Protein AF-0000000086660452 (afdb_homodimer)

Secondary structure (DSSP, 8-state):
-HHHHHHHHHHHHHHHHHHHHHHHHHHHHHHHHHHHS--------HHHHHHHHHHHHHHHHHHHHHHHHHHHHHHHHHHHHH-----SS------HHHHHHHHHHHHHHHHHTTS--SSS-----HHHHHHHHHHHHHHHHHHHHHHHSGGGS-S-HHHHHHHHHHHHHHHHHHHHHHHHHHHHHHHH--------GGG---TTS-TTS-S-S------S--------STT--HHHHHHHHHHHHHHHS-TT-HHHHHHHHHHHHHHHHHHHHHHHHHHHHHHHHHHHHTTS--HHHHHHHHHHHHH-STTSHHHHHHHHHHHHHHHHHHHHHHHHHHHHHHHS-HHHHHHS-HHHHHHHHTTHHHHHHHHHHIIIIIHHHHHHHHHHHHHHHHHS-HHHHHHHHHHHHHHHHHHHHHHHHHHHHHHHHHHHHHHHHHHHHHHHHTHHHHHHTT-HHHHHHHHHHHHHHHHHHHHHHHHHHHHHHHHHHHHHHHHHHHHHHHHHHHHHTTSS-HHHHHHHHHHHHHHHHHHHTHHHHHHHHHHHHHHHHHHHHHHH---S----TTPBP--S----EEEEEEEE--SS--SS-SEEEEEEEE-TT-EEEEEESTTSSHHHHHHHHTTSS--SEEEEEETTEEGGGB-HHHHHHTEEEE-SSPPPPSSBHHHHHHTT-TT--HHHHHHHHHHTT-HHHHHTSTTGGG-B--GGGTTS-SSTHHHHS--HHHHHHHHHHHHT-SEEEEESTTTT--HHHHHHHHHHHHHHHTTSEEEEE-S-GGGGTT-SEEEEEETTEEEEEE-HHHHHHTTSHHHHHHHHHHHHHHHHHHHHHHHHHHHHHHHH-/-HHHHHHHHHHHHHHHHHHHHHHHHHHHHHHHHHHHS--------HHHHHHHHHHHHHHHHHHHHHHHHHHHHHHHHHHHHHH----S-------HHHHHHHHHHHHHHHHHTTS--SSS-----HHHHHHHHHHHHHHHHHHHHHHHSGGGS-S-HHHHHHHHHHHHHHHHHHHHHHHHHHHHHHHH--------GGG---TTS-TTS---S------S--------STT--HHHHHHHHHHHHHHHS-TT-HHHHHHHHHHHHHHHHHHHHHHHHHHHHHHHHHHHHTTS--HHHHHHHHHHHHH-STTSHHHHHHHHHHHHHHHHHHHHHHHHHHHHHHHS-HHHHHHS-HHHHHHHHTTHHHHHHHHHHIIIIIHHHHHHHHHHHHHHHHHS-HHHHHHHHHHHHHHHHHHHHHHHHHHHHHHHHHHHHHHHHHHHHHHHHTHHHHHHTT-HHHHHHHHHHHHHHHHHHHHHHHHHHHHHHHHHHHHHHHHHHHHHHHHHHHHHTTSS-HHHHHHHHHHHHHHHHHHHTHHHHHHHHHHHHHHHHHHHHHHH---S----TTPBP--S----EEEEEEEE--SS--SS-SEEEEEEEE-TT-EEEEEESTTSSHHHHHHHHTTSS--SEEEEEETTEEGGGB-HHHHHHTEEEE-SSPPPPSSBHHHHHHTT-TT--HHHHHHHHHHTT-HHHHHTSTTGGG-B--GGGTTS-SSTHHHHS--HHHHHHHHHHHHT-SEEEEESTTTT--HHHHHHHHHHHHHHHTTSEEEEE-S-GGGGTT-SEEEEEETTEEEEEE-HHHHHHTTSHHHHHHHHHHHHHHHHHHHHHHHHHHHHHHHH-

Solvent-accessible surface area (backbone atoms only — not comparable to full-atom values): 89404 Å² total; per-residue (Å²): 109,73,61,56,39,49,50,50,40,48,52,30,57,43,45,44,51,49,34,50,50,36,32,55,50,39,48,51,52,48,48,56,47,44,74,72,35,77,82,79,64,70,68,86,45,70,69,55,50,50,53,50,49,49,48,40,51,51,40,43,51,42,40,51,51,44,33,52,51,37,48,50,52,45,49,56,52,52,52,59,66,67,61,58,77,64,80,68,92,74,76,65,57,60,60,58,66,36,50,45,49,25,44,50,38,44,30,51,56,43,51,58,63,63,46,77,29,46,97,49,64,52,61,84,47,74,35,52,42,52,19,40,51,49,49,41,52,45,48,51,51,52,46,51,47,53,68,70,45,49,86,71,35,63,61,64,66,70,55,55,51,52,53,43,53,52,44,53,50,46,41,51,44,43,49,50,40,42,48,47,52,51,50,46,51,64,69,55,58,78,69,81,70,64,81,72,78,72,77,71,60,54,76,83,54,65,75,83,65,78,73,80,63,81,79,73,75,72,76,59,79,70,73,69,81,75,72,60,72,82,81,55,55,76,63,51,53,52,54,56,44,58,72,48,45,69,74,67,49,60,81,87,36,70,67,52,46,50,46,51,52,50,40,51,52,49,49,52,51,45,53,52,35,57,58,46,34,30,49,36,49,10,52,39,50,45,45,49,67,72,44,52,76,57,61,69,46,50,53,51,35,40,54,32,52,37,39,27,59,72,43,7,56,56,29,34,51,41,55,60,61,41,45,62,51,49,49,50,48,40,51,53,49,38,48,49,51,51,47,48,59,71,58,37,36,56,64,55,64,72,70,40,57,67,67,57,54,53,52,42,56,62,28,40,59,30,49,49,52,34,52,50,44,42,65,68,46,52,45,49,49,57,48,48,53,51,50,48,34,52,48,32,38,70,75,59,42,63,56,58,21,52,50,51,52,40,42,50,48,51,44,54,51,53,43,52,45,49,49,45,37,44,48,56,41,45,51,52,25,50,52,37,44,49,52,40,50,47,53,54,52,43,49,61,73,28,41,66,56,34,56,55,40,70,34,60,65,61,50,44,50,53,50,47,53,36,48,52,56,25,48,56,35,44,50,53,40,53,49,51,50,38,49,45,34,40,52,50,36,49,49,51,31,50,45,49,42,52,52,51,54,52,45,44,52,36,31,47,75,65,79,40,56,70,17,57,47,51,16,51,54,48,44,53,54,55,62,44,54,65,54,73,46,40,57,58,51,49,53,51,44,51,52,22,49,55,40,40,48,51,38,51,51,55,67,64,55,70,41,84,76,72,76,47,92,82,38,41,70,61,64,95,70,74,30,28,39,33,37,42,45,27,26,37,60,63,86,86,58,93,63,77,45,39,28,55,53,32,64,53,73,43,57,54,43,35,38,35,33,41,33,53,57,92,74,13,29,68,70,56,52,54,38,43,74,69,54,63,44,78,72,74,36,60,46,49,25,48,67,83,38,48,57,73,48,28,32,65,69,46,50,42,58,39,37,24,62,31,54,63,77,63,69,77,58,71,35,29,49,49,56,58,43,33,55,41,32,78,83,59,50,70,65,55,51,50,50,25,23,50,52,24,67,40,40,70,62,37,58,68,38,94,52,26,55,63,32,62,52,47,73,88,65,54,77,54,58,83,75,74,16,66,80,75,47,78,61,48,56,42,51,38,47,19,21,33,51,59,44,63,34,47,25,37,38,38,34,41,66,61,70,94,55,54,71,68,60,35,51,49,47,49,54,21,49,55,62,65,42,60,76,22,15,28,42,34,38,45,83,56,68,84,79,52,56,83,31,68,30,36,39,32,30,52,80,12,27,73,78,47,74,37,32,54,71,56,37,49,70,62,64,44,71,61,28,49,52,50,44,50,60,22,39,60,11,17,54,39,20,48,59,52,48,53,60,50,50,58,55,54,58,60,70,72,105,109,73,59,57,45,50,49,50,42,48,53,31,57,42,44,43,52,50,34,50,50,36,34,56,49,39,47,51,52,48,50,57,46,44,75,72,36,77,82,79,65,69,68,86,46,69,68,56,48,52,53,49,50,51,48,42,50,50,42,44,51,42,39,50,52,45,34,52,51,37,48,50,51,44,51,57,52,50,50,52,65,69,68,59,76,73,77,74,90,84,80,53,64,70,58,56,65,36,50,44,50,24,42,50,40,44,28,50,56,44,51,59,62,63,47,80,29,46,96,51,64,54,61,82,47,75,36,51,43,50,18,40,51,49,47,41,50,45,48,50,51,52,47,50,46,54,68,71,43,46,88,62,39,70,59,62,67,69,53,55,52,51,52,42,54,50,43,52,50,46,42,51,43,43,49,50,42,43,48,48,51,51,50,45,53,65,70,56,58,80,69,82,72,64,82,72,78,72,77,72,61,54,78,84,54,63,77,82,64,78,71,80,64,82,80,71,75,72,75,60,80,71,73,70,80,75,71,61,74,81,83,57,56,75,63,51,53,52,54,56,44,57,70,48,45,70,72,68,50,60,81,88,36,69,67,52,46,50,46,53,53,50,41,51,52,50,49,53,51,44,52,54,34,58,58,47,35,32,49,36,49,10,52,38,50,46,45,49,69,71,42,52,76,58,61,67,46,50,52,51,36,38,52,32,52,36,40,28,57,73,43,5,56,55,28,33,52,41,56,60,60,43,46,62,52,50,50,49,47,39,51,53,49,37,48,49,50,49,47,49,59,72,58,39,35,57,66,55,62,71,70,39,56,67,65,58,53,53,53,43,55,61,28,40,58,30,49,48,53,35,51,48,46,44,63,67,45,52,44,48,50,56,48,48,54,51,51,49,35,53,49,32,37,71,77,59,42,63,57,60,20,52,49,51,52,40,44,50,49,52,44,54,50,50,40,54,45,48,49,44,38,44,47,56,40,46,51,51,26,50,53,36,44,50,53,41,50,48,53,54,53,42,49,62,75,27,42,65,57,34,57,55,39,69,34,59,65,61,51,46,51,51,50,47,52,38,48,52,55,27,48,55,35,44,50,53,42,54,49,49,50,39,49,46,33,38,52,49,36,48,48,52,32,49,45,50,42,53,53,50,53,53,47,44,52,35,32,47,76,65,78,40,56,70,19,56,48,52,16,51,52,47,43,53,54,56,60,45,54,64,54,73,44,40,60,58,50,48,52,49,45,53,53,21,48,54,39,40,49,53,38,50,52,57,67,64,56,68,42,83,75,72,74,49,94,81,37,40,70,61,65,94,71,74,30,27,40,33,36,43,44,27,25,36,58,63,87,88,57,94,62,78,46,38,28,55,54,30,64,54,73,44,58,55,41,35,39,37,30,41,35,52,59,92,73,14,30,68,69,55,54,54,37,42,74,71,56,62,45,79,71,75,37,60,46,50,26,48,69,82,38,48,58,75,48,30,31,67,68,46,50,42,60,38,37,24,62,30,56,61,76,62,69,78,57,72,34,28,49,47,55,59,44,33,55,40,32,77,82,59,50,70,66,54,52,48,51,25,23,50,53,24,68,40,39,70,62,38,59,69,37,95,51,25,56,63,32,62,54,48,74,87,68,53,78,53,58,82,74,76,17,66,79,75,46,78,61,49,58,43,52,38,47,19,21,32,51,58,44,64,32,45,25,36,38,37,34,41,66,61,70,94,54,55,70,67,60,35,51,49,47,50,53,21,48,55,63,66,42,60,76,21,14,27,44,34,37,43,82,56,68,83,79,50,56,83,32,68,30,36,38,33,30,50,79,11,27,73,78,47,74,38,32,55,70,57,38,48,71,63,64,43,71,63,28,51,52,50,42,50,61,23,39,61,12,17,54,40,20,50,60,52,49,51,60,49,50,59,56,54,59,61,72,74,104

pLDDT: mean 76.49, std 17.03, range [22.55, 96.19]

InterPro domains:
  IPR003439 ABC transporter-like, ATP-binding domain [PF00005] (595-751)
  IPR003439 ABC transporter-like, ATP-binding domain [PS50893] (577-820)
  IPR003593 AAA+ ATPase domain [SM00382] (604-797)
  IPR011527 ABC transporter type 1, transmembrane domain [PF00664] (261-531)
  IPR011527 ABC transporter type 1, transmembrane domain [PS50929] (261-543)
  IPR027417 P-loop containing nucleoside triphosphate hydrolase [G3DSA:3.40.50.300] (568-836)
  IPR027417 P-loop containing nucleoside triphosphate hydrolase [SSF52540] (566-821)
  IPR036640 ABC transporter type 1, transmembrane domain superfamily [G3DSA:1.20.1560.10] (237-565)
  IPR036640 ABC transporter type 1, transmembrane domain superfamily [SSF90123] (244-555)
  IPR039421 Type 1 protein exporter [PTHR24221] (241-817)

Radius of gyration: 42.3 Å; Cα contacts (8 Å, |Δi|>4): 2119; chains: 2; bounding box: 83×145×100 Å

Structure (mmCIF, N/CA/C/O backbone):
data_AF-0000000086660452-model_v1
#
loop_
_entity.id
_entity.type
_entity.pdbx_description
1 polymer 'ABC transporter aclQ'
#
loop_
_atom_site.group_PDB
_atom_site.id
_atom_site.type_symbol
_atom_site.label_atom_id
_atom_site.label_alt_id
_atom_site.label_comp_id
_atom_site.label_asym_id
_atom_site.label_entity_id
_atom_site.label_seq_id
_atom_site.pdbx_PDB_ins_code
_atom_site.Cartn_x
_atom_site.Cartn_y
_atom_site.Cartn_z
_atom_site.occupancy
_atom_site.B_iso_or_equiv
_atom_site.auth_seq_id
_atom_site.auth_comp_id
_atom_site.auth_asym_id
_atom_site.auth_atom_id
_atom_site.pdbx_PDB_model_num
ATOM 1 N N . MET A 1 1 ? -11.852 -65.188 2.752 1 45.66 1 MET A N 1
ATOM 2 C CA . MET A 1 1 ? -10.484 -64.625 2.736 1 45.66 1 MET A CA 1
ATOM 3 C C . MET A 1 1 ? -10.469 -63.188 2.279 1 45.66 1 MET A C 1
ATOM 5 O O . MET A 1 1 ? -9.773 -62.375 2.867 1 45.66 1 MET A O 1
ATOM 9 N N . ALA A 1 2 ? -11.312 -63.094 1.31 1 59.59 2 ALA A N 1
ATOM 10 C CA . ALA A 1 2 ? -11.477 -61.75 0.765 1 59.59 2 ALA A CA 1
ATOM 11 C C . ALA A 1 2 ? -12.125 -60.812 1.787 1 59.59 2 ALA A C 1
ATOM 13 O O . ALA A 1 2 ? -11.781 -59.625 1.863 1 59.59 2 ALA A O 1
ATOM 14 N N . GLY A 1 3 ? -12.82 -61.438 2.709 1 62.31 3 GLY A N 1
ATOM 15 C CA . GLY A 1 3 ? -13.531 -60.656 3.715 1 62.31 3 GLY A CA 1
ATOM 16 C C . GLY A 1 3 ? -12.625 -60.125 4.809 1 62.31 3 GLY A C 1
ATOM 17 O O . GLY A 1 3 ? -12.789 -59 5.258 1 62.31 3 GLY A O 1
ATOM 18 N N . MET A 1 4 ? -11.695 -60.938 5.258 1 64.12 4 MET A N 1
ATOM 19 C CA . MET A 1 4 ? -10.789 -60.531 6.332 1 64.12 4 MET A CA 1
ATOM 20 C C . MET A 1 4 ? -9.836 -59.438 5.867 1 64.12 4 MET A C 1
ATOM 22 O O . MET A 1 4 ? -9.539 -58.5 6.613 1 64.12 4 MET A O 1
ATOM 26 N N . GLN A 1 5 ? -9.414 -59.625 4.633 1 73.38 5 GLN A N 1
ATOM 27 C CA . GLN A 1 5 ? -8.531 -58.594 4.09 1 73.38 5 GLN A CA 1
ATOM 28 C C . GLN A 1 5 ? -9.242 -57.25 4 1 73.38 5 GLN A C 1
ATOM 30 O O . GLN A 1 5 ? -8.648 -56.219 4.309 1 73.38 5 GLN A O 1
ATOM 35 N N . LEU A 1 6 ? -10.469 -57.438 3.68 1 75.19 6 LEU A N 1
ATOM 36 C CA . LEU A 1 6 ? -11.258 -56.219 3.588 1 75.19 6 LEU A CA 1
ATOM 37 C C . LEU A 1 6 ? -11.484 -55.625 4.969 1 75.19 6 LEU A C 1
ATOM 39 O O . LEU A 1 6 ? -11.461 -54.406 5.133 1 75.19 6 LEU A O 1
ATOM 43 N N . GLY A 1 7 ? -11.719 -56.531 5.949 1 72.69 7 GLY A N 1
ATOM 44 C CA . GLY A 1 7 ? -11.914 -56.031 7.305 1 72.69 7 GLY A CA 1
ATOM 45 C C . GLY A 1 7 ? -10.688 -55.375 7.879 1 72.69 7 GLY A C 1
ATOM 46 O O . GLY A 1 7 ? -10.805 -54.312 8.523 1 72.69 7 GLY A O 1
ATOM 47 N N . LEU A 1 8 ? -9.539 -55.875 7.59 1 78.56 8 LEU A N 1
ATOM 48 C CA . LEU A 1 8 ? -8.297 -55.281 8.078 1 78.56 8 LEU A CA 1
ATOM 49 C C . LEU A 1 8 ? -8.016 -53.969 7.367 1 78.56 8 LEU A C 1
ATOM 51 O O . LEU A 1 8 ? -7.559 -53 7.996 1 78.56 8 LEU A O 1
ATOM 55 N N . GLN A 1 9 ? -8.375 -54 6.105 1 79.75 9 GLN A N 1
ATOM 56 C CA . GLN A 1 9 ? -8.164 -52.781 5.336 1 79.75 9 GLN A CA 1
ATOM 57 C C . GLN A 1 9 ? -9.047 -51.625 5.859 1 79.75 9 GLN A C 1
ATOM 59 O O . GLN A 1 9 ? -8.586 -50.5 5.984 1 79.75 9 GLN A O 1
ATOM 64 N N . VAL A 1 10 ? -10.188 -52.031 6.262 1 77.31 10 VAL A N 1
ATOM 65 C CA . VAL A 1 10 ? -11.117 -51 6.77 1 77.31 10 VAL A CA 1
ATOM 66 C C . VAL A 1 10 ? -10.648 -50.531 8.133 1 77.31 10 VAL A C 1
ATOM 68 O O . VAL A 1 10 ? -10.719 -49.312 8.43 1 77.31 10 VAL A O 1
ATOM 71 N N . ALA A 1 11 ? -10.18 -51.438 8.898 1 77.75 11 ALA A N 1
ATOM 72 C CA . ALA A 1 11 ? -9.711 -51.062 10.227 1 77.75 11 ALA A CA 1
ATOM 73 C C . ALA A 1 11 ? -8.508 -50.125 10.141 1 77.75 11 ALA A C 1
ATOM 75 O O . ALA A 1 11 ? -8.398 -49.156 10.906 1 77.75 11 ALA A O 1
ATOM 76 N N . PHE A 1 12 ? -7.668 -50.438 9.195 1 82.69 12 PHE A N 1
ATOM 77 C CA . PHE A 1 12 ? -6.477 -49.625 9.055 1 82.69 12 PHE A CA 1
ATOM 78 C C . PHE A 1 12 ? -6.844 -48.219 8.578 1 82.69 12 PHE A C 1
ATOM 80 O O . PHE A 1 12 ? -6.34 -47.219 9.102 1 82.69 12 PHE A O 1
ATOM 87 N N . TYR A 1 13 ? -7.84 -48.188 7.715 1 77.88 13 TYR A N 1
ATOM 88 C CA . TYR A 1 13 ? -8.188 -46.875 7.148 1 77.88 13 TYR A CA 1
ATOM 89 C C . TYR A 1 13 ? -9.016 -46.062 8.133 1 77.88 13 TYR A C 1
ATOM 91 O O . TYR A 1 13 ? -8.992 -44.844 8.094 1 77.88 13 TYR A O 1
ATOM 99 N N . LEU A 1 14 ? -9.594 -46.656 9.023 1 79.69 14 LEU A N 1
ATOM 100 C CA . LEU A 1 14 ? -10.43 -45.969 9.992 1 79.69 14 LEU A CA 1
ATOM 101 C C . LEU A 1 14 ? -9.586 -45.344 11.094 1 79.69 14 LEU A C 1
ATOM 103 O O . LEU A 1 14 ? -10.008 -44.406 11.758 1 79.69 14 LEU A O 1
ATOM 107 N N . TYR A 1 15 ? -8.414 -45.844 11.297 1 85.5 15 TYR A N 1
ATOM 108 C CA . TYR A 1 15 ? -7.562 -45.406 12.383 1 85.5 15 TYR A CA 1
ATOM 109 C C . TYR A 1 15 ? -7.23 -43.906 12.227 1 85.5 15 TYR A C 1
ATOM 111 O O . TYR A 1 15 ? -7.531 -43.094 13.109 1 85.5 15 TYR A O 1
ATOM 119 N N . PRO A 1 16 ? -6.695 -43.438 11.133 1 81.56 16 PRO A N 1
ATOM 120 C CA . PRO A 1 16 ? -6.383 -42 11.016 1 81.56 16 PRO A CA 1
ATOM 121 C C . PRO A 1 16 ? -7.633 -41.125 10.945 1 81.56 16 PRO A C 1
ATOM 123 O O . PRO A 1 16 ? -7.641 -40 11.477 1 81.56 16 PRO A O 1
ATOM 126 N N . CYS A 1 17 ? -8.641 -41.594 10.344 1 77.75 17 CYS A N 1
ATOM 127 C CA . CYS A 1 17 ? -9.891 -40.844 10.266 1 77.75 17 CYS A CA 1
ATOM 128 C C . CYS A 1 17 ? -10.5 -40.688 11.656 1 77.75 17 CYS A C 1
ATOM 130 O O . CYS A 1 17 ? -11.023 -39.594 11.977 1 77.75 17 CYS A O 1
ATOM 132 N N . GLY A 1 18 ? -10.422 -41.781 12.406 1 80.19 18 GLY A N 1
ATOM 133 C CA . GLY A 1 18 ? -10.953 -41.688 13.758 1 80.19 18 GLY A CA 1
ATOM 134 C C . GLY A 1 18 ? -10.234 -40.688 14.625 1 80.19 18 GLY A C 1
ATOM 135 O O . GLY A 1 18 ? -10.859 -39.969 15.422 1 80.19 18 GLY A O 1
ATOM 136 N N . LEU A 1 19 ? -8.945 -40.562 14.375 1 83.56 19 LEU A N 1
ATOM 137 C CA . LEU A 1 19 ? -8.164 -39.594 15.125 1 83.56 19 LEU A CA 1
ATOM 138 C C . LEU A 1 19 ? -8.586 -38.156 14.789 1 83.56 19 LEU A C 1
ATOM 140 O O . LEU A 1 19 ? -8.758 -37.312 15.68 1 83.56 19 LEU A O 1
ATOM 144 N N . PHE A 1 20 ? -8.906 -37.938 13.586 1 76.81 20 PHE A N 1
ATOM 145 C CA . PHE A 1 20 ? -9.258 -36.594 13.141 1 76.81 20 PHE A CA 1
ATOM 146 C C . PHE A 1 20 ? -10.672 -36.219 13.578 1 76.81 20 PHE A C 1
ATOM 148 O O . PHE A 1 20 ? -10.93 -35.094 14 1 76.81 20 PHE A O 1
ATOM 155 N N . VAL A 1 21 ? -11.469 -37.188 13.477 1 77.69 21 VAL A N 1
ATOM 156 C CA . VAL A 1 21 ? -12.859 -36.938 13.859 1 77.69 21 VAL A CA 1
ATOM 157 C C . VAL A 1 21 ? -12.938 -36.688 15.359 1 77.69 21 VAL A C 1
ATOM 159 O O . VAL A 1 21 ? -13.695 -35.812 15.812 1 77.69 21 VAL A O 1
ATOM 162 N N . ALA A 1 22 ? -12.117 -37.406 16.031 1 80.69 22 ALA A N 1
ATOM 163 C CA . ALA A 1 22 ? -12.109 -37.219 17.469 1 80.69 22 ALA A CA 1
ATOM 164 C C . ALA A 1 22 ? -11.555 -35.844 17.859 1 80.69 22 ALA A C 1
ATOM 166 O O . ALA A 1 22 ? -12.086 -35.188 18.75 1 80.69 22 ALA A O 1
ATOM 167 N N . LEU A 1 23 ? -10.602 -35.406 17.188 1 78.38 23 LEU A N 1
ATOM 168 C CA . LEU A 1 23 ? -10 -34.094 17.5 1 78.38 23 LEU A CA 1
ATOM 169 C C . LEU A 1 23 ? -10.93 -32.969 17.109 1 78.38 23 LEU A C 1
ATOM 171 O O . LEU A 1 23 ? -11.172 -32.062 17.906 1 78.38 23 LEU A O 1
ATOM 175 N N . LEU A 1 24 ? -11.477 -33 15.922 1 74.31 24 LEU A N 1
ATOM 176 C CA . LEU A 1 24 ? -12.352 -31.938 15.453 1 74.31 24 LEU A CA 1
ATOM 177 C C . LEU A 1 24 ? -13.664 -31.922 16.234 1 74.31 24 LEU A C 1
ATOM 179 O O . LEU A 1 24 ? -14.219 -30.859 16.516 1 74.31 24 LEU A O 1
ATOM 183 N N . GLY A 1 25 ? -14.078 -33.125 16.516 1 74.06 25 GLY A N 1
ATOM 184 C CA . GLY A 1 25 ? -15.289 -33.219 17.312 1 74.06 25 GLY A CA 1
ATOM 185 C C . GLY A 1 25 ? -15.125 -32.656 18.719 1 74.06 25 GLY A C 1
ATOM 186 O O . GLY A 1 25 ? -15.992 -31.906 19.188 1 74.06 25 GLY A O 1
ATOM 187 N N . ALA A 1 26 ? -14.023 -32.938 19.281 1 76.69 26 ALA A N 1
ATOM 188 C CA . ALA A 1 26 ? -13.766 -32.438 20.625 1 76.69 26 ALA A CA 1
ATOM 189 C C . ALA A 1 26 ? -13.586 -30.922 20.609 1 76.69 26 ALA A C 1
ATOM 191 O O . ALA A 1 26 ? -14.047 -30.234 21.531 1 76.69 26 ALA A O 1
ATOM 192 N N . GLN A 1 27 ? -13.016 -30.406 19.625 1 72.94 27 GLN A N 1
ATOM 193 C CA . GLN A 1 27 ? -12.812 -28.953 19.531 1 72.94 27 GLN A CA 1
ATOM 194 C C . GLN A 1 27 ? -14.133 -28.234 19.281 1 72.94 27 GLN A C 1
ATOM 196 O O . GLN A 1 27 ? -14.344 -27.141 19.812 1 72.94 27 GLN A O 1
ATOM 201 N N . SER A 1 28 ? -14.945 -28.844 18.578 1 72.38 28 SER A N 1
ATOM 202 C CA . SER A 1 28 ? -16.25 -28.234 18.312 1 72.38 28 SER A CA 1
ATOM 203 C C . SER A 1 28 ? -17.094 -28.203 19.578 1 72.38 28 SER A C 1
ATOM 205 O O . SER A 1 28 ? -17.797 -27.219 19.828 1 72.38 28 SER A O 1
ATOM 207 N N . VAL A 1 29 ? -16.984 -29.266 20.297 1 71.94 29 VAL A N 1
ATOM 208 C CA . VAL A 1 29 ? -17.75 -29.344 21.547 1 71.94 29 VAL A CA 1
ATOM 209 C C . VAL A 1 29 ? -17.203 -28.312 22.531 1 71.94 29 VAL A C 1
ATOM 211 O O . VAL A 1 29 ? -17.984 -27.656 23.234 1 71.94 29 VAL A O 1
ATOM 214 N N . GLN A 1 30 ? -15.992 -28.125 22.547 1 69.38 30 GLN A N 1
ATOM 215 C CA . GLN A 1 30 ? -15.391 -27.141 23.438 1 69.38 30 GLN A CA 1
ATOM 216 C C . GLN A 1 30 ? -15.789 -25.719 23.031 1 69.38 30 GLN A C 1
ATOM 218 O O . GLN A 1 30 ? -16.047 -24.875 23.875 1 69.38 30 GLN A O 1
ATOM 223 N N . PHE A 1 31 ? -15.82 -25.531 21.812 1 67.06 31 PHE A N 1
ATOM 224 C CA . PHE A 1 31 ? -16.203 -24.219 21.297 1 67.06 31 PHE A CA 1
ATOM 225 C C . PHE A 1 31 ? -17.656 -23.906 21.672 1 67.06 31 PHE A C 1
ATOM 227 O O . PHE A 1 31 ? -17.953 -22.781 22.094 1 67.06 31 PHE A O 1
ATOM 234 N N . TRP A 1 32 ? -18.438 -24.844 21.516 1 63.72 32 TRP A N 1
ATOM 235 C CA . TRP A 1 32 ? -19.844 -24.641 21.828 1 63.72 32 TRP A CA 1
ATOM 236 C C . TRP A 1 32 ? -20.031 -24.422 23.328 1 63.72 32 TRP A C 1
ATOM 238 O O . TRP A 1 32 ? -20.844 -23.594 23.75 1 63.72 32 TRP A O 1
ATOM 248 N N . ARG A 1 33 ? -19.203 -25.047 24.078 1 62.47 33 ARG A N 1
ATOM 249 C CA . ARG A 1 33 ? -19.297 -24.938 25.516 1 62.47 33 ARG A CA 1
ATOM 250 C C . ARG A 1 33 ? -18.781 -23.578 25.984 1 62.47 33 ARG A C 1
ATOM 252 O O . ARG A 1 33 ? -19.344 -22.969 26.906 1 62.47 33 ARG A O 1
ATOM 259 N N . GLU A 1 34 ? -17.75 -23.156 25.406 1 61.12 34 GLU A N 1
ATOM 260 C CA . GLU A 1 34 ? -17.156 -21.875 25.797 1 61.12 34 GLU A CA 1
ATOM 261 C C . GLU A 1 34 ? -18.031 -20.703 25.375 1 61.12 34 GLU A C 1
ATOM 263 O O . GLU A 1 34 ? -18.062 -19.672 26.047 1 61.12 34 GLU A O 1
ATOM 268 N N . ARG A 1 35 ? -18.5 -20.75 24.25 1 57.09 35 ARG A N 1
ATOM 269 C CA . ARG A 1 35 ? -19.406 -19.688 23.828 1 57.09 35 ARG A CA 1
ATOM 270 C C . ARG A 1 35 ? -20.578 -19.547 24.781 1 57.09 35 ARG A C 1
ATOM 272 O O . ARG A 1 35 ? -21.094 -18.438 24.984 1 57.09 35 ARG A O 1
ATOM 279 N N . ARG A 1 36 ? -21.016 -20.734 25.188 1 52.25 36 ARG A N 1
ATOM 280 C CA . ARG A 1 36 ? -22.109 -20.641 26.156 1 52.25 36 ARG A CA 1
ATOM 281 C C . ARG A 1 36 ? -21.578 -20.25 27.531 1 52.25 36 ARG A C 1
ATOM 283 O O . ARG A 1 36 ? -22.281 -19.609 28.312 1 52.25 36 ARG A O 1
ATOM 290 N N . GLY A 1 37 ? -20.438 -20.812 27.75 1 49.91 37 GLY A N 1
ATOM 291 C CA . GLY A 1 37 ? -19.922 -20.547 29.078 1 49.91 37 GLY A CA 1
ATOM 292 C C . GLY A 1 37 ? -18.875 -19.453 29.109 1 49.91 37 GLY A C 1
ATOM 293 O O . GLY A 1 37 ? -18.312 -19.109 28.062 1 49.91 37 GLY A O 1
ATOM 294 N N . GLY A 1 38 ? -18.922 -18.375 29.984 1 44.41 38 GLY A N 1
ATOM 295 C CA . GLY A 1 38 ? -18.078 -17.219 30.234 1 44.41 38 GLY A CA 1
ATOM 296 C C . GLY A 1 38 ? -16.594 -17.516 30.141 1 44.41 38 GLY A C 1
ATOM 297 O O . GLY A 1 38 ? -16.172 -18.656 30.328 1 44.41 38 GLY A O 1
ATOM 298 N N . PRO A 1 39 ? -15.836 -16.891 29.25 1 43.22 39 PRO A N 1
ATOM 299 C CA . PRO A 1 39 ? -14.398 -17.125 29.078 1 43.22 39 PRO A CA 1
ATOM 300 C C . PRO A 1 39 ? -13.648 -17.219 30.391 1 43.22 39 PRO A C 1
ATOM 302 O O . PRO A 1 39 ? -13.844 -16.391 31.281 1 43.22 39 PRO A O 1
ATOM 305 N N . ARG A 1 40 ? -13.344 -18.312 30.938 1 41.16 40 ARG A N 1
ATOM 306 C CA . ARG A 1 40 ? -12.609 -18.453 32.188 1 41.16 40 ARG A CA 1
ATOM 307 C C . ARG A 1 40 ? -11.172 -17.969 32.031 1 41.16 40 ARG A C 1
ATOM 309 O O . ARG A 1 40 ? -10.375 -18.562 31.328 1 41.16 40 ARG A O 1
ATOM 316 N N . ARG A 1 41 ? -10.945 -16.781 31.828 1 41.75 41 ARG A N 1
ATOM 317 C CA . ARG A 1 41 ? -9.555 -16.359 31.656 1 41.75 41 ARG A CA 1
ATOM 318 C C . ARG A 1 41 ? -8.781 -16.516 32.969 1 41.75 41 ARG A C 1
ATOM 320 O O . ARG A 1 41 ? -9.117 -15.891 33.969 1 41.75 41 ARG A O 1
ATOM 327 N N . ASP A 1 42 ? -8.117 -17.594 33.25 1 41.78 42 ASP A N 1
ATOM 328 C CA . ASP A 1 42 ? -7.316 -17.922 34.406 1 41.78 42 ASP A CA 1
ATOM 329 C C . ASP A 1 42 ? -6.102 -17 34.531 1 41.78 42 ASP A C 1
ATOM 331 O O . ASP A 1 42 ? -5.484 -16.656 33.5 1 41.78 42 ASP A O 1
ATOM 335 N N . ALA A 1 43 ? -6.02 -16.25 35.5 1 43.19 43 ALA A N 1
ATOM 336 C CA . ALA A 1 43 ? -4.887 -15.406 35.906 1 43.19 43 ALA A CA 1
ATOM 337 C C . ALA A 1 43 ? -3.584 -16.203 35.875 1 43.19 43 ALA A C 1
ATOM 339 O O . ALA A 1 43 ? -3.523 -17.328 36.375 1 43.19 43 ALA A O 1
ATOM 340 N N . PRO A 1 44 ? -2.549 -15.906 35.031 1 48 44 PRO A N 1
ATOM 341 C CA . PRO A 1 44 ? -1.271 -16.609 34.875 1 48 44 PRO A CA 1
ATOM 342 C C . PRO A 1 44 ? -0.504 -16.719 36.219 1 48 44 PRO A C 1
ATOM 344 O O . PRO A 1 44 ? -0.132 -15.703 36.781 1 48 44 PRO A O 1
ATOM 347 N N . ASP A 1 45 ? -0.926 -17.547 37.188 1 56.44 45 ASP A N 1
ATOM 348 C CA . ASP A 1 45 ? -0.029 -17.812 38.281 1 56.44 45 ASP A CA 1
ATOM 349 C C . ASP A 1 45 ? 1.295 -18.406 37.812 1 56.44 45 ASP A C 1
ATOM 351 O O . ASP A 1 45 ? 1.317 -19.203 36.875 1 56.44 45 ASP A O 1
ATOM 355 N N . GLU A 1 46 ? 2.404 -17.797 38.188 1 60.81 46 GLU A N 1
ATOM 356 C CA . GLU A 1 46 ? 3.756 -18.156 37.75 1 60.81 46 GLU A CA 1
ATOM 357 C C . GLU A 1 46 ? 3.988 -19.656 37.906 1 60.81 46 GLU A C 1
ATOM 359 O O . GLU A 1 46 ? 4.625 -20.281 37.062 1 60.81 46 GLU A O 1
ATOM 364 N N . LYS A 1 47 ? 3.582 -20.266 39.156 1 62.72 47 LYS A N 1
ATOM 365 C CA . LYS A 1 47 ? 3.768 -21.688 39.375 1 62.72 47 LYS A CA 1
ATOM 366 C C . LYS A 1 47 ? 2.967 -22.516 38.375 1 62.72 47 LYS A C 1
ATOM 368 O O . LYS A 1 47 ? 3.42 -23.562 37.906 1 62.72 47 LYS A O 1
ATOM 373 N N . ALA A 1 48 ? 1.876 -21.969 38.031 1 69.5 48 ALA A N 1
ATOM 374 C CA . ALA A 1 48 ? 1.026 -22.656 37.062 1 69.5 48 ALA A CA 1
ATOM 375 C C . ALA A 1 48 ? 1.674 -22.656 35.688 1 69.5 48 ALA A C 1
ATOM 377 O O . ALA A 1 48 ? 1.59 -23.641 34.938 1 69.5 48 ALA A O 1
ATOM 378 N N . VAL A 1 49 ? 2.434 -21.672 35.5 1 71.31 49 VAL A N 1
ATOM 379 C CA . VAL A 1 49 ? 3.084 -21.594 34.219 1 71.31 49 VAL A CA 1
ATOM 380 C C . VAL A 1 49 ? 4.254 -22.578 34.156 1 71.31 49 VAL A C 1
ATOM 382 O O . VAL A 1 49 ? 4.469 -23.219 33.125 1 71.31 49 VAL A O 1
ATOM 385 N N . ALA A 1 50 ? 4.918 -22.734 35.281 1 72.5 50 ALA A N 1
ATOM 386 C CA . ALA A 1 50 ? 6.047 -23.656 35.312 1 72.5 50 ALA A CA 1
ATOM 387 C C . ALA A 1 50 ? 5.574 -25.094 35.188 1 72.5 50 ALA A C 1
ATOM 389 O O . ALA A 1 50 ? 6.191 -25.906 34.5 1 72.5 50 ALA A O 1
ATOM 390 N N . LEU A 1 51 ? 4.543 -25.422 35.875 1 75.38 51 LEU A N 1
ATOM 391 C CA . LEU A 1 51 ? 3.986 -26.766 35.781 1 75.38 51 LEU A CA 1
ATOM 392 C C . LEU A 1 51 ? 3.457 -27.062 34.406 1 75.38 51 LEU A C 1
ATOM 394 O O . LEU A 1 51 ? 3.621 -28.172 33.875 1 75.38 51 LEU A O 1
ATOM 398 N N . ARG A 1 52 ? 2.947 -26.094 33.844 1 75 52 ARG A N 1
ATOM 399 C CA . ARG A 1 52 ? 2.451 -26.266 32.469 1 75 52 ARG A CA 1
ATOM 400 C C . ARG A 1 52 ? 3.602 -26.484 31.5 1 75 52 ARG A C 1
ATOM 402 O O . ARG A 1 52 ? 3.506 -27.328 30.609 1 75 52 ARG A O 1
ATOM 409 N N . LYS A 1 53 ? 4.605 -25.828 31.844 1 75.94 53 LYS A N 1
ATOM 410 C CA . LYS A 1 53 ? 5.754 -25.969 30.953 1 75.94 53 LYS A CA 1
ATOM 411 C C . LYS A 1 53 ? 6.398 -27.344 31.094 1 75.94 53 LYS A C 1
ATOM 413 O O . LYS A 1 53 ? 6.812 -27.938 30.109 1 75.94 53 LYS A O 1
ATOM 418 N N . PHE A 1 54 ? 6.395 -27.828 32.312 1 78.81 54 PHE A N 1
ATOM 419 C CA . PHE A 1 54 ? 7 -29.125 32.531 1 78.81 54 PHE A CA 1
ATOM 420 C C . PHE A 1 54 ? 6.184 -30.234 31.875 1 78.81 54 PHE A C 1
ATOM 422 O O . PHE A 1 54 ? 6.73 -31.078 31.156 1 78.81 54 PHE A O 1
ATOM 429 N N . TYR A 1 55 ? 4.965 -30.234 32.125 1 80.62 55 TYR A N 1
ATOM 430 C CA . TYR A 1 55 ? 4.133 -31.297 31.547 1 80.62 55 TYR A CA 1
ATOM 431 C C . TYR A 1 55 ? 4.043 -31.188 30.031 1 80.62 55 TYR A C 1
ATOM 433 O O . TYR A 1 55 ? 3.957 -32.188 29.328 1 80.62 55 TYR A O 1
ATOM 441 N N . ASN A 1 56 ? 4.16 -30.031 29.547 1 78.44 56 ASN A N 1
ATOM 442 C CA . ASN A 1 56 ? 4.156 -29.875 28.094 1 78.44 56 ASN A CA 1
ATOM 443 C C . ASN A 1 56 ? 5.441 -30.422 27.469 1 78.44 56 ASN A C 1
ATOM 445 O O . ASN A 1 56 ? 5.41 -31.031 26.406 1 78.44 56 ASN A O 1
ATOM 449 N N . ARG A 1 57 ? 6.496 -30.234 28.188 1 80.06 57 ARG A N 1
ATOM 450 C CA . ARG A 1 57 ? 7.762 -30.766 27.703 1 80.06 57 ARG A CA 1
ATOM 451 C C . ARG A 1 57 ? 7.77 -32.281 27.766 1 80.06 57 ARG A C 1
ATOM 453 O O . ARG A 1 57 ? 8.336 -32.969 26.891 1 80.06 57 ARG A O 1
ATOM 460 N N . LEU A 1 58 ? 7.164 -32.781 28.781 1 81.56 58 LEU A N 1
ATOM 461 C CA . LEU A 1 58 ? 7.066 -34.219 28.938 1 81.56 58 LEU A CA 1
ATOM 462 C C . LEU A 1 58 ? 6.207 -34.812 27.828 1 81.56 58 LEU A C 1
ATOM 464 O O . LEU A 1 58 ? 6.57 -35.844 27.234 1 81.56 58 LEU A O 1
ATOM 468 N N . ILE A 1 59 ? 5.133 -34.188 27.562 1 83.5 59 ILE A N 1
ATOM 469 C CA . ILE A 1 59 ? 4.254 -34.688 26.5 1 83.5 59 ILE A CA 1
ATOM 470 C C . ILE A 1 59 ? 4.949 -34.562 25.156 1 83.5 59 ILE A C 1
ATOM 472 O O . ILE A 1 59 ? 4.824 -35.438 24.297 1 83.5 59 ILE A O 1
ATOM 476 N N . TRP A 1 60 ? 5.715 -33.562 25.062 1 81.06 60 TRP A N 1
ATOM 477 C CA . TRP A 1 60 ? 6.477 -33.375 23.828 1 81.06 60 TRP A CA 1
ATOM 478 C C . TRP A 1 60 ? 7.492 -34.5 23.641 1 81.06 60 TRP A C 1
ATOM 480 O O . TRP A 1 60 ? 7.652 -35 22.531 1 81.06 60 TRP A O 1
ATOM 490 N N . PHE A 1 61 ? 8.086 -34.906 24.703 1 84.56 61 PHE A N 1
ATOM 491 C CA . PHE A 1 61 ? 9.062 -35.969 24.656 1 84.56 61 PHE A CA 1
ATOM 492 C C . PHE A 1 61 ? 8.398 -37.312 24.328 1 84.56 61 PHE A C 1
ATOM 494 O O . PHE A 1 61 ? 8.906 -38.094 23.516 1 84.56 61 PHE A O 1
ATOM 501 N N . PHE A 1 62 ? 7.285 -37.562 24.938 1 86.5 62 PHE A N 1
ATOM 502 C CA . PHE A 1 62 ? 6.562 -38.781 24.656 1 86.5 62 PHE A CA 1
ATOM 503 C C . PHE A 1 62 ? 6.066 -38.812 23.219 1 86.5 62 PHE A C 1
ATOM 505 O O . PHE A 1 62 ? 6.062 -39.844 22.578 1 86.5 62 PHE A O 1
ATOM 512 N N . GLN A 1 63 ? 5.676 -37.719 22.766 1 85.75 63 GLN A N 1
ATOM 513 C CA . GLN A 1 63 ? 5.215 -37.625 21.391 1 85.75 63 GLN A CA 1
ATOM 514 C C . GLN A 1 63 ? 6.363 -37.844 20.406 1 85.75 63 GLN A C 1
ATOM 516 O O . GLN A 1 63 ? 6.164 -38.406 19.328 1 85.75 63 GLN A O 1
ATOM 521 N N . LEU A 1 64 ? 7.531 -37.469 20.797 1 85.31 64 LEU A N 1
ATOM 522 C CA . LEU A 1 64 ? 8.711 -37.75 19.984 1 85.31 64 LEU A CA 1
ATOM 523 C C . LEU A 1 64 ? 9.008 -39.219 19.922 1 85.31 64 LEU A C 1
ATOM 525 O O . LEU A 1 64 ? 9.305 -39.781 18.844 1 85.31 64 LEU A O 1
ATOM 529 N N . ILE A 1 65 ? 8.859 -39.875 21.062 1 86.94 65 ILE A N 1
ATOM 530 C CA . ILE A 1 65 ? 9.086 -41.312 21.125 1 86.94 65 ILE A CA 1
ATOM 531 C C . ILE A 1 65 ? 8.008 -42.062 20.312 1 86.94 65 ILE A C 1
ATOM 533 O O . ILE A 1 65 ? 8.305 -43 19.609 1 86.94 65 ILE A O 1
ATOM 537 N N . LEU A 1 66 ? 6.84 -41.5 20.469 1 89 66 LEU A N 1
ATOM 538 C CA . LEU A 1 66 ? 5.734 -42.094 19.734 1 89 66 LEU A CA 1
ATOM 539 C C . LEU A 1 66 ? 5.961 -41.969 18.234 1 89 66 LEU A C 1
ATOM 541 O O . LEU A 1 66 ? 5.723 -42.938 17.484 1 89 66 LEU A O 1
ATOM 545 N N . SER A 1 67 ? 6.453 -40.875 17.797 1 86.31 67 SER A N 1
ATOM 546 C CA . SER A 1 67 ? 6.723 -40.656 16.391 1 86.31 67 SER A CA 1
ATOM 547 C C . SER A 1 67 ? 7.852 -41.562 15.898 1 86.31 67 SER A C 1
ATOM 549 O O . SER A 1 67 ? 7.809 -42.094 14.781 1 86.31 67 SER A O 1
ATOM 551 N N . ALA A 1 68 ? 8.805 -41.812 16.766 1 86.5 68 ALA A N 1
ATOM 552 C CA . ALA A 1 68 ? 9.906 -42.719 16.406 1 86.5 68 ALA A CA 1
ATOM 553 C C . ALA A 1 68 ? 9.422 -44.156 16.281 1 86.5 68 ALA A C 1
ATOM 555 O O . ALA A 1 68 ? 9.844 -44.875 15.383 1 86.5 68 ALA A O 1
ATOM 556 N N . VAL A 1 69 ? 8.5 -44.562 17.172 1 88.19 69 VAL A N 1
ATOM 557 C CA . VAL A 1 69 ? 7.977 -45.906 17.141 1 88.19 69 VAL A CA 1
ATOM 558 C C . VAL A 1 69 ? 7.074 -46.094 15.93 1 88.19 69 VAL A C 1
ATOM 560 O O . VAL A 1 69 ? 7.082 -47.156 15.297 1 88.19 69 VAL A O 1
ATOM 563 N N . LEU A 1 70 ? 6.352 -45.094 15.625 1 88.94 70 LEU A N 1
ATOM 564 C CA . LEU A 1 70 ? 5.512 -45.156 14.438 1 88.94 70 LEU A CA 1
ATOM 565 C C . LEU A 1 70 ? 6.363 -45.219 13.172 1 88.94 70 LEU A C 1
ATOM 567 O O . LEU A 1 70 ? 6.023 -45.938 12.234 1 88.94 70 LEU A O 1
ATOM 571 N N . PHE A 1 71 ? 7.434 -44.531 13.18 1 86.62 71 PHE A N 1
ATOM 572 C CA . PHE A 1 71 ? 8.359 -44.562 12.055 1 86.62 71 PHE A CA 1
ATOM 573 C C . PHE A 1 71 ? 9 -45.938 11.914 1 86.62 71 PHE A C 1
ATOM 575 O O . PHE A 1 71 ? 9.133 -46.438 10.797 1 86.62 71 PHE A O 1
ATOM 582 N N . ALA A 1 72 ? 9.328 -46.562 13.023 1 84.81 72 ALA A N 1
ATOM 583 C CA . ALA A 1 72 ? 9.898 -47.906 13.023 1 84.81 72 ALA A CA 1
ATOM 584 C C . ALA A 1 72 ? 8.906 -48.938 12.469 1 84.81 72 ALA A C 1
ATOM 586 O O . ALA A 1 72 ? 9.281 -49.844 11.719 1 84.81 72 ALA A O 1
ATOM 587 N N . SER A 1 73 ? 7.668 -48.688 12.852 1 86.88 73 SER A N 1
ATOM 588 C CA . SER A 1 73 ? 6.641 -49.594 12.352 1 86.88 73 SER A CA 1
ATOM 589 C C . SER A 1 73 ? 6.492 -49.5 10.836 1 86.88 73 SER A C 1
ATOM 591 O O . SER A 1 73 ? 6.312 -50.5 10.148 1 86.88 73 SER A O 1
ATOM 593 N N . THR A 1 74 ? 6.609 -48.312 10.312 1 82.69 74 THR A N 1
ATOM 594 C CA . THR A 1 74 ? 6.477 -48.094 8.875 1 82.69 74 THR A CA 1
ATOM 595 C C . THR A 1 74 ? 7.676 -48.688 8.133 1 82.69 74 THR A C 1
ATOM 597 O O . THR A 1 74 ? 7.523 -49.25 7.047 1 82.69 74 THR A O 1
ATOM 600 N N . ILE A 1 75 ? 8.836 -48.656 8.727 1 80.5 75 ILE A N 1
ATOM 601 C CA . ILE A 1 75 ? 10.055 -49.156 8.086 1 80.5 75 ILE A CA 1
ATOM 602 C C . ILE A 1 75 ? 10.008 -50.688 8.023 1 80.5 75 ILE A C 1
ATOM 604 O O . ILE A 1 75 ? 10.359 -51.281 7 1 80.5 75 ILE A O 1
ATOM 608 N N . VAL A 1 76 ? 9.531 -51.344 9.078 1 81.12 76 VAL A N 1
ATOM 609 C CA . VAL A 1 76 ? 9.469 -52.781 9.141 1 81.12 76 VAL A CA 1
ATOM 610 C C . VAL A 1 76 ? 8.453 -53.312 8.109 1 81.12 76 VAL A C 1
ATOM 612 O O . VAL A 1 76 ? 8.711 -54.281 7.422 1 81.12 76 VAL A O 1
ATOM 615 N N . ALA A 1 77 ? 7.395 -52.562 7.969 1 80.38 77 ALA A N 1
ATOM 616 C CA . ALA A 1 77 ? 6.363 -52.969 7.023 1 80.38 77 ALA A CA 1
ATOM 617 C C . ALA A 1 77 ? 6.828 -52.781 5.582 1 80.38 77 ALA A C 1
ATOM 619 O O . ALA A 1 77 ? 6.566 -53.625 4.719 1 80.38 77 ALA A O 1
ATOM 620 N N . VAL A 1 78 ? 7.598 -51.75 5.305 1 75.5 78 VAL A N 1
ATOM 621 C CA . VAL A 1 78 ? 8.078 -51.438 3.957 1 75.5 78 VAL A CA 1
ATOM 622 C C . VAL A 1 78 ? 9.164 -52.438 3.566 1 75.5 78 VAL A C 1
ATOM 624 O O . VAL A 1 78 ? 9.195 -52.938 2.428 1 75.5 78 VAL A O 1
ATOM 627 N N . ARG A 1 79 ? 10.016 -52.875 4.453 1 74.38 79 ARG A N 1
ATOM 628 C CA . ARG A 1 79 ? 11.086 -53.812 4.191 1 74.38 79 ARG A CA 1
ATOM 629 C C . ARG A 1 79 ? 10.508 -55.188 3.816 1 74.38 79 ARG A C 1
ATOM 631 O O . ARG A 1 79 ? 11.008 -55.844 2.9 1 74.38 79 ARG A O 1
ATOM 638 N N . GLU A 1 80 ? 9.445 -55.531 4.488 1 73.12 80 GLU A N 1
ATOM 639 C CA . GLU A 1 80 ? 8.852 -56.812 4.207 1 73.12 80 GLU A CA 1
ATOM 640 C C . GLU A 1 80 ? 8.062 -56.781 2.898 1 73.12 80 GLU A C 1
ATOM 642 O O . GLU A 1 80 ? 8.031 -57.781 2.166 1 73.12 80 GLU A O 1
ATOM 647 N N . ALA A 1 81 ? 7.477 -55.688 2.68 1 68.88 81 ALA A N 1
ATOM 648 C CA . ALA A 1 81 ? 6.699 -55.562 1.449 1 68.88 81 ALA A CA 1
ATOM 649 C C . ALA A 1 81 ? 7.598 -55.625 0.22 1 68.88 81 ALA A C 1
ATOM 651 O O . ALA A 1 81 ? 7.223 -56.219 -0.799 1 68.88 81 ALA A O 1
ATOM 652 N N . PHE A 1 82 ? 8.828 -55.094 0.198 1 63.31 82 PHE A N 1
ATOM 653 C CA . PHE A 1 82 ? 9.734 -55.062 -0.942 1 63.31 82 PHE A CA 1
ATOM 654 C C . PHE A 1 82 ? 10.586 -56.312 -0.991 1 63.31 82 PHE A C 1
ATOM 656 O O . PHE A 1 82 ? 11.047 -56.719 -2.061 1 63.31 82 PHE A O 1
ATOM 663 N N . GLY A 1 83 ? 11.055 -56.844 0.018 1 55.38 83 GLY A N 1
ATOM 664 C CA . GLY A 1 83 ? 11.867 -58.062 0.02 1 55.38 83 GLY A CA 1
ATOM 665 C C . GLY A 1 83 ? 11.117 -59.281 -0.456 1 55.38 83 GLY A C 1
ATOM 666 O O . GLY A 1 83 ? 11.719 -60.344 -0.645 1 55.38 83 GLY A O 1
ATOM 667 N N . GLY A 1 84 ? 10.039 -59.438 -1.31 1 50.47 84 GLY A N 1
ATOM 668 C CA . GLY A 1 84 ? 9.336 -60.438 -2.094 1 50.47 84 GLY A CA 1
ATOM 669 C C . GLY A 1 84 ? 9.711 -61.844 -1.718 1 50.47 84 GLY A C 1
ATOM 670 O O . GLY A 1 84 ? 9.469 -62.781 -2.48 1 50.47 84 GLY A O 1
ATOM 671 N N . HIS A 1 85 ? 10.953 -62.25 -1.348 1 45.44 85 HIS A N 1
ATOM 672 C CA . HIS A 1 85 ? 11.312 -63.562 -1.844 1 45.44 85 HIS A CA 1
ATOM 673 C C . HIS A 1 85 ? 10.266 -64.625 -1.458 1 45.44 85 HIS A C 1
ATOM 675 O O . HIS A 1 85 ? 10.398 -65.25 -0.429 1 45.44 85 HIS A O 1
ATOM 681 N N . TYR A 1 86 ? 9.008 -64.188 -1.682 1 42.47 86 TYR A N 1
ATOM 682 C CA . TYR A 1 86 ? 8.055 -65.188 -1.221 1 42.47 86 TYR A CA 1
ATOM 683 C C . TYR A 1 86 ? 8.188 -66.5 -2.031 1 42.47 86 TYR A C 1
ATOM 685 O O . TYR A 1 86 ? 8.273 -66.438 -3.26 1 42.47 86 TYR A O 1
ATOM 693 N N . GLU A 1 87 ? 8.953 -67.312 -1.54 1 42.69 87 GLU A N 1
ATOM 694 C CA . GLU A 1 87 ? 9.094 -68.625 -2.24 1 42.69 87 GLU A CA 1
ATOM 695 C C . GLU A 1 87 ? 7.828 -68.938 -3.02 1 42.69 87 GLU A C 1
ATOM 697 O O . GLU A 1 87 ? 7.902 -69.438 -4.145 1 42.69 87 GLU A O 1
ATOM 702 N N . GLY A 1 88 ? 6.738 -69.688 -2.279 1 39.03 88 GLY A N 1
ATOM 703 C CA . GLY A 1 88 ? 5.641 -70.438 -2.854 1 39.03 88 GLY A CA 1
ATOM 704 C C . GLY A 1 88 ? 4.578 -69.562 -3.494 1 39.03 88 GLY A C 1
ATOM 705 O O . GLY A 1 88 ? 4.59 -68.312 -3.326 1 39.03 88 GLY A O 1
ATOM 706 N N . PRO A 1 89 ? 3.875 -70.062 -4.465 1 40.25 89 PRO A N 1
ATOM 707 C CA . PRO A 1 89 ? 2.787 -69.5 -5.25 1 40.25 89 PRO A CA 1
ATOM 708 C C . PRO A 1 89 ? 1.86 -68.625 -4.414 1 40.25 89 PRO A C 1
ATOM 710 O O . PRO A 1 89 ? 0.886 -68.062 -4.934 1 40.25 89 PRO A O 1
ATOM 713 N N . ALA A 1 90 ? 1.582 -68.938 -3.068 1 41.78 90 ALA A N 1
ATOM 714 C CA . ALA A 1 90 ? 0.384 -68.562 -2.328 1 41.78 90 ALA A CA 1
ATOM 715 C C . ALA A 1 90 ? 0.403 -67.062 -1.992 1 41.78 90 ALA A C 1
ATOM 717 O O . ALA A 1 90 ? 1.445 -66.5 -1.62 1 41.78 90 ALA A O 1
ATOM 718 N N . LYS A 1 91 ? -0.573 -66.125 -2.498 1 48.78 91 LYS A N 1
ATOM 719 C CA . LYS A 1 91 ? -0.999 -64.75 -2.48 1 48.78 91 LYS A CA 1
ATOM 720 C C . LYS A 1 91 ? -0.88 -64.125 -1.081 1 48.78 91 LYS A C 1
ATOM 722 O O . LYS A 1 91 ? -1.408 -64.688 -0.117 1 48.78 91 LYS A O 1
ATOM 727 N N . VAL A 1 92 ? 0.062 -63.562 -0.599 1 53.41 92 VAL A N 1
ATOM 728 C CA . VAL A 1 92 ? 0.217 -62.781 0.619 1 53.41 92 VAL A CA 1
ATOM 729 C C . VAL A 1 92 ? -1.021 -61.906 0.834 1 53.41 92 VAL A C 1
ATOM 731 O O . VAL A 1 92 ? -1.407 -61.156 -0.046 1 53.41 92 VAL A O 1
ATOM 734 N N . ASP A 1 93 ? -2.021 -62.375 1.748 1 61.75 93 ASP A N 1
ATOM 735 C CA . ASP A 1 93 ? -3.311 -61.719 1.988 1 61.75 93 ASP A CA 1
ATOM 736 C C . ASP A 1 93 ? -3.16 -60.531 2.92 1 61.75 93 ASP A C 1
ATOM 738 O O . ASP A 1 93 ? -4.141 -60.031 3.498 1 61.75 93 ASP A O 1
ATOM 742 N N . PHE A 1 94 ? -1.917 -59.969 3.318 1 71.12 94 PHE A N 1
ATOM 743 C CA . PHE A 1 94 ? -1.806 -58.812 4.203 1 71.12 94 PHE A CA 1
ATOM 744 C C . PHE A 1 94 ? -1.804 -57.5 3.402 1 71.12 94 PHE A C 1
ATOM 746 O O . PHE A 1 94 ? -1.015 -57.344 2.469 1 71.12 94 PHE A O 1
ATOM 753 N N . PRO A 1 95 ? -2.803 -56.75 3.691 1 76.25 95 PRO A N 1
ATOM 754 C CA . PRO A 1 95 ? -2.854 -55.469 2.965 1 76.25 95 PRO A CA 1
ATOM 755 C C . PRO A 1 95 ? -1.746 -54.531 3.381 1 76.25 95 PRO A C 1
ATOM 757 O O . PRO A 1 95 ? -1.989 -53.594 4.16 1 76.25 95 PRO A O 1
ATOM 760 N N . PHE A 1 96 ? -0.489 -54.75 2.889 1 75 96 PHE A N 1
ATOM 761 C CA . PHE A 1 96 ? 0.667 -53.938 3.246 1 75 96 PHE A CA 1
ATOM 762 C C . PHE A 1 96 ? 0.436 -52.5 2.875 1 75 96 PHE A C 1
ATOM 764 O O . PHE A 1 96 ? 0.791 -51.594 3.637 1 75 96 PHE A O 1
ATOM 771 N N . ALA A 1 97 ? -0.21 -52.344 1.794 1 72.12 97 ALA A N 1
ATOM 772 C CA . ALA A 1 97 ? -0.42 -51 1.33 1 72.12 97 ALA A CA 1
ATOM 773 C C . ALA A 1 97 ? -1.316 -50.219 2.293 1 72.12 97 ALA A C 1
ATOM 775 O O . ALA A 1 97 ? -1.046 -49.062 2.604 1 72.12 97 ALA A O 1
ATOM 776 N N . ALA A 1 98 ? -2.293 -50.875 2.844 1 76 98 ALA A N 1
ATOM 777 C CA . ALA A 1 98 ? -3.215 -50.219 3.768 1 76 98 ALA A CA 1
ATOM 778 C C . ALA A 1 98 ? -2.539 -49.906 5.102 1 76 98 ALA A C 1
ATOM 780 O O . ALA A 1 98 ? -2.752 -48.844 5.695 1 76 98 ALA A O 1
ATOM 781 N N . TYR A 1 99 ? -1.746 -50.812 5.57 1 80.5 99 TYR A N 1
ATOM 782 C CA . TYR A 1 99 ? -1.052 -50.625 6.84 1 80.5 99 TYR A CA 1
ATOM 783 C C . TYR A 1 99 ? -0.07 -49.469 6.762 1 80.5 99 TYR A C 1
ATOM 785 O O . TYR A 1 99 ? -0.048 -48.594 7.641 1 80.5 99 TYR A O 1
ATOM 793 N N . ILE A 1 100 ? 0.655 -49.406 5.734 1 77.31 100 ILE A N 1
ATOM 794 C CA . ILE A 1 100 ? 1.684 -48.375 5.605 1 77.31 100 ILE A CA 1
ATOM 795 C C . ILE A 1 100 ? 1.027 -47 5.457 1 77.31 100 ILE A C 1
ATOM 797 O O . ILE A 1 100 ? 1.449 -46.031 6.094 1 77.31 100 ILE A O 1
ATOM 801 N N . ALA A 1 101 ? -0.01 -47 4.711 1 74.5 101 ALA A N 1
ATOM 802 C CA . ALA A 1 101 ? -0.698 -45.719 4.516 1 74.5 101 ALA A CA 1
ATOM 803 C C . ALA A 1 101 ? -1.285 -45.219 5.828 1 74.5 101 ALA A C 1
ATOM 805 O O . ALA A 1 101 ? -1.206 -44 6.129 1 74.5 101 ALA A O 1
ATOM 806 N N . SER A 1 102 ? -1.881 -46.062 6.559 1 80 102 SER A N 1
ATOM 807 C CA . SER A 1 102 ? -2.514 -45.656 7.816 1 80 102 SER A CA 1
ATOM 808 C C . SER A 1 102 ? -1.479 -45.188 8.836 1 80 102 SER A C 1
ATOM 810 O O . SER A 1 102 ? -1.656 -44.156 9.477 1 80 102 SER A O 1
ATOM 812 N N . TYR A 1 103 ? -0.403 -45.875 8.938 1 83.5 103 TYR A N 1
ATOM 813 C CA . TYR A 1 103 ? 0.572 -45.531 9.977 1 83.5 103 TYR A CA 1
ATOM 814 C C . TYR A 1 103 ? 1.403 -44.344 9.57 1 83.5 103 TYR A C 1
ATOM 816 O O . TYR A 1 103 ? 1.899 -43.594 10.438 1 83.5 103 TYR A O 1
ATOM 824 N N . VAL A 1 104 ? 1.519 -44.125 8.32 1 77.06 104 VAL A N 1
ATOM 825 C CA . VAL A 1 104 ? 2.172 -42.906 7.902 1 77.06 104 VAL A CA 1
ATOM 826 C C . VAL A 1 104 ? 1.278 -41.688 8.234 1 77.06 104 VAL A C 1
ATOM 828 O O . VAL A 1 104 ? 1.766 -40.656 8.68 1 77.06 104 VAL A O 1
ATOM 831 N N . ALA A 1 105 ? 0.014 -41.906 7.98 1 76.75 105 ALA A N 1
ATOM 832 C CA . ALA A 1 105 ? -0.931 -40.844 8.32 1 76.75 105 ALA A CA 1
ATOM 833 C C . ALA A 1 105 ? -0.909 -40.562 9.82 1 76.75 105 ALA A C 1
ATOM 835 O O . ALA A 1 105 ? -0.918 -39.406 10.234 1 76.75 105 ALA A O 1
ATOM 836 N N . VAL A 1 106 ? -0.88 -41.594 10.641 1 82.5 106 VAL A N 1
ATOM 837 C CA . VAL A 1 106 ? -0.854 -41.438 12.086 1 82.5 106 VAL A CA 1
ATOM 838 C C . VAL A 1 106 ? 0.463 -40.781 12.516 1 82.5 106 VAL A C 1
ATOM 840 O O . VAL A 1 106 ? 0.486 -39.938 13.406 1 82.5 106 VAL A O 1
ATOM 843 N N . LEU A 1 107 ? 1.519 -41.156 11.82 1 82 107 LEU A N 1
ATOM 844 C CA . LEU A 1 107 ? 2.822 -40.562 12.109 1 82 107 LEU A CA 1
ATOM 845 C C . LEU A 1 107 ? 2.812 -39.062 11.844 1 82 107 LEU A C 1
ATOM 847 O O . LEU A 1 107 ? 3.311 -38.281 12.656 1 82 107 LEU A O 1
ATOM 851 N N . LEU A 1 108 ? 2.197 -38.781 10.781 1 73.81 108 LEU A N 1
ATOM 852 C CA . LEU A 1 108 ? 2.168 -37.344 10.438 1 73.81 108 LEU A CA 1
ATOM 853 C C . LEU A 1 108 ? 1.323 -36.562 11.43 1 73.81 108 LEU A C 1
ATOM 855 O O . LEU A 1 108 ? 1.643 -35.406 11.75 1 73.81 108 LEU A O 1
ATOM 859 N N . TYR A 1 109 ? 0.311 -37.156 11.883 1 74.44 109 TYR A N 1
ATOM 860 C CA . TYR A 1 109 ? -0.524 -36.531 12.898 1 74.44 109 TYR A CA 1
ATOM 861 C C . TYR A 1 109 ? 0.284 -36.219 14.156 1 74.44 109 TYR A C 1
ATOM 863 O O . TYR A 1 109 ? 0.223 -35.125 14.688 1 74.44 109 TYR A O 1
ATOM 871 N N . PHE A 1 110 ? 1.042 -37.094 14.633 1 78.12 110 PHE A N 1
ATOM 872 C CA . PHE A 1 110 ? 1.772 -36.938 15.883 1 78.12 110 PHE A CA 1
ATOM 873 C C . PHE A 1 110 ? 3.025 -36.094 15.664 1 78.12 110 PHE A C 1
ATOM 875 O O . PHE A 1 110 ? 3.49 -35.406 16.578 1 78.12 110 PHE A O 1
ATOM 882 N N . LEU A 1 111 ? 3.504 -36.062 14.414 1 74.06 111 LEU A N 1
ATOM 883 C CA . LEU A 1 111 ? 4.637 -35.188 14.102 1 74.06 111 LEU A CA 1
ATOM 884 C C . LEU A 1 111 ? 4.223 -33.719 14.109 1 74.06 111 LEU A C 1
ATOM 886 O O . LEU A 1 111 ? 5.004 -32.844 14.492 1 74.06 111 LEU A O 1
ATOM 890 N N . ALA A 1 112 ? 3.014 -33.562 13.781 1 68.19 112 ALA A N 1
ATOM 891 C CA . ALA A 1 112 ? 2.49 -32.219 13.766 1 68.19 112 ALA A CA 1
ATOM 892 C C . ALA A 1 112 ? 2.354 -31.672 15.188 1 68.19 112 ALA A C 1
ATOM 894 O O . ALA A 1 112 ? 2.447 -30.453 15.406 1 68.19 112 ALA A O 1
ATOM 895 N N . GLY A 1 113 ? 2.17 -32.531 16.141 1 65.25 113 GLY A N 1
ATOM 896 C CA . GLY A 1 113 ? 2.047 -32.125 17.531 1 65.25 113 GLY A CA 1
ATOM 897 C C . GLY A 1 113 ? 3.371 -31.719 18.156 1 65.25 113 GLY A C 1
ATOM 898 O O . GLY A 1 113 ? 3.398 -31.109 19.234 1 65.25 113 GLY A O 1
ATOM 899 N N . LEU A 1 114 ? 4.469 -32.062 17.5 1 63.62 114 LEU A N 1
ATOM 900 C CA . LEU A 1 114 ? 5.785 -31.719 18.031 1 63.62 114 LEU A CA 1
ATOM 901 C C . LEU A 1 114 ? 6.172 -30.297 17.672 1 63.62 114 LEU A C 1
ATOM 903 O O . LEU A 1 114 ? 7.156 -29.766 18.188 1 63.62 114 LEU A O 1
ATOM 907 N N . LEU A 1 115 ? 5.32 -29.656 16.969 1 59.44 115 LEU A N 1
ATOM 908 C CA . LEU A 1 115 ? 5.684 -28.328 16.5 1 59.44 115 LEU A CA 1
ATOM 909 C C . LEU A 1 115 ? 5.34 -27.266 17.547 1 59.44 115 LEU A C 1
ATOM 911 O O . LEU A 1 115 ? 4.363 -27.406 18.281 1 59.44 115 LEU A O 1
ATOM 915 N N . PRO A 1 116 ? 6.316 -26.234 17.875 1 50.59 116 PRO A N 1
ATOM 916 C CA . PRO A 1 116 ? 6.137 -25.219 18.922 1 50.59 116 PRO A CA 1
ATOM 917 C C . PRO A 1 116 ? 4.953 -24.297 18.641 1 50.59 116 PRO A C 1
ATOM 919 O O . PRO A 1 116 ? 4.555 -24.125 17.484 1 50.59 116 PRO A O 1
ATOM 922 N N . ASP A 1 117 ? 3.984 -23.953 19.5 1 50.06 117 ASP A N 1
ATOM 923 C CA . ASP A 1 117 ? 2.777 -23.141 19.422 1 50.06 117 ASP A CA 1
ATOM 924 C C . ASP A 1 117 ? 3.082 -21.766 18.844 1 50.06 117 ASP A C 1
ATOM 926 O O . ASP A 1 117 ? 3.967 -21.062 19.344 1 50.06 117 ASP A O 1
ATOM 930 N N . PRO A 1 118 ? 2.732 -21.5 17.766 1 46.06 118 PRO A N 1
ATOM 931 C CA . PRO A 1 118 ? 3.018 -20.172 17.219 1 46.06 118 PRO A CA 1
ATOM 932 C C . PRO A 1 118 ? 2.648 -19.047 18.172 1 46.06 118 PRO A C 1
ATOM 934 O O . PRO A 1 118 ? 3.383 -18.062 18.281 1 46.06 118 PRO A O 1
ATOM 937 N N . GLU A 1 119 ? 1.372 -18.766 18.438 1 47.09 119 GLU A N 1
ATOM 938 C CA . GLU A 1 119 ? 1.011 -17.703 19.359 1 47.09 119 GLU A CA 1
ATOM 939 C C . GLU A 1 119 ? 1.205 -18.125 20.812 1 47.09 119 GLU A C 1
ATOM 941 O O . GLU A 1 119 ? 1.098 -17.312 21.734 1 47.09 119 GLU A O 1
ATOM 946 N N . GLY A 1 120 ? 1.642 -19.547 21.266 1 42.66 120 GLY A N 1
ATOM 947 C CA . GLY A 1 120 ? 1.882 -20.25 22.5 1 42.66 120 GLY A CA 1
ATOM 948 C C . GLY A 1 120 ? 2.238 -21.719 22.281 1 42.66 120 GLY A C 1
ATOM 949 O O . GLY A 1 120 ? 2.182 -22.219 21.156 1 42.66 120 GLY A O 1
ATOM 950 N N . PRO A 1 121 ? 3.096 -22.438 23.172 1 43.03 121 PRO A N 1
ATOM 951 C CA . PRO A 1 121 ? 3.502 -23.844 23.141 1 43.03 121 PRO A CA 1
ATOM 952 C C . PRO A 1 121 ? 2.361 -24.766 22.734 1 43.03 121 PRO A C 1
ATOM 954 O O . PRO A 1 121 ? 1.19 -24.453 22.969 1 43.03 121 PRO A O 1
ATOM 957 N N . TRP A 1 122 ? 2.531 -25.359 21.688 1 49.59 122 TRP A N 1
ATOM 958 C CA . TRP A 1 122 ? 1.587 -26.469 21.562 1 49.59 122 TRP A CA 1
ATOM 959 C C . TRP A 1 122 ? 1.164 -26.984 22.922 1 49.59 122 TRP A C 1
ATOM 961 O O . TRP A 1 122 ? 1.992 -27.5 23.688 1 49.59 122 TRP A O 1
ATOM 971 N N . VAL A 1 123 ? 0.178 -26.406 23.438 1 56.53 123 VAL A N 1
ATOM 972 C CA . VAL A 1 123 ? -0.29 -26.891 24.734 1 56.53 123 VAL A CA 1
ATOM 973 C C . VAL A 1 123 ? -1.391 -27.938 24.531 1 56.53 123 VAL A C 1
ATOM 975 O O . VAL A 1 123 ? -2.447 -27.625 23.984 1 56.53 123 VAL A O 1
ATOM 978 N N . PRO A 1 124 ? -0.931 -29.125 24.547 1 64.5 124 PRO A N 1
ATOM 979 C CA . PRO A 1 124 ? -1.969 -30.156 24.453 1 64.5 124 PRO A CA 1
ATOM 980 C C . PRO A 1 124 ? -3.156 -29.891 25.375 1 64.5 124 PRO A C 1
ATOM 982 O O . PRO A 1 124 ? -2.971 -29.484 26.531 1 64.5 124 PRO A O 1
ATOM 985 N N . THR A 1 125 ? -4.273 -29.656 24.703 1 68.12 125 THR A N 1
ATOM 986 C CA . THR A 1 125 ? -5.492 -29.438 25.469 1 68.12 125 THR A CA 1
ATOM 987 C C . THR A 1 125 ? -6.234 -30.75 25.703 1 68.12 125 THR A C 1
ATOM 989 O O . THR A 1 125 ? -5.758 -31.812 25.312 1 68.12 125 THR A O 1
ATOM 992 N N . ALA A 1 126 ? -7.27 -30.688 26.438 1 71.62 126 ALA A N 1
ATOM 993 C CA . ALA A 1 126 ? -8.094 -31.859 26.734 1 71.62 126 ALA A CA 1
ATOM 994 C C . ALA A 1 126 ? -8.633 -32.5 25.453 1 71.62 126 ALA A C 1
ATOM 996 O O . ALA A 1 126 ? -8.883 -33.688 25.391 1 71.62 126 ALA A O 1
ATOM 997 N N . CYS A 1 127 ? -8.602 -31.656 24.375 1 73.75 127 CYS A N 1
ATOM 998 C CA . CYS A 1 127 ? -9.117 -32.188 23.125 1 73.75 127 CYS A CA 1
ATOM 999 C C . CYS A 1 127 ? -8.133 -33.188 22.5 1 73.75 127 CYS A C 1
ATOM 1001 O O . CYS A 1 127 ? -8.531 -34.156 21.891 1 73.75 127 CYS A O 1
ATOM 1003 N N . HIS A 1 128 ? -6.906 -32.969 22.75 1 78.38 128 HIS A N 1
ATOM 1004 C CA . HIS A 1 128 ? -5.891 -33.875 22.234 1 78.38 128 HIS A CA 1
ATOM 1005 C C . HIS A 1 128 ? -5.91 -35.219 23 1 78.38 128 HIS A C 1
ATOM 1007 O O . HIS A 1 128 ? -5.652 -36.281 22.422 1 78.38 128 HIS A O 1
ATOM 1013 N N . ALA A 1 129 ? -6.293 -35.156 24.281 1 80.75 129 ALA A N 1
ATOM 1014 C CA . ALA A 1 129 ? -6.34 -36.344 25.094 1 80.75 129 ALA A CA 1
ATOM 1015 C C . ALA A 1 129 ? -7.434 -37.312 24.594 1 80.75 129 ALA A C 1
ATOM 1017 O O . ALA A 1 129 ? -7.25 -38.531 24.594 1 80.75 129 ALA A O 1
ATOM 1018 N N . TYR A 1 130 ? -8.461 -36.688 24.094 1 80.31 130 TYR A N 1
ATOM 1019 C CA . TYR A 1 130 ? -9.516 -37.531 23.562 1 80.31 130 TYR A CA 1
ATOM 1020 C C . TYR A 1 130 ? -9.062 -38.219 22.281 1 80.31 130 TYR A C 1
ATOM 1022 O O . TYR A 1 130 ? -9.391 -39.406 22.062 1 80.31 130 TYR A O 1
ATOM 1030 N N . ALA A 1 131 ? -8.32 -37.562 21.562 1 83.62 131 ALA A N 1
ATOM 1031 C CA . ALA A 1 131 ? -7.789 -38.156 20.344 1 83.62 131 ALA A CA 1
ATOM 1032 C C . ALA A 1 131 ? -6.781 -39.25 20.672 1 83.62 131 ALA A C 1
ATOM 1034 O O . ALA A 1 131 ? -6.734 -40.281 19.984 1 83.62 131 ALA A O 1
ATOM 1035 N N . TRP A 1 132 ? -6.07 -39.094 21.812 1 88 132 TRP A N 1
ATOM 1036 C CA . TRP A 1 132 ? -5.098 -40.094 22.203 1 88 132 TRP A CA 1
ATOM 1037 C C . TRP A 1 132 ? -5.801 -41.344 22.703 1 88 132 TRP A C 1
ATOM 1039 O O . TRP A 1 132 ? -5.352 -42.469 22.453 1 88 132 TRP A O 1
ATOM 1049 N N . ILE A 1 133 ? -6.918 -41.125 23.266 1 86.75 133 ILE A N 1
ATOM 1050 C CA . ILE A 1 133 ? -7.684 -42.281 23.766 1 86.75 133 ILE A CA 1
ATOM 1051 C C . ILE A 1 133 ? -8.25 -43.062 22.594 1 86.75 133 ILE A C 1
ATOM 1053 O O . ILE A 1 133 ? -8.258 -44.312 22.609 1 86.75 133 ILE A O 1
ATOM 1057 N N . VAL A 1 134 ? -8.609 -42.344 21.625 1 88 134 VAL A N 1
ATOM 1058 C CA . VAL A 1 134 ? -9.117 -43.031 20.422 1 88 134 VAL A CA 1
ATOM 1059 C C . VAL A 1 134 ? -7.98 -43.75 19.734 1 88 134 VAL A C 1
ATOM 1061 O O . VAL A 1 134 ? -8.18 -44.875 19.219 1 88 134 VAL A O 1
ATOM 1064 N N . ALA A 1 135 ? -6.848 -43.188 19.797 1 90.19 135 ALA A N 1
ATOM 1065 C CA . ALA A 1 135 ? -5.688 -43.844 19.203 1 90.19 135 ALA A CA 1
ATOM 1066 C C . ALA A 1 135 ? -5.363 -45.125 19.953 1 90.19 135 ALA A C 1
ATOM 1068 O O . ALA A 1 135 ? -5.031 -46.156 19.344 1 90.19 135 ALA A O 1
ATOM 1069 N N . ILE A 1 136 ? -5.559 -45.156 21.297 1 89.12 136 ILE A N 1
ATOM 1070 C CA . ILE A 1 136 ? -5.297 -46.344 22.125 1 89.12 136 ILE A CA 1
ATOM 1071 C C . ILE A 1 136 ? -6.305 -47.438 21.797 1 89.12 136 ILE A C 1
ATOM 1073 O O . ILE A 1 136 ? -5.941 -48.594 21.672 1 89.12 136 ILE A O 1
ATOM 1077 N N . LEU A 1 137 ? -7.492 -47 21.484 1 87.69 137 LEU A N 1
ATOM 1078 C CA . LEU A 1 137 ? -8.539 -47.938 21.172 1 87.69 137 LEU A CA 1
ATOM 1079 C C . LEU A 1 137 ? -8.281 -48.625 19.812 1 87.69 137 LEU A C 1
ATOM 1081 O O . LEU A 1 137 ? -8.414 -49.812 19.672 1 87.69 137 LEU A O 1
ATOM 1085 N N . PHE A 1 138 ? -7.848 -47.844 18.922 1 89.06 138 PHE A N 1
ATOM 1086 C CA . PHE A 1 138 ? -7.578 -48.406 17.609 1 89.06 138 PHE A CA 1
ATOM 1087 C C . PHE A 1 138 ? -6.359 -49.312 17.641 1 89.06 138 PHE A C 1
ATOM 1089 O O . PHE A 1 138 ? -6.367 -50.375 17.031 1 89.06 138 PHE A O 1
ATOM 1096 N N . GLU A 1 139 ? -5.348 -48.875 18.328 1 89.31 139 GLU A N 1
ATOM 1097 C CA . GLU A 1 139 ? -4.148 -49.719 18.422 1 89.31 139 GLU A CA 1
ATOM 1098 C C . GLU A 1 139 ? -4.43 -51.031 19.156 1 89.31 139 GLU A C 1
ATOM 1100 O O . GLU A 1 139 ? -3.891 -52.062 18.797 1 89.31 139 GLU A O 1
ATOM 1105 N N . ALA A 1 140 ? -5.344 -50.969 20.141 1 86.81 140 ALA A N 1
ATOM 1106 C CA . ALA A 1 140 ? -5.723 -52.156 20.891 1 86.81 140 ALA A CA 1
ATOM 1107 C C . ALA A 1 140 ? -6.52 -53.125 20.016 1 86.81 140 ALA A C 1
ATOM 1109 O O . ALA A 1 140 ? -6.309 -54.344 20.062 1 86.81 140 ALA A O 1
ATOM 1110 N N . VAL A 1 141 ? -7.305 -52.562 19.156 1 85.56 141 VAL A N 1
ATOM 1111 C CA . VAL A 1 141 ? -8.109 -53.375 18.25 1 85.56 141 VAL A CA 1
ATOM 1112 C C . VAL A 1 141 ? -7.219 -54.031 17.203 1 85.56 141 VAL A C 1
ATOM 1114 O O . VAL A 1 141 ? -7.371 -55.219 16.891 1 85.56 141 VAL A O 1
ATOM 1117 N N . ILE A 1 142 ? -6.246 -53.312 16.719 1 85.69 142 ILE A N 1
ATOM 1118 C CA . ILE A 1 142 ? -5.348 -53.844 15.703 1 85.69 142 ILE A CA 1
ATOM 1119 C C . ILE A 1 142 ? -4.457 -54.906 16.312 1 85.69 142 ILE A C 1
ATOM 1121 O O . ILE A 1 142 ? -4.219 -55.938 15.688 1 85.69 142 ILE A O 1
ATOM 1125 N N . ALA A 1 143 ? -4.059 -54.719 17.578 1 82.19 143 ALA A N 1
ATOM 1126 C CA . ALA A 1 143 ? -3.248 -55.719 18.25 1 82.19 143 ALA A CA 1
ATOM 1127 C C . ALA A 1 143 ? -4.055 -57 18.516 1 82.19 143 ALA A C 1
ATOM 1129 O O . ALA A 1 143 ? -3.543 -58.094 18.375 1 82.19 143 ALA A O 1
ATOM 1130 N N . ALA A 1 144 ? -5.348 -56.812 18.781 1 81.5 144 ALA A N 1
ATOM 1131 C CA . ALA A 1 144 ? -6.223 -57.938 19.047 1 81.5 144 ALA A CA 1
ATOM 1132 C C . ALA A 1 144 ? -6.48 -58.75 17.766 1 81.5 144 ALA A C 1
ATOM 1134 O O . ALA A 1 144 ? -6.535 -59.969 17.781 1 81.5 144 ALA A O 1
ATOM 1135 N N . LEU A 1 145 ? -6.473 -58 16.703 1 81 145 LEU A N 1
ATOM 1136 C CA . LEU A 1 145 ? -6.711 -58.656 15.43 1 81 145 LEU A CA 1
ATOM 1137 C C . LEU A 1 145 ? -5.48 -59.438 14.969 1 81 145 LEU A C 1
ATOM 1139 O O . LEU A 1 145 ? -5.605 -60.5 14.375 1 81 145 LEU A O 1
ATOM 1143 N N . PHE A 1 146 ? -4.312 -58.906 15.281 1 81.5 146 PHE A N 1
ATOM 1144 C CA . PHE A 1 146 ? -3.086 -59.625 14.93 1 81.5 146 PHE A CA 1
ATOM 1145 C C . PHE A 1 146 ? -2.939 -60.906 15.75 1 81.5 146 PHE A C 1
ATOM 1147 O O . PHE A 1 146 ? -2.477 -61.906 15.234 1 81.5 146 PHE A O 1
ATOM 1154 N N . PHE A 1 147 ? -3.436 -60.875 17.016 1 76.75 147 PHE A N 1
ATOM 1155 C CA . PHE A 1 147 ? -3.309 -62.031 17.891 1 76.75 147 PHE A CA 1
ATOM 1156 C C . PHE A 1 147 ? -4.348 -63.094 17.531 1 76.75 147 PHE A C 1
ATOM 1158 O O . PHE A 1 147 ? -4.055 -64.25 17.578 1 76.75 147 PHE A O 1
ATOM 1165 N N . SER A 1 148 ? -5.516 -62.656 17.062 1 74.12 148 SER A N 1
ATOM 1166 C CA . SER A 1 148 ? -6.598 -63.594 16.828 1 74.12 148 SER A CA 1
ATOM 1167 C C . SER A 1 148 ? -6.492 -64.188 15.43 1 74.12 148 SER A C 1
ATOM 1169 O O . SER A 1 148 ? -6.805 -65.375 15.234 1 74.12 148 SER A O 1
ATOM 1171 N N . GLU A 1 149 ? -6.113 -63.469 14.445 1 69.12 149 GLU A N 1
ATOM 1172 C CA . GLU A 1 149 ? -6.188 -63.938 13.062 1 69.12 149 GLU A CA 1
ATOM 1173 C C . GLU A 1 149 ? -4.801 -64.188 12.5 1 69.12 149 GLU A C 1
ATOM 1175 O O . GLU A 1 149 ? -4.582 -64.125 11.297 1 69.12 149 GLU A O 1
ATOM 1180 N N . HIS A 1 150 ? -3.836 -64.625 13.266 1 69.19 150 HIS A N 1
ATOM 1181 C CA . HIS A 1 150 ? -2.461 -64.875 12.836 1 69.19 150 HIS A CA 1
ATOM 1182 C C . HIS A 1 150 ? -2.393 -65.938 11.766 1 69.19 150 HIS A C 1
ATOM 1184 O O . HIS A 1 150 ? -1.682 -65.812 10.773 1 69.19 150 HIS A O 1
ATOM 1190 N N . PRO A 1 151 ? -3.178 -67 11.844 1 62.5 151 PRO A N 1
ATOM 1191 C CA . PRO A 1 151 ? -2.986 -68.062 10.852 1 62.5 151 PRO A CA 1
ATOM 1192 C C . PRO A 1 151 ? -3.545 -67.688 9.477 1 62.5 151 PRO A C 1
ATOM 1194 O O . PRO A 1 151 ? -3.113 -68.25 8.461 1 62.5 151 PRO A O 1
ATOM 1197 N N . TYR A 1 152 ? -4.398 -66.625 9.523 1 63.69 152 TYR A N 1
ATOM 1198 C CA . TYR A 1 152 ? -5.043 -66.312 8.258 1 63.69 152 TYR A CA 1
ATOM 1199 C C . TYR A 1 152 ? -4.266 -65.25 7.516 1 63.69 152 TYR A C 1
ATOM 1201 O O . TYR A 1 152 ? -4.48 -65 6.32 1 63.69 152 TYR A O 1
ATOM 1209 N N . LEU A 1 153 ? -3.291 -64.625 8.25 1 72 153 LEU A N 1
ATOM 1210 C CA . LEU A 1 153 ? -2.52 -63.562 7.621 1 72 153 LEU A CA 1
ATOM 1211 C C . LEU A 1 153 ? -1.235 -64.125 7.008 1 72 153 LEU A C 1
ATOM 1213 O O . LEU A 1 153 ? -0.487 -64.812 7.668 1 72 153 LEU A O 1
ATOM 1217 N N . ARG A 1 154 ? -1.238 -65 6.035 1 64.38 154 ARG A N 1
ATOM 1218 C CA . ARG A 1 154 ? -0.119 -65.625 5.352 1 64.38 154 ARG A CA 1
ATOM 1219 C C . ARG A 1 154 ? 1.11 -64.688 5.352 1 64.38 154 ARG A C 1
ATOM 1221 O O . ARG A 1 154 ? 1.659 -64.375 4.289 1 64.38 154 ARG A O 1
ATOM 1228 N N . VAL A 1 155 ? 1.404 -63.969 6.445 1 71.06 155 VAL A N 1
ATOM 1229 C CA . VAL A 1 155 ? 2.602 -63.156 6.59 1 71.06 155 VAL A CA 1
ATOM 1230 C C . VAL A 1 155 ? 3.588 -63.844 7.531 1 71.06 155 VAL A C 1
ATOM 1232 O O . VAL A 1 155 ? 3.209 -64.75 8.297 1 71.06 155 VAL A O 1
ATOM 1235 N N . SER A 1 156 ? 4.938 -63.625 7.426 1 72.81 156 SER A N 1
ATOM 1236 C CA . SER A 1 156 ? 5.988 -64.188 8.258 1 72.81 156 SER A CA 1
ATOM 1237 C C . SER A 1 156 ? 5.742 -63.938 9.734 1 72.81 156 SER A C 1
ATOM 1239 O O . SER A 1 156 ? 5.273 -62.844 10.102 1 72.81 156 SER A O 1
ATOM 1241 N N . LYS A 1 157 ? 5.641 -64.938 10.562 1 76 157 LYS A N 1
ATOM 1242 C CA . LYS A 1 157 ? 5.406 -64.812 11.992 1 76 157 LYS A CA 1
ATOM 1243 C C . LYS A 1 157 ? 6.316 -63.781 12.625 1 76 157 LYS A C 1
ATOM 1245 O O . LYS A 1 157 ? 5.879 -63 13.469 1 76 157 LYS A O 1
ATOM 1250 N N . PRO A 1 158 ? 7.598 -63.656 12.164 1 78.31 158 PRO A N 1
ATOM 1251 C CA . PRO A 1 158 ? 8.445 -62.656 12.781 1 78.31 158 PRO A CA 1
ATOM 1252 C C . PRO A 1 158 ? 7.969 -61.219 12.492 1 78.31 158 PRO A C 1
ATOM 1254 O O . PRO A 1 158 ? 8.141 -60.312 13.32 1 78.31 158 PRO A O 1
ATOM 1257 N N . LEU A 1 159 ? 7.32 -61.031 11.5 1 81.94 159 LEU A N 1
ATOM 1258 C CA . LEU A 1 159 ? 6.812 -59.719 11.164 1 81.94 159 LEU A CA 1
ATOM 1259 C C . LEU A 1 159 ? 5.652 -59.344 12.078 1 81.94 159 LEU A C 1
ATOM 1261 O O . LEU A 1 159 ? 5.613 -58.219 12.602 1 81.94 159 LEU A O 1
ATOM 1265 N N . LEU A 1 160 ? 4.789 -60.281 12.273 1 82.19 160 LEU A N 1
ATOM 1266 C CA . LEU A 1 160 ? 3.623 -60 13.094 1 82.19 160 LEU A CA 1
ATOM 1267 C C . LEU A 1 160 ? 4.027 -59.781 14.547 1 82.19 160 LEU A C 1
ATOM 1269 O O . LEU A 1 160 ? 3.447 -58.938 15.242 1 82.19 160 LEU A O 1
ATOM 1273 N N . ASP A 1 161 ? 5.066 -60.469 14.938 1 81.94 161 ASP A N 1
ATOM 1274 C CA . ASP A 1 161 ? 5.547 -60.281 16.312 1 81.94 161 ASP A CA 1
ATOM 1275 C C . ASP A 1 161 ? 6.211 -58.938 16.469 1 81.94 161 ASP A C 1
ATOM 1277 O O . ASP A 1 161 ? 6.027 -58.25 17.5 1 81.94 161 ASP A O 1
ATOM 1281 N N . SER A 1 162 ? 6.938 -58.562 15.484 1 86.12 162 SER A N 1
ATOM 1282 C CA . SER A 1 162 ? 7.582 -57.25 15.562 1 86.12 162 SER A CA 1
ATOM 1283 C C . SER A 1 162 ? 6.555 -56.125 15.531 1 86.12 162 SER A C 1
ATOM 1285 O O . SER A 1 162 ? 6.66 -55.156 16.281 1 86.12 162 SER A O 1
ATOM 1287 N N . LEU A 1 163 ? 5.555 -56.281 14.742 1 87.38 163 LEU A N 1
ATOM 1288 C CA . LEU A 1 163 ? 4.531 -55.25 14.625 1 87.38 163 LEU A CA 1
ATOM 1289 C C . LEU A 1 163 ? 3.678 -55.188 15.891 1 87.38 163 LEU A C 1
ATOM 1291 O O . LEU A 1 163 ? 3.262 -54.094 16.312 1 87.38 163 LEU A O 1
ATOM 1295 N N . SER A 1 164 ? 3.477 -56.344 16.516 1 85.5 164 SER A N 1
ATOM 1296 C CA . SER A 1 164 ? 2.693 -56.375 17.75 1 85.5 164 SER A CA 1
ATOM 1297 C C . SER A 1 164 ? 3.475 -55.781 18.922 1 85.5 164 SER A C 1
ATOM 1299 O O . SER A 1 164 ? 2.91 -55.062 19.75 1 85.5 164 SER A O 1
ATOM 1301 N N . SER A 1 165 ? 4.789 -56.094 18.906 1 87.06 165 SER A N 1
ATOM 1302 C CA . SER A 1 165 ? 5.605 -55.5 19.969 1 87.06 165 SER A CA 1
ATOM 1303 C C . SER A 1 165 ? 5.652 -54 19.859 1 87.06 165 SER A C 1
ATOM 1305 O O . SER A 1 165 ? 5.562 -53.281 20.859 1 87.06 165 SER A O 1
ATOM 1307 N N . LEU A 1 166 ? 5.742 -53.531 18.672 1 89.25 166 LEU A N 1
ATOM 1308 C CA . LEU A 1 166 ? 5.75 -52.094 18.453 1 89.25 166 LEU A CA 1
ATOM 1309 C C . LEU A 1 166 ? 4.383 -51.469 18.75 1 89.25 166 LEU A C 1
ATOM 1311 O O . LEU A 1 166 ? 4.289 -50.344 19.203 1 89.25 166 LEU A O 1
ATOM 1315 N N . GLY A 1 167 ? 3.373 -52.219 18.516 1 89.81 167 GLY A N 1
ATOM 1316 C CA . GLY A 1 167 ? 2.029 -51.75 18.859 1 89.81 167 GLY A CA 1
ATOM 1317 C C . GLY A 1 167 ? 1.802 -51.594 20.344 1 89.81 167 GLY A C 1
ATOM 1318 O O . GLY A 1 167 ? 1.199 -50.625 20.781 1 89.81 167 GLY A O 1
ATOM 1319 N N . PHE A 1 168 ? 2.334 -52.531 21.078 1 88.56 168 PHE A N 1
ATOM 1320 C CA . PHE A 1 168 ? 2.207 -52.438 22.531 1 88.56 168 PHE A CA 1
ATOM 1321 C C . PHE A 1 168 ? 2.996 -51.25 23.078 1 88.56 168 PHE A C 1
ATOM 1323 O O . PHE A 1 168 ? 2.559 -50.594 24.016 1 88.56 168 PHE A O 1
ATOM 1330 N N . ALA A 1 169 ? 4.109 -51.062 22.438 1 89.5 169 ALA A N 1
ATOM 1331 C CA . ALA A 1 169 ? 4.898 -49.906 22.844 1 89.5 169 ALA A CA 1
ATOM 1332 C C . ALA A 1 169 ? 4.141 -48.594 22.578 1 89.5 169 ALA A C 1
ATOM 1334 O O . ALA A 1 169 ? 4.176 -47.688 23.391 1 89.5 169 ALA A O 1
ATOM 1335 N N . ARG A 1 170 ? 3.484 -48.531 21.469 1 92.81 170 ARG A N 1
ATOM 1336 C CA . ARG A 1 170 ? 2.727 -47.344 21.125 1 92.81 170 ARG A CA 1
ATOM 1337 C C . ARG A 1 170 ? 1.573 -47.125 22.109 1 92.81 170 ARG A C 1
ATOM 1339 O O . ARG A 1 170 ? 1.3 -45.969 22.516 1 92.81 170 ARG A O 1
ATOM 1346 N N . ILE A 1 171 ? 0.907 -48.156 22.531 1 90 171 ILE A N 1
ATOM 1347 C CA . ILE A 1 171 ? -0.198 -48.062 23.484 1 90 171 ILE A CA 1
ATOM 1348 C C . ILE A 1 171 ? 0.319 -47.562 24.828 1 90 171 ILE A C 1
ATOM 1350 O O . ILE A 1 171 ? -0.301 -46.719 25.453 1 90 171 ILE A O 1
ATOM 1354 N N . ALA A 1 172 ? 1.456 -48.062 25.141 1 89.94 172 ALA A N 1
ATOM 1355 C CA . ALA A 1 172 ? 2.045 -47.656 26.422 1 89.94 172 ALA A CA 1
ATOM 1356 C C . ALA A 1 172 ? 2.381 -46.156 26.406 1 89.94 172 ALA A C 1
ATOM 1358 O O . ALA A 1 172 ? 2.086 -45.438 27.359 1 89.94 172 ALA A O 1
ATOM 1359 N N . ILE A 1 173 ? 2.939 -45.719 25.359 1 91.88 173 ILE A N 1
ATOM 1360 C CA . ILE A 1 173 ? 3.361 -44.344 25.266 1 91.88 173 ILE A CA 1
ATOM 1361 C C . ILE A 1 173 ? 2.137 -43.438 25.234 1 91.88 173 ILE A C 1
ATOM 1363 O O . ILE A 1 173 ? 2.123 -42.375 25.859 1 91.88 173 ILE A O 1
ATOM 1367 N N . LEU A 1 174 ? 1.152 -43.781 24.484 1 91.94 174 LEU A N 1
ATOM 1368 C CA . LEU A 1 174 ? -0.066 -43 24.406 1 91.94 174 LEU A CA 1
ATOM 1369 C C . LEU A 1 174 ? -0.75 -42.906 25.766 1 91.94 174 LEU A C 1
ATOM 1371 O O . LEU A 1 174 ? -1.301 -41.875 26.125 1 91.94 174 LEU A O 1
ATOM 1375 N N . LEU A 1 175 ? -0.679 -44 26.516 1 88.12 175 LEU A N 1
ATOM 1376 C CA . LEU A 1 175 ? -1.234 -44 27.859 1 88.12 175 LEU A CA 1
ATOM 1377 C C . LEU A 1 175 ? -0.45 -43.062 28.781 1 88.12 175 LEU A C 1
ATOM 1379 O O . LEU A 1 175 ? -1.038 -42.344 29.578 1 88.12 175 LEU A O 1
ATOM 1383 N N . PHE A 1 176 ? 0.812 -43.125 28.578 1 89.38 176 PHE A N 1
ATOM 1384 C CA . PHE A 1 176 ? 1.645 -42.219 29.375 1 89.38 176 PHE A CA 1
ATOM 1385 C C . PHE A 1 176 ? 1.35 -40.781 29.047 1 89.38 176 PHE A C 1
ATOM 1387 O O . PHE A 1 176 ? 1.319 -39.938 29.938 1 89.38 176 PHE A O 1
ATOM 1394 N N . MET A 1 177 ? 1.18 -40.469 27.812 1 89.38 177 MET A N 1
ATOM 1395 C CA . MET A 1 177 ? 0.866 -39.125 27.391 1 89.38 177 MET A CA 1
ATOM 1396 C C . MET A 1 177 ? -0.466 -38.656 27.969 1 89.38 177 MET A C 1
ATOM 1398 O O . MET A 1 177 ? -0.58 -37.531 28.453 1 89.38 177 MET A O 1
ATOM 1402 N N . SER A 1 178 ? -1.46 -39.531 27.969 1 87.56 178 SER A N 1
ATOM 1403 C CA . SER A 1 178 ? -2.783 -39.188 28.484 1 87.56 178 SER A CA 1
ATOM 1404 C C . SER A 1 178 ? -2.764 -39 29.984 1 87.56 178 SER A C 1
ATOM 1406 O O . SER A 1 178 ? -3.416 -38.094 30.516 1 87.56 178 SER A O 1
ATOM 1408 N N . ILE A 1 179 ? -1.989 -39.781 30.609 1 85.44 179 ILE A N 1
ATOM 1409 C CA . ILE A 1 179 ? -1.869 -39.688 32.062 1 85.44 179 ILE A CA 1
ATOM 1410 C C . ILE A 1 179 ? -1.147 -38.406 32.438 1 85.44 179 ILE A C 1
ATOM 1412 O O . ILE A 1 179 ? -1.539 -37.719 33.375 1 85.44 179 ILE A O 1
ATOM 1416 N N . ALA A 1 180 ? -0.188 -38.094 31.703 1 86.81 180 ALA A N 1
ATOM 1417 C CA . ALA A 1 180 ? 0.561 -36.875 31.953 1 86.81 180 ALA A CA 1
ATOM 1418 C C . ALA A 1 180 ? -0.333 -35.656 31.812 1 86.81 180 ALA A C 1
ATOM 1420 O O . ALA A 1 180 ? -0.247 -34.719 32.594 1 86.81 180 ALA A O 1
ATOM 1421 N N . LEU A 1 181 ? -1.151 -35.656 30.828 1 86.81 181 LEU A N 1
ATOM 1422 C CA . LEU A 1 181 ? -2.051 -34.531 30.609 1 86.81 181 LEU A CA 1
ATOM 1423 C C . LEU A 1 181 ? -3.109 -34.469 31.703 1 86.81 181 LEU A C 1
ATOM 1425 O O . LEU A 1 181 ? -3.463 -33.375 32.156 1 86.81 181 LEU A O 1
ATOM 1429 N N . ALA A 1 182 ? -3.621 -35.656 32.125 1 81.12 182 ALA A N 1
ATOM 1430 C CA . ALA A 1 182 ? -4.613 -35.688 33.188 1 81.12 182 ALA A CA 1
ATOM 1431 C C . ALA A 1 182 ? -4.023 -35.188 34.5 1 81.12 182 ALA A C 1
ATOM 1433 O O . ALA A 1 182 ? -4.688 -34.469 35.25 1 81.12 182 ALA A O 1
ATOM 1434 N N . PHE A 1 183 ? -2.842 -35.531 34.656 1 82.06 183 PHE A N 1
ATOM 1435 C CA . PHE A 1 183 ? -2.162 -35.062 35.875 1 82.06 183 PHE A CA 1
ATOM 1436 C C . PHE A 1 183 ? -1.918 -33.562 35.812 1 82.06 183 PHE A C 1
ATOM 1438 O O . PHE A 1 183 ? -2.014 -32.906 36.844 1 82.06 183 PHE A O 1
ATOM 1445 N N . ARG A 1 184 ? -1.583 -33.094 34.688 1 82.56 184 ARG A N 1
ATOM 1446 C CA . ARG A 1 184 ? -1.386 -31.641 34.531 1 82.56 184 ARG A CA 1
ATOM 1447 C C . ARG A 1 184 ? -2.67 -30.875 34.844 1 82.56 184 ARG A C 1
ATOM 1449 O O . ARG A 1 184 ? -2.648 -29.891 35.562 1 82.56 184 ARG A O 1
ATOM 1456 N N . GLU A 1 185 ? -3.736 -31.344 34.281 1 78 185 GLU A N 1
ATOM 1457 C CA . GLU A 1 185 ? -5.012 -30.672 34.469 1 78 185 GLU A CA 1
ATOM 1458 C C . GLU A 1 185 ? -5.496 -30.797 35.906 1 78 185 GLU A C 1
ATOM 1460 O O . GLU A 1 185 ? -6.137 -29.875 36.438 1 78 185 GLU A O 1
ATOM 1465 N N . TYR A 1 186 ? -5.184 -31.891 36.469 1 70.69 186 TYR A N 1
ATOM 1466 C CA . TYR A 1 186 ? -5.574 -32.094 37.844 1 70.69 186 TYR A CA 1
ATOM 1467 C C . TYR A 1 186 ? -4.797 -31.172 38.781 1 70.69 186 TYR A C 1
ATOM 1469 O O . TYR A 1 186 ? -5.363 -30.609 39.719 1 70.69 186 TYR A O 1
ATOM 1477 N N . ARG A 1 187 ? -3.652 -30.938 38.312 1 72.19 187 ARG A N 1
ATOM 1478 C CA . ARG A 1 187 ? -2.814 -30.094 39.156 1 72.19 187 ARG A CA 1
ATOM 1479 C C . ARG A 1 187 ? -3.096 -28.609 38.938 1 72.19 187 ARG A C 1
ATOM 1481 O O . ARG A 1 187 ? -2.92 -27.797 39.812 1 72.19 187 ARG A O 1
ATOM 1488 N N . LEU A 1 188 ? -3.488 -28.312 37.594 1 67.94 188 LEU A N 1
ATOM 1489 C CA . LEU A 1 188 ? -3.748 -26.906 37.25 1 67.94 188 LEU A CA 1
ATOM 1490 C C . LEU A 1 188 ? -5.188 -26.531 37.594 1 67.94 188 LEU A C 1
ATOM 1492 O O .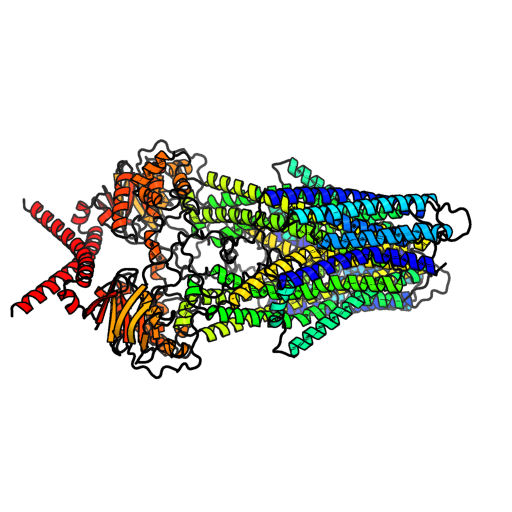 LEU A 1 188 ? -5.602 -25.391 37.375 1 67.94 188 LEU A O 1
ATOM 1496 N N . ARG A 1 189 ? -5.98 -27.203 38.125 1 55.75 189 ARG A N 1
ATOM 1497 C CA . ARG A 1 189 ? -7.359 -26.875 38.438 1 55.75 189 ARG A CA 1
ATOM 1498 C C . ARG A 1 189 ? -7.461 -25.453 39 1 55.75 189 ARG A C 1
ATOM 1500 O O . ARG A 1 189 ? -6.668 -25.047 39.844 1 55.75 189 ARG A O 1
ATOM 1507 N N . PRO A 1 190 ? -8.336 -24.656 38.188 1 48.28 190 PRO A N 1
ATOM 1508 C CA . PRO A 1 190 ? -8.516 -23.203 38.219 1 48.28 190 PRO A CA 1
ATOM 1509 C C . PRO A 1 190 ? -8.695 -22.656 39.625 1 48.28 190 PRO A C 1
ATOM 1511 O O . PRO A 1 190 ? -9.461 -23.203 40.406 1 48.28 190 PRO A O 1
ATOM 1514 N N . SER A 1 191 ? -7.688 -22.078 40.156 1 40.81 191 SER A N 1
ATOM 1515 C CA . SER A 1 191 ? -8.047 -21.125 41.188 1 40.81 191 SER A CA 1
ATOM 1516 C C . SER A 1 191 ? -9.102 -20.141 40.688 1 40.81 191 SER A C 1
ATOM 1518 O O . SER A 1 191 ? -9.289 -19.969 39.5 1 40.81 191 SER A O 1
ATOM 1520 N N . THR A 1 192 ? -9.969 -19.406 41.531 1 37.88 192 THR A N 1
ATOM 1521 C CA . THR A 1 192 ? -11.039 -18.422 41.406 1 37.88 192 THR A CA 1
ATOM 1522 C C . THR A 1 192 ? -10.641 -17.312 40.438 1 37.88 192 THR A C 1
ATOM 1524 O O . THR A 1 192 ? -9.5 -16.844 40.469 1 37.88 192 THR A O 1
ATOM 1527 N N . PRO A 1 193 ? -11.414 -17.047 39.375 1 37.44 193 PRO A N 1
ATOM 1528 C CA . PRO A 1 193 ? -11.281 -15.992 38.375 1 37.44 193 PRO A CA 1
ATOM 1529 C C . PRO A 1 193 ? -10.969 -14.625 38.969 1 37.44 193 PRO A C 1
ATOM 1531 O O . PRO A 1 193 ? -11.75 -14.109 39.781 1 37.44 193 PRO A O 1
ATOM 1534 N N . ARG A 1 194 ? -9.906 -14.234 39.5 1 32.62 194 ARG A N 1
ATOM 1535 C CA . ARG A 1 194 ? -9.719 -12.844 39.875 1 32.62 194 ARG A CA 1
ATOM 1536 C C . ARG A 1 194 ? -9.711 -11.922 38.656 1 32.62 194 ARG A C 1
ATOM 1538 O O . ARG A 1 194 ? -8.969 -12.164 37.688 1 32.62 194 ARG A O 1
ATOM 1545 N N . SER A 1 195 ? -10.805 -11.188 38.312 1 31.08 195 SER A N 1
ATOM 1546 C CA . SER A 1 195 ? -11.086 -10.172 37.281 1 31.08 195 SER A CA 1
ATOM 1547 C C . SER A 1 195 ? -9.969 -9.141 37.219 1 31.08 195 SER A C 1
ATOM 1549 O O . SER A 1 195 ? -9.766 -8.367 38.156 1 31.08 195 SER A O 1
ATOM 1551 N N . THR A 1 196 ? -8.781 -9.406 36.844 1 29.31 196 THR A N 1
ATOM 1552 C CA . THR A 1 196 ? -7.918 -8.234 36.75 1 29.31 196 THR A CA 1
ATOM 1553 C C . THR A 1 196 ? -8.453 -7.234 35.719 1 29.31 196 THR A C 1
ATOM 1555 O O . THR A 1 196 ? -8.828 -7.617 34.625 1 29.31 196 THR A O 1
ATOM 1558 N N . PRO A 1 197 ? -8.938 -5.949 36.031 1 27.52 197 PRO A N 1
ATOM 1559 C CA . PRO A 1 197 ? -9.523 -4.82 35.312 1 27.52 197 PRO A CA 1
ATOM 1560 C C . PRO A 1 197 ? -8.664 -4.359 34.125 1 27.52 197 PRO A C 1
ATOM 1562 O O . PRO A 1 197 ? -9.102 -3.523 33.344 1 27.52 197 PRO A O 1
ATOM 1565 N N . GLU A 1 198 ? -7.371 -4.684 34.094 1 30.2 198 GLU A N 1
ATOM 1566 C CA . GLU A 1 198 ? -6.496 -3.896 33.25 1 30.2 198 GLU A CA 1
ATOM 1567 C C . GLU A 1 198 ? -6.812 -4.141 31.766 1 30.2 198 GLU A C 1
ATOM 1569 O O . GLU A 1 198 ? -6.586 -3.266 30.938 1 30.2 198 GLU A O 1
ATOM 1574 N N . GLU A 1 199 ? -7.141 -5.391 31.422 1 31.77 199 GLU A N 1
ATOM 1575 C CA . GLU A 1 199 ? -6.977 -5.656 30 1 31.77 199 GLU A CA 1
ATOM 1576 C C . GLU A 1 199 ? -8.148 -5.113 29.188 1 31.77 199 GLU A C 1
ATOM 1578 O O . GLU A 1 199 ? -8.367 -5.516 28.047 1 31.77 199 GLU A O 1
ATOM 1583 N N . ARG A 1 200 ? -9.055 -4.414 29.766 1 31.55 200 ARG A N 1
ATOM 1584 C CA . ARG A 1 200 ? -10.117 -3.85 28.938 1 31.55 200 ARG A CA 1
ATOM 1585 C C . ARG A 1 200 ? -9.578 -2.756 28.031 1 31.55 200 ARG A C 1
ATOM 1587 O O . ARG A 1 200 ? -10.086 -1.63 28.031 1 31.55 200 ARG A O 1
ATOM 1594 N N . GLN A 1 201 ? -8.297 -2.643 27.859 1 28.7 201 GLN A N 1
ATOM 1595 C CA . GLN A 1 201 ? -7.949 -1.567 26.938 1 28.7 201 GLN A CA 1
ATOM 1596 C C . GLN A 1 201 ? -8.5 -1.845 25.547 1 28.7 201 GLN A C 1
ATOM 1598 O O . GLN A 1 201 ? -8.234 -2.904 24.969 1 28.7 201 GLN A O 1
ATOM 1603 N N . SER A 1 202 ? -9.688 -1.487 25.25 1 28.67 202 SER A N 1
ATOM 1604 C CA . SER A 1 202 ? -10.25 -1.501 23.906 1 28.67 202 SER A CA 1
ATOM 1605 C C . SER A 1 202 ? -9.172 -1.253 22.859 1 28.67 202 SER A C 1
ATOM 1607 O O . SER A 1 202 ? -8.266 -0.447 23.062 1 28.67 202 SER A O 1
ATOM 1609 N N . LEU A 1 203 ? -8.82 -2.361 22.156 1 29.17 203 LEU A N 1
ATOM 1610 C CA . LEU A 1 203 ? -7.871 -2.33 21.047 1 29.17 203 LEU A CA 1
ATOM 1611 C C . LEU A 1 203 ? -8.016 -1.045 20.234 1 29.17 203 LEU A C 1
ATOM 1613 O O . LEU A 1 203 ? -7.258 -0.812 19.297 1 29.17 203 LEU A O 1
ATOM 1617 N N . LEU A 1 204 ? -9.258 -0.539 20.25 1 29.8 204 LEU A N 1
ATOM 1618 C CA . LEU A 1 204 ? -9.242 0.708 19.5 1 29.8 204 LEU A CA 1
ATOM 1619 C C . LEU A 1 204 ? -8.25 1.696 20.094 1 29.8 204 LEU A C 1
ATOM 1621 O O . LEU A 1 204 ? -8.195 2.859 19.688 1 29.8 204 LEU A O 1
ATOM 1625 N N . GLN A 1 205 ? -7.871 1.411 21.406 1 29.73 205 GLN A N 1
ATOM 1626 C CA . GLN A 1 205 ? -6.926 2.367 21.969 1 29.73 205 GLN A CA 1
ATOM 1627 C C . GLN A 1 205 ? -5.543 2.205 21.344 1 29.73 205 GLN A C 1
ATOM 1629 O O . GLN A 1 205 ? -4.879 1.187 21.547 1 29.73 205 GLN A O 1
ATOM 1634 N N . ASN A 1 206 ? -5.328 2.529 20.125 1 29.89 206 ASN A N 1
ATOM 1635 C CA . ASN A 1 206 ? -3.93 2.641 19.719 1 29.89 206 ASN A CA 1
ATOM 1636 C C . ASN A 1 206 ? -3.029 2.945 20.922 1 29.89 206 ASN A C 1
ATOM 1638 O O . ASN A 1 206 ? -3.457 3.594 21.875 1 29.89 206 ASN A O 1
ATOM 1642 N N . GLY A 1 207 ? -1.889 2.191 21.078 1 28.17 207 GLY A N 1
ATOM 1643 C CA . GLY A 1 207 ? -0.831 2.127 22.078 1 28.17 207 GLY A CA 1
ATOM 1644 C C . GLY A 1 207 ? -0.63 3.436 22.828 1 28.17 207 GLY A C 1
ATOM 1645 O O . GLY A 1 207 ? -0.33 3.436 24.016 1 28.17 207 GLY A O 1
ATOM 1646 N N . ASN A 1 208 ? -0.213 4.5 22.172 1 26.94 208 ASN A N 1
ATOM 1647 C CA . ASN A 1 208 ? 0.607 5.336 23.047 1 26.94 208 ASN A CA 1
ATOM 1648 C C . ASN A 1 208 ? -0.236 6.039 24.109 1 26.94 208 ASN A C 1
ATOM 1650 O O . ASN A 1 208 ? 0.191 7.043 24.688 1 26.94 208 ASN A O 1
ATOM 1654 N N . GLY A 1 209 ? -1.629 6.094 23.984 1 26.19 209 GLY A N 1
ATOM 1655 C CA . GLY A 1 209 ? -2.172 6.961 25.016 1 26.19 209 GLY A CA 1
ATOM 1656 C C . GLY A 1 209 ? -2.184 6.312 26.391 1 26.19 209 GLY A C 1
ATOM 1657 O O . GLY A 1 209 ? -2.398 5.105 26.516 1 26.19 209 GLY A O 1
ATOM 1658 N N . SER A 1 210 ? -1.214 6.633 27.234 1 26.83 210 SER A N 1
ATOM 1659 C CA . SER A 1 210 ? -1.245 6.336 28.672 1 26.83 210 SER A CA 1
ATOM 1660 C C . SER A 1 210 ? -2.67 6.367 29.203 1 26.83 210 SER A C 1
ATOM 1662 O O . SER A 1 210 ? -3.393 7.348 29 1 26.83 210 SER A O 1
ATOM 1664 N N . ALA A 1 211 ? -3.275 5.211 29.531 1 28.88 211 ALA A N 1
ATOM 1665 C CA . ALA A 1 211 ? -4.539 4.809 30.141 1 28.88 211 ALA A CA 1
ATOM 1666 C C . ALA A 1 211 ? -4.848 5.664 31.375 1 28.88 211 ALA A C 1
ATOM 1668 O O . ALA A 1 211 ? -5.879 5.477 32.031 1 28.88 211 ALA A O 1
ATOM 1669 N N . ASN A 1 212 ? -3.822 6.16 32.125 1 25.38 212 ASN A N 1
ATOM 1670 C CA . ASN A 1 212 ? -4.254 6.328 33.5 1 25.38 212 ASN A CA 1
ATOM 1671 C C . ASN A 1 212 ? -5.379 7.352 33.625 1 25.38 212 ASN A C 1
ATOM 1673 O O . ASN A 1 212 ? -5.629 7.887 34.719 1 25.38 212 ASN A O 1
ATOM 1677 N N . TYR A 1 213 ? -5.656 8.148 32.656 1 22.69 213 TYR A N 1
ATOM 1678 C CA . TYR A 1 213 ? -6.523 9.141 33.281 1 22.69 213 TYR A CA 1
ATOM 1679 C C . TYR A 1 213 ? -7.848 8.516 33.688 1 22.69 213 TYR A C 1
ATOM 1681 O O . TYR A 1 213 ? -8.18 7.402 33.281 1 22.69 213 TYR A O 1
ATOM 1689 N N . GLY A 1 214 ? -8.992 9.219 33.875 1 22.75 214 GLY A N 1
ATOM 1690 C CA . GLY A 1 214 ? -10.234 9.156 34.625 1 22.75 214 GLY A CA 1
ATOM 1691 C C . GLY A 1 214 ? -11.195 8.102 34.125 1 22.75 214 GLY A C 1
ATOM 1692 O O . GLY A 1 214 ? -11.352 7.938 32.906 1 22.75 214 GLY A O 1
ATOM 1693 N N . GLY A 1 215 ? -11.195 6.91 34.75 1 24.64 215 GLY A N 1
ATOM 1694 C CA . GLY A 1 215 ? -12.047 5.738 34.625 1 24.64 215 GLY A CA 1
ATOM 1695 C C . GLY A 1 215 ? -13.531 6.074 34.594 1 24.64 215 GLY A C 1
ATOM 1696 O O . GLY A 1 215 ? -14.102 6.461 35.625 1 24.64 215 GLY A O 1
ATOM 1697 N N . ALA A 1 216 ? -14 6.965 33.594 1 25.67 216 ALA A N 1
ATOM 1698 C CA . ALA A 1 216 ? -15.453 7.059 33.656 1 25.67 216 ALA A CA 1
ATOM 1699 C C . ALA A 1 216 ? -16.094 5.672 33.688 1 25.67 216 ALA A C 1
ATOM 1701 O O . ALA A 1 216 ? -15.602 4.738 33.062 1 25.67 216 ALA A O 1
ATOM 1702 N N . HIS A 1 217 ? -16.688 5.371 34.812 1 25.5 217 HIS A N 1
ATOM 1703 C CA . HIS A 1 217 ? -17.531 4.195 35.031 1 25.5 217 HIS A CA 1
ATOM 1704 C C . HIS A 1 217 ? -18.484 3.994 33.844 1 25.5 217 HIS A C 1
ATOM 1706 O O . HIS A 1 217 ? -19.219 4.914 33.469 1 25.5 217 HIS A O 1
ATOM 1712 N N . PRO A 1 218 ? -18.078 3.283 32.844 1 29.55 218 PRO A N 1
ATOM 1713 C CA . PRO A 1 218 ? -19.016 2.973 31.75 1 29.55 218 PRO A CA 1
ATOM 1714 C C . PRO A 1 218 ? -20.359 2.48 32.25 1 29.55 218 PRO A C 1
ATOM 1716 O O . PRO A 1 218 ? -20.438 1.501 33 1 29.55 218 PRO A O 1
ATOM 1719 N N . HIS A 1 219 ? -21.25 3.385 32.719 1 28.39 219 HIS A N 1
ATOM 1720 C CA . HIS A 1 219 ? -22.531 2.846 33.188 1 28.39 219 HIS A CA 1
ATOM 1721 C C . HIS A 1 219 ? -23.062 1.804 32.188 1 28.39 219 HIS A C 1
ATOM 1723 O O . HIS A 1 219 ? -24.078 1.159 32.438 1 28.39 219 HIS A O 1
ATOM 1729 N N . GLY A 1 220 ? -23.188 2.18 30.922 1 29.08 220 GLY A N 1
ATOM 1730 C CA . GLY A 1 220 ? -23.969 1.165 30.219 1 29.08 220 GLY A CA 1
ATOM 1731 C C . GLY A 1 220 ? -23.281 -0.184 30.172 1 29.08 220 GLY A C 1
ATOM 1732 O O . GLY A 1 220 ? -22.094 -0.292 30.484 1 29.08 220 GLY A O 1
ATOM 1733 N N . PRO A 1 221 ? -24.125 -1.38 30.234 1 28.59 221 PRO A N 1
ATOM 1734 C CA . PRO A 1 221 ? -23.469 -2.689 30.281 1 28.59 221 PRO A CA 1
ATOM 1735 C C . PRO A 1 221 ? -22.266 -2.783 29.359 1 28.59 221 PRO A C 1
ATOM 1737 O O . PRO A 1 221 ? -22.25 -2.141 28.297 1 28.59 221 PRO A O 1
ATOM 1740 N N . PRO A 1 222 ? -21.078 -2.857 29.922 1 30.27 222 PRO A N 1
ATOM 1741 C CA . PRO A 1 222 ? -19.812 -2.988 29.172 1 30.27 222 PRO A CA 1
ATOM 1742 C C . PRO A 1 222 ? -19.953 -3.863 27.938 1 30.27 222 PRO A C 1
ATOM 1744 O O . PRO A 1 222 ? -20.562 -4.93 27.984 1 30.27 222 PRO A O 1
ATOM 1747 N N . ALA A 1 223 ? -20.328 -3.203 26.797 1 31.17 223 ALA A N 1
ATOM 1748 C CA . ALA A 1 223 ? -20.359 -4.094 25.641 1 31.17 223 ALA A CA 1
ATOM 1749 C C . ALA A 1 223 ? -19.312 -5.207 25.781 1 31.17 223 ALA A C 1
ATOM 1751 O O . ALA A 1 223 ? -18.25 -4.996 26.359 1 31.17 223 ALA A O 1
ATOM 1752 N N . GLY A 1 224 ? -19.844 -6.488 25.953 1 29.83 224 GLY A N 1
ATOM 1753 C CA . GLY A 1 224 ? -19.016 -7.68 26.078 1 29.83 224 GLY A CA 1
ATOM 1754 C C . GLY A 1 224 ? -17.688 -7.566 25.375 1 29.83 224 GLY A C 1
ATOM 1755 O O . GLY A 1 224 ? -17.531 -6.777 24.438 1 29.83 224 GLY A O 1
ATOM 1756 N N . PRO A 1 225 ? -16.625 -7.68 26.094 1 31.97 225 PRO A N 1
ATOM 1757 C CA . PRO A 1 225 ? -15.266 -7.676 25.531 1 31.97 225 PRO A CA 1
ATOM 1758 C C . PRO A 1 225 ? -15.195 -8.336 24.156 1 31.97 225 PRO A C 1
ATOM 1760 O O . PRO A 1 225 ? -15.477 -9.531 24.031 1 31.97 225 PRO A O 1
ATOM 1763 N N . ARG A 1 226 ? -15.875 -7.801 23.203 1 34.88 226 ARG A N 1
ATOM 1764 C CA . ARG A 1 226 ? -15.797 -8.469 21.906 1 34.88 226 ARG A CA 1
ATOM 1765 C C . ARG A 1 226 ? -14.352 -8.844 21.578 1 34.88 226 ARG A C 1
ATOM 1767 O O . ARG A 1 226 ? -13.461 -7.996 21.594 1 34.88 226 ARG A O 1
ATOM 1774 N N . GLN A 1 227 ? -13.984 -10.117 21.891 1 34.12 227 GLN A N 1
ATOM 1775 C CA . GLN A 1 227 ? -12.781 -10.922 21.719 1 34.12 227 GLN A CA 1
ATOM 1776 C C . GLN A 1 227 ? -12.125 -10.633 20.375 1 34.12 227 GLN A C 1
ATOM 1778 O O . GLN A 1 227 ? -12.781 -10.703 19.328 1 34.12 227 GLN A O 1
ATOM 1783 N N . GLN A 1 228 ? -11.281 -9.75 20.297 1 38.31 228 GLN A N 1
ATOM 1784 C CA . GLN A 1 228 ? -10.414 -9.602 19.125 1 38.31 228 GLN A CA 1
ATOM 1785 C C . GLN A 1 228 ? -10.117 -10.953 18.484 1 38.31 228 GLN A C 1
ATOM 1787 O O . GLN A 1 228 ? -9.844 -11.93 19.188 1 38.31 228 GLN A O 1
ATOM 1792 N N . VAL A 1 229 ? -10.617 -11.148 17.469 1 42 229 VAL A N 1
ATOM 1793 C CA . VAL A 1 229 ? -10.352 -12.359 16.703 1 42 229 VAL A CA 1
ATOM 1794 C C . VAL A 1 229 ? -8.867 -12.695 16.766 1 42 229 VAL A C 1
ATOM 1796 O O . VAL A 1 229 ? -8.414 -13.656 16.125 1 42 229 VAL A O 1
ATOM 1799 N N . GLN A 1 230 ? -8 -11.852 17.312 1 39.72 230 GLN A N 1
ATOM 1800 C CA . GLN A 1 230 ? -6.59 -12.203 17.453 1 39.72 230 GLN A CA 1
ATOM 1801 C C . GLN A 1 230 ? -6.387 -13.242 18.547 1 39.72 230 GLN A C 1
ATOM 1803 O O . GLN A 1 230 ? -6.727 -13 19.703 1 39.72 230 GLN A O 1
ATOM 1808 N N . GLY A 1 231 ? -6.523 -14.508 18.328 1 42.62 231 GLY A N 1
ATOM 1809 C CA . GLY A 1 231 ? -6.199 -15.711 19.078 1 42.62 231 GLY A CA 1
ATOM 1810 C C . GLY A 1 231 ? -7.223 -16.812 18.906 1 42.62 231 GLY A C 1
ATOM 1811 O O . GLY A 1 231 ? -7.109 -17.875 19.531 1 42.62 231 GLY A O 1
ATOM 1812 N N . THR A 1 232 ? -8.414 -16.438 18.391 1 45.22 232 THR A N 1
ATOM 1813 C CA . THR A 1 232 ? -9.453 -17.453 18.516 1 45.22 232 THR A CA 1
ATOM 1814 C C . THR A 1 232 ? -9.328 -18.484 17.391 1 45.22 232 THR A C 1
ATOM 1816 O O . THR A 1 232 ? -8.703 -18.219 16.359 1 45.22 232 THR A O 1
ATOM 1819 N N . GLY A 1 233 ? -9.617 -19.719 17.688 1 49.72 233 GLY A N 1
ATOM 1820 C CA . GLY A 1 233 ? -9.75 -20.922 16.859 1 49.72 233 GLY A CA 1
ATOM 1821 C C . GLY A 1 233 ? -10.453 -20.672 15.539 1 49.72 233 GLY A C 1
ATOM 1822 O O . GLY A 1 233 ? -11.039 -19.609 15.344 1 49.72 233 GLY A O 1
ATOM 1823 N N . TRP A 1 234 ? -10.188 -21.391 14.594 1 55.5 234 TRP A N 1
ATOM 1824 C CA . TRP A 1 234 ? -10.758 -21.344 13.25 1 55.5 234 TRP A CA 1
ATOM 1825 C C . TRP A 1 234 ? -12.273 -21.141 13.305 1 55.5 234 TRP A C 1
ATOM 1827 O O . TRP A 1 234 ? -12.852 -20.516 12.422 1 55.5 234 TRP A O 1
ATOM 1837 N N . LEU A 1 235 ? -12.82 -21.562 14.414 1 53.59 235 LEU A N 1
ATOM 1838 C CA . LEU A 1 235 ? -14.273 -21.469 14.516 1 53.59 235 LEU A CA 1
ATOM 1839 C C . LEU A 1 235 ? -14.703 -20.047 14.805 1 53.59 235 LEU A C 1
ATOM 1841 O O . LEU A 1 235 ? -15.797 -19.625 14.414 1 53.59 235 LEU A O 1
ATOM 1845 N N . ASP A 1 236 ? -13.859 -19.391 15.484 1 55.53 236 ASP A N 1
ATOM 1846 C CA . ASP A 1 236 ? -14.18 -18 15.773 1 55.53 236 ASP A CA 1
ATOM 1847 C C . ASP A 1 236 ? -14.172 -17.156 14.492 1 55.53 236 ASP A C 1
ATOM 1849 O O . ASP A 1 236 ? -14.969 -16.234 14.352 1 55.53 236 ASP A O 1
ATOM 1853 N N . TYR A 1 237 ? -13.367 -17.625 13.672 1 57.81 237 TYR A N 1
ATOM 1854 C CA . TYR A 1 237 ? -13.32 -16.938 12.383 1 57.81 237 TYR A CA 1
ATOM 1855 C C . TYR A 1 237 ? -14.617 -17.141 11.609 1 57.81 237 TYR A C 1
ATOM 1857 O O . TYR A 1 237 ? -15.133 -16.219 10.984 1 57.81 237 TYR A O 1
ATOM 1865 N N . PHE A 1 238 ? -15.086 -18.328 11.773 1 57.22 238 PHE A N 1
ATOM 1866 C CA . PHE A 1 238 ? -16.344 -18.609 11.078 1 57.22 238 PHE A CA 1
ATOM 1867 C C . PHE A 1 238 ? -17.5 -17.844 11.703 1 57.22 238 PHE A C 1
ATOM 1869 O O . PHE A 1 238 ? -18.391 -17.359 10.992 1 57.22 238 PHE A O 1
ATOM 1876 N N . ALA A 1 239 ? -17.422 -17.734 13 1 56.38 239 ALA A N 1
ATOM 1877 C CA . ALA A 1 239 ? -18.469 -16.984 13.68 1 56.38 239 ALA A CA 1
ATOM 1878 C C . ALA A 1 239 ? -18.422 -15.516 13.312 1 56.38 239 ALA A C 1
ATOM 1880 O O . ALA A 1 239 ? -19.453 -14.875 13.141 1 56.38 239 ALA A O 1
ATOM 1881 N N . GLY A 1 240 ? -17.281 -15.062 13.234 1 58.12 240 GLY A N 1
ATOM 1882 C CA . GLY A 1 240 ? -17.125 -13.68 12.812 1 58.12 240 GLY A CA 1
ATOM 1883 C C . GLY A 1 240 ? -17.625 -13.438 11.398 1 58.12 240 GLY A C 1
ATOM 1884 O O . GLY A 1 240 ? -18.234 -12.398 11.117 1 58.12 240 GLY A O 1
ATOM 1885 N N . PHE A 1 241 ? -17.531 -14.438 10.672 1 60.22 241 PHE A N 1
ATOM 1886 C CA . PHE A 1 241 ? -17.969 -14.359 9.281 1 60.22 241 PHE A CA 1
ATOM 1887 C C . PHE A 1 241 ? -19.484 -14.305 9.188 1 60.22 241 PHE A C 1
ATOM 1889 O O . PHE A 1 241 ? -20.031 -13.672 8.281 1 60.22 241 PHE A O 1
ATOM 1896 N N . LYS A 1 242 ? -20.078 -14.953 10.109 1 60.5 242 LYS A N 1
ATOM 1897 C CA . LYS A 1 242 ? -21.547 -15.016 10.062 1 60.5 242 LYS A CA 1
ATOM 1898 C C . LYS A 1 242 ? -22.156 -13.633 10.219 1 60.5 242 LYS A C 1
ATOM 1900 O O . LYS A 1 242 ? -23.203 -13.344 9.641 1 60.5 242 LYS A O 1
ATOM 1905 N N . VAL A 1 243 ? -21.469 -12.781 10.898 1 60.53 243 VAL A N 1
ATOM 1906 C CA . VAL A 1 243 ? -22 -11.438 11.125 1 60.53 243 VAL A CA 1
ATOM 1907 C C . VAL A 1 243 ? -21.891 -10.625 9.836 1 60.53 243 VAL A C 1
ATOM 1909 O O . VAL A 1 243 ? -22.703 -9.727 9.594 1 60.53 243 VAL A O 1
ATOM 1912 N N . LEU A 1 244 ? -20.969 -11.016 8.961 1 62.25 244 LEU A N 1
ATOM 1913 C CA . LEU A 1 244 ? -20.719 -10.242 7.754 1 62.25 244 LEU A CA 1
ATOM 1914 C C . LEU A 1 244 ? -21.625 -10.703 6.617 1 62.25 244 LEU A C 1
ATOM 1916 O O . LEU A 1 244 ? -21.844 -9.961 5.648 1 62.25 244 LEU A O 1
ATOM 1920 N N . PHE A 1 245 ? -22.234 -11.883 6.832 1 64 245 PHE A N 1
ATOM 1921 C CA . PHE A 1 245 ? -22.969 -12.531 5.746 1 64 245 PHE A CA 1
ATOM 1922 C C . PHE A 1 245 ? -24.172 -11.703 5.328 1 64 245 PHE A C 1
ATOM 1924 O O . PHE A 1 245 ? -24.469 -11.578 4.137 1 64 245 PHE A O 1
ATOM 1931 N N . PRO A 1 246 ? -24.781 -11.117 6.277 1 61.22 246 PRO A N 1
ATOM 1932 C CA . PRO A 1 246 ? -25.953 -10.359 5.824 1 61.22 246 PRO A CA 1
ATOM 1933 C C . PRO A 1 246 ? -25.578 -9.141 4.984 1 61.22 246 PRO A C 1
ATOM 1935 O O . PRO A 1 246 ? -26.359 -8.695 4.145 1 61.22 246 PRO A O 1
ATOM 1938 N N . TYR A 1 247 ? -24.422 -8.664 5.129 1 61.94 247 TYR A N 1
ATOM 1939 C CA . TYR A 1 247 ? -24 -7.5 4.367 1 61.94 247 TYR A CA 1
ATOM 1940 C C . TYR A 1 247 ? -23.422 -7.914 3.014 1 61.94 247 TYR A C 1
ATOM 1942 O O . TYR A 1 247 ? -23.391 -7.113 2.076 1 61.94 247 TYR A O 1
ATOM 1950 N N . LEU A 1 248 ? -23.109 -9.117 2.957 1 68.44 248 LEU A N 1
ATOM 1951 C CA . LEU A 1 248 ? -22.5 -9.609 1.732 1 68.44 248 LEU A CA 1
ATOM 1952 C C . LEU A 1 248 ? -23.547 -10.047 0.723 1 68.44 248 LEU A C 1
ATOM 1954 O O . LEU A 1 248 ? -23.344 -9.938 -0.487 1 68.44 248 LEU A O 1
ATOM 1958 N N . TRP A 1 249 ? -24.688 -10.562 1.256 1 67.44 249 TRP A N 1
ATOM 1959 C CA . TRP A 1 249 ? -25.734 -11.078 0.379 1 67.44 249 TRP A CA 1
ATOM 1960 C C . TRP A 1 249 ? -26.625 -9.945 -0.133 1 67.44 249 TRP A C 1
ATOM 1962 O O . TRP A 1 249 ? -27.141 -9.148 0.653 1 67.44 249 TRP A O 1
ATOM 1972 N N . PRO A 1 250 ? -26.531 -9.781 -1.494 1 70.25 250 PRO A N 1
ATOM 1973 C CA . PRO A 1 250 ? -27.359 -8.719 -2.074 1 70.25 250 PRO A CA 1
ATOM 1974 C C . PRO A 1 250 ? -28.844 -8.969 -1.877 1 70.25 250 PRO A C 1
ATOM 1976 O O . PRO A 1 250 ? -29.5 -9.562 -2.742 1 70.25 250 PRO A O 1
ATOM 1979 N N . LYS A 1 251 ? -29.375 -8.633 -0.766 1 65.94 251 LYS A N 1
ATOM 1980 C CA . LYS A 1 251 ? -30.781 -8.891 -0.442 1 65.94 251 LYS A CA 1
ATOM 1981 C C . LYS A 1 251 ? -31.719 -8.094 -1.354 1 65.94 251 LYS A C 1
ATOM 1983 O O . LYS A 1 251 ? -32.812 -8.562 -1.695 1 65.94 251 LYS A O 1
ATOM 1988 N N . ASP A 1 252 ? -31.188 -7.008 -1.86 1 66.62 252 ASP A N 1
ATOM 1989 C CA . ASP A 1 252 ? -32.156 -6.094 -2.465 1 66.62 252 ASP A CA 1
ATOM 1990 C C . ASP A 1 252 ? -32.312 -6.359 -3.961 1 66.62 252 ASP A C 1
ATOM 1992 O O . ASP A 1 252 ? -33.219 -5.848 -4.602 1 66.62 252 ASP A O 1
ATOM 1996 N N . SER A 1 253 ? -31.266 -7.152 -4.59 1 79.19 253 SER A N 1
ATOM 1997 C CA . SER A 1 253 ? -31.375 -7.273 -6.039 1 79.19 253 SER A CA 1
ATOM 1998 C C . SER A 1 253 ? -31.375 -8.734 -6.473 1 79.19 253 SER A C 1
ATOM 2000 O O . SER A 1 253 ? -30.375 -9.438 -6.293 1 79.19 253 SER A O 1
ATOM 2002 N N . PRO A 1 254 ? -32.562 -9.297 -6.941 1 83.19 254 PRO A N 1
ATOM 2003 C CA . PRO A 1 254 ? -32.625 -10.68 -7.414 1 83.19 254 PRO A CA 1
ATOM 2004 C C . PRO A 1 254 ? -31.672 -10.961 -8.562 1 83.19 254 PRO A C 1
ATOM 2006 O O . PRO A 1 254 ? -31.219 -12.094 -8.742 1 83.19 254 PRO A O 1
ATOM 2009 N N . LEU A 1 255 ? -31.375 -9.867 -9.289 1 85.69 255 LEU A N 1
ATOM 2010 C CA . LEU A 1 255 ? -30.422 -10.055 -10.383 1 85.69 255 LEU A CA 1
ATOM 2011 C C . LEU A 1 255 ? -29.047 -10.438 -9.859 1 85.69 255 LEU A C 1
ATOM 2013 O O . LEU A 1 255 ? -28.422 -11.367 -10.383 1 85.69 255 LEU A O 1
ATOM 2017 N N . TYR A 1 256 ? -28.672 -9.789 -8.844 1 86.5 256 TYR A N 1
ATOM 2018 C CA . TYR A 1 256 ? -27.359 -10.102 -8.273 1 86.5 256 TYR A CA 1
ATOM 2019 C C . TYR A 1 256 ? -27.375 -11.461 -7.594 1 86.5 256 TYR A C 1
ATOM 2021 O O . TYR A 1 256 ? -26.375 -12.18 -7.602 1 86.5 256 TYR A O 1
ATOM 2029 N N . GLN A 1 257 ? -28.562 -11.914 -7.137 1 86.5 257 GLN A N 1
ATOM 2030 C CA . GLN A 1 257 ? -28.672 -13.242 -6.539 1 86.5 257 GLN A CA 1
ATOM 2031 C C . GLN A 1 257 ? -28.547 -14.336 -7.598 1 86.5 257 GLN A C 1
ATOM 2033 O O . GLN A 1 257 ? -27.891 -15.352 -7.371 1 86.5 257 GLN A O 1
ATOM 2038 N N . ALA A 1 258 ? -29.141 -14.023 -8.695 1 89.5 258 ALA A N 1
ATOM 2039 C CA . ALA A 1 258 ? -29.062 -14.977 -9.797 1 89.5 258 ALA A CA 1
ATOM 2040 C C . ALA A 1 258 ? -27.625 -15.109 -10.297 1 89.5 258 ALA A C 1
ATOM 2042 O O . ALA A 1 258 ? -27.172 -16.203 -10.617 1 89.5 258 ALA A O 1
ATOM 2043 N N . ILE A 1 259 ? -26.953 -14.008 -10.289 1 90.56 259 ILE A N 1
ATOM 2044 C CA . ILE A 1 259 ? -25.578 -14.023 -10.766 1 90.56 259 ILE A CA 1
ATOM 2045 C C . ILE A 1 259 ? -24.703 -14.812 -9.789 1 90.56 259 ILE A C 1
ATOM 2047 O O . ILE A 1 259 ? -23.812 -15.562 -10.203 1 90.56 259 ILE A O 1
ATOM 2051 N N . VAL A 1 260 ? -25.031 -14.672 -8.578 1 87.62 260 VAL A N 1
ATOM 2052 C CA . VAL A 1 260 ? -24.25 -15.398 -7.574 1 87.62 260 VAL A CA 1
ATOM 2053 C C . VAL A 1 260 ? -24.469 -16.891 -7.727 1 87.62 260 VAL A C 1
ATOM 2055 O O . VAL A 1 260 ? -23.516 -17.688 -7.695 1 87.62 260 VAL A O 1
ATOM 2058 N N . VAL A 1 261 ? -25.688 -17.328 -7.996 1 87.75 261 VAL A N 1
ATOM 2059 C CA . VAL A 1 261 ? -26 -18.75 -8.172 1 87.75 261 VAL A CA 1
ATOM 2060 C C . VAL A 1 261 ? -25.344 -19.266 -9.445 1 87.75 261 VAL A C 1
ATOM 2062 O O . VAL A 1 261 ? -24.797 -20.375 -9.453 1 87.75 261 VAL A O 1
ATOM 2065 N N . PHE A 1 262 ? -25.344 -18.469 -10.422 1 90.94 262 PHE A N 1
ATOM 2066 C CA . PHE A 1 262 ? -24.719 -18.859 -11.68 1 90.94 262 PHE A CA 1
ATOM 2067 C C . PHE A 1 262 ? -23.219 -19.016 -11.523 1 90.94 262 PHE A C 1
ATOM 2069 O O . PHE A 1 262 ? -22.609 -19.906 -12.109 1 90.94 262 PHE A O 1
ATOM 2076 N N . CYS A 1 263 ? -22.641 -18.125 -10.766 1 89.44 263 CYS A N 1
ATOM 2077 C CA . CYS A 1 263 ? -21.203 -18.234 -10.516 1 89.44 263 CYS A CA 1
ATOM 2078 C C . CYS A 1 263 ? -20.875 -19.5 -9.734 1 89.44 263 CYS A C 1
ATOM 2080 O O . CYS A 1 263 ? -19.859 -20.141 -9.984 1 89.44 263 CYS A O 1
ATOM 2082 N N . LEU A 1 264 ? -21.766 -19.938 -8.883 1 87.56 264 LEU A N 1
ATOM 2083 C CA . LEU A 1 264 ? -21.547 -21.172 -8.117 1 87.56 264 LEU A CA 1
ATOM 2084 C C . LEU A 1 264 ? -21.656 -22.391 -9.016 1 87.56 264 LEU A C 1
ATOM 2086 O O . LEU A 1 264 ? -20.906 -23.359 -8.852 1 87.56 264 LEU A O 1
ATOM 2090 N N . VAL A 1 265 ? -22.547 -22.312 -9.953 1 90.69 265 VAL A N 1
ATOM 2091 C CA . VAL A 1 265 ? -22.719 -23.406 -10.898 1 90.69 265 VAL A CA 1
ATOM 2092 C C . VAL A 1 265 ? -21.469 -23.516 -11.773 1 90.69 265 VAL A C 1
ATOM 2094 O O . VAL A 1 265 ? -20.969 -24.625 -12.023 1 90.69 265 VAL A O 1
ATOM 2097 N N . ILE A 1 266 ? -20.953 -22.406 -12.18 1 90.81 266 ILE A N 1
ATOM 2098 C CA . ILE A 1 266 ? -19.766 -22.406 -13 1 90.81 266 ILE A CA 1
ATOM 2099 C C . ILE A 1 266 ? -18.578 -22.938 -12.188 1 90.81 266 ILE A C 1
ATOM 2101 O O . ILE A 1 266 ? -17.719 -23.641 -12.719 1 90.81 266 ILE A O 1
ATOM 2105 N N . LEU A 1 267 ? -18.609 -22.625 -10.945 1 88.88 267 LEU A N 1
ATOM 2106 C CA . LEU A 1 267 ? -17.547 -23.094 -10.07 1 88.88 267 LEU A CA 1
ATOM 2107 C C . LEU A 1 267 ? -17.562 -24.625 -9.961 1 88.88 267 LEU A C 1
ATOM 2109 O O . LEU A 1 267 ? -16.516 -25.266 -10.031 1 88.88 267 LEU A O 1
ATOM 2113 N N . ILE A 1 268 ? -18.75 -25.188 -9.883 1 86.25 268 ILE A N 1
ATOM 2114 C CA . ILE A 1 268 ? -18.891 -26.641 -9.797 1 86.25 268 ILE A CA 1
ATOM 2115 C C . ILE A 1 268 ? -18.453 -27.281 -11.117 1 86.25 268 ILE A C 1
ATOM 2117 O O . ILE A 1 268 ? -17.781 -28.312 -11.125 1 86.25 268 ILE A O 1
ATOM 2121 N N . LEU A 1 269 ? -18.781 -26.641 -12.164 1 87.62 269 LEU A N 1
ATOM 2122 C CA . LEU A 1 269 ? -18.391 -27.125 -13.484 1 87.62 269 LEU A CA 1
ATOM 2123 C C . LEU A 1 269 ? -16.875 -27.078 -13.656 1 87.62 269 LEU A C 1
ATOM 2125 O O . LEU A 1 269 ? -16.281 -27.984 -14.234 1 87.62 269 LEU A O 1
ATOM 2129 N N . GLN A 1 270 ? -16.328 -26.062 -13.148 1 88.25 270 GLN A N 1
ATOM 2130 C CA . GLN A 1 270 ? -14.875 -25.922 -13.219 1 88.25 270 GLN A CA 1
ATOM 2131 C C . GLN A 1 270 ? -14.172 -27.016 -12.414 1 88.25 270 GLN A C 1
ATOM 2133 O O . GLN A 1 270 ? -13.148 -27.547 -12.844 1 88.25 270 GLN A O 1
ATOM 2138 N N . ARG A 1 271 ? -14.75 -27.375 -11.344 1 85.56 271 ARG A N 1
ATOM 2139 C CA . ARG A 1 271 ? -14.148 -28.406 -10.508 1 85.56 271 ARG A CA 1
ATOM 2140 C C . ARG A 1 271 ? -14.273 -29.781 -11.156 1 85.56 271 ARG A C 1
ATOM 2142 O O . ARG A 1 271 ? -13.352 -30.594 -11.062 1 85.56 271 ARG A O 1
ATOM 2149 N N . THR A 1 272 ? -15.375 -29.922 -11.805 1 85.38 272 THR A N 1
ATOM 2150 C CA . THR A 1 272 ? -15.578 -31.172 -12.516 1 85.38 272 THR A CA 1
ATOM 2151 C C . THR A 1 272 ? -14.57 -31.312 -13.656 1 85.38 272 THR A C 1
ATOM 2153 O O . THR A 1 272 ? -14.008 -32.406 -13.867 1 85.38 272 THR A O 1
ATOM 2156 N N . VAL A 1 273 ? -14.297 -30.234 -14.289 1 88.12 273 VAL A N 1
ATOM 2157 C CA . VAL A 1 273 ? -13.344 -30.25 -15.391 1 88.12 273 VAL A CA 1
ATOM 2158 C C . VAL A 1 273 ? -11.938 -30.469 -14.859 1 88.12 273 VAL A C 1
ATOM 2160 O O . VAL A 1 273 ? -11.133 -31.156 -15.484 1 88.12 273 VAL A O 1
ATOM 2163 N N . ASN A 1 274 ? -11.633 -30 -13.688 1 86.88 274 ASN A N 1
ATOM 2164 C CA . ASN A 1 274 ? -10.305 -30.125 -13.094 1 86.88 274 ASN A CA 1
ATOM 2165 C C . ASN A 1 274 ? -10.008 -31.578 -12.711 1 86.88 274 ASN A C 1
ATOM 2167 O O . ASN A 1 274 ? -8.844 -32 -12.719 1 86.88 274 ASN A O 1
ATOM 2171 N N . VAL A 1 275 ? -11.062 -32.312 -12.43 1 85.19 275 VAL A N 1
ATOM 2172 C CA . VAL A 1 275 ? -10.875 -33.688 -12.062 1 85.19 275 VAL A CA 1
ATOM 2173 C C . VAL A 1 275 ? -10.742 -34.562 -13.328 1 85.19 275 VAL A C 1
ATOM 2175 O O . VAL A 1 275 ? -9.914 -35.469 -13.383 1 85.19 275 VAL A O 1
ATOM 2178 N N . PHE A 1 276 ? -11.414 -34.188 -14.383 1 86.94 276 PHE A N 1
ATOM 2179 C CA . PHE A 1 276 ? -11.492 -35.031 -15.562 1 86.94 276 PHE A CA 1
ATOM 2180 C C . PHE A 1 276 ? -10.289 -34.781 -16.469 1 86.94 276 PHE A C 1
ATOM 2182 O O . PHE A 1 276 ? -9.93 -35.656 -17.266 1 86.94 276 PHE A O 1
ATOM 2189 N N . ALA A 1 277 ? -9.625 -33.688 -16.312 1 87.62 277 ALA A N 1
ATOM 2190 C CA . ALA A 1 277 ? -8.516 -33.406 -17.219 1 87.62 277 ALA A CA 1
ATOM 2191 C C . ALA A 1 277 ? -7.379 -34.406 -17.031 1 87.62 277 ALA A C 1
ATOM 2193 O O . ALA A 1 277 ? -6.93 -35.062 -17.984 1 87.62 277 ALA A O 1
ATOM 2194 N N . PRO A 1 278 ? -6.945 -34.625 -15.766 1 86.81 278 PRO A N 1
ATOM 2195 C CA . PRO A 1 278 ? -5.887 -35.625 -15.578 1 86.81 278 PRO A CA 1
ATOM 2196 C C . PRO A 1 278 ? -6.34 -37.031 -15.922 1 86.81 278 PRO A C 1
ATOM 2198 O O . PRO A 1 278 ? -5.539 -37.844 -16.406 1 86.81 278 PRO A O 1
ATOM 2201 N N . VAL A 1 279 ? -7.602 -37.406 -15.766 1 87.75 279 VAL A N 1
ATOM 2202 C CA . VAL A 1 279 ? -8.117 -38.75 -16.078 1 87.75 279 VAL A CA 1
ATOM 2203 C C . VAL A 1 279 ? -8.086 -38.969 -17.594 1 87.75 279 VAL A C 1
ATOM 2205 O O . VAL A 1 279 ? -7.719 -40.031 -18.047 1 87.75 279 VAL A O 1
ATOM 2208 N N . LEU A 1 280 ? -8.414 -37.938 -18.297 1 89.81 280 LEU A N 1
ATOM 2209 C CA . LEU A 1 280 ? -8.406 -38.031 -19.75 1 89.81 280 LEU A CA 1
ATOM 2210 C C . LEU A 1 280 ? -6.984 -38.156 -20.281 1 89.81 280 LEU A C 1
ATOM 2212 O O . LEU A 1 280 ? -6.754 -38.844 -21.297 1 89.81 280 LEU A O 1
ATOM 2216 N N . LEU A 1 281 ? -6.039 -37.562 -19.594 1 90.12 281 LEU A N 1
ATOM 2217 C CA . LEU A 1 281 ? -4.641 -37.719 -19.984 1 90.12 281 LEU A CA 1
ATOM 2218 C C . LEU A 1 281 ? -4.172 -39.156 -19.766 1 90.12 281 LEU A C 1
ATOM 2220 O O . LEU A 1 281 ? -3.461 -39.719 -20.609 1 90.12 281 LEU A O 1
ATOM 2224 N N . GLY A 1 282 ? -4.559 -39.781 -18.641 1 89.44 282 GLY A N 1
ATOM 2225 C CA . GLY A 1 282 ? -4.219 -41.156 -18.406 1 89.44 282 GLY A CA 1
ATOM 2226 C C . GLY A 1 282 ? -4.824 -42.125 -19.422 1 89.44 282 GLY A C 1
ATOM 2227 O O . GLY A 1 282 ? -4.148 -43.031 -19.906 1 89.44 282 GLY A O 1
ATOM 2228 N N . SER A 1 283 ? -6.113 -41.812 -19.797 1 88.38 283 SER A N 1
ATOM 2229 C CA . SER A 1 283 ? -6.773 -42.656 -20.797 1 88.38 283 SER A CA 1
ATOM 2230 C C . SER A 1 283 ? -6.113 -42.469 -22.172 1 88.38 283 SER A C 1
ATOM 2232 O O . SER A 1 283 ? -6.004 -43.438 -22.922 1 88.38 283 SER A O 1
ATOM 2234 N N . LEU A 1 284 ? -5.672 -41.281 -22.391 1 89.62 284 LEU A N 1
ATOM 2235 C CA . LEU A 1 284 ? -4.973 -41.031 -23.641 1 89.62 284 LEU A CA 1
ATOM 2236 C C . LEU A 1 284 ? -3.654 -41.781 -23.703 1 89.62 284 LEU A C 1
ATOM 2238 O O . LEU A 1 284 ? -3.32 -42.375 -24.734 1 89.62 284 LEU A O 1
ATOM 2242 N N . VAL A 1 285 ? -2.945 -41.875 -22.594 1 87.31 285 VAL A N 1
ATOM 2243 C CA . VAL A 1 285 ? -1.663 -42.562 -22.516 1 87.31 285 VAL A CA 1
ATOM 2244 C C . VAL A 1 285 ? -1.877 -44.062 -22.703 1 87.31 285 VAL A C 1
ATOM 2246 O O . VAL A 1 285 ? -1.097 -44.719 -23.391 1 87.31 285 VAL A O 1
ATOM 2249 N N . ASP A 1 286 ? -2.932 -44.594 -22.125 1 86.81 286 ASP A N 1
ATOM 2250 C CA . ASP A 1 286 ? -3.232 -46 -22.266 1 86.81 286 ASP A CA 1
ATOM 2251 C C . ASP A 1 286 ? -3.592 -46.344 -23.719 1 86.81 286 ASP A C 1
ATOM 2253 O O . ASP A 1 286 ? -3.131 -47.375 -24.25 1 86.81 286 ASP A O 1
ATOM 2257 N N . GLU A 1 287 ? -4.363 -45.469 -24.359 1 86.69 287 GLU A N 1
ATOM 2258 C CA . GLU A 1 287 ? -4.797 -45.719 -25.734 1 86.69 287 GLU A CA 1
ATOM 2259 C C . GLU A 1 287 ? -3.643 -45.531 -26.719 1 86.69 287 GLU A C 1
ATOM 2261 O O . GLU A 1 287 ? -3.584 -46.25 -27.734 1 86.69 287 GLU A O 1
ATOM 2266 N N . LEU A 1 288 ? -2.783 -44.688 -26.422 1 84 288 LEU A N 1
ATOM 2267 C CA . LEU A 1 288 ? -1.614 -44.5 -27.266 1 84 288 LEU A CA 1
ATOM 2268 C C . LEU A 1 288 ? -0.693 -45.688 -27.203 1 84 288 LEU A C 1
ATOM 2270 O O . LEU A 1 288 ? 0 -46 -28.172 1 84 288 LEU A O 1
ATOM 2274 N N . GLY A 1 289 ? -0.695 -46.312 -26.031 1 75.5 289 GLY A N 1
ATOM 2275 C CA . GLY A 1 289 ? 0.116 -47.531 -25.875 1 75.5 289 GLY A CA 1
ATOM 2276 C C . GLY A 1 289 ? -0.347 -48.688 -26.734 1 75.5 289 GLY A C 1
ATOM 2277 O O . GLY A 1 289 ? 0.45 -49.531 -27.094 1 75.5 289 GLY A O 1
ATOM 2278 N N . HIS A 1 290 ? -1.653 -48.625 -27.172 1 75.06 290 HIS A N 1
ATOM 2279 C CA . HIS A 1 290 ? -2.195 -49.719 -27.969 1 75.06 290 HIS A CA 1
ATOM 2280 C C . HIS A 1 290 ? -2.01 -49.469 -29.469 1 75.06 290 HIS A C 1
ATOM 2282 O O . HIS A 1 290 ? -2.334 -50.344 -30.281 1 75.06 290 HIS A O 1
ATOM 2288 N N . GLY A 1 291 ? -1.22 -48.406 -29.922 1 68.12 291 GLY A N 1
ATOM 2289 C CA . GLY A 1 291 ? -0.733 -48.188 -31.281 1 68.12 291 GLY A CA 1
ATOM 2290 C C . GLY A 1 291 ? -1.675 -47.344 -32.125 1 68.12 291 GLY A C 1
ATOM 2291 O O . GLY A 1 291 ? -1.3 -46.875 -33.219 1 68.12 291 GLY A O 1
ATOM 2292 N N . GLY A 1 292 ? -3.061 -47.219 -31.828 1 68.94 292 GLY A N 1
ATOM 2293 C CA . GLY A 1 292 ? -3.969 -46.438 -32.656 1 68.94 292 GLY A CA 1
ATOM 2294 C C . GLY A 1 292 ? -4.047 -44.969 -32.281 1 68.94 292 GLY A C 1
ATOM 2295 O O . GLY A 1 292 ? -3.52 -44.594 -31.219 1 68.94 292 GLY A O 1
ATOM 2296 N N . ILE A 1 293 ? -4.344 -44.125 -33.406 1 77.38 293 ILE A N 1
ATOM 2297 C CA . ILE A 1 293 ? -4.516 -42.688 -33.094 1 77.38 293 ILE A CA 1
ATOM 2298 C C . ILE A 1 293 ? -5.887 -42.469 -32.469 1 77.38 293 ILE A C 1
ATOM 2300 O O . ILE A 1 293 ? -6.91 -42.531 -33.156 1 77.38 293 ILE A O 1
ATOM 2304 N N . PRO A 1 294 ? -5.973 -42.344 -31.141 1 84.38 294 PRO A N 1
ATOM 2305 C CA . PRO A 1 294 ? -7.238 -42.062 -30.453 1 84.38 294 PRO A CA 1
ATOM 2306 C C . PRO A 1 294 ? -7.719 -40.625 -30.641 1 84.38 294 PRO A C 1
ATOM 2308 O O . PRO A 1 294 ? -7.457 -39.781 -29.781 1 84.38 294 PRO A O 1
ATOM 2311 N N . TYR A 1 295 ? -8.492 -40.312 -31.719 1 81.44 295 TYR A N 1
ATOM 2312 C CA . TYR A 1 295 ? -8.93 -38.969 -32.031 1 81.44 295 TYR A CA 1
ATOM 2313 C C . TYR A 1 295 ? -9.898 -38.438 -30.984 1 81.44 295 TYR A C 1
ATOM 2315 O O . TYR A 1 295 ? -9.828 -37.281 -30.594 1 81.44 295 TYR A O 1
ATOM 2323 N N . ARG A 1 296 ? -10.75 -39.312 -30.531 1 85.62 296 ARG A N 1
ATOM 2324 C CA . ARG A 1 296 ? -11.758 -38.875 -29.562 1 85.62 296 ARG A CA 1
ATOM 2325 C C . ARG A 1 296 ? -11.117 -38.469 -28.25 1 85.62 296 ARG A C 1
ATOM 2327 O O . ARG A 1 296 ? -11.461 -37.406 -27.688 1 85.62 296 ARG A O 1
ATOM 2334 N N . GLU A 1 297 ? -10.109 -39.188 -27.828 1 87.69 297 GLU A N 1
ATOM 2335 C CA . GLU A 1 297 ? -9.461 -38.875 -26.547 1 87.69 297 GLU A CA 1
ATOM 2336 C C . GLU A 1 297 ? -8.602 -37.625 -26.656 1 87.69 297 GLU A C 1
ATOM 2338 O O . GLU A 1 297 ? -8.477 -36.875 -25.688 1 87.69 297 GLU A O 1
ATOM 2343 N N . ILE A 1 298 ? -8.086 -37.438 -27.859 1 88.38 298 ILE A N 1
ATOM 2344 C CA . ILE A 1 298 ? -7.242 -36.25 -28.062 1 88.38 298 ILE A CA 1
ATOM 2345 C C . ILE A 1 298 ? -8.102 -35 -28.016 1 88.38 298 ILE A C 1
ATOM 2347 O O . ILE A 1 298 ? -7.77 -34.031 -27.312 1 88.38 298 ILE A O 1
ATOM 2351 N N . ILE A 1 299 ? -9.234 -35 -28.703 1 88.5 299 ILE A N 1
ATOM 2352 C CA . ILE A 1 299 ? -10.109 -33.844 -28.766 1 88.5 299 ILE A CA 1
ATOM 2353 C C . ILE A 1 299 ? -10.695 -33.562 -27.375 1 88.5 299 ILE A C 1
ATOM 2355 O O . ILE A 1 299 ? -10.75 -32.406 -26.938 1 88.5 299 ILE A O 1
ATOM 2359 N N . LEU A 1 300 ? -11.055 -34.594 -26.688 1 90.12 300 LEU A N 1
ATOM 2360 C CA . LEU A 1 300 ? -11.633 -34.406 -25.359 1 90.12 300 LEU A CA 1
ATOM 2361 C C . LEU A 1 300 ? -10.609 -33.844 -24.391 1 90.12 300 LEU A C 1
ATOM 2363 O O . LEU A 1 300 ? -10.938 -32.969 -23.578 1 90.12 300 LEU A O 1
ATOM 2367 N N . TYR A 1 301 ? -9.391 -34.312 -24.5 1 89.75 301 TYR A N 1
ATOM 2368 C CA . TYR A 1 301 ? -8.352 -33.812 -23.609 1 89.75 301 TYR A CA 1
ATOM 2369 C C . TYR A 1 301 ? -8.055 -32.344 -23.875 1 89.75 301 TYR A C 1
ATOM 2371 O O . TYR A 1 301 ? -7.941 -31.562 -22.953 1 89.75 301 TYR A O 1
ATOM 2379 N N . VAL A 1 302 ? -8.031 -31.953 -25.156 1 87.56 302 VAL A N 1
ATOM 2380 C CA . VAL A 1 302 ? -7.703 -30.578 -25.516 1 87.56 302 VAL A CA 1
ATOM 2381 C C . VAL A 1 302 ? -8.836 -29.641 -25.109 1 87.56 302 VAL A C 1
ATOM 2383 O O . VAL A 1 302 ? -8.586 -28.547 -24.594 1 87.56 302 VAL A O 1
ATOM 2386 N N . VAL A 1 303 ? -10.023 -30.094 -25.234 1 88 303 VAL A N 1
ATOM 2387 C CA . VAL A 1 303 ? -11.18 -29.266 -24.875 1 88 303 VAL A CA 1
ATOM 2388 C C . VAL A 1 303 ? -11.242 -29.094 -23.359 1 88 303 VAL A C 1
ATOM 2390 O O . VAL A 1 303 ? -11.469 -27.984 -22.875 1 88 303 VAL A O 1
ATOM 2393 N N . PHE A 1 304 ? -10.953 -30.141 -22.656 1 89.31 304 PHE A N 1
ATOM 2394 C CA . PHE A 1 304 ? -11 -30.047 -21.188 1 89.31 304 PHE A CA 1
ATOM 2395 C C . PHE A 1 304 ? -9.836 -29.219 -20.672 1 89.31 304 PHE A C 1
ATOM 2397 O O . PHE A 1 304 ? -9.977 -28.5 -19.672 1 89.31 304 PHE A O 1
ATOM 2404 N N . ARG A 1 305 ? -8.734 -29.328 -21.344 1 87.06 305 ARG A N 1
ATOM 2405 C CA . ARG A 1 305 ? -7.586 -28.531 -20.938 1 87.06 305 ARG A CA 1
ATOM 2406 C C . ARG A 1 305 ? -7.848 -27.047 -21.188 1 87.06 305 ARG A C 1
ATOM 2408 O O . ARG A 1 305 ? -7.422 -26.188 -20.406 1 87.06 305 ARG A O 1
ATOM 2415 N N . ALA A 1 306 ? -8.594 -26.75 -22.234 1 86.25 306 ALA A N 1
ATOM 2416 C CA . ALA A 1 306 ? -8.93 -25.375 -22.562 1 86.25 306 ALA A CA 1
ATOM 2417 C C . ALA A 1 306 ? -9.93 -24.797 -21.547 1 86.25 306 ALA A C 1
ATOM 2419 O O . ALA A 1 306 ? -9.914 -23.594 -21.266 1 86.25 306 ALA A O 1
ATOM 2420 N N . LEU A 1 307 ? -10.688 -25.703 -21.016 1 87.69 307 LEU A N 1
ATOM 2421 C CA . LEU A 1 307 ? -11.711 -25.266 -20.078 1 87.69 307 LEU A CA 1
ATOM 2422 C C . LEU A 1 307 ? -11.156 -25.219 -18.656 1 87.69 307 LEU A C 1
ATOM 2424 O O . LEU A 1 307 ? -11.727 -24.562 -17.781 1 87.69 307 LEU A O 1
ATOM 2428 N N . GLN A 1 308 ? -10 -25.812 -18.547 1 82.94 308 GLN A N 1
ATOM 2429 C CA . GLN A 1 308 ? -9.477 -26.016 -17.203 1 82.94 308 GLN A CA 1
ATOM 2430 C C . GLN A 1 308 ? -8.766 -24.781 -16.688 1 82.94 308 GLN A C 1
ATOM 2432 O O . GLN A 1 308 ? -8.133 -24.047 -17.453 1 82.94 308 GLN A O 1
ATOM 2437 N N . GLY A 1 309 ? -8.875 -24.578 -15.43 1 71.06 309 GLY A N 1
ATOM 2438 C CA . GLY A 1 309 ? -8.055 -23.609 -14.727 1 71.06 309 GLY A CA 1
ATOM 2439 C C . GLY A 1 309 ? -8.766 -22.281 -14.492 1 71.06 309 GLY A C 1
ATOM 2440 O O . GLY A 1 309 ? -9.836 -22.047 -15.047 1 71.06 309 GLY A O 1
ATOM 2441 N N . ASN A 1 310 ? -8.148 -21.516 -13.656 1 70.12 310 ASN A N 1
ATOM 2442 C CA . ASN A 1 310 ? -8.656 -20.188 -13.359 1 70.12 310 ASN A CA 1
ATOM 2443 C C . ASN A 1 310 ? -8.508 -19.25 -14.555 1 70.12 310 ASN A C 1
ATOM 2445 O O . ASN A 1 310 ? -9.25 -18.281 -14.688 1 70.12 310 ASN A O 1
ATOM 2449 N N . GLN A 1 311 ? -7.598 -19.672 -15.422 1 74.94 311 GLN A N 1
ATOM 2450 C CA . GLN A 1 311 ? -7.359 -18.844 -16.594 1 74.94 311 GLN A CA 1
ATOM 2451 C C . GLN A 1 311 ? -8.07 -19.391 -17.812 1 74.94 311 GLN A C 1
ATOM 2453 O O . GLN A 1 311 ? -7.926 -18.859 -18.922 1 74.94 311 GLN A O 1
ATOM 2458 N N . GLY A 1 312 ? -8.922 -20.438 -17.609 1 81.38 312 GLY A N 1
ATOM 2459 C CA . GLY A 1 312 ? -9.664 -21 -18.719 1 81.38 312 GLY A CA 1
ATOM 2460 C C . GLY A 1 312 ? -10.922 -20.219 -19.047 1 81.38 312 GLY A C 1
ATOM 2461 O O . GLY A 1 312 ? -11.172 -19.156 -18.469 1 81.38 312 GLY A O 1
ATOM 2462 N N . ILE A 1 313 ? -11.641 -20.734 -19.938 1 85.94 313 ILE A N 1
ATOM 2463 C CA . ILE A 1 313 ? -12.836 -20.062 -20.438 1 85.94 313 ILE A CA 1
ATOM 2464 C C . ILE A 1 313 ? -13.875 -19.969 -19.312 1 85.94 313 ILE A C 1
ATOM 2466 O O . ILE A 1 313 ? -14.477 -18.906 -19.109 1 85.94 313 ILE A O 1
ATOM 2470 N N . LEU A 1 314 ? -13.984 -21 -18.578 1 89.38 314 LEU A N 1
ATOM 2471 C CA . LEU A 1 314 ? -14.961 -21 -17.5 1 89.38 314 LEU A CA 1
ATOM 2472 C C . LEU A 1 314 ? -14.531 -20.062 -16.375 1 89.38 314 LEU A C 1
ATOM 2474 O O . LEU A 1 314 ? -15.359 -19.391 -15.766 1 89.38 314 LEU A O 1
ATOM 2478 N N . GLY A 1 315 ? -13.25 -20.031 -16.188 1 88.94 315 GLY A N 1
ATOM 2479 C CA . GLY A 1 315 ? -12.734 -19.125 -15.172 1 88.94 315 GLY A CA 1
ATOM 2480 C C . GLY A 1 315 ? -12.898 -17.672 -15.539 1 88.94 315 GLY A C 1
ATOM 2481 O O . GLY A 1 315 ? -13.266 -16.844 -14.695 1 88.94 315 GLY A O 1
ATOM 2482 N N . ALA A 1 316 ? -12.719 -17.359 -16.766 1 89.12 316 ALA A N 1
ATOM 2483 C CA . ALA A 1 316 ? -12.883 -15.984 -17.25 1 89.12 316 ALA A CA 1
ATOM 2484 C C . ALA A 1 316 ? -14.352 -15.555 -17.188 1 89.12 316 ALA A C 1
ATOM 2486 O O . ALA A 1 316 ? -14.656 -14.422 -16.812 1 89.12 316 ALA A O 1
ATOM 2487 N N . LEU A 1 317 ? -15.211 -16.516 -17.531 1 89.56 317 LEU A N 1
ATOM 2488 C CA . LEU A 1 317 ? -16.641 -16.234 -17.516 1 89.56 317 LEU A CA 1
ATOM 2489 C C . LEU A 1 317 ? -17.109 -15.953 -16.094 1 89.56 317 LEU A C 1
ATOM 2491 O O . LEU A 1 317 ? -17.859 -15 -15.852 1 89.56 317 LEU A O 1
ATOM 2495 N N . ARG A 1 318 ? -16.688 -16.719 -15.227 1 90.69 318 ARG A N 1
ATOM 2496 C CA . ARG A 1 318 ? -17.047 -16.531 -13.828 1 90.69 318 ARG A CA 1
ATOM 2497 C C . ARG A 1 318 ? -16.516 -15.203 -13.297 1 90.69 318 ARG A C 1
ATOM 2499 O O . ARG A 1 318 ? -17.219 -14.484 -12.586 1 90.69 318 ARG A O 1
ATOM 2506 N N . SER A 1 319 ? -15.289 -14.898 -13.664 1 91.25 319 SER A N 1
ATOM 2507 C CA . SER A 1 319 ? -14.648 -13.688 -13.164 1 91.25 319 SER A CA 1
ATOM 2508 C C . SER A 1 319 ? -15.344 -12.438 -13.695 1 91.25 319 SER A C 1
ATOM 2510 O O . SER A 1 319 ? -15.508 -11.453 -12.969 1 91.25 319 SER A O 1
ATOM 2512 N N . VAL A 1 320 ? -15.852 -12.484 -14.938 1 90.62 320 VAL A N 1
ATOM 2513 C CA . VAL A 1 320 ? -16.516 -11.344 -15.555 1 90.62 320 VAL A CA 1
ATOM 2514 C C . VAL A 1 320 ? -17.906 -11.172 -14.945 1 90.62 320 VAL A C 1
ATOM 2516 O O . VAL A 1 320 ? -18.359 -10.047 -14.703 1 90.62 320 VAL A O 1
ATOM 2519 N N . LEU A 1 321 ? -18.516 -12.266 -14.664 1 90.75 321 LEU A N 1
ATOM 2520 C CA . LEU A 1 321 ? -19.875 -12.211 -14.117 1 90.75 321 LEU A CA 1
ATOM 2521 C C . LEU A 1 321 ? -19.859 -11.75 -12.664 1 90.75 321 LEU A C 1
ATOM 2523 O O . LEU A 1 321 ? -20.844 -11.203 -12.172 1 90.75 321 LEU A O 1
ATOM 2527 N N . TRP A 1 322 ? -18.75 -11.945 -12.031 1 90.56 322 TRP A N 1
ATOM 2528 C CA . TRP A 1 322 ? -18.641 -11.594 -10.617 1 90.56 322 TRP A CA 1
ATOM 2529 C C . TRP A 1 322 ? -18.375 -10.102 -10.438 1 90.56 322 TRP A C 1
ATOM 2531 O O . TRP A 1 322 ? -18.594 -9.555 -9.359 1 90.56 322 TRP A O 1
ATOM 2541 N N . ILE A 1 323 ? -18.031 -9.383 -11.484 1 91.25 323 ILE A N 1
ATOM 2542 C CA . ILE A 1 323 ? -17.578 -7.996 -11.406 1 91.25 323 ILE A CA 1
ATOM 2543 C C . ILE A 1 323 ? -18.734 -7.117 -10.906 1 91.25 323 ILE A C 1
ATOM 2545 O O . ILE A 1 323 ? -18.578 -6.375 -9.938 1 91.25 323 ILE A O 1
ATOM 2549 N N . PRO A 1 324 ? -19.938 -7.273 -11.445 1 88.75 324 PRO A N 1
ATOM 2550 C CA . PRO A 1 324 ? -21.031 -6.406 -10.977 1 88.75 324 PRO A CA 1
ATOM 2551 C C . PRO A 1 324 ? -21.438 -6.695 -9.531 1 88.75 324 PRO A C 1
ATOM 2553 O O . PRO A 1 324 ? -21.844 -5.785 -8.812 1 88.75 324 PRO A O 1
ATOM 2556 N N . VAL A 1 325 ? -21.344 -7.875 -9.133 1 87 325 VAL A N 1
ATOM 2557 C CA . VAL A 1 325 ? -21.703 -8.234 -7.762 1 87 325 VAL A CA 1
ATOM 2558 C C . VAL A 1 325 ? -20.703 -7.625 -6.789 1 87 325 VAL A C 1
ATOM 2560 O O . VAL A 1 325 ? -21.078 -7.066 -5.758 1 87 325 VAL A O 1
ATOM 2563 N N . SER A 1 326 ? -19.375 -7.805 -7.152 1 88.56 326 SER A N 1
ATOM 2564 C CA . SER A 1 326 ? -18.328 -7.238 -6.32 1 88.56 326 SER A CA 1
ATOM 2565 C C . SER A 1 326 ? -18.422 -5.719 -6.258 1 88.56 326 SER A C 1
ATOM 2567 O O . SER A 1 326 ? -18.219 -5.117 -5.199 1 88.56 326 SER A O 1
ATOM 2569 N N . GLN A 1 327 ? -18.781 -5.109 -7.359 1 88.69 327 GLN A N 1
ATOM 2570 C CA . GLN A 1 327 ? -18.906 -3.658 -7.426 1 88.69 327 GLN A CA 1
ATOM 2571 C C . GLN A 1 327 ? -20.109 -3.174 -6.625 1 88.69 327 GLN A C 1
ATOM 2573 O O . GLN A 1 327 ? -20.047 -2.131 -5.969 1 88.69 327 GLN A O 1
ATOM 2578 N N . SER A 1 328 ? -21.219 -3.865 -6.727 1 87.69 328 SER A N 1
ATOM 2579 C CA . SER A 1 328 ? -22.422 -3.486 -5.98 1 87.69 328 SER A CA 1
ATOM 2580 C C . SER A 1 328 ? -22.172 -3.564 -4.477 1 87.69 328 SER A C 1
ATOM 2582 O O . SER A 1 328 ? -22.625 -2.697 -3.727 1 87.69 328 SER A O 1
ATOM 2584 N N . LEU A 1 329 ? -21.484 -4.535 -4.098 1 83.56 329 LEU A N 1
ATOM 2585 C CA . LEU A 1 329 ? -21.172 -4.676 -2.68 1 83.56 329 LEU A CA 1
ATOM 2586 C C . LEU A 1 329 ? -20.281 -3.533 -2.203 1 83.56 329 LEU A C 1
ATOM 2588 O O . LEU A 1 329 ? -20.531 -2.953 -1.142 1 83.56 329 LEU A O 1
ATOM 2592 N N . PHE A 1 330 ? -19.25 -3.219 -2.961 1 86.88 330 PHE A N 1
ATOM 2593 C CA . PHE A 1 330 ? -18.344 -2.127 -2.625 1 86.88 330 PHE A CA 1
ATOM 2594 C C . PHE A 1 330 ? -19.094 -0.809 -2.521 1 86.88 330 PHE A C 1
ATOM 2596 O O . PHE A 1 330 ? -18.875 -0.033 -1.589 1 86.88 330 PHE A O 1
ATOM 2603 N N . ARG A 1 331 ? -19.938 -0.563 -3.471 1 87.62 331 ARG A N 1
ATOM 2604 C CA . ARG A 1 331 ? -20.703 0.677 -3.514 1 87.62 331 ARG A CA 1
ATOM 2605 C C . ARG A 1 331 ? -21.641 0.783 -2.312 1 87.62 331 ARG A C 1
ATOM 2607 O O . ARG A 1 331 ? -21.688 1.817 -1.645 1 87.62 331 ARG A O 1
ATOM 2614 N N . ARG A 1 332 ? -22.328 -0.205 -1.984 1 84.19 332 ARG A N 1
ATOM 2615 C CA . ARG A 1 332 ? -23.281 -0.203 -0.885 1 84.19 332 ARG A CA 1
ATOM 2616 C C . ARG A 1 332 ? -22.578 -0.021 0.456 1 84.19 332 ARG A C 1
ATOM 2618 O O . ARG A 1 332 ? -23.031 0.769 1.292 1 84.19 332 ARG A O 1
ATOM 2625 N N . LEU A 1 333 ? -21.531 -0.709 0.594 1 82.69 333 LEU A N 1
ATOM 2626 C CA . LEU A 1 333 ? -20.828 -0.665 1.876 1 82.69 333 LEU A CA 1
ATOM 2627 C C . LEU A 1 333 ? -20.109 0.665 2.055 1 82.69 333 LEU A C 1
ATOM 2629 O O . LEU A 1 333 ? -20.141 1.25 3.141 1 82.69 333 LEU A O 1
ATOM 2633 N N . SER A 1 334 ? -19.375 1.1 1.011 1 86.75 334 SER A N 1
ATOM 2634 C CA . SER A 1 334 ? -18.625 2.346 1.104 1 86.75 334 SER A CA 1
ATOM 2635 C C . SER A 1 334 ? -19.562 3.539 1.302 1 86.75 334 SER A C 1
ATOM 2637 O O . SER A 1 334 ? -19.281 4.426 2.111 1 86.75 334 SER A O 1
ATOM 2639 N N . CYS A 1 335 ? -20.688 3.586 0.594 1 88.31 335 CYS A N 1
ATOM 2640 C CA . CYS A 1 335 ? -21.641 4.691 0.73 1 88.31 335 CYS A CA 1
ATOM 2641 C C . CYS A 1 335 ? -22.328 4.648 2.084 1 88.31 335 CYS A C 1
ATOM 2643 O O . CYS A 1 335 ? -22.562 5.688 2.707 1 88.31 335 CYS A O 1
ATOM 2645 N N . ALA A 1 336 ? -22.656 3.467 2.496 1 85.31 336 ALA A N 1
ATOM 2646 C CA . ALA A 1 336 ? -23.297 3.336 3.803 1 85.31 336 ALA A CA 1
ATOM 2647 C C . ALA A 1 336 ? -22.344 3.76 4.922 1 85.31 336 ALA A C 1
ATOM 2649 O O . ALA A 1 336 ? -22.75 4.406 5.883 1 85.31 336 ALA A O 1
ATOM 2650 N N . ALA A 1 337 ? -21.109 3.342 4.805 1 86.44 337 ALA A N 1
ATOM 2651 C CA . ALA A 1 337 ? -20.109 3.717 5.812 1 86.44 337 ALA A CA 1
ATOM 2652 C C . ALA A 1 337 ? -19.875 5.227 5.812 1 86.44 337 ALA A C 1
ATOM 2654 O O . ALA A 1 337 ? -19.781 5.844 6.875 1 86.44 337 ALA A O 1
ATOM 2655 N N . PHE A 1 338 ? -19.875 5.797 4.617 1 89.69 338 PHE A N 1
ATOM 2656 C CA . PHE A 1 338 ? -19.672 7.234 4.477 1 89.69 338 PHE A CA 1
ATOM 2657 C C . PHE A 1 338 ? -20.844 8.008 5.078 1 89.69 338 PHE A C 1
ATOM 2659 O O . PHE A 1 338 ? -20.641 8.977 5.812 1 89.69 338 PHE A O 1
ATOM 2666 N N . GLU A 1 339 ? -21.953 7.598 4.781 1 88.88 339 GLU A N 1
ATOM 2667 C CA . GLU A 1 339 ? -23.156 8.242 5.312 1 88.88 339 GLU A CA 1
ATOM 2668 C C . GLU A 1 339 ? -23.234 8.086 6.828 1 88.88 339 GLU A C 1
ATOM 2670 O O . GLU A 1 339 ? -23.594 9.031 7.535 1 88.88 339 GLU A O 1
ATOM 2675 N N . HIS A 1 340 ? -22.891 6.988 7.25 1 86.5 340 HIS A N 1
ATOM 2676 C CA . HIS A 1 340 ? -22.922 6.727 8.688 1 86.5 340 HIS A CA 1
ATOM 2677 C C . HIS A 1 340 ? -21.906 7.602 9.422 1 86.5 340 HIS A C 1
ATOM 2679 O O . HIS A 1 340 ? -22.219 8.148 10.492 1 86.5 340 HIS A O 1
ATOM 2685 N N . VAL A 1 341 ? -20.766 7.719 8.945 1 88.12 341 VAL A N 1
ATOM 2686 C CA . VAL A 1 341 ? -19.719 8.5 9.586 1 88.12 341 VAL A CA 1
ATOM 2687 C C . VAL A 1 341 ? -20.125 9.969 9.625 1 88.12 341 VAL A C 1
ATOM 2689 O O . VAL A 1 341 ? -19.891 10.656 10.625 1 88.12 341 VAL A O 1
ATOM 2692 N N . LEU A 1 342 ? -20.719 10.438 8.523 1 88.31 342 LEU A N 1
ATOM 2693 C CA . LEU A 1 342 ? -21.156 11.828 8.492 1 88.31 342 LEU A CA 1
ATOM 2694 C C . LEU A 1 342 ? -22.312 12.055 9.453 1 88.31 342 LEU A C 1
ATOM 2696 O O . LEU A 1 342 ? -22.578 13.188 9.875 1 88.31 342 LEU A O 1
ATOM 2700 N N . GLY A 1 343 ? -22.922 10.984 9.789 1 85.38 343 GLY A N 1
ATOM 2701 C CA . GLY A 1 343 ? -24.047 11.094 10.695 1 85.38 343 GLY A CA 1
ATOM 2702 C C . GLY A 1 343 ? -23.672 10.93 12.156 1 85.38 343 GLY A C 1
ATOM 2703 O O . GLY A 1 343 ? -24.5 11.148 13.039 1 85.38 343 GLY A O 1
ATOM 2704 N N . LEU A 1 344 ? -22.438 10.695 12.414 1 85.44 344 LEU A N 1
ATOM 2705 C CA . LEU A 1 344 ? -21.984 10.516 13.789 1 85.44 344 LEU A CA 1
ATOM 2706 C C . LEU A 1 344 ? -21.812 11.859 14.484 1 85.44 344 LEU A C 1
ATOM 2708 O O . LEU A 1 344 ? -21.922 12.914 13.852 1 85.44 344 LEU A O 1
ATOM 2712 N N . SER A 1 345 ? -21.609 11.82 15.781 1 83.12 345 SER A N 1
ATOM 2713 C CA . SER A 1 345 ? -21.562 13.023 16.609 1 83.12 345 SER A CA 1
ATOM 2714 C C . SER A 1 345 ? -20.25 13.781 16.391 1 83.12 345 SER A C 1
ATOM 2716 O O . SER A 1 345 ? -19.266 13.211 15.906 1 83.12 345 SER A O 1
ATOM 2718 N N . LEU A 1 346 ? -20.359 15.008 16.625 1 80 346 LEU A N 1
ATOM 2719 C CA . LEU A 1 346 ? -19.188 15.859 16.547 1 80 346 LEU A CA 1
ATOM 2720 C C . LEU A 1 346 ? -18.078 15.359 17.469 1 80 346 LEU A C 1
ATOM 2722 O O . LEU A 1 346 ? -16.906 15.445 17.141 1 80 346 LEU A O 1
ATOM 2726 N N . GLU A 1 347 ? -18.469 14.852 18.578 1 75.31 347 GLU A N 1
ATOM 2727 C CA . GLU A 1 347 ? -17.516 14.336 19.547 1 75.31 347 GLU A CA 1
ATOM 2728 C C . GLU A 1 347 ? -16.656 13.227 18.922 1 75.31 347 GLU A C 1
ATOM 2730 O O . GLU A 1 347 ? -15.453 13.141 19.203 1 75.31 347 GLU A O 1
ATOM 2735 N N . PHE A 1 348 ? -17.266 12.453 18.141 1 76.69 348 PHE A N 1
ATOM 2736 C CA . PHE A 1 348 ? -16.562 11.375 17.469 1 76.69 348 PHE A CA 1
ATOM 2737 C C . PHE A 1 348 ? -15.484 11.938 16.547 1 76.69 348 PHE A C 1
ATOM 2739 O O . PHE A 1 348 ? -14.359 11.43 16.516 1 76.69 348 PHE A O 1
ATOM 2746 N N . HIS A 1 349 ? -15.812 12.938 15.773 1 76.75 349 HIS A N 1
ATOM 2747 C CA . HIS A 1 349 ? -14.914 13.5 14.773 1 76.75 349 HIS A CA 1
ATOM 2748 C C . HIS A 1 349 ? -13.781 14.281 15.43 1 76.75 349 HIS A C 1
ATOM 2750 O O . HIS A 1 349 ? -12.68 14.375 14.875 1 76.75 349 HIS A O 1
ATOM 2756 N N . LEU A 1 350 ? -14.047 14.766 16.578 1 70.44 350 LEU A N 1
ATOM 2757 C CA . LEU A 1 350 ? -13.023 15.523 17.281 1 70.44 350 LEU A CA 1
ATOM 2758 C C . LEU A 1 350 ? -12.055 14.594 18 1 70.44 350 LEU A C 1
ATOM 2760 O O . LEU A 1 350 ? -10.883 14.922 18.172 1 70.44 350 LEU A O 1
ATOM 2764 N N . ASN A 1 351 ? -12.625 13.5 18.453 1 63.22 351 ASN A N 1
ATOM 2765 C CA . ASN A 1 351 ? -11.836 12.586 19.281 1 63.22 351 ASN A CA 1
ATOM 2766 C C . ASN A 1 351 ? -10.969 11.672 18.422 1 63.22 351 ASN A C 1
ATOM 2768 O O . ASN A 1 351 ? -9.922 11.203 18.859 1 63.22 351 ASN A O 1
ATOM 2772 N N . LYS A 1 352 ? -11.492 11.406 17.312 1 63.75 352 LYS A N 1
ATOM 2773 C CA . LYS A 1 352 ? -10.766 10.445 16.484 1 63.75 352 LYS A CA 1
ATOM 2774 C C . LYS A 1 352 ? -9.922 11.156 15.43 1 63.75 352 LYS A C 1
ATOM 2776 O O . LYS A 1 352 ? -10.305 12.219 14.945 1 63.75 352 LYS A O 1
ATOM 2781 N N . LYS A 1 353 ? -8.719 10.602 15.305 1 62.72 353 LYS A N 1
ATOM 2782 C CA . LYS A 1 353 ? -7.852 11.125 14.25 1 62.72 353 LYS A CA 1
ATOM 2783 C C . LYS A 1 353 ? -8.477 10.922 12.875 1 62.72 353 LYS A C 1
ATOM 2785 O O . LYS A 1 353 ? -9.016 9.859 12.578 1 62.72 353 LYS A O 1
ATOM 2790 N N . ILE A 1 354 ? -8.578 12.008 12.156 1 68.75 354 ILE A N 1
ATOM 2791 C CA . ILE A 1 354 ? -9.133 12.023 10.812 1 68.75 354 ILE A CA 1
ATOM 2792 C C . ILE A 1 354 ? -8.531 10.883 9.992 1 68.75 354 ILE A C 1
ATOM 2794 O O . ILE A 1 354 ? -9.234 10.234 9.211 1 68.75 354 ILE A O 1
ATOM 2798 N N . GLY A 1 355 ? -7.297 10.602 10.203 1 64.88 355 GLY A N 1
ATOM 2799 C CA . GLY A 1 355 ? -6.629 9.547 9.453 1 64.88 355 GLY A CA 1
ATOM 2800 C C . GLY A 1 355 ? -7.168 8.164 9.766 1 64.88 355 GLY A C 1
ATOM 2801 O O . GLY A 1 355 ? -7.309 7.328 8.867 1 64.88 355 GLY A O 1
ATOM 2802 N N . GLU A 1 356 ? -7.539 7.977 10.969 1 69.56 356 GLU A N 1
ATOM 2803 C CA . GLU A 1 356 ? -8.07 6.684 11.383 1 69.56 356 GLU A CA 1
ATOM 2804 C C . GLU A 1 356 ? -9.469 6.453 10.812 1 69.56 356 GLU A C 1
ATOM 2806 O O . GLU A 1 356 ? -9.797 5.344 10.383 1 69.56 356 GLU A O 1
ATOM 2811 N N . VAL A 1 357 ? -10.156 7.527 10.836 1 77.25 357 VAL A N 1
ATOM 2812 C CA . VAL A 1 357 ? -11.516 7.414 10.32 1 77.25 357 VAL A CA 1
ATOM 2813 C C . VAL A 1 357 ? -11.477 7.188 8.805 1 77.25 357 VAL A C 1
ATOM 2815 O O . VAL A 1 357 ? -12.195 6.336 8.281 1 77.25 357 VAL A O 1
ATOM 2818 N N . THR A 1 358 ? -10.609 7.926 8.211 1 79.25 358 THR A N 1
ATOM 2819 C CA . THR A 1 358 ? -10.508 7.793 6.762 1 79.25 358 THR A CA 1
ATOM 2820 C C . THR A 1 358 ? -9.969 6.418 6.379 1 79.25 358 THR A C 1
ATOM 2822 O O . THR A 1 358 ? -10.43 5.812 5.406 1 79.25 358 THR A O 1
ATOM 2825 N N . SER A 1 359 ? -9.062 5.898 7.129 1 75.56 359 SER A N 1
ATOM 2826 C CA . SER A 1 359 ? -8.508 4.574 6.871 1 75.56 359 SER A CA 1
ATOM 2827 C C . SER A 1 359 ? -9.555 3.484 7.082 1 75.56 359 SER A C 1
ATOM 2829 O O . SER A 1 359 ? -9.625 2.523 6.312 1 75.56 359 SER A O 1
ATOM 2831 N N . ALA A 1 360 ? -10.336 3.658 8.055 1 73.88 360 ALA A N 1
ATOM 2832 C CA . ALA A 1 360 ? -11.391 2.689 8.344 1 73.88 360 ALA A CA 1
ATOM 2833 C C . ALA A 1 360 ? -12.43 2.668 7.234 1 73.88 360 ALA A C 1
ATOM 2835 O O . ALA A 1 360 ? -12.945 1.606 6.879 1 73.88 360 ALA A O 1
ATOM 2836 N N . LEU A 1 361 ? -12.641 3.861 6.734 1 77.94 361 LEU A N 1
ATOM 2837 C CA . LEU A 1 361 ? -13.641 3.971 5.68 1 77.94 361 LEU A CA 1
ATOM 2838 C C . LEU A 1 361 ? -13.125 3.359 4.379 1 77.94 361 LEU A C 1
ATOM 2840 O O . LEU A 1 361 ? -13.922 2.924 3.541 1 77.94 361 LEU A O 1
ATOM 2844 N N . SER A 1 362 ? -11.836 3.305 4.219 1 75.06 362 SER A N 1
ATOM 2845 C CA . SER A 1 362 ? -11.258 2.793 2.98 1 75.06 362 SER A CA 1
ATOM 2846 C C . SER A 1 362 ? -11.156 1.271 3.006 1 75.06 362 SER A C 1
ATOM 2848 O O . SER A 1 362 ? -10.805 0.65 2.002 1 75.06 362 SER A O 1
ATOM 2850 N N . ARG A 1 363 ? -11.578 0.691 4.074 1 66.69 363 ARG A N 1
ATOM 2851 C CA . ARG A 1 363 ? -11.43 -0.747 4.27 1 66.69 363 ARG A CA 1
ATOM 2852 C C . ARG A 1 363 ? -12.609 -1.506 3.668 1 66.69 363 ARG A C 1
ATOM 2854 O O . ARG A 1 363 ? -12.672 -2.734 3.754 1 66.69 363 ARG A O 1
ATOM 2861 N N . GLY A 1 364 ? -13.477 -0.783 3.066 1 67.44 364 GLY A N 1
ATOM 2862 C CA . GLY A 1 364 ? -14.57 -1.445 2.373 1 67.44 364 GLY A CA 1
ATOM 2863 C C . GLY A 1 364 ? -14.102 -2.379 1.272 1 67.44 364 GLY A C 1
ATOM 2864 O O . GLY A 1 364 ? -14.734 -3.408 1.016 1 67.44 364 GLY A O 1
ATOM 2865 N N . ALA A 1 365 ? -13.055 -2.053 0.74 1 75.19 365 ALA A N 1
ATOM 2866 C CA . ALA A 1 365 ? -12.477 -2.881 -0.318 1 75.19 365 ALA A CA 1
ATOM 2867 C C . ALA A 1 365 ? -11.984 -4.215 0.235 1 75.19 365 ALA A C 1
ATOM 2869 O O . ALA A 1 365 ? -11.961 -5.219 -0.482 1 75.19 365 ALA A O 1
ATOM 2870 N N . ALA A 1 366 ? -11.773 -4.234 1.523 1 75.5 366 ALA A N 1
ATOM 2871 C CA . ALA A 1 366 ? -11.273 -5.453 2.158 1 75.5 366 ALA A CA 1
ATOM 2872 C C . ALA A 1 366 ? -12.344 -6.543 2.17 1 75.5 366 ALA A C 1
ATOM 2874 O O . ALA A 1 366 ? -12.039 -7.727 2.006 1 75.5 366 ALA A O 1
ATOM 2875 N N . MET A 1 367 ? -13.547 -6.121 2.207 1 76.69 367 MET A N 1
ATOM 2876 C CA . MET A 1 367 ? -14.625 -7.102 2.234 1 76.69 367 MET A CA 1
ATOM 2877 C C . MET A 1 367 ? -14.781 -7.781 0.879 1 76.69 367 MET A C 1
ATOM 2879 O O . MET A 1 367 ? -15.031 -8.984 0.811 1 76.69 367 MET A O 1
ATOM 2883 N N . ASN A 1 368 ? -14.609 -6.98 -0.074 1 77.69 368 ASN A N 1
ATOM 2884 C CA . ASN A 1 368 ? -14.68 -7.539 -1.422 1 77.69 368 ASN A CA 1
ATOM 2885 C C . ASN A 1 368 ? -13.555 -8.539 -1.679 1 77.69 368 ASN A C 1
ATOM 2887 O O . ASN A 1 368 ? -13.789 -9.609 -2.236 1 77.69 368 ASN A O 1
ATOM 2891 N N . THR A 1 369 ? -12.445 -8.18 -1.267 1 79.12 369 THR A N 1
ATOM 2892 C CA . THR A 1 369 ? -11.289 -9.055 -1.465 1 79.12 369 THR A CA 1
ATOM 2893 C C . THR A 1 369 ? -11.422 -10.32 -0.623 1 79.12 369 THR A C 1
ATOM 2895 O O . THR A 1 369 ? -11.016 -11.406 -1.053 1 79.12 369 THR A O 1
ATOM 2898 N N . PHE A 1 370 ? -12.086 -10.133 0.445 1 80.06 370 PHE A N 1
ATOM 2899 C CA . PHE A 1 370 ? -12.32 -11.289 1.306 1 80.06 370 PHE A CA 1
ATOM 2900 C C . PHE A 1 370 ? -13.258 -12.289 0.631 1 80.06 370 PHE A C 1
ATOM 2902 O O . PHE A 1 370 ? -12.953 -13.477 0.562 1 80.06 370 PHE A O 1
ATOM 2909 N N . LEU A 1 371 ? -14.305 -11.797 0.201 1 78.44 371 LEU A N 1
ATOM 2910 C CA . LEU A 1 371 ? -15.297 -12.672 -0.408 1 78.44 371 LEU A CA 1
ATOM 2911 C C . LEU A 1 371 ? -14.727 -13.352 -1.649 1 78.44 371 LEU A C 1
ATOM 2913 O O . LEU A 1 371 ? -14.961 -14.547 -1.866 1 78.44 371 LEU A O 1
ATOM 2917 N N . GLU A 1 372 ? -14.047 -12.633 -2.367 1 82.25 372 GLU A N 1
ATOM 2918 C CA . GLU A 1 372 ? -13.492 -13.18 -3.598 1 82.25 372 GLU A CA 1
ATOM 2919 C C . GLU A 1 372 ? -12.461 -14.266 -3.297 1 82.25 372 GLU A C 1
ATOM 2921 O O . GLU A 1 372 ? -12.492 -15.344 -3.895 1 82.25 372 GLU A O 1
ATOM 2926 N N . ASN A 1 373 ? -11.562 -14.023 -2.363 1 83.81 373 ASN A N 1
ATOM 2927 C CA . ASN A 1 373 ? -10.531 -15 -2.031 1 83.81 373 ASN A CA 1
ATOM 2928 C C . ASN A 1 373 ? -11.117 -16.219 -1.313 1 83.81 373 ASN A C 1
ATOM 2930 O O . ASN A 1 373 ? -10.672 -17.344 -1.537 1 83.81 373 ASN A O 1
ATOM 2934 N N . PHE A 1 374 ? -12.055 -15.969 -0.579 1 81.19 374 PHE A N 1
ATOM 2935 C CA . PHE A 1 374 ? -12.672 -17.078 0.148 1 81.19 374 PHE A CA 1
ATOM 2936 C C . PHE A 1 374 ? -13.484 -17.953 -0.793 1 81.19 374 PHE A C 1
ATOM 2938 O O . PHE A 1 374 ? -13.312 -19.172 -0.814 1 81.19 374 PHE A O 1
ATOM 2945 N N . CYS A 1 375 ? -14.312 -17.359 -1.604 1 80.38 375 CYS A N 1
ATOM 2946 C CA . CYS A 1 375 ? -15.258 -18.094 -2.432 1 80.38 375 CYS A CA 1
ATOM 2947 C C . CYS A 1 375 ? -14.555 -18.703 -3.641 1 80.38 375 CYS A C 1
ATOM 2949 O O . CYS A 1 375 ? -14.93 -19.781 -4.098 1 80.38 375 CYS A O 1
ATOM 2951 N N . PHE A 1 376 ? -13.547 -18 -4.07 1 84.94 376 PHE A N 1
ATOM 2952 C CA . PHE A 1 376 ? -13.07 -18.453 -5.367 1 84.94 376 PHE A CA 1
ATOM 2953 C C . PHE A 1 376 ? -11.648 -19 -5.258 1 84.94 376 PHE A C 1
ATOM 2955 O O . PHE A 1 376 ? -11.109 -19.547 -6.223 1 84.94 376 PHE A O 1
ATOM 2962 N N . GLN A 1 377 ? -11.016 -18.891 -4.133 1 85.81 377 GLN A N 1
ATOM 2963 C CA . GLN A 1 377 ? -9.672 -19.453 -4.008 1 85.81 377 GLN A CA 1
ATOM 2964 C C . GLN A 1 377 ? -9.625 -20.516 -2.916 1 85.81 377 GLN A C 1
ATOM 2966 O O . GLN A 1 377 ? -9.398 -21.688 -3.199 1 85.81 377 GLN A O 1
ATOM 2971 N N . VAL A 1 378 ? -10.016 -20.203 -1.716 1 83.38 378 VAL A N 1
ATOM 2972 C CA . VAL A 1 378 ? -9.867 -21.109 -0.59 1 83.38 378 VAL A CA 1
ATOM 2973 C C . VAL A 1 378 ? -10.922 -22.219 -0.671 1 83.38 378 VAL A C 1
ATOM 2975 O O . VAL A 1 378 ? -10.617 -23.391 -0.522 1 83.38 378 VAL A O 1
ATOM 2978 N N . PHE A 1 379 ? -12.125 -21.875 -0.995 1 82.19 379 PHE A N 1
ATOM 2979 C CA . PHE A 1 379 ? -13.211 -22.844 -1.036 1 82.19 379 PHE A CA 1
ATOM 2980 C C . PHE A 1 379 ? -12.961 -23.891 -2.115 1 82.19 379 PHE A C 1
ATOM 2982 O O . PHE A 1 379 ? -13.031 -25.094 -1.853 1 82.19 379 PHE A O 1
ATOM 2989 N N . PRO A 1 380 ? -12.625 -23.375 -3.266 1 84.69 380 PRO A N 1
ATOM 2990 C CA . PRO A 1 380 ? -12.359 -24.375 -4.297 1 84.69 380 PRO A CA 1
ATOM 2991 C C . PRO A 1 380 ? -11.18 -25.281 -3.949 1 84.69 380 PRO A C 1
ATOM 2993 O O . PRO A 1 380 ? -11.18 -26.469 -4.293 1 84.69 380 PRO A O 1
ATOM 2996 N N . MET A 1 381 ? -10.234 -24.781 -3.293 1 85.75 381 MET A N 1
ATOM 2997 C CA . MET A 1 381 ? -9.07 -25.578 -2.904 1 85.75 381 MET A CA 1
ATOM 2998 C C . MET A 1 381 ? -9.477 -26.734 -1.991 1 85.75 381 MET A C 1
ATOM 3000 O O . MET A 1 381 ? -9.094 -27.875 -2.225 1 85.75 381 MET A O 1
ATOM 3004 N N . VAL A 1 382 ? -10.258 -26.453 -0.996 1 80.12 382 VAL A N 1
ATOM 3005 C CA . VAL A 1 382 ? -10.719 -27.469 -0.055 1 80.12 382 VAL A CA 1
ATOM 3006 C C . VAL A 1 382 ? -11.688 -28.422 -0.751 1 80.12 382 VAL A C 1
ATOM 3008 O O . VAL A 1 382 ? -11.641 -29.641 -0.542 1 80.12 382 VAL A O 1
ATOM 3011 N N . PHE A 1 383 ? -12.469 -27.891 -1.603 1 83.19 383 PHE A N 1
ATOM 3012 C CA . PHE A 1 383 ? -13.438 -28.703 -2.338 1 83.19 383 PHE A CA 1
ATOM 3013 C C . PHE A 1 383 ? -12.734 -29.641 -3.305 1 83.19 383 PHE A C 1
ATOM 3015 O O . PHE A 1 383 ? -13.164 -30.781 -3.488 1 83.19 383 PHE A O 1
ATOM 3022 N N . ASP A 1 384 ? -11.703 -29.125 -3.883 1 85.75 384 ASP A N 1
ATOM 3023 C CA . ASP A 1 384 ? -10.938 -29.969 -4.801 1 85.75 384 ASP A CA 1
ATOM 3024 C C . ASP A 1 384 ? -10.312 -31.156 -4.074 1 85.75 384 ASP A C 1
ATOM 3026 O O . ASP A 1 384 ? -10.242 -32.25 -4.617 1 85.75 384 ASP A O 1
ATOM 3030 N N . ILE A 1 385 ? -9.836 -30.953 -2.906 1 83.5 385 ILE A N 1
ATOM 3031 C CA . ILE A 1 385 ? -9.242 -32.031 -2.117 1 83.5 385 ILE A CA 1
ATOM 3032 C C . ILE A 1 385 ? -10.297 -33.062 -1.781 1 83.5 385 ILE A C 1
ATOM 3034 O O . ILE A 1 385 ? -10.055 -34.281 -1.899 1 83.5 385 ILE A O 1
ATOM 3038 N N . PHE A 1 386 ? -11.492 -32.625 -1.479 1 81.38 386 PHE A N 1
ATOM 3039 C CA . PHE A 1 386 ? -12.594 -33.5 -1.141 1 81.38 386 PHE A CA 1
ATOM 3040 C C . PHE A 1 386 ? -13.031 -34.312 -2.357 1 81.38 386 PHE A C 1
ATOM 3042 O O . PHE A 1 386 ? -13.211 -35.531 -2.27 1 81.38 386 PHE A O 1
ATOM 3049 N N . VAL A 1 387 ? -13.148 -33.656 -3.447 1 82.69 387 VAL A N 1
ATOM 3050 C CA . VAL A 1 387 ? -13.578 -34.344 -4.668 1 82.69 387 VAL A CA 1
ATOM 3051 C C . VAL A 1 387 ? -12.5 -35.312 -5.121 1 82.69 387 VAL A C 1
ATOM 3053 O O . VAL A 1 387 ? -12.812 -36.438 -5.586 1 82.69 387 VAL A O 1
ATOM 3056 N N . ALA A 1 388 ? -11.266 -34.875 -5.016 1 81.31 388 ALA A N 1
ATOM 3057 C CA . ALA A 1 388 ? -10.164 -35.75 -5.367 1 81.31 388 ALA A CA 1
ATOM 3058 C C . ALA A 1 388 ? -10.18 -37 -4.5 1 81.31 388 ALA A C 1
ATOM 3060 O O . ALA A 1 388 ? -9.969 -38.125 -4.996 1 81.31 388 ALA A O 1
ATOM 3061 N N . GLY A 1 389 ? -10.438 -36.844 -3.162 1 77.06 389 GLY A N 1
ATOM 3062 C CA . GLY A 1 389 ? -10.516 -37.969 -2.26 1 77.06 389 GLY A CA 1
ATOM 3063 C C . GLY A 1 389 ? -11.625 -38.938 -2.615 1 77.06 389 GLY A C 1
ATOM 3064 O O . GLY A 1 389 ? -11.414 -40.156 -2.66 1 77.06 389 GLY A O 1
ATOM 3065 N N . VAL A 1 390 ? -12.75 -38.406 -3.006 1 76.75 390 VAL A N 1
ATOM 3066 C CA . VAL A 1 390 ? -13.906 -39.25 -3.34 1 76.75 390 VAL A CA 1
ATOM 3067 C C . VAL A 1 390 ? -13.672 -39.938 -4.68 1 76.75 390 VAL A C 1
ATOM 3069 O O . VAL A 1 390 ? -13.961 -41.125 -4.824 1 76.75 390 VAL A O 1
ATOM 3072 N N . PHE A 1 391 ? -13.094 -39.188 -5.594 1 81.25 391 PHE A N 1
ATOM 3073 C CA . PHE A 1 391 ? -12.844 -39.75 -6.914 1 81.25 391 PHE A CA 1
ATOM 3074 C C . PHE A 1 391 ? -11.812 -40.875 -6.84 1 81.25 391 PHE A C 1
ATOM 3076 O O . PHE A 1 391 ? -11.969 -41.938 -7.473 1 81.25 391 PHE A O 1
ATOM 3083 N N . PHE A 1 392 ? -10.703 -40.688 -6.125 1 80.75 392 PHE A N 1
ATOM 3084 C CA . PHE A 1 392 ? -9.68 -41.719 -5.98 1 80.75 392 PHE A CA 1
ATOM 3085 C C . PHE A 1 392 ? -10.227 -42.938 -5.254 1 80.75 392 PHE A C 1
ATOM 3087 O O . PHE A 1 392 ? -9.828 -44.062 -5.539 1 80.75 392 PHE A O 1
ATOM 3094 N N . PHE A 1 393 ? -11.156 -42.688 -4.375 1 75.62 393 PHE A N 1
ATOM 3095 C CA . PHE A 1 393 ? -11.758 -43.781 -3.629 1 75.62 393 PHE A CA 1
ATOM 3096 C C . PHE A 1 393 ? -12.625 -44.656 -4.543 1 75.62 393 PHE A C 1
ATOM 3098 O O . PHE A 1 393 ? -12.555 -45.875 -4.496 1 75.62 393 PHE A O 1
ATOM 3105 N N . VAL A 1 394 ? -13.359 -44.031 -5.422 1 79.12 394 VAL A N 1
ATOM 3106 C CA . VAL A 1 394 ? -14.312 -44.75 -6.258 1 79.12 394 VAL A CA 1
ATOM 3107 C C . VAL A 1 394 ? -13.586 -45.406 -7.43 1 79.12 394 VAL A C 1
ATOM 3109 O O . VAL A 1 394 ? -13.844 -46.562 -7.758 1 79.12 394 VAL A O 1
ATOM 3112 N N . LYS A 1 395 ? -12.625 -44.75 -8.109 1 79.5 395 LYS A N 1
ATOM 3113 C CA . LYS A 1 395 ? -12 -45.25 -9.328 1 79.5 395 LYS A CA 1
ATOM 3114 C C . LYS A 1 395 ? -10.82 -46.156 -9.008 1 79.5 395 LYS A C 1
ATOM 3116 O O . LYS A 1 395 ? -10.547 -47.125 -9.742 1 79.5 395 LYS A O 1
ATOM 3121 N N . TYR A 1 396 ? -10.172 -45.812 -7.98 1 77.31 396 TYR A N 1
ATOM 3122 C CA . TYR A 1 396 ? -8.961 -46.594 -7.711 1 77.31 396 TYR A CA 1
ATOM 3123 C C . TYR A 1 396 ? -9.094 -47.375 -6.402 1 77.31 396 TYR A C 1
ATOM 3125 O O . TYR A 1 396 ? -10.039 -48.125 -6.223 1 77.31 396 TYR A O 1
ATOM 3133 N N . ASP A 1 397 ? -8.219 -47.094 -5.473 1 72.31 397 ASP A N 1
ATOM 3134 C CA . ASP A 1 397 ? -8.211 -47.781 -4.191 1 72.31 397 ASP A CA 1
ATOM 3135 C C . ASP A 1 397 ? -8.188 -46.812 -3.029 1 72.31 397 ASP A C 1
ATOM 3137 O O . ASP A 1 397 ? -7.871 -45.625 -3.213 1 72.31 397 ASP A O 1
ATOM 3141 N N . ALA A 1 398 ? -8.711 -47.25 -2 1 70.56 398 ALA A N 1
ATOM 3142 C CA . ALA A 1 398 ? -8.781 -46.469 -0.774 1 70.56 398 ALA A CA 1
ATOM 3143 C C . ALA A 1 398 ? -7.398 -46 -0.33 1 70.56 398 ALA A C 1
ATOM 3145 O O . ALA A 1 398 ? -7.266 -44.969 0.358 1 70.56 398 ALA A O 1
ATOM 3146 N N . PHE A 1 399 ? -6.371 -46.688 -0.959 1 69.38 399 PHE A N 1
ATOM 3147 C CA . PHE A 1 399 ? -5.004 -46.375 -0.568 1 69.38 399 PHE A CA 1
ATOM 3148 C C . PHE A 1 399 ? -4.613 -44.969 -1.048 1 69.38 399 PHE A C 1
ATOM 3150 O O . PHE A 1 399 ? -4.039 -44.188 -0.29 1 69.38 399 PHE A O 1
ATOM 3157 N N . TYR A 1 400 ? -4.969 -44.656 -2.213 1 78 400 TYR A N 1
ATOM 3158 C CA . TYR A 1 400 ? -4.602 -43.375 -2.789 1 78 400 TYR A CA 1
ATOM 3159 C C . TYR A 1 400 ? -5.355 -42.219 -2.111 1 78 400 TYR A C 1
ATOM 3161 O O . TYR A 1 400 ? -4.824 -41.125 -1.956 1 78 400 TYR A O 1
ATOM 3169 N N . THR A 1 401 ? -6.547 -42.531 -1.583 1 76.62 401 THR A N 1
ATOM 3170 C CA . THR A 1 401 ? -7.352 -41.5 -0.893 1 76.62 401 THR A CA 1
ATOM 3171 C C . THR A 1 401 ? -6.715 -41.125 0.442 1 76.62 401 THR A C 1
ATOM 3173 O O . THR A 1 401 ? -6.648 -39.969 0.792 1 76.62 401 THR A O 1
ATOM 3176 N N . ILE A 1 402 ? -6.191 -42.031 1.094 1 71.25 402 ILE A N 1
ATOM 3177 C CA . ILE A 1 402 ? -5.598 -41.812 2.402 1 71.25 402 ILE A CA 1
ATOM 3178 C C . ILE A 1 402 ? -4.309 -41 2.238 1 71.25 402 ILE A C 1
ATOM 3180 O O . ILE A 1 402 ? -4.027 -40.094 3.029 1 71.25 402 ILE A O 1
ATOM 3184 N N . ILE A 1 403 ? -3.537 -41.344 1.211 1 74.44 403 ILE A N 1
ATOM 3185 C CA . ILE A 1 403 ? -2.289 -40.625 0.964 1 74.44 403 ILE A CA 1
ATOM 3186 C C . ILE A 1 403 ? -2.588 -39.156 0.659 1 74.44 403 ILE A C 1
ATOM 3188 O O . ILE A 1 403 ? -1.973 -38.25 1.238 1 74.44 403 ILE A O 1
ATOM 3192 N N . VAL A 1 404 ? -3.582 -38.969 -0.201 1 78.5 404 VAL A N 1
ATOM 3193 C CA . VAL A 1 404 ? -3.902 -37.594 -0.625 1 78.5 404 VAL A CA 1
ATOM 3194 C C . VAL A 1 404 ? -4.449 -36.812 0.559 1 78.5 404 VAL A C 1
ATOM 3196 O O . VAL A 1 404 ? -4.039 -35.656 0.795 1 78.5 404 VAL A O 1
ATOM 3199 N N . PHE A 1 405 ? -5.309 -37.344 1.333 1 74 405 PHE A N 1
ATOM 3200 C CA . PHE A 1 405 ? -5.926 -36.656 2.451 1 74 405 PHE A CA 1
ATOM 3201 C C . PHE A 1 405 ? -4.895 -36.344 3.533 1 74 405 PHE A C 1
ATOM 3203 O O . PHE A 1 405 ? -4.879 -35.25 4.094 1 74 405 PHE A O 1
ATOM 3210 N N . PHE A 1 406 ? -4.055 -37.25 3.775 1 71.88 406 PHE A N 1
ATOM 3211 C CA . PHE A 1 406 ? -3.066 -37.094 4.832 1 71.88 406 PHE A CA 1
ATOM 3212 C C . PHE A 1 406 ? -2.025 -36.031 4.426 1 71.88 406 PHE A C 1
ATOM 3214 O O . PHE A 1 406 ? -1.633 -35.188 5.234 1 71.88 406 PHE A O 1
ATOM 3221 N N . ILE A 1 407 ? -1.571 -36.156 3.236 1 79.25 407 ILE A N 1
ATOM 3222 C CA . ILE A 1 407 ? -0.562 -35.219 2.758 1 79.25 407 ILE A CA 1
ATOM 3223 C C . ILE A 1 407 ? -1.155 -33.812 2.689 1 79.25 407 ILE A C 1
ATOM 3225 O O . ILE A 1 407 ? -0.518 -32.844 3.107 1 79.25 407 ILE A O 1
ATOM 3229 N N . MET A 1 408 ? -2.389 -33.781 2.215 1 83.19 408 MET A N 1
ATOM 3230 C CA . MET A 1 408 ? -3.025 -32.469 2.084 1 83.19 408 MET A CA 1
ATOM 3231 C C . MET A 1 408 ? -3.328 -31.859 3.455 1 83.19 408 MET A C 1
ATOM 3233 O O . MET A 1 408 ? -3.146 -30.672 3.67 1 83.19 408 MET A O 1
ATOM 3237 N N . TRP A 1 409 ? -3.73 -32.594 4.359 1 74.38 409 TRP A N 1
ATOM 3238 C CA . TRP A 1 409 ? -4.02 -32.125 5.711 1 74.38 409 TRP A CA 1
ATOM 3239 C C . TRP A 1 409 ? -2.744 -31.688 6.418 1 74.38 409 TRP A C 1
ATOM 3241 O O . TRP A 1 409 ? -2.736 -30.656 7.102 1 74.38 409 TRP A O 1
ATOM 3251 N N . SER A 1 410 ? -1.703 -32.531 6.281 1 77.81 410 SER A N 1
ATOM 3252 C CA . SER A 1 410 ? -0.42 -32.156 6.867 1 77.81 410 SER A CA 1
ATOM 3253 C C . SER A 1 410 ? 0.099 -30.859 6.277 1 77.81 410 SER A C 1
ATOM 3255 O O . SER A 1 410 ? 0.655 -30.031 6.992 1 77.81 410 SER A O 1
ATOM 3257 N N . TYR A 1 411 ? -0.167 -30.734 5.027 1 82.94 411 TYR A N 1
ATOM 3258 C CA . TYR A 1 411 ? 0.254 -29.516 4.344 1 82.94 411 TYR A CA 1
ATOM 3259 C C . TYR A 1 411 ? -0.469 -28.297 4.902 1 82.94 411 TYR A C 1
ATOM 3261 O O . TYR A 1 411 ? 0.163 -27.297 5.246 1 82.94 411 TYR A O 1
ATOM 3269 N N . ILE A 1 412 ? -1.771 -28.391 4.969 1 80.31 412 ILE A N 1
ATOM 3270 C CA . ILE A 1 412 ? -2.586 -27.266 5.426 1 80.31 412 ILE A CA 1
ATOM 3271 C C . ILE A 1 412 ? -2.254 -26.938 6.879 1 80.31 412 ILE A C 1
ATOM 3273 O O . ILE A 1 412 ? -2.066 -25.781 7.234 1 80.31 412 ILE A O 1
ATOM 3277 N N . PHE A 1 413 ? -2.084 -27.938 7.684 1 75.88 413 PHE A N 1
ATOM 3278 C CA . PHE A 1 413 ? -1.829 -27.75 9.109 1 75.88 413 PHE A CA 1
ATOM 3279 C C . PHE A 1 413 ? -0.472 -27.094 9.336 1 75.88 413 PHE A C 1
ATOM 3281 O O . PHE A 1 413 ? -0.362 -26.141 10.102 1 75.88 413 PHE A O 1
ATOM 3288 N N . LEU A 1 414 ? 0.544 -27.625 8.68 1 77.44 414 LEU A N 1
ATOM 3289 C CA . LEU A 1 414 ? 1.887 -27.094 8.875 1 77.44 414 LEU A CA 1
ATOM 3290 C C . LEU A 1 414 ? 1.998 -25.688 8.305 1 77.44 414 LEU A C 1
ATOM 3292 O O . LEU A 1 414 ? 2.73 -24.844 8.844 1 77.44 414 LEU A O 1
ATOM 3296 N N . THR A 1 415 ? 1.253 -25.484 7.273 1 81.75 415 THR A N 1
ATOM 3297 C CA . THR A 1 415 ? 1.256 -24.141 6.688 1 81.75 415 THR A CA 1
ATOM 3298 C C . THR A 1 415 ? 0.642 -23.125 7.648 1 81.75 415 THR A C 1
ATOM 3300 O O . THR A 1 415 ? 1.205 -22.062 7.871 1 81.75 415 THR A O 1
ATOM 3303 N N . ILE A 1 416 ? -0.456 -23.469 8.234 1 75.88 416 ILE A N 1
ATOM 3304 C CA . ILE A 1 416 ? -1.131 -22.562 9.172 1 75.88 416 ILE A CA 1
ATOM 3305 C C . ILE A 1 416 ? -0.259 -22.344 10.406 1 75.88 416 ILE A C 1
ATOM 3307 O O . ILE A 1 416 ? -0.152 -21.234 10.906 1 75.88 416 ILE A O 1
ATOM 3311 N N . TYR A 1 417 ? 0.407 -23.406 10.758 1 74.81 417 TYR A N 1
ATOM 3312 C CA . TYR A 1 417 ? 1.269 -23.344 11.93 1 74.81 417 TYR A CA 1
ATOM 3313 C C . TYR A 1 417 ? 2.428 -22.375 11.703 1 74.81 417 TYR A C 1
ATOM 3315 O O . TYR A 1 417 ? 2.695 -21.516 12.539 1 74.81 417 TYR A O 1
ATOM 3323 N N . VAL A 1 418 ? 3.08 -22.547 10.672 1 78.56 418 VAL A N 1
ATOM 3324 C CA . VAL A 1 418 ? 4.23 -21.688 10.383 1 78.56 418 VAL A CA 1
ATOM 3325 C C . VAL A 1 418 ? 3.76 -20.266 10.094 1 78.56 418 VAL A C 1
ATOM 3327 O O . VAL A 1 418 ? 4.43 -19.297 10.453 1 78.56 418 VAL A O 1
ATOM 3330 N N . ALA A 1 419 ? 2.596 -20.172 9.523 1 75.25 419 ALA A N 1
ATOM 3331 C CA . ALA A 1 419 ? 2.055 -18.844 9.211 1 75.25 419 ALA A CA 1
ATOM 3332 C C . ALA A 1 419 ? 1.767 -18.047 10.484 1 75.25 419 ALA A C 1
ATOM 3334 O O . ALA A 1 419 ? 2.025 -16.844 10.547 1 75.25 419 ALA A O 1
ATOM 3335 N N . LYS A 1 420 ? 1.286 -18.656 11.484 1 72.75 420 LYS A N 1
ATOM 3336 C CA . LYS A 1 420 ? 1.005 -18 12.75 1 72.75 420 LYS A CA 1
ATOM 3337 C C . LYS A 1 420 ? 2.295 -17.562 13.445 1 72.75 420 LYS A C 1
ATOM 3339 O O . LYS A 1 420 ? 2.369 -16.469 14 1 72.75 420 LYS A O 1
ATOM 3344 N N . TYR A 1 421 ? 3.248 -18.438 13.32 1 74.5 421 TYR A N 1
ATOM 3345 C CA . TYR A 1 421 ? 4.555 -18.109 13.883 1 74.5 421 TYR A CA 1
ATOM 3346 C C . TYR A 1 421 ? 5.164 -16.906 13.164 1 74.5 421 TYR A C 1
ATOM 3348 O O 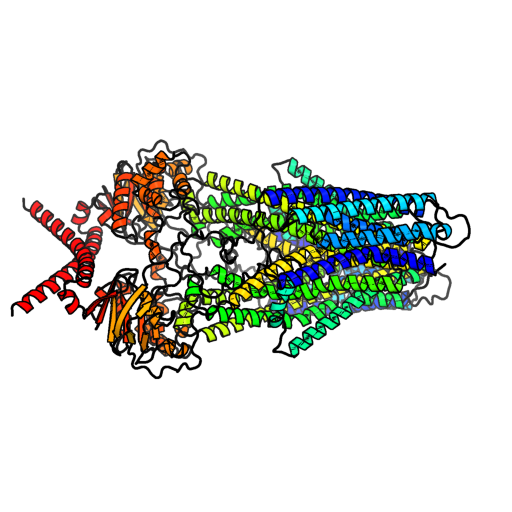. TYR A 1 421 ? 5.742 -16.031 13.805 1 74.5 421 TYR A O 1
ATOM 3356 N N . ARG A 1 422 ? 5.023 -16.859 12.031 1 81.88 422 ARG A N 1
ATOM 3357 C CA . ARG A 1 422 ? 5.578 -15.781 11.203 1 81.88 422 ARG A CA 1
ATOM 3358 C C . ARG A 1 422 ? 4.832 -14.477 11.438 1 81.88 422 ARG A C 1
ATOM 3360 O O . ARG A 1 422 ? 5.391 -13.391 11.242 1 81.88 422 ARG A O 1
ATOM 3367 N N . GLY A 1 423 ? 3.602 -14.609 11.891 1 78.69 423 GLY A N 1
ATOM 3368 C CA . GLY A 1 423 ? 2.814 -13.414 12.156 1 78.69 423 GLY A CA 1
ATOM 3369 C C . GLY A 1 423 ? 3.42 -12.516 13.219 1 78.69 423 GLY A C 1
ATOM 3370 O O . GLY A 1 423 ? 3.447 -11.297 13.07 1 78.69 423 GLY A O 1
ATOM 3371 N N . LYS A 1 424 ? 3.992 -13.07 14.18 1 80 424 LYS A N 1
ATOM 3372 C CA . LYS A 1 424 ? 4.648 -12.312 15.242 1 80 424 LYS A CA 1
ATOM 3373 C C . LYS A 1 424 ? 5.902 -11.609 14.727 1 80 424 LYS A C 1
ATOM 3375 O O . LYS A 1 424 ? 6.145 -10.445 15.047 1 80 424 LYS A O 1
ATOM 3380 N N . GLN A 1 425 ? 6.664 -12.352 14.008 1 85.38 425 GLN A N 1
ATOM 3381 C CA . GLN A 1 425 ? 7.883 -11.781 13.445 1 85.38 425 GLN A CA 1
ATOM 3382 C C . GLN A 1 425 ? 7.559 -10.641 12.477 1 85.38 425 GLN A C 1
ATOM 3384 O O . GLN A 1 425 ? 8.273 -9.641 12.43 1 85.38 425 GLN A O 1
ATOM 3389 N N . ARG A 1 426 ? 6.539 -10.836 11.836 1 85.81 426 ARG A N 1
ATOM 3390 C CA . ARG A 1 426 ? 6.133 -9.812 10.875 1 85.81 426 ARG A CA 1
ATOM 3391 C C . ARG A 1 426 ? 5.688 -8.539 11.586 1 85.81 426 ARG A C 1
ATOM 3393 O O . ARG A 1 426 ? 5.984 -7.434 11.133 1 85.81 426 ARG A O 1
ATOM 3400 N N . ARG A 1 427 ? 5.012 -8.695 12.672 1 83.06 427 ARG A N 1
ATOM 3401 C CA . ARG A 1 427 ? 4.594 -7.531 13.453 1 83.06 427 ARG A CA 1
ATOM 3402 C C . ARG A 1 427 ? 5.797 -6.762 13.984 1 83.06 427 ARG A C 1
ATOM 3404 O O . ARG A 1 427 ? 5.828 -5.531 13.93 1 83.06 427 ARG A O 1
ATOM 3411 N N . ASP A 1 428 ? 6.707 -7.48 14.383 1 88.94 428 ASP A N 1
ATOM 3412 C CA . ASP A 1 428 ? 7.934 -6.859 14.867 1 88.94 428 ASP A CA 1
ATOM 3413 C C . ASP A 1 428 ? 8.656 -6.121 13.742 1 88.94 428 ASP A C 1
ATOM 3415 O O . ASP A 1 428 ? 9.141 -5.004 13.945 1 88.94 428 ASP A O 1
ATOM 3419 N N . MET A 1 429 ? 8.773 -6.711 12.633 1 91.81 429 MET A N 1
ATOM 3420 C CA . MET A 1 429 ? 9.398 -6.082 11.469 1 91.81 429 MET A CA 1
ATOM 3421 C C . MET A 1 429 ? 8.656 -4.812 11.078 1 91.81 429 MET A C 1
ATOM 3423 O O . MET A 1 429 ? 9.281 -3.789 10.789 1 91.81 429 MET A O 1
ATOM 3427 N N . ALA A 1 430 ? 7.379 -4.855 11.195 1 87.06 430 ALA A N 1
ATOM 3428 C CA . ALA A 1 430 ? 6.559 -3.703 10.828 1 87.06 430 ALA A CA 1
ATOM 3429 C C . ALA A 1 430 ? 6.777 -2.543 11.797 1 87.06 430 ALA A C 1
ATOM 3431 O O . ALA A 1 430 ? 6.863 -1.386 11.375 1 87.06 430 ALA A O 1
ATOM 3432 N N . THR A 1 431 ? 6.871 -2.807 13.023 1 87.81 431 THR A N 1
ATOM 3433 C CA . THR A 1 431 ? 7.117 -1.782 14.039 1 87.81 431 THR A CA 1
ATOM 3434 C C . THR A 1 431 ? 8.477 -1.12 13.812 1 87.81 431 THR A C 1
ATOM 3436 O O . THR A 1 431 ? 8.586 0.107 13.859 1 87.81 431 THR A O 1
ATOM 3439 N N . LYS A 1 432 ? 9.422 -1.932 13.57 1 92.81 432 LYS A N 1
ATOM 3440 C CA . LYS A 1 432 ? 10.766 -1.401 13.352 1 92.81 432 LYS A CA 1
ATOM 3441 C C . LYS A 1 432 ? 10.828 -0.606 12.047 1 92.81 432 LYS A C 1
ATOM 3443 O O . LYS A 1 432 ? 11.57 0.377 11.953 1 92.81 432 LYS A O 1
ATOM 3448 N N . MET A 1 433 ? 10.125 -1.036 11.07 1 91.12 433 MET A N 1
ATOM 3449 C CA . MET A 1 433 ? 10.047 -0.292 9.812 1 91.12 433 MET A CA 1
ATOM 3450 C C . MET A 1 433 ? 9.414 1.079 10.031 1 91.12 433 MET A C 1
ATOM 3452 O O . MET A 1 433 ? 9.891 2.08 9.492 1 91.12 433 MET A O 1
ATOM 3456 N N . ARG A 1 434 ? 8.398 1.106 10.875 1 84.5 434 ARG A N 1
ATOM 3457 C CA . ARG A 1 434 ? 7.73 2.369 11.18 1 84.5 434 ARG A CA 1
ATOM 3458 C C . ARG A 1 434 ? 8.672 3.322 11.914 1 84.5 434 ARG A C 1
ATOM 3460 O O . ARG A 1 434 ? 8.68 4.523 11.641 1 84.5 434 ARG A O 1
ATOM 3467 N N . GLU A 1 435 ? 9.344 2.783 12.773 1 88.69 435 GLU A N 1
ATOM 3468 C CA . GLU A 1 435 ? 10.32 3.592 13.5 1 88.69 435 GLU A CA 1
ATOM 3469 C C . GLU A 1 435 ? 11.375 4.164 12.555 1 88.69 435 GLU A C 1
ATOM 3471 O O . GLU A 1 435 ? 11.75 5.332 12.672 1 88.69 435 GLU A O 1
ATOM 3476 N N . MET A 1 436 ? 11.867 3.334 11.672 1 90.81 436 MET A N 1
ATOM 3477 C CA . MET A 1 436 ? 12.859 3.77 10.688 1 90.81 436 MET A CA 1
ATOM 3478 C C . MET A 1 436 ? 12.297 4.883 9.812 1 90.81 436 MET A C 1
ATOM 3480 O O . MET A 1 436 ? 12.977 5.883 9.562 1 90.81 436 MET A O 1
ATOM 3484 N N . GLU A 1 437 ? 11.07 4.719 9.422 1 87.62 437 GLU A N 1
ATOM 3485 C CA . GLU A 1 437 ? 10.422 5.707 8.562 1 87.62 437 GLU A CA 1
ATOM 3486 C C . GLU A 1 437 ? 10.141 6.996 9.328 1 87.62 437 GLU A C 1
ATOM 3488 O O . GLU A 1 437 ? 10.203 8.086 8.766 1 87.62 437 GLU A O 1
ATOM 3493 N N . ALA A 1 438 ? 9.836 6.898 10.547 1 83.25 438 ALA A N 1
ATOM 3494 C CA . ALA A 1 438 ? 9.586 8.062 11.391 1 83.25 438 ALA A CA 1
ATOM 3495 C C . ALA A 1 438 ? 10.836 8.922 11.523 1 83.25 438 ALA A C 1
ATOM 3497 O O . ALA A 1 438 ? 10.766 10.148 11.453 1 83.25 438 ALA A O 1
ATOM 3498 N N . ILE A 1 439 ? 11.898 8.336 11.734 1 87.38 439 ILE A N 1
ATOM 3499 C CA . ILE A 1 439 ? 13.164 9.055 11.883 1 87.38 439 ILE A CA 1
ATOM 3500 C C . ILE A 1 439 ? 13.5 9.773 10.586 1 87.38 439 ILE A C 1
ATOM 3502 O O . ILE A 1 439 ? 13.953 10.922 10.602 1 87.38 439 ILE A O 1
ATOM 3506 N N . LYS A 1 440 ? 13.305 9.062 9.539 1 88.38 440 LYS A N 1
ATOM 3507 C CA . LYS A 1 440 ? 13.547 9.641 8.219 1 88.38 440 LYS A CA 1
ATOM 3508 C C . LYS A 1 440 ? 12.664 10.867 7.984 1 88.38 440 LYS A C 1
ATOM 3510 O O . LYS A 1 440 ? 13.156 11.922 7.578 1 88.38 440 LYS A O 1
ATOM 3515 N N . THR A 1 441 ? 11.453 10.75 8.242 1 85.38 441 THR A N 1
ATOM 3516 C CA . THR A 1 441 ? 10.492 11.82 8.023 1 85.38 441 THR A CA 1
ATOM 3517 C C . THR A 1 441 ? 10.75 12.984 8.969 1 85.38 441 THR A C 1
ATOM 3519 O O . THR A 1 441 ? 10.656 14.148 8.578 1 85.38 441 THR A O 1
ATOM 3522 N N . ASP A 1 442 ? 11.117 12.688 10.172 1 85 442 ASP A N 1
ATOM 3523 C CA . ASP A 1 442 ? 11.43 13.711 11.164 1 85 442 ASP A CA 1
ATOM 3524 C C . ASP A 1 442 ? 12.641 14.539 10.742 1 85 442 ASP A C 1
ATOM 3526 O O . ASP A 1 442 ? 12.648 15.766 10.898 1 85 442 ASP A O 1
ATOM 3530 N N . ALA A 1 443 ? 13.602 13.875 10.312 1 87.56 443 ALA A N 1
ATOM 3531 C CA . ALA A 1 443 ? 14.82 14.57 9.906 1 87.56 443 ALA A CA 1
ATOM 3532 C C . ALA A 1 443 ? 14.562 15.484 8.719 1 87.56 443 ALA A C 1
ATOM 3534 O O . ALA A 1 443 ? 15.125 16.578 8.633 1 87.56 443 ALA A O 1
ATOM 3535 N N . ILE A 1 444 ? 13.727 15.078 7.871 1 86.5 444 ILE A N 1
ATOM 3536 C CA . ILE A 1 444 ? 13.438 15.875 6.684 1 86.5 444 ILE A CA 1
ATOM 3537 C C . ILE A 1 444 ? 12.562 17.062 7.059 1 86.5 444 ILE A C 1
ATOM 3539 O O . ILE A 1 444 ? 12.734 18.156 6.523 1 86.5 444 ILE A O 1
ATOM 3543 N N . MET A 1 445 ? 11.672 16.812 7.984 1 83.12 445 MET A N 1
ATOM 3544 C CA . MET A 1 445 ? 10.828 17.906 8.461 1 83.12 445 MET A CA 1
ATOM 3545 C C . MET A 1 445 ? 11.641 18.938 9.242 1 83.12 445 MET A C 1
ATOM 3547 O O . MET A 1 445 ? 11.359 20.125 9.18 1 83.12 445 MET A O 1
ATOM 3551 N N . ALA A 1 446 ? 12.578 18.359 9.938 1 85.19 446 ALA A N 1
ATOM 3552 C CA . ALA A 1 446 ? 13.445 19.234 10.727 1 85.19 446 ALA A CA 1
ATOM 3553 C C . ALA A 1 446 ? 14.75 19.531 9.992 1 85.19 446 ALA A C 1
ATOM 3555 O O . ALA A 1 446 ? 15.82 19.562 10.602 1 85.19 446 ALA A O 1
ATOM 3556 N N . TYR A 1 447 ? 14.68 19.672 8.711 1 86.75 447 TYR A N 1
ATOM 3557 C CA . TYR A 1 447 ? 15.867 19.875 7.895 1 86.75 447 TYR A CA 1
ATOM 3558 C C . TYR A 1 447 ? 16.672 21.078 8.383 1 86.75 447 TYR A C 1
ATOM 3560 O O . TYR A 1 447 ? 17.891 21.016 8.508 1 86.75 447 TYR A O 1
ATOM 3568 N N . GLU A 1 448 ? 16.016 22.234 8.672 1 86.12 448 GLU A N 1
ATOM 3569 C CA . GLU A 1 448 ? 16.703 23.453 9.102 1 86.12 448 GLU A CA 1
ATOM 3570 C C . GLU A 1 448 ? 17.422 23.25 10.43 1 86.12 448 GLU A C 1
ATOM 3572 O O . GLU A 1 448 ? 18.547 23.703 10.617 1 86.12 448 GLU A O 1
ATOM 3577 N N . THR A 1 449 ? 16.734 22.547 11.281 1 86.88 449 THR A N 1
ATOM 3578 C CA . THR A 1 449 ? 17.328 22.266 12.578 1 86.88 449 THR A CA 1
ATOM 3579 C C . THR A 1 449 ? 18.578 21.391 12.422 1 86.88 449 THR A C 1
ATOM 3581 O O . THR A 1 449 ? 19.562 21.578 13.133 1 86.88 449 THR A O 1
ATOM 3584 N N . VAL A 1 450 ? 18.516 20.5 11.523 1 89.38 450 VAL A N 1
ATOM 3585 C CA . VAL A 1 450 ? 19.641 19.609 11.281 1 89.38 450 VAL A CA 1
ATOM 3586 C C . VAL A 1 450 ? 20.844 20.406 10.742 1 89.38 450 VAL A C 1
ATOM 3588 O O . VAL A 1 450 ? 21.984 20.172 11.156 1 89.38 450 VAL A O 1
ATOM 3591 N N . GLN A 1 451 ? 20.5 21.328 9.914 1 88.44 451 GLN A N 1
ATOM 3592 C CA . GLN A 1 451 ? 21.562 22.141 9.336 1 88.44 451 GLN A CA 1
ATOM 3593 C C . GLN A 1 451 ? 22.109 23.156 10.344 1 88.44 451 GLN A C 1
ATOM 3595 O O . GLN A 1 451 ? 23.312 23.406 10.406 1 88.44 451 GLN A O 1
ATOM 3600 N N . HIS A 1 452 ? 21.141 23.766 11.109 1 88.31 452 HIS A N 1
ATOM 3601 C CA . HIS A 1 452 ? 21.547 24.75 12.102 1 88.31 452 HIS A CA 1
ATOM 3602 C C . HIS A 1 452 ? 22.5 24.156 13.125 1 88.31 452 HIS A C 1
ATOM 3604 O O . HIS A 1 452 ? 23.344 24.859 13.68 1 88.31 452 HIS A O 1
ATOM 3610 N N . ASN A 1 453 ? 22.406 22.875 13.258 1 87.56 453 ASN A N 1
ATOM 3611 C CA . ASN A 1 453 ? 23.234 22.234 14.273 1 87.56 453 ASN A CA 1
ATOM 3612 C C . ASN A 1 453 ? 24.281 21.312 13.656 1 87.56 453 ASN A C 1
ATOM 3614 O O . ASN A 1 453 ? 24.906 20.516 14.352 1 87.56 453 ASN A O 1
ATOM 3618 N N . ASN A 1 454 ? 24.516 21.297 12.406 1 85 454 ASN A N 1
ATOM 3619 C CA . ASN A 1 454 ? 25.516 20.5 11.703 1 85 454 ASN A CA 1
ATOM 3620 C C . ASN A 1 454 ? 25.422 19.031 12.07 1 85 454 ASN A C 1
ATOM 3622 O O . ASN A 1 454 ? 26.422 18.406 12.406 1 85 454 ASN A O 1
ATOM 3626 N N . ALA A 1 455 ? 24.203 18.594 12.164 1 86.94 455 ALA A N 1
ATOM 3627 C CA . ALA A 1 455 ? 23.984 17.234 12.633 1 86.94 455 ALA A CA 1
ATOM 3628 C C . ALA A 1 455 ? 23.656 16.297 11.477 1 86.94 455 ALA A C 1
ATOM 3630 O O . ALA A 1 455 ? 22.906 15.328 11.648 1 86.94 455 ALA A O 1
ATOM 3631 N N . VAL A 1 456 ? 24.219 16.531 10.312 1 86.19 456 VAL A N 1
ATOM 3632 C CA . VAL A 1 456 ? 23.938 15.68 9.164 1 86.19 456 VAL A CA 1
ATOM 3633 C C . VAL A 1 456 ? 24.562 14.305 9.367 1 86.19 456 VAL A C 1
ATOM 3635 O O . VAL A 1 456 ? 23.906 13.281 9.172 1 86.19 456 VAL A O 1
ATOM 3638 N N . VAL A 1 457 ? 25.766 14.258 9.836 1 86.19 457 VAL A N 1
ATOM 3639 C CA . VAL A 1 457 ? 26.5 13 9.992 1 86.19 457 VAL A CA 1
ATOM 3640 C C . VAL A 1 457 ? 25.891 12.188 11.125 1 86.19 457 VAL A C 1
ATOM 3642 O O . VAL A 1 457 ? 25.562 11.008 10.953 1 86.19 457 VAL A O 1
ATOM 3645 N N . PRO A 1 458 ? 25.609 12.844 12.234 1 86.62 458 PRO A N 1
ATOM 3646 C CA . PRO A 1 458 ? 24.984 12.055 13.297 1 86.62 458 PRO A CA 1
ATOM 3647 C C . PRO A 1 458 ? 23.578 11.562 12.914 1 86.62 458 PRO A C 1
ATOM 3649 O O . PRO A 1 458 ? 23.172 10.469 13.32 1 86.62 458 PRO A O 1
ATOM 3652 N N . GLU A 1 459 ? 22.891 12.359 12.227 1 89.19 459 GLU A N 1
ATOM 3653 C CA . GLU A 1 459 ? 21.562 11.938 11.805 1 89.19 459 GLU A CA 1
ATOM 3654 C C . GLU A 1 459 ? 21.625 10.789 10.805 1 89.19 459 GLU A C 1
ATOM 3656 O O . GLU A 1 459 ? 20.781 9.891 10.812 1 89.19 459 GLU A O 1
ATOM 3661 N N . THR A 1 460 ? 22.609 10.812 9.953 1 90.5 460 THR A N 1
ATOM 3662 C CA . THR A 1 460 ? 22.797 9.719 9 1 90.5 460 THR A CA 1
ATOM 3663 C C . THR A 1 460 ? 23.188 8.438 9.719 1 90.5 460 THR A C 1
ATOM 3665 O O . THR A 1 460 ? 22.75 7.348 9.352 1 90.5 460 THR A O 1
ATOM 3668 N N . GLN A 1 461 ? 23.984 8.602 10.711 1 91.12 461 GLN A N 1
ATOM 3669 C CA . GLN A 1 461 ? 24.391 7.43 11.484 1 91.12 461 GLN A CA 1
ATOM 3670 C C . GLN A 1 461 ? 23.219 6.871 12.289 1 91.12 461 GLN A C 1
ATOM 3672 O O . GLN A 1 461 ? 23.078 5.652 12.422 1 91.12 461 GLN A O 1
ATOM 3677 N N . ARG A 1 462 ? 22.453 7.738 12.797 1 89.75 462 ARG A N 1
ATOM 3678 C CA . ARG A 1 462 ? 21.25 7.316 13.523 1 89.75 462 ARG A CA 1
ATOM 3679 C C . ARG A 1 462 ? 20.297 6.562 12.602 1 89.75 462 ARG A C 1
ATOM 3681 O O . ARG A 1 462 ? 19.734 5.535 12.992 1 89.75 462 ARG A O 1
ATOM 3688 N N . PHE A 1 463 ? 20.156 7.047 11.414 1 92.25 463 PHE A N 1
ATOM 3689 C CA . PHE A 1 463 ? 19.312 6.379 10.438 1 92.25 463 PHE A CA 1
ATOM 3690 C C . PHE A 1 463 ? 19.875 5.016 10.07 1 92.25 463 PHE A C 1
ATOM 3692 O O . PHE A 1 463 ? 19.141 4.031 9.977 1 92.25 463 PHE A O 1
ATOM 3699 N N . LYS A 1 464 ? 21.156 4.973 9.922 1 93.25 464 LYS A N 1
ATOM 3700 C CA . LYS A 1 464 ? 21.812 3.717 9.578 1 93.25 464 LYS A CA 1
ATOM 3701 C C . LYS A 1 464 ? 21.609 2.668 10.664 1 93.25 464 LYS A C 1
ATOM 3703 O O . LYS A 1 464 ? 21.375 1.494 10.367 1 93.25 464 LYS A O 1
ATOM 3708 N N . GLU A 1 465 ? 21.641 3.082 11.836 1 93.12 465 GLU A N 1
ATOM 3709 C CA . GLU A 1 465 ? 21.453 2.158 12.953 1 93.12 465 GLU A CA 1
ATOM 3710 C C . GLU A 1 465 ? 20.031 1.584 12.961 1 93.12 465 GLU A C 1
ATOM 3712 O O . GLU A 1 465 ? 19.844 0.396 13.227 1 93.12 465 GLU A O 1
ATOM 3717 N N . HIS A 1 466 ? 19.109 2.4 12.688 1 92.62 466 HIS A N 1
ATOM 3718 C CA . HIS A 1 466 ? 17.719 1.93 12.672 1 92.62 466 HIS A CA 1
ATOM 3719 C C . HIS A 1 466 ? 17.453 1.061 11.453 1 92.62 466 HIS A C 1
ATOM 3721 O O . HIS A 1 466 ? 16.594 0.175 11.492 1 92.62 466 HIS A O 1
ATOM 3727 N N . VAL A 1 467 ? 18.234 1.271 10.375 1 93.31 467 VAL A N 1
ATOM 3728 C CA . VAL A 1 467 ? 18.125 0.413 9.203 1 93.31 467 VAL A CA 1
ATOM 3729 C C . VAL A 1 467 ? 18.625 -0.989 9.531 1 93.31 467 VAL A C 1
ATOM 3731 O O . VAL A 1 467 ? 18.016 -1.985 9.141 1 93.31 467 VAL A O 1
ATOM 3734 N N . VAL A 1 468 ? 19.672 -1.031 10.297 1 93.88 468 VAL A N 1
ATOM 3735 C CA . VAL A 1 468 ? 20.266 -2.318 10.656 1 93.88 468 VAL A CA 1
ATOM 3736 C C . VAL A 1 468 ? 19.312 -3.086 11.57 1 93.88 468 VAL A C 1
ATOM 3738 O O . VAL A 1 468 ? 19.156 -4.301 11.43 1 93.88 468 VAL A O 1
ATOM 3741 N N . VAL A 1 469 ? 18.641 -2.398 12.422 1 93.25 469 VAL A N 1
ATOM 3742 C CA . VAL A 1 469 ? 17.688 -3.029 13.336 1 93.25 469 VAL A CA 1
ATOM 3743 C C . VAL A 1 469 ? 16.484 -3.566 12.547 1 93.25 469 VAL A C 1
ATOM 3745 O O . VAL A 1 469 ? 16.016 -4.672 12.805 1 93.25 469 VAL A O 1
ATOM 3748 N N . TYR A 1 470 ? 16 -2.848 11.578 1 93.25 470 TYR A N 1
ATOM 3749 C CA . TYR A 1 470 ? 14.93 -3.289 10.68 1 93.25 470 TYR A CA 1
ATOM 3750 C C . TYR A 1 470 ? 15.359 -4.523 9.898 1 93.25 470 TYR A C 1
ATOM 3752 O O . TYR A 1 470 ? 14.586 -5.477 9.758 1 93.25 470 TYR A O 1
ATOM 3760 N N . GLN A 1 471 ? 16.594 -4.531 9.461 1 93.56 471 GLN A N 1
ATOM 3761 C CA . GLN A 1 471 ? 17.078 -5.621 8.625 1 93.56 471 GLN A CA 1
ATOM 3762 C C . GLN A 1 471 ? 17.219 -6.91 9.43 1 93.56 471 GLN A C 1
ATOM 3764 O O . GLN A 1 471 ? 17.031 -8.008 8.898 1 93.56 471 GLN A O 1
ATOM 3769 N N . ARG A 1 472 ? 17.531 -6.805 10.672 1 93.44 472 ARG A N 1
ATOM 3770 C CA . ARG A 1 472 ? 17.609 -7.992 11.516 1 93.44 472 ARG A CA 1
ATOM 3771 C C . ARG A 1 472 ? 16.25 -8.641 11.68 1 93.44 472 ARG A C 1
ATOM 3773 O O . ARG A 1 472 ? 16.125 -9.867 11.641 1 93.44 472 ARG A O 1
ATOM 3780 N N . ALA A 1 473 ? 15.242 -7.82 11.867 1 92.56 473 ALA A N 1
ATOM 3781 C CA . ALA A 1 473 ? 13.883 -8.336 11.969 1 92.56 473 ALA A CA 1
ATOM 3782 C C . ALA A 1 473 ? 13.406 -8.891 10.633 1 92.56 473 ALA A C 1
ATOM 3784 O O . ALA A 1 473 ? 12.727 -9.922 10.586 1 92.56 473 ALA A O 1
ATOM 3785 N N . GLU A 1 474 ? 13.797 -8.234 9.602 1 92.31 474 GLU A N 1
ATOM 3786 C CA . GLU A 1 474 ? 13.414 -8.672 8.258 1 92.31 474 GLU A CA 1
ATOM 3787 C C . GLU A 1 474 ? 14.031 -10.023 7.918 1 92.31 474 GLU A C 1
ATOM 3789 O O . GLU A 1 474 ? 13.391 -10.867 7.285 1 92.31 474 GLU A O 1
ATOM 3794 N N . ARG A 1 475 ? 15.289 -10.227 8.312 1 91.69 475 ARG A N 1
ATOM 3795 C CA . ARG A 1 475 ? 15.984 -11.484 8.047 1 91.69 475 ARG A CA 1
ATOM 3796 C C . ARG A 1 475 ? 15.258 -12.656 8.688 1 91.69 475 ARG A C 1
ATOM 3798 O O . ARG A 1 475 ? 15.148 -13.727 8.086 1 91.69 475 ARG A O 1
ATOM 3805 N N . LEU A 1 476 ? 14.727 -12.461 9.82 1 90.12 476 LEU A N 1
ATOM 3806 C CA . LEU A 1 476 ? 14.016 -13.531 10.516 1 90.12 476 LEU A CA 1
ATOM 3807 C C . LEU A 1 476 ? 12.719 -13.875 9.797 1 90.12 476 LEU A C 1
ATOM 3809 O O . LEU A 1 476 ? 12.336 -15.047 9.734 1 90.12 476 LEU A O 1
ATOM 3813 N N . VAL A 1 477 ? 12.102 -12.859 9.305 1 89.62 477 VAL A N 1
ATOM 3814 C CA . VAL A 1 477 ? 10.867 -13.086 8.562 1 89.62 477 VAL A CA 1
ATOM 3815 C C . VAL A 1 477 ? 11.172 -13.844 7.273 1 89.62 477 VAL A C 1
ATOM 3817 O O . VAL A 1 477 ? 10.469 -14.789 6.918 1 89.62 477 VAL A O 1
ATOM 3820 N N . GLN A 1 478 ? 12.242 -13.539 6.578 1 91 478 GLN A N 1
ATOM 3821 C CA . GLN A 1 478 ? 12.609 -14.203 5.332 1 91 478 GLN A CA 1
ATOM 3822 C C . GLN A 1 478 ? 13.07 -15.633 5.586 1 91 478 GLN A C 1
ATOM 3824 O O . GLN A 1 478 ? 12.773 -16.531 4.801 1 91 478 GLN A O 1
ATOM 3829 N N . TRP A 1 479 ? 13.711 -15.844 6.715 1 89 479 TRP A N 1
ATOM 3830 C CA . TRP A 1 479 ? 14.133 -17.188 7.082 1 89 479 TRP A CA 1
ATOM 3831 C C . TRP A 1 479 ? 12.93 -18.078 7.363 1 89 479 TRP A C 1
ATOM 3833 O O . TRP A 1 479 ? 12.891 -19.234 6.949 1 89 479 TRP A O 1
ATOM 3843 N N . SER A 1 480 ? 12.031 -17.5 8.047 1 86.62 480 SER A N 1
ATOM 3844 C CA . SER A 1 480 ? 10.836 -18.281 8.367 1 86.62 480 SER A CA 1
ATOM 3845 C C . SER A 1 480 ? 10.031 -18.609 7.113 1 86.62 480 SER A C 1
ATOM 3847 O O . SER A 1 480 ? 9.422 -19.672 7.02 1 86.62 480 SER A O 1
ATOM 3849 N N . LEU A 1 481 ? 10.039 -17.75 6.156 1 86.88 481 LEU A N 1
ATOM 3850 C CA . LEU A 1 481 ? 9.344 -18 4.902 1 86.88 481 LEU A CA 1
ATOM 3851 C C . LEU A 1 481 ? 10 -19.156 4.137 1 86.88 481 LEU A C 1
ATOM 3853 O O . LEU A 1 481 ? 9.312 -20.031 3.629 1 86.88 481 LEU A O 1
ATOM 3857 N N . ASN A 1 482 ? 11.297 -19.078 4.078 1 88.56 482 ASN A N 1
ATOM 3858 C CA . ASN A 1 482 ? 12.016 -20.156 3.4 1 88.56 482 ASN A CA 1
ATOM 3859 C C . ASN A 1 482 ? 11.883 -21.469 4.152 1 88.56 482 ASN A C 1
ATOM 3861 O O . ASN A 1 482 ? 11.836 -22.531 3.535 1 88.56 482 ASN A O 1
ATOM 3865 N N . GLY A 1 483 ? 11.766 -21.328 5.461 1 83.69 483 GLY A N 1
ATOM 3866 C CA . GLY A 1 483 ? 11.484 -22.531 6.246 1 83.69 483 GLY A CA 1
ATOM 3867 C C . GLY A 1 483 ? 10.117 -23.125 5.961 1 83.69 483 GLY A C 1
ATOM 3868 O O . GLY A 1 483 ? 9.969 -24.344 5.867 1 83.69 483 GLY A O 1
ATOM 3869 N N . LEU A 1 484 ? 9.195 -22.266 5.754 1 84.38 484 LEU A N 1
ATOM 3870 C CA . LEU A 1 484 ? 7.848 -22.703 5.402 1 84.38 484 LEU A CA 1
ATOM 3871 C C . LEU A 1 484 ? 7.84 -23.391 4.039 1 84.38 484 LEU A C 1
ATOM 3873 O O . LEU A 1 484 ? 7.25 -24.469 3.887 1 84.38 484 LEU A O 1
ATOM 3877 N N . ASN A 1 485 ? 8.539 -22.828 3.082 1 86.25 485 ASN A N 1
ATOM 3878 C CA . ASN A 1 485 ? 8.594 -23.391 1.74 1 86.25 485 ASN A CA 1
ATOM 3879 C C . ASN A 1 485 ? 9.281 -24.766 1.734 1 86.25 485 ASN A C 1
ATOM 3881 O O . ASN A 1 485 ? 8.828 -25.688 1.063 1 86.25 485 ASN A O 1
ATOM 3885 N N . LEU A 1 486 ? 10.297 -24.859 2.516 1 83.5 486 LEU A N 1
ATOM 3886 C CA . LEU A 1 486 ? 11.016 -26.125 2.6 1 83.5 486 LEU A CA 1
ATOM 3887 C C . LEU A 1 486 ? 10.148 -27.203 3.246 1 83.5 486 LEU A C 1
ATOM 3889 O O . LEU A 1 486 ? 10.156 -28.359 2.811 1 83.5 486 LEU A O 1
ATOM 3893 N N . THR A 1 487 ? 9.461 -26.766 4.25 1 81.06 487 THR A N 1
ATOM 3894 C CA . THR A 1 487 ? 8.578 -27.719 4.914 1 81.06 487 THR A CA 1
ATOM 3895 C C . THR A 1 487 ? 7.457 -28.156 3.975 1 81.06 487 THR A C 1
ATOM 3897 O O . THR A 1 487 ? 7.148 -29.344 3.885 1 81.06 487 THR A O 1
ATOM 3900 N N . GLN A 1 488 ? 6.918 -27.25 3.252 1 83.81 488 GLN A N 1
ATOM 3901 C CA . GLN A 1 488 ? 5.848 -27.562 2.312 1 83.81 488 GLN A CA 1
ATOM 3902 C C . GLN A 1 488 ? 6.348 -28.453 1.182 1 83.81 488 GLN A C 1
ATOM 3904 O O . GLN A 1 488 ? 5.707 -29.453 0.837 1 83.81 488 GLN A O 1
ATOM 3909 N N . SER A 1 489 ? 7.484 -28.109 0.667 1 86.06 489 SER A N 1
ATOM 3910 C CA . SER A 1 489 ? 8.055 -28.875 -0.427 1 86.06 489 SER A CA 1
ATOM 3911 C C . SER A 1 489 ? 8.422 -30.297 0.027 1 86.06 489 SER A C 1
ATOM 3913 O O . SER A 1 489 ? 8.266 -31.25 -0.729 1 86.06 489 SER A O 1
ATOM 3915 N N . SER A 1 490 ? 8.859 -30.422 1.272 1 83.38 490 SER A N 1
ATOM 3916 C CA . SER A 1 490 ? 9.219 -31.719 1.802 1 83.38 490 SER A CA 1
ATOM 3917 C C . SER A 1 490 ? 7.992 -32.625 1.958 1 83.38 490 SER A C 1
ATOM 3919 O O . SER A 1 490 ? 8.055 -33.812 1.688 1 83.38 490 SER A O 1
ATOM 3921 N N . ILE A 1 491 ? 6.891 -32.062 2.311 1 83 491 ILE A N 1
ATOM 3922 C CA . ILE A 1 491 ? 5.656 -32.812 2.467 1 83 491 ILE A CA 1
ATOM 3923 C C . ILE A 1 491 ? 5.18 -33.312 1.104 1 83 491 ILE A C 1
ATOM 3925 O O . ILE A 1 491 ? 4.805 -34.5 0.956 1 83 491 ILE A O 1
ATOM 3929 N N . PHE A 1 492 ? 5.27 -32.531 0.117 1 85 492 PHE A N 1
ATOM 3930 C CA . PHE A 1 492 ? 4.824 -32.938 -1.217 1 85 492 PHE A CA 1
ATOM 3931 C C . PHE A 1 492 ? 5.77 -33.938 -1.831 1 85 492 PHE A C 1
ATOM 3933 O O . PHE A 1 492 ? 5.336 -34.844 -2.561 1 85 492 PHE A O 1
ATOM 3940 N N . SER A 1 493 ? 7.062 -33.719 -1.505 1 85.44 493 SER A N 1
ATOM 3941 C CA . SER A 1 493 ? 8.016 -34.719 -2.004 1 85.44 493 SER A CA 1
ATOM 3942 C C . SER A 1 493 ? 7.781 -36.094 -1.378 1 85.44 493 SER A C 1
ATOM 3944 O O . SER A 1 493 ? 7.883 -37.094 -2.055 1 85.44 493 SER A O 1
ATOM 3946 N N . LEU A 1 494 ? 7.445 -36.031 -0.167 1 79.81 494 LEU A N 1
ATOM 3947 C CA . LEU A 1 494 ? 7.121 -37.281 0.512 1 79.81 494 LEU A CA 1
ATOM 3948 C C . LEU A 1 494 ? 5.844 -37.906 -0.053 1 79.81 494 LEU A C 1
ATOM 3950 O O . LEU A 1 494 ? 5.762 -39.125 -0.227 1 79.81 494 LEU A O 1
ATOM 3954 N N . GLY A 1 495 ? 4.867 -37.062 -0.272 1 83.44 495 GLY A N 1
ATOM 3955 C CA . GLY A 1 495 ? 3.639 -37.531 -0.882 1 83.44 495 GLY A CA 1
ATOM 3956 C C . GLY A 1 495 ? 3.852 -38.125 -2.268 1 83.44 495 GLY A C 1
ATOM 3957 O O . GLY A 1 495 ? 3.287 -39.156 -2.602 1 83.44 495 GLY A O 1
ATOM 3958 N N . THR A 1 496 ? 4.703 -37.5 -3.037 1 87.75 496 THR A N 1
ATOM 3959 C CA . THR A 1 496 ? 5.012 -38 -4.371 1 87.75 496 THR A CA 1
ATOM 3960 C C . THR A 1 496 ? 5.758 -39.312 -4.293 1 87.75 496 THR A C 1
ATOM 3962 O O . THR A 1 496 ? 5.484 -40.25 -5.07 1 87.75 496 THR A O 1
ATOM 3965 N N . ALA A 1 497 ? 6.68 -39.438 -3.332 1 84 497 ALA A N 1
ATOM 3966 C CA . ALA A 1 497 ? 7.434 -40.688 -3.156 1 84 497 ALA A CA 1
ATOM 3967 C C . ALA A 1 497 ? 6.508 -41.844 -2.807 1 84 497 ALA A C 1
ATOM 3969 O O . ALA A 1 497 ? 6.629 -42.938 -3.369 1 84 497 ALA A O 1
ATOM 3970 N N . LEU A 1 498 ? 5.59 -41.562 -1.964 1 80.38 498 LEU A N 1
ATOM 3971 C CA . LEU A 1 498 ? 4.652 -42.594 -1.547 1 80.38 498 LEU A CA 1
ATOM 3972 C C . LEU A 1 498 ? 3.734 -43 -2.697 1 80.38 498 LEU A C 1
ATOM 3974 O O . LEU A 1 498 ? 3.479 -44.188 -2.912 1 80.38 498 LEU A O 1
ATOM 3978 N N . LEU A 1 499 ? 3.287 -42.031 -3.438 1 84.5 499 LEU A N 1
ATOM 3979 C CA . LEU A 1 499 ? 2.377 -42.281 -4.547 1 84.5 499 LEU A CA 1
ATOM 3980 C C . LEU A 1 499 ? 3.07 -43.094 -5.645 1 84.5 499 LEU A C 1
ATOM 3982 O O . LEU A 1 499 ? 2.502 -44.062 -6.168 1 84.5 499 LEU A O 1
ATOM 3986 N N . VAL A 1 500 ? 4.305 -42.719 -5.949 1 86.75 500 VAL A N 1
ATOM 3987 C CA . VAL A 1 500 ? 5.043 -43.375 -7.016 1 86.75 500 VAL A CA 1
ATOM 3988 C C . VAL A 1 500 ? 5.414 -44.781 -6.578 1 86.75 500 VAL A C 1
ATOM 3990 O O . VAL A 1 500 ? 5.316 -45.719 -7.363 1 86.75 500 VAL A O 1
ATOM 3993 N N . ALA A 1 501 ? 5.848 -44.969 -5.324 1 80.38 501 ALA A N 1
ATOM 3994 C CA . ALA A 1 501 ? 6.246 -46.281 -4.82 1 80.38 501 ALA A CA 1
ATOM 3995 C C . ALA A 1 501 ? 5.066 -47.25 -4.82 1 80.38 501 ALA A C 1
ATOM 3997 O O . ALA A 1 501 ? 5.195 -48.406 -5.273 1 80.38 501 ALA A O 1
ATOM 3998 N N . VAL A 1 502 ? 3.939 -46.812 -4.406 1 79.12 502 VAL A N 1
ATOM 3999 C CA . VAL A 1 502 ? 2.764 -47.656 -4.336 1 79.12 502 VAL A CA 1
ATOM 4000 C C . VAL A 1 502 ? 2.26 -47.969 -5.742 1 79.12 502 VAL A C 1
ATOM 4002 O O . VAL A 1 502 ? 1.874 -49.094 -6.039 1 79.12 502 VAL A O 1
ATOM 4005 N N . SER A 1 503 ? 2.232 -46.969 -6.609 1 85.31 503 SER A N 1
ATOM 4006 C CA . SER A 1 503 ? 1.775 -47.188 -7.98 1 85.31 503 SER A CA 1
ATOM 4007 C C . SER A 1 503 ? 2.697 -48.156 -8.719 1 85.31 503 SER A C 1
ATOM 4009 O O . SER A 1 503 ? 2.234 -49 -9.5 1 85.31 503 SER A O 1
ATOM 4011 N N . ALA A 1 504 ? 4.035 -48 -8.5 1 84.06 504 ALA A N 1
ATOM 4012 C CA . ALA A 1 504 ? 4.992 -48.906 -9.133 1 84.06 504 ALA A CA 1
ATOM 4013 C C . ALA A 1 504 ? 4.77 -50.344 -8.68 1 84.06 504 ALA A C 1
ATOM 4015 O O . ALA A 1 504 ? 4.852 -51.281 -9.484 1 84.06 504 ALA A O 1
ATOM 4016 N N . TYR A 1 505 ? 4.484 -50.5 -7.422 1 77 505 TYR A N 1
ATOM 4017 C CA . TYR A 1 505 ? 4.215 -51.844 -6.879 1 77 505 TYR A CA 1
ATOM 4018 C C . TYR A 1 505 ? 2.938 -52.438 -7.473 1 77 505 TYR A C 1
ATOM 4020 O O . TYR A 1 505 ? 2.918 -53.562 -7.91 1 77 505 TYR A O 1
ATOM 4028 N N . LYS A 1 506 ? 1.877 -51.719 -7.602 1 80.81 506 LYS A N 1
ATOM 4029 C CA . LYS A 1 506 ? 0.591 -52.219 -8.102 1 80.81 506 LYS A CA 1
ATOM 4030 C C . LYS A 1 506 ? 0.654 -52.5 -9.602 1 80.81 506 LYS A C 1
ATOM 4032 O O . LYS A 1 506 ? -0.028 -53.375 -10.102 1 80.81 506 LYS A O 1
ATOM 4037 N N . ILE A 1 507 ? 1.448 -51.719 -10.281 1 84.25 507 ILE A N 1
ATOM 4038 C CA . ILE A 1 507 ? 1.602 -51.969 -11.711 1 84.25 507 ILE A CA 1
ATOM 4039 C C . ILE A 1 507 ? 2.381 -53.25 -11.945 1 84.25 507 ILE A C 1
ATOM 4041 O O . ILE A 1 507 ? 2.086 -54 -12.875 1 84.25 507 ILE A O 1
ATOM 4045 N N . SER A 1 508 ? 3.416 -53.562 -11.094 1 78.69 508 SER A N 1
ATOM 4046 C CA . SER A 1 508 ? 4.23 -54.75 -11.227 1 78.69 508 SER A CA 1
ATOM 4047 C C . SER A 1 508 ? 3.393 -56 -11.023 1 78.69 508 SER A C 1
ATOM 4049 O O . SER A 1 508 ? 3.65 -57.031 -11.648 1 78.69 508 SER A O 1
ATOM 4051 N N . ILE A 1 509 ? 2.309 -55.875 -10.172 1 75 509 ILE A N 1
ATOM 4052 C CA . ILE A 1 509 ? 1.466 -57.062 -9.906 1 75 509 ILE A CA 1
ATOM 4053 C C . ILE A 1 509 ? 0.289 -57.062 -10.883 1 75 509 ILE A C 1
ATOM 4055 O O . ILE A 1 509 ? -0.511 -58 -10.883 1 75 509 ILE A O 1
ATOM 4059 N N . GLY A 1 510 ? 0.13 -56 -11.797 1 77.81 510 GLY A N 1
ATOM 4060 C CA . GLY A 1 510 ? -0.871 -55.969 -12.852 1 77.81 510 GLY A CA 1
ATOM 4061 C C . GLY A 1 510 ? -2.195 -55.375 -12.398 1 77.81 510 GLY A C 1
ATOM 4062 O O . GLY A 1 510 ? -3.217 -55.562 -13.062 1 77.81 510 GLY A O 1
ATOM 4063 N N . GLU A 1 511 ? -2.297 -54.781 -11.258 1 76.56 511 GLU A N 1
ATOM 4064 C CA . GLU A 1 511 ? -3.547 -54.25 -10.734 1 76.56 511 GLU A CA 1
ATOM 4065 C C . GLU A 1 511 ? -3.789 -52.812 -11.234 1 76.56 511 GLU A C 1
ATOM 4067 O O . GLU A 1 511 ? -4.918 -52.312 -11.195 1 76.56 511 GLU A O 1
ATOM 4072 N N . GLN A 1 512 ? -2.758 -52.156 -11.688 1 84.62 512 GLN A N 1
ATOM 4073 C CA . GLN A 1 512 ? -2.855 -50.781 -12.141 1 84.62 512 GLN A CA 1
ATOM 4074 C C . GLN A 1 512 ? -2.137 -50.594 -13.477 1 84.62 512 GLN A C 1
ATOM 4076 O O . GLN A 1 512 ? -1.122 -51.25 -13.742 1 84.62 512 GLN A O 1
ATOM 4081 N N . THR A 1 513 ? -2.814 -49.812 -14.359 1 86.19 513 THR A N 1
ATOM 4082 C CA . THR A 1 513 ? -2.207 -49.531 -15.656 1 86.19 513 THR A CA 1
ATOM 4083 C C . THR A 1 513 ? -1.275 -48.344 -15.578 1 86.19 513 THR A C 1
ATOM 4085 O O . THR A 1 513 ? -1.286 -47.594 -14.586 1 86.19 513 THR A O 1
ATOM 4088 N N . VAL A 1 514 ? -0.428 -48.25 -16.609 1 86.19 514 VAL A N 1
ATOM 4089 C CA . VAL A 1 514 ? 0.513 -47.125 -16.688 1 86.19 514 VAL A CA 1
ATOM 4090 C C . VAL A 1 514 ? -0.25 -45.812 -16.859 1 86.19 514 VAL A C 1
ATOM 4092 O O . VAL A 1 514 ? 0.133 -44.781 -16.297 1 86.19 514 VAL A O 1
ATOM 4095 N N . GLY A 1 515 ? -1.353 -45.844 -17.578 1 86.25 515 GLY A N 1
ATOM 4096 C CA . GLY A 1 515 ? -2.172 -44.656 -17.75 1 86.25 515 GLY A CA 1
ATOM 4097 C C . GLY A 1 515 ? -2.783 -44.156 -16.469 1 86.25 515 GLY A C 1
ATOM 4098 O O . GLY A 1 515 ? -2.854 -42.938 -16.234 1 86.25 515 GLY A O 1
ATOM 4099 N N . GLU A 1 516 ? -3.148 -45.062 -15.609 1 88.12 516 GLU A N 1
ATOM 4100 C CA . GLU A 1 516 ? -3.711 -44.688 -14.32 1 88.12 516 GLU A CA 1
ATOM 4101 C C . GLU A 1 516 ? -2.654 -44.031 -13.43 1 88.12 516 GLU A C 1
ATOM 4103 O O . GLU A 1 516 ? -2.969 -43.125 -12.633 1 88.12 516 GLU A O 1
ATOM 4108 N N . PHE A 1 517 ? -1.435 -44.5 -13.586 1 88.38 517 PHE A N 1
ATOM 4109 C CA . PHE A 1 517 ? -0.337 -43.875 -12.852 1 88.38 517 PHE A CA 1
ATOM 4110 C C . PHE A 1 517 ? -0.139 -42.438 -13.281 1 88.38 517 PHE A C 1
ATOM 4112 O O . PHE A 1 517 ? 0.015 -41.531 -12.438 1 88.38 517 PHE A O 1
ATOM 4119 N N . VAL A 1 518 ? -0.194 -42.219 -14.617 1 88.88 518 VAL A N 1
ATOM 4120 C CA . VAL A 1 518 ? 0.002 -40.875 -15.148 1 88.88 518 VAL A CA 1
ATOM 4121 C C . VAL A 1 518 ? -1.129 -39.969 -14.68 1 88.88 518 VAL A C 1
ATOM 4123 O O . VAL A 1 518 ? -0.895 -38.812 -14.328 1 88.88 518 VAL A O 1
ATOM 4126 N N . SER A 1 519 ? -2.285 -40.469 -14.594 1 88.88 519 SER A N 1
ATOM 4127 C CA . SER A 1 519 ? -3.42 -39.688 -14.109 1 88.88 519 SER A CA 1
ATOM 4128 C C . SER A 1 519 ? -3.258 -39.344 -12.641 1 88.88 519 SER A C 1
ATOM 4130 O O . SER A 1 519 ? -3.508 -38.188 -12.242 1 88.88 519 SER A O 1
ATOM 4132 N N . LEU A 1 520 ? -2.799 -40.25 -11.852 1 88.12 520 LEU A N 1
ATOM 4133 C CA . LEU A 1 520 ? -2.668 -40.031 -10.414 1 88.12 520 LEU A CA 1
ATOM 4134 C C . LEU A 1 520 ? -1.577 -39 -10.109 1 88.12 520 LEU A C 1
ATOM 4136 O O . LEU A 1 520 ? -1.766 -38.125 -9.273 1 88.12 520 LEU A O 1
ATOM 4140 N N . ILE A 1 521 ? -0.516 -39.094 -10.789 1 88.44 521 ILE A N 1
ATOM 4141 C CA . ILE A 1 521 ? 0.601 -38.188 -10.523 1 88.44 521 ILE A CA 1
ATOM 4142 C C . ILE A 1 521 ? 0.243 -36.781 -10.969 1 88.44 521 ILE A C 1
ATOM 4144 O O . ILE A 1 521 ? 0.574 -35.812 -10.297 1 88.44 521 ILE A O 1
ATOM 4148 N N . ASN A 1 522 ? -0.417 -36.688 -12.109 1 88.12 522 ASN A N 1
ATOM 4149 C CA . ASN A 1 522 ? -0.821 -35.375 -12.594 1 88.12 522 ASN A CA 1
ATOM 4150 C C . ASN A 1 522 ? -1.866 -34.719 -11.688 1 88.12 522 ASN A C 1
ATOM 4152 O O . ASN A 1 522 ? -1.844 -33.5 -11.461 1 88.12 522 ASN A O 1
ATOM 4156 N N . TYR A 1 523 ? -2.725 -35.531 -11.258 1 87.19 523 TYR A N 1
ATOM 4157 C CA . TYR A 1 523 ? -3.74 -35.031 -10.344 1 87.19 523 TYR A CA 1
ATOM 4158 C C . TYR A 1 523 ? -3.113 -34.562 -9.039 1 87.19 523 TYR A C 1
ATOM 4160 O O . TYR A 1 523 ? -3.514 -33.531 -8.484 1 87.19 523 TYR A O 1
ATOM 4168 N N . PHE A 1 524 ? -2.162 -35.281 -8.594 1 85.81 524 PHE A N 1
ATOM 4169 C CA . PHE A 1 524 ? -1.477 -34.938 -7.359 1 85.81 524 PHE A CA 1
ATOM 4170 C C . PHE A 1 524 ? -0.736 -33.594 -7.516 1 85.81 524 PHE A C 1
ATOM 4172 O O . PHE A 1 524 ? -0.782 -32.75 -6.625 1 85.81 524 PHE A O 1
ATOM 4179 N N . VAL A 1 525 ? -0.123 -33.406 -8.617 1 83.69 525 VAL A N 1
ATOM 4180 C CA . VAL A 1 525 ? 0.606 -32.156 -8.883 1 83.69 525 VAL A CA 1
ATOM 4181 C C . VAL A 1 525 ? -0.375 -31 -9.008 1 83.69 525 VAL A C 1
ATOM 4183 O O . VAL A 1 525 ? -0.093 -29.891 -8.547 1 83.69 525 VAL A O 1
ATOM 4186 N N . GLN A 1 526 ? -1.454 -31.266 -9.578 1 85.81 526 GLN A N 1
ATOM 4187 C CA . GLN A 1 526 ? -2.475 -30.234 -9.75 1 85.81 526 GLN A CA 1
ATOM 4188 C C . GLN A 1 526 ? -3 -29.75 -8.406 1 85.81 526 GLN A C 1
ATOM 4190 O O . GLN A 1 526 ? -3.281 -28.562 -8.234 1 85.81 526 GLN A O 1
ATOM 4195 N N . LEU A 1 527 ? -3.15 -30.641 -7.449 1 85.25 527 LEU A N 1
ATOM 4196 C CA . LEU A 1 527 ? -3.645 -30.281 -6.125 1 85.25 527 LEU A CA 1
ATOM 4197 C C . LEU A 1 527 ? -2.629 -29.422 -5.383 1 85.25 527 LEU A C 1
ATOM 4199 O O . LEU A 1 527 ? -3 -28.625 -4.512 1 85.25 527 LEU A O 1
ATOM 4203 N N . GLN A 1 528 ? -1.428 -29.531 -5.805 1 83.12 528 GLN A N 1
ATOM 4204 C CA . GLN A 1 528 ? -0.363 -28.766 -5.152 1 83.12 528 GLN A CA 1
ATOM 4205 C C . GLN A 1 528 ? -0.397 -27.297 -5.562 1 83.12 528 GLN A C 1
ATOM 4207 O O . GLN A 1 528 ? -0.037 -26.422 -4.777 1 83.12 528 GLN A O 1
ATOM 4212 N N . GLY A 1 529 ? -0.91 -26.984 -6.668 1 80.88 529 GLY A N 1
ATOM 4213 C CA . GLY A 1 529 ? -0.887 -25.641 -7.215 1 80.88 529 GLY A CA 1
ATOM 4214 C C . GLY A 1 529 ? -1.529 -24.609 -6.301 1 80.88 529 GLY A C 1
ATOM 4215 O O . GLY A 1 529 ? -0.84 -23.766 -5.734 1 80.88 529 GLY A O 1
ATOM 4216 N N . PRO A 1 530 ? -2.789 -24.797 -6.062 1 77.38 530 PRO A N 1
ATOM 4217 C CA . PRO A 1 530 ? -3.475 -23.844 -5.191 1 77.38 530 PRO A CA 1
ATOM 4218 C C . PRO A 1 530 ? -2.947 -23.859 -3.758 1 77.38 530 PRO A C 1
ATOM 4220 O O . PRO A 1 530 ? -2.98 -22.844 -3.066 1 77.38 530 PRO A O 1
ATOM 4223 N N . LEU A 1 531 ? -2.383 -24.938 -3.383 1 80.12 531 LEU A N 1
ATOM 4224 C CA . LEU A 1 531 ? -1.922 -25.062 -2.004 1 80.12 531 LEU A CA 1
ATOM 4225 C C . LEU A 1 531 ? -0.646 -24.266 -1.775 1 80.12 531 LEU A C 1
ATOM 4227 O O . LEU A 1 531 ? -0.358 -23.859 -0.649 1 80.12 531 LEU A O 1
ATOM 4231 N N . ASN A 1 532 ? 0.025 -24.031 -2.855 1 80.31 532 ASN A N 1
ATOM 4232 C CA . ASN A 1 532 ? 1.256 -23.25 -2.746 1 80.31 532 ASN A CA 1
ATOM 4233 C C . ASN A 1 532 ? 0.975 -21.812 -2.326 1 80.31 532 ASN A C 1
ATOM 4235 O O . ASN A 1 532 ? 1.835 -21.156 -1.74 1 80.31 532 ASN A O 1
ATOM 4239 N N . PHE A 1 533 ? -0.259 -21.469 -2.602 1 79.38 533 PHE A N 1
ATOM 4240 C CA . PHE A 1 533 ? -0.614 -20.094 -2.273 1 79.38 533 PHE A CA 1
ATOM 4241 C C . PHE A 1 533 ? -1.511 -20.031 -1.042 1 79.38 533 PHE A C 1
ATOM 4243 O O . PHE A 1 533 ? -2.064 -18.984 -0.713 1 79.38 533 PHE A O 1
ATOM 4250 N N . PHE A 1 534 ? -1.68 -21.125 -0.455 1 81.81 534 PHE A N 1
ATOM 4251 C CA . PHE A 1 534 ? -2.598 -21.188 0.676 1 81.81 534 PHE A CA 1
ATOM 4252 C C . PHE A 1 534 ? -2.129 -20.266 1.804 1 81.81 534 PHE A C 1
ATOM 4254 O O . PHE A 1 534 ? -2.939 -19.594 2.445 1 81.81 534 PHE A O 1
ATOM 4261 N N . GLY A 1 535 ? -0.886 -20.297 2.055 1 75.88 535 GLY A N 1
ATOM 4262 C CA . GLY A 1 535 ? -0.372 -19.422 3.104 1 75.88 535 GLY A CA 1
ATOM 4263 C C . GLY A 1 535 ? -0.681 -17.969 2.871 1 75.88 535 GLY A C 1
ATOM 4264 O O . GLY A 1 535 ? -1.058 -17.25 3.803 1 75.88 535 GLY A O 1
ATOM 4265 N N . THR A 1 536 ? -0.55 -17.562 1.673 1 80.31 536 THR A N 1
ATOM 4266 C CA . THR A 1 536 ? -0.833 -16.188 1.306 1 80.31 536 THR A CA 1
ATOM 4267 C C . THR A 1 536 ? -2.322 -15.883 1.439 1 80.31 536 THR A C 1
ATOM 4269 O O . THR A 1 536 ? -2.705 -14.836 1.975 1 80.31 536 THR A O 1
ATOM 4272 N N . TYR A 1 537 ? -3.078 -16.766 0.971 1 83.12 537 TYR A N 1
ATOM 4273 C CA . TYR A 1 537 ? -4.52 -16.578 1.058 1 83.12 537 TYR A CA 1
ATOM 4274 C C . TYR A 1 537 ? -4.98 -16.547 2.51 1 83.12 537 TYR A C 1
ATOM 4276 O O . TYR A 1 537 ? -5.871 -15.781 2.869 1 83.12 537 TYR A O 1
ATOM 4284 N N . TYR A 1 538 ? -4.332 -17.297 3.254 1 78.81 538 TYR A N 1
ATOM 4285 C CA . TYR A 1 538 ? -4.684 -17.328 4.668 1 78.81 538 TYR A CA 1
ATOM 4286 C C . TYR A 1 538 ? -4.402 -16 5.344 1 78.81 538 TYR A C 1
ATOM 4288 O O . TYR A 1 538 ? -5.254 -15.461 6.059 1 78.81 538 TYR A O 1
ATOM 4296 N N . THR A 1 539 ? -3.299 -15.477 5.145 1 77.75 539 THR A N 1
ATOM 4297 C CA . THR A 1 539 ? -2.936 -14.195 5.746 1 77.75 539 THR A CA 1
ATOM 4298 C C . THR A 1 539 ? -3.832 -13.078 5.219 1 77.75 539 THR A C 1
ATOM 4300 O O . THR A 1 539 ? -4.258 -12.211 5.98 1 77.75 539 THR A O 1
ATOM 4303 N N . MET A 1 540 ? -4.086 -13.195 3.953 1 83.31 540 MET A N 1
ATOM 4304 C CA . MET A 1 540 ? -4.961 -12.203 3.342 1 83.31 540 MET A CA 1
ATOM 4305 C C . MET A 1 540 ? -6.359 -12.258 3.951 1 83.31 540 MET A C 1
ATOM 4307 O O . MET A 1 540 ? -6.953 -11.219 4.242 1 83.31 540 MET A O 1
ATOM 4311 N N . LEU A 1 541 ? -6.859 -13.406 4.152 1 80.75 541 LEU A N 1
ATOM 4312 C CA . LEU A 1 541 ? -8.18 -13.586 4.75 1 80.75 541 LEU A CA 1
ATOM 4313 C C . LEU A 1 541 ? -8.203 -13.047 6.18 1 80.75 541 LEU A C 1
ATOM 4315 O O . LEU A 1 541 ? -9.156 -12.383 6.582 1 80.75 541 LEU A O 1
ATOM 4319 N N . GLN A 1 542 ? -7.172 -13.297 6.887 1 74.56 542 GLN A N 1
ATOM 4320 C CA . GLN A 1 542 ? -7.082 -12.805 8.258 1 74.56 542 GLN A CA 1
ATOM 4321 C C . GLN A 1 542 ? -7.039 -11.281 8.297 1 74.56 542 GLN A C 1
ATOM 4323 O O . GLN A 1 542 ? -7.75 -10.656 9.086 1 74.56 542 GLN A O 1
ATOM 4328 N N . ASN A 1 543 ? -6.273 -10.758 7.422 1 77.12 543 ASN A N 1
ATOM 4329 C CA . ASN A 1 543 ? -6.152 -9.305 7.375 1 77.12 543 ASN A CA 1
ATOM 4330 C C . ASN A 1 543 ? -7.465 -8.648 6.957 1 77.12 543 ASN A C 1
ATOM 4332 O O . ASN A 1 543 ? -7.867 -7.637 7.539 1 77.12 543 ASN A O 1
ATOM 4336 N N . ASN A 1 544 ? -8.109 -9.211 6.016 1 81.12 544 ASN A N 1
ATOM 4337 C CA . ASN A 1 544 ? -9.391 -8.672 5.562 1 81.12 544 ASN A CA 1
ATOM 4338 C C . ASN A 1 544 ? -10.453 -8.773 6.648 1 81.12 544 ASN A C 1
ATOM 4340 O O . ASN A 1 544 ? -11.312 -7.895 6.766 1 81.12 544 ASN A O 1
ATOM 4344 N N . LEU A 1 545 ? -10.375 -9.773 7.426 1 74.81 545 LEU A N 1
ATOM 4345 C CA . LEU A 1 545 ? -11.328 -9.938 8.523 1 74.81 545 LEU A CA 1
ATOM 4346 C C . LEU A 1 545 ? -11.094 -8.883 9.594 1 74.81 545 LEU A C 1
ATOM 4348 O O . LEU A 1 545 ? -12.047 -8.336 10.156 1 74.81 545 LEU A O 1
ATOM 4352 N N . ILE A 1 546 ? -9.922 -8.609 9.898 1 73.25 546 ILE A N 1
ATOM 4353 C CA . ILE A 1 546 ? -9.578 -7.586 10.883 1 73.25 546 ILE A CA 1
ATOM 4354 C C . ILE A 1 546 ? -10.086 -6.227 10.398 1 73.25 546 ILE A C 1
ATOM 4356 O O . ILE A 1 546 ? -10.695 -5.477 11.172 1 73.25 546 ILE A O 1
ATOM 4360 N N . GLU A 1 547 ? -9.906 -5.961 9.133 1 77 547 GLU A N 1
ATOM 4361 C CA . GLU A 1 547 ? -10.359 -4.699 8.57 1 77 547 GLU A CA 1
ATOM 4362 C C . GLU A 1 547 ? -11.883 -4.621 8.547 1 77 547 GLU A C 1
ATOM 4364 O O . GLU A 1 547 ? -12.461 -3.561 8.789 1 77 547 GLU A O 1
ATOM 4369 N N . ALA A 1 548 ? -12.453 -5.684 8.234 1 73.62 548 ALA A N 1
ATOM 4370 C CA . ALA A 1 548 ? -13.914 -5.738 8.234 1 73.62 548 ALA A CA 1
ATOM 4371 C C . ALA A 1 548 ? -14.469 -5.516 9.641 1 73.62 548 ALA A C 1
ATOM 4373 O O . ALA A 1 548 ? -15.492 -4.848 9.812 1 73.62 548 ALA A O 1
ATOM 4374 N N . GLU A 1 549 ? -13.797 -6.066 10.578 1 71.88 549 GLU A N 1
ATOM 4375 C CA . GLU A 1 549 ? -14.219 -5.871 11.961 1 71.88 549 GLU A CA 1
ATOM 4376 C C . GLU A 1 549 ? -14.109 -4.406 12.375 1 71.88 549 GLU A C 1
ATOM 4378 O O . GLU A 1 549 ? -14.961 -3.9 13.109 1 71.88 549 GLU A O 1
ATOM 4383 N N . ARG A 1 550 ? -13.133 -3.803 11.906 1 74.5 550 ARG A N 1
ATOM 4384 C CA . ARG A 1 550 ? -12.969 -2.381 12.203 1 74.5 550 ARG A CA 1
ATOM 4385 C C . ARG A 1 550 ? -14.094 -1.563 11.562 1 74.5 550 ARG A C 1
ATOM 4387 O O . ARG A 1 550 ? -14.586 -0.609 12.164 1 74.5 550 ARG A O 1
ATOM 4394 N N . MET A 1 551 ? -14.43 -1.878 10.445 1 78.25 551 MET A N 1
ATOM 4395 C CA . MET A 1 551 ? -15.531 -1.194 9.766 1 78.25 551 MET A CA 1
ATOM 4396 C C . MET A 1 551 ? -16.844 -1.45 10.492 1 78.25 551 MET A C 1
ATOM 4398 O O . MET A 1 551 ? -17.672 -0.539 10.641 1 78.25 551 MET A O 1
ATOM 4402 N N . LEU A 1 552 ? -17.016 -2.684 10.938 1 73.44 552 LEU A N 1
ATOM 4403 C CA . LEU A 1 552 ? -18.25 -3.014 11.656 1 73.44 552 LEU A CA 1
ATOM 4404 C C . LEU A 1 552 ? -18.312 -2.275 12.984 1 73.44 552 LEU A C 1
ATOM 4406 O O . LEU A 1 552 ? -19.391 -1.888 13.43 1 73.44 552 LEU A O 1
ATOM 4410 N N . ASP A 1 553 ? -17.156 -2.092 13.539 1 74.69 553 ASP A N 1
ATOM 4411 C CA . ASP A 1 553 ? -17.094 -1.307 14.773 1 74.69 553 ASP A CA 1
ATOM 4412 C C . ASP A 1 553 ? -17.516 0.137 14.523 1 74.69 553 ASP A C 1
ATOM 4414 O O . ASP A 1 553 ? -18.141 0.764 15.391 1 74.69 553 ASP A O 1
ATOM 4418 N N . LEU A 1 554 ? -17.188 0.558 13.422 1 77.38 554 LEU A N 1
ATOM 4419 C CA . LEU A 1 554 ? -17.609 1.906 13.055 1 77.38 554 LEU A CA 1
ATOM 4420 C C . LEU A 1 554 ? -19.125 1.982 12.906 1 77.38 554 LEU A C 1
ATOM 4422 O O . LEU A 1 554 ? -19.734 2.98 13.289 1 77.38 554 LEU A O 1
ATOM 4426 N N . PHE A 1 555 ? -19.75 0.963 12.422 1 76.62 555 PHE A N 1
ATOM 4427 C CA . PHE A 1 555 ? -21.203 0.933 12.242 1 76.62 555 PHE A CA 1
ATOM 4428 C C . PHE A 1 555 ? -21.906 0.814 13.586 1 76.62 555 PHE A C 1
ATOM 4430 O O . PHE A 1 555 ? -23.047 1.258 13.727 1 76.62 555 PHE A O 1
ATOM 4437 N N . LYS A 1 556 ? -21.188 0.314 14.469 1 76.19 556 LYS A N 1
ATOM 4438 C CA . LYS A 1 556 ? -21.797 0.134 15.781 1 76.19 556 LYS A CA 1
ATOM 4439 C C . LYS A 1 556 ? -21.766 1.432 16.594 1 76.19 556 LYS A C 1
ATOM 4441 O O . LYS A 1 556 ? -22.562 1.61 17.516 1 76.19 556 LYS A O 1
ATOM 4446 N N . GLU A 1 557 ? -20.906 2.273 16.125 1 76.94 557 GLU A N 1
ATOM 4447 C CA . GLU A 1 557 ? -20.859 3.564 16.812 1 76.94 557 GLU A CA 1
ATOM 4448 C C . GLU A 1 557 ? -22.125 4.379 16.531 1 76.94 557 GLU A C 1
ATOM 4450 O O . GLU A 1 557 ? -22.562 4.457 15.383 1 76.94 557 GLU A O 1
ATOM 4455 N N . THR A 1 558 ? -22.906 4.559 17.562 1 73.12 558 THR A N 1
ATOM 4456 C CA . THR A 1 558 ? -24.141 5.32 17.391 1 73.12 558 THR A CA 1
ATOM 4457 C C . THR A 1 558 ? -23.922 6.793 17.734 1 73.12 558 THR A C 1
ATOM 4459 O O . THR A 1 558 ? -23.016 7.129 18.5 1 73.12 558 THR A O 1
ATOM 4462 N N . SER A 1 559 ? -24.672 7.562 16.891 1 72.06 559 SER A N 1
ATOM 4463 C CA . SER A 1 559 ? -24.625 9 17.125 1 72.06 559 SER A CA 1
ATOM 4464 C C . SER A 1 559 ? -25.203 9.352 18.5 1 72.06 559 SER A C 1
ATOM 4466 O O . SER A 1 559 ? -26.094 8.664 19 1 72.06 559 SER A O 1
ATOM 4468 N N . GLY A 1 560 ? -24.547 9.992 19.281 1 66 560 GLY A N 1
ATOM 4469 C CA . GLY A 1 560 ? -25.047 10.445 20.578 1 66 560 GLY A CA 1
ATOM 4470 C C . GLY A 1 560 ? -26.359 11.195 20.484 1 66 560 GLY A C 1
ATOM 4471 O O . GLY A 1 560 ? -27.125 11.258 21.453 1 66 560 GLY A O 1
ATOM 4472 N N . ILE A 1 561 ? -26.672 11.773 19.234 1 77.44 561 ILE A N 1
ATOM 4473 C CA . ILE A 1 561 ? -27.891 12.594 19.141 1 77.44 561 ILE A CA 1
ATOM 4474 C C . ILE A 1 561 ? -28.953 11.852 18.344 1 77.44 561 ILE A C 1
ATOM 4476 O O . ILE A 1 561 ? -28.734 11.516 17.172 1 77.44 561 ILE A O 1
ATOM 4480 N N . VAL A 1 562 ? -30 11.414 18.969 1 79.38 562 VAL A N 1
ATOM 4481 C CA . VAL A 1 562 ? -31.078 10.695 18.312 1 79.38 562 VAL A CA 1
ATOM 4482 C C . VAL A 1 562 ? -32.375 11.539 18.344 1 79.38 562 VAL A C 1
ATOM 4484 O O . VAL A 1 562 ? -32.719 12.102 19.391 1 79.38 562 VAL A O 1
ATOM 4487 N N . GLU A 1 563 ? -32.875 11.766 17.172 1 83.06 563 GLU A N 1
ATOM 4488 C CA . GLU A 1 563 ? -34.156 12.461 17.094 1 83.06 563 GLU A CA 1
ATOM 4489 C C . GLU A 1 563 ? -35.281 11.648 17.734 1 83.06 563 GLU A C 1
ATOM 4491 O O . GLU A 1 563 ? -35.344 10.43 17.562 1 83.06 563 GLU A O 1
ATOM 4496 N N . LYS A 1 564 ? -36.031 12.375 18.594 1 83.5 564 LYS A N 1
ATOM 4497 C CA . LYS A 1 564 ? -37.25 11.719 19.109 1 83.5 564 LYS A CA 1
ATOM 4498 C C . LYS A 1 564 ? -38.188 11.359 17.984 1 83.5 564 LYS A C 1
ATOM 4500 O O . LYS A 1 564 ? -38.25 12.055 16.969 1 83.5 564 LYS A O 1
ATOM 4505 N N . PRO A 1 565 ? -38.781 10.203 17.969 1 86 565 PRO A N 1
ATOM 4506 C CA . PRO A 1 565 ? -39.688 9.781 16.922 1 86 565 PRO A CA 1
ATOM 4507 C C . PRO A 1 565 ? -40.812 10.789 16.688 1 86 565 PRO A C 1
ATOM 4509 O O . PRO A 1 565 ? -41.312 10.898 15.57 1 86 565 PRO A O 1
ATOM 4512 N N . ASP A 1 566 ? -41.156 11.578 17.766 1 87.06 566 ASP A N 1
ATOM 4513 C CA . ASP A 1 566 ? -42.25 12.547 17.656 1 87.06 566 ASP A CA 1
ATOM 4514 C C . ASP A 1 566 ? -41.719 13.969 17.484 1 87.06 566 ASP A C 1
ATOM 4516 O O . ASP A 1 566 ? -42.375 14.93 17.859 1 87.06 566 ASP A O 1
ATOM 4520 N N . ALA A 1 567 ? -40.594 14.094 16.828 1 87.5 567 ALA A N 1
ATOM 4521 C CA . ALA A 1 567 ? -40 15.414 16.672 1 87.5 567 ALA A CA 1
ATOM 4522 C C . ALA A 1 567 ? -40.75 16.234 15.641 1 87.5 567 ALA A C 1
ATOM 4524 O O . ALA A 1 567 ? -41.219 15.703 14.633 1 87.5 567 ALA A O 1
ATOM 4525 N N . ILE A 1 568 ? -41 17.453 15.969 1 88.81 568 ILE A N 1
ATOM 4526 C CA . ILE A 1 568 ? -41.75 18.344 15.109 1 88.81 568 ILE A CA 1
ATOM 4527 C C . ILE A 1 568 ? -40.812 19.266 14.344 1 88.81 568 ILE A C 1
ATOM 4529 O O . ILE A 1 568 ? -39.688 19.516 14.789 1 88.81 568 ILE A O 1
ATOM 4533 N N . ALA A 1 569 ? -41.188 19.672 13.102 1 90.38 569 ALA A N 1
ATOM 4534 C CA . ALA A 1 569 ? -40.406 20.641 12.32 1 90.38 569 ALA A CA 1
ATOM 4535 C C . ALA A 1 569 ? -40.594 22.047 12.875 1 90.38 569 ALA A C 1
ATOM 4537 O O . ALA A 1 569 ? -41.688 22.422 13.289 1 90.38 569 ALA A O 1
ATOM 4538 N N . LEU A 1 570 ? -39.562 22.766 13.039 1 85.19 570 LEU A N 1
ATOM 4539 C CA . LEU A 1 570 ? -39.625 24.141 13.531 1 85.19 570 LEU A CA 1
ATOM 4540 C C . LEU A 1 570 ? -40.375 25.031 12.555 1 85.19 570 LEU A C 1
ATOM 4542 O O . LEU A 1 570 ? -40 25.156 11.391 1 85.19 570 LEU A O 1
ATOM 4546 N N . PRO A 1 571 ? -41.531 25.484 12.977 1 80.62 571 PRO A N 1
ATOM 4547 C CA . PRO A 1 571 ? -42.219 26.438 12.102 1 80.62 571 PRO A CA 1
ATOM 4548 C C . PRO A 1 571 ? -41.406 27.688 11.812 1 80.62 571 PRO A C 1
ATOM 4550 O O . PRO A 1 571 ? -40.344 27.891 12.43 1 80.62 571 PRO A O 1
ATOM 4553 N N . SER A 1 572 ? -41.75 28.562 10.898 1 80.62 572 SER A N 1
ATOM 4554 C CA . SER A 1 572 ? -41.062 29.812 10.586 1 80.62 572 SER A CA 1
ATOM 4555 C C . SER A 1 572 ? -40.75 30.594 11.859 1 80.62 572 SER A C 1
ATOM 4557 O O . SER A 1 572 ? -41.625 31.219 12.445 1 80.62 572 SER A O 1
ATOM 4559 N N . PRO A 1 573 ? -39.5 30.484 12.258 1 82.06 573 PRO A N 1
ATOM 4560 C CA . PRO A 1 573 ? -39.125 31 13.578 1 82.06 573 PRO A CA 1
ATOM 4561 C C . PRO A 1 573 ? -39.031 32.531 13.617 1 82.06 573 PRO A C 1
ATOM 4563 O O . PRO A 1 573 ? -38.719 33.156 12.609 1 82.06 573 PRO A O 1
ATOM 4566 N N . LYS A 1 574 ? -39.406 33.125 14.719 1 87.56 574 LYS A N 1
ATOM 4567 C CA . LYS A 1 574 ? -39.188 34.531 15.031 1 87.56 574 LYS A CA 1
ATOM 4568 C C . LYS A 1 574 ? -37.75 34.781 15.422 1 87.56 574 LYS A C 1
ATOM 4570 O O . LYS A 1 574 ? -37.219 35.875 15.18 1 87.56 574 LYS A O 1
ATOM 4575 N N . GLY A 1 575 ? -37.094 33.781 15.883 1 91.25 575 GLY A N 1
ATOM 4576 C CA . GLY A 1 575 ? -35.656 33.875 16.156 1 91.25 575 GLY A CA 1
ATOM 4577 C C . GLY A 1 575 ? -35.344 34.094 17.625 1 91.25 575 GLY A C 1
ATOM 4578 O O . GLY A 1 575 ? -34.312 34.688 17.984 1 91.25 575 GLY A O 1
ATOM 4579 N N . GLU A 1 576 ? -36.25 33.812 18.578 1 94.06 576 GLU A N 1
ATOM 4580 C CA . GLU A 1 576 ? -36 33.938 20 1 94.06 576 GLU A CA 1
ATOM 4581 C C . GLU A 1 576 ? -35.219 32.719 20.5 1 94.06 576 GLU A C 1
ATOM 4583 O O . GLU A 1 576 ? -35.562 31.578 20.203 1 94.06 576 GLU A O 1
ATOM 4588 N N . VAL A 1 577 ? -34.125 32.938 21.125 1 95.81 577 VAL A N 1
ATOM 4589 C CA . VAL A 1 577 ? -33.312 31.875 21.703 1 95.81 577 VAL A CA 1
ATOM 4590 C C . VAL A 1 577 ? -33.188 32.062 23.203 1 95.81 577 VAL A C 1
ATOM 4592 O O . VAL A 1 577 ? -32.969 33.156 23.688 1 95.81 577 VAL A O 1
ATOM 4595 N N . ALA A 1 578 ? -33.406 30.984 23.984 1 96 578 ALA A N 1
ATOM 4596 C CA . ALA A 1 578 ? -33.344 31.078 25.438 1 96 578 ALA A CA 1
ATOM 4597 C C . ALA A 1 578 ? -32.594 29.891 26.031 1 96 578 ALA A C 1
ATOM 4599 O O . ALA A 1 578 ? -32.781 28.75 25.609 1 96 578 ALA A O 1
ATOM 4600 N N . PHE A 1 579 ? -31.672 30.219 26.812 1 96.19 579 PHE A N 1
ATOM 4601 C CA . PHE A 1 579 ? -31 29.25 27.672 1 96.19 579 PHE A CA 1
ATOM 4602 C C . PHE A 1 579 ? -31.625 29.219 29.062 1 96.19 579 PHE A C 1
ATOM 4604 O O . PHE A 1 579 ? -31.672 30.25 29.734 1 96.19 579 PHE A O 1
ATOM 4611 N N . ASN A 1 580 ? -32.125 28.078 29.453 1 96 580 ASN A N 1
ATOM 4612 C CA . ASN A 1 580 ? -32.75 27.938 30.766 1 96 580 ASN A CA 1
ATOM 4613 C C . ASN A 1 580 ? -31.969 26.984 31.656 1 96 580 ASN A C 1
ATOM 4615 O O . ASN A 1 580 ? -32.125 25.766 31.578 1 96 580 ASN A O 1
ATOM 4619 N N . ASN A 1 581 ? -31.172 27.547 32.562 1 94.5 581 ASN A N 1
ATOM 4620 C CA . ASN A 1 581 ? -30.375 26.812 33.562 1 94.5 581 ASN A CA 1
ATOM 4621 C C . ASN A 1 581 ? -29.641 25.641 32.938 1 94.5 581 ASN A C 1
ATOM 4623 O O . ASN A 1 581 ? -29.781 24.5 33.375 1 94.5 581 ASN A O 1
ATOM 4627 N N . VAL A 1 582 ? -28.984 25.969 31.953 1 94.94 582 VAL A N 1
ATOM 4628 C CA . VAL A 1 582 ? -28.328 24.938 31.172 1 94.94 582 VAL A CA 1
ATOM 4629 C C . VAL A 1 582 ? -27.047 24.5 31.859 1 94.94 582 VAL A C 1
ATOM 4631 O O . VAL A 1 582 ? -26.203 25.344 32.219 1 94.94 582 VAL A O 1
ATOM 4634 N N . LYS A 1 583 ? -26.875 23.203 32.094 1 93.19 583 LYS A N 1
ATOM 4635 C CA . LYS A 1 583 ? -25.656 22.578 32.594 1 93.19 583 LYS A CA 1
ATOM 4636 C C . LYS A 1 583 ? -25.125 21.547 31.594 1 93.19 583 LYS A C 1
ATOM 4638 O O . LYS A 1 583 ? -25.891 20.734 31.062 1 93.19 583 LYS A O 1
ATOM 4643 N N . PHE A 1 584 ? -23.938 21.703 31.281 1 92.19 584 PHE A N 1
ATOM 4644 C CA . PHE A 1 584 ? -23.344 20.797 30.312 1 92.19 584 PHE A CA 1
ATOM 4645 C C . PHE A 1 584 ? -21.875 20.516 30.656 1 92.19 584 PHE A C 1
ATOM 4647 O O . PHE A 1 584 ? -21.141 21.422 31.031 1 92.19 584 PHE A O 1
ATOM 4654 N N . SER A 1 585 ? -21.531 19.25 30.625 1 87.44 585 SER A N 1
ATOM 4655 C CA . SER A 1 585 ? -20.141 18.812 30.766 1 87.44 585 SER A CA 1
ATOM 4656 C C . SER A 1 585 ? -19.75 17.844 29.641 1 87.44 585 SER A C 1
ATOM 4658 O O . SER A 1 585 ? -20.547 16.984 29.25 1 87.44 585 SER A O 1
ATOM 4660 N N . TYR A 1 586 ? -18.578 18.172 29.078 1 78.56 586 TYR A N 1
ATOM 4661 C CA . TYR A 1 586 ? -18.078 17.25 28.062 1 78.56 586 TYR A CA 1
ATOM 4662 C C . TYR A 1 586 ? -17.75 15.898 28.672 1 78.56 586 TYR A C 1
ATOM 4664 O O . TYR A 1 586 ? -17.297 15.828 29.812 1 78.56 586 TYR A O 1
ATOM 4672 N N . GLN A 1 587 ? -18.078 14.875 28.031 1 64.75 587 GLN A N 1
ATOM 4673 C CA . GLN A 1 587 ? -17.844 13.531 28.547 1 64.75 587 GLN A CA 1
ATOM 4674 C C . GLN A 1 587 ? -16.344 13.242 28.688 1 64.75 587 GLN A C 1
ATOM 4676 O O . GLN A 1 587 ? -15.938 12.453 29.531 1 64.75 587 GLN A O 1
ATOM 4681 N N . THR A 1 588 ? -15.555 13.727 27.859 1 56.47 588 THR A N 1
ATOM 4682 C CA . THR A 1 588 ? -14.141 13.391 27.828 1 56.47 588 THR A CA 1
ATOM 4683 C C . THR A 1 588 ? -13.375 14.133 28.922 1 56.47 588 THR A C 1
ATOM 4685 O O . THR A 1 588 ? -12.273 13.734 29.297 1 56.47 588 THR A O 1
ATOM 4688 N N . LYS A 1 589 ? -13.797 15.289 29.484 1 52.69 589 LYS A N 1
ATOM 4689 C CA . LYS A 1 589 ? -13.023 16.125 30.406 1 52.69 589 LYS A CA 1
ATOM 4690 C C . LYS A 1 589 ? -13.492 15.93 31.844 1 52.69 589 LYS A C 1
ATOM 4692 O O . LYS A 1 589 ? -14.688 16.047 32.125 1 52.69 589 LYS A O 1
ATOM 4697 N N . LYS A 1 590 ? -12.641 15.141 32.625 1 50.91 590 LYS A N 1
ATOM 4698 C CA . LYS A 1 590 ? -12.859 14.992 34.062 1 50.91 590 LYS A CA 1
ATOM 4699 C C . LYS A 1 590 ? -12.703 16.328 34.781 1 50.91 590 LYS A C 1
ATOM 4701 O O . LYS A 1 590 ? -11.586 16.828 34.938 1 50.91 590 LYS A O 1
ATOM 4706 N N . GLY A 1 591 ? -13.484 17.281 34.562 1 56.09 591 GLY A N 1
ATOM 4707 C CA . GLY A 1 591 ? -13.344 18.516 35.312 1 56.09 591 GLY A CA 1
ATOM 4708 C C . GLY A 1 591 ? -14.656 19.234 35.562 1 56.09 591 GLY A C 1
ATOM 4709 O O . GLY A 1 591 ? -15.727 18.609 35.531 1 56.09 591 GLY A O 1
ATOM 4710 N N . ASP A 1 592 ? -14.547 20.484 35.688 1 67.75 592 ASP A N 1
ATOM 4711 C CA . ASP A 1 592 ? -15.594 21.469 35.906 1 67.75 592 ASP A CA 1
ATOM 4712 C C . ASP A 1 592 ? -16.531 21.578 34.719 1 67.75 592 ASP A C 1
ATOM 4714 O O . ASP A 1 592 ? -16.109 21.422 33.562 1 67.75 592 ASP A O 1
ATOM 4718 N N . PRO A 1 593 ? -17.812 21.516 34.906 1 83.12 593 PRO A N 1
ATOM 4719 C CA . PRO A 1 593 ? -18.797 21.672 33.844 1 83.12 593 PRO A CA 1
ATOM 4720 C C . PRO A 1 593 ? -18.484 22.859 32.938 1 83.12 593 PRO A C 1
ATOM 4722 O O . PRO A 1 593 ? -18 23.891 33.406 1 83.12 593 PRO A O 1
ATOM 4725 N N . ALA A 1 594 ? -18.516 22.656 31.688 1 86.62 594 ALA A N 1
ATOM 4726 C CA . ALA A 1 594 ? -18.297 23.75 30.734 1 86.62 594 ALA A CA 1
ATOM 4727 C C . ALA A 1 594 ? -19.297 24.875 30.938 1 86.62 594 ALA A C 1
ATOM 4729 O O . ALA A 1 594 ? -18.953 26.047 30.828 1 86.62 594 ALA A O 1
ATOM 4730 N N . LEU A 1 595 ? -20.547 24.484 31.188 1 92 595 LEU A N 1
ATOM 4731 C CA . LEU A 1 595 ? -21.609 25.422 31.547 1 92 595 LEU A CA 1
ATOM 4732 C C . LEU A 1 595 ? -22.297 24.969 32.844 1 92 595 LEU A C 1
ATOM 4734 O O . LEU A 1 595 ? -22.641 23.797 33 1 92 595 LEU A O 1
ATOM 4738 N N . ASP A 1 596 ? -22.375 25.906 33.75 1 93.19 596 ASP A N 1
ATOM 4739 C CA . ASP A 1 596 ? -22.938 25.594 35.062 1 93.19 596 ASP A CA 1
ATOM 4740 C C . ASP A 1 596 ? -24.125 26.5 35.375 1 93.19 596 ASP A C 1
ATOM 4742 O O . ASP A 1 596 ? -24.016 27.453 36.156 1 93.19 596 ASP A O 1
ATOM 4746 N N . GLY A 1 597 ? -25.234 26.141 34.969 1 92.25 597 GLY A N 1
ATOM 4747 C CA . GLY A 1 597 ? -26.469 26.859 35.25 1 92.25 597 GLY A CA 1
ATOM 4748 C C . GLY A 1 597 ? -26.594 28.188 34.531 1 92.25 597 GLY A C 1
ATOM 4749 O O . GLY A 1 597 ? -26.875 29.219 35.156 1 92.25 597 GLY A O 1
ATOM 4750 N N . VAL A 1 598 ? -26.422 28.234 33.281 1 93.62 598 VAL A N 1
ATOM 4751 C CA . VAL A 1 598 ? -26.438 29.453 32.469 1 93.62 598 VAL A CA 1
ATOM 4752 C C . VAL A 1 598 ? -27.859 29.719 31.984 1 93.62 598 VAL A C 1
ATOM 4754 O O . VAL A 1 598 ? -28.5 28.828 31.422 1 93.62 598 VAL A O 1
ATOM 4757 N N . SER A 1 599 ? -28.359 30.922 32.281 1 95.06 599 SER A N 1
ATOM 4758 C CA . SER A 1 599 ? -29.688 31.328 31.828 1 95.06 599 SER A CA 1
ATOM 4759 C C . SER A 1 599 ? -29.641 32.719 31.188 1 95.06 599 SER A C 1
ATOM 4761 O O . SER A 1 599 ? -29.188 33.688 31.812 1 95.06 599 SER A O 1
ATOM 4763 N N . PHE A 1 600 ? -30.016 32.875 29.953 1 94.44 600 PHE A N 1
ATOM 4764 C CA . PHE A 1 600 ? -30.172 34.188 29.297 1 94.44 600 PHE A CA 1
ATOM 4765 C C . PHE A 1 600 ? -31.094 34.062 28.078 1 94.44 600 PHE A C 1
ATOM 4767 O O . PHE A 1 600 ? -31.328 32.969 27.578 1 94.44 600 PHE A O 1
ATOM 4774 N N . THR A 1 601 ? -31.656 35.094 27.719 1 95.19 601 THR A N 1
ATOM 4775 C CA . THR A 1 601 ? -32.594 35.094 26.594 1 95.19 601 THR A CA 1
ATOM 4776 C C . THR A 1 601 ? -32.156 36.156 25.547 1 95.19 601 THR A C 1
ATOM 4778 O O . THR A 1 601 ? -31.719 37.25 25.906 1 95.19 601 THR A O 1
ATOM 4781 N N . VAL A 1 602 ? -32.25 35.719 24.344 1 95.19 602 VAL A N 1
ATOM 4782 C CA . VAL A 1 602 ? -31.969 36.594 23.203 1 95.19 602 VAL A CA 1
ATOM 4783 C C . VAL A 1 602 ? -33.281 36.906 22.469 1 95.19 602 VAL A C 1
ATOM 4785 O O . VAL A 1 602 ? -33.906 36 21.922 1 95.19 602 VAL A O 1
ATOM 4788 N N . ALA A 1 603 ? -33.625 38.156 22.5 1 93.38 603 ALA A N 1
ATOM 4789 C CA . ALA A 1 603 ? -34.844 38.562 21.844 1 93.38 603 ALA A CA 1
ATOM 4790 C C . ALA A 1 603 ? -34.688 38.531 20.312 1 93.38 603 ALA A C 1
ATOM 4792 O O . ALA A 1 603 ? -33.594 38.688 19.797 1 93.38 603 ALA A O 1
ATOM 4793 N N . PRO A 1 604 ? -35.812 38.312 19.594 1 94.25 604 PRO A N 1
ATOM 4794 C CA . PRO A 1 604 ? -35.75 38.25 18.125 1 94.25 604 PRO A CA 1
ATOM 4795 C C . PRO A 1 604 ? -35.25 39.531 17.5 1 94.25 604 PRO A C 1
ATOM 4797 O O . PRO A 1 604 ? -35.625 40.625 17.906 1 94.25 604 PRO A O 1
ATOM 4800 N N . GLY A 1 605 ? -34.25 39.406 16.609 1 91.19 605 GLY A N 1
ATOM 4801 C CA . GLY A 1 605 ? -33.75 40.531 15.828 1 91.19 605 GLY A CA 1
ATOM 4802 C C . GLY A 1 605 ? -32.719 41.375 16.562 1 91.19 605 GLY A C 1
ATOM 4803 O O . GLY A 1 605 ? -32.406 42.469 16.141 1 91.19 605 GLY A O 1
ATOM 4804 N N . THR A 1 606 ? -32.312 40.906 17.75 1 92.31 606 THR A N 1
ATOM 4805 C CA . THR A 1 606 ? -31.328 41.656 18.531 1 92.31 606 THR A CA 1
ATOM 4806 C C . THR A 1 606 ? -29.953 40.969 18.453 1 92.31 606 THR A C 1
ATOM 4808 O O . THR A 1 606 ? -29.844 39.844 17.984 1 92.31 606 THR A O 1
ATOM 4811 N N . LYS A 1 607 ? -28.984 41.75 18.828 1 92.56 607 LYS A N 1
ATOM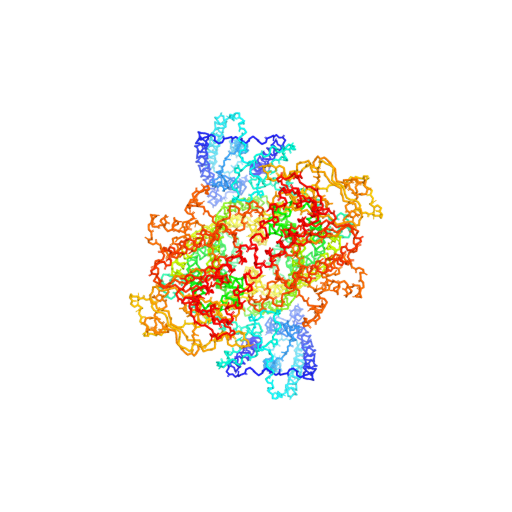 4812 C CA . LYS A 1 607 ? -27.609 41.281 18.844 1 92.56 607 LYS A CA 1
ATOM 4813 C C . LYS A 1 607 ? -27.125 41.031 20.266 1 92.56 607 LYS A C 1
ATOM 4815 O O . LYS A 1 607 ? -27.188 41.969 21.094 1 92.56 607 LYS A O 1
ATOM 4820 N N . THR A 1 608 ? -26.75 39.812 20.547 1 94.12 608 THR A N 1
ATOM 4821 C CA . THR A 1 608 ? -26.203 39.5 21.859 1 94.12 608 THR A CA 1
ATOM 4822 C C . THR A 1 608 ? -24.75 39.031 21.734 1 94.12 608 THR A C 1
ATOM 4824 O O . THR A 1 608 ? -24.438 38.188 20.875 1 94.12 608 THR A O 1
ATOM 4827 N N . ALA A 1 609 ? -23.859 39.562 22.516 1 93.06 609 ALA A N 1
ATOM 4828 C CA . ALA A 1 609 ? -22.453 39.188 22.516 1 93.06 609 ALA A CA 1
ATOM 4829 C C . ALA A 1 609 ? -22.078 38.406 23.766 1 93.06 609 ALA A C 1
ATOM 4831 O O . ALA A 1 609 ? -22.562 38.75 24.859 1 93.06 609 ALA A O 1
ATOM 4832 N N . ILE A 1 610 ? -21.375 37.406 23.562 1 92.38 610 ILE A N 1
ATOM 4833 C CA . ILE A 1 610 ? -20.859 36.625 24.672 1 92.38 610 ILE A CA 1
ATOM 4834 C C . ILE A 1 610 ? -19.344 36.812 24.781 1 92.38 610 ILE A C 1
ATOM 4836 O O . ILE A 1 610 ? -18.609 36.594 23.828 1 92.38 610 ILE A O 1
ATOM 4840 N N . VAL A 1 611 ? -18.938 37.281 25.984 1 89.81 611 VAL A N 1
ATOM 4841 C CA . VAL A 1 611 ? -17.516 37.594 26.203 1 89.81 611 VAL A CA 1
ATOM 4842 C C . VAL A 1 611 ? -17.031 36.844 27.453 1 89.81 611 VAL A C 1
ATOM 4844 O O . VAL A 1 611 ? -17.812 36.5 28.344 1 89.81 611 VAL A O 1
ATOM 4847 N N . GLY A 1 612 ? -15.812 36.531 27.422 1 84.56 612 GLY A N 1
ATOM 4848 C CA . GLY A 1 612 ? -15.18 35.812 28.531 1 84.56 612 GLY A CA 1
ATOM 4849 C C . GLY A 1 612 ? -13.789 35.312 28.203 1 84.56 612 GLY A C 1
ATOM 4850 O O . GLY A 1 612 ? -13.328 35.438 27.062 1 84.56 612 GLY A O 1
ATOM 4851 N N . GLU A 1 613 ? -13.234 34.812 29.219 1 76 613 GLU A N 1
ATOM 4852 C CA . GLU A 1 613 ? -11.898 34.25 29.047 1 76 613 GLU A CA 1
ATOM 4853 C C . GLU A 1 613 ? -11.945 32.938 28.266 1 76 613 GLU A C 1
ATOM 4855 O O . GLU A 1 613 ? -13.031 32.406 28.031 1 76 613 GLU A O 1
ATOM 4860 N N . SER A 1 614 ? -10.82 32.562 27.688 1 72.44 614 SER A N 1
ATOM 4861 C CA . SER A 1 614 ? -10.742 31.281 27 1 72.44 614 SER A CA 1
ATOM 4862 C C . SER A 1 614 ? -11.133 30.125 27.922 1 72.44 614 SER A C 1
ATOM 4864 O O . SER A 1 614 ? -10.68 30.062 29.062 1 72.44 614 SER A O 1
ATOM 4866 N N . GLY A 1 615 ? -12.047 29.328 27.531 1 74.94 615 GLY A N 1
ATOM 4867 C CA . GLY A 1 615 ? -12.492 28.188 28.328 1 74.94 615 GLY A CA 1
ATOM 4868 C C . GLY A 1 615 ? -13.695 28.5 29.188 1 74.94 615 GLY A C 1
ATOM 4869 O O . GLY A 1 615 ? -14.094 27.672 30.031 1 74.94 615 GLY A O 1
ATOM 4870 N N . SER A 1 616 ? -14.164 29.688 29.031 1 79.5 616 SER A N 1
ATOM 4871 C CA . SER A 1 616 ? -15.281 30.094 29.891 1 79.5 616 SER A CA 1
ATOM 4872 C C . SER A 1 616 ? -16.578 29.438 29.422 1 79.5 616 SER A C 1
ATOM 4874 O O . SER A 1 616 ? -17.578 29.453 30.156 1 79.5 616 SER A O 1
ATOM 4876 N N . GLY A 1 617 ? -16.625 28.797 28.234 1 83.81 617 GLY A N 1
ATOM 4877 C CA . GLY A 1 617 ? -17.812 28.125 27.75 1 83.81 617 GLY A CA 1
ATOM 4878 C C . GLY A 1 617 ? -18.5 28.828 26.594 1 83.81 617 GLY A C 1
ATOM 4879 O O . GLY A 1 617 ? -19.609 28.469 26.203 1 83.81 617 GLY A O 1
ATOM 4880 N N . LYS A 1 618 ? -17.906 29.781 26.062 1 87.5 618 LYS A N 1
ATOM 4881 C CA . LYS A 1 618 ? -18.484 30.578 24.984 1 87.5 618 LYS A CA 1
ATOM 4882 C C . LYS A 1 618 ? -18.844 29.703 23.781 1 87.5 618 LYS A C 1
ATOM 4884 O O . LYS A 1 618 ? -19.984 29.672 23.328 1 87.5 618 LYS A O 1
ATOM 4889 N N . SER A 1 619 ? -17.844 28.922 23.297 1 86.44 619 SER A N 1
ATOM 4890 C CA . SER A 1 619 ? -18.047 28.094 22.109 1 86.44 619 SER A CA 1
ATOM 4891 C C . SER A 1 619 ? -19 26.938 22.391 1 86.44 619 SER A C 1
ATOM 4893 O O . SER A 1 619 ? -19.719 26.484 21.5 1 86.44 619 SER A O 1
ATOM 4895 N N . THR A 1 620 ? -19.016 26.453 23.594 1 88.88 620 THR A N 1
ATOM 4896 C CA . THR A 1 620 ? -19.922 25.375 23.984 1 88.88 620 THR A CA 1
ATOM 4897 C C . THR A 1 620 ? -21.375 25.812 23.859 1 88.88 620 THR A C 1
ATOM 4899 O O . THR A 1 620 ? -22.234 25.016 23.484 1 88.88 620 THR A O 1
ATOM 4902 N N . SER A 1 621 ? -21.594 27.094 24.219 1 92.19 621 SER A N 1
ATOM 4903 C CA . SER A 1 621 ? -22.953 27.609 24.125 1 92.19 621 SER A CA 1
ATOM 4904 C C . SER A 1 621 ? -23.469 27.547 22.688 1 92.19 621 SER A C 1
ATOM 4906 O O . SER A 1 621 ? -24.609 27.172 22.438 1 92.19 621 SER A O 1
ATOM 4908 N N . LEU A 1 622 ? -22.625 27.875 21.781 1 91.38 622 LEU A N 1
ATOM 4909 C CA . LEU A 1 622 ? -23 27.844 20.375 1 91.38 622 LEU A CA 1
ATOM 4910 C C . LEU A 1 622 ? -23.188 26.406 19.875 1 91.38 622 LEU A C 1
ATOM 4912 O O . LEU A 1 622 ? -24.094 26.125 19.094 1 91.38 622 LEU A O 1
ATOM 4916 N N . LYS A 1 623 ? -22.406 25.516 20.344 1 91.12 623 LYS A N 1
ATOM 4917 C CA . LYS A 1 623 ? -22.484 24.109 19.938 1 91.12 623 LYS A CA 1
ATOM 4918 C C . LYS A 1 623 ? -23.75 23.453 20.469 1 91.12 623 LYS A C 1
ATOM 4920 O O . LYS A 1 623 ? -24.328 22.578 19.812 1 91.12 623 LYS A O 1
ATOM 4925 N N . LEU A 1 624 ? -24.141 23.891 21.609 1 92.19 624 LEU A N 1
ATOM 4926 C CA . LEU A 1 624 ? -25.375 23.375 22.188 1 92.19 624 LEU A CA 1
ATOM 4927 C C . LEU A 1 624 ? -26.578 23.906 21.422 1 92.19 624 LEU A C 1
ATOM 4929 O O . LEU A 1 624 ? -27.547 23.172 21.203 1 92.19 624 LEU A O 1
ATOM 4933 N N . LEU A 1 625 ? -26.453 25.188 21.078 1 93.06 625 LEU A N 1
ATOM 4934 C CA . LEU A 1 625 ? -27.562 25.797 20.328 1 93.06 625 LEU A CA 1
ATOM 4935 C C . LEU A 1 625 ? -27.734 25.109 18.984 1 93.06 625 LEU A C 1
ATOM 4937 O O . LEU A 1 625 ? -28.859 24.922 18.516 1 93.06 625 LEU A O 1
ATOM 4941 N N . PHE A 1 626 ? -26.641 24.719 18.391 1 92.88 626 PHE A N 1
ATOM 4942 C CA . PHE A 1 626 ? -26.688 24.016 17.109 1 92.88 626 PHE A CA 1
ATOM 4943 C C . PHE A 1 626 ? -26.938 22.516 17.312 1 92.88 626 PHE A C 1
ATOM 4945 O O . PHE A 1 626 ? -27.016 21.75 16.359 1 92.88 626 PHE A O 1
ATOM 4952 N N . ARG A 1 627 ? -27.016 22.047 18.516 1 91.81 627 ARG A N 1
ATOM 4953 C CA . ARG A 1 627 ? -27.328 20.703 18.984 1 91.81 627 ARG A CA 1
ATOM 4954 C C . ARG A 1 627 ? -26.281 19.703 18.5 1 91.81 627 ARG A C 1
ATOM 4956 O O . ARG A 1 627 ? -26.625 18.656 17.953 1 91.81 627 ARG A O 1
ATOM 4963 N N . PHE A 1 628 ? -25.109 20.141 18.578 1 89.69 628 PHE A N 1
ATOM 4964 C CA . PHE A 1 628 ? -24.031 19.172 18.422 1 89.69 628 PHE A CA 1
ATOM 4965 C C . PHE A 1 628 ? -23.969 18.25 19.625 1 89.69 628 PHE A C 1
ATOM 4967 O O . PHE A 1 628 ? -23.469 17.125 19.531 1 89.69 628 PHE A O 1
ATOM 4974 N N . TYR A 1 629 ? -24.406 18.859 20.719 1 88.19 629 TYR A N 1
ATOM 4975 C CA . TYR A 1 629 ? -24.531 18.141 21.984 1 88.19 629 TYR A CA 1
ATOM 4976 C C . TYR A 1 629 ? -25.922 18.344 22.594 1 88.19 629 TYR A C 1
ATOM 4978 O O . TYR A 1 629 ? -26.578 19.359 22.328 1 88.19 629 TYR A O 1
ATOM 4986 N N . ASP A 1 630 ? -26.266 17.375 23.312 1 88.75 630 ASP A N 1
ATOM 4987 C CA . ASP A 1 630 ? -27.516 17.531 24.062 1 88.75 630 ASP A CA 1
ATOM 4988 C C . ASP A 1 630 ? -27.25 17.984 25.484 1 88.75 630 ASP A C 1
ATOM 4990 O O . ASP A 1 630 ? -26.281 17.562 26.109 1 88.75 630 ASP A O 1
ATOM 4994 N N . VAL A 1 631 ? -28.078 18.891 25.844 1 90.38 631 VAL A N 1
ATOM 4995 C CA . VAL A 1 631 ? -27.938 19.453 27.188 1 90.38 631 VAL A CA 1
ATOM 4996 C C . VAL A 1 631 ? -28.25 18.375 28.219 1 90.38 631 VAL A C 1
ATOM 4998 O O . VAL A 1 631 ? -29.141 17.547 28.016 1 90.38 631 VAL A O 1
ATOM 5001 N N . GLN A 1 632 ? -27.516 18.344 29.281 1 88.44 632 GLN A N 1
ATOM 5002 C CA . GLN A 1 632 ? -27.719 17.375 30.344 1 88.44 632 GLN A CA 1
ATOM 5003 C C . GLN A 1 632 ? -28.828 17.812 31.297 1 88.44 632 GLN A C 1
ATOM 5005 O O . GLN A 1 632 ? -29.688 17.016 31.672 1 88.44 632 GLN A O 1
ATOM 5010 N N . GLU A 1 633 ? -28.641 19.016 31.797 1 91.81 633 GLU A N 1
ATOM 5011 C CA . GLU A 1 633 ? -29.656 19.641 32.625 1 91.81 633 GLU A CA 1
ATOM 5012 C C . GLU A 1 633 ? -30.094 20.984 32.094 1 91.81 633 GLU A C 1
ATOM 5014 O O . GLU A 1 633 ? -29.281 21.703 31.484 1 91.81 633 GLU A O 1
ATOM 5019 N N . GLY A 1 634 ? -31.375 21.25 32.219 1 92.94 634 GLY A N 1
ATOM 5020 C CA . GLY A 1 634 ? -31.922 22.469 31.656 1 92.94 634 GLY A CA 1
ATOM 5021 C C . GLY A 1 634 ? -32.438 22.297 30.234 1 92.94 634 GLY A C 1
ATOM 5022 O O . GLY A 1 634 ? -32.75 21.188 29.828 1 92.94 634 GLY A O 1
ATOM 5023 N N . ALA A 1 635 ? -32.656 23.469 29.594 1 94.38 635 ALA A N 1
ATOM 5024 C CA . ALA A 1 635 ? -33.188 23.375 28.219 1 94.38 635 ALA A CA 1
ATOM 5025 C C . ALA A 1 635 ? -32.812 24.609 27.406 1 94.38 635 ALA A C 1
ATOM 5027 O O . ALA A 1 635 ? -32.688 25.703 27.953 1 94.38 635 ALA A O 1
ATOM 5028 N N . VAL A 1 636 ? -32.5 24.375 26.25 1 94.88 636 VAL A N 1
ATOM 5029 C CA . VAL A 1 636 ? -32.344 25.438 25.266 1 94.88 636 VAL A CA 1
ATOM 5030 C C . VAL A 1 636 ? -33.562 25.469 24.344 1 94.88 636 VAL A C 1
ATOM 5032 O O . VAL A 1 636 ? -33.969 24.453 23.781 1 94.88 636 VAL A O 1
ATOM 5035 N N . THR A 1 637 ? -34.156 26.641 24.312 1 94.88 637 THR A N 1
ATOM 5036 C CA . THR A 1 637 ? -35.375 26.75 23.531 1 94.88 637 THR A CA 1
ATOM 5037 C C . THR A 1 637 ? -35.25 27.781 22.422 1 94.88 637 THR A C 1
ATOM 5039 O O . THR A 1 637 ? -34.5 28.75 22.562 1 94.88 637 THR A O 1
ATOM 5042 N N . VAL A 1 638 ? -35.875 27.516 21.312 1 94.44 638 VAL A N 1
ATOM 5043 C CA . VAL A 1 638 ? -36.031 28.453 20.203 1 94.44 638 VAL A CA 1
ATOM 5044 C C . VAL A 1 638 ? -37.5 28.766 19.969 1 94.44 638 VAL A C 1
ATOM 5046 O O . VAL A 1 638 ? -38.281 27.875 19.672 1 94.44 638 VAL A O 1
ATOM 5049 N N . ASP A 1 639 ? -37.844 29.938 20.125 1 93.5 639 ASP A N 1
ATOM 5050 C CA . ASP A 1 639 ? -39.219 30.391 20.031 1 93.5 639 ASP A CA 1
ATOM 5051 C C . ASP A 1 639 ? -40.125 29.578 20.953 1 93.5 639 ASP A C 1
ATOM 5053 O O . ASP A 1 639 ? -41.219 29.141 20.547 1 93.5 639 ASP A O 1
ATOM 5057 N N . GLY A 1 640 ? -39.594 29.156 22.031 1 89.44 640 GLY A N 1
ATOM 5058 C CA . GLY A 1 640 ? -40.406 28.453 23.031 1 89.44 640 GLY A CA 1
ATOM 5059 C C . GLY A 1 640 ? -40.344 26.938 22.891 1 89.44 640 GLY A C 1
ATOM 5060 O O . GLY A 1 640 ? -40.781 26.219 23.781 1 89.44 640 GLY A O 1
ATOM 5061 N N . HIS A 1 641 ? -39.812 26.469 21.828 1 92.25 641 HIS A N 1
ATOM 5062 C CA . HIS A 1 641 ? -39.719 25.031 21.609 1 92.25 641 HIS A CA 1
ATOM 5063 C C . HIS A 1 641 ? -38.344 24.516 22.062 1 92.25 641 HIS A C 1
ATOM 5065 O O . HIS A 1 641 ? -37.312 25.094 21.719 1 92.25 641 HIS A O 1
ATOM 5071 N N . ASP A 1 642 ? -38.438 23.438 22.75 1 93.06 642 ASP A N 1
ATOM 5072 C CA . ASP A 1 642 ? -37.188 22.797 23.125 1 93.06 642 ASP A CA 1
ATOM 5073 C C . ASP A 1 642 ? -36.469 22.188 21.922 1 93.06 642 ASP A C 1
ATOM 5075 O O . ASP A 1 642 ? -37.094 21.516 21.109 1 93.06 642 ASP A O 1
ATOM 5079 N N . ILE A 1 643 ? -35.219 22.422 21.797 1 92.81 643 ILE A N 1
ATOM 5080 C CA . ILE A 1 643 ? -34.438 21.984 20.656 1 92.81 643 ILE A CA 1
ATOM 5081 C C . ILE A 1 643 ? -34.406 20.453 20.594 1 92.81 643 ILE A C 1
ATOM 5083 O O . ILE A 1 643 ? -34.25 19.875 19.516 1 92.81 643 ILE A O 1
ATOM 5087 N N . LYS A 1 644 ? -34.594 19.719 21.672 1 91.19 644 LYS A N 1
ATOM 5088 C CA . LYS A 1 644 ? -34.625 18.266 21.719 1 91.19 644 LYS A CA 1
ATOM 5089 C C . LYS A 1 644 ? -35.875 17.703 21.031 1 91.19 644 LYS A C 1
ATOM 5091 O O . LYS A 1 644 ? -35.906 16.547 20.609 1 91.19 644 LYS A O 1
ATOM 5096 N N . ASP A 1 645 ? -36.844 18.562 20.953 1 91 645 ASP A N 1
ATOM 5097 C CA . ASP A 1 645 ? -38.125 18.125 20.391 1 91 645 ASP A CA 1
ATOM 5098 C C . ASP A 1 645 ? -38.25 18.531 18.922 1 91 645 ASP A C 1
ATOM 5100 O O . ASP A 1 645 ? -39.281 18.266 18.281 1 91 645 ASP A O 1
ATOM 5104 N N . LEU A 1 646 ? -37.281 19.062 18.422 1 91.44 646 LEU A N 1
ATOM 5105 C CA . LEU A 1 646 ? -37.312 19.531 17.031 1 91.44 646 LEU A CA 1
ATOM 5106 C C . LEU A 1 646 ? -36.5 18.594 16.141 1 91.44 646 LEU A C 1
ATOM 5108 O O . LEU A 1 646 ? -35.594 17.891 16.609 1 91.44 646 LEU A O 1
ATOM 5112 N N . LYS A 1 647 ? -36.906 18.578 14.914 1 91.44 647 LYS A N 1
ATOM 5113 C CA . LYS A 1 647 ? -36.125 17.875 13.922 1 91.44 647 LYS A CA 1
ATOM 5114 C C . LYS A 1 647 ? -34.781 18.578 13.672 1 91.44 647 LYS A C 1
ATOM 5116 O O . LYS A 1 647 ? -34.75 19.812 13.57 1 91.44 647 LYS A O 1
ATOM 5121 N N . LEU A 1 648 ? -33.781 17.875 13.578 1 88.88 648 LEU A N 1
ATOM 5122 C CA . LEU A 1 648 ? -32.438 18.422 13.461 1 88.88 648 LEU A CA 1
ATOM 5123 C C . LEU A 1 648 ? -32.281 19.219 12.164 1 88.88 648 LEU A C 1
ATOM 5125 O O . LEU A 1 648 ? -31.688 20.297 12.156 1 88.88 648 LEU A O 1
ATOM 5129 N N . ASP A 1 649 ? -32.812 18.688 11.109 1 88.44 649 ASP A N 1
ATOM 5130 C CA . ASP A 1 649 ? -32.688 19.344 9.812 1 88.44 649 ASP A CA 1
ATOM 5131 C C . ASP A 1 649 ? -33.438 20.688 9.797 1 88.44 649 ASP A C 1
ATOM 5133 O O . ASP A 1 649 ? -32.906 21.672 9.266 1 88.44 649 ASP A O 1
ATOM 5137 N N . SER A 1 650 ? -34.594 20.703 10.43 1 90.12 650 SER A N 1
ATOM 5138 C CA . SER A 1 650 ? -35.375 21.938 10.477 1 90.12 650 SER A CA 1
ATOM 5139 C C . SER A 1 650 ? -34.719 22.984 11.359 1 90.12 650 SER A C 1
ATOM 5141 O O . SER A 1 650 ? -34.719 24.172 11.023 1 90.12 650 SER A O 1
ATOM 5143 N N . LEU A 1 651 ? -34.219 22.547 12.406 1 91.44 651 LEU A N 1
ATOM 5144 C CA . LEU A 1 651 ? -33.531 23.453 13.32 1 91.44 651 LEU A CA 1
ATOM 5145 C C . LEU A 1 651 ? -32.281 24.062 12.664 1 91.44 651 LEU A C 1
ATOM 5147 O O . LEU A 1 651 ? -32.125 25.281 12.656 1 91.44 651 LEU A O 1
ATOM 5151 N N . ARG A 1 652 ? -31.516 23.266 12.078 1 90.31 652 ARG A N 1
ATOM 5152 C CA . ARG A 1 652 ? -30.219 23.688 11.539 1 90.31 652 ARG A CA 1
ATOM 5153 C C . ARG A 1 652 ? -30.406 24.531 10.281 1 90.31 652 ARG A C 1
ATOM 5155 O O . ARG A 1 652 ? -29.547 25.344 9.938 1 90.31 652 ARG A O 1
ATOM 5162 N N . ARG A 1 653 ? -31.5 24.359 9.648 1 89.19 653 ARG A N 1
ATOM 5163 C CA . ARG A 1 653 ? -31.781 25.156 8.453 1 89.19 653 ARG A CA 1
ATOM 5164 C C . ARG A 1 653 ? -32 26.609 8.812 1 89.19 653 ARG A C 1
ATOM 5166 O O . ARG A 1 653 ? -31.719 27.5 8.008 1 89.19 653 ARG A O 1
ATOM 5173 N N . HIS A 1 654 ? -32.375 26.844 10.016 1 91.44 654 HIS A N 1
ATOM 5174 C CA . HIS A 1 654 ? -32.719 28.203 10.43 1 91.44 654 HIS A CA 1
ATOM 5175 C C . HIS A 1 654 ? -31.562 28.844 11.211 1 91.44 654 HIS A C 1
ATOM 5177 O O . HIS A 1 654 ? -31.703 29.953 11.734 1 91.44 654 HIS A O 1
ATOM 5183 N N . ILE A 1 655 ? -30.531 28.125 11.273 1 92.25 655 ILE A N 1
ATOM 5184 C CA . ILE A 1 655 ? -29.391 28.672 12 1 92.25 655 ILE A CA 1
ATOM 5185 C C . ILE A 1 655 ? -28.188 28.766 11.062 1 92.25 655 ILE A C 1
ATOM 5187 O O . ILE A 1 655 ? -27.812 27.781 10.43 1 92.25 655 ILE A O 1
ATOM 5191 N N . GLY A 1 656 ? -27.656 29.922 10.875 1 90.56 656 GLY A N 1
ATOM 5192 C CA . GLY A 1 656 ? -26.422 30.141 10.164 1 90.56 656 GLY A CA 1
ATOM 5193 C C . GLY A 1 656 ? -25.219 30.312 11.086 1 90.56 656 GLY A C 1
ATOM 5194 O O . GLY A 1 656 ? -25.328 30.922 12.148 1 90.56 656 GLY A O 1
ATOM 5195 N N . VAL A 1 657 ? -24.141 29.641 10.727 1 90.44 657 VAL A N 1
ATOM 5196 C CA . VAL A 1 657 ? -22.969 29.688 11.609 1 90.44 657 VAL A CA 1
ATOM 5197 C C . VAL A 1 657 ? -21.75 30.156 10.828 1 90.44 657 VAL A C 1
ATOM 5199 O O . VAL A 1 657 ? -21.531 29.75 9.688 1 90.44 657 VAL A O 1
ATOM 5202 N N . VAL A 1 658 ? -21.078 31.125 11.375 1 87.5 658 VAL A N 1
ATOM 5203 C CA . VAL A 1 658 ? -19.75 31.516 10.922 1 87.5 658 VAL A CA 1
ATOM 5204 C C . VAL A 1 658 ? -18.703 31.094 11.953 1 87.5 658 VAL A C 1
ATOM 5206 O O . VAL A 1 658 ? -18.531 31.75 12.984 1 87.5 658 VAL A O 1
ATOM 5209 N N . PRO A 1 659 ? -18 30.031 11.656 1 85.12 659 PRO A N 1
ATOM 5210 C CA . PRO A 1 659 ? -17.078 29.469 12.641 1 85.12 659 PRO A CA 1
ATOM 5211 C C . PRO A 1 659 ? -15.789 30.266 12.773 1 85.12 659 PRO A C 1
ATOM 5213 O O . PRO A 1 659 ? -15.531 31.156 11.961 1 85.12 659 PRO A O 1
ATOM 5216 N N . GLN A 1 660 ? -15.047 29.844 13.875 1 73 660 GLN A N 1
ATOM 5217 C CA . GLN A 1 660 ? -13.742 30.453 14.117 1 73 660 GLN A CA 1
ATOM 5218 C C . GLN A 1 660 ? -12.742 30.062 13.031 1 73 660 GLN A C 1
ATOM 5220 O O . GLN A 1 660 ? -12.078 30.922 12.453 1 73 660 GLN A O 1
ATOM 5225 N N . ASP A 1 661 ? -12.719 28.703 12.789 1 75.06 661 ASP A N 1
ATOM 5226 C CA . ASP A 1 661 ? -11.859 28.141 11.742 1 75.06 661 ASP A CA 1
ATOM 5227 C C . ASP A 1 661 ? -12.695 27.656 10.555 1 75.06 661 ASP A C 1
ATOM 5229 O O . ASP A 1 661 ? -13.453 26.703 10.672 1 75.06 661 ASP A O 1
ATOM 5233 N N . THR A 1 662 ? -12.531 28.469 9.461 1 75.5 662 THR A N 1
ATOM 5234 C CA . THR A 1 662 ? -13.32 28.125 8.289 1 75.5 662 THR A CA 1
ATOM 5235 C C . THR A 1 662 ? -12.57 27.109 7.43 1 75.5 662 THR A C 1
ATOM 5237 O O . THR A 1 662 ? -11.43 27.328 7.031 1 75.5 662 THR A O 1
ATOM 5240 N N . VAL A 1 663 ? -13.195 25.984 7.242 1 78 663 VAL A N 1
ATOM 5241 C CA . VAL A 1 663 ? -12.633 24.969 6.359 1 78 663 VAL A CA 1
ATOM 5242 C C . VAL A 1 663 ? -13.359 25 5.016 1 78 663 VAL A C 1
ATOM 5244 O O . VAL A 1 663 ? -14.594 25 4.965 1 78 663 VAL A O 1
ATOM 5247 N N . LEU A 1 664 ? -12.578 25.234 3.965 1 81.25 664 LEU A N 1
ATOM 5248 C CA . LEU A 1 664 ? -13.156 25.234 2.623 1 81.25 664 LEU A CA 1
ATOM 5249 C C . LEU A 1 664 ? -12.844 23.938 1.897 1 81.25 664 LEU A C 1
ATOM 5251 O O . LEU A 1 664 ? -11.82 23.297 2.166 1 81.25 664 LEU A O 1
ATOM 5255 N N . PHE A 1 665 ? -13.773 23.531 1.068 1 83.88 665 PHE A N 1
ATOM 5256 C CA . PHE A 1 665 ? -13.578 22.359 0.239 1 83.88 665 PHE A CA 1
ATOM 5257 C C . PHE A 1 665 ? -12.555 22.625 -0.857 1 83.88 665 PHE A C 1
ATOM 5259 O O . PHE A 1 665 ? -12.406 23.766 -1.315 1 83.88 665 PHE A O 1
ATOM 5266 N N . ASN A 1 666 ? -11.836 21.547 -1.214 1 80.31 666 ASN A N 1
ATOM 5267 C CA . ASN A 1 666 ? -10.922 21.656 -2.346 1 80.31 666 ASN A CA 1
ATOM 5268 C C . ASN A 1 666 ? -11.672 21.672 -3.674 1 80.31 666 ASN A C 1
ATOM 5270 O O . ASN A 1 666 ? -11.539 20.75 -4.477 1 80.31 666 ASN A O 1
ATOM 5274 N N . ALA A 1 667 ? -12.391 22.656 -3.807 1 83 667 ALA A N 1
ATOM 5275 C CA . ALA A 1 667 ? -13.203 22.875 -5.004 1 83 667 ALA A CA 1
ATOM 5276 C C . ALA A 1 667 ? -13.203 24.359 -5.402 1 83 667 ALA A C 1
ATOM 5278 O O . ALA A 1 667 ? -12.367 25.125 -4.934 1 83 667 ALA A O 1
ATOM 5279 N N . THR A 1 668 ? -14.07 24.719 -6.332 1 87.12 668 THR A N 1
ATOM 5280 C CA . THR A 1 668 ? -14.148 26.094 -6.793 1 87.12 668 THR A CA 1
ATOM 5281 C C . THR A 1 668 ? -14.789 26.984 -5.73 1 87.12 668 THR A C 1
ATOM 5283 O O . THR A 1 668 ? -15.492 26.5 -4.848 1 87.12 668 THR A O 1
ATOM 5286 N N . ILE A 1 669 ? -14.469 28.25 -5.781 1 88.75 669 ILE A N 1
ATOM 5287 C CA . ILE A 1 669 ? -15.086 29.203 -4.879 1 88.75 669 ILE A CA 1
ATOM 5288 C C . ILE A 1 669 ? -16.594 29.172 -5.039 1 88.75 669 ILE A C 1
ATOM 5290 O O . ILE A 1 669 ? -17.344 29.234 -4.051 1 88.75 669 ILE A O 1
ATOM 5294 N N . MET A 1 670 ? -17.031 29 -6.273 1 89.81 670 MET A N 1
ATOM 5295 C CA . MET A 1 670 ? -18.469 28.922 -6.547 1 89.81 670 MET A CA 1
ATOM 5296 C C . MET A 1 670 ? -19.094 27.734 -5.84 1 89.81 670 MET A C 1
ATOM 5298 O O . MET A 1 670 ? -20.156 27.859 -5.223 1 89.81 670 MET A O 1
ATOM 5302 N N . TYR A 1 671 ? -18.453 26.656 -5.918 1 87.75 671 TYR A N 1
ATOM 5303 C CA . TYR A 1 671 ? -18.969 25.453 -5.258 1 87.75 671 TYR A CA 1
ATOM 5304 C C . TYR A 1 671 ? -19.031 25.641 -3.748 1 87.75 671 TYR A C 1
ATOM 5306 O O . TYR A 1 671 ? -19.984 25.219 -3.104 1 87.75 671 TYR A O 1
ATOM 5314 N N . ASN A 1 672 ? -18.031 26.25 -3.188 1 88.56 672 ASN A N 1
ATOM 5315 C CA . ASN A 1 672 ? -18 26.5 -1.749 1 88.56 672 ASN A CA 1
ATOM 5316 C C . ASN A 1 672 ? -19.125 27.422 -1.314 1 88.56 672 ASN A C 1
ATOM 5318 O O . ASN A 1 672 ? -19.656 27.281 -0.215 1 88.56 672 ASN A O 1
ATOM 5322 N N . LEU A 1 673 ? -19.422 28.344 -2.203 1 90 673 LEU A N 1
ATOM 5323 C CA . LEU A 1 673 ? -20.5 29.281 -1.882 1 90 673 LEU A CA 1
ATOM 5324 C C . LEU A 1 673 ? -21.859 28.641 -2.053 1 90 673 LEU A C 1
ATOM 5326 O O . LEU A 1 673 ? -22.75 28.828 -1.218 1 90 673 LEU A O 1
ATOM 5330 N N . LEU A 1 674 ? -21.984 27.859 -3.059 1 88.38 674 LEU A N 1
ATOM 5331 C CA . LEU A 1 674 ? -23.266 27.234 -3.359 1 88.38 674 LEU A CA 1
ATOM 5332 C C . LEU A 1 674 ? -23.562 26.109 -2.367 1 88.38 674 LEU A C 1
ATOM 5334 O O . LEU A 1 674 ? -24.703 25.625 -2.303 1 88.38 674 LEU A O 1
ATOM 5338 N N . TYR A 1 675 ? -22.578 25.828 -1.597 1 86.31 675 TYR A N 1
ATOM 5339 C CA . TYR A 1 675 ? -22.734 24.766 -0.605 1 86.31 675 TYR A CA 1
ATOM 5340 C C . TYR A 1 675 ? -23.797 25.141 0.429 1 86.31 675 TYR A C 1
ATOM 5342 O O . TYR A 1 675 ? -24.469 24.266 0.982 1 86.31 675 TYR A O 1
ATOM 5350 N N . ALA A 1 676 ? -23.938 26.391 0.719 1 84.88 676 ALA A N 1
ATOM 5351 C CA . ALA A 1 676 ? -24.922 26.891 1.692 1 84.88 676 ALA A CA 1
ATOM 5352 C C . ALA A 1 676 ? -26.328 26.812 1.139 1 84.88 676 ALA A C 1
ATOM 5354 O O . ALA A 1 676 ? -27.281 26.516 1.874 1 84.88 676 ALA A O 1
ATOM 5355 N N . ASN A 1 677 ? -26.516 27.125 -0.083 1 87.75 677 ASN A N 1
ATOM 5356 C CA . ASN A 1 677 ? -27.781 27.062 -0.8 1 87.75 677 ASN A CA 1
ATOM 5357 C C . ASN A 1 677 ? -27.578 26.656 -2.256 1 87.75 677 ASN A C 1
ATOM 5359 O O . ASN A 1 677 ? -27.375 27.5 -3.123 1 87.75 677 ASN A O 1
ATOM 5363 N N . PRO A 1 678 ? -27.797 25.359 -2.502 1 84.81 678 PRO A N 1
ATOM 5364 C CA . PRO A 1 678 ? -27.547 24.859 -3.855 1 84.81 678 PRO A CA 1
ATOM 5365 C C . PRO A 1 678 ? -28.5 25.438 -4.887 1 84.81 678 PRO A C 1
ATOM 5367 O O . PRO A 1 678 ? -28.219 25.422 -6.086 1 84.81 678 PRO A O 1
ATOM 5370 N N . LYS A 1 679 ? -29.594 26.016 -4.5 1 85 679 LYS A N 1
ATOM 5371 C CA . LYS A 1 679 ? -30.609 26.531 -5.418 1 85 679 LYS A CA 1
ATOM 5372 C C . LYS A 1 679 ? -30.406 28.016 -5.688 1 85 679 LYS A C 1
ATOM 5374 O O . LYS A 1 679 ? -31.109 28.609 -6.504 1 85 679 LYS A O 1
ATOM 5379 N N . ALA A 1 680 ? -29.391 28.562 -5.004 1 89.88 680 ALA A N 1
ATOM 5380 C CA . ALA A 1 680 ? -29.156 29.984 -5.188 1 89.88 680 ALA A CA 1
ATOM 5381 C C . ALA A 1 680 ? -28.703 30.297 -6.609 1 89.88 680 ALA A C 1
ATOM 5383 O O . ALA A 1 680 ? -27.969 29.5 -7.211 1 89.88 680 ALA A O 1
ATOM 5384 N N . SER A 1 681 ? -29.156 31.344 -7.184 1 91.75 681 SER A N 1
ATOM 5385 C CA . SER A 1 681 ? -28.734 31.781 -8.508 1 91.75 681 SER A CA 1
ATOM 5386 C C . SER A 1 681 ? -27.375 32.438 -8.477 1 91.75 681 SER A C 1
ATOM 5388 O O . SER A 1 681 ? -26.891 32.812 -7.402 1 91.75 681 SER A O 1
ATOM 5390 N N . GLU A 1 682 ? -26.812 32.625 -9.539 1 91.25 682 GLU A N 1
ATOM 5391 C CA . GLU A 1 682 ? -25.516 33.281 -9.641 1 91.25 682 GLU A CA 1
ATOM 5392 C C . GLU A 1 682 ? -25.594 34.75 -9.164 1 91.25 682 GLU A C 1
ATOM 5394 O O . GLU A 1 682 ? -24.656 35.25 -8.562 1 91.25 682 GLU A O 1
ATOM 5399 N N . ALA A 1 683 ? -26.734 35.281 -9.438 1 91.69 683 ALA A N 1
ATOM 5400 C CA . ALA A 1 683 ? -26.938 36.656 -9 1 91.69 683 ALA A CA 1
ATOM 5401 C C . ALA A 1 683 ? -26.953 36.75 -7.477 1 91.69 683 ALA A C 1
ATOM 5403 O O . ALA A 1 683 ? -26.422 37.688 -6.898 1 91.69 683 ALA A O 1
ATOM 5404 N N . ASP A 1 684 ? -27.594 35.781 -6.91 1 92.12 684 ASP A N 1
ATOM 5405 C CA . ASP A 1 684 ? -27.656 35.75 -5.453 1 92.12 684 ASP A CA 1
ATOM 5406 C C . ASP A 1 684 ? -26.25 35.594 -4.855 1 92.12 684 ASP A C 1
ATOM 5408 O O . ASP A 1 684 ? -25.938 36.219 -3.828 1 92.12 684 ASP A O 1
ATOM 5412 N N . VAL A 1 685 ? -25.453 34.812 -5.512 1 93.44 685 VAL A N 1
ATOM 5413 C CA . VAL A 1 685 ? -24.094 34.562 -5.039 1 93.44 685 VAL A CA 1
ATOM 5414 C C . VAL A 1 685 ? -23.281 35.844 -5.145 1 93.44 685 VAL A C 1
ATOM 5416 O O . VAL A 1 685 ? -22.531 36.188 -4.227 1 93.44 685 VAL A O 1
ATOM 5419 N N . PHE A 1 686 ? -23.469 36.562 -6.215 1 93.75 686 PHE A N 1
ATOM 5420 C CA . PHE A 1 686 ? -22.734 37.812 -6.406 1 93.75 686 PHE A CA 1
ATOM 5421 C C . PHE A 1 686 ? -23.125 38.844 -5.359 1 93.75 686 PHE A C 1
ATOM 5423 O O . PHE A 1 686 ? -22.266 39.531 -4.812 1 93.75 686 PHE A O 1
ATOM 5430 N N . GLU A 1 687 ? -24.359 38.875 -5.117 1 91.12 687 GLU A N 1
ATOM 5431 C CA . GLU A 1 687 ? -24.844 39.844 -4.125 1 91.12 687 GLU A CA 1
ATOM 5432 C C . GLU A 1 687 ? -24.328 39.5 -2.73 1 91.12 687 GLU A C 1
ATOM 5434 O O . GLU A 1 687 ? -23.969 40.406 -1.963 1 91.12 687 GLU A O 1
ATOM 5439 N N . ALA A 1 688 ? -24.375 38.25 -2.432 1 91.44 688 ALA A N 1
ATOM 5440 C CA . ALA A 1 688 ? -23.859 37.844 -1.129 1 91.44 688 ALA A CA 1
ATOM 5441 C C . ALA A 1 688 ? -22.375 38.125 -0.992 1 91.44 688 ALA A C 1
ATOM 5443 O O . ALA A 1 688 ? -21.922 38.562 0.073 1 91.44 688 ALA A O 1
ATOM 5444 N N . CYS A 1 689 ? -21.625 37.969 -2.045 1 92.5 689 CYS A N 1
ATOM 5445 C CA . CYS A 1 689 ? -20.188 38.219 -2.018 1 92.5 689 CYS A CA 1
ATOM 5446 C C . CYS A 1 689 ? -19.906 39.719 -1.961 1 92.5 689 CYS A C 1
ATOM 5448 O O . CYS A 1 689 ? -18.922 40.125 -1.355 1 92.5 689 CYS A O 1
ATOM 5450 N N . LYS A 1 690 ? -20.75 40.469 -2.592 1 90.44 690 LYS A N 1
ATOM 5451 C CA . LYS A 1 690 ? -20.609 41.906 -2.484 1 90.44 690 LYS A CA 1
ATOM 5452 C C . LYS A 1 690 ? -20.859 42.375 -1.055 1 90.44 690 LYS A C 1
ATOM 5454 O O . LYS A 1 690 ? -20.141 43.25 -0.541 1 90.44 690 LYS A O 1
ATOM 5459 N N . ALA A 1 691 ? -21.844 41.75 -0.527 1 86.56 691 ALA A N 1
ATOM 5460 C CA . ALA A 1 691 ? -22.172 42.094 0.852 1 86.56 691 ALA A CA 1
ATOM 5461 C C . ALA A 1 691 ? -21.047 41.688 1.807 1 86.56 691 ALA A C 1
ATOM 5463 O O . ALA A 1 691 ? -20.828 42.375 2.824 1 86.56 691 ALA A O 1
ATOM 5464 N N . ALA A 1 692 ? -20.406 40.656 1.502 1 87.88 692 ALA A N 1
ATOM 5465 C CA . ALA A 1 692 ? -19.312 40.188 2.336 1 87.88 692 ALA A CA 1
ATOM 5466 C C . ALA A 1 692 ? -18 40.875 1.943 1 87.88 692 ALA A C 1
ATOM 5468 O O . ALA A 1 692 ? -16.938 40.562 2.514 1 87.88 692 ALA A O 1
ATOM 5469 N N . ASN A 1 693 ? -17.953 41.75 0.922 1 85.5 693 ASN A N 1
ATOM 5470 C CA . ASN A 1 693 ? -16.812 42.531 0.461 1 85.5 693 ASN A CA 1
ATOM 5471 C C . ASN A 1 693 ? -15.711 41.625 -0.1 1 85.5 693 ASN A C 1
ATOM 5473 O O . ASN A 1 693 ? -14.539 41.812 0.213 1 85.5 693 ASN A O 1
ATOM 5477 N N . ILE A 1 694 ? -16.078 40.562 -0.738 1 86.88 694 ILE A N 1
ATOM 5478 C CA . ILE A 1 694 ? -15.055 39.688 -1.274 1 86.88 694 ILE A CA 1
ATOM 5479 C C . ILE A 1 694 ? -15.219 39.562 -2.787 1 86.88 694 ILE A C 1
ATOM 5481 O O . ILE A 1 694 ? -14.344 39.031 -3.473 1 86.88 694 ILE A O 1
ATOM 5485 N N . HIS A 1 695 ? -16.312 40.094 -3.312 1 89.69 695 HIS A N 1
ATOM 5486 C CA . HIS A 1 695 ? -16.641 39.938 -4.727 1 89.69 695 HIS A CA 1
ATOM 5487 C C . HIS A 1 695 ? -15.516 40.469 -5.613 1 89.69 695 HIS A C 1
ATOM 5489 O O . HIS A 1 695 ? -15.078 39.75 -6.535 1 89.69 695 HIS A O 1
ATOM 5495 N N . GLU A 1 696 ? -15.047 41.625 -5.328 1 86.12 696 GLU A N 1
ATOM 5496 C CA . GLU A 1 696 ? -14 42.219 -6.148 1 86.12 696 GLU A CA 1
ATOM 5497 C C . GLU A 1 696 ? -12.695 41.438 -6.043 1 86.12 696 GLU A C 1
ATOM 5499 O O . GLU A 1 696 ? -11.969 41.281 -7.031 1 86.12 696 GLU A O 1
ATOM 5504 N N . ARG A 1 697 ? -12.469 41 -4.922 1 83.44 697 ARG A N 1
ATOM 5505 C CA . ARG A 1 697 ? -11.258 40.219 -4.719 1 83.44 697 ARG A CA 1
ATOM 5506 C C . ARG A 1 697 ? -11.312 38.906 -5.5 1 83.44 697 ARG A C 1
ATOM 5508 O O . ARG A 1 697 ? -10.297 38.469 -6.043 1 83.44 697 ARG A O 1
ATOM 5515 N N . ILE A 1 698 ? -12.43 38.281 -5.535 1 88.12 698 ILE A N 1
ATOM 5516 C CA . ILE A 1 698 ? -12.609 37 -6.238 1 88.12 698 ILE A CA 1
ATOM 5517 C C . ILE A 1 698 ? -12.43 37.219 -7.738 1 88.12 698 ILE A C 1
ATOM 5519 O O . ILE A 1 698 ? -11.852 36.375 -8.43 1 88.12 698 ILE A O 1
ATOM 5523 N N . LEU A 1 699 ? -12.898 38.312 -8.203 1 87.69 699 LEU A N 1
ATOM 5524 C CA . LEU A 1 699 ? -12.805 38.625 -9.625 1 87.69 699 LEU A CA 1
ATOM 5525 C C . LEU A 1 699 ? -11.359 38.844 -10.039 1 87.69 699 LEU A C 1
ATOM 5527 O O . LEU A 1 699 ? -11 38.656 -11.203 1 87.69 699 LEU A O 1
ATOM 5531 N N . ASN A 1 700 ? -10.539 39.188 -9.117 1 80.94 700 ASN A N 1
ATOM 5532 C CA . ASN A 1 700 ? -9.133 39.438 -9.406 1 80.94 700 ASN A CA 1
ATOM 5533 C C . ASN A 1 700 ? -8.328 38.156 -9.492 1 80.94 700 ASN A C 1
ATOM 5535 O O . ASN A 1 700 ? -7.18 38.156 -9.938 1 80.94 700 ASN A O 1
ATOM 5539 N N . PHE A 1 701 ? -8.945 37.156 -9.055 1 81.75 701 PHE A N 1
ATOM 5540 C CA . PHE A 1 701 ? -8.289 35.875 -9.258 1 81.75 701 PHE A CA 1
ATOM 5541 C C . PHE A 1 701 ? -8.32 35.469 -10.727 1 81.75 701 PHE A C 1
ATOM 5543 O O . PHE A 1 701 ? -9.25 35.812 -11.453 1 81.75 701 PHE A O 1
ATOM 5550 N N . PRO A 1 702 ? -7.367 34.75 -11.219 1 77.56 702 PRO A N 1
ATOM 5551 C CA . PRO A 1 702 ? -7.305 34.375 -12.641 1 77.56 702 PRO A CA 1
ATOM 5552 C C . PRO A 1 702 ? -8.555 33.656 -13.117 1 77.56 702 PRO A C 1
ATOM 5554 O O . PRO A 1 702 ? -9.031 33.906 -14.227 1 77.56 702 PRO A O 1
ATOM 5557 N N . ASP A 1 703 ? -9.133 32.844 -12.312 1 85.12 703 ASP A N 1
ATOM 5558 C CA . ASP A 1 703 ? -10.297 32.062 -12.742 1 85.12 703 ASP A CA 1
ATOM 5559 C C . ASP A 1 703 ? -11.562 32.562 -12.055 1 85.12 703 ASP A C 1
ATOM 5561 O O . ASP A 1 703 ? -12.602 31.875 -12.086 1 85.12 703 ASP A O 1
ATOM 5565 N N . GLY A 1 704 ? -11.367 33.688 -11.398 1 86.31 704 GLY A N 1
ATOM 5566 C CA . GLY A 1 704 ? -12.539 34.25 -10.734 1 86.31 704 GLY A CA 1
ATOM 5567 C C . GLY A 1 704 ? -13.188 33.281 -9.758 1 86.31 704 GLY A C 1
ATOM 5568 O O . GLY A 1 704 ? -12.508 32.688 -8.914 1 86.31 704 GLY A O 1
ATOM 5569 N N . TYR A 1 705 ? -14.523 33.062 -10.055 1 89.31 705 TYR A N 1
ATOM 5570 C CA . TYR A 1 705 ? -15.289 32.188 -9.164 1 89.31 705 TYR A CA 1
ATOM 5571 C C . TYR A 1 705 ? -14.977 30.734 -9.422 1 89.31 705 TYR A C 1
ATOM 5573 O O . TYR A 1 705 ? -15.289 29.875 -8.594 1 89.31 705 TYR A O 1
ATOM 5581 N N . GLU A 1 706 ? -14.305 30.5 -10.445 1 87.69 706 GLU A N 1
ATOM 5582 C CA . GLU A 1 706 ? -13.953 29.125 -10.773 1 87.69 706 GLU A CA 1
ATOM 5583 C C . GLU A 1 706 ? -12.562 28.781 -10.273 1 87.69 706 GLU A C 1
ATOM 5585 O O . GLU A 1 706 ? -12.07 27.672 -10.5 1 87.69 706 GLU A O 1
ATOM 5590 N N . THR A 1 707 ? -12.055 29.641 -9.492 1 83.06 707 THR A N 1
ATOM 5591 C CA . THR A 1 707 ? -10.742 29.375 -8.906 1 83.06 707 THR A CA 1
ATOM 5592 C C . THR A 1 707 ? -10.82 28.25 -7.891 1 83.06 707 THR A C 1
ATOM 5594 O O . THR A 1 707 ? -11.719 28.219 -7.051 1 83.06 707 THR A O 1
ATOM 5597 N N . LYS A 1 708 ? -9.969 27.25 -7.98 1 81.62 708 LYS A N 1
ATOM 5598 C CA . LYS A 1 708 ? -9.938 26.141 -7.043 1 81.62 708 LYS A CA 1
ATOM 5599 C C . LYS A 1 708 ? -9.172 26.5 -5.773 1 81.62 708 LYS A C 1
ATOM 5601 O O . LYS A 1 708 ? -8.094 27.094 -5.84 1 81.62 708 LYS A O 1
ATOM 5606 N N . VAL A 1 709 ? -9.672 26.375 -4.574 1 75.06 709 VAL A N 1
ATOM 5607 C CA . VAL A 1 709 ? -9.117 26.75 -3.275 1 75.06 709 VAL A CA 1
ATOM 5608 C C . VAL A 1 709 ? -7.953 25.828 -2.93 1 75.06 709 VAL A C 1
ATOM 5610 O O . VAL A 1 709 ? -6.969 26.25 -2.33 1 75.06 709 VAL A O 1
ATOM 5613 N N . GLY A 1 710 ? -7.531 24.734 -3.586 1 61.09 710 GLY A N 1
ATOM 5614 C CA . GLY A 1 710 ? -6.434 23.812 -3.332 1 61.09 710 GLY A CA 1
ATOM 5615 C C . GLY A 1 710 ? -6.5 23.172 -1.958 1 61.09 710 GLY A C 1
ATOM 5616 O O . GLY A 1 710 ? -7.367 23.516 -1.151 1 61.09 710 GLY A O 1
ATOM 5617 N N . GLU A 1 711 ? -5.414 22.188 -1.736 1 54.56 711 GLU A N 1
ATOM 5618 C CA . GLU A 1 711 ? -5.352 21.469 -0.473 1 54.56 711 GLU A CA 1
ATOM 5619 C C . GLU A 1 711 ? -4.863 22.359 0.659 1 54.56 711 GLU A C 1
ATOM 5621 O O . GLU A 1 711 ? -3.857 23.062 0.516 1 54.56 711 GLU A O 1
ATOM 5626 N N . ARG A 1 712 ? -5.359 22.375 1.831 1 47.66 712 ARG A N 1
ATOM 5627 C CA . ARG A 1 712 ? -5.164 23.109 3.078 1 47.66 712 ARG A CA 1
ATOM 5628 C C . ARG A 1 712 ? -4.949 24.594 2.814 1 47.66 712 ARG A C 1
ATOM 5630 O O . ARG A 1 712 ? -4.297 25.281 3.605 1 47.66 712 ARG A O 1
ATOM 5637 N N . GLY A 1 713 ? -5.527 25.172 1.754 1 43.19 713 GLY A N 1
ATOM 5638 C CA . GLY A 1 713 ? -5.375 26.609 1.569 1 43.19 713 GLY A CA 1
ATOM 5639 C C . GLY A 1 713 ? -3.939 27.031 1.305 1 43.19 713 GLY A C 1
ATOM 5640 O O . GLY A 1 713 ? -3.604 28.203 1.417 1 43.19 713 GLY A O 1
ATOM 5641 N N . LEU A 1 714 ? -2.863 25.953 1.53 1 39.66 714 LEU A N 1
ATOM 5642 C CA . LEU A 1 714 ? -1.438 26.25 1.628 1 39.66 714 LEU A CA 1
ATOM 5643 C C . LEU A 1 714 ? -0.875 26.672 0.272 1 39.66 714 LEU A C 1
ATOM 5645 O O . LEU A 1 714 ? 0.336 26.844 0.129 1 39.66 714 LEU A O 1
ATOM 5649 N N . LYS A 1 715 ? -1.426 26.391 -0.733 1 38.81 715 LYS A N 1
ATOM 5650 C CA . LYS A 1 715 ? -0.568 26.641 -1.89 1 38.81 715 LYS A CA 1
ATOM 5651 C C . LYS A 1 715 ? 0.253 27.906 -1.707 1 38.81 715 LYS A C 1
ATOM 5653 O O . LYS A 1 715 ? 1.032 28.281 -2.586 1 38.81 715 LYS A O 1
ATOM 5658 N N . LEU A 1 716 ? -0.244 29.109 -1.115 1 33.5 716 LEU A N 1
ATOM 5659 C CA . LEU A 1 716 ? 0.473 30.328 -1.489 1 33.5 716 LEU A CA 1
ATOM 5660 C C . LEU A 1 716 ? 1.806 30.422 -0.755 1 33.5 716 LEU A C 1
ATOM 5662 O O . LEU A 1 716 ? 1.924 29.969 0.386 1 33.5 716 LEU A O 1
ATOM 5666 N N . SER A 1 717 ? 2.871 30.453 -1.311 1 33.25 717 SER A N 1
ATOM 5667 C CA . SER A 1 717 ? 4.211 30.719 -0.789 1 33.25 717 SER A CA 1
ATOM 5668 C C . SER A 1 717 ? 4.16 31.625 0.433 1 33.25 717 SER A C 1
ATOM 5670 O O . SER A 1 717 ? 3.188 32.375 0.625 1 33.25 717 SER A O 1
ATOM 5672 N N . GLY A 1 718 ? 4.98 31.625 1.47 1 32.38 718 GLY A N 1
ATOM 5673 C CA . GLY A 1 718 ? 5.105 32.406 2.682 1 32.38 718 GLY A CA 1
ATOM 5674 C C . GLY A 1 718 ? 4.641 33.844 2.506 1 32.38 718 GLY A C 1
ATOM 5675 O O . GLY A 1 718 ? 3.713 34.281 3.186 1 32.38 718 GLY A O 1
ATOM 5676 N N . GLY A 1 719 ? 5.672 34.875 2.051 1 32.94 719 GLY A N 1
ATOM 5677 C CA . GLY A 1 719 ? 5.492 36.312 2.014 1 32.94 719 GLY A CA 1
ATOM 5678 C C . GLY A 1 719 ? 4.391 36.75 1.066 1 32.94 719 GLY A C 1
ATOM 5679 O O . GLY A 1 719 ? 3.613 37.656 1.387 1 32.94 719 GLY A O 1
ATOM 5680 N N . GLU A 1 720 ? 4.578 36.406 -0.059 1 34.84 720 GLU A N 1
ATOM 5681 C CA . GLU A 1 720 ? 3.654 36.812 -1.122 1 34.84 720 GLU A CA 1
ATOM 5682 C C . GLU A 1 720 ? 2.32 36.094 -0.984 1 34.84 720 GLU A C 1
ATOM 5684 O O . GLU A 1 720 ? 1.391 36.344 -1.756 1 34.84 720 GLU A O 1
ATOM 5689 N N . ARG A 1 721 ? 2.178 35.281 -0.055 1 42.03 721 ARG A N 1
ATOM 5690 C CA . ARG A 1 721 ? 1.116 34.406 0.405 1 42.03 721 ARG A CA 1
ATOM 5691 C C . ARG A 1 721 ? -0.074 35.188 0.934 1 42.03 721 ARG A C 1
ATOM 5693 O O . ARG A 1 721 ? -1.222 34.75 0.803 1 42.03 721 ARG A O 1
ATOM 5700 N N . GLN A 1 722 ? 0.239 36.156 1.582 1 39.12 722 GLN A N 1
ATOM 5701 C CA . GLN A 1 722 ? -0.817 36.875 2.309 1 39.12 722 GLN A CA 1
ATOM 5702 C C . GLN A 1 722 ? -1.808 37.5 1.349 1 39.12 722 GLN A C 1
ATOM 5704 O O . GLN A 1 722 ? -3.01 37.562 1.619 1 39.12 722 GLN A O 1
ATOM 5709 N N . ARG A 1 723 ? -1.203 38.094 0.318 1 39.53 723 ARG A N 1
ATOM 5710 C CA . ARG A 1 723 ? -2.105 38.875 -0.534 1 39.53 723 ARG A CA 1
ATOM 5711 C C . ARG A 1 723 ? -2.98 37.969 -1.377 1 39.53 723 ARG A C 1
ATOM 5713 O O . ARG A 1 723 ? -4.098 38.312 -1.75 1 39.53 723 ARG A O 1
ATOM 5720 N N . GLU A 1 724 ? -2.533 36.75 -1.743 1 48.09 724 GLU A N 1
ATOM 5721 C CA . GLU A 1 724 ? -3.238 35.875 -2.689 1 48.09 724 GLU A CA 1
ATOM 5722 C C . GLU A 1 724 ? -3.979 34.75 -1.971 1 48.09 724 GLU A C 1
ATOM 5724 O O . GLU A 1 724 ? -4.562 33.875 -2.611 1 48.09 724 GLU A O 1
ATOM 5729 N N . ARG A 1 725 ? -4.125 34.938 -0.667 1 56.84 725 ARG A N 1
ATOM 5730 C CA . ARG A 1 725 ? -4.844 33.938 0.107 1 56.84 725 ARG A CA 1
ATOM 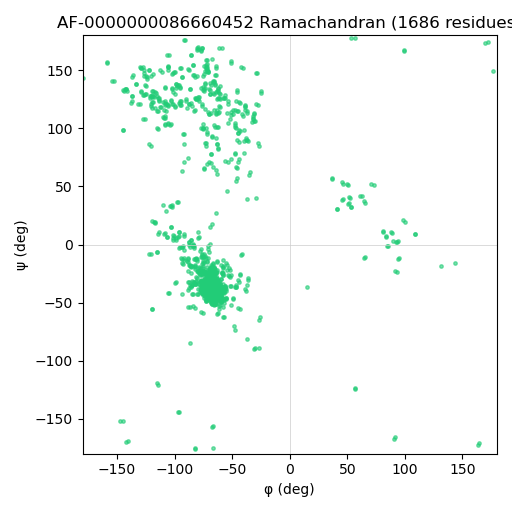5731 C C . ARG A 1 725 ? -6.348 34.188 0.069 1 56.84 725 ARG A C 1
ATOM 5733 O O . ARG A 1 725 ? -6.793 35.344 0.166 1 56.84 725 ARG A O 1
ATOM 5740 N N . ILE A 1 726 ? -7.066 33.219 -0.397 1 63.56 726 ILE A N 1
ATOM 5741 C CA . ILE A 1 726 ? -8.523 33.312 -0.298 1 63.56 726 ILE A CA 1
ATOM 5742 C C . ILE A 1 726 ? -8.93 33.562 1.152 1 63.56 726 ILE A C 1
ATOM 5744 O O . ILE A 1 726 ? -8.523 32.812 2.053 1 63.56 726 ILE A O 1
ATOM 5748 N N . PRO A 1 727 ? -9.445 34.688 1.38 1 71.5 727 PRO A N 1
ATOM 5749 C CA . PRO A 1 727 ? -9.883 34.969 2.748 1 71.5 727 PRO A CA 1
ATOM 5750 C C . PRO A 1 727 ? -11 34.031 3.209 1 71.5 727 PRO A C 1
ATOM 5752 O O . PRO A 1 727 ? -12.172 34.281 2.904 1 71.5 727 PRO A O 1
ATOM 5755 N N . HIS A 1 728 ? -10.75 33 3.994 1 79.25 728 HIS A N 1
ATOM 5756 C CA . HIS A 1 728 ? -11.664 31.953 4.426 1 79.25 728 HIS A CA 1
ATOM 5757 C C . HIS A 1 728 ? -12.836 32.531 5.219 1 79.25 728 HIS A C 1
ATOM 5759 O O . HIS A 1 728 ? -13.984 32.156 5 1 79.25 728 HIS A O 1
ATOM 5765 N N . PRO A 1 729 ? -12.602 33.625 5.988 1 79.75 729 PRO A N 1
ATOM 5766 C CA . PRO A 1 729 ? -13.711 34.125 6.805 1 79.75 729 PRO A CA 1
ATOM 5767 C C . PRO A 1 729 ? -14.773 34.844 5.98 1 79.75 729 PRO A C 1
ATOM 5769 O O . PRO A 1 729 ? -15.969 34.719 6.273 1 79.75 729 PRO A O 1
ATOM 5772 N N . GLN A 1 730 ? -14.352 35.562 4.926 1 84.88 730 GLN A N 1
ATOM 5773 C CA . GLN A 1 730 ? -15.312 36.281 4.098 1 84.88 730 GLN A CA 1
ATOM 5774 C C . GLN A 1 730 ? -16.188 35.312 3.303 1 84.88 730 GLN A C 1
ATOM 5776 O O . GLN A 1 730 ? -17.359 35.625 3.027 1 84.88 730 GLN A O 1
ATOM 5781 N N . ILE A 1 731 ? -15.625 34.25 2.99 1 87.25 731 ILE A N 1
ATOM 5782 C CA . ILE A 1 731 ? -16.406 33.25 2.281 1 87.25 731 ILE A CA 1
ATOM 5783 C C . ILE A 1 731 ? -17.438 32.625 3.229 1 87.25 731 ILE A C 1
ATOM 5785 O O . ILE A 1 731 ? -18.562 32.344 2.822 1 87.25 731 ILE A O 1
ATOM 5789 N N . ALA A 1 732 ? -17.047 32.438 4.422 1 87 732 ALA A N 1
ATOM 5790 C CA . ALA A 1 732 ? -17.969 31.922 5.414 1 87 732 ALA A CA 1
ATOM 5791 C C . ALA A 1 732 ? -19.125 32.875 5.648 1 87 732 ALA A C 1
ATOM 5793 O O . ALA A 1 732 ? -20.266 32.438 5.84 1 87 732 ALA A O 1
ATOM 5794 N N . ILE A 1 733 ? -18.797 34.156 5.641 1 87.5 733 ILE A N 1
ATOM 5795 C CA . ILE A 1 733 ? -19.828 35.156 5.82 1 87.5 733 ILE A CA 1
ATOM 5796 C C . ILE A 1 733 ? -20.781 35.156 4.621 1 87.5 733 ILE A C 1
ATOM 5798 O O . ILE A 1 733 ? -22 35.219 4.789 1 87.5 733 ILE A O 1
ATOM 5802 N N . ALA A 1 734 ? -20.234 35.062 3.443 1 89.75 734 ALA A N 1
ATOM 5803 C CA . ALA A 1 734 ? -21.047 35 2.244 1 89.75 734 ALA A CA 1
ATOM 5804 C C . ALA A 1 734 ? -21.969 33.781 2.293 1 89.75 734 ALA A C 1
ATOM 5806 O O . ALA A 1 734 ? -23.125 33.844 1.867 1 89.75 734 ALA A O 1
ATOM 5807 N N . ARG A 1 735 ? -21.547 32.719 2.812 1 89.69 735 ARG A N 1
ATOM 5808 C CA . ARG A 1 735 ? -22.344 31.5 2.963 1 89.69 735 ARG A CA 1
ATOM 5809 C C . ARG A 1 735 ? -23.516 31.734 3.91 1 89.69 735 ARG A C 1
ATOM 5811 O O . ARG A 1 735 ? -24.625 31.25 3.668 1 89.69 735 ARG A O 1
ATOM 5818 N N . ALA A 1 736 ? -23.141 32.375 4.938 1 87.06 736 ALA A N 1
ATOM 5819 C CA . ALA A 1 736 ? -24.188 32.656 5.918 1 87.06 736 ALA A CA 1
ATOM 5820 C C . ALA A 1 736 ? -25.266 33.531 5.324 1 87.06 736 ALA A C 1
ATOM 5822 O O . ALA A 1 736 ? -26.453 33.375 5.641 1 87.06 736 ALA A O 1
ATOM 5823 N N . ILE A 1 737 ? -24.859 34.5 4.496 1 87.88 737 ILE A N 1
ATOM 5824 C CA . ILE A 1 737 ? -25.812 35.406 3.838 1 87.88 737 ILE A CA 1
ATOM 5825 C C . ILE A 1 737 ? -26.688 34.594 2.873 1 87.88 737 ILE A C 1
ATOM 5827 O O . ILE A 1 737 ? -27.891 34.781 2.814 1 87.88 737 ILE A O 1
ATOM 5831 N N . LEU A 1 738 ? -26.047 33.719 2.164 1 90.44 738 LEU A N 1
ATOM 5832 C CA . LEU A 1 738 ? -26.766 32.906 1.17 1 90.44 738 LEU A CA 1
ATOM 5833 C C . LEU A 1 738 ? -27.75 31.969 1.839 1 90.44 738 LEU A C 1
ATOM 5835 O O . LEU A 1 738 ? -28.812 31.672 1.278 1 90.44 738 LEU A O 1
ATOM 5839 N N . LYS A 1 739 ? -27.422 31.438 2.955 1 88.81 739 LYS A N 1
ATOM 5840 C CA . LYS A 1 739 ? -28.312 30.547 3.691 1 88.81 739 LYS A CA 1
ATOM 5841 C C . LYS A 1 739 ? -29.562 31.297 4.184 1 88.81 739 LYS A C 1
ATOM 5843 O O . LYS A 1 739 ? -30.625 30.703 4.324 1 88.81 739 LYS A O 1
ATOM 5848 N N . ASP A 1 740 ? -29.438 32.594 4.391 1 85.94 740 ASP A N 1
ATOM 5849 C CA . ASP A 1 740 ? -30.531 33.5 4.809 1 85.94 740 ASP A CA 1
ATOM 5850 C C . ASP A 1 740 ? -31.266 32.938 6.02 1 85.94 740 ASP A C 1
ATOM 5852 O O . ASP A 1 740 ? -32.469 32.781 5.996 1 85.94 740 ASP A O 1
ATOM 5856 N N . ALA A 1 741 ? -30.562 32.562 7.074 1 89.69 741 ALA A N 1
ATOM 5857 C CA . ALA A 1 741 ? -31.141 32.031 8.312 1 89.69 741 ALA A CA 1
ATOM 5858 C C . ALA A 1 741 ? -31.578 33.188 9.234 1 89.69 741 ALA A C 1
ATOM 5860 O O . ALA A 1 741 ? -31 34.25 9.211 1 89.69 741 ALA A O 1
ATOM 5861 N N . ARG A 1 742 ? -32.5 32.938 10.055 1 91.31 742 ARG A N 1
ATOM 5862 C CA . ARG A 1 742 ? -33.062 33.938 10.969 1 91.31 742 ARG A CA 1
ATOM 5863 C C . ARG A 1 742 ? -32.156 34.094 12.188 1 91.31 742 ARG A C 1
ATOM 5865 O O . ARG A 1 742 ? -32.125 35.156 12.805 1 91.31 742 ARG A O 1
ATOM 5872 N N . ILE A 1 743 ? -31.5 33.062 12.469 1 93.69 743 ILE A N 1
ATOM 5873 C CA . ILE A 1 743 ? -30.578 33.094 13.609 1 93.69 743 ILE A CA 1
ATOM 5874 C C . ILE A 1 743 ? -29.141 32.938 13.109 1 93.69 743 ILE A C 1
ATOM 5876 O O . ILE A 1 743 ? -28.844 32.031 12.344 1 93.69 743 ILE A O 1
ATOM 5880 N N . LEU A 1 744 ? -28.297 33.875 13.484 1 93.12 744 LEU A N 1
ATOM 5881 C CA . LEU A 1 744 ? -26.906 33.844 13.055 1 93.12 744 LEU A CA 1
ATOM 5882 C C . LEU A 1 744 ? -25.969 33.656 14.258 1 93.12 744 LEU A C 1
ATOM 5884 O O . LEU A 1 744 ? -26.109 34.375 15.258 1 93.12 744 LEU A O 1
ATOM 5888 N N . LEU A 1 745 ? -25.141 32.719 14.172 1 93.12 745 LEU A N 1
ATOM 5889 C CA . LEU A 1 745 ? -24.125 32.469 15.188 1 93.12 745 LEU A CA 1
ATOM 5890 C C . LEU A 1 745 ? -22.734 32.844 14.664 1 93.12 745 LEU A C 1
ATOM 5892 O O . LEU A 1 745 ? -22.281 32.281 13.656 1 93.12 745 LEU A O 1
ATOM 5896 N N . LEU A 1 746 ? -22.031 33.781 15.312 1 90 746 LEU A N 1
ATOM 5897 C CA . LEU A 1 746 ? -20.703 34.219 14.914 1 90 746 LEU A CA 1
ATOM 5898 C C . LEU A 1 746 ? -19.656 33.844 15.969 1 90 746 LEU A C 1
ATOM 5900 O O . LEU A 1 746 ? -19.719 34.312 17.109 1 90 746 LEU A O 1
ATOM 5904 N N . ASP A 1 747 ? -18.719 32.969 15.617 1 86.88 747 ASP A N 1
ATOM 5905 C CA . ASP A 1 747 ? -17.672 32.531 16.547 1 86.88 747 ASP A CA 1
ATOM 5906 C C . ASP A 1 747 ? -16.328 33.156 16.203 1 86.88 747 ASP A C 1
ATOM 5908 O O . ASP A 1 747 ? -15.578 32.625 15.375 1 86.88 747 ASP A O 1
ATOM 5912 N N . GLU A 1 748 ? -15.844 34.156 16.906 1 73.19 748 GLU A N 1
ATOM 5913 C CA . GLU A 1 748 ? -14.57 34.875 16.797 1 73.19 748 GLU A CA 1
ATOM 5914 C C . GLU A 1 748 ? -14.172 35.031 15.336 1 73.19 748 GLU A C 1
ATOM 5916 O O . GLU A 1 748 ? -13.039 34.719 14.953 1 73.19 748 GLU A O 1
ATOM 5921 N N . ALA A 1 749 ? -14.898 35.594 14.438 1 62.66 749 ALA A N 1
ATOM 5922 C CA . ALA A 1 749 ? -14.742 35.625 12.984 1 62.66 749 ALA A CA 1
ATOM 5923 C C . ALA A 1 749 ? -13.586 36.531 12.586 1 62.66 749 ALA A C 1
ATOM 5925 O O . ALA A 1 749 ? -13.102 36.469 11.453 1 62.66 749 ALA A O 1
ATOM 5926 N N . THR A 1 750 ? -13.016 37.344 13.469 1 59.16 750 THR A N 1
ATOM 5927 C CA . THR A 1 750 ? -12.023 38.344 13.078 1 59.16 750 THR A CA 1
ATOM 5928 C C . THR A 1 750 ? -10.688 38.062 13.766 1 59.16 750 THR A C 1
ATOM 5930 O O . THR A 1 750 ? -9.797 38.938 13.758 1 59.16 750 THR A O 1
ATOM 5933 N N . ALA A 1 751 ? -10.5 36.844 14.242 1 55.59 751 ALA A N 1
ATOM 5934 C CA . ALA A 1 751 ? -9.25 36.594 14.961 1 55.59 751 ALA A CA 1
ATOM 5935 C C . ALA A 1 751 ? -8.078 36.469 13.984 1 55.59 751 ALA A C 1
ATOM 5937 O O . ALA A 1 751 ? -8.234 35.969 12.875 1 55.59 751 ALA A O 1
ATOM 5938 N N . SER A 1 752 ? -6.957 37.156 14.266 1 50.09 752 SER A N 1
ATOM 5939 C CA . SER A 1 752 ? -5.648 37 13.633 1 50.09 752 SER A CA 1
ATOM 5940 C C . SER A 1 752 ? -5.582 37.75 12.305 1 50.09 752 SER A C 1
ATOM 5942 O O . SER A 1 752 ? -4.73 37.469 11.469 1 50.09 752 SER A O 1
ATOM 5944 N N . LEU A 1 753 ? -6.609 38.594 12.055 1 56.06 753 LEU A N 1
ATOM 5945 C CA . LEU A 1 753 ? -6.621 39.312 10.773 1 56.06 753 LEU A CA 1
ATOM 5946 C C . LEU A 1 753 ? -5.996 40.688 10.898 1 56.06 753 LEU A C 1
ATOM 5948 O O . LEU A 1 753 ? -5.91 41.219 12 1 56.06 753 LEU A O 1
ATOM 5952 N N . ASP A 1 754 ? -5.457 41.156 9.828 1 52.91 754 ASP A N 1
ATOM 5953 C CA . ASP A 1 754 ? -4.961 42.5 9.766 1 52.91 754 ASP A CA 1
ATOM 5954 C C . ASP A 1 754 ? -6.102 43.531 9.938 1 52.91 754 ASP A C 1
ATOM 5956 O O . ASP A 1 754 ? -7.266 43.188 9.695 1 52.91 754 ASP A O 1
ATOM 5960 N N . SER A 1 755 ? -5.781 44.656 10.438 1 54.19 755 SER A N 1
ATOM 5961 C CA . SER A 1 755 ? -6.738 45.688 10.805 1 54.19 755 SER A CA 1
ATOM 5962 C C . SER A 1 755 ? -7.629 46.062 9.625 1 54.19 755 SER A C 1
ATOM 5964 O O . SER A 1 755 ? -8.836 46.281 9.789 1 54.19 755 SER A O 1
ATOM 5966 N N . HIS A 1 756 ? -7.031 46.094 8.445 1 57.53 756 HIS A N 1
ATOM 5967 C CA . HIS A 1 756 ? -7.824 46.438 7.277 1 57.53 756 HIS A CA 1
ATOM 5968 C C . HIS A 1 756 ? -8.852 45.375 6.961 1 57.53 756 HIS A C 1
ATOM 5970 O O . HIS A 1 756 ? -10.023 45.656 6.73 1 57.53 756 HIS A O 1
ATOM 5976 N N . THR A 1 757 ? -8.445 44.25 6.926 1 67 757 THR A N 1
ATOM 5977 C CA . THR A 1 757 ? -9.344 43.125 6.645 1 67 757 THR A CA 1
ATOM 5978 C C . THR A 1 757 ? -10.391 42.969 7.746 1 67 757 THR A C 1
ATOM 5980 O O . THR A 1 757 ? -11.539 42.625 7.473 1 67 757 THR A O 1
ATOM 5983 N N . GLU A 1 758 ? -9.906 43.375 8.891 1 69.88 758 GLU A N 1
ATOM 5984 C CA . GLU A 1 758 ? -10.828 43.312 10.023 1 69.88 758 GLU A CA 1
ATOM 5985 C C . GLU A 1 758 ? -11.992 44.281 9.852 1 69.88 758 GLU A C 1
ATOM 5987 O O . GLU A 1 758 ? -13.133 43.938 10.156 1 69.88 758 GLU A O 1
ATOM 5992 N N . ARG A 1 759 ? -11.688 45.469 9.422 1 69.38 759 ARG A N 1
ATOM 5993 C CA . ARG A 1 759 ? -12.727 46.469 9.211 1 69.38 759 ARG A CA 1
ATOM 5994 C C . ARG A 1 759 ? -13.703 46.031 8.133 1 69.38 759 ARG A C 1
ATOM 5996 O O . ARG A 1 759 ? -14.914 46.219 8.258 1 69.38 759 ARG A O 1
ATOM 6003 N N . GLN A 1 760 ? -13.172 45.469 7.082 1 75.25 760 GLN A N 1
ATOM 6004 C CA . GLN A 1 760 ? -14.016 44.969 5.996 1 75.25 760 GLN A CA 1
ATOM 6005 C C . GLN A 1 760 ? -14.961 43.875 6.477 1 75.25 760 GLN A C 1
ATOM 6007 O O . GLN A 1 760 ? -16.141 43.844 6.098 1 75.25 760 GLN A O 1
ATOM 6012 N N . ILE A 1 761 ? -14.453 43.062 7.254 1 78 761 ILE A N 1
ATOM 6013 C CA . ILE A 1 761 ? -15.234 41.938 7.77 1 78 761 ILE A CA 1
ATOM 6014 C C . ILE A 1 761 ? -16.297 42.469 8.742 1 78 761 ILE A C 1
ATOM 6016 O O . ILE A 1 761 ? -17.438 42 8.734 1 78 761 ILE A O 1
ATOM 6020 N N . GLN A 1 762 ? -15.828 43.469 9.508 1 76.62 762 GLN A N 1
ATOM 6021 C CA . GLN A 1 762 ? -16.781 44.031 10.469 1 76.62 762 GLN A CA 1
ATOM 6022 C C . GLN A 1 762 ? -17.938 44.719 9.75 1 76.62 762 GLN A C 1
ATOM 6024 O O . GLN A 1 762 ? -19.094 44.594 10.188 1 76.62 762 GLN A O 1
ATOM 6029 N N . ASP A 1 763 ? -17.641 45.375 8.719 1 78.31 763 ASP A N 1
ATOM 6030 C CA . ASP A 1 763 ? -18.688 46.031 7.922 1 78.31 763 ASP A CA 1
ATOM 6031 C C . ASP A 1 763 ? -19.641 44.969 7.344 1 78.31 763 ASP A C 1
ATOM 6033 O O . ASP A 1 763 ? -20.859 45.188 7.332 1 78.31 763 ASP A O 1
ATOM 6037 N N . ALA A 1 764 ? -19.078 43.938 6.855 1 81.38 764 ALA A N 1
ATOM 6038 C CA . ALA A 1 764 ? -19.875 42.875 6.281 1 81.38 764 ALA A CA 1
ATOM 6039 C C . ALA A 1 764 ? -20.766 42.219 7.34 1 81.38 764 ALA A C 1
ATOM 6041 O O . ALA A 1 764 ? -21.922 41.906 7.074 1 81.38 764 ALA A O 1
ATOM 6042 N N . LEU A 1 765 ? -20.234 42.062 8.484 1 82.75 765 LEU A N 1
ATOM 6043 C CA . LEU A 1 765 ? -20.969 41.438 9.578 1 82.75 765 LEU A CA 1
ATOM 6044 C C . LEU A 1 765 ? -22.141 42.312 10.008 1 82.75 765 LEU A C 1
ATOM 6046 O O . LEU A 1 765 ? -23.203 41.812 10.367 1 82.75 765 LEU A O 1
ATOM 6050 N N . GLU A 1 766 ? -21.891 43.594 10.023 1 80.31 766 GLU A N 1
ATOM 6051 C CA . GLU A 1 766 ? -22.953 44.531 10.406 1 80.31 766 GLU A CA 1
ATOM 6052 C C . GLU A 1 766 ? -24.125 44.469 9.43 1 80.31 766 GLU A C 1
ATOM 6054 O O . GLU A 1 766 ? -25.281 44.562 9.836 1 80.31 766 GLU A O 1
ATOM 6059 N N . ARG A 1 767 ? -23.812 44.281 8.203 1 81.12 767 ARG A N 1
ATOM 6060 C CA . ARG A 1 767 ? -24.844 44.188 7.176 1 81.12 767 ARG A CA 1
ATOM 6061 C C . ARG A 1 767 ? -25.625 42.875 7.305 1 81.12 767 ARG A C 1
ATOM 6063 O O . ARG A 1 767 ? -26.844 42.844 7.152 1 81.12 767 ARG A O 1
ATOM 6070 N N . VAL A 1 768 ? -24.922 41.844 7.559 1 81.88 768 VAL A N 1
ATOM 6071 C CA . VAL A 1 768 ? -25.531 40.5 7.586 1 81.88 768 VAL A CA 1
ATOM 6072 C C . VAL A 1 768 ? -26.375 40.344 8.844 1 81.88 768 VAL A C 1
ATOM 6074 O O . VAL A 1 768 ? -27.406 39.656 8.828 1 81.88 768 VAL A O 1
ATOM 6077 N N . THR A 1 769 ? -25.953 40.969 9.891 1 85 769 THR A N 1
ATOM 6078 C CA . THR A 1 769 ? -26.625 40.781 11.172 1 85 769 THR A CA 1
ATOM 6079 C C . THR A 1 769 ? -27.844 41.688 11.289 1 85 769 THR A C 1
ATOM 6081 O O . THR A 1 769 ? -28.672 41.531 12.18 1 85 769 THR A O 1
ATOM 6084 N N . ALA A 1 770 ? -27.969 42.656 10.383 1 82.69 770 ALA A N 1
ATOM 6085 C CA . ALA A 1 770 ? -29.062 43.594 10.492 1 82.69 770 ALA A CA 1
ATOM 6086 C C . ALA A 1 770 ? -30.406 42.906 10.414 1 82.69 770 ALA A C 1
ATOM 6088 O O . ALA A 1 770 ? -30.688 42.188 9.445 1 82.69 770 ALA A O 1
ATOM 6089 N N . GLY A 1 771 ? -31.219 43 11.461 1 82.56 771 GLY A N 1
ATOM 6090 C CA . GLY A 1 771 ? -32.562 42.469 11.484 1 82.56 771 GLY A CA 1
ATOM 6091 C C . GLY A 1 771 ? -32.625 41 11.883 1 82.56 771 GLY A C 1
ATOM 6092 O O . GLY A 1 771 ? -33.688 40.375 11.836 1 82.56 771 GLY A O 1
ATOM 6093 N N . ARG A 1 772 ? -31.562 40.375 12.133 1 90.38 772 ARG A N 1
ATOM 6094 C CA . ARG A 1 772 ? -31.516 38.938 12.492 1 90.38 772 ARG A CA 1
ATOM 6095 C C . ARG A 1 772 ? -31.062 38.781 13.938 1 90.38 772 ARG A C 1
ATOM 6097 O O . ARG A 1 772 ? -30.406 39.656 14.508 1 90.38 772 ARG A O 1
ATOM 6104 N N . THR A 1 773 ? -31.562 37.688 14.539 1 93.94 773 THR A N 1
ATOM 6105 C CA . THR A 1 773 ? -31.078 37.344 15.867 1 93.94 773 THR A CA 1
ATOM 6106 C C . THR A 1 773 ? -29.641 36.844 15.797 1 93.94 773 THR A C 1
ATOM 6108 O O . THR A 1 773 ? -29.344 35.844 15.133 1 93.94 773 THR A O 1
ATOM 6111 N N . THR A 1 774 ? -28.781 37.594 16.359 1 93.06 774 THR A N 1
ATOM 6112 C CA . THR A 1 774 ? -27.359 37.281 16.203 1 93.06 774 THR A CA 1
ATOM 6113 C C . THR A 1 774 ? -26.703 37.062 17.562 1 93.06 774 THR A C 1
ATOM 6115 O O . THR A 1 774 ? -26.922 37.844 18.5 1 93.06 774 THR A O 1
ATOM 6118 N N . ILE A 1 775 ? -26.047 35.969 17.688 1 93.31 775 ILE A N 1
ATOM 6119 C CA . ILE A 1 775 ? -25.219 35.688 18.859 1 93.31 775 ILE A CA 1
ATOM 6120 C C . ILE A 1 775 ? -23.75 35.656 18.438 1 93.31 775 ILE A C 1
ATOM 6122 O O . ILE A 1 775 ? -23.328 34.875 17.594 1 93.31 775 ILE A O 1
ATOM 6126 N N . THR A 1 776 ? -22.969 36.562 19 1 90.88 776 THR A N 1
ATOM 6127 C CA . THR A 1 776 ? -21.562 36.719 18.609 1 90.88 776 THR A CA 1
ATOM 6128 C C . THR A 1 776 ? -20.641 36.469 19.797 1 90.88 776 THR A C 1
ATOM 6130 O O . THR A 1 776 ? -20.875 36.969 20.891 1 90.88 776 THR A O 1
ATOM 6133 N N . ILE A 1 777 ? -19.719 35.625 19.562 1 89.12 777 ILE A N 1
ATOM 6134 C CA . ILE A 1 777 ? -18.641 35.406 20.516 1 89.12 777 ILE A CA 1
ATOM 6135 C C . ILE A 1 777 ? -17.438 36.281 20.125 1 89.12 777 ILE A C 1
ATOM 6137 O O . ILE A 1 777 ? -16.969 36.219 19 1 89.12 777 ILE A O 1
ATOM 6141 N N . ALA A 1 778 ? -17 37.188 20.984 1 77.88 778 ALA A N 1
ATOM 6142 C CA . ALA A 1 778 ? -15.898 38.094 20.641 1 77.88 778 ALA A CA 1
ATOM 6143 C C . ALA A 1 778 ? -14.773 38 21.672 1 77.88 778 ALA A C 1
ATOM 6145 O O . ALA A 1 778 ? -15.023 37.781 22.859 1 77.88 778 ALA A O 1
ATOM 6146 N N . HIS A 1 779 ? -13.688 38.125 21.203 1 65.88 779 HIS A N 1
ATOM 6147 C CA . HIS A 1 779 ? -12.523 38.25 22.078 1 65.88 779 HIS A CA 1
ATOM 6148 C C . HIS A 1 779 ? -12.117 39.719 22.203 1 65.88 779 HIS A C 1
ATOM 6150 O O . HIS A 1 779 ? -11.602 40.156 23.234 1 65.88 779 HIS A O 1
ATOM 6156 N N . ARG A 1 780 ? -12.359 40.375 21.109 1 68.12 780 ARG A N 1
ATOM 6157 C CA . ARG A 1 780 ? -12.094 41.812 21.109 1 68.12 780 ARG A CA 1
ATOM 6158 C C . ARG A 1 780 ? -13.352 42.594 21.453 1 68.12 780 ARG A C 1
ATOM 6160 O O . ARG A 1 780 ? -14.328 42.562 20.703 1 68.12 780 ARG A O 1
ATOM 6167 N N . LEU A 1 781 ? -13.266 43.375 22.453 1 77.12 781 LEU A N 1
ATOM 6168 C CA . LEU A 1 781 ? -14.438 44.031 23.016 1 77.12 781 LEU A CA 1
ATOM 6169 C C . LEU A 1 781 ? -14.852 45.219 22.141 1 77.12 781 LEU A C 1
ATOM 6171 O O . LEU A 1 781 ? -16.016 45.625 22.172 1 77.12 781 LEU A O 1
ATOM 6175 N N . SER A 1 782 ? -13.961 45.719 21.328 1 71.81 782 SER A N 1
ATOM 6176 C CA . SER A 1 782 ? -14.258 46.875 20.484 1 71.81 782 SER A CA 1
ATOM 6177 C C . SER A 1 782 ? -15.297 46.531 19.422 1 71.81 782 SER A C 1
ATOM 6179 O O . SER A 1 782 ? -16.031 47.406 18.953 1 71.81 782 SER A O 1
ATOM 6181 N N . THR A 1 783 ? -15.508 45.312 19.141 1 74.31 783 THR A N 1
ATOM 6182 C CA . THR A 1 783 ? -16.375 44.875 18.047 1 74.31 783 THR A CA 1
ATOM 6183 C C . THR A 1 783 ? -17.812 44.656 18.562 1 74.31 783 THR A C 1
ATOM 6185 O O . THR A 1 783 ? -18.734 44.531 17.766 1 74.31 783 THR A O 1
ATOM 6188 N N . ILE A 1 784 ? -17.922 44.656 19.828 1 79.81 784 ILE A N 1
ATOM 6189 C CA . ILE A 1 784 ? -19.25 44.312 20.359 1 79.81 784 ILE A CA 1
ATOM 6190 C C . ILE A 1 784 ? -19.828 45.5 21.125 1 79.81 784 ILE A C 1
ATOM 6192 O O . ILE A 1 784 ? -20.734 45.344 21.938 1 79.81 784 ILE A O 1
ATOM 6196 N N . THR A 1 785 ? -19.359 46.656 20.922 1 81.5 785 THR A N 1
ATOM 6197 C CA . THR A 1 785 ? -19.828 47.844 21.641 1 81.5 785 THR A CA 1
ATOM 6198 C C . THR A 1 785 ? -21.25 48.188 21.234 1 81.5 785 THR A C 1
ATOM 6200 O O . THR A 1 785 ? -22 48.781 22.016 1 81.5 785 THR A O 1
ATOM 6203 N N . THR A 1 786 ? -21.672 47.75 20.047 1 79.94 786 THR A N 1
ATOM 6204 C CA . THR A 1 786 ? -22.984 48.094 19.531 1 79.94 786 THR A CA 1
ATOM 6205 C C . THR A 1 786 ? -24 47 19.828 1 79.94 786 THR A C 1
ATOM 6207 O O . THR A 1 786 ? -25.156 47.094 19.422 1 79.94 786 THR A O 1
ATOM 6210 N N . SER A 1 787 ? -23.672 46.031 20.562 1 89.81 787 SER A N 1
ATOM 6211 C CA . SER A 1 787 ? -24.594 44.938 20.875 1 89.81 787 SER A CA 1
ATOM 6212 C C . SER A 1 787 ? -25.672 45.375 21.859 1 89.81 787 SER A C 1
ATOM 6214 O O . SER A 1 787 ? -25.438 46.219 22.703 1 89.81 787 SER A O 1
ATOM 6216 N N . ASP A 1 788 ? -26.844 44.781 21.75 1 91.62 788 ASP A N 1
ATOM 6217 C CA . ASP A 1 788 ? -27.969 45.094 22.609 1 91.62 788 ASP A CA 1
ATOM 6218 C C . ASP A 1 788 ? -27.797 44.469 24 1 91.62 788 ASP A C 1
ATOM 6220 O O . ASP A 1 788 ? -28.312 45 24.984 1 91.62 788 ASP A O 1
ATOM 6224 N N . GLN A 1 789 ? -27.141 43.344 23.984 1 93.62 789 GLN A N 1
ATOM 6225 C CA . GLN A 1 789 ? -26.859 42.625 25.234 1 93.62 789 GLN A CA 1
ATOM 6226 C C . GLN A 1 789 ? -25.484 42 25.203 1 93.62 789 GLN A C 1
ATOM 6228 O O . GLN A 1 789 ? -25.062 41.438 24.188 1 93.62 789 GLN A O 1
ATOM 6233 N N . ILE A 1 790 ? -24.797 42.219 26.312 1 94.12 790 ILE A N 1
ATOM 6234 C CA . ILE A 1 790 ? -23.5 41.594 26.469 1 94.12 790 ILE A CA 1
ATOM 6235 C C . ILE A 1 790 ? -23.516 40.688 27.688 1 94.12 790 ILE A C 1
ATOM 6237 O O . ILE A 1 790 ? -23.875 41.094 28.781 1 94.12 790 ILE A O 1
ATOM 6241 N N . VAL A 1 791 ? -23.203 39.469 27.422 1 93.94 791 VAL A N 1
ATOM 6242 C CA . VAL A 1 791 ? -23.141 38.469 28.484 1 93.94 791 VAL A CA 1
ATOM 6243 C C . VAL A 1 791 ? -21.688 38.094 28.781 1 93.94 791 VAL A C 1
ATOM 6245 O O . VAL A 1 791 ? -20.969 37.656 27.891 1 93.94 791 VAL A O 1
ATOM 6248 N N . VAL A 1 792 ? -21.312 38.312 30.016 1 93.81 792 VAL A N 1
ATOM 6249 C CA . VAL A 1 792 ? -19.938 37.969 30.422 1 93.81 792 VAL A CA 1
ATOM 6250 C C . VAL A 1 792 ? -19.922 36.625 31.141 1 93.81 792 VAL A C 1
ATOM 6252 O O . VAL A 1 792 ? -20.594 36.469 32.156 1 93.81 792 VAL A O 1
ATOM 6255 N N . LEU A 1 793 ? -19.188 35.75 30.516 1 92 793 LEU A N 1
ATOM 6256 C CA . LEU A 1 793 ? -19.062 34.406 31.078 1 92 793 LEU A CA 1
ATOM 6257 C C . LEU A 1 793 ? -17.734 34.219 31.781 1 92 793 LEU A C 1
ATOM 6259 O O . LEU A 1 793 ? -16.703 34.688 31.312 1 92 793 LEU A O 1
ATOM 6263 N N . HIS A 1 794 ? -17.797 33.656 32.938 1 89.38 794 HIS A N 1
ATOM 6264 C CA . HIS A 1 794 ? -16.609 33.281 33.688 1 89.38 794 HIS A CA 1
ATOM 6265 C C . HIS A 1 794 ? -16.766 31.891 34.312 1 89.38 794 HIS A C 1
ATOM 6267 O O . HIS A 1 794 ? -17.703 31.656 35.094 1 89.38 794 HIS A O 1
ATOM 6273 N N . LYS A 1 795 ? -15.891 30.984 34.031 1 86.81 795 LYS A N 1
ATOM 6274 C CA . LYS A 1 795 ? -15.852 29.609 34.562 1 86.81 795 LYS A CA 1
ATOM 6275 C C . LYS A 1 795 ? -17.203 28.938 34.406 1 86.81 795 LYS A C 1
ATOM 6277 O O . LYS A 1 795 ? -17.719 28.328 35.344 1 86.81 795 LYS A O 1
ATOM 6282 N N . GLY A 1 796 ? -17.906 29.234 33.344 1 90.06 796 GLY A N 1
ATOM 6283 C CA . GLY A 1 796 ? -19.125 28.531 33 1 90.06 796 GLY A CA 1
ATOM 6284 C C . GLY A 1 796 ? -20.359 29.188 33.562 1 90.06 796 GLY A C 1
ATOM 6285 O O . GLY A 1 796 ? -21.469 28.656 33.438 1 90.06 796 GLY A O 1
ATOM 6286 N N . LYS A 1 797 ? -20.172 30.328 34.25 1 92.56 797 LYS A N 1
ATOM 6287 C CA . LYS A 1 797 ? -21.312 31.047 34.844 1 92.56 797 LYS A CA 1
ATOM 6288 C C . LYS A 1 797 ? -21.391 32.469 34.312 1 92.56 797 LYS A C 1
ATOM 6290 O O . LYS A 1 797 ? -20.375 33.062 33.906 1 92.56 797 LYS A O 1
ATOM 6295 N N . ILE A 1 798 ? -22.578 32.969 34.25 1 94.06 798 ILE A N 1
ATOM 6296 C CA . ILE A 1 798 ? -22.75 34.375 33.844 1 94.06 798 ILE A CA 1
ATOM 6297 C C . ILE A 1 798 ? -22.484 35.281 35.062 1 94.06 798 ILE A C 1
ATOM 6299 O O . ILE A 1 798 ? -23.141 35.156 36.094 1 94.06 798 ILE A O 1
ATOM 6303 N N . VAL A 1 799 ? -21.625 36.188 34.938 1 92.44 799 VAL A N 1
ATOM 6304 C CA . VAL A 1 799 ? -21.234 37.062 36.062 1 92.44 799 VAL A CA 1
ATOM 6305 C C . VAL A 1 799 ? -21.859 38.438 35.875 1 92.44 799 VAL A C 1
ATOM 6307 O O . VAL A 1 799 ? -22.062 39.156 36.844 1 92.44 799 VAL A O 1
ATOM 6310 N N . GLU A 1 800 ? -21.844 38.938 34.656 1 93.19 800 GLU A N 1
ATOM 6311 C CA . GLU A 1 800 ? -22.406 40.25 34.344 1 93.19 800 GLU A CA 1
ATOM 6312 C C . GLU A 1 800 ? -23.234 40.188 33.062 1 93.19 800 GLU A C 1
ATOM 6314 O O . GLU A 1 800 ? -22.984 39.375 32.156 1 93.19 800 GLU A O 1
ATOM 6319 N N . ARG A 1 801 ? -24.328 41 33.031 1 93.62 801 ARG A N 1
ATOM 6320 C CA . ARG A 1 801 ? -25.156 41.125 31.812 1 93.62 801 ARG A CA 1
ATOM 6321 C C . ARG A 1 801 ? -25.656 42.562 31.656 1 93.62 801 ARG A C 1
ATOM 6323 O O . ARG A 1 801 ? -26 43.219 32.625 1 93.62 801 ARG A O 1
ATOM 6330 N N . GLY A 1 802 ? -25.562 43.094 30.531 1 91.88 802 GLY A N 1
ATOM 6331 C CA . GLY A 1 802 ? -26.047 44.438 30.25 1 91.88 802 GLY A CA 1
ATOM 6332 C C . GLY A 1 802 ? -25.484 45.031 28.969 1 91.88 802 GLY A C 1
ATOM 6333 O O . GLY A 1 802 ? -24.984 44.281 28.109 1 91.88 802 GLY A O 1
ATOM 6334 N N . THR A 1 803 ? -25.719 46.219 28.703 1 92.44 803 THR A N 1
ATOM 6335 C CA . THR A 1 803 ? -25.172 46.938 27.547 1 92.44 803 THR A CA 1
ATOM 6336 C C . THR A 1 803 ? -23.734 47.406 27.828 1 92.44 803 THR A C 1
ATOM 6338 O O . THR A 1 803 ? -23.266 47.312 28.969 1 92.44 803 THR A O 1
ATOM 6341 N N . HIS A 1 804 ? -23.078 47.812 26.844 1 90.12 804 HIS A N 1
ATOM 6342 C CA . HIS A 1 804 ? -21.688 48.25 26.969 1 90.12 804 HIS A CA 1
ATOM 6343 C C . HIS A 1 804 ? -21.547 49.344 28.016 1 90.12 804 HIS A C 1
ATOM 6345 O O . HIS A 1 804 ? -20.703 49.25 28.906 1 90.12 804 HIS A O 1
ATOM 6351 N N . SER A 1 805 ? -22.438 50.344 27.953 1 87.75 805 SER A N 1
ATOM 6352 C CA . SER A 1 805 ? -22.359 51.5 28.859 1 87.75 805 SER A CA 1
ATOM 6353 C C . SER A 1 805 ? -22.719 51.094 30.281 1 87.75 805 SER A C 1
ATOM 6355 O O . SER A 1 805 ? -22.078 51.562 31.234 1 87.75 805 SER A O 1
ATOM 6357 N N . GLU A 1 806 ? -23.672 50.188 30.375 1 91.56 806 GLU A N 1
ATOM 6358 C CA . GLU A 1 806 ? -24.094 49.719 31.703 1 91.56 806 GLU A CA 1
ATOM 6359 C C . GLU A 1 806 ? -23 48.906 32.375 1 91.56 806 GLU A C 1
ATOM 6361 O O . GLU A 1 806 ? -22.766 49.031 33.562 1 91.56 806 GLU A O 1
ATOM 6366 N N . LEU A 1 807 ? -22.375 48.125 31.594 1 91.25 807 LEU A N 1
ATOM 6367 C CA . LEU A 1 807 ? -21.375 47.219 32.156 1 91.25 807 LEU A CA 1
ATOM 6368 C C . LEU A 1 807 ? -20.109 48 32.5 1 91.25 807 LEU A C 1
ATOM 6370 O O . LEU A 1 807 ? -19.391 47.594 33.438 1 91.25 807 LEU A O 1
ATOM 6374 N N . LEU A 1 808 ? -19.812 49 31.781 1 88.69 808 LEU A N 1
ATOM 6375 C CA . LEU A 1 808 ? -18.656 49.844 32.125 1 88.69 808 LEU A CA 1
ATOM 6376 C C . LEU A 1 808 ? -18.891 50.562 33.438 1 88.69 808 LEU A C 1
ATOM 6378 O O . LEU A 1 808 ? -17.938 50.75 34.219 1 88.69 808 LEU A O 1
ATOM 6382 N N . SER A 1 809 ? -20.156 50.938 33.656 1 87.94 809 SER A N 1
ATOM 6383 C CA . SER A 1 809 ? -20.5 51.688 34.875 1 87.94 809 SER A CA 1
ATOM 6384 C C . SER A 1 809 ? -20.484 50.781 36.094 1 87.94 809 SER A C 1
ATOM 6386 O O . SER A 1 809 ? -20.266 51.25 37.219 1 87.94 809 SER A O 1
ATOM 6388 N N . LEU A 1 810 ? -20.688 49.562 35.906 1 89.69 810 LEU A N 1
ATOM 6389 C CA . LEU A 1 810 ? -20.75 48.594 37 1 89.69 810 LEU A CA 1
ATOM 6390 C C . LEU A 1 810 ? -19.344 48.281 37.5 1 89.69 810 LEU A C 1
ATOM 6392 O O . LEU A 1 810 ? -19.188 47.781 38.625 1 89.69 810 LEU A O 1
ATOM 6396 N N . GLN A 1 811 ? -18.234 48.719 36.875 1 85.25 811 GLN A N 1
ATOM 6397 C CA . GLN A 1 811 ? -16.828 48.531 37.25 1 85.25 811 GLN A CA 1
ATOM 6398 C C . GLN A 1 811 ? -16.562 47.094 37.656 1 85.25 811 GLN A C 1
ATOM 6400 O O . GLN A 1 811 ? -15.93 46.844 38.688 1 85.25 811 GLN A O 1
ATOM 6405 N N . GLY A 1 812 ? -17.172 46.188 36.969 1 88.38 812 GLY A N 1
ATOM 6406 C CA . GLY A 1 812 ? -16.953 44.781 37.281 1 88.38 812 GLY A CA 1
ATOM 6407 C C . GLY A 1 812 ? -15.906 44.125 36.375 1 88.38 812 GLY A C 1
ATOM 6408 O O . GLY A 1 812 ? -14.875 44.75 36.094 1 88.38 812 GLY A O 1
ATOM 6409 N N . ARG A 1 813 ? -16.172 42.844 36.062 1 88.44 813 ARG A N 1
ATOM 6410 C CA . ARG A 1 813 ? -15.211 42.094 35.281 1 88.44 813 ARG A CA 1
ATOM 6411 C C . ARG A 1 813 ? -15.109 42.625 33.844 1 88.44 813 ARG A C 1
ATOM 6413 O O . ARG A 1 813 ? -14.023 42.625 33.25 1 88.44 813 ARG A O 1
ATOM 6420 N N . TYR A 1 814 ? -16.141 43 33.312 1 90.12 814 TYR A N 1
ATOM 6421 C CA . TYR A 1 814 ? -16.156 43.594 31.969 1 90.12 814 TYR A CA 1
ATOM 6422 C C . TYR A 1 814 ? -15.289 44.844 31.922 1 90.12 814 TYR A C 1
ATOM 6424 O O . TYR A 1 814 ? -14.547 45.062 30.953 1 90.12 814 TYR A O 1
ATOM 6432 N N . HIS A 1 815 ? -15.484 45.656 32.875 1 87.88 815 HIS A N 1
ATOM 6433 C CA . HIS A 1 815 ? -14.695 46.875 32.969 1 87.88 815 HIS A CA 1
ATOM 6434 C C . HIS A 1 815 ? -13.203 46.562 33.062 1 87.88 815 HIS A C 1
ATOM 6436 O O . HIS A 1 815 ? -12.383 47.25 32.438 1 87.88 815 HIS A O 1
ATOM 6442 N N . ALA A 1 816 ? -12.969 45.562 33.781 1 83.88 816 ALA A N 1
ATOM 6443 C CA . ALA A 1 816 ? -11.57 45.156 33.906 1 83.88 816 ALA A CA 1
ATOM 6444 C C . ALA A 1 816 ? -11 44.688 32.594 1 83.88 816 ALA A C 1
ATOM 6446 O O . ALA A 1 816 ? -9.852 45 32.25 1 83.88 816 ALA A O 1
ATOM 6447 N N . MET A 1 817 ? -11.797 43.938 31.938 1 83.94 817 MET A N 1
ATOM 6448 C CA . MET A 1 817 ? -11.367 43.438 30.625 1 83.94 817 MET A CA 1
ATOM 6449 C C . MET A 1 817 ? -11.195 44.594 29.641 1 83.94 817 MET A C 1
ATOM 6451 O O . MET A 1 817 ? -10.258 44.594 28.844 1 83.94 817 MET A O 1
ATOM 6455 N N . TRP A 1 818 ? -12.094 45.469 29.672 1 81.56 818 TRP A N 1
ATOM 6456 C CA . TRP A 1 818 ? -12.07 46.625 28.797 1 81.56 818 TRP A CA 1
ATOM 6457 C C . TRP A 1 818 ? -10.852 47.5 29.062 1 81.56 818 TRP A C 1
ATOM 6459 O O . TRP A 1 818 ? -10.188 47.969 28.141 1 81.56 818 TRP A O 1
ATOM 6469 N N . GLU A 1 819 ? -10.594 47.75 30.344 1 75.44 819 GLU A N 1
ATOM 6470 C CA . GLU A 1 819 ? -9.445 48.562 30.75 1 75.44 819 GLU A CA 1
ATOM 6471 C C . GLU A 1 819 ? -8.133 47.875 30.344 1 75.44 819 GLU A C 1
ATOM 6473 O O . GLU A 1 819 ? -7.199 48.562 29.906 1 75.44 819 GLU A O 1
ATOM 6478 N N . LYS A 1 820 ? -8.188 46.656 30.578 1 70.31 820 LYS A N 1
ATOM 6479 C CA . LYS A 1 820 ? -6.992 45.875 30.203 1 70.31 820 LYS A CA 1
ATOM 6480 C C . LYS A 1 820 ? -6.727 45.969 28.703 1 70.31 820 LYS A C 1
ATOM 6482 O O . LYS A 1 820 ? -5.578 46.125 28.281 1 70.31 820 LYS A O 1
ATOM 6487 N N . GLN A 1 821 ? -7.754 45.875 27.984 1 66.12 821 GLN A N 1
ATOM 6488 C CA . GLN A 1 821 ? -7.609 45.906 26.531 1 66.12 821 GLN A CA 1
ATOM 6489 C C . GLN A 1 821 ? -7.312 47.312 26.047 1 66.12 821 GLN A C 1
ATOM 6491 O O . GLN A 1 821 ? -6.555 47.5 25.094 1 66.12 821 GLN A O 1
ATOM 6496 N N . THR A 1 822 ? -7.848 48.312 26.859 1 60.06 822 THR A N 1
ATOM 6497 C CA . THR A 1 822 ? -7.629 49.719 26.484 1 60.06 822 THR A CA 1
ATOM 6498 C C . THR A 1 822 ? -6.281 50.219 27 1 60.06 822 THR A C 1
ATOM 6500 O O . THR A 1 822 ? -5.621 51.031 26.359 1 60.06 822 THR A O 1
ATOM 6503 N N . THR A 1 823 ? -5.98 49.781 28.391 1 53.16 823 THR A N 1
ATOM 6504 C CA . THR A 1 823 ? -4.695 50.188 28.953 1 53.16 823 THR A CA 1
ATOM 6505 C C . THR A 1 823 ? -3.541 49.656 28.109 1 53.16 823 THR A C 1
ATOM 6507 O O . THR A 1 823 ? -2.543 50.344 27.906 1 53.16 823 THR A O 1
ATOM 6510 N N . ILE A 1 824 ? -3.666 48.375 27.859 1 46.25 824 ILE A N 1
ATOM 6511 C CA . ILE A 1 824 ? -2.625 47.812 26.984 1 46.25 824 ILE A CA 1
ATOM 6512 C C . ILE A 1 824 ? -2.51 48.656 25.719 1 46.25 824 ILE A C 1
ATOM 6514 O O . ILE A 1 824 ? -1.404 48.969 25.266 1 46.25 824 ILE A O 1
ATOM 6518 N N . GLU A 1 825 ? -3.578 49.156 25.516 1 46.97 825 GLU A N 1
ATOM 6519 C CA . GLU A 1 825 ? -3.602 50 24.344 1 46.97 825 GLU A CA 1
ATOM 6520 C C . GLU A 1 825 ? -3.111 51.406 24.672 1 46.97 825 GLU A C 1
ATOM 6522 O O . GLU A 1 825 ? -2.369 52.031 23.906 1 46.97 825 GLU A O 1
ATOM 6527 N N . LYS A 1 826 ? -3.396 52.031 25.984 1 48.94 826 LYS A N 1
ATOM 6528 C CA . LYS A 1 826 ? -2.973 53.344 26.469 1 48.94 826 LYS A CA 1
ATOM 6529 C C . LYS A 1 826 ? -1.505 53.312 26.891 1 48.94 826 LYS A C 1
ATOM 6531 O O . LYS A 1 826 ? -0.765 54.281 26.625 1 48.94 826 LYS A O 1
ATOM 6536 N N . LYS A 1 827 ? -1.146 52.438 27.828 1 47.69 827 LYS A N 1
ATOM 6537 C CA . LYS A 1 827 ? 0.253 52.406 28.25 1 47.69 827 LYS A CA 1
ATOM 6538 C C . LYS A 1 827 ? 1.186 52.312 27.047 1 47.69 827 LYS A C 1
ATOM 6540 O O . LYS A 1 827 ? 2.277 52.875 27.047 1 47.69 827 LYS A O 1
ATOM 6545 N N . ALA A 1 828 ? 0.775 51.688 26.203 1 42.38 828 ALA A N 1
ATOM 6546 C CA . ALA A 1 828 ? 1.522 51.688 24.938 1 42.38 828 ALA A CA 1
ATOM 6547 C C . ALA A 1 828 ? 1.533 53.094 24.328 1 42.38 828 ALA A C 1
ATOM 6549 O O . ALA A 1 828 ? 2.553 53.531 23.781 1 42.38 828 ALA A O 1
ATOM 6550 N N . GLN A 1 829 ? 0.488 53.906 24.734 1 40.5 829 GLN A N 1
ATOM 6551 C CA . GLN A 1 829 ? 0.372 55.281 24.328 1 40.5 829 GLN A CA 1
ATOM 6552 C C . GLN A 1 829 ? 1.149 56.219 25.25 1 40.5 829 GLN A C 1
ATOM 6554 O O . GLN A 1 829 ? 1.807 57.156 24.812 1 40.5 829 GLN A O 1
ATOM 6559 N N . GLU A 1 830 ? 0.941 56.188 26.562 1 47.38 830 GLU A N 1
ATOM 6560 C CA . GLU A 1 830 ? 1.581 57.094 27.531 1 47.38 830 GLU A CA 1
ATOM 6561 C C . GLU A 1 830 ? 3.098 56.938 27.516 1 47.38 830 GLU A C 1
ATOM 6563 O O . GLU A 1 830 ? 3.834 57.906 27.703 1 47.38 830 GLU A O 1
ATOM 6568 N N . LYS A 1 831 ? 3.594 55.781 27.5 1 45.06 831 LYS A N 1
ATOM 6569 C CA . LYS A 1 831 ? 5.047 55.656 27.406 1 45.06 831 LYS A CA 1
ATOM 6570 C C . LYS A 1 831 ? 5.578 56.344 26.156 1 45.06 831 LYS A C 1
ATOM 6572 O O . LYS A 1 831 ? 6.656 56.938 26.188 1 45.06 831 LYS A O 1
ATOM 6577 N N . THR A 1 832 ? 4.809 56.406 25.297 1 40.88 832 THR A N 1
ATOM 6578 C CA . THR A 1 832 ? 5.16 57.156 24.094 1 40.88 832 THR A CA 1
ATOM 6579 C C . THR A 1 832 ? 5.07 58.656 24.344 1 40.88 832 THR A C 1
ATOM 6581 O O . THR A 1 832 ? 5.898 59.438 23.859 1 40.88 832 THR A O 1
ATOM 6584 N N . GLU A 1 833 ? 4.074 59.25 25.156 1 43.91 833 GLU A N 1
ATOM 6585 C CA . GLU A 1 83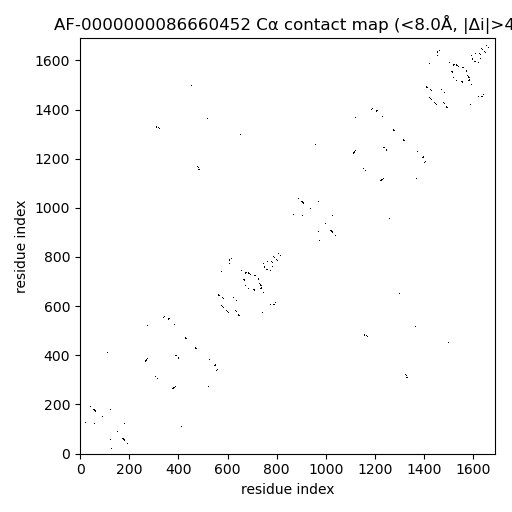3 ? 3.947 60.656 25.469 1 43.91 833 GLU A CA 1
ATOM 6586 C C . GLU A 1 833 ? 5.027 61.125 26.453 1 43.91 833 GLU A C 1
ATOM 6588 O O . GLU A 1 833 ? 5.551 62.219 26.344 1 43.91 833 GLU A O 1
ATOM 6593 N N . LYS A 1 834 ? 5.324 60.406 27.484 1 51.97 834 LYS A N 1
ATOM 6594 C CA . LYS A 1 834 ? 6.348 60.844 28.438 1 51.97 834 LYS A CA 1
ATOM 6595 C C . LYS A 1 834 ? 7.73 60.844 27.797 1 51.97 834 LYS A C 1
ATOM 6597 O O . LYS A 1 834 ? 8.562 61.688 28.109 1 51.97 834 LYS A O 1
ATOM 6602 N N . GLU A 1 835 ? 7.98 59.906 27.062 1 43.84 835 GLU A N 1
ATOM 6603 C CA . GLU A 1 835 ? 9.273 59.938 26.391 1 43.84 835 GLU A CA 1
ATOM 6604 C C . GLU A 1 835 ? 9.344 61.062 25.359 1 43.84 835 GLU A C 1
ATOM 6606 O O . GLU A 1 835 ? 10.422 61.562 25.047 1 43.84 835 GLU A O 1
ATOM 6611 N N . GLY A 1 836 ? 8.164 61.531 24.938 1 42.53 836 GLY A N 1
ATOM 6612 C CA . GLY A 1 836 ? 8.125 62.75 24.125 1 42.53 836 GLY A CA 1
ATOM 6613 C C . GLY A 1 836 ? 8.328 64 24.953 1 42.53 836 GLY A C 1
ATOM 6614 O O . GLY A 1 836 ? 8.945 65 24.484 1 42.53 836 GLY A O 1
ATOM 6615 N N . GLU A 1 837 ? 7.746 64.188 26.172 1 44.81 837 GLU A N 1
ATOM 6616 C CA . GLU A 1 837 ? 7.93 65.375 26.984 1 44.81 837 GLU A CA 1
ATOM 6617 C C . GLU A 1 837 ? 9.352 65.5 27.516 1 44.81 837 GLU A C 1
ATOM 6619 O O . GLU A 1 837 ? 9.898 66.562 27.672 1 44.81 837 GLU A O 1
ATOM 6624 N N . SER A 1 838 ? 9.938 64.375 27.922 1 47.31 838 SER A N 1
ATOM 6625 C CA . SER A 1 838 ? 11.297 64.5 28.438 1 47.31 838 SER A CA 1
ATOM 6626 C C . SER A 1 838 ? 12.273 64.938 27.344 1 47.31 838 SER A C 1
ATOM 6628 O O . SER A 1 838 ? 13.305 65.562 27.641 1 47.31 838 SER A O 1
ATOM 6630 N N . SER A 1 839 ? 11.961 64.625 26.156 1 42.81 839 SER A N 1
ATOM 6631 C CA . SER A 1 839 ? 12.836 65.125 25.094 1 42.81 839 SER A CA 1
ATOM 6632 C C . SER A 1 839 ? 12.617 66.625 24.797 1 42.81 839 SER A C 1
ATOM 6634 O O . SER A 1 839 ? 13.539 67.312 24.375 1 42.81 839 SER A O 1
ATOM 6636 N N . GLU A 1 840 ? 11.406 67.25 25.109 1 41.94 840 GLU A N 1
ATOM 6637 C CA . GLU A 1 840 ? 11.227 68.688 24.938 1 41.94 840 GLU A CA 1
ATOM 6638 C C . GLU A 1 840 ? 11.945 69.438 26.031 1 41.94 840 GLU A C 1
ATOM 6640 O O . GLU A 1 840 ? 12.461 70.562 25.781 1 41.94 840 GLU A O 1
ATOM 6645 N N . THR A 1 841 ? 11.992 69 27.281 1 46.94 841 THR A N 1
ATOM 6646 C CA . THR A 1 841 ? 12.656 69.75 28.312 1 46.94 841 THR A CA 1
ATOM 6647 C C . THR A 1 841 ? 14.164 69.75 28.109 1 46.94 841 THR A C 1
ATOM 6649 O O . THR A 1 841 ? 14.859 70.688 28.578 1 46.94 841 THR A O 1
ATOM 6652 N N . ALA A 1 842 ? 14.773 68.688 27.484 1 48.03 842 ALA A N 1
ATOM 6653 C CA . ALA A 1 842 ? 16.234 68.688 27.344 1 48.03 842 ALA A CA 1
ATOM 6654 C C . ALA A 1 842 ? 16.656 69.688 26.219 1 48.03 842 ALA A C 1
ATOM 6656 O O . ALA A 1 842 ? 17.797 70.125 26.172 1 48.03 842 ALA A O 1
ATOM 6657 N N . SER A 1 843 ? 15.703 70 25.281 1 42.97 843 SER A N 1
ATOM 6658 C CA . SER A 1 843 ? 16.125 71 24.25 1 42.97 843 SER A CA 1
ATOM 6659 C C . SER A 1 843 ? 16.094 72.375 24.781 1 42.97 843 SER A C 1
ATOM 6661 O O . SER A 1 843 ? 16.547 73.312 24.109 1 42.97 843 SER A O 1
ATOM 6663 N N . GLN A 1 844 ? 15.32 72.75 25.906 1 40.03 844 GLN A N 1
ATOM 6664 C CA . GLN A 1 844 ? 15.289 74.125 26.359 1 40.03 844 GLN A CA 1
ATOM 6665 C C . GLN A 1 844 ? 16.453 74.438 27.297 1 40.03 844 GLN A C 1
ATOM 6667 O O . GLN A 1 844 ? 16.75 75.625 27.578 1 40.03 844 GLN A O 1
ATOM 6672 N N . GLU A 1 845 ? 17.094 73.5 28.031 1 32.69 845 GLU A N 1
ATOM 6673 C CA . GLU A 1 845 ? 18.234 73.938 28.797 1 32.69 845 GLU A CA 1
ATOM 6674 C C . GLU A 1 845 ? 19.5 74 27.953 1 32.69 845 GLU A C 1
ATOM 6676 O O . GLU A 1 845 ? 19.719 73.125 27.109 1 32.69 845 GLU A O 1
ATOM 6681 N N . MET B 1 1 ? 18.156 -39.094 -50.594 1 43.03 1 MET B N 1
ATOM 6682 C CA . MET B 1 1 ? 16.734 -38.969 -50.281 1 43.03 1 MET B CA 1
ATOM 6683 C C . MET B 1 1 ? 16.516 -38.406 -48.875 1 43.03 1 MET B C 1
ATOM 6685 O O . MET B 1 1 ? 15.672 -37.531 -48.688 1 43.03 1 MET B O 1
ATOM 6689 N N . ALA B 1 2 ? 17.359 -39 -48.062 1 57.66 2 ALA B N 1
ATOM 6690 C CA . ALA B 1 2 ? 17.359 -38.531 -46.688 1 57.66 2 ALA B CA 1
ATOM 6691 C C . ALA B 1 2 ? 17.844 -37.094 -46.594 1 57.66 2 ALA B C 1
ATOM 6693 O O . ALA B 1 2 ? 17.344 -36.312 -45.781 1 57.66 2 ALA B O 1
ATOM 6694 N N . GLY B 1 3 ? 18.531 -36.719 -47.656 1 60.78 3 GLY B N 1
ATOM 6695 C CA . GLY B 1 3 ? 19.094 -35.406 -47.688 1 60.78 3 GLY B CA 1
ATOM 6696 C C . GLY B 1 3 ? 18.078 -34.312 -48.062 1 60.78 3 GLY B C 1
ATOM 6697 O O . GLY B 1 3 ? 18.094 -33.25 -47.469 1 60.78 3 GLY B O 1
ATOM 6698 N N . MET B 1 4 ? 17.203 -34.625 -48.969 1 63.53 4 MET B N 1
ATOM 6699 C CA . MET B 1 4 ? 16.219 -33.625 -49.438 1 63.53 4 MET B CA 1
ATOM 6700 C C . MET B 1 4 ? 15.18 -33.375 -48.344 1 63.53 4 MET B C 1
ATOM 6702 O O . MET B 1 4 ? 14.75 -32.25 -48.125 1 63.53 4 MET B O 1
ATOM 6706 N N . GLN B 1 5 ? 14.812 -34.469 -47.656 1 73 5 GLN B N 1
ATOM 6707 C CA . GLN B 1 5 ? 13.859 -34.312 -46.562 1 73 5 GLN B CA 1
ATOM 6708 C C . GLN B 1 5 ? 14.438 -33.406 -45.469 1 73 5 GLN B C 1
ATOM 6710 O O . GLN B 1 5 ? 13.742 -32.562 -44.938 1 73 5 GLN B O 1
ATOM 6715 N N . LEU B 1 6 ? 15.695 -33.656 -45.344 1 74.5 6 LEU B N 1
ATOM 6716 C CA . LEU B 1 6 ? 16.359 -32.844 -44.312 1 74.5 6 LEU B CA 1
ATOM 6717 C C . LEU B 1 6 ? 16.469 -31.391 -44.781 1 74.5 6 LEU B C 1
ATOM 6719 O O . LEU B 1 6 ? 16.312 -30.469 -43.969 1 74.5 6 LEU B O 1
ATOM 6723 N N . GLY B 1 7 ? 16.75 -31.234 -46.125 1 72 7 GLY B N 1
ATOM 6724 C CA . GLY B 1 7 ? 16.828 -29.891 -46.656 1 72 7 GLY B CA 1
ATOM 6725 C C . GLY B 1 7 ? 15.523 -29.125 -46.562 1 72 7 GLY B C 1
ATOM 6726 O O . GLY B 1 7 ? 15.5 -27.953 -46.188 1 72 7 GLY B O 1
ATOM 6727 N N . LEU B 1 8 ? 14.43 -29.812 -46.812 1 78.06 8 LEU B N 1
ATOM 6728 C CA . LEU B 1 8 ? 13.117 -29.188 -46.75 1 78.06 8 LEU B CA 1
ATOM 6729 C C . LEU B 1 8 ? 12.758 -28.859 -45.281 1 78.06 8 LEU B C 1
ATOM 6731 O O . LEU B 1 8 ? 12.188 -27.812 -45 1 78.06 8 LEU B O 1
ATOM 6735 N N . GLN B 1 9 ? 13.156 -29.797 -44.438 1 79.69 9 GLN B N 1
ATOM 6736 C CA . GLN B 1 9 ? 12.875 -29.578 -43.031 1 79.69 9 GLN B CA 1
ATOM 6737 C C . GLN B 1 9 ? 13.625 -28.359 -42.5 1 79.69 9 GLN B C 1
ATOM 6739 O O . GLN B 1 9 ? 13.062 -27.562 -41.75 1 79.69 9 GLN B O 1
ATOM 6744 N N . VAL B 1 10 ? 14.781 -28.219 -43 1 77.06 10 VAL B N 1
ATOM 6745 C CA . VAL B 1 10 ? 15.586 -27.094 -42.562 1 77.06 10 VAL B CA 1
ATOM 6746 C C . VAL B 1 10 ? 15.016 -25.781 -43.125 1 77.06 10 VAL B C 1
ATOM 6748 O O . VAL B 1 10 ? 14.969 -24.766 -42.406 1 77.06 10 VAL B O 1
ATOM 6751 N N . ALA B 1 11 ? 14.617 -25.859 -44.344 1 77.56 11 ALA B N 1
ATOM 6752 C CA . ALA B 1 11 ? 14.055 -24.656 -44.938 1 77.56 11 ALA B CA 1
ATOM 6753 C C . ALA B 1 11 ? 12.773 -24.219 -44.25 1 77.56 11 ALA B C 1
ATOM 6755 O O . ALA B 1 11 ? 12.555 -23.031 -44.031 1 77.56 11 ALA B O 1
ATOM 6756 N N . PHE B 1 12 ? 12.008 -25.234 -43.875 1 82.5 12 PHE B N 1
ATOM 6757 C CA . PHE B 1 12 ? 10.758 -24.906 -43.219 1 82.5 12 PHE B CA 1
ATOM 6758 C C . PHE B 1 12 ? 11.023 -24.312 -41.812 1 82.5 12 PHE B C 1
ATOM 6760 O O . PHE B 1 12 ? 10.406 -23.312 -41.438 1 82.5 12 PHE B O 1
ATOM 6767 N N . TYR B 1 13 ? 12.039 -24.859 -41.188 1 78 13 TYR B N 1
ATOM 6768 C CA . TYR B 1 13 ? 12.289 -24.391 -39.844 1 78 13 TYR B CA 1
ATOM 6769 C C . TYR B 1 13 ? 13.008 -23.047 -39.844 1 78 13 TYR B C 1
ATOM 6771 O O . TYR B 1 13 ? 12.875 -22.266 -38.875 1 78 13 TYR B O 1
ATOM 6779 N N . LEU B 1 14 ? 13.602 -22.719 -40.875 1 79.69 14 LEU B N 1
ATOM 6780 C CA . LEU B 1 14 ? 14.328 -21.453 -40.938 1 79.69 14 LEU B CA 1
ATOM 6781 C C . LEU B 1 14 ? 13.383 -20.297 -41.25 1 79.69 14 LEU B C 1
ATOM 6783 O O . LEU B 1 14 ? 13.695 -19.141 -40.969 1 79.69 14 LEU B O 1
ATOM 6787 N N . TYR B 1 15 ? 12.25 -20.594 -41.812 1 85.19 15 TYR B N 1
ATOM 6788 C CA . TYR B 1 15 ? 11.32 -19.547 -42.219 1 85.19 15 TYR B CA 1
ATOM 6789 C C . TYR B 1 15 ? 10.859 -18.719 -41.031 1 85.19 15 TYR B C 1
ATOM 6791 O O . TYR B 1 15 ? 11.055 -17.516 -41 1 85.19 15 TYR B O 1
ATOM 6799 N N . PRO B 1 16 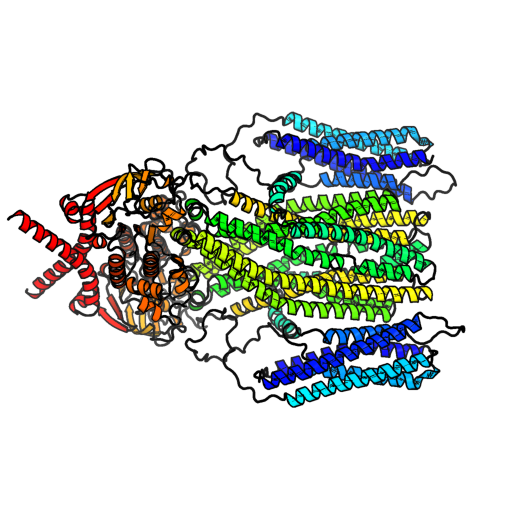? 10.336 -19.281 -39.938 1 81.62 16 PRO B N 1
ATOM 6800 C CA . PRO B 1 16 ? 9.906 -18.453 -38.812 1 81.62 16 PRO B CA 1
ATOM 6801 C C . PRO B 1 16 ? 11.086 -17.828 -38.062 1 81.62 16 PRO B C 1
ATOM 6803 O O . PRO B 1 16 ? 10.969 -16.703 -37.594 1 81.62 16 PRO B O 1
ATOM 6806 N N . CYS B 1 17 ? 12.164 -18.5 -38 1 77.69 17 CYS B N 1
ATOM 6807 C CA . CYS B 1 17 ? 13.344 -17.938 -37.344 1 77.69 17 CYS B CA 1
ATOM 6808 C C . CYS B 1 17 ? 13.875 -16.734 -38.094 1 77.69 17 CYS B C 1
ATOM 6810 O O . CYS B 1 17 ? 14.289 -15.742 -37.5 1 77.69 17 CYS B O 1
ATOM 6812 N N . GLY B 1 18 ? 13.859 -16.906 -39.406 1 80.06 18 GLY B N 1
ATOM 6813 C CA . GLY B 1 18 ? 14.312 -15.797 -40.25 1 80.06 18 GLY B CA 1
ATOM 6814 C C . GLY B 1 18 ? 13.469 -14.547 -40.062 1 80.06 18 GLY B C 1
ATOM 6815 O O . GLY B 1 18 ? 14 -13.43 -40.062 1 80.06 18 GLY B O 1
ATOM 6816 N N . LEU B 1 19 ? 12.188 -14.766 -39.875 1 83.38 19 LEU B N 1
ATOM 6817 C CA . LEU B 1 19 ? 11.289 -13.633 -39.656 1 83.38 19 LEU B CA 1
ATOM 6818 C C . LEU B 1 19 ? 11.609 -12.914 -38.344 1 83.38 19 LEU B C 1
ATOM 6820 O O . LEU B 1 19 ? 11.672 -11.68 -38.312 1 83.38 19 LEU B O 1
ATOM 6824 N N . PHE B 1 20 ? 11.961 -13.641 -37.375 1 76.81 20 PHE B N 1
ATOM 6825 C CA . PHE B 1 20 ? 12.219 -13.062 -36.062 1 76.81 20 PHE B CA 1
ATOM 6826 C C . PHE B 1 20 ? 13.578 -12.375 -36.031 1 76.81 20 PHE B C 1
ATOM 6828 O O . PHE B 1 20 ? 13.719 -11.297 -35.438 1 76.81 20 PHE B O 1
ATOM 6835 N N . VAL B 1 21 ? 14.461 -13.016 -36.656 1 77.56 21 VAL B N 1
ATOM 6836 C CA . VAL B 1 21 ? 15.805 -12.445 -36.656 1 77.56 21 VAL B CA 1
ATOM 6837 C C . VAL B 1 21 ? 15.797 -11.141 -37.469 1 77.56 21 VAL B C 1
ATOM 6839 O O . VAL B 1 21 ? 16.469 -10.18 -37.094 1 77.56 21 VAL B O 1
ATOM 6842 N N . ALA B 1 22 ? 15.016 -11.188 -38.469 1 80.31 22 ALA B N 1
ATOM 6843 C CA . ALA B 1 22 ? 14.93 -9.977 -39.281 1 80.31 22 ALA B CA 1
ATOM 6844 C C . ALA B 1 22 ? 14.25 -8.844 -38.531 1 80.31 22 ALA B C 1
ATOM 6846 O O . ALA B 1 22 ? 14.68 -7.691 -38.625 1 80.31 22 ALA B O 1
ATOM 6847 N N . LEU B 1 23 ? 13.281 -9.141 -37.781 1 78.31 23 LEU B N 1
ATOM 6848 C CA . LEU B 1 23 ? 12.562 -8.109 -37.062 1 78.31 23 LEU B CA 1
ATOM 6849 C C . LEU B 1 23 ? 13.414 -7.57 -35.906 1 78.31 23 LEU B C 1
ATOM 6851 O O . LEU B 1 23 ? 13.539 -6.352 -35.75 1 78.31 23 LEU B O 1
ATOM 6855 N N . LEU B 1 24 ? 14 -8.445 -35.125 1 74.38 24 LEU B N 1
ATOM 6856 C CA . LEU B 1 24 ? 14.805 -8.023 -33.969 1 74.38 24 LEU B CA 1
ATOM 6857 C C . LEU B 1 24 ? 16.078 -7.32 -34.438 1 74.38 24 LEU B C 1
ATOM 6859 O O . LEU B 1 24 ? 16.531 -6.363 -33.812 1 74.38 24 LEU B O 1
ATOM 6863 N N . GLY B 1 25 ? 16.578 -7.859 -35.5 1 74.06 25 GLY B N 1
ATOM 6864 C CA . GLY B 1 25 ? 17.766 -7.223 -36.062 1 74.06 25 GLY B CA 1
ATOM 6865 C C . GLY B 1 25 ? 17.516 -5.812 -36.562 1 74.06 25 GLY B C 1
ATOM 6866 O O . GLY B 1 25 ? 18.297 -4.898 -36.281 1 74.06 25 GLY B O 1
ATOM 6867 N N . ALA B 1 26 ? 16.422 -5.676 -37.188 1 76.31 26 ALA B N 1
ATOM 6868 C CA . ALA B 1 26 ? 16.078 -4.359 -37.719 1 76.31 26 ALA B CA 1
ATOM 6869 C C . ALA B 1 26 ? 15.766 -3.383 -36.594 1 76.31 26 ALA B C 1
ATOM 6871 O O . ALA B 1 26 ? 16.125 -2.207 -36.656 1 76.31 26 ALA B O 1
ATOM 6872 N N . GLN B 1 27 ? 15.195 -3.844 -35.562 1 72.88 27 GLN B N 1
ATOM 6873 C CA . GLN B 1 27 ? 14.867 -2.984 -34.438 1 72.88 27 GLN B CA 1
ATOM 6874 C C . GLN B 1 27 ? 16.125 -2.572 -33.656 1 72.88 27 GLN B C 1
ATOM 6876 O O . GLN B 1 27 ? 16.234 -1.44 -33.188 1 72.88 27 GLN B O 1
ATOM 6881 N N . SER B 1 28 ? 17.016 -3.439 -33.625 1 72.44 28 SER B N 1
ATOM 6882 C CA . SER B 1 28 ? 18.281 -3.129 -32.969 1 72.44 28 SER B CA 1
ATOM 6883 C C . SER B 1 28 ? 19.078 -2.086 -33.719 1 72.44 28 SER B C 1
ATOM 6885 O O . SER B 1 28 ? 19.672 -1.189 -33.125 1 72.44 28 SER B O 1
ATOM 6887 N N . VAL B 1 29 ? 19.031 -2.25 -35 1 71.88 29 VAL B N 1
ATOM 6888 C CA . VAL B 1 29 ? 19.75 -1.298 -35.844 1 71.88 29 VAL B CA 1
ATOM 6889 C C . VAL B 1 29 ? 19.078 0.076 -35.75 1 71.88 29 VAL B C 1
ATOM 6891 O O . VAL B 1 29 ? 19.766 1.099 -35.688 1 71.88 29 VAL B O 1
ATOM 6894 N N . GLN B 1 30 ? 17.859 0.091 -35.688 1 68.94 30 GLN B N 1
ATOM 6895 C CA . GLN B 1 30 ? 17.141 1.358 -35.531 1 68.94 30 GLN B CA 1
ATOM 6896 C C . GLN B 1 30 ? 17.438 2.016 -34.188 1 68.94 30 GLN B C 1
ATOM 6898 O O . GLN B 1 30 ? 17.594 3.236 -34.125 1 68.94 30 GLN B O 1
ATOM 6903 N N . PHE B 1 31 ? 17.5 1.246 -33.25 1 67.25 31 PHE B N 1
ATOM 6904 C CA . PHE B 1 31 ? 17.797 1.763 -31.922 1 67.25 31 PHE B CA 1
ATOM 6905 C C . PHE B 1 31 ? 19.188 2.377 -31.875 1 67.25 31 PHE B C 1
ATOM 6907 O O . PHE B 1 31 ? 19.391 3.449 -31.297 1 67.25 31 PHE B O 1
ATOM 6914 N N . TRP B 1 32 ? 20.047 1.698 -32.438 1 63.56 32 TRP B N 1
ATOM 6915 C CA . TRP B 1 32 ? 21.422 2.189 -32.438 1 63.56 32 TRP B CA 1
ATOM 6916 C C . TRP B 1 32 ? 21.531 3.473 -33.25 1 63.56 32 TRP B C 1
ATOM 6918 O O . TRP B 1 32 ? 22.266 4.395 -32.906 1 63.56 32 TRP B O 1
ATOM 6928 N N . ARG B 1 33 ? 20.734 3.539 -34.25 1 62.16 33 ARG B N 1
ATOM 6929 C CA . ARG B 1 33 ? 20.766 4.715 -35.125 1 62.16 33 ARG B CA 1
ATOM 6930 C C . ARG B 1 33 ? 20.125 5.91 -34.438 1 62.16 33 ARG B C 1
ATOM 6932 O O . ARG B 1 33 ? 20.594 7.043 -34.562 1 62.16 33 ARG B O 1
ATOM 6939 N N . GLU B 1 34 ? 19.078 5.656 -33.781 1 60.88 34 GLU B N 1
ATOM 6940 C CA . GLU B 1 34 ? 18.359 6.742 -33.094 1 60.88 34 GLU B CA 1
ATOM 6941 C C . GLU B 1 34 ? 19.156 7.273 -31.906 1 60.88 34 GLU B C 1
ATOM 6943 O O . GLU B 1 34 ? 19.062 8.461 -31.578 1 60.88 34 GLU B O 1
ATOM 6948 N N . ARG B 1 35 ? 19.688 6.434 -31.188 1 57.09 35 ARG B N 1
ATOM 6949 C CA . ARG B 1 35 ? 20.5 6.895 -30.078 1 57.09 35 ARG B CA 1
ATOM 6950 C C . ARG B 1 35 ? 21.625 7.801 -30.562 1 57.09 35 ARG B C 1
ATOM 6952 O O . ARG B 1 35 ? 22.031 8.727 -29.859 1 57.09 35 ARG B O 1
ATOM 6959 N N . ARG B 1 36 ? 22.141 7.34 -31.688 1 51.81 36 ARG B N 1
ATOM 6960 C CA . ARG B 1 36 ? 23.172 8.219 -32.219 1 51.81 36 ARG B CA 1
ATOM 6961 C C . ARG B 1 36 ? 22.578 9.453 -32.875 1 51.81 36 ARG B C 1
ATOM 6963 O O . ARG B 1 36 ? 23.188 10.523 -32.875 1 51.81 36 ARG B O 1
ATOM 6970 N N . GLY B 1 37 ? 21.484 9.141 -33.438 1 50.03 37 GLY B N 1
ATOM 6971 C CA . GLY B 1 37 ? 20.906 10.273 -34.156 1 50.03 37 GLY B CA 1
ATOM 6972 C C . GLY B 1 37 ? 19.766 10.938 -33.406 1 50.03 37 GLY B C 1
ATOM 6973 O O . GLY B 1 37 ? 19.219 10.352 -32.469 1 50.03 37 GLY B O 1
ATOM 6974 N N . GLY B 1 38 ? 19.688 12.305 -33.219 1 44.44 38 GLY B N 1
ATOM 6975 C CA . GLY B 1 38 ? 18.75 13.195 -32.562 1 44.44 38 GLY B CA 1
ATOM 6976 C C . GLY B 1 38 ? 17.297 12.789 -32.75 1 44.44 38 GLY B C 1
ATOM 6977 O O . GLY B 1 38 ? 16.953 12.148 -33.75 1 44.44 38 GLY B O 1
ATOM 6978 N N . PRO B 1 39 ? 16.547 12.484 -31.734 1 42.44 39 PRO B N 1
ATOM 6979 C CA . PRO B 1 39 ? 15.141 12.086 -31.812 1 42.44 39 PRO B CA 1
ATOM 6980 C C . PRO B 1 39 ? 14.336 12.969 -32.781 1 42.44 39 PRO B C 1
ATOM 6982 O O . PRO B 1 39 ? 14.438 14.203 -32.719 1 42.44 39 PRO B O 1
ATOM 6985 N N . ARG B 1 40 ? 14.055 12.68 -33.969 1 41 40 ARG B N 1
ATOM 6986 C CA . ARG B 1 40 ? 13.266 13.492 -34.906 1 41 40 ARG B CA 1
ATOM 6987 C C . ARG B 1 40 ? 11.805 13.562 -34.469 1 41 40 ARG B C 1
ATOM 6989 O O . ARG B 1 40 ? 11.094 12.555 -34.531 1 41 40 ARG B O 1
ATOM 6996 N N . ARG B 1 41 ? 11.445 14.172 -33.5 1 41.38 41 ARG B N 1
ATOM 6997 C CA . ARG B 1 41 ? 10.039 14.203 -33.125 1 41.38 41 ARG B CA 1
ATOM 6998 C C . ARG B 1 41 ? 9.219 14.977 -34.156 1 41.38 41 ARG B C 1
ATOM 7000 O O . ARG B 1 41 ? 9.414 16.172 -34.344 1 41.38 41 ARG B O 1
ATOM 7007 N N . ASP B 1 42 ? 8.648 14.391 -35.125 1 41.97 42 ASP B N 1
ATOM 7008 C CA . ASP B 1 42 ? 7.828 14.969 -36.188 1 41.97 42 ASP B CA 1
ATOM 7009 C C . ASP B 1 42 ? 6.535 15.555 -35.625 1 41.97 42 ASP B C 1
ATOM 7011 O O . ASP B 1 42 ? 5.941 14.992 -34.719 1 41.97 42 ASP B O 1
ATOM 7015 N N . ALA B 1 43 ? 6.363 16.766 -35.719 1 42.41 43 ALA B N 1
ATOM 7016 C CA . ALA B 1 43 ? 5.156 17.516 -35.375 1 42.41 43 ALA B CA 1
ATOM 7017 C C . ALA B 1 43 ? 3.918 16.859 -36 1 42.41 43 ALA B C 1
ATOM 7019 O O . ALA B 1 43 ? 3.92 16.484 -37.156 1 42.41 43 ALA B O 1
ATOM 7020 N N . PRO B 1 44 ? 2.947 16.328 -35.25 1 47.81 44 PRO B N 1
ATOM 7021 C CA . PRO B 1 44 ? 1.728 15.664 -35.719 1 47.81 44 PRO B CA 1
ATOM 7022 C C . PRO B 1 44 ? 0.919 16.5 -36.688 1 47.81 44 PRO B C 1
ATOM 7024 O O . PRO B 1 44 ? 0.448 17.594 -36.344 1 47.81 44 PRO B O 1
ATOM 7027 N N . ASP B 1 45 ? 1.381 16.719 -37.938 1 56.12 45 ASP B N 1
ATOM 7028 C CA . ASP B 1 45 ? 0.464 17.297 -38.906 1 56.12 45 ASP B CA 1
ATOM 7029 C C . ASP B 1 45 ? -0.789 16.438 -39.062 1 56.12 45 ASP B C 1
ATOM 7031 O O . ASP B 1 45 ? -0.709 15.211 -39.062 1 56.12 45 ASP B O 1
ATOM 7035 N N . GLU B 1 46 ? -1.939 17 -38.906 1 60.59 46 GLU B N 1
ATOM 7036 C CA . GLU B 1 46 ? -3.238 16.344 -38.938 1 60.59 46 GLU B CA 1
ATOM 7037 C C . GLU B 1 46 ? -3.357 15.453 -40.188 1 60.59 46 GLU B C 1
ATOM 7039 O O . GLU B 1 46 ? -3.908 14.352 -40.094 1 60.59 46 GLU B O 1
ATOM 7044 N N . LYS B 1 47 ? -2.951 16.016 -41.438 1 62.78 47 LYS B N 1
ATOM 7045 C CA . LYS B 1 47 ? -3.029 15.219 -42.656 1 62.78 47 LYS B CA 1
ATOM 7046 C C . LYS B 1 47 ? -2.129 13.992 -42.562 1 62.78 47 LYS B C 1
ATOM 7048 O O . LYS B 1 47 ? -2.48 12.922 -43.062 1 62.78 47 LYS B O 1
ATOM 7053 N N . ALA B 1 48 ? -1.073 14.188 -41.906 1 69.06 48 ALA B N 1
ATOM 7054 C CA . ALA B 1 48 ? -0.134 13.086 -41.719 1 69.06 48 ALA B CA 1
ATOM 7055 C C . ALA B 1 48 ? -0.724 11.992 -40.844 1 69.06 48 ALA B C 1
ATOM 7057 O O . ALA B 1 48 ? -0.533 10.805 -41.094 1 69.06 48 ALA B O 1
ATOM 7058 N N . VAL B 1 49 ? -1.553 12.445 -40.031 1 71 49 VAL B N 1
ATOM 7059 C CA . VAL B 1 49 ? -2.154 11.477 -39.125 1 71 49 VAL B CA 1
ATOM 7060 C C . VAL B 1 49 ? -3.236 10.688 -39.844 1 71 49 VAL B C 1
ATOM 7062 O O . VAL B 1 49 ? -3.357 9.469 -39.688 1 71 49 VAL B O 1
ATOM 7065 N N . ALA B 1 50 ? -3.924 11.391 -40.75 1 71.88 50 ALA B N 1
ATOM 7066 C CA . ALA B 1 50 ? -4.977 10.703 -41.5 1 71.88 50 ALA B CA 1
ATOM 7067 C C . ALA B 1 50 ? -4.383 9.703 -42.5 1 71.88 50 ALA B C 1
ATOM 7069 O O . ALA B 1 50 ? -4.902 8.602 -42.656 1 71.88 50 ALA B O 1
ATOM 7070 N N . LEU B 1 51 ? -3.355 10.086 -43.156 1 74.88 51 LEU B N 1
ATOM 7071 C CA . LEU B 1 51 ? -2.689 9.195 -44.094 1 74.88 51 LEU B CA 1
ATOM 7072 C C . LE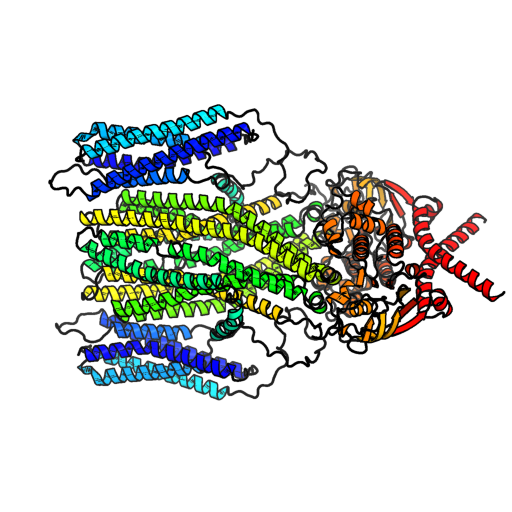U B 1 51 ? -2.084 7.996 -43.375 1 74.88 51 LEU B C 1
ATOM 7074 O O . LEU B 1 51 ? -2.137 6.871 -43.875 1 74.88 51 LEU B O 1
ATOM 7078 N N . ARG B 1 52 ? -1.637 8.273 -42.25 1 74.81 52 ARG B N 1
ATOM 7079 C CA . ARG B 1 52 ? -1.071 7.18 -41.469 1 74.81 52 ARG B CA 1
ATOM 7080 C C . ARG B 1 52 ? -2.158 6.203 -41.031 1 74.81 52 ARG B C 1
ATOM 7082 O O . ARG B 1 52 ? -1.958 4.984 -41.094 1 74.81 52 ARG B O 1
ATOM 7089 N N . LYS B 1 53 ? -3.238 6.809 -40.812 1 75.81 53 LYS B N 1
ATOM 7090 C CA . LYS B 1 53 ? -4.332 5.945 -40.344 1 75.81 53 LYS B CA 1
ATOM 7091 C C . LYS B 1 53 ? -4.867 5.102 -41.5 1 75.81 53 LYS B C 1
ATOM 7093 O O . LYS B 1 53 ? -5.199 3.928 -41.312 1 75.81 53 LYS B O 1
ATOM 7098 N N . PHE B 1 54 ? -4.875 5.699 -42.688 1 78.19 54 PHE B N 1
ATOM 7099 C CA . PHE B 1 54 ? -5.375 4.973 -43.844 1 78.19 54 PHE B CA 1
ATOM 7100 C C . PHE B 1 54 ? -4.449 3.82 -44.219 1 78.19 54 PHE B C 1
ATOM 7102 O O . PHE B 1 54 ? -4.898 2.684 -44.375 1 78.19 54 PHE B O 1
ATOM 7109 N N . TYR B 1 55 ? -3.246 4.082 -44.312 1 80.31 55 TYR B N 1
ATOM 7110 C CA . TYR B 1 55 ? -2.311 3.039 -44.719 1 80.31 55 TYR B CA 1
ATOM 7111 C C . TYR B 1 55 ? -2.168 1.986 -43.625 1 80.31 55 TYR B C 1
ATOM 7113 O O . TYR B 1 55 ? -1.971 0.804 -43.906 1 80.31 55 TYR B O 1
ATOM 7121 N N . ASN B 1 56 ? -2.367 2.367 -42.438 1 78.19 56 ASN B N 1
ATOM 7122 C CA . ASN B 1 56 ? -2.316 1.375 -41.375 1 78.19 56 ASN B CA 1
ATOM 7123 C C . ASN B 1 56 ? -3.525 0.446 -41.406 1 78.19 56 ASN B C 1
ATOM 7125 O O . ASN B 1 56 ? -3.4 -0.754 -41.156 1 78.19 56 ASN B O 1
ATOM 7129 N N . ARG B 1 57 ? -4.621 1.013 -41.781 1 80 57 ARG B N 1
ATOM 7130 C CA . ARG B 1 57 ? -5.812 0.182 -41.906 1 80 57 ARG B CA 1
ATOM 7131 C C . ARG B 1 57 ? -5.695 -0.766 -43.094 1 80 57 ARG B C 1
ATOM 7133 O O . ARG B 1 57 ? -6.164 -1.904 -43.031 1 80 57 ARG B O 1
ATOM 7140 N N . LEU B 1 58 ? -5.094 -0.269 -44.094 1 81.38 58 LEU B N 1
ATOM 7141 C CA . LEU B 1 58 ? -4.879 -1.099 -45.281 1 81.38 58 LEU B CA 1
ATOM 7142 C C . LEU B 1 58 ? -3.932 -2.252 -44.969 1 81.38 58 LEU B C 1
ATOM 7144 O O . LEU B 1 58 ? -4.184 -3.393 -45.375 1 81.38 58 LEU B O 1
ATOM 7148 N N . ILE B 1 59 ? -2.904 -1.943 -44.281 1 83.38 59 ILE B N 1
ATOM 7149 C CA . ILE B 1 59 ? -1.943 -2.979 -43.938 1 83.38 59 ILE B CA 1
ATOM 7150 C C . ILE B 1 59 ? -2.592 -3.969 -42.969 1 83.38 59 ILE B C 1
ATOM 7152 O O . ILE B 1 59 ? -2.352 -5.176 -43.062 1 83.38 59 ILE B O 1
ATOM 7156 N N . TRP B 1 60 ? -3.438 -3.449 -42.188 1 81 60 TRP B N 1
ATOM 7157 C CA . TRP B 1 60 ? -4.156 -4.316 -41.25 1 81 60 TRP B CA 1
ATOM 7158 C C . TRP B 1 60 ? -5.066 -5.281 -42 1 81 60 TRP B C 1
ATOM 7160 O O . TRP B 1 60 ? -5.137 -6.469 -41.688 1 81 60 TRP B O 1
ATOM 7170 N N . PHE B 1 61 ? -5.668 -4.801 -43.031 1 84.25 61 PHE B N 1
ATOM 7171 C CA . PHE B 1 61 ? -6.555 -5.629 -43.844 1 84.25 61 PHE B CA 1
ATOM 7172 C C . PHE B 1 61 ? -5.766 -6.688 -44.625 1 84.25 61 PHE B C 1
ATOM 7174 O O . PHE B 1 61 ? -6.176 -7.852 -44.688 1 84.25 61 PHE B O 1
ATOM 7181 N N . PHE B 1 62 ? -4.66 -6.293 -45.156 1 86.19 62 PHE B N 1
ATOM 7182 C CA . PHE B 1 62 ? -3.824 -7.25 -45.875 1 86.19 62 PHE B CA 1
ATOM 7183 C C . PHE B 1 62 ? -3.268 -8.297 -44.906 1 86.19 62 PHE B C 1
ATOM 7185 O O . PHE B 1 62 ? -3.145 -9.469 -45.281 1 86.19 62 PHE B O 1
ATOM 7192 N N . GLN B 1 63 ? -2.953 -7.887 -43.781 1 85.62 63 GLN B N 1
ATOM 7193 C CA . GLN B 1 63 ? -2.439 -8.836 -42.781 1 85.62 63 GLN B CA 1
ATOM 7194 C C . GLN B 1 63 ? -3.521 -9.812 -42.344 1 85.62 63 GLN B C 1
ATOM 7196 O O . GLN B 1 63 ? -3.23 -10.977 -42.062 1 85.62 63 GLN B O 1
ATOM 7201 N N . LEU B 1 64 ? -4.742 -9.367 -42.375 1 84.81 64 LEU B N 1
ATOM 7202 C CA . LEU B 1 64 ? -5.859 -10.258 -42.062 1 84.81 64 LEU B CA 1
ATOM 7203 C C . LEU B 1 64 ? -6.027 -11.312 -43.156 1 84.81 64 LEU B C 1
ATOM 7205 O O . LEU B 1 64 ? -6.238 -12.492 -42.875 1 84.81 64 LEU B O 1
ATOM 7209 N N . ILE B 1 65 ? -5.871 -10.875 -44.406 1 86.5 65 ILE B N 1
ATOM 7210 C CA . ILE B 1 65 ? -5.98 -11.789 -45.531 1 86.5 65 ILE B CA 1
ATOM 7211 C C . ILE B 1 65 ? -4.812 -12.773 -45.5 1 86.5 65 ILE B C 1
ATOM 7213 O O . ILE B 1 65 ? -4.988 -13.961 -45.781 1 86.5 65 ILE B O 1
ATOM 7217 N N . LEU B 1 66 ? -3.697 -12.188 -45.156 1 88.81 66 LEU B N 1
ATOM 7218 C CA . LEU B 1 66 ? -2.516 -13.039 -45.062 1 88.81 66 LEU B CA 1
ATOM 7219 C C . LEU B 1 66 ? -2.686 -14.109 -44 1 88.81 66 LEU B C 1
ATOM 7221 O O . LEU B 1 66 ? -2.336 -15.273 -44.219 1 88.81 66 LEU B O 1
ATOM 7225 N N . SER B 1 67 ? -3.248 -13.734 -42.906 1 86.06 67 SER B N 1
ATOM 7226 C CA . SER B 1 67 ? -3.471 -14.695 -41.812 1 86.06 67 SER B CA 1
ATOM 7227 C C . SER B 1 67 ? -4.5 -15.742 -42.219 1 86.06 67 SER B C 1
ATOM 7229 O O . SER B 1 67 ? -4.367 -16.922 -41.844 1 86.06 67 SER B O 1
ATOM 7231 N N . ALA B 1 68 ? -5.461 -15.352 -43 1 86.19 68 ALA B N 1
ATOM 7232 C CA . ALA B 1 68 ? -6.469 -16.297 -43.469 1 86.19 68 ALA B CA 1
ATOM 7233 C C . ALA B 1 68 ? -5.867 -17.297 -44.469 1 86.19 68 ALA B C 1
ATOM 7235 O O . ALA B 1 68 ? -6.188 -18.484 -44.406 1 86.19 68 ALA B O 1
ATOM 7236 N N . VAL B 1 69 ? -4.949 -16.812 -45.312 1 87.81 69 VAL B N 1
ATOM 7237 C CA . VAL B 1 69 ? -4.316 -17.688 -46.312 1 87.81 69 VAL B CA 1
ATOM 7238 C C . VAL B 1 69 ? -3.35 -18.641 -45.625 1 87.81 69 VAL B C 1
ATOM 7240 O O . VAL B 1 69 ? -3.24 -19.812 -46 1 87.81 69 VAL B O 1
ATOM 7243 N N . LEU B 1 70 ? -2.703 -18.141 -44.625 1 88.75 70 LEU B N 1
ATOM 7244 C CA . LEU B 1 70 ? -1.811 -19 -43.844 1 88.75 70 LEU B CA 1
ATOM 7245 C C . LEU B 1 70 ? -2.598 -20.062 -43.094 1 88.75 70 LEU B C 1
ATOM 7247 O O . LEU B 1 70 ? -2.164 -21.219 -43 1 88.75 70 LEU B O 1
ATOM 7251 N N . PHE B 1 71 ? -3.717 -19.688 -42.625 1 86.5 71 PHE B N 1
ATOM 7252 C CA . PHE B 1 71 ? -4.594 -20.625 -41.938 1 86.5 71 PHE B CA 1
ATOM 7253 C C . PHE B 1 71 ? -5.105 -21.703 -42.906 1 86.5 71 PHE B C 1
ATOM 7255 O O . PHE B 1 71 ? -5.148 -22.875 -42.562 1 86.5 71 PHE B O 1
ATOM 7262 N N . ALA B 1 72 ? -5.43 -21.312 -44.125 1 84.5 72 ALA B N 1
ATOM 7263 C CA . ALA B 1 72 ? -5.887 -22.25 -45.125 1 84.5 72 ALA B CA 1
ATOM 7264 C C . ALA B 1 72 ? -4.789 -23.234 -45.5 1 84.5 72 ALA B C 1
ATOM 7266 O O . ALA B 1 72 ? -5.059 -24.422 -45.688 1 84.5 72 ALA B O 1
ATOM 7267 N N . SER B 1 73 ? -3.594 -22.688 -45.562 1 86.75 73 SER B N 1
ATOM 7268 C CA . SER B 1 73 ? -2.475 -23.562 -45.875 1 86.75 73 SER B CA 1
ATOM 7269 C C . SER B 1 73 ? -2.27 -24.609 -44.781 1 86.75 73 SER B C 1
ATOM 7271 O O . SER B 1 73 ? -1.971 -25.766 -45.094 1 86.75 73 SER B O 1
ATOM 7273 N N . THR B 1 74 ? -2.465 -24.25 -43.562 1 82.19 74 THR B N 1
ATOM 7274 C CA . THR B 1 74 ? -2.285 -25.188 -42.438 1 82.19 74 THR B CA 1
ATOM 7275 C C . THR B 1 74 ? -3.398 -26.219 -42.406 1 82.19 74 THR B C 1
ATOM 7277 O O . THR B 1 74 ? -3.152 -27.391 -42.125 1 82.19 74 THR B O 1
ATOM 7280 N N . ILE B 1 75 ? -4.57 -25.859 -42.812 1 79.94 75 ILE B N 1
ATOM 7281 C CA . ILE B 1 75 ? -5.711 -26.766 -42.812 1 79.94 75 ILE B CA 1
ATOM 7282 C C . ILE B 1 75 ? -5.535 -27.812 -43.906 1 79.94 75 ILE B C 1
ATOM 7284 O O . ILE B 1 75 ? -5.785 -29 -43.719 1 79.94 75 ILE B O 1
ATOM 7288 N N . VAL B 1 76 ? -5.078 -27.406 -45.094 1 80.81 76 VAL B N 1
ATOM 7289 C CA . VAL B 1 76 ? -4.891 -28.312 -46.25 1 80.81 76 VAL B CA 1
ATOM 7290 C C . VAL B 1 76 ? -3.797 -29.328 -45.906 1 80.81 76 VAL B C 1
ATOM 7292 O O . VAL B 1 76 ? -3.936 -30.516 -46.219 1 80.81 76 VAL B O 1
ATOM 7295 N N . ALA B 1 77 ? -2.779 -28.859 -45.219 1 79.75 77 ALA B N 1
ATOM 7296 C CA . ALA B 1 77 ? -1.678 -29.75 -44.875 1 79.75 77 ALA B CA 1
ATOM 7297 C C . ALA B 1 77 ? -2.098 -30.734 -43.812 1 79.75 77 ALA B C 1
ATOM 7299 O O . ALA B 1 77 ? -1.724 -31.922 -43.844 1 79.75 77 ALA B O 1
ATOM 7300 N N . VAL B 1 78 ? -2.938 -30.328 -42.875 1 75.25 78 VAL B N 1
ATOM 7301 C CA . VAL B 1 78 ? -3.383 -31.188 -41.781 1 75.25 78 VAL B CA 1
ATOM 7302 C C . VAL B 1 78 ? -4.355 -32.25 -42.312 1 75.25 78 VAL B C 1
ATOM 7304 O O . VAL B 1 78 ? -4.305 -33.406 -41.906 1 75.25 78 VAL B O 1
ATOM 7307 N N . ARG B 1 79 ? -5.211 -31.906 -43.25 1 73.94 79 ARG B N 1
ATOM 7308 C CA . ARG B 1 79 ? -6.18 -32.812 -43.844 1 73.94 79 ARG B CA 1
ATOM 7309 C C . ARG B 1 79 ? -5.477 -33.938 -44.594 1 73.94 79 ARG B C 1
ATOM 7311 O O . ARG B 1 79 ? -5.879 -35.125 -44.5 1 73.94 79 ARG B O 1
ATOM 7318 N N . GLU B 1 80 ? -4.438 -33.562 -45.281 1 72.81 80 GLU B N 1
ATOM 7319 C CA . GLU B 1 80 ? -3.725 -34.562 -46.062 1 72.81 80 GLU B CA 1
ATOM 7320 C C . GLU B 1 80 ? -2.887 -35.469 -45.156 1 72.81 80 GLU B C 1
ATOM 7322 O O . GLU B 1 80 ? -2.736 -36.656 -45.406 1 72.81 80 GLU B O 1
ATOM 7327 N N . ALA B 1 81 ? -2.379 -34.844 -44.125 1 68.75 81 ALA B N 1
ATOM 7328 C CA . ALA B 1 81 ? -1.563 -35.625 -43.219 1 68.75 81 ALA B CA 1
ATOM 7329 C C . ALA B 1 81 ? -2.402 -36.688 -42.5 1 68.75 81 ALA B C 1
ATOM 7331 O O . ALA B 1 81 ? -1.929 -37.812 -42.25 1 68.75 81 ALA B O 1
ATOM 7332 N N . PHE B 1 82 ? -3.717 -36.469 -42.25 1 63.84 82 PHE B N 1
ATOM 7333 C CA . PHE B 1 82 ? -4.578 -37.406 -41.531 1 63.84 82 PHE B CA 1
ATOM 7334 C C . PHE B 1 82 ? -5.301 -38.312 -42.5 1 63.84 82 PHE B C 1
ATOM 7336 O O . PHE B 1 82 ? -5.648 -39.438 -42.125 1 63.84 82 PHE B O 1
ATOM 7343 N N . GLY B 1 83 ? -5.871 -37.906 -43.656 1 57.09 83 GLY B N 1
ATOM 7344 C CA . GLY B 1 83 ? -6.633 -38.688 -44.594 1 57.09 83 GLY B CA 1
ATOM 7345 C C . GLY B 1 83 ? -5.789 -39.75 -45.312 1 57.09 83 GLY B C 1
ATOM 7346 O O . GLY B 1 83 ? -6.316 -40.719 -45.844 1 57.09 83 GLY B O 1
ATOM 7347 N N . GLY B 1 84 ? -4.465 -39.656 -45.625 1 52.19 84 GLY B N 1
ATOM 7348 C CA . GLY B 1 84 ? -3.764 -40.531 -46.562 1 52.19 84 GLY B CA 1
ATOM 7349 C C . GLY B 1 84 ? -3.195 -41.781 -45.906 1 52.19 84 GLY B C 1
ATOM 7350 O O . GLY B 1 84 ? -2.258 -41.688 -45.094 1 52.19 84 GLY B O 1
ATOM 7351 N N . HIS B 1 85 ? -4.062 -42.719 -45.594 1 45.34 85 HIS B N 1
ATOM 7352 C CA . HIS B 1 85 ? -3.697 -44.125 -45.406 1 45.34 85 HIS B CA 1
ATOM 7353 C C . HIS B 1 85 ? -2.656 -44.562 -46.438 1 45.34 85 HIS B C 1
ATOM 7355 O O . HIS B 1 85 ? -2.924 -44.562 -47.625 1 45.34 85 HIS B O 1
ATOM 7361 N N . TYR B 1 86 ? -1.445 -44.219 -46.219 1 42.69 86 TYR B N 1
ATOM 7362 C CA . TYR B 1 86 ? -0.326 -44.531 -47.094 1 42.69 86 TYR B CA 1
ATOM 7363 C C . TYR B 1 86 ? -0.299 -46.031 -47.438 1 42.69 86 TYR B C 1
ATOM 7365 O O . TYR B 1 86 ? -0.057 -46.844 -46.562 1 42.69 86 TYR B O 1
ATOM 7373 N N . GLU B 1 87 ? -1.224 -46.438 -48.281 1 41 87 GLU B N 1
ATOM 7374 C CA . GLU B 1 87 ? -1.08 -47.844 -48.656 1 41 87 GLU B CA 1
ATOM 7375 C C . GLU B 1 87 ? 0.39 -48.219 -48.781 1 41 87 GLU B C 1
ATOM 7377 O O . GLU B 1 87 ? 0.762 -49.375 -48.531 1 41 87 GLU B O 1
ATOM 7382 N N . GLY B 1 88 ? 1.042 -47.812 -50.125 1 38.66 88 GLY B N 1
ATOM 7383 C CA . GLY B 1 88 ? 2.197 -48.5 -50.656 1 38.66 88 GLY B CA 1
ATOM 7384 C C . GLY B 1 88 ? 3.451 -48.312 -49.844 1 38.66 88 GLY B C 1
ATOM 7385 O O . GLY B 1 88 ? 3.5 -47.406 -48.969 1 38.66 88 GLY B O 1
ATOM 7386 N N . PRO B 1 89 ? 4.414 -49.25 -50.031 1 36.75 89 PRO B N 1
ATOM 7387 C CA . PRO B 1 89 ? 5.664 -49.375 -49.281 1 36.75 89 PRO B CA 1
ATOM 7388 C C . PRO B 1 89 ? 6.441 -48.062 -49.219 1 36.75 89 PRO B C 1
ATOM 7390 O O . PRO B 1 89 ? 7.438 -48 -48.5 1 36.75 89 PRO B O 1
ATOM 7393 N N . ALA B 1 90 ? 6.695 -47.406 -50.469 1 36.53 90 ALA B N 1
ATOM 7394 C CA . ALA B 1 90 ? 7.926 -46.688 -50.781 1 36.53 90 ALA B CA 1
ATOM 7395 C C . ALA B 1 90 ? 8.047 -45.438 -49.906 1 36.53 90 ALA B C 1
ATOM 7397 O O . ALA B 1 90 ? 7.051 -44.938 -49.375 1 36.53 90 ALA B O 1
ATOM 7398 N N . LYS B 1 91 ? 9.242 -44.469 -50.156 1 41.72 91 LYS B N 1
ATOM 7399 C CA . LYS B 1 91 ? 10.312 -43.656 -49.562 1 41.72 91 LYS B CA 1
ATOM 7400 C C . LYS B 1 91 ? 9.805 -42.25 -49.188 1 41.72 91 LYS B C 1
ATOM 7402 O O . LYS B 1 91 ? 10.047 -41.781 -48.062 1 41.72 91 LYS B O 1
ATOM 7407 N N . VAL B 1 92 ? 9.773 -41.125 -50.219 1 48.94 92 VAL B N 1
ATOM 7408 C CA . VAL B 1 92 ? 10.25 -39.812 -49.812 1 48.94 92 VAL B CA 1
ATOM 7409 C C . VAL B 1 92 ? 9.211 -39.156 -48.938 1 48.94 92 VAL B C 1
ATOM 7411 O O . VAL B 1 92 ? 8.039 -39.031 -49.312 1 48.94 92 VAL B O 1
ATOM 7414 N N . ASP B 1 93 ? 9.195 -39 -47.688 1 59.62 93 ASP B N 1
ATOM 7415 C CA . ASP B 1 93 ? 8.242 -38.688 -46.656 1 59.62 93 ASP B CA 1
ATOM 7416 C C . ASP B 1 93 ? 8.195 -37.156 -46.406 1 59.62 93 ASP B C 1
ATOM 7418 O O . ASP B 1 93 ? 9.211 -36.531 -46.094 1 59.62 93 ASP B O 1
ATOM 7422 N N . PHE B 1 94 ? 7.23 -36.312 -47.312 1 70.5 94 PHE B N 1
ATOM 7423 C CA . PHE B 1 94 ? 6.934 -34.906 -46.969 1 70.5 94 PHE B CA 1
ATOM 7424 C C . PHE B 1 94 ? 6.832 -34.719 -45.469 1 70.5 94 PHE B C 1
ATOM 7426 O O . PHE B 1 94 ? 6.078 -35.406 -44.812 1 70.5 94 PHE B O 1
ATOM 7433 N N . PRO B 1 95 ? 7.855 -33.906 -45.094 1 75.69 95 PRO B N 1
ATOM 7434 C CA . PRO B 1 95 ? 7.797 -33.656 -43.656 1 75.69 95 PRO B CA 1
ATOM 7435 C C . PRO B 1 95 ? 6.594 -32.812 -43.25 1 75.69 95 PRO B C 1
ATOM 7437 O O . PRO B 1 95 ? 6.73 -31.594 -43.062 1 75.69 95 PRO B O 1
ATOM 7440 N N . PHE B 1 96 ? 5.422 -33.406 -43.188 1 74.81 96 PHE B N 1
ATOM 7441 C CA . PHE B 1 96 ? 4.191 -32.719 -42.875 1 74.81 96 PHE B CA 1
ATOM 7442 C C . PHE B 1 96 ? 4.312 -32.031 -41.5 1 74.81 96 PHE B C 1
ATOM 7444 O O . PHE B 1 96 ? 3.848 -30.891 -41.344 1 74.81 96 PHE B O 1
ATOM 7451 N N . ALA B 1 97 ? 5.027 -32.688 -40.688 1 71.75 97 ALA B N 1
ATOM 7452 C CA . ALA B 1 97 ? 5.137 -32.125 -39.344 1 71.75 97 ALA B CA 1
ATOM 7453 C C . ALA B 1 97 ? 5.918 -30.828 -39.375 1 71.75 97 ALA B C 1
ATOM 7455 O O . ALA B 1 97 ? 5.535 -29.844 -38.719 1 71.75 97 ALA B O 1
ATOM 7456 N N . ALA B 1 98 ? 6.934 -30.75 -40.188 1 75.88 98 ALA B N 1
ATOM 7457 C CA . ALA B 1 98 ? 7.754 -29.531 -40.281 1 75.88 98 ALA B CA 1
ATOM 7458 C C . ALA B 1 98 ? 7 -28.406 -40.969 1 75.88 98 ALA B C 1
ATOM 7460 O O . ALA B 1 98 ? 7.098 -27.25 -40.562 1 75.88 98 ALA B O 1
ATOM 7461 N N . TYR B 1 99 ? 6.27 -28.703 -41.969 1 80.38 99 TYR B N 1
ATOM 7462 C CA . TYR B 1 99 ? 5.504 -27.688 -42.688 1 80.38 99 TYR B CA 1
ATOM 7463 C C . TYR B 1 99 ? 4.434 -27.078 -41.812 1 80.38 99 TYR B C 1
ATOM 7465 O O . TYR B 1 99 ? 4.297 -25.844 -41.75 1 80.38 99 TYR B O 1
ATOM 7473 N N . ILE B 1 100 ? 3.758 -27.891 -41.125 1 76.94 100 ILE B N 1
ATOM 7474 C CA . ILE B 1 100 ? 2.656 -27.406 -40.281 1 76.94 100 ILE B CA 1
ATOM 7475 C C . ILE B 1 100 ? 3.199 -26.562 -39.156 1 76.94 100 ILE B C 1
ATOM 7477 O O . ILE B 1 100 ? 2.67 -25.484 -38.844 1 76.94 100 ILE B O 1
ATOM 7481 N N . ALA B 1 101 ? 4.266 -27.031 -38.594 1 74.62 101 ALA B N 1
ATOM 7482 C CA . ALA B 1 101 ? 4.852 -26.266 -37.5 1 74.62 101 ALA B CA 1
ATOM 7483 C C . ALA B 1 101 ? 5.336 -24.906 -37.969 1 74.62 101 ALA B C 1
ATOM 7485 O O . ALA B 1 101 ? 5.145 -23.891 -37.281 1 74.62 101 ALA B O 1
ATOM 7486 N N . SER B 1 102 ? 5.961 -24.844 -39.062 1 79.94 102 SER B N 1
ATOM 7487 C CA . SER B 1 102 ? 6.5 -23.594 -39.594 1 79.94 102 SER B CA 1
ATOM 7488 C C . SER B 1 102 ? 5.387 -22.609 -39.938 1 79.94 102 SER B C 1
ATOM 7490 O O . SER B 1 102 ? 5.445 -21.438 -39.562 1 79.94 102 SER B O 1
ATOM 7492 N N . TYR B 1 103 ? 4.363 -23.078 -40.562 1 83.44 103 TYR B N 1
ATOM 7493 C CA . TYR B 1 103 ? 3.32 -22.172 -41.031 1 83.44 103 TYR B CA 1
ATOM 7494 C C . TYR B 1 103 ? 2.412 -21.75 -39.875 1 83.44 103 TYR B C 1
ATOM 7496 O O . TYR B 1 103 ? 1.819 -20.672 -39.906 1 83.44 103 TYR B O 1
ATOM 7504 N N . VAL B 1 104 ? 2.34 -22.578 -38.906 1 77.19 104 VAL B N 1
ATOM 7505 C CA . VAL B 1 104 ? 1.605 -22.141 -37.719 1 77.19 104 VAL B CA 1
ATOM 7506 C C . VAL B 1 104 ? 2.381 -21.031 -37.031 1 77.19 104 VAL B C 1
ATOM 7508 O O . VAL B 1 104 ? 1.789 -20.062 -36.562 1 77.19 104 VAL B O 1
ATOM 7511 N N . ALA B 1 105 ? 3.67 -21.25 -36.969 1 76.69 105 ALA B N 1
ATOM 7512 C CA . ALA B 1 105 ? 4.508 -20.219 -36.375 1 76.69 105 ALA B CA 1
ATOM 7513 C C . ALA B 1 105 ? 4.395 -18.906 -37.125 1 76.69 105 ALA B C 1
ATOM 7515 O O . ALA B 1 105 ? 4.293 -17.828 -36.531 1 76.69 105 ALA B O 1
ATOM 7516 N N . VAL B 1 106 ? 4.418 -18.969 -38.469 1 82.56 106 VAL B N 1
ATOM 7517 C CA . VAL B 1 106 ? 4.312 -17.766 -39.312 1 82.56 106 VAL B CA 1
ATOM 7518 C C . VAL B 1 106 ? 2.932 -17.141 -39.156 1 82.56 106 VAL B C 1
ATOM 7520 O O . VAL B 1 106 ? 2.801 -15.922 -39.094 1 82.56 106 VAL B O 1
ATOM 7523 N N . LEU B 1 107 ? 1.943 -18.016 -39 1 82 107 LEU B N 1
ATOM 7524 C CA . LEU B 1 107 ? 0.585 -17.516 -38.781 1 82 107 LEU B CA 1
ATOM 7525 C C . LEU B 1 107 ? 0.483 -16.734 -37.5 1 82 107 LEU B C 1
ATOM 7527 O O . LEU B 1 107 ? -0.115 -15.656 -37.469 1 82 107 LEU B O 1
ATOM 7531 N N . LEU B 1 108 ? 1.112 -17.281 -36.531 1 73.88 108 LEU B N 1
ATOM 7532 C CA . LEU B 1 108 ? 1.041 -16.609 -35.25 1 73.88 108 LEU B CA 1
ATOM 7533 C C . LEU B 1 108 ? 1.771 -15.273 -35.281 1 73.88 108 LEU B C 1
ATOM 7535 O O . LEU B 1 108 ? 1.345 -14.312 -34.656 1 73.88 108 LEU B O 1
ATOM 7539 N N . TYR B 1 109 ? 2.811 -15.227 -36 1 74.38 109 TYR B N 1
ATOM 7540 C CA . TYR B 1 109 ? 3.545 -13.977 -36.156 1 74.38 109 TYR B CA 1
ATOM 7541 C C . TYR B 1 109 ? 2.658 -12.906 -36.781 1 74.38 109 TYR B C 1
ATOM 7543 O O . TYR B 1 109 ? 2.605 -11.773 -36.312 1 74.38 109 TYR B O 1
ATOM 7551 N N . PHE B 1 110 ? 1.957 -13.18 -37.781 1 77.88 110 PHE B N 1
ATOM 7552 C CA . PHE B 1 110 ? 1.158 -12.195 -38.5 1 77.88 110 PHE B CA 1
ATOM 7553 C C . PHE B 1 110 ? -0.149 -11.922 -37.781 1 77.88 110 PHE B C 1
ATOM 7555 O O . PHE B 1 110 ? -0.711 -10.828 -37.875 1 77.88 110 PHE B O 1
ATOM 7562 N N . LEU B 1 111 ? -0.579 -12.898 -36.938 1 73.94 111 LEU B N 1
ATOM 7563 C CA . LEU B 1 111 ? -1.767 -12.664 -36.125 1 73.94 111 LEU B CA 1
ATOM 7564 C C . LEU B 1 111 ? -1.474 -11.664 -35 1 73.94 111 LEU B C 1
ATOM 7566 O O . LEU B 1 111 ? -2.342 -10.867 -34.656 1 73.94 111 LEU B O 1
ATOM 7570 N N . ALA B 1 112 ? -0.27 -11.711 -34.656 1 68.31 112 ALA B N 1
ATOM 7571 C CA . ALA B 1 112 ? 0.137 -10.773 -33.594 1 68.31 112 ALA B CA 1
ATOM 7572 C C . ALA B 1 112 ? 0.167 -9.344 -34.125 1 68.31 112 ALA B C 1
ATOM 7574 O O . ALA B 1 112 ? -0.037 -8.391 -33.375 1 68.31 112 ALA B O 1
ATOM 7575 N N . GLY B 1 113 ? 0.367 -9.164 -35.375 1 65.25 113 GLY B N 1
ATOM 7576 C CA . GLY B 1 113 ? 0.398 -7.844 -36 1 65.25 113 GLY B CA 1
ATOM 7577 C C . GLY B 1 113 ? -0.979 -7.227 -36.156 1 65.25 113 GLY B C 1
ATOM 7578 O O . GLY B 1 113 ? -1.104 -6.027 -36.406 1 65.25 113 GLY B O 1
ATOM 7579 N N . LEU B 1 114 ? -2.014 -8.039 -36 1 63.62 114 LEU B N 1
ATOM 7580 C CA . LEU B 1 114 ? -3.375 -7.535 -36.156 1 63.62 114 LEU B CA 1
ATOM 7581 C C . LEU B 1 114 ? -3.867 -6.906 -34.875 1 63.62 114 LEU B C 1
ATOM 7583 O O . LEU B 1 114 ? -4.918 -6.262 -34.844 1 63.62 114 LEU B O 1
ATOM 7587 N N . LEU B 1 115 ? -3.053 -6.934 -33.906 1 59.62 115 LEU B N 1
ATOM 7588 C CA . LEU B 1 115 ? -3.514 -6.449 -32.594 1 59.62 115 LEU B CA 1
ATOM 7589 C C . LEU B 1 115 ? -3.318 -4.941 -32.469 1 59.62 115 LEU B C 1
ATOM 7591 O O . LEU B 1 115 ? -2.365 -4.391 -33.031 1 59.62 115 LEU B O 1
ATOM 7595 N N . PRO B 1 116 ? -4.406 -4.113 -31.938 1 50.5 116 PRO B N 1
ATOM 7596 C CA . PRO B 1 116 ? -4.367 -2.65 -31.859 1 50.5 116 PRO B CA 1
ATOM 7597 C C . PRO B 1 116 ? -3.258 -2.139 -30.953 1 50.5 116 PRO B C 1
ATOM 7599 O O . PRO B 1 116 ? -2.811 -2.859 -30.047 1 50.5 116 PRO B O 1
ATOM 7602 N N . ASP B 1 117 ? -2.387 -1.151 -31.188 1 50 117 ASP B N 1
ATOM 7603 C CA . ASP B 1 117 ? -1.247 -0.555 -30.5 1 50 117 ASP B CA 1
ATOM 7604 C C . ASP B 1 117 ? -1.621 -0.135 -29.078 1 50 117 ASP B C 1
ATOM 7606 O O . ASP B 1 117 ? -2.58 0.613 -28.891 1 50 117 ASP B O 1
ATOM 7610 N N . PRO B 1 118 ? -1.273 -0.757 -28.172 1 46.47 118 PRO B N 1
ATOM 7611 C CA . PRO B 1 118 ? -1.626 -0.315 -26.812 1 46.47 118 PRO B CA 1
ATOM 7612 C C . PRO B 1 118 ? -1.345 1.169 -26.594 1 46.47 118 PRO B C 1
ATOM 7614 O O . PRO B 1 118 ? -2.16 1.87 -25.984 1 46.47 118 PRO B O 1
ATOM 7617 N N . GLU B 1 119 ? -0.102 1.62 -26.453 1 47 119 GLU B N 1
ATOM 7618 C CA . GLU B 1 119 ? 0.169 3.041 -26.25 1 47 119 GLU B CA 1
ATOM 7619 C C . GLU B 1 119 ? 0.065 3.809 -27.562 1 47 119 GLU B C 1
ATOM 7621 O O . GLU B 1 119 ? 0.095 5.043 -27.578 1 47 119 GLU B O 1
ATOM 7626 N N . GLY B 1 120 ? -0.148 3.178 -28.938 1 42.5 120 GLY B N 1
ATOM 7627 C CA . GLY B 1 120 ? -0.269 3.609 -30.312 1 42.5 120 GLY B CA 1
ATOM 7628 C C . GLY B 1 120 ? -0.499 2.461 -31.281 1 42.5 120 GLY B C 1
ATOM 7629 O O . GLY B 1 120 ? -0.391 1.293 -30.906 1 42.5 120 GLY B O 1
ATOM 7630 N N . PRO B 1 121 ? -1.346 2.568 -32.406 1 43.28 121 PRO B N 1
ATOM 7631 C CA . PRO B 1 121 ? -1.654 1.597 -33.469 1 43.28 121 PRO B CA 1
ATOM 7632 C C . PRO B 1 121 ? -0.443 0.757 -33.875 1 43.28 121 PRO B C 1
ATOM 7634 O O . PRO B 1 121 ? 0.696 1.216 -33.75 1 43.28 121 PRO B O 1
ATOM 7637 N N . TRP B 1 122 ? -0.547 -0.406 -33.594 1 49.47 122 TRP B N 1
ATOM 7638 C CA . TRP B 1 122 ? 0.457 -1.148 -34.375 1 49.47 122 TRP B CA 1
ATOM 7639 C C . TRP B 1 122 ? 0.805 -0.427 -35.656 1 49.47 122 TRP B C 1
ATOM 7641 O O . TRP B 1 122 ? -0.044 -0.278 -36.531 1 49.47 122 TRP B O 1
ATOM 7651 N N . VAL B 1 123 ? 1.664 0.436 -35.562 1 56.31 123 VAL B N 1
ATOM 7652 C CA . VAL B 1 123 ? 2.076 1.138 -36.781 1 56.31 123 VAL B CA 1
ATOM 7653 C C . VAL B 1 123 ? 3.27 0.424 -37.406 1 56.31 123 VAL B C 1
ATOM 7655 O O . VAL B 1 123 ? 4.336 0.322 -36.781 1 56.31 123 VAL B O 1
ATOM 7658 N N . PRO B 1 124 ? 2.885 -0.388 -38.312 1 64.44 124 PRO B N 1
ATOM 7659 C CA . PRO B 1 124 ? 4.008 -1.029 -39 1 64.44 124 PRO B CA 1
ATOM 7660 C C . PRO B 1 124 ? 5.117 -0.045 -39.375 1 64.44 124 PRO B C 1
ATOM 7662 O O . PRO B 1 124 ? 4.836 1.066 -39.812 1 64.44 124 PRO B O 1
ATOM 7665 N N . THR B 1 125 ? 6.234 -0.296 -38.719 1 68.06 125 THR B N 1
ATOM 7666 C CA . THR B 1 125 ? 7.395 0.535 -39.031 1 68.06 125 THR B CA 1
ATOM 7667 C C . THR B 1 125 ? 8.234 -0.09 -40.125 1 68.06 125 THR B C 1
ATOM 7669 O O . THR B 1 125 ? 7.867 -1.128 -40.688 1 68.06 125 THR B O 1
ATOM 7672 N N . ALA B 1 126 ? 9.227 0.58 -40.531 1 71.38 126 ALA B N 1
ATOM 7673 C CA . ALA B 1 126 ? 10.141 0.098 -41.562 1 71.38 126 ALA B CA 1
ATOM 7674 C C . ALA B 1 126 ? 10.773 -1.23 -41.156 1 71.38 126 ALA B C 1
ATOM 7676 O O . ALA B 1 126 ? 11.117 -2.043 -42.031 1 71.38 126 ALA B O 1
ATOM 7677 N N . CYS B 1 127 ? 10.727 -1.473 -39.844 1 73.75 127 CYS B N 1
ATOM 7678 C CA . CYS B 1 127 ? 11.328 -2.721 -39.375 1 73.75 127 CYS B CA 1
ATOM 7679 C C . CYS B 1 127 ? 10.453 -3.914 -39.75 1 73.75 127 CYS B C 1
ATOM 7681 O O . CYS B 1 127 ? 10.961 -4.988 -40.062 1 73.75 127 CYS B O 1
ATOM 7683 N N . HIS B 1 128 ? 9.211 -3.703 -39.781 1 78.19 128 HIS B N 1
ATOM 7684 C CA . HIS B 1 128 ? 8.297 -4.773 -40.188 1 78.19 128 HIS B CA 1
ATOM 7685 C C . HIS B 1 128 ? 8.391 -5.07 -41.656 1 78.19 128 HIS B C 1
ATOM 7687 O O . HIS B 1 128 ? 8.25 -6.219 -42.094 1 78.19 128 HIS B O 1
ATOM 7693 N N . ALA B 1 129 ? 8.703 -4.039 -42.438 1 80.56 129 ALA B N 1
ATOM 7694 C CA . ALA B 1 129 ? 8.82 -4.227 -43.906 1 80.56 129 ALA B CA 1
ATOM 7695 C C . ALA B 1 129 ? 10.008 -5.117 -44.25 1 80.56 129 ALA B C 1
ATOM 7697 O O . ALA B 1 129 ? 9.922 -5.938 -45.156 1 80.56 129 ALA B O 1
ATOM 7698 N N . TYR B 1 130 ? 11 -4.988 -43.406 1 79.75 130 TYR B N 1
ATOM 7699 C CA . TYR B 1 130 ? 12.148 -5.859 -43.656 1 79.75 130 TYR B CA 1
ATOM 7700 C C . TYR B 1 130 ? 11.797 -7.312 -43.344 1 79.75 130 TYR B C 1
ATOM 7702 O O . TYR B 1 130 ? 12.234 -8.219 -44.062 1 79.75 130 TYR B O 1
ATOM 7710 N N . ALA B 1 131 ? 11.031 -7.477 -42.406 1 83.5 131 ALA B N 1
ATOM 7711 C CA . ALA B 1 131 ? 10.602 -8.836 -42.062 1 83.5 131 ALA B CA 1
ATOM 7712 C C . ALA B 1 131 ? 9.68 -9.398 -43.125 1 83.5 131 ALA B C 1
ATOM 7714 O O . ALA B 1 131 ? 9.742 -10.586 -43.469 1 83.5 131 ALA B O 1
ATOM 7715 N N . TRP B 1 132 ? 8.898 -8.492 -43.781 1 87.94 132 TRP B N 1
ATOM 7716 C CA . TRP B 1 132 ? 8 -8.945 -44.844 1 87.94 132 TRP B CA 1
ATOM 7717 C C . TRP B 1 132 ? 8.789 -9.328 -46.094 1 87.94 132 TRP B C 1
ATOM 7719 O O . TRP B 1 132 ? 8.445 -10.297 -46.781 1 87.94 132 TRP B O 1
ATOM 7729 N N . ILE B 1 133 ? 9.875 -8.672 -46.25 1 86.44 133 ILE B N 1
ATOM 7730 C CA . ILE B 1 133 ? 10.711 -8.977 -47.406 1 86.44 133 ILE B CA 1
ATOM 7731 C C . ILE B 1 133 ? 11.391 -10.328 -47.188 1 86.44 133 ILE B C 1
ATOM 7733 O O . ILE B 1 133 ? 11.5 -11.117 -48.156 1 86.44 133 ILE B O 1
ATOM 7737 N N . VAL B 1 134 ? 11.719 -10.547 -46 1 87.81 134 VAL B N 1
ATOM 7738 C CA . VAL B 1 134 ? 12.328 -11.836 -45.719 1 87.81 134 VAL B CA 1
ATOM 7739 C C . VAL B 1 134 ? 11.289 -12.945 -45.844 1 87.81 134 VAL B C 1
ATOM 7741 O O . VAL B 1 134 ? 11.602 -14.039 -46.312 1 87.81 134 VAL B O 1
ATOM 7744 N N . ALA B 1 135 ? 10.109 -12.609 -45.469 1 90 135 ALA B N 1
ATOM 7745 C CA . ALA B 1 135 ? 9.039 -13.586 -45.625 1 90 135 ALA B CA 1
ATOM 7746 C C . ALA B 1 135 ? 8.789 -13.906 -47.125 1 90 135 ALA B C 1
ATOM 7748 O O . ALA B 1 135 ? 8.57 -15.062 -47.469 1 90 135 ALA B O 1
ATOM 7749 N N . ILE B 1 136 ? 8.93 -12.891 -48 1 88.88 136 ILE B N 1
ATOM 7750 C CA . ILE B 1 136 ? 8.734 -13.062 -49.438 1 88.88 136 ILE B CA 1
ATOM 7751 C C . ILE B 1 136 ? 9.844 -13.945 -50 1 88.88 136 ILE B C 1
ATOM 7753 O O . ILE B 1 136 ? 9.578 -14.836 -50.812 1 88.88 136 ILE B O 1
ATOM 7757 N N . LEU B 1 137 ? 10.992 -13.781 -49.438 1 87.38 137 LEU B N 1
ATOM 7758 C CA . LEU B 1 137 ? 12.125 -14.562 -49.906 1 87.38 137 LEU B CA 1
ATOM 7759 C C . LEU B 1 137 ? 11.977 -16.031 -49.531 1 87.38 137 LEU B C 1
ATOM 7761 O O . LEU B 1 137 ? 12.219 -16.922 -50.344 1 87.38 137 LEU B O 1
ATOM 7765 N N . PHE B 1 138 ? 11.531 -16.219 -48.375 1 88.94 138 PHE B N 1
ATOM 7766 C CA . PHE B 1 138 ? 11.367 -17.609 -47.938 1 88.94 138 PHE B CA 1
ATOM 7767 C C . PHE B 1 138 ? 10.227 -18.281 -48.688 1 88.94 138 PHE B C 1
ATOM 7769 O O . PHE B 1 138 ? 10.352 -19.438 -49.094 1 88.94 138 PHE B O 1
ATOM 7776 N N . GLU B 1 139 ? 9.156 -17.578 -48.844 1 89.19 139 GLU B N 1
ATOM 7777 C CA . GLU B 1 139 ? 8.031 -18.141 -49.562 1 89.19 139 GLU B CA 1
ATOM 7778 C C . GLU B 1 139 ? 8.391 -18.438 -51 1 89.19 139 GLU B C 1
ATOM 7780 O O . GLU B 1 139 ? 7.949 -19.438 -51.594 1 89.19 139 GLU B O 1
ATOM 7785 N N . ALA B 1 140 ? 9.242 -17.562 -51.594 1 86.5 140 ALA B N 1
ATOM 7786 C CA . ALA B 1 140 ? 9.688 -17.766 -53 1 86.5 140 ALA B CA 1
ATOM 7787 C C . ALA B 1 140 ? 10.594 -18.984 -53.094 1 86.5 140 ALA B C 1
ATOM 7789 O O . ALA B 1 140 ? 10.484 -19.766 -54.062 1 86.5 140 ALA B O 1
ATOM 7790 N N . VAL B 1 141 ? 11.383 -19.172 -52.062 1 85.19 141 VAL B N 1
ATOM 7791 C CA . VAL B 1 141 ? 12.297 -20.312 -52.094 1 85.19 141 VAL B CA 1
ATOM 7792 C C . VAL B 1 141 ? 11.508 -21.609 -51.906 1 85.19 141 VAL B C 1
ATOM 7794 O O . VAL B 1 141 ? 11.773 -22.609 -52.594 1 85.19 141 VAL B O 1
ATOM 7797 N N . ILE B 1 142 ? 10.492 -21.578 -51.062 1 85.5 142 ILE B N 1
ATOM 7798 C CA . ILE B 1 142 ? 9.688 -22.766 -50.812 1 85.5 142 ILE B CA 1
ATOM 7799 C C . ILE B 1 142 ? 8.867 -23.094 -52.062 1 85.5 142 ILE B C 1
ATOM 7801 O O . ILE B 1 142 ? 8.75 -24.266 -52.438 1 85.5 142 ILE B O 1
ATOM 7805 N N . ALA B 1 143 ? 8.383 -22.047 -52.75 1 81.88 143 ALA B N 1
ATOM 7806 C CA . ALA B 1 143 ? 7.629 -22.266 -54 1 81.88 143 ALA B CA 1
ATOM 7807 C C . ALA B 1 143 ? 8.531 -22.828 -55.094 1 81.88 143 ALA B C 1
ATOM 7809 O O . ALA B 1 143 ? 8.117 -23.719 -55.844 1 81.88 143 ALA B O 1
ATOM 7810 N N . ALA B 1 144 ? 9.789 -22.375 -55.094 1 81.06 144 ALA B N 1
ATOM 7811 C CA . ALA B 1 144 ? 10.742 -22.859 -56.094 1 81.06 144 ALA B CA 1
ATOM 7812 C C . ALA B 1 144 ? 11.125 -24.312 -55.812 1 81.06 144 ALA B C 1
ATOM 7814 O O . ALA B 1 144 ? 11.281 -25.094 -56.75 1 81.06 144 ALA B O 1
ATOM 7815 N N . LEU B 1 145 ? 11.109 -24.609 -54.562 1 80.75 145 LEU B N 1
ATOM 7816 C CA . LEU B 1 145 ? 11.461 -25.984 -54.219 1 80.75 145 LEU B CA 1
ATOM 7817 C C . LEU B 1 145 ? 10.32 -26.938 -54.531 1 80.75 145 LEU B C 1
ATOM 7819 O O . LEU B 1 145 ? 10.562 -28.078 -54.938 1 80.75 145 LEU B O 1
ATOM 7823 N N . PHE B 1 146 ? 9.094 -26.484 -54.375 1 81.19 146 PHE B N 1
ATOM 7824 C CA . PHE B 1 146 ? 7.949 -27.312 -54.719 1 81.19 146 PHE B CA 1
ATOM 7825 C C . PHE B 1 146 ? 7.875 -27.547 -56.219 1 81.19 146 PHE B C 1
ATOM 7827 O O . PHE B 1 146 ? 7.523 -28.641 -56.688 1 81.19 146 PHE B O 1
ATOM 7834 N N . PHE B 1 147 ? 8.305 -26.531 -57.031 1 76.44 147 PHE B N 1
ATOM 7835 C CA . PHE B 1 147 ? 8.234 -26.641 -58.469 1 76.44 147 PHE B CA 1
ATOM 7836 C C . PHE B 1 147 ? 9.375 -27.5 -59 1 76.44 147 PHE B C 1
ATOM 7838 O O . PHE B 1 147 ? 9.195 -28.281 -59.938 1 76.44 147 PHE B O 1
ATOM 7845 N N . SER B 1 148 ? 10.547 -27.438 -58.344 1 73.69 148 SER B N 1
ATOM 7846 C CA . SER B 1 148 ? 11.711 -28.141 -58.875 1 73.69 148 SER B CA 1
ATOM 7847 C C . SER B 1 148 ? 11.727 -29.594 -58.406 1 73.69 148 SER B C 1
ATOM 7849 O O . SER B 1 148 ? 12.148 -30.484 -59.156 1 73.69 148 SER B O 1
ATOM 7851 N N . GLU B 1 149 ? 11.328 -29.859 -57.219 1 68.88 149 GLU B N 1
ATOM 7852 C CA . GLU B 1 149 ? 11.5 -31.188 -56.656 1 68.88 149 GLU B CA 1
ATOM 7853 C C . GLU B 1 149 ? 10.164 -31.938 -56.562 1 68.88 149 GLU B C 1
ATOM 7855 O O . GLU B 1 149 ? 9.984 -32.781 -55.719 1 68.88 149 GLU B O 1
ATOM 7860 N N . HIS B 1 150 ? 9.203 -31.688 -57.406 1 69.5 150 HIS B N 1
ATOM 7861 C CA . HIS B 1 150 ? 7.875 -32.281 -57.375 1 69.5 150 HIS B CA 1
ATOM 7862 C C . HIS B 1 150 ? 7.945 -33.781 -57.5 1 69.5 150 HIS B C 1
ATOM 7864 O O . HIS B 1 150 ? 7.258 -34.5 -56.75 1 69.5 150 HIS B O 1
ATOM 7870 N N . PRO B 1 151 ? 8.805 -34.312 -58.281 1 62.38 151 PRO B N 1
ATOM 7871 C CA . PRO B 1 151 ? 8.742 -35.781 -58.438 1 62.38 151 PRO B CA 1
ATOM 7872 C C . PRO B 1 151 ? 9.32 -36.531 -57.219 1 62.38 151 PRO B C 1
ATOM 7874 O O . PRO B 1 151 ? 8.992 -37.688 -57 1 62.38 151 PRO B O 1
ATOM 7877 N N . TYR B 1 152 ? 10.07 -35.75 -56.438 1 63.97 152 TYR B N 1
ATOM 7878 C CA . TYR B 1 152 ? 10.727 -36.406 -55.312 1 63.97 152 TYR B CA 1
ATOM 7879 C C . TYR B 1 152 ? 9.883 -36.312 -54.062 1 63.97 152 TYR B C 1
ATOM 7881 O O . TYR B 1 152 ? 10.117 -37.031 -53.094 1 63.97 152 TYR B O 1
ATOM 7889 N N . LEU B 1 153 ? 8.82 -35.438 -54.125 1 72.56 153 LEU B N 1
ATOM 7890 C CA . LEU B 1 153 ? 7.984 -35.25 -52.969 1 72.56 153 LEU B CA 1
ATOM 7891 C C . LEU B 1 153 ? 6.789 -36.219 -53 1 72.56 153 LEU B C 1
ATOM 7893 O O . LEU B 1 153 ? 6.098 -36.281 -54 1 72.56 153 LEU B O 1
ATOM 7897 N N . ARG B 1 154 ? 6.867 -37.469 -52.812 1 63.03 154 ARG B N 1
ATOM 7898 C CA . ARG B 1 154 ? 5.832 -38.5 -52.844 1 63.03 154 ARG B CA 1
ATOM 7899 C C . ARG B 1 154 ? 4.531 -37.969 -52.25 1 63.03 154 ARG B C 1
ATOM 7901 O O . ARG B 1 154 ? 3.998 -38.594 -51.312 1 63.03 154 ARG B O 1
ATOM 7908 N N . VAL B 1 155 ? 4.141 -36.719 -52.5 1 71.25 155 VAL B N 1
ATOM 7909 C CA . VAL B 1 155 ? 2.871 -36.156 -52.062 1 71.25 155 VAL B CA 1
ATOM 7910 C C . VAL B 1 155 ? 1.919 -36.031 -53.25 1 71.25 155 VAL B C 1
ATOM 7912 O O . VAL B 1 155 ? 2.354 -36.031 -54.375 1 71.25 155 VAL B O 1
ATOM 7915 N N . SER B 1 156 ? 0.547 -36.125 -53.031 1 72.69 156 SER B N 1
ATOM 7916 C CA . SER B 1 156 ? -0.469 -36 -54.094 1 72.69 156 SER B CA 1
ATOM 7917 C C . SER B 1 156 ? -0.305 -34.719 -54.875 1 72.69 156 SER B C 1
ATOM 7919 O O . SER B 1 156 ? 0.051 -33.688 -54.281 1 72.69 156 SER B O 1
ATOM 7921 N N . LYS B 1 157 ? -0.15 -34.781 -56.156 1 75.62 157 LYS B N 1
ATOM 7922 C CA . LYS B 1 157 ? 0.012 -33.625 -57 1 75.62 157 LYS B CA 1
ATOM 7923 C C . LYS B 1 157 ? -1.009 -32.531 -56.688 1 75.62 157 LYS B C 1
ATOM 7925 O O . LYS B 1 157 ? -0.671 -31.359 -56.625 1 75.62 157 LYS B O 1
ATOM 7930 N N . PRO B 1 158 ? -2.262 -32.938 -56.312 1 78 158 PRO B N 1
ATOM 7931 C CA . PRO B 1 158 ? -3.215 -31.891 -56 1 78 158 PRO B CA 1
ATOM 7932 C C . PRO B 1 158 ? -2.842 -31.125 -54.719 1 78 158 PRO B C 1
ATOM 7934 O O . PRO B 1 158 ? -3.117 -29.938 -54.594 1 78 158 PRO B O 1
ATOM 7937 N N . LEU B 1 159 ? -2.172 -31.703 -53.906 1 81.94 159 LEU B N 1
ATOM 7938 C CA . LEU B 1 159 ? -1.757 -31.031 -52.688 1 81.94 159 LEU B CA 1
ATOM 7939 C C . LEU B 1 159 ? -0.669 -30 -52.969 1 81.94 159 LEU B C 1
ATOM 7941 O O . LEU B 1 159 ? -0.736 -28.875 -52.469 1 81.94 159 LEU B O 1
ATOM 7945 N N . LEU B 1 160 ? 0.25 -30.406 -53.75 1 82 160 LEU B N 1
ATOM 7946 C CA . LEU B 1 160 ? 1.354 -29.5 -54.062 1 82 160 LEU B CA 1
ATOM 7947 C C . LEU B 1 160 ? 0.872 -28.297 -54.844 1 82 160 LEU B C 1
ATOM 7949 O O . LEU B 1 160 ? 1.354 -27.188 -54.656 1 82 160 LEU B O 1
ATOM 7953 N N . ASP B 1 161 ? -0.115 -28.562 -55.688 1 81.56 161 ASP B N 1
ATOM 7954 C CA . ASP B 1 161 ? -0.666 -27.469 -56.469 1 81.56 161 ASP B CA 1
ATOM 7955 C C . ASP B 1 161 ? -1.443 -26.5 -55.562 1 81.56 161 ASP B C 1
ATOM 7957 O O . ASP B 1 161 ? -1.354 -25.281 -55.75 1 81.56 161 ASP B O 1
ATOM 7961 N N . SER B 1 162 ? -2.162 -27.078 -54.656 1 86.06 162 SER B N 1
ATOM 7962 C CA . SER B 1 162 ? -2.912 -26.219 -53.75 1 86.06 162 SER B CA 1
ATOM 7963 C C . SER B 1 162 ? -1.976 -25.422 -52.844 1 86.06 162 SER B C 1
ATOM 7965 O O . SER B 1 162 ? -2.191 -24.219 -52.625 1 86.06 162 SER B O 1
ATOM 7967 N N . LEU B 1 163 ? -0.936 -26.016 -52.375 1 87.31 163 LEU B N 1
ATOM 7968 C CA . LEU B 1 163 ? 0.005 -25.328 -51.5 1 87.31 163 LEU B CA 1
ATOM 7969 C C . LEU B 1 163 ? 0.795 -24.281 -52.281 1 87.31 163 LEU B C 1
ATOM 7971 O O . LEU B 1 163 ? 1.106 -23.219 -51.719 1 87.31 163 LEU B O 1
ATOM 7975 N N . SER B 1 164 ? 1.065 -24.547 -53.562 1 85.25 164 SER B N 1
ATOM 7976 C CA . SER B 1 164 ? 1.794 -23.578 -54.375 1 85.25 164 SER B CA 1
ATOM 7977 C C . SER B 1 164 ? 0.917 -22.375 -54.719 1 85.25 164 SER B C 1
ATOM 7979 O O . SER B 1 164 ? 1.383 -21.234 -54.688 1 85.25 164 SER B O 1
ATOM 7981 N N . SER B 1 165 ? -0.363 -22.734 -55 1 86.75 165 SER B N 1
ATOM 7982 C CA . SER B 1 165 ? -1.267 -21.625 -55.281 1 86.75 165 SER B CA 1
ATOM 7983 C C . SER B 1 165 ? -1.434 -20.703 -54.062 1 86.75 165 SER B C 1
ATOM 7985 O O . SER B 1 165 ? -1.446 -19.484 -54.188 1 86.75 165 SER B O 1
ATOM 7987 N N . LEU B 1 166 ? -1.512 -21.312 -52.938 1 88.94 166 LEU B N 1
ATOM 7988 C CA . LEU B 1 166 ? -1.631 -20.531 -51.719 1 88.94 166 LEU B CA 1
ATOM 7989 C C . LEU B 1 166 ? -0.333 -19.797 -51.406 1 88.94 166 LEU B C 1
ATOM 7991 O O . LEU B 1 166 ? -0.354 -18.703 -50.844 1 88.94 166 LEU B O 1
ATOM 7995 N N . GLY B 1 167 ? 0.75 -20.359 -51.75 1 89.38 167 GLY B N 1
ATOM 7996 C CA . GLY B 1 167 ? 2.035 -19.703 -51.594 1 89.38 167 GLY B CA 1
ATOM 7997 C C . GLY B 1 167 ? 2.188 -18.453 -52.469 1 89.38 167 GLY B C 1
ATOM 7998 O O . GLY B 1 167 ? 2.689 -17.438 -52 1 89.38 167 GLY B O 1
ATOM 7999 N N . PHE B 1 168 ? 1.704 -18.562 -53.656 1 88.25 168 PHE B N 1
ATOM 8000 C CA . PHE B 1 168 ? 1.761 -17.406 -54.562 1 88.25 168 PHE B CA 1
ATOM 8001 C C . PHE B 1 168 ? 0.856 -16.297 -54.031 1 88.25 168 PHE B C 1
ATOM 8003 O O . PHE B 1 168 ? 1.198 -15.109 -54.156 1 88.25 168 PHE B O 1
ATOM 8010 N N . ALA B 1 169 ? -0.244 -16.75 -53.531 1 89.25 169 ALA B N 1
ATOM 8011 C CA . ALA B 1 169 ? -1.142 -15.742 -52.938 1 89.25 169 ALA B CA 1
ATOM 8012 C C . ALA B 1 169 ? -0.485 -15.031 -51.781 1 89.25 169 ALA B C 1
ATOM 8014 O O . ALA B 1 169 ? -0.629 -13.812 -51.625 1 89.25 169 ALA B O 1
ATOM 8015 N N . ARG B 1 170 ? 0.2 -15.758 -50.969 1 92.69 170 ARG B N 1
ATOM 8016 C CA . ARG B 1 170 ? 0.869 -15.164 -49.812 1 92.69 170 ARG B CA 1
ATOM 8017 C C . ARG B 1 170 ? 1.959 -14.188 -50.25 1 92.69 170 ARG B C 1
ATOM 8019 O O . ARG B 1 170 ? 2.121 -13.117 -49.656 1 92.69 170 ARG B O 1
ATOM 8026 N N . ILE B 1 171 ? 2.697 -14.492 -51.312 1 89.62 171 ILE B N 1
ATOM 8027 C CA . ILE B 1 171 ? 3.748 -13.617 -51.812 1 89.62 171 ILE B CA 1
ATOM 8028 C C . ILE B 1 171 ? 3.135 -12.328 -52.344 1 89.62 171 ILE B C 1
ATOM 8030 O O . ILE B 1 171 ? 3.652 -11.234 -52.094 1 89.62 171 ILE B O 1
ATOM 8034 N N . ALA B 1 172 ? 2.033 -12.516 -52.969 1 89.38 172 ALA B N 1
ATOM 8035 C CA . ALA B 1 172 ? 1.359 -11.344 -53.531 1 89.38 172 ALA B CA 1
ATOM 8036 C C . ALA B 1 172 ? 0.901 -10.406 -52.406 1 89.38 172 ALA B C 1
ATOM 8038 O O . ALA B 1 172 ? 1.095 -9.188 -52.5 1 89.38 172 ALA B O 1
ATOM 8039 N N . ILE B 1 173 ? 0.348 -10.961 -51.406 1 91.5 173 ILE B N 1
ATOM 8040 C CA . ILE B 1 173 ? -0.185 -10.148 -50.312 1 91.5 173 ILE B CA 1
ATOM 8041 C C . ILE B 1 173 ? 0.96 -9.469 -49.562 1 91.5 173 ILE B C 1
ATOM 8043 O O . ILE B 1 173 ? 0.857 -8.305 -49.188 1 91.5 173 ILE B O 1
ATOM 8047 N N . LEU B 1 174 ? 1.998 -10.188 -49.312 1 91.81 174 LEU B N 1
ATOM 8048 C CA . LEU B 1 174 ? 3.148 -9.617 -48.625 1 91.81 174 LEU B CA 1
ATOM 8049 C C . LEU B 1 174 ? 3.766 -8.484 -49.438 1 91.81 174 LEU B C 1
ATOM 8051 O O . LEU B 1 174 ? 4.211 -7.484 -48.875 1 91.81 174 LEU B O 1
ATOM 8055 N N . LEU B 1 175 ? 3.76 -8.648 -50.781 1 87.88 175 LEU B N 1
ATOM 8056 C CA . LEU B 1 175 ? 4.258 -7.586 -51.625 1 87.88 175 LEU B CA 1
ATOM 8057 C C . LEU B 1 175 ? 3.361 -6.355 -51.562 1 87.88 175 LEU B C 1
ATOM 8059 O O . LEU B 1 175 ? 3.854 -5.227 -51.531 1 87.88 175 LEU B O 1
ATOM 8063 N N . PHE B 1 176 ? 2.117 -6.652 -51.531 1 89.06 176 PHE B N 1
ATOM 8064 C CA . PHE B 1 176 ? 1.181 -5.543 -51.406 1 89.06 176 PHE B CA 1
ATOM 8065 C C . PHE B 1 176 ? 1.364 -4.805 -50.094 1 89.06 176 PHE B C 1
ATOM 8067 O O . PHE B 1 176 ? 1.284 -3.576 -50.031 1 89.06 176 PHE B O 1
ATOM 8074 N N . MET B 1 177 ? 1.548 -5.539 -49.031 1 89.25 177 MET B N 1
ATOM 8075 C CA . MET B 1 177 ? 1.762 -4.938 -47.719 1 89.25 177 MET B CA 1
ATOM 8076 C C . MET B 1 177 ? 3.027 -4.086 -47.719 1 89.25 177 MET B C 1
ATOM 8078 O O . MET B 1 177 ? 3.025 -2.973 -47.188 1 89.25 177 MET B O 1
ATOM 8082 N N . SER B 1 178 ? 4.094 -4.562 -48.344 1 87.25 178 SER B N 1
ATOM 8083 C CA . SER B 1 178 ? 5.363 -3.844 -48.375 1 87.25 178 SER B CA 1
ATOM 8084 C C . SER B 1 178 ? 5.27 -2.588 -49.219 1 87.25 178 SER B C 1
ATOM 8086 O O . SER B 1 178 ? 5.82 -1.544 -48.875 1 87.25 178 SER B O 1
ATOM 8088 N N . ILE B 1 179 ? 4.555 -2.709 -50.25 1 84.81 179 ILE B N 1
ATOM 8089 C CA . ILE B 1 179 ? 4.371 -1.564 -51.125 1 84.81 179 ILE B CA 1
ATOM 8090 C C . ILE B 1 179 ? 3.529 -0.5 -50.438 1 84.81 179 ILE B C 1
ATOM 8092 O O . ILE B 1 179 ? 3.824 0.694 -50.531 1 84.81 179 ILE B O 1
ATOM 8096 N N . ALA B 1 180 ? 2.561 -0.946 -49.781 1 86.56 180 ALA B N 1
ATOM 8097 C CA . ALA B 1 180 ? 1.702 -0.013 -49.062 1 86.56 180 ALA B CA 1
ATOM 8098 C C . ALA B 1 180 ? 2.496 0.755 -48 1 86.56 180 ALA B C 1
ATOM 8100 O O . ALA B 1 180 ? 2.303 1.961 -47.844 1 86.56 180 ALA B O 1
ATOM 8101 N N . LEU B 1 181 ? 3.355 0.091 -47.312 1 86.56 181 LEU B N 1
ATOM 8102 C CA . LEU B 1 181 ? 4.164 0.746 -46.312 1 86.56 181 LEU B CA 1
ATOM 8103 C C . LEU B 1 181 ? 5.172 1.701 -46.938 1 86.56 181 LEU B C 1
ATOM 8105 O O . LEU B 1 181 ? 5.414 2.791 -46.406 1 86.56 181 LEU B O 1
ATOM 8109 N N . ALA B 1 182 ? 5.766 1.269 -48.062 1 80.62 182 ALA B N 1
ATOM 8110 C CA . ALA B 1 182 ? 6.719 2.123 -48.781 1 80.62 182 ALA B CA 1
ATOM 8111 C C . ALA B 1 182 ? 6.039 3.385 -49.312 1 80.62 182 ALA B C 1
ATOM 8113 O O . ALA B 1 182 ? 6.609 4.477 -49.219 1 80.62 182 ALA B O 1
ATOM 8114 N N . PHE B 1 183 ? 4.887 3.188 -49.688 1 81.56 183 PHE B N 1
ATOM 8115 C CA . PHE B 1 183 ? 4.129 4.328 -50.188 1 81.56 183 PHE B CA 1
ATOM 8116 C C . PHE B 1 183 ? 3.758 5.27 -49.031 1 81.56 183 PHE B C 1
ATOM 8118 O O . PHE B 1 183 ? 3.756 6.492 -49.219 1 81.56 183 PHE B O 1
ATOM 8125 N N . ARG B 1 184 ? 3.424 4.715 -47.938 1 82.31 184 ARG B N 1
ATOM 8126 C CA . ARG B 1 184 ? 3.113 5.523 -46.75 1 82.31 184 ARG B CA 1
ATOM 8127 C C . ARG B 1 184 ? 4.316 6.359 -46.344 1 82.31 184 ARG B C 1
ATOM 8129 O O . ARG B 1 184 ? 4.184 7.559 -46.094 1 82.31 184 ARG B O 1
ATOM 8136 N N . GLU B 1 185 ? 5.449 5.734 -46.281 1 77.94 185 GLU B N 1
ATOM 8137 C CA . GLU B 1 185 ? 6.656 6.434 -45.844 1 77.94 185 GLU B CA 1
ATOM 8138 C C . GLU B 1 185 ? 7.09 7.477 -46.875 1 77.94 185 GLU B C 1
ATOM 8140 O O . GLU B 1 185 ? 7.633 8.523 -46.531 1 77.94 185 GLU B O 1
ATOM 8145 N N . TYR B 1 186 ? 6.84 7.129 -48.062 1 69.62 186 TYR B N 1
ATOM 8146 C CA . TYR B 1 186 ? 7.191 8.062 -49.125 1 69.62 186 TYR B CA 1
ATOM 8147 C C . TYR B 1 186 ? 6.301 9.305 -49.062 1 69.62 186 TYR B C 1
ATOM 8149 O O . TYR B 1 186 ? 6.781 10.43 -49.25 1 69.62 186 TYR B O 1
ATOM 8157 N N . ARG B 1 187 ? 5.176 9.016 -48.625 1 71.88 187 ARG B N 1
ATOM 8158 C CA . ARG B 1 187 ? 4.238 10.133 -48.594 1 71.88 187 ARG B CA 1
ATOM 8159 C C . ARG B 1 187 ? 4.402 10.945 -47.312 1 71.88 187 ARG B C 1
ATOM 8161 O O . ARG B 1 187 ? 4.125 12.148 -47.281 1 71.88 187 ARG B O 1
ATOM 8168 N N . LEU B 1 188 ? 4.82 10.18 -46.156 1 67.44 188 LEU B N 1
ATOM 8169 C CA . LEU B 1 188 ? 4.973 10.867 -44.906 1 67.44 188 LEU B CA 1
ATOM 8170 C C . LEU B 1 188 ? 6.363 11.484 -44.781 1 67.44 188 LEU B C 1
ATOM 8172 O O . LEU B 1 188 ? 6.688 12.094 -43.75 1 67.44 188 LEU B O 1
ATOM 8176 N N . ARG B 1 189 ? 7.199 11.492 -45.562 1 55.66 189 ARG B N 1
ATOM 8177 C CA . ARG B 1 189 ? 8.531 12.078 -45.5 1 55.66 189 ARG B CA 1
ATOM 8178 C C . ARG B 1 189 ? 8.492 13.438 -44.781 1 55.66 189 ARG B C 1
ATOM 8180 O O . ARG B 1 189 ? 7.656 14.281 -45.125 1 55.66 189 ARG B O 1
ATOM 8187 N N . PRO B 1 190 ? 9.32 13.414 -43.625 1 47.75 190 PRO B N 1
ATOM 8188 C CA . PRO B 1 190 ? 9.367 14.43 -42.562 1 47.75 190 PRO B CA 1
ATOM 8189 C C . PRO B 1 190 ? 9.469 15.852 -43.125 1 47.75 190 PRO B C 1
ATOM 8191 O O . PRO B 1 190 ? 10.266 16.109 -44.031 1 47.75 190 PRO B O 1
ATOM 8194 N N . SER B 1 191 ? 8.43 16.562 -43.094 1 40.09 191 SER B N 1
ATOM 8195 C CA . SER B 1 191 ? 8.688 17.984 -43.062 1 40.09 191 SER B CA 1
ATOM 8196 C C . SER B 1 191 ? 9.664 18.344 -41.969 1 40.09 191 SER B C 1
ATOM 8198 O O . SER B 1 191 ? 9.859 17.578 -41.031 1 40.09 191 SER B O 1
ATOM 8200 N N . THR B 1 192 ? 10.477 19.516 -41.969 1 37.16 192 THR B N 1
ATOM 8201 C CA . THR B 1 192 ? 11.461 20.156 -41.094 1 37.16 192 THR B CA 1
ATOM 8202 C C . THR B 1 192 ? 10.984 20.141 -39.656 1 37.16 192 THR B C 1
ATOM 8204 O O . THR B 1 192 ? 9.812 20.406 -39.375 1 37.16 192 THR B O 1
ATOM 8207 N N . PRO B 1 193 ? 11.766 19.562 -38.719 1 37.09 193 PRO B N 1
ATOM 8208 C CA . PRO B 1 193 ? 11.57 19.516 -37.25 1 37.09 193 PRO B CA 1
ATOM 8209 C C . PRO B 1 193 ? 11.141 20.844 -36.688 1 37.09 193 PRO B C 1
ATOM 8211 O O . PRO B 1 193 ? 11.859 21.844 -36.812 1 37.09 193 PRO B O 1
ATOM 8214 N N . ARG B 1 194 ? 10.039 21.406 -36.781 1 32.31 194 ARG B N 1
ATOM 8215 C CA . ARG B 1 194 ? 9.734 22.609 -36 1 32.31 194 ARG B CA 1
ATOM 8216 C C . ARG B 1 194 ? 9.695 22.297 -34.5 1 32.31 194 ARG B C 1
ATOM 8218 O O . ARG B 1 194 ? 9.016 21.359 -34.062 1 32.31 194 ARG B O 1
ATOM 8225 N N . SER B 1 195 ? 10.727 22.641 -33.688 1 30.8 195 SER B N 1
ATOM 8226 C CA . SER B 1 195 ? 10.969 22.562 -32.25 1 30.8 195 SER B CA 1
ATOM 8227 C C . SER B 1 195 ? 9.758 23.078 -31.453 1 30.8 195 SER B C 1
ATOM 8229 O O . SER B 1 195 ? 9.438 24.266 -31.5 1 30.8 195 SER B O 1
ATOM 8231 N N . THR B 1 196 ? 8.648 22.469 -31.453 1 28.91 196 THR B N 1
ATOM 8232 C CA . THR B 1 196 ? 7.691 23.094 -30.531 1 28.91 196 THR B CA 1
ATOM 8233 C C . THR B 1 196 ? 8.188 23 -29.094 1 28.91 196 THR B C 1
ATOM 8235 O O . THR B 1 196 ? 8.633 21.953 -28.641 1 28.91 196 THR B O 1
ATOM 8238 N N . PRO B 1 197 ? 8.57 24.109 -28.312 1 27.02 197 PRO B N 1
ATOM 8239 C CA . PRO B 1 197 ? 9.102 24.328 -26.969 1 27.02 197 PRO B CA 1
ATOM 8240 C C . PRO B 1 197 ? 8.242 23.688 -25.891 1 27.02 197 PRO B C 1
ATOM 8242 O O . PRO B 1 197 ? 8.633 23.688 -24.719 1 27.02 197 PRO B O 1
ATOM 8245 N N . GLU B 1 198 ? 6.98 23.344 -26.188 1 29.67 198 GLU B N 1
ATOM 8246 C CA . GLU B 1 198 ? 6.082 23.188 -25.047 1 29.67 198 GLU B CA 1
ATOM 8247 C C . GLU B 1 198 ? 6.453 21.969 -24.203 1 29.67 198 GLU B C 1
ATOM 8249 O O . GLU B 1 198 ? 6.199 21.938 -23 1 29.67 198 GLU B O 1
ATOM 8254 N N . GLU B 1 199 ? 6.836 20.891 -24.875 1 31.48 199 GLU B N 1
ATOM 8255 C CA . GLU B 1 199 ? 6.676 19.656 -24.109 1 31.48 199 GLU B CA 1
ATOM 8256 C C . GLU B 1 199 ? 7.816 19.484 -23.109 1 31.48 199 GLU B C 1
ATOM 8258 O O . GLU B 1 199 ? 8.102 18.359 -22.672 1 31.48 199 GLU B O 1
ATOM 8263 N N . ARG B 1 200 ? 8.672 20.406 -22.938 1 31.36 200 ARG B N 1
ATOM 8264 C CA . ARG B 1 200 ? 9.695 20.203 -21.922 1 31.36 200 ARG B CA 1
ATOM 8265 C C . ARG B 1 200 ? 9.094 20.188 -20.516 1 31.36 200 ARG B C 1
ATOM 8267 O O . ARG B 1 200 ? 9.398 21.047 -19.688 1 31.36 200 ARG B O 1
ATOM 8274 N N . GLN B 1 201 ? 7.812 20 -20.375 1 28.52 201 GLN B N 1
ATOM 8275 C CA . GLN B 1 201 ? 7.418 19.984 -18.969 1 28.52 201 GLN B CA 1
ATOM 8276 C C . GLN B 1 201 ? 8.07 18.828 -18.234 1 28.52 201 GLN B C 1
ATOM 8278 O O . GLN B 1 201 ? 7.953 17.672 -18.656 1 28.52 201 GLN B O 1
ATOM 8283 N N . SER B 1 202 ? 9.234 18.969 -17.734 1 28.44 202 SER B N 1
ATOM 8284 C CA . SER B 1 202 ? 9.867 18.031 -16.828 1 28.44 202 SER B CA 1
ATOM 8285 C C . SER B 1 202 ? 8.836 17.297 -15.977 1 28.44 202 SER B C 1
ATOM 8287 O O . SER B 1 202 ? 7.844 17.875 -15.547 1 28.44 202 SER B O 1
ATOM 8289 N N . LEU B 1 203 ? 8.656 16 -16.344 1 29.19 203 LEU B N 1
ATOM 8290 C CA . LEU B 1 203 ? 7.77 15.086 -15.625 1 29.19 203 LEU B CA 1
ATOM 8291 C C . LEU B 1 203 ? 7.809 15.352 -14.125 1 29.19 203 LEU B C 1
ATOM 8293 O O . LEU B 1 203 ? 7.074 14.727 -13.359 1 29.19 203 LEU B O 1
ATOM 8297 N N . LEU B 1 204 ? 8.984 15.82 -13.703 1 29.8 204 LEU B N 1
ATOM 8298 C CA . LEU B 1 204 ? 8.883 16.062 -12.273 1 29.8 204 LEU B CA 1
ATOM 8299 C C . LEU B 1 204 ? 7.789 17.078 -11.969 1 29.8 204 LEU B C 1
ATOM 8301 O O . LEU B 1 204 ? 7.66 17.547 -10.836 1 29.8 204 LEU B O 1
ATOM 8305 N N . GLN B 1 205 ? 7.391 17.844 -13.07 1 29.81 205 GLN B N 1
ATOM 8306 C CA . GLN B 1 205 ? 6.348 18.812 -12.758 1 29.81 205 GLN B CA 1
ATOM 8307 C C . GLN B 1 205 ? 5.016 18.125 -12.484 1 29.81 205 GLN B C 1
ATOM 8309 O O . GLN B 1 205 ? 4.422 17.516 -13.383 1 29.81 205 GLN B O 1
ATOM 8314 N N . ASN B 1 206 ? 4.84 17.453 -11.414 1 29.86 206 ASN B N 1
ATOM 8315 C CA . ASN B 1 206 ? 3.463 17.109 -11.078 1 29.86 206 ASN B CA 1
ATOM 8316 C C . ASN B 1 206 ? 2.477 18.094 -11.688 1 29.86 206 ASN B C 1
ATOM 8318 O O . ASN B 1 206 ? 2.797 19.281 -11.859 1 29.86 206 ASN B O 1
ATOM 8322 N N . GLY B 1 207 ? 1.389 17.609 -12.406 1 28.02 207 GLY B N 1
ATOM 8323 C CA . GLY B 1 207 ? 0.286 18.203 -13.141 1 28.02 207 GLY B CA 1
ATOM 8324 C C . GLY B 1 207 ? -0.072 19.594 -12.664 1 28.02 207 GLY B C 1
ATOM 8325 O O . GLY B 1 207 ? -0.5 20.438 -13.453 1 28.02 207 GLY B O 1
ATOM 8326 N N . ASN B 1 208 ? -0.499 19.766 -11.43 1 27.02 208 ASN B N 1
ATOM 8327 C CA . ASN B 1 208 ? -1.428 20.891 -11.383 1 27.02 208 ASN B CA 1
ATOM 8328 C C . ASN B 1 208 ? -0.704 22.234 -11.562 1 27.02 208 ASN B C 1
ATOM 8330 O O . ASN B 1 208 ? -1.23 23.281 -11.195 1 27.02 208 ASN B O 1
ATOM 8334 N N . GLY B 1 209 ? 0.69 22.297 -11.43 1 26.25 209 GLY B N 1
ATOM 8335 C CA . GLY B 1 209 ? 1.12 23.688 -11.453 1 26.25 209 GLY B CA 1
ATOM 8336 C C . GLY B 1 209 ? 1.09 24.297 -12.836 1 26.25 209 GLY B C 1
ATOM 8337 O O . GLY B 1 209 ? 1.356 23.625 -13.828 1 26.25 209 GLY B O 1
ATOM 8338 N N . SER B 1 210 ? 0.054 25.078 -13.156 1 26.81 210 SER B N 1
ATOM 8339 C CA . SER B 1 210 ? 0.017 25.969 -14.305 1 26.81 210 SER B CA 1
ATOM 8340 C C . SER B 1 210 ? 1.402 26.531 -14.617 1 26.81 210 SER B C 1
ATOM 8342 O O . SER B 1 210 ? 2.066 27.078 -13.742 1 26.81 210 SER B O 1
ATOM 8344 N N . ALA B 1 211 ? 2.08 26.062 -15.672 1 28.83 211 ALA B N 1
ATOM 8345 C CA . ALA B 1 211 ? 3.336 26.359 -16.359 1 28.83 211 ALA B CA 1
ATOM 8346 C C . ALA B 1 211 ? 3.514 27.875 -16.531 1 28.83 211 ALA B C 1
ATOM 8348 O O . ALA B 1 211 ? 4.527 28.328 -17.078 1 28.83 211 ALA B O 1
ATOM 8349 N N . ASN B 1 212 ? 2.434 28.672 -16.703 1 25.36 212 ASN B N 1
ATOM 8350 C CA . ASN B 1 212 ? 2.779 29.844 -17.5 1 25.36 212 ASN B CA 1
ATOM 8351 C C . ASN B 1 212 ? 3.801 30.719 -16.797 1 25.36 212 ASN B C 1
ATOM 8353 O O . ASN B 1 212 ? 3.939 31.906 -17.125 1 25.36 212 ASN B O 1
ATOM 8357 N N . TYR B 1 213 ? 4.07 30.578 -15.531 1 22.55 213 TYR B N 1
ATOM 8358 C CA . TYR B 1 213 ? 4.809 31.781 -15.195 1 22.55 213 TYR B CA 1
ATOM 8359 C C . TYR B 1 213 ? 6.156 31.812 -15.906 1 22.55 213 TYR B C 1
ATOM 8361 O O . TYR B 1 213 ? 6.605 30.797 -16.438 1 22.55 213 TYR B O 1
ATOM 8369 N N . GLY B 1 214 ? 7.238 32.531 -15.469 1 22.61 214 GLY B N 1
ATOM 8370 C CA . GLY B 1 214 ? 8.43 33.188 -15.977 1 22.61 214 GLY B CA 1
ATOM 8371 C C . GLY B 1 214 ? 9.5 32.219 -16.422 1 22.61 214 GLY B C 1
ATOM 8372 O O . GLY B 1 214 ? 9.703 31.172 -15.789 1 22.61 214 GLY B O 1
ATOM 8373 N N . GLY B 1 215 ? 9.617 31.969 -17.734 1 24.41 215 GLY B N 1
ATOM 8374 C CA . GLY B 1 215 ? 10.578 31.219 -18.531 1 24.41 215 GLY B CA 1
ATOM 8375 C C . GLY B 1 215 ? 12.023 31.531 -18.156 1 24.41 215 GLY B C 1
ATOM 8376 O O . GLY B 1 215 ? 12.539 32.594 -18.5 1 24.41 215 GLY B O 1
ATOM 8377 N N . ALA B 1 216 ? 12.445 31.391 -16.828 1 25.83 216 ALA B N 1
ATOM 8378 C CA . ALA B 1 216 ? 13.891 31.625 -16.75 1 25.83 216 ALA B CA 1
ATOM 8379 C C . ALA B 1 216 ? 14.641 30.781 -17.781 1 25.83 216 ALA B C 1
ATOM 8381 O O . ALA B 1 216 ? 14.242 29.641 -18.062 1 25.83 216 ALA B O 1
ATOM 8382 N N . HIS B 1 217 ? 15.242 31.453 -18.734 1 25.5 217 HIS B N 1
ATOM 8383 C CA . HIS B 1 217 ? 16.172 30.875 -19.703 1 25.5 217 HIS B CA 1
ATOM 8384 C C . HIS B 1 217 ? 17.188 29.953 -19.016 1 25.5 217 HIS B C 1
ATOM 8386 O O . HIS B 1 217 ? 17.844 30.344 -18.047 1 25.5 217 HIS B O 1
ATOM 8392 N N . PRO B 1 218 ? 16.875 28.703 -18.891 1 29.61 218 PRO B N 1
ATOM 8393 C CA . PRO B 1 218 ? 17.859 27.766 -18.344 1 29.61 218 PRO B CA 1
ATOM 8394 C C . PRO B 1 218 ? 19.234 27.922 -18.984 1 29.61 218 PRO B C 1
ATOM 8396 O O . PRO B 1 218 ? 19.375 27.844 -20.203 1 29.61 218 PRO B O 1
ATOM 8399 N N . HIS B 1 219 ? 20.047 28.938 -18.578 1 28.41 219 HIS B N 1
ATOM 8400 C CA . HIS B 1 219 ? 21.359 29.016 -19.219 1 28.41 219 HIS B CA 1
ATOM 8401 C C . HIS B 1 219 ? 22 27.641 -19.344 1 28.41 219 HIS B C 1
ATOM 8403 O O . HIS B 1 219 ? 23.031 27.484 -19.984 1 28.41 219 HIS B O 1
ATOM 8409 N N . GLY B 1 220 ? 22.141 26.922 -18.203 1 29.11 220 GLY B N 1
ATOM 8410 C CA . GLY B 1 220 ? 23.016 25.797 -18.484 1 29.11 220 GLY B CA 1
ATOM 8411 C C . GLY B 1 220 ? 22.438 24.812 -19.484 1 29.11 220 GLY B C 1
ATOM 8412 O O . GLY B 1 220 ? 21.25 24.875 -19.797 1 29.11 220 GLY B O 1
ATOM 8413 N N . PRO B 1 221 ? 23.375 24.141 -20.391 1 28.55 221 PRO B N 1
ATOM 8414 C CA . PRO B 1 221 ? 22.828 23.266 -21.422 1 28.55 221 PRO B CA 1
ATOM 8415 C C . PRO B 1 221 ? 21.672 22.391 -20.922 1 28.55 221 PRO B C 1
ATOM 8417 O O . PRO B 1 221 ? 21.641 22.031 -19.75 1 28.55 221 PRO B O 1
ATOM 8420 N N . PRO B 1 222 ? 20.469 22.641 -21.406 1 30.12 222 PRO B N 1
ATOM 8421 C CA . PRO B 1 222 ? 19.266 21.891 -21.062 1 30.12 222 PRO B CA 1
ATOM 8422 C C . PRO B 1 222 ? 19.547 20.391 -20.891 1 30.12 222 PRO B C 1
ATOM 8424 O O . PRO B 1 222 ? 20.266 19.797 -21.688 1 30.12 222 PRO B O 1
ATOM 8427 N N . ALA B 1 223 ? 19.891 20.016 -19.609 1 31.25 223 ALA B N 1
ATOM 8428 C CA . ALA B 1 223 ? 20.062 18.562 -19.516 1 31.25 223 ALA B CA 1
ATOM 8429 C C . ALA B 1 223 ? 19.141 17.844 -20.5 1 31.25 223 ALA B C 1
ATOM 8431 O O . ALA B 1 223 ? 18.047 18.312 -20.797 1 31.25 223 ALA B O 1
ATOM 8432 N N . GLY B 1 224 ? 19.797 17.172 -21.531 1 29.77 224 GLY B N 1
ATOM 8433 C CA . GLY B 1 224 ? 19.094 16.406 -22.562 1 29.77 224 GLY B CA 1
ATOM 8434 C C . GLY B 1 224 ? 17.781 15.82 -22.078 1 29.77 224 GLY B C 1
ATOM 8435 O O . GLY B 1 224 ? 17.594 15.625 -20.875 1 29.77 224 GLY B O 1
ATOM 8436 N N . PRO B 1 225 ? 16.719 16.156 -22.688 1 31.94 225 PRO B N 1
ATOM 8437 C CA . PRO B 1 225 ? 15.398 15.617 -22.391 1 31.94 225 PRO B CA 1
ATOM 8438 C C . PRO B 1 225 ? 15.445 14.148 -21.984 1 31.94 225 PRO B C 1
ATOM 8440 O O . PRO B 1 225 ? 15.844 13.297 -22.781 1 31.94 225 PRO B O 1
ATOM 8443 N N . ARG B 1 226 ? 16.141 13.828 -20.938 1 35.16 226 ARG B N 1
ATOM 8444 C CA . ARG B 1 226 ? 16.156 12.398 -20.609 1 35.16 226 ARG B CA 1
ATOM 8445 C C . ARG B 1 226 ? 14.766 11.797 -20.703 1 35.16 226 ARG B C 1
ATOM 8447 O O . ARG B 1 226 ? 13.82 12.289 -20.078 1 35.16 226 ARG B O 1
ATOM 8454 N N . GLN B 1 227 ? 14.461 11.188 -21.875 1 34.09 227 GLN B N 1
ATOM 8455 C CA . GLN B 1 227 ? 13.32 10.438 -22.391 1 34.09 227 GLN B CA 1
ATOM 8456 C C . GLN B 1 227 ? 12.719 9.547 -21.297 1 34.09 227 GLN B C 1
ATOM 8458 O O . GLN B 1 227 ? 13.43 8.773 -20.656 1 34.09 227 GLN B O 1
ATOM 8463 N N . GLN B 1 228 ? 11.812 10 -20.609 1 38.12 228 GLN B N 1
ATOM 8464 C CA . GLN B 1 228 ? 10.992 9.156 -19.734 1 38.12 228 GLN B CA 1
ATOM 8465 C C . GLN B 1 228 ? 10.828 7.758 -20.328 1 38.12 228 GLN B C 1
ATOM 8467 O O . GLN B 1 228 ? 10.594 7.609 -21.531 1 38.12 228 GLN B O 1
ATOM 8472 N N . VAL B 1 229 ? 11.375 6.914 -19.766 1 42.34 229 VAL B N 1
ATOM 8473 C CA . VAL B 1 229 ? 11.234 5.52 -20.172 1 42.34 229 VAL B CA 1
ATOM 8474 C C . VAL B 1 229 ? 9.773 5.223 -20.5 1 42.34 229 VAL B C 1
ATOM 8476 O O . VAL B 1 229 ? 9.414 4.086 -20.812 1 42.34 229 VAL B O 1
ATOM 8479 N N . GLN B 1 230 ? 8.828 6.113 -20.234 1 39.38 230 GLN B N 1
ATOM 8480 C CA . GLN B 1 230 ? 7.453 5.855 -20.656 1 39.38 230 GLN B CA 1
ATOM 8481 C C . GLN B 1 230 ? 7.301 5.984 -22.156 1 39.38 230 GLN B C 1
ATOM 8483 O O . GLN B 1 230 ? 7.633 7.023 -22.734 1 39.38 230 GLN B O 1
ATOM 8488 N N . GLY B 1 231 ? 7.375 4.938 -22.984 1 42.97 231 GLY B N 1
ATOM 8489 C CA . GLY B 1 231 ? 7.125 4.703 -24.406 1 42.97 231 GLY B CA 1
ATOM 8490 C C . GLY B 1 231 ? 8.25 3.959 -25.094 1 42.97 231 GLY B C 1
ATOM 8491 O O . GLY B 1 231 ? 8.188 3.723 -26.297 1 42.97 231 GLY B O 1
ATOM 8492 N N . THR B 1 232 ? 9.422 3.967 -24.438 1 45.53 232 THR B N 1
ATOM 8493 C CA . THR B 1 232 ? 10.539 3.484 -25.25 1 45.53 232 THR B CA 1
ATOM 8494 C C . THR B 1 232 ? 10.562 1.958 -25.281 1 45.53 232 THR B C 1
ATOM 8496 O O . THR B 1 232 ? 9.961 1.307 -24.422 1 45.53 232 THR B O 1
ATOM 8499 N N . GLY B 1 233 ? 10.961 1.377 -26.391 1 50.12 233 GLY B N 1
ATOM 8500 C CA . GLY B 1 233 ? 11.227 -0.01 -26.734 1 50.12 233 GLY B CA 1
ATOM 8501 C C . GLY B 1 233 ? 11.977 -0.765 -25.656 1 50.12 233 GLY B C 1
ATOM 8502 O O . GLY B 1 233 ? 12.492 -0.161 -24.703 1 50.12 233 GLY B O 1
ATOM 8503 N N . TRP B 1 234 ? 11.844 -1.974 -25.562 1 56.06 234 TRP B N 1
ATOM 8504 C CA . TRP B 1 234 ? 12.477 -2.896 -24.625 1 56.06 234 TRP B CA 1
ATOM 8505 C C . TRP B 1 234 ? 13.961 -2.584 -24.469 1 56.06 234 TRP B C 1
ATOM 8507 O O . TRP B 1 234 ? 14.539 -2.787 -23.391 1 56.06 234 TRP B O 1
ATOM 8517 N N . LEU B 1 235 ? 14.492 -2.012 -25.484 1 53.81 235 LEU B N 1
ATOM 8518 C CA . LEU B 1 235 ? 15.93 -1.739 -25.438 1 53.81 235 LEU B CA 1
ATOM 8519 C C . LEU B 1 235 ? 16.219 -0.539 -24.547 1 53.81 235 LEU B C 1
ATOM 8521 O O . LEU B 1 235 ? 17.297 -0.457 -23.953 1 53.81 235 LEU B O 1
ATOM 8525 N N . ASP B 1 236 ? 15.297 0.317 -24.547 1 55.94 236 ASP B N 1
ATOM 8526 C CA . ASP B 1 236 ? 15.484 1.477 -23.672 1 55.94 236 ASP B CA 1
ATOM 8527 C C . ASP B 1 236 ? 15.461 1.071 -22.203 1 55.94 236 ASP B C 1
ATOM 8529 O O . ASP B 1 236 ? 16.188 1.646 -21.391 1 55.94 236 ASP B O 1
ATOM 8533 N N . TYR B 1 237 ? 14.734 0.077 -22.031 1 58.03 237 TYR B N 1
ATOM 8534 C CA . TYR B 1 237 ? 14.688 -0.435 -20.656 1 58.03 237 TYR B CA 1
ATOM 8535 C C . TYR B 1 237 ? 16.031 -1.044 -20.266 1 58.03 237 TYR B C 1
ATOM 8537 O O . TYR B 1 237 ? 16.5 -0.854 -19.141 1 58.03 237 TYR B O 1
ATOM 8545 N N . PHE B 1 238 ? 16.578 -1.662 -21.219 1 57.44 238 PHE B N 1
ATOM 8546 C CA . PHE B 1 238 ? 17.875 -2.264 -20.938 1 57.44 238 PHE B CA 1
ATOM 8547 C C . PHE B 1 238 ? 18.938 -1.189 -20.734 1 57.44 238 PHE B C 1
ATOM 8549 O O . PHE B 1 238 ? 19.812 -1.334 -19.875 1 57.44 238 PHE B O 1
ATOM 8556 N N . ALA B 1 239 ? 18.812 -0.168 -21.531 1 56.56 239 ALA B N 1
ATOM 8557 C CA . ALA B 1 239 ? 19.781 0.923 -21.375 1 56.56 239 ALA B CA 1
ATOM 8558 C C . ALA B 1 239 ? 19.609 1.62 -20.031 1 56.56 239 ALA B C 1
ATOM 8560 O O . ALA B 1 239 ? 20.594 2.004 -19.406 1 56.56 239 ALA B O 1
ATOM 8561 N N . GLY B 1 240 ? 18.438 1.765 -19.688 1 58.19 240 GLY B N 1
ATOM 8562 C CA . GLY B 1 240 ? 18.188 2.35 -18.375 1 58.19 240 GLY B CA 1
ATOM 8563 C C . GLY B 1 240 ? 18.719 1.5 -17.234 1 58.19 240 GLY B C 1
ATOM 8564 O O . GLY B 1 240 ? 19.25 2.027 -16.266 1 58.19 240 GLY B O 1
ATOM 8565 N N . PHE B 1 241 ? 18.734 0.284 -17.5 1 60.28 241 PHE B N 1
ATOM 8566 C CA . PHE B 1 241 ? 19.203 -0.664 -16.5 1 60.28 241 PHE B CA 1
ATOM 8567 C C . PHE B 1 241 ? 20.719 -0.581 -16.344 1 60.28 241 PHE B C 1
ATOM 8569 O O . PHE B 1 241 ? 21.25 -0.792 -15.242 1 60.28 241 PHE B O 1
ATOM 8576 N N . LYS B 1 242 ? 21.328 -0.285 -17.422 1 60.53 242 LYS B N 1
ATOM 8577 C CA . LYS B 1 242 ? 22.781 -0.251 -17.375 1 60.53 242 LYS B CA 1
ATOM 8578 C C . LYS B 1 242 ? 23.281 0.832 -16.438 1 60.53 242 LYS B C 1
ATOM 8580 O O . LYS B 1 242 ? 24.328 0.673 -15.797 1 60.53 242 LYS B O 1
ATOM 8585 N N . VAL B 1 243 ? 22.516 1.843 -16.266 1 60.44 243 VAL B N 1
ATOM 8586 C CA . VAL B 1 243 ? 22.922 2.939 -15.391 1 60.44 243 VAL B CA 1
ATOM 8587 C C . VAL B 1 243 ? 22.812 2.506 -13.93 1 60.44 243 VAL B C 1
ATOM 8589 O O . VAL B 1 243 ? 23.547 2.988 -13.078 1 60.44 243 VAL B O 1
ATOM 8592 N N . LEU B 1 244 ? 21.953 1.521 -13.688 1 62.16 244 LEU B N 1
ATOM 8593 C CA . LEU B 1 244 ? 21.688 1.109 -12.312 1 62.16 244 LEU B CA 1
ATOM 8594 C C . LEU B 1 244 ? 22.672 0.03 -11.867 1 62.16 244 LEU B C 1
ATOM 8596 O O . LEU B 1 244 ? 22.859 -0.189 -10.672 1 62.16 244 LEU B O 1
ATOM 8600 N N . PHE B 1 245 ? 23.359 -0.549 -12.875 1 63.72 245 PHE B N 1
ATOM 8601 C CA . PHE B 1 245 ? 24.188 -1.725 -12.609 1 63.72 245 PHE B CA 1
ATOM 8602 C C . PHE B 1 245 ? 25.328 -1.388 -11.656 1 63.72 245 PHE B C 1
ATOM 8604 O O . PHE B 1 245 ? 25.656 -2.178 -10.773 1 63.72 245 PHE B O 1
ATOM 8611 N N . PRO B 1 246 ? 25.859 -0.243 -11.828 1 60.81 246 PRO B N 1
ATOM 8612 C CA . PRO B 1 246 ? 26.969 0.017 -10.906 1 60.81 246 PRO B CA 1
ATOM 8613 C C . PRO B 1 246 ? 26.516 0.157 -9.453 1 60.81 246 PRO B C 1
ATOM 8615 O O . PRO B 1 246 ? 27.281 -0.111 -8.531 1 60.81 246 PRO B O 1
ATOM 8618 N N . TYR B 1 247 ? 25.312 0.481 -9.242 1 61.62 247 TYR B N 1
ATOM 8619 C CA . TYR B 1 247 ? 24.812 0.638 -7.883 1 61.62 247 TYR B CA 1
ATOM 8620 C C . TYR B 1 247 ? 24.344 -0.697 -7.32 1 61.62 247 TYR B C 1
ATOM 8622 O O . TYR B 1 247 ? 24.266 -0.875 -6.102 1 61.62 247 TYR B O 1
ATOM 8630 N N . LEU B 1 248 ? 24.141 -1.562 -8.195 1 68.19 248 LEU B N 1
ATOM 8631 C CA . LEU B 1 248 ? 23.609 -2.855 -7.777 1 68.19 248 LEU B CA 1
ATOM 8632 C C . LEU B 1 248 ? 24.734 -3.809 -7.398 1 68.19 248 LEU B C 1
ATOM 8634 O O . LEU B 1 248 ? 24.562 -4.66 -6.52 1 68.19 248 LEU B O 1
ATOM 8638 N N . TRP B 1 249 ? 25.891 -3.65 -8.086 1 67.06 249 TRP B N 1
ATOM 8639 C CA . TRP B 1 249 ? 27.016 -4.555 -7.852 1 67.06 249 TRP B CA 1
ATOM 8640 C C . TRP B 1 249 ? 27.812 -4.121 -6.633 1 67.06 249 TRP B C 1
ATOM 8642 O O . TRP B 1 249 ? 28.219 -2.963 -6.527 1 67.06 249 TRP B O 1
ATOM 8652 N N . PRO B 1 250 ? 27.766 -5.043 -5.613 1 69.75 250 PRO B N 1
ATOM 8653 C CA . PRO B 1 250 ? 28.531 -4.715 -4.402 1 69.75 250 PRO B CA 1
ATOM 8654 C C . PRO B 1 250 ? 30.031 -4.598 -4.66 1 69.75 250 PRO B C 1
ATOM 8656 O O . PRO B 1 250 ? 30.766 -5.578 -4.496 1 69.75 250 PRO B O 1
ATOM 8659 N N . LYS B 1 251 ? 30.484 -3.504 -5.117 1 65.81 251 LYS B N 1
ATOM 8660 C CA . LYS B 1 251 ? 31.891 -3.311 -5.465 1 65.81 251 LYS B CA 1
ATOM 8661 C C . LYS B 1 251 ? 32.781 -3.393 -4.23 1 65.81 251 LYS B C 1
ATOM 8663 O O . LYS B 1 251 ? 33.906 -3.861 -4.309 1 65.81 251 LYS B O 1
ATOM 8668 N N . ASP B 1 252 ? 32.188 -3.102 -3.102 1 66.44 252 ASP B N 1
ATOM 8669 C CA . ASP B 1 252 ? 33.094 -2.867 -1.978 1 66.44 252 ASP B CA 1
ATOM 8670 C C . ASP B 1 252 ? 33.312 -4.148 -1.178 1 66.44 252 ASP B C 1
ATOM 8672 O O . ASP B 1 252 ? 34.219 -4.211 -0.333 1 66.44 252 ASP B O 1
ATOM 8676 N N . SER B 1 253 ? 32.375 -5.227 -1.411 1 79.06 253 SER B N 1
ATOM 8677 C CA . SER B 1 253 ? 32.562 -6.379 -0.537 1 79.06 253 SER B CA 1
ATOM 8678 C C . SER B 1 253 ? 32.688 -7.668 -1.343 1 79.06 253 SER B C 1
ATOM 8680 O O . SER B 1 253 ? 31.766 -8.078 -2.023 1 79.06 253 SER B O 1
ATOM 8682 N N . PRO B 1 254 ? 33.969 -8.273 -1.405 1 82.88 254 PRO B N 1
ATOM 8683 C CA . PRO B 1 254 ? 34.156 -9.531 -2.129 1 82.88 254 PRO B CA 1
ATOM 8684 C C . PRO B 1 254 ? 33.281 -10.664 -1.611 1 82.88 254 PRO B C 1
ATOM 8686 O O . PRO B 1 254 ? 32.938 -11.57 -2.365 1 82.88 254 PRO B O 1
ATOM 8689 N N . LEU B 1 255 ? 32.906 -10.516 -0.339 1 85.5 255 LEU B N 1
ATOM 8690 C CA . LEU B 1 255 ? 32.031 -11.539 0.21 1 85.5 255 LEU B CA 1
ATOM 8691 C C . LEU B 1 255 ? 30.672 -11.523 -0.479 1 85.5 255 LEU B C 1
ATOM 8693 O O . LEU B 1 255 ? 30.141 -12.57 -0.855 1 85.5 255 LEU B O 1
ATOM 8697 N N . TYR B 1 256 ? 30.188 -10.352 -0.681 1 86.31 256 TYR B N 1
ATOM 8698 C CA . TYR B 1 256 ? 28.906 -10.25 -1.343 1 86.31 256 TYR B CA 1
ATOM 8699 C C . TYR B 1 256 ? 29 -10.633 -2.812 1 86.31 256 TYR B C 1
ATOM 8701 O O . TYR B 1 256 ? 28.062 -11.195 -3.381 1 86.31 256 TYR B O 1
ATOM 8709 N N . GLN B 1 257 ? 30.203 -10.484 -3.406 1 86.44 257 GLN B N 1
ATOM 8710 C CA . GLN B 1 257 ? 30.406 -10.898 -4.789 1 86.44 257 GLN B CA 1
ATOM 8711 C C . GLN B 1 257 ? 30.422 -12.422 -4.914 1 86.44 257 GLN B C 1
ATOM 8713 O O . GLN B 1 257 ? 29.844 -12.984 -5.848 1 86.44 257 GLN B O 1
ATOM 8718 N N . ALA B 1 258 ? 31.031 -12.992 -3.926 1 89.38 258 ALA B N 1
ATOM 8719 C CA . ALA B 1 258 ? 31.078 -14.445 -3.912 1 89.38 258 ALA B CA 1
ATOM 8720 C C . ALA B 1 258 ? 29.672 -15.031 -3.736 1 89.38 258 ALA B C 1
ATOM 8722 O O . ALA B 1 258 ? 29.328 -16.031 -4.371 1 89.38 258 ALA B O 1
ATOM 8723 N N . ILE B 1 259 ? 28.906 -14.367 -2.955 1 90.44 259 ILE B N 1
ATOM 8724 C CA . ILE B 1 259 ? 27.562 -14.852 -2.709 1 90.44 259 ILE B CA 1
ATOM 8725 C C . ILE B 1 259 ? 26.719 -14.711 -3.977 1 90.44 259 ILE B C 1
ATOM 8727 O O . ILE B 1 259 ? 25.922 -15.594 -4.301 1 90.44 259 ILE B O 1
ATOM 8731 N N . VAL B 1 260 ? 26.969 -13.688 -4.66 1 87.38 260 VAL B N 1
ATOM 8732 C CA . VAL B 1 260 ? 26.219 -13.477 -5.895 1 87.38 260 VAL B CA 1
ATOM 8733 C C . VAL B 1 260 ? 26.594 -14.555 -6.91 1 87.38 260 VAL B C 1
ATOM 8735 O O . VAL B 1 260 ? 25.703 -15.125 -7.555 1 87.38 260 VAL B O 1
ATOM 8738 N N . VAL B 1 261 ? 27.859 -14.93 -7.012 1 87.62 261 VAL B N 1
ATOM 8739 C CA . VAL B 1 261 ? 28.297 -15.953 -7.945 1 87.62 261 VAL B CA 1
ATOM 8740 C C . VAL B 1 261 ? 27.75 -17.312 -7.527 1 87.62 261 VAL B C 1
ATOM 8742 O O . VAL B 1 261 ? 27.297 -18.094 -8.375 1 87.62 261 VAL B O 1
ATOM 8745 N N . PHE B 1 262 ? 27.703 -17.531 -6.285 1 90.88 262 PHE B N 1
ATOM 8746 C CA . PHE B 1 262 ? 27.172 -18.781 -5.773 1 90.88 262 PHE B CA 1
ATOM 8747 C C . PHE B 1 262 ? 25.672 -18.891 -6.051 1 90.88 262 PHE B C 1
ATOM 8749 O O . PHE B 1 262 ? 25.172 -19.984 -6.355 1 90.88 262 PHE B O 1
ATOM 8756 N N . CYS B 1 263 ? 25 -17.812 -5.914 1 89.19 263 CYS B N 1
ATOM 8757 C CA . CYS B 1 263 ? 23.578 -17.812 -6.215 1 89.19 263 CYS B CA 1
ATOM 8758 C C . CYS B 1 263 ? 23.328 -18.094 -7.691 1 89.19 263 CYS B C 1
ATOM 8760 O O . CYS B 1 263 ? 22.375 -18.781 -8.047 1 89.19 263 CYS B O 1
ATOM 8762 N N . LEU B 1 264 ? 24.219 -17.672 -8.547 1 87.5 264 LEU B N 1
ATOM 8763 C CA . LEU B 1 264 ? 24.078 -17.906 -9.984 1 87.5 264 LEU B CA 1
ATOM 8764 C C . LEU B 1 264 ? 24.328 -19.375 -10.305 1 87.5 264 LEU B C 1
ATOM 8766 O O . LEU B 1 264 ? 23.656 -19.953 -11.164 1 87.5 264 LEU B O 1
ATOM 8770 N N . VAL B 1 265 ? 25.25 -19.938 -9.586 1 90.69 265 VAL B N 1
ATOM 8771 C CA . VAL B 1 265 ? 25.547 -21.359 -9.773 1 90.69 265 VAL B CA 1
ATOM 8772 C C . VAL B 1 265 ? 24.359 -22.203 -9.328 1 90.69 265 VAL B C 1
ATOM 8774 O O . VAL B 1 265 ? 23.969 -23.141 -10.016 1 90.69 265 VAL B O 1
ATOM 8777 N N . ILE B 1 266 ? 23.766 -21.828 -8.258 1 90.81 266 ILE B N 1
ATOM 8778 C CA . ILE B 1 266 ? 22.594 -22.547 -7.762 1 90.81 266 ILE B CA 1
ATOM 8779 C C . ILE B 1 266 ? 21.438 -22.391 -8.734 1 90.81 266 ILE B C 1
ATOM 8781 O O . ILE B 1 266 ? 20.672 -23.328 -8.953 1 90.81 266 ILE B O 1
ATOM 8785 N N . LEU B 1 267 ? 21.406 -21.25 -9.328 1 88.81 267 LEU B N 1
ATOM 8786 C CA . LEU B 1 267 ? 20.344 -21 -10.305 1 88.81 267 LEU B CA 1
ATOM 8787 C C . LEU B 1 267 ? 20.5 -21.922 -11.516 1 88.81 267 LEU B C 1
ATOM 8789 O O . LEU B 1 267 ? 19.516 -22.484 -11.992 1 88.81 267 LEU B O 1
ATOM 8793 N N . ILE B 1 268 ? 21.719 -22.125 -11.945 1 86.31 268 ILE B N 1
ATOM 8794 C CA . ILE B 1 268 ? 21.984 -23 -13.086 1 86.31 268 ILE B CA 1
ATOM 8795 C C . ILE B 1 268 ? 21.656 -24.438 -12.703 1 86.31 268 ILE B C 1
ATOM 8797 O O . ILE B 1 268 ? 21.078 -25.188 -13.5 1 86.31 268 ILE B O 1
ATOM 8801 N N . LEU B 1 269 ? 21.969 -24.797 -11.523 1 87.69 269 LEU B N 1
ATOM 8802 C CA . LEU B 1 269 ? 21.672 -26.125 -11.031 1 87.69 269 LEU B CA 1
ATOM 8803 C C . LEU B 1 269 ? 20.172 -26.359 -10.938 1 87.69 269 LEU B C 1
ATOM 8805 O O . LEU B 1 269 ? 19.672 -27.438 -11.266 1 87.69 269 LEU B O 1
ATOM 8809 N N . GLN B 1 270 ? 19.516 -25.359 -10.547 1 88.25 270 GLN B N 1
ATOM 8810 C CA . GLN B 1 270 ? 18.062 -25.453 -10.453 1 88.25 270 GLN B CA 1
ATOM 8811 C C . GLN B 1 270 ? 17.422 -25.625 -11.828 1 88.25 270 GLN B C 1
ATOM 8813 O O . GLN B 1 270 ? 16.453 -26.375 -11.977 1 88.25 270 GLN B O 1
ATOM 8818 N N . ARG B 1 271 ? 17.984 -25 -12.773 1 85.69 271 ARG B N 1
ATOM 8819 C CA . ARG B 1 271 ? 17.438 -25.109 -14.125 1 85.69 271 ARG B CA 1
ATOM 8820 C C . ARG B 1 271 ? 17.703 -26.484 -14.719 1 85.69 271 ARG B C 1
ATOM 8822 O O . ARG B 1 271 ? 16.859 -27.031 -15.438 1 85.69 271 ARG B O 1
ATOM 8829 N N . THR B 1 272 ? 18.844 -26.953 -14.359 1 85.44 272 THR B N 1
ATOM 8830 C CA . THR B 1 272 ? 19.188 -28.297 -14.828 1 85.44 272 THR B CA 1
ATOM 8831 C C . THR B 1 272 ? 18.25 -29.344 -14.219 1 85.44 272 THR B C 1
ATOM 8833 O O . THR B 1 272 ? 17.781 -30.25 -14.914 1 85.44 272 THR B O 1
ATOM 8836 N N . VAL B 1 273 ? 17.906 -29.125 -13.008 1 88.19 273 VAL B N 1
ATOM 8837 C CA . VAL B 1 273 ? 17 -30.047 -12.32 1 88.19 273 VAL B CA 1
ATOM 8838 C C . VAL B 1 273 ? 15.594 -29.922 -12.891 1 88.19 273 VAL B C 1
ATOM 8840 O O . VAL B 1 273 ? 14.883 -30.906 -13.031 1 88.19 273 VAL B O 1
ATOM 8843 N N . ASN B 1 274 ? 15.203 -28.75 -13.328 1 86.88 274 ASN B N 1
ATOM 8844 C CA . ASN B 1 274 ? 13.875 -28.5 -13.875 1 86.88 274 ASN B CA 1
ATOM 8845 C C . ASN B 1 274 ? 13.688 -29.203 -15.219 1 86.88 274 ASN B C 1
ATOM 8847 O O . ASN B 1 274 ? 12.57 -29.578 -15.578 1 86.88 274 ASN B O 1
ATOM 8851 N N . VAL B 1 275 ? 14.789 -29.375 -15.906 1 85.19 275 VAL B N 1
ATOM 8852 C CA . VAL B 1 275 ? 14.719 -30.047 -17.203 1 85.19 275 VAL B CA 1
ATOM 8853 C C . VAL B 1 275 ? 14.711 -31.562 -17.016 1 85.19 275 VAL B C 1
ATOM 8855 O O . VAL B 1 275 ? 13.961 -32.281 -17.688 1 85.19 275 VAL B O 1
ATOM 8858 N N . PHE B 1 276 ? 15.398 -32.031 -16.016 1 87.06 276 PHE B N 1
ATOM 8859 C CA . PHE B 1 276 ? 15.586 -33.469 -15.867 1 87.06 276 PHE B CA 1
ATOM 8860 C C . PHE B 1 276 ? 14.414 -34.125 -15.133 1 87.06 276 PHE B C 1
ATOM 8862 O O . PHE B 1 276 ? 14.164 -35.312 -15.266 1 87.06 276 PHE B O 1
ATOM 8869 N N . ALA B 1 277 ? 13.641 -33.344 -14.445 1 87.62 277 ALA B N 1
ATOM 8870 C CA . ALA B 1 277 ? 12.539 -33.906 -13.68 1 87.62 277 ALA B CA 1
ATOM 8871 C C . ALA B 1 277 ? 11.492 -34.531 -14.602 1 87.62 277 ALA B C 1
ATOM 8873 O O . ALA B 1 277 ? 11.133 -35.688 -14.461 1 87.62 277 ALA B O 1
ATOM 8874 N N . PRO B 1 278 ? 11.031 -33.75 -15.609 1 86.94 278 PRO B N 1
ATOM 8875 C CA . PRO B 1 278 ? 10.062 -34.375 -16.531 1 86.94 278 PRO B CA 1
ATOM 8876 C C . PRO B 1 278 ? 10.648 -35.5 -17.344 1 86.94 278 PRO B C 1
ATOM 8878 O O . PRO B 1 278 ? 9.945 -36.469 -17.672 1 86.94 278 PRO B O 1
ATOM 8881 N N . VAL B 1 279 ? 11.938 -35.531 -17.672 1 87.81 279 VAL B N 1
ATOM 8882 C CA . VAL B 1 279 ? 12.578 -36.594 -18.438 1 87.81 279 VAL B CA 1
ATOM 8883 C C . VAL B 1 279 ? 12.625 -37.875 -17.609 1 87.81 279 VAL B C 1
ATOM 8885 O O . VAL B 1 279 ? 12.375 -38.969 -18.125 1 87.81 279 VAL B O 1
ATOM 8888 N N . LEU B 1 280 ? 12.883 -37.688 -16.344 1 89.88 280 LEU B N 1
ATOM 8889 C CA . LEU B 1 280 ? 12.938 -38.844 -15.469 1 89.88 280 LEU B CA 1
ATOM 8890 C C . LEU B 1 280 ? 11.555 -39.469 -15.281 1 89.88 280 LEU B C 1
ATOM 8892 O O . LEU B 1 280 ? 11.422 -40.688 -15.133 1 89.88 280 LEU B O 1
ATOM 8896 N N . LEU B 1 281 ? 10.539 -38.625 -15.336 1 90.06 281 LEU B N 1
ATOM 8897 C CA . LEU B 1 281 ? 9.18 -39.156 -15.25 1 90.06 281 LEU B CA 1
ATOM 8898 C C . LEU B 1 281 ? 8.828 -39.969 -16.484 1 90.06 281 LEU B C 1
ATOM 8900 O O . LEU B 1 281 ? 8.203 -41.031 -16.375 1 90.06 281 LEU B O 1
ATOM 8904 N N . GLY B 1 282 ? 9.219 -39.5 -17.672 1 89.62 282 GLY B N 1
ATOM 8905 C CA . GLY B 1 282 ? 8.992 -40.25 -18.891 1 89.62 282 GLY B CA 1
ATOM 8906 C C . GLY B 1 282 ? 9.719 -41.594 -18.891 1 89.62 282 GLY B C 1
ATOM 8907 O O . GLY B 1 282 ? 9.141 -42.625 -19.297 1 89.62 282 GLY B O 1
ATOM 8908 N N . SER B 1 283 ? 10.984 -41.562 -18.375 1 88.44 283 SER B N 1
ATOM 8909 C CA . SER B 1 283 ? 11.75 -42.812 -18.297 1 88.44 283 SER B CA 1
ATOM 8910 C C . SER B 1 283 ? 11.133 -43.781 -17.312 1 88.44 283 SER B C 1
ATOM 8912 O O . SER B 1 283 ? 11.133 -45 -17.531 1 88.44 283 SER B O 1
ATOM 8914 N N . LEU B 1 284 ? 10.602 -43.188 -16.281 1 89.69 284 LEU B N 1
ATOM 8915 C CA . LEU B 1 284 ? 9.922 -44.031 -15.289 1 89.69 284 LEU B CA 1
ATOM 8916 C C . LEU B 1 284 ? 8.688 -44.688 -15.875 1 89.69 284 LEU B C 1
ATOM 8918 O O . LEU B 1 284 ? 8.438 -45.875 -15.656 1 89.69 284 LEU B O 1
ATOM 8922 N N . VAL B 1 285 ? 7.945 -43.969 -16.688 1 87.38 285 VAL B N 1
ATOM 8923 C CA . VAL B 1 285 ? 6.73 -44.469 -17.312 1 87.38 285 VAL B CA 1
ATOM 8924 C C . VAL B 1 285 ? 7.078 -45.594 -18.297 1 87.38 285 VAL B C 1
ATOM 8926 O O . VAL B 1 285 ? 6.387 -46.594 -18.375 1 87.38 285 VAL B O 1
ATOM 8929 N N . ASP B 1 286 ? 8.148 -45.438 -19.047 1 86.88 286 ASP B N 1
ATOM 8930 C CA . ASP B 1 286 ? 8.578 -46.438 -20 1 86.88 286 ASP B CA 1
ATOM 8931 C C . ASP B 1 286 ? 9.023 -47.719 -19.281 1 86.88 286 ASP B C 1
ATOM 8933 O O . ASP B 1 286 ? 8.672 -48.812 -19.703 1 86.88 286 ASP B O 1
ATOM 8937 N N . GLU B 1 287 ? 9.742 -47.531 -18.141 1 86.75 287 GLU B N 1
ATOM 8938 C CA . GLU B 1 287 ? 10.242 -48.688 -17.422 1 86.75 287 GLU B CA 1
ATOM 8939 C C . GLU B 1 287 ? 9.117 -49.438 -16.688 1 86.75 287 GLU B C 1
ATOM 8941 O O . GLU B 1 287 ? 9.156 -50.656 -16.531 1 86.75 287 GLU B O 1
ATOM 8946 N N . LEU B 1 288 ? 8.172 -48.688 -16.266 1 84.06 288 LEU B N 1
ATOM 8947 C CA . LEU B 1 288 ? 7.02 -49.312 -15.609 1 84.06 288 LEU B CA 1
ATOM 8948 C C . LEU B 1 288 ? 6.203 -50.125 -16.609 1 84.06 288 LEU B C 1
ATOM 8950 O O . LEU B 1 288 ? 5.578 -51.125 -16.234 1 84.06 288 LEU B O 1
ATOM 8954 N N . GLY B 1 289 ? 6.207 -49.656 -17.844 1 75.56 289 GLY B N 1
ATOM 8955 C CA . GLY B 1 289 ? 5.5 -50.375 -18.875 1 75.56 289 GLY B CA 1
ATOM 8956 C C . GLY B 1 289 ? 6.094 -51.75 -19.172 1 75.56 289 GLY B C 1
ATOM 8957 O O . GLY B 1 289 ? 5.387 -52.656 -19.609 1 75.56 289 GLY B O 1
ATOM 8958 N N . HIS B 1 290 ? 7.41 -51.969 -18.781 1 75.19 290 HIS B N 1
ATOM 8959 C CA . HIS B 1 290 ? 8.07 -53.219 -19.047 1 75.19 290 HIS B CA 1
ATOM 8960 C C . HIS B 1 290 ? 7.922 -54.188 -17.891 1 75.19 290 HIS B C 1
ATOM 8962 O O . HIS B 1 290 ? 8.344 -55.344 -17.969 1 75.19 290 HIS B O 1
ATOM 8968 N N . GLY B 1 291 ? 7.078 -53.875 -16.797 1 68.25 291 GLY B N 1
ATOM 8969 C CA . GLY B 1 291 ? 6.629 -54.812 -15.758 1 68.25 291 GLY B CA 1
ATOM 8970 C C . GLY B 1 291 ? 7.527 -54.812 -14.531 1 68.25 291 GLY B C 1
ATOM 8971 O O . GLY B 1 291 ? 7.148 -55.312 -13.477 1 68.25 291 GLY B O 1
ATOM 8972 N N . GLY B 1 292 ? 8.875 -54.406 -14.578 1 69.38 292 GLY B N 1
ATOM 8973 C CA . GLY B 1 292 ? 9.742 -54.469 -13.414 1 69.38 292 GLY B CA 1
ATOM 8974 C C . GLY B 1 292 ? 9.68 -53.188 -12.578 1 69.38 292 GLY B C 1
ATOM 8975 O O . GLY B 1 292 ? 9.086 -52.188 -13 1 69.38 292 GLY B O 1
ATOM 8976 N N . ILE B 1 293 ? 9.938 -53.438 -11.172 1 77.5 293 ILE B N 1
ATOM 8977 C CA . ILE B 1 293 ? 9.977 -52.281 -10.297 1 77.5 293 ILE B CA 1
ATOM 8978 C C . ILE B 1 293 ? 11.297 -51.531 -10.492 1 77.5 293 ILE B C 1
ATOM 8980 O O . ILE B 1 293 ? 12.352 -52 -10.07 1 77.5 293 ILE B O 1
ATOM 8984 N N . PRO B 1 294 ? 11.32 -50.438 -11.273 1 84.31 294 PRO B N 1
ATOM 8985 C CA . PRO B 1 294 ? 12.531 -49.625 -11.469 1 84.31 294 PRO B CA 1
ATOM 8986 C C . PRO B 1 294 ? 12.891 -48.781 -10.25 1 84.31 294 PRO B C 1
ATOM 8988 O O . PRO B 1 294 ? 12.523 -47.625 -10.18 1 84.31 294 PRO B O 1
ATOM 8991 N N . TYR B 1 295 ? 13.672 -49.312 -9.273 1 81.62 295 TYR B N 1
ATOM 8992 C CA . TYR B 1 295 ? 14.008 -48.625 -8.031 1 81.62 295 TYR B CA 1
ATOM 8993 C C . TYR B 1 295 ? 14.883 -47.406 -8.289 1 81.62 295 TYR B C 1
ATOM 8995 O O . TYR B 1 295 ? 14.688 -46.375 -7.684 1 81.62 295 TYR B O 1
ATOM 9003 N N . ARG B 1 296 ? 15.789 -47.562 -9.211 1 85.88 296 ARG B N 1
ATOM 9004 C CA . ARG B 1 296 ? 16.719 -46.469 -9.492 1 85.88 296 ARG B CA 1
ATOM 9005 C C . ARG B 1 296 ? 16 -45.281 -10.07 1 85.88 296 ARG B C 1
ATOM 9007 O O . ARG B 1 296 ? 16.219 -44.125 -9.641 1 85.88 296 ARG B O 1
ATOM 9014 N N . GLU B 1 297 ? 15.039 -45.531 -10.93 1 87.75 297 GLU B N 1
ATOM 9015 C CA . GLU B 1 297 ? 14.32 -44.438 -11.578 1 87.75 297 GLU B CA 1
ATOM 9016 C C . GLU B 1 297 ? 13.352 -43.75 -10.602 1 87.75 297 GLU B C 1
ATOM 9018 O O . GLU B 1 297 ? 13.133 -42.531 -10.68 1 87.75 297 GLU B O 1
ATOM 9023 N N . ILE B 1 298 ? 12.875 -44.562 -9.68 1 88.38 298 ILE B N 1
ATOM 9024 C CA . ILE B 1 298 ? 11.945 -44.031 -8.703 1 88.38 298 ILE B CA 1
ATOM 9025 C C . ILE B 1 298 ? 12.688 -43.094 -7.754 1 88.38 298 ILE B C 1
ATOM 9027 O O . ILE B 1 298 ? 12.25 -41.969 -7.512 1 88.38 298 ILE B O 1
ATOM 9031 N N . ILE B 1 299 ? 13.836 -43.5 -7.266 1 88.5 299 ILE B N 1
ATOM 9032 C CA . ILE B 1 299 ? 14.609 -42.719 -6.316 1 88.5 299 ILE B CA 1
ATOM 9033 C C . ILE B 1 299 ? 15.109 -41.438 -6.992 1 88.5 299 ILE B C 1
ATOM 9035 O O . ILE B 1 299 ? 15.047 -40.344 -6.414 1 88.5 299 ILE B O 1
ATOM 9039 N N . LEU B 1 300 ? 15.523 -41.562 -8.211 1 90.25 300 LEU B N 1
ATOM 9040 C CA . LEU B 1 300 ? 16.047 -40.406 -8.938 1 90.25 300 LEU B CA 1
ATOM 9041 C C . LEU B 1 300 ? 14.938 -39.375 -9.18 1 90.25 300 LEU B C 1
ATOM 9043 O O . LEU B 1 300 ? 15.156 -38.156 -9.039 1 90.25 300 LEU B O 1
ATOM 9047 N N . TYR B 1 301 ? 13.766 -39.906 -9.508 1 89.88 301 TYR B N 1
ATOM 9048 C CA . TYR B 1 301 ? 12.656 -39 -9.773 1 89.88 301 TYR B CA 1
ATOM 9049 C C . TYR B 1 301 ? 12.242 -38.25 -8.508 1 89.88 301 TYR B C 1
ATOM 9051 O O . TYR B 1 301 ? 12.023 -37.031 -8.531 1 89.88 301 TYR B O 1
ATOM 9059 N N . VAL B 1 302 ? 12.242 -38.938 -7.363 1 87.62 302 VAL B N 1
ATOM 9060 C CA . VAL B 1 302 ? 11.805 -38.344 -6.105 1 87.62 302 VAL B CA 1
ATOM 9061 C C . VAL B 1 302 ? 12.836 -37.312 -5.633 1 87.62 302 VAL B C 1
ATOM 9063 O O . VAL B 1 302 ? 12.469 -36.25 -5.156 1 87.62 302 VAL B O 1
ATOM 9066 N N . VAL B 1 303 ? 14.062 -37.625 -5.82 1 88.06 303 VAL B N 1
ATOM 9067 C CA . VAL B 1 303 ? 15.133 -36.719 -5.398 1 88.06 303 VAL B CA 1
ATOM 9068 C C . VAL B 1 303 ? 15.117 -35.438 -6.262 1 88.06 303 VAL B C 1
ATOM 9070 O O . VAL B 1 303 ? 15.234 -34.344 -5.746 1 88.06 303 VAL B O 1
ATOM 9073 N N . PHE B 1 304 ? 14.898 -35.625 -7.531 1 89.5 304 PHE B N 1
ATOM 9074 C CA . PHE B 1 304 ? 14.875 -34.469 -8.422 1 89.5 304 PHE B CA 1
ATOM 9075 C C . PHE B 1 304 ? 13.625 -33.625 -8.188 1 89.5 304 PHE B C 1
ATOM 9077 O O . PHE B 1 304 ? 13.664 -32.406 -8.297 1 89.5 304 PHE B O 1
ATOM 9084 N N . ARG B 1 305 ? 12.562 -34.312 -7.875 1 87.12 305 ARG B N 1
ATOM 9085 C CA . ARG B 1 305 ? 11.336 -33.562 -7.578 1 87.12 305 ARG B CA 1
ATOM 9086 C C . ARG B 1 305 ? 11.477 -32.781 -6.289 1 87.12 305 ARG B C 1
ATOM 9088 O O . ARG B 1 305 ? 10.953 -31.656 -6.184 1 87.12 305 ARG B O 1
ATOM 9095 N N . ALA B 1 306 ? 12.234 -33.281 -5.363 1 86.38 306 ALA B N 1
ATOM 9096 C CA . ALA B 1 306 ? 12.469 -32.594 -4.098 1 86.38 306 ALA B CA 1
ATOM 9097 C C . ALA B 1 306 ? 13.367 -31.391 -4.293 1 86.38 306 ALA B C 1
ATOM 9099 O O . ALA B 1 306 ? 13.242 -30.391 -3.582 1 86.38 306 ALA B O 1
ATOM 9100 N N . LEU B 1 307 ? 14.188 -31.516 -5.293 1 87.81 307 LEU B N 1
ATOM 9101 C CA . LEU B 1 307 ? 15.133 -30.422 -5.551 1 87.81 307 LEU B CA 1
ATOM 9102 C C . LEU B 1 307 ? 14.516 -29.375 -6.48 1 87.81 307 LEU B C 1
ATOM 9104 O O . LEU B 1 307 ? 14.984 -28.25 -6.535 1 87.81 307 LEU B O 1
ATOM 9108 N N . GLN B 1 308 ? 13.406 -29.781 -7.031 1 83.12 308 GLN B N 1
ATOM 9109 C CA . GLN B 1 308 ? 12.859 -28.969 -8.102 1 83.12 308 GLN B CA 1
ATOM 9110 C C . GLN B 1 308 ? 12.016 -27.828 -7.539 1 83.12 308 GLN B C 1
ATOM 9112 O O . GLN B 1 308 ? 11.352 -27.984 -6.512 1 83.12 308 GLN B O 1
ATOM 9117 N N . GLY B 1 309 ? 12.047 -26.734 -8.203 1 71.25 309 GLY B N 1
ATOM 9118 C CA . GLY B 1 309 ? 11.109 -25.656 -7.969 1 71.25 309 GLY B CA 1
ATOM 9119 C C . GLY B 1 309 ? 11.688 -24.547 -7.105 1 71.25 309 GLY B C 1
ATOM 9120 O O . GLY B 1 309 ? 12.758 -24.703 -6.516 1 71.25 309 GLY B O 1
ATOM 9121 N N . ASN B 1 310 ? 10.984 -23.469 -7.121 1 70.31 310 ASN B N 1
ATOM 9122 C CA . ASN B 1 310 ? 11.359 -22.328 -6.293 1 70.31 310 ASN B CA 1
ATOM 9123 C C . ASN B 1 310 ? 11.172 -22.625 -4.809 1 70.31 310 ASN B C 1
ATOM 9125 O O . ASN B 1 310 ? 11.844 -22.031 -3.963 1 70.31 310 ASN B O 1
ATOM 9129 N N . GLN B 1 311 ? 10.344 -23.625 -4.598 1 75.12 311 GLN B N 1
ATOM 9130 C CA . GLN B 1 311 ? 10.086 -23.969 -3.205 1 75.12 311 GLN B CA 1
ATOM 9131 C C . GLN B 1 311 ? 10.883 -25.203 -2.787 1 75.12 311 GLN B C 1
ATOM 9133 O O . GLN B 1 311 ? 10.75 -25.688 -1.661 1 75.12 311 GLN B O 1
ATOM 9138 N N . GLY B 1 312 ? 11.812 -25.656 -3.682 1 81.81 312 GLY B N 1
ATOM 9139 C CA . GLY B 1 312 ? 12.641 -26.797 -3.34 1 81.81 312 GLY B CA 1
ATOM 9140 C C . GLY B 1 312 ? 13.844 -26.422 -2.488 1 81.81 312 GLY B C 1
ATOM 9141 O O . GLY B 1 312 ? 13.984 -25.266 -2.078 1 81.81 312 GLY B O 1
ATOM 9142 N N . ILE B 1 313 ? 14.633 -27.359 -2.242 1 86 313 ILE B N 1
ATOM 9143 C CA . ILE B 1 313 ? 15.789 -27.188 -1.366 1 86 313 ILE B CA 1
ATOM 9144 C C . ILE B 1 313 ? 16.766 -26.203 -1.992 1 86 313 ILE B C 1
ATOM 9146 O O . ILE B 1 313 ? 17.281 -25.297 -1.312 1 86 313 ILE B O 1
ATOM 9150 N N . LEU B 1 314 ? 16.953 -26.312 -3.262 1 89.62 314 LEU B N 1
ATOM 9151 C CA . LEU B 1 314 ? 17.875 -25.422 -3.941 1 89.62 314 LEU B CA 1
ATOM 9152 C C . LEU B 1 314 ? 17.312 -24 -3.988 1 89.62 314 LEU B C 1
ATOM 9154 O O . LEU B 1 314 ? 18.062 -23.031 -3.852 1 89.62 314 LEU B O 1
ATOM 9158 N N . GLY B 1 315 ? 16.047 -23.953 -4.145 1 89 315 GLY B N 1
ATOM 9159 C CA . GLY B 1 315 ? 15.406 -22.641 -4.152 1 89 315 GLY B CA 1
ATOM 9160 C C . GLY B 1 315 ? 15.453 -21.938 -2.807 1 89 315 GLY B C 1
ATOM 9161 O O . GLY B 1 315 ? 15.719 -20.734 -2.73 1 89 315 GLY B O 1
ATOM 9162 N N . ALA B 1 316 ? 15.297 -22.672 -1.769 1 89.12 316 ALA B N 1
ATOM 9163 C CA . ALA B 1 316 ? 15.359 -22.125 -0.415 1 89.12 316 ALA B CA 1
ATOM 9164 C C . ALA B 1 316 ? 16.781 -21.688 -0.066 1 89.12 316 ALA B C 1
ATOM 9166 O O . ALA B 1 316 ? 16.969 -20.625 0.547 1 89.12 316 ALA B O 1
ATOM 9167 N N . LEU B 1 317 ? 17.734 -22.484 -0.534 1 89.56 317 LEU B N 1
ATOM 9168 C CA . LEU B 1 317 ? 19.125 -22.156 -0.266 1 89.56 317 LEU B CA 1
ATOM 9169 C C . LEU B 1 317 ? 19.516 -20.859 -0.975 1 89.56 317 LEU B C 1
ATOM 9171 O O . LEU B 1 317 ? 20.172 -20 -0.383 1 89.56 317 LEU B O 1
ATOM 9175 N N . ARG B 1 318 ? 19.125 -20.766 -2.141 1 90.75 318 ARG B N 1
ATOM 9176 C CA . ARG B 1 318 ? 19.422 -19.562 -2.906 1 90.75 318 ARG B CA 1
ATOM 9177 C C . ARG B 1 318 ? 18.75 -18.344 -2.283 1 90.75 318 ARG B C 1
ATOM 9179 O O . ARG B 1 318 ? 19.359 -17.266 -2.188 1 90.75 318 ARG B O 1
ATOM 9186 N N . SER B 1 319 ? 17.516 -18.516 -1.862 1 91.25 319 SER B N 1
ATOM 9187 C CA . SER B 1 319 ? 16.75 -17.406 -1.31 1 91.25 319 SER B CA 1
ATOM 9188 C C . SER B 1 319 ? 17.359 -16.922 0.007 1 91.25 319 SER B C 1
ATOM 9190 O O . SER B 1 319 ? 17.406 -15.719 0.268 1 91.25 319 SER B O 1
ATOM 9192 N N . VAL B 1 320 ? 17.906 -17.844 0.818 1 90.56 320 VAL B N 1
ATOM 9193 C CA . VAL B 1 320 ? 18.5 -17.5 2.107 1 90.56 320 VAL B CA 1
ATOM 9194 C C . VAL B 1 320 ? 19.844 -16.812 1.891 1 90.56 320 VAL B C 1
ATOM 9196 O O . VAL B 1 320 ? 20.188 -15.852 2.594 1 90.56 320 VAL B O 1
ATOM 9199 N N . LEU B 1 321 ? 20.531 -17.25 0.904 1 90.62 321 LEU B N 1
ATOM 9200 C CA . LEU B 1 321 ? 21.859 -16.688 0.634 1 90.62 321 LEU B CA 1
ATOM 9201 C C . LEU B 1 321 ? 21.75 -15.305 0.022 1 90.62 321 LEU B C 1
ATOM 9203 O O . LEU B 1 321 ? 22.656 -14.484 0.148 1 90.62 321 LEU B O 1
ATOM 9207 N N . TRP B 1 322 ? 20.641 -15.055 -0.583 1 90.5 322 TRP B N 1
ATOM 9208 C CA . TRP B 1 322 ? 20.438 -13.773 -1.259 1 90.5 322 TRP B CA 1
ATOM 9209 C C . TRP B 1 322 ? 20.047 -12.688 -0.266 1 90.5 322 TRP B C 1
ATOM 9211 O O . TRP B 1 322 ? 20.172 -11.5 -0.555 1 90.5 322 TRP B O 1
ATOM 9221 N N . ILE B 1 323 ? 19.672 -13.023 0.953 1 91.25 323 ILE B N 1
ATOM 9222 C CA . ILE B 1 323 ? 19.109 -12.094 1.923 1 91.25 323 ILE B CA 1
ATOM 9223 C C . ILE B 1 323 ? 20.156 -11.047 2.301 1 91.25 323 ILE B C 1
ATOM 9225 O O . ILE B 1 323 ? 19.891 -9.844 2.207 1 91.25 323 ILE B O 1
ATOM 9229 N N . PRO B 1 324 ? 21.391 -11.438 2.58 1 88.69 324 PRO B N 1
ATOM 9230 C CA . PRO B 1 324 ? 22.375 -10.43 2.965 1 88.69 324 PRO B CA 1
ATOM 9231 C C . PRO B 1 324 ? 22.75 -9.5 1.813 1 88.69 324 PRO B C 1
ATOM 9233 O O . PRO B 1 324 ? 23.047 -8.32 2.037 1 88.69 324 PRO B O 1
ATOM 9236 N N . VAL B 1 325 ? 22.75 -9.977 0.653 1 86.94 325 VAL B N 1
ATOM 9237 C CA . VAL B 1 325 ? 23.078 -9.156 -0.506 1 86.94 325 VAL B CA 1
ATOM 9238 C C . VAL B 1 325 ? 21.984 -8.117 -0.728 1 86.94 325 VAL B C 1
ATOM 9240 O O . VAL B 1 325 ? 22.266 -6.941 -0.974 1 86.94 325 VAL B O 1
ATOM 9243 N N . SER B 1 326 ? 20.703 -8.617 -0.674 1 88.56 326 SER B N 1
ATOM 9244 C CA . SER B 1 326 ? 19.562 -7.715 -0.834 1 88.56 326 SER B CA 1
ATOM 9245 C C . SER B 1 326 ? 19.531 -6.664 0.271 1 88.56 326 SER B C 1
ATOM 9247 O O . SER B 1 326 ? 19.234 -5.496 0.015 1 88.56 326 SER B O 1
ATOM 9249 N N . GLN B 1 327 ? 19.891 -7.062 1.46 1 88.69 327 GLN B N 1
ATOM 9250 C CA . GLN B 1 327 ? 19.891 -6.152 2.6 1 88.69 327 GLN B CA 1
ATOM 9251 C C . GLN B 1 327 ? 21.016 -5.129 2.48 1 88.69 327 GLN B C 1
ATOM 9253 O O . GLN B 1 327 ? 20.844 -3.961 2.83 1 88.69 327 GLN B O 1
ATOM 9258 N N . SER B 1 328 ? 22.172 -5.555 2.072 1 87.69 328 SER B N 1
ATOM 9259 C CA . SER B 1 328 ? 23.297 -4.645 1.909 1 87.69 328 SER B CA 1
ATOM 9260 C C . SER B 1 328 ? 23.016 -3.588 0.85 1 87.69 328 SER B C 1
ATOM 9262 O O . SER B 1 328 ? 23.344 -2.416 1.025 1 87.69 328 SER B O 1
ATOM 9264 N N . LEU B 1 329 ? 22.391 -3.996 -0.158 1 83.44 329 LEU B N 1
ATOM 9265 C CA . LEU B 1 329 ? 22.031 -3.055 -1.212 1 83.44 329 LEU B CA 1
ATOM 9266 C C . LEU B 1 329 ? 21.031 -2.025 -0.702 1 83.44 329 LEU B C 1
ATOM 9268 O O . LEU B 1 329 ? 21.172 -0.828 -0.959 1 83.44 329 LEU B O 1
ATOM 9272 N N . PHE B 1 330 ? 20 -2.486 -0.001 1 87 330 PHE B N 1
ATOM 9273 C CA . PHE B 1 330 ? 18.984 -1.6 0.562 1 87 330 PHE B CA 1
ATOM 9274 C C . PHE B 1 330 ? 19.625 -0.589 1.512 1 87 330 PHE B C 1
ATOM 9276 O O . PHE B 1 330 ? 19.297 0.599 1.469 1 87 330 PHE B O 1
ATOM 9283 N N . ARG B 1 331 ? 20.484 -1.062 2.354 1 87.69 331 ARG B N 1
ATOM 9284 C CA . ARG B 1 331 ? 21.141 -0.213 3.342 1 87.69 331 ARG B CA 1
ATOM 9285 C C . ARG B 1 331 ? 22.016 0.838 2.664 1 87.69 331 ARG B C 1
ATOM 9287 O O . ARG B 1 331 ? 21.938 2.021 2.998 1 87.69 331 ARG B O 1
ATOM 9294 N N . ARG B 1 332 ? 22.781 0.504 1.734 1 84.12 332 ARG B N 1
ATOM 9295 C CA . ARG B 1 332 ? 23.688 1.412 1.047 1 84.12 332 ARG B CA 1
ATOM 9296 C C . ARG B 1 332 ? 22.922 2.477 0.27 1 84.12 332 ARG B C 1
ATOM 9298 O O . ARG B 1 332 ? 23.266 3.66 0.326 1 84.12 332 ARG B O 1
ATOM 9305 N N . LEU B 1 333 ? 21.906 2.027 -0.375 1 82.69 333 LEU B N 1
ATOM 9306 C CA . LEU B 1 333 ? 21.172 2.957 -1.214 1 82.69 333 LEU B CA 1
ATOM 9307 C C . LEU B 1 333 ? 20.312 3.898 -0.364 1 82.69 333 LEU B C 1
ATOM 9309 O O . LEU B 1 333 ? 20.25 5.098 -0.638 1 82.69 333 LEU B O 1
ATOM 9313 N N . SER B 1 334 ? 19.594 3.338 0.623 1 86.62 334 SER B N 1
ATOM 9314 C CA . SER B 1 334 ? 18.734 4.156 1.47 1 86.62 334 SER B CA 1
ATOM 9315 C C . SER B 1 334 ? 19.547 5.168 2.27 1 86.62 334 SER B C 1
ATOM 9317 O O . SER B 1 334 ? 19.156 6.332 2.389 1 86.62 334 SER B O 1
ATOM 9319 N N . CYS B 1 335 ? 20.703 4.77 2.812 1 88.31 335 CYS B N 1
ATOM 9320 C CA . CYS B 1 335 ? 21.547 5.676 3.586 1 88.31 335 CYS B CA 1
ATOM 9321 C C . CYS B 1 335 ? 22.188 6.727 2.688 1 88.31 335 CYS B C 1
ATOM 9323 O O . CYS B 1 335 ? 22.281 7.895 3.066 1 88.31 335 CYS B O 1
ATOM 9325 N N . ALA B 1 336 ? 22.594 6.293 1.541 1 85.19 336 ALA B N 1
ATOM 9326 C CA . ALA B 1 336 ? 23.188 7.246 0.605 1 85.19 336 ALA B CA 1
ATOM 9327 C C . ALA B 1 336 ? 22.156 8.281 0.148 1 85.19 336 ALA B C 1
ATOM 9329 O O . ALA B 1 336 ? 22.469 9.461 0.016 1 85.19 336 ALA B O 1
ATOM 9330 N N . ALA B 1 337 ? 20.969 7.805 -0.144 1 86.44 337 ALA B N 1
ATOM 9331 C CA . ALA B 1 337 ? 19.906 8.719 -0.564 1 86.44 337 ALA B CA 1
ATOM 9332 C C . ALA B 1 337 ? 19.531 9.688 0.559 1 86.44 337 ALA B C 1
ATOM 9334 O O . ALA B 1 337 ? 19.328 10.875 0.318 1 86.44 337 ALA B O 1
ATOM 9335 N N . PHE B 1 338 ? 19.547 9.164 1.776 1 89.62 338 PHE B N 1
ATOM 9336 C CA . PHE B 1 338 ? 19.219 9.977 2.939 1 89.62 338 PHE B CA 1
ATOM 9337 C C . PHE B 1 338 ? 20.281 11.039 3.172 1 89.62 338 PHE B C 1
ATOM 9339 O O . PHE B 1 338 ? 19.969 12.211 3.406 1 89.62 338 PHE B O 1
ATOM 9346 N N . GLU B 1 339 ? 21.438 10.648 3.098 1 88.69 339 GLU B N 1
ATOM 9347 C CA . GLU B 1 339 ? 22.547 11.578 3.273 1 88.69 339 GLU B CA 1
ATOM 9348 C C . GLU B 1 339 ? 22.578 12.617 2.16 1 88.69 339 GLU B C 1
ATOM 9350 O O . GLU B 1 339 ? 22.828 13.797 2.416 1 88.69 339 GLU B O 1
ATOM 9355 N N . HIS B 1 340 ? 22.312 12.18 1.043 1 86.5 340 HIS B N 1
ATOM 9356 C CA . HIS B 1 340 ? 22.312 13.094 -0.099 1 86.5 340 HIS B CA 1
ATOM 9357 C C . HIS B 1 340 ? 21.203 14.133 0.03 1 86.5 340 HIS B C 1
ATOM 9359 O O . HIS B 1 340 ? 21.422 15.312 -0.253 1 86.5 340 HIS B O 1
ATOM 9365 N N . VAL B 1 341 ? 20.078 13.742 0.396 1 88.12 341 VAL B N 1
ATOM 9366 C CA . VAL B 1 341 ? 18.938 14.641 0.518 1 88.12 341 VAL B CA 1
ATOM 9367 C C . VAL B 1 341 ? 19.203 15.672 1.612 1 88.12 341 VAL B C 1
ATOM 9369 O O . VAL B 1 341 ? 18.859 16.844 1.462 1 88.12 341 VAL B O 1
ATOM 9372 N N . LEU B 1 342 ? 19.797 15.203 2.709 1 88.25 342 LEU B N 1
ATOM 9373 C CA . LEU B 1 342 ? 20.125 16.125 3.789 1 88.25 342 LEU B CA 1
ATOM 9374 C C . LEU B 1 342 ? 21.219 17.094 3.365 1 88.25 342 LEU B C 1
ATOM 9376 O O . LEU B 1 342 ? 21.344 18.188 3.943 1 88.25 342 LEU B O 1
ATOM 9380 N N . GLY B 1 343 ? 21.891 16.719 2.369 1 85.31 343 GLY B N 1
ATOM 9381 C CA . GLY B 1 343 ? 22.984 17.562 1.895 1 85.31 343 GLY B CA 1
ATOM 9382 C C . GLY B 1 343 ? 22.562 18.516 0.797 1 85.31 343 GLY B C 1
ATOM 9383 O O . GLY B 1 343 ? 23.328 19.391 0.404 1 85.31 343 GLY B O 1
ATOM 9384 N N . LEU B 1 344 ? 21.344 18.453 0.397 1 85.38 344 LEU B N 1
ATOM 9385 C CA . LEU B 1 344 ? 20.844 19.312 -0.662 1 85.38 344 LEU B CA 1
ATOM 9386 C C . LEU B 1 344 ? 20.531 20.703 -0.12 1 85.38 344 LEU B C 1
ATOM 9388 O O . LEU B 1 344 ? 20.578 20.938 1.092 1 85.38 344 LEU B O 1
ATOM 9392 N N . SER B 1 345 ? 20.297 21.641 -1.01 1 83.12 345 SER B N 1
ATOM 9393 C CA . SER B 1 345 ? 20.094 23.047 -0.655 1 83.12 345 SER B CA 1
ATOM 9394 C C . SER B 1 345 ? 18.734 23.266 0.001 1 83.12 345 SER B C 1
ATOM 9396 O O . SER B 1 345 ? 17.828 22.438 -0.145 1 83.12 345 SER B O 1
ATOM 9398 N N . LEU B 1 346 ? 18.734 24.25 0.772 1 80.06 346 LEU B N 1
ATOM 9399 C CA . LEU B 1 346 ? 17.484 24.641 1.422 1 80.06 346 LEU B CA 1
ATOM 9400 C C . LEU B 1 346 ? 16.406 24.906 0.389 1 80.06 346 LEU B C 1
ATOM 9402 O O . LEU B 1 346 ? 15.227 24.609 0.627 1 80.06 346 LEU B O 1
ATOM 9406 N N . GLU B 1 347 ? 16.781 25.438 -0.706 1 75.19 347 GLU B N 1
ATOM 9407 C CA . GLU B 1 347 ? 15.836 25.734 -1.772 1 75.19 347 GLU B CA 1
ATOM 9408 C C . GLU B 1 347 ? 15.102 24.469 -2.23 1 75.19 347 GLU B C 1
ATOM 9410 O O . GLU B 1 347 ? 13.906 24.516 -2.52 1 75.19 347 GLU B O 1
ATOM 9415 N N . PHE B 1 348 ? 15.82 23.438 -2.264 1 76.44 348 PHE B N 1
ATOM 9416 C CA . PHE B 1 348 ? 15.234 22.172 -2.656 1 76.44 348 PHE B CA 1
ATOM 9417 C C . PHE B 1 348 ? 14.148 21.75 -1.669 1 76.44 348 PHE B C 1
ATOM 9419 O O . PHE B 1 348 ? 13.078 21.281 -2.072 1 76.44 348 PHE B O 1
ATOM 9426 N N . HIS B 1 349 ? 14.406 21.859 -0.392 1 76.56 349 HIS B N 1
ATOM 9427 C CA . HIS B 1 349 ? 13.5 21.391 0.655 1 76.56 349 HIS B CA 1
ATOM 9428 C C . HIS B 1 349 ? 12.281 22.297 0.768 1 76.56 349 HIS B C 1
ATOM 9430 O O . HIS B 1 349 ? 11.203 21.844 1.171 1 76.56 349 HIS B O 1
ATOM 9436 N N . LEU B 1 350 ? 12.461 23.5 0.395 1 70.38 350 LEU B N 1
ATOM 9437 C CA . LEU B 1 350 ? 11.344 24.438 0.452 1 70.38 350 LEU B CA 1
ATOM 9438 C C . LEU B 1 350 ? 10.438 24.281 -0.759 1 70.38 350 LEU B C 1
ATOM 9440 O O . LEU B 1 350 ? 9.227 24.516 -0.667 1 70.38 350 LEU B O 1
ATOM 9444 N N . ASN B 1 351 ? 11.078 23.953 -1.863 1 62.97 351 ASN B N 1
ATOM 9445 C CA . ASN B 1 351 ? 10.336 23.891 -3.117 1 62.97 351 ASN B CA 1
ATOM 9446 C C . ASN B 1 351 ? 9.586 22.578 -3.266 1 62.97 351 ASN B C 1
ATOM 9448 O O . ASN B 1 351 ? 8.562 22.516 -3.949 1 62.97 351 ASN B O 1
ATOM 9452 N N . LYS B 1 352 ? 10.18 21.625 -2.717 1 63.78 352 LYS B N 1
ATOM 9453 C CA . LYS B 1 352 ? 9.57 20.312 -2.922 1 63.78 352 LYS B CA 1
ATOM 9454 C C . LYS B 1 352 ? 8.719 19.906 -1.72 1 63.78 352 LYS B C 1
ATOM 9456 O O . LYS B 1 352 ? 9.031 20.266 -0.583 1 63.78 352 LYS B O 1
ATOM 9461 N N . LYS B 1 353 ? 7.559 19.344 -2.096 1 62.72 353 LYS B N 1
ATOM 9462 C CA . LYS B 1 353 ? 6.695 18.812 -1.043 1 62.72 353 LYS B CA 1
ATOM 9463 C C . LYS B 1 353 ? 7.395 17.719 -0.26 1 62.72 353 LYS B C 1
ATOM 9465 O O . LYS B 1 353 ? 8.039 16.844 -0.849 1 62.72 353 LYS B O 1
ATOM 9470 N N . ILE B 1 354 ? 7.438 17.891 1.029 1 68.69 354 ILE B N 1
ATOM 9471 C CA . ILE B 1 354 ? 8.047 16.938 1.952 1 68.69 354 ILE B CA 1
ATOM 9472 C C . ILE B 1 354 ? 7.578 15.523 1.619 1 68.69 354 ILE B C 1
ATOM 9474 O O . ILE B 1 354 ? 8.367 14.578 1.667 1 68.69 354 ILE B O 1
ATOM 9478 N N . GLY B 1 355 ? 6.363 15.383 1.222 1 64.94 355 GLY B N 1
ATOM 9479 C CA . GLY B 1 355 ? 5.824 14.07 0.897 1 64.94 355 GLY B CA 1
ATOM 9480 C C . GLY B 1 355 ? 6.461 13.445 -0.33 1 64.94 355 GLY B C 1
ATOM 9481 O O . GLY B 1 355 ? 6.715 12.242 -0.36 1 64.94 355 GLY B O 1
ATOM 9482 N N . GLU B 1 356 ? 6.797 14.273 -1.251 1 69.5 356 GLU B N 1
ATOM 9483 C CA . GLU B 1 356 ? 7.426 13.781 -2.475 1 69.5 356 GLU B CA 1
ATOM 9484 C C . GLU B 1 356 ? 8.859 13.32 -2.217 1 69.5 356 GLU B C 1
ATOM 9486 O O . GLU B 1 356 ? 9.297 12.305 -2.762 1 69.5 356 GLU B O 1
ATOM 9491 N N . VAL B 1 357 ? 9.453 14.094 -1.399 1 77.12 357 VAL B N 1
ATOM 9492 C CA . VAL B 1 357 ? 10.836 13.75 -1.096 1 77.12 357 VAL B CA 1
ATOM 9493 C C . VAL B 1 357 ? 10.883 12.469 -0.272 1 77.12 357 VAL B C 1
ATOM 9495 O O . VAL B 1 357 ? 11.695 11.578 -0.54 1 77.12 357 VAL B O 1
ATOM 9498 N N . THR B 1 358 ? 9.977 12.422 0.636 1 79.31 358 THR B N 1
ATOM 9499 C CA . THR B 1 358 ? 9.945 11.242 1.489 1 79.31 358 THR B CA 1
ATOM 9500 C C . THR B 1 358 ? 9.547 10.008 0.689 1 79.31 358 THR B C 1
ATOM 9502 O O . THR B 1 358 ? 10.094 8.922 0.89 1 79.31 358 THR B O 1
ATOM 9505 N N . SER B 1 359 ? 8.656 10.148 -0.226 1 75.44 359 SER B N 1
ATOM 9506 C CA . SER B 1 359 ? 8.227 9.047 -1.073 1 75.44 359 SER B CA 1
ATOM 9507 C C . SER B 1 359 ? 9.359 8.578 -1.99 1 75.44 359 SER B C 1
ATOM 9509 O O . SER B 1 359 ? 9.539 7.379 -2.201 1 75.44 359 SER B O 1
ATOM 9511 N N . ALA B 1 360 ? 10.07 9.5 -2.471 1 73.81 360 ALA B N 1
ATOM 9512 C CA . ALA B 1 360 ? 11.195 9.172 -3.35 1 73.81 360 ALA B CA 1
ATOM 9513 C C . ALA B 1 360 ? 12.281 8.414 -2.592 1 73.81 360 ALA B C 1
ATOM 9515 O O . ALA B 1 360 ? 12.898 7.5 -3.137 1 73.81 360 ALA B O 1
ATOM 9516 N N . LEU B 1 361 ? 12.406 8.836 -1.363 1 77.75 361 LEU B N 1
ATOM 9517 C CA . LEU B 1 361 ? 13.438 8.203 -0.548 1 77.75 361 LEU B CA 1
ATOM 9518 C C . LEU B 1 361 ? 13.039 6.785 -0.172 1 77.75 361 LEU B C 1
ATOM 9520 O O . LEU B 1 361 ? 13.898 5.938 0.076 1 77.75 361 LEU B O 1
ATOM 9524 N N . SER B 1 362 ? 11.758 6.516 -0.149 1 75.12 362 SER B N 1
ATOM 9525 C CA . SER B 1 362 ? 11.281 5.199 0.261 1 75.12 362 SER B CA 1
ATOM 9526 C C . SER B 1 362 ? 11.312 4.215 -0.902 1 75.12 362 SER B C 1
ATOM 9528 O O . SER B 1 362 ? 11.055 3.023 -0.719 1 75.12 362 SER B O 1
ATOM 9530 N N . ARG B 1 363 ? 11.742 4.68 -2.021 1 67.06 363 ARG B N 1
ATOM 9531 C CA . ARG B 1 363 ? 11.711 3.875 -3.238 1 67.06 363 ARG B CA 1
ATOM 9532 C C . ARG B 1 363 ? 12.977 3.027 -3.365 1 67.06 363 ARG B C 1
ATOM 9534 O O . ARG B 1 363 ? 13.141 2.297 -4.344 1 67.06 363 ARG B O 1
ATOM 9541 N N . GLY B 1 364 ? 13.805 3.123 -2.391 1 67.12 364 GLY B N 1
ATOM 9542 C CA . GLY B 1 364 ? 14.977 2.26 -2.387 1 67.12 364 GLY B CA 1
ATOM 9543 C C . GLY B 1 364 ? 14.633 0.784 -2.379 1 67.12 364 GLY B C 1
ATOM 9544 O O . GLY B 1 364 ? 15.352 -0.031 -2.961 1 67.12 364 GLY B O 1
ATOM 9545 N N . ALA B 1 365 ? 13.578 0.504 -1.821 1 75.38 365 ALA B N 1
ATOM 9546 C CA . ALA B 1 365 ? 13.109 -0.88 -1.766 1 75.38 365 ALA B CA 1
ATOM 9547 C C . ALA B 1 365 ? 12.719 -1.381 -3.15 1 75.38 365 ALA B C 1
ATOM 9549 O O . ALA B 1 365 ? 12.805 -2.578 -3.434 1 75.38 365 ALA B O 1
ATOM 9550 N N . ALA B 1 366 ? 12.453 -0.45 -4.02 1 75.56 366 ALA B N 1
ATOM 9551 C CA . ALA B 1 366 ? 12.039 -0.812 -5.371 1 75.56 366 ALA B CA 1
ATOM 9552 C C . ALA B 1 366 ? 13.195 -1.42 -6.156 1 75.56 366 ALA B C 1
ATOM 9554 O O . ALA B 1 366 ? 13 -2.342 -6.949 1 75.56 366 ALA B O 1
ATOM 9555 N N . MET B 1 367 ? 14.359 -1.003 -5.82 1 76.56 367 MET B N 1
ATOM 9556 C CA . MET B 1 367 ? 15.523 -1.526 -6.527 1 76.56 367 MET B CA 1
ATOM 9557 C C . MET B 1 367 ? 15.789 -2.977 -6.137 1 76.56 367 MET B C 1
ATOM 9559 O O . MET B 1 367 ? 16.141 -3.795 -6.988 1 76.56 367 MET B O 1
ATOM 9563 N N . ASN B 1 368 ? 15.586 -3.184 -4.922 1 77.75 368 ASN B N 1
ATOM 9564 C CA . ASN B 1 368 ? 15.758 -4.551 -4.445 1 77.75 368 ASN B CA 1
ATOM 9565 C C . ASN B 1 368 ? 14.742 -5.5 -5.07 1 77.75 368 ASN B C 1
ATOM 9567 O O . ASN B 1 368 ? 15.086 -6.602 -5.496 1 77.75 368 ASN B O 1
ATOM 9571 N N . THR B 1 369 ? 13.586 -5.055 -5.117 1 79.12 369 THR B N 1
ATOM 9572 C CA . THR B 1 369 ? 12.523 -5.875 -5.688 1 79.12 369 THR B CA 1
ATOM 9573 C C . THR B 1 369 ? 12.734 -6.062 -7.188 1 79.12 369 THR B C 1
ATOM 9575 O O . THR B 1 369 ? 12.438 -7.129 -7.73 1 79.12 369 THR B O 1
ATOM 9578 N N . PHE B 1 370 ? 13.336 -5.074 -7.738 1 79.94 370 PHE B N 1
ATOM 9579 C CA . PHE B 1 370 ? 13.633 -5.16 -9.164 1 79.94 370 PHE B CA 1
ATOM 9580 C C . PHE B 1 370 ? 14.68 -6.242 -9.43 1 79.94 370 PHE B C 1
ATOM 9582 O O . PHE B 1 370 ? 14.484 -7.098 -10.289 1 79.94 370 PHE B O 1
ATOM 9589 N N . LEU B 1 371 ? 15.695 -6.148 -8.719 1 78.5 371 LEU B N 1
ATOM 9590 C CA . LEU B 1 371 ? 16.781 -7.094 -8.938 1 78.5 371 LEU B CA 1
ATOM 9591 C C . LEU B 1 371 ? 16.328 -8.523 -8.648 1 78.5 371 LEU B C 1
ATOM 9593 O O . LEU B 1 371 ? 16.672 -9.445 -9.391 1 78.5 371 LEU B O 1
ATOM 9597 N N . GLU B 1 372 ? 15.617 -8.656 -7.664 1 82.38 372 GLU B N 1
ATOM 9598 C CA . GLU B 1 372 ? 15.156 -9.984 -7.289 1 82.38 372 GLU B CA 1
ATOM 9599 C C . GLU B 1 372 ? 14.219 -10.562 -8.352 1 82.38 372 GLU B C 1
ATOM 9601 O O . GLU B 1 372 ? 14.367 -11.719 -8.758 1 82.38 372 GLU B O 1
ATOM 9606 N N . ASN B 1 373 ? 13.273 -9.781 -8.82 1 83.81 373 ASN B N 1
ATOM 9607 C CA . ASN B 1 373 ? 12.32 -10.258 -9.812 1 83.81 373 ASN B CA 1
ATOM 9608 C C . ASN B 1 373 ? 12.984 -10.461 -11.172 1 83.81 373 ASN B C 1
ATOM 9610 O O . ASN B 1 373 ? 12.656 -11.406 -11.891 1 83.81 373 ASN B O 1
ATOM 9614 N N . PHE B 1 374 ? 13.867 -9.672 -11.445 1 81.25 374 PHE B N 1
ATOM 9615 C CA . PHE B 1 374 ? 14.555 -9.789 -12.727 1 81.25 374 PHE B CA 1
ATOM 9616 C C . PHE B 1 374 ? 15.477 -11 -12.727 1 81.25 374 PHE B C 1
ATOM 9618 O O . PHE B 1 374 ? 15.422 -11.828 -13.641 1 81.25 374 PHE B O 1
ATOM 9625 N N . CYS B 1 375 ? 16.281 -11.141 -11.703 1 80.5 375 CYS B N 1
ATOM 9626 C CA . CYS B 1 375 ? 17.328 -12.164 -11.672 1 80.5 375 CYS B CA 1
ATOM 9627 C C . CYS B 1 375 ? 16.734 -13.531 -11.359 1 80.5 375 CYS B C 1
ATOM 9629 O O . CYS B 1 375 ? 17.219 -14.555 -11.852 1 80.5 375 CYS B O 1
ATOM 9631 N N . PHE B 1 376 ? 15.68 -13.484 -10.594 1 84.88 376 PHE B N 1
ATOM 9632 C CA . PHE B 1 376 ? 15.297 -14.797 -10.094 1 84.88 376 PHE B CA 1
ATOM 9633 C C . PHE B 1 376 ? 13.922 -15.203 -10.633 1 84.88 376 PHE B C 1
ATOM 9635 O O . PHE B 1 376 ? 13.484 -16.328 -10.43 1 84.88 376 PHE B O 1
ATOM 9642 N N . GLN B 1 377 ? 13.234 -14.344 -11.32 1 85.75 377 GLN B N 1
ATOM 9643 C CA . GLN B 1 377 ? 11.945 -14.742 -11.883 1 85.75 377 GLN B CA 1
ATOM 9644 C C . GLN B 1 377 ? 11.953 -14.625 -13.406 1 85.75 377 GLN B C 1
ATOM 9646 O O . GLN B 1 377 ? 11.836 -15.633 -14.109 1 85.75 377 GLN B O 1
ATOM 9651 N N . VAL B 1 378 ? 12.266 -13.477 -13.938 1 83.44 378 VAL B N 1
ATOM 9652 C CA . VAL B 1 378 ? 12.156 -13.25 -15.375 1 83.44 378 VAL B CA 1
ATOM 9653 C C . VAL B 1 378 ? 13.305 -13.938 -16.094 1 83.44 378 VAL B C 1
ATOM 9655 O O . VAL B 1 378 ? 13.102 -14.625 -17.094 1 83.44 378 VAL B O 1
ATOM 9658 N N . PHE B 1 379 ? 14.492 -13.844 -15.586 1 82.38 379 PHE B N 1
ATOM 9659 C CA . PHE B 1 379 ? 15.656 -14.414 -16.234 1 82.38 379 PHE B CA 1
ATOM 9660 C C . PHE B 1 379 ? 15.539 -15.93 -16.328 1 82.38 379 PHE B C 1
ATOM 9662 O O . PHE B 1 379 ? 15.711 -16.516 -17.391 1 82.38 379 PHE B O 1
ATOM 9669 N N . PRO B 1 380 ? 15.219 -16.484 -15.188 1 84.81 380 PRO B N 1
ATOM 9670 C CA . PRO B 1 380 ? 15.086 -17.938 -15.266 1 84.81 380 PRO B CA 1
ATOM 9671 C C . PRO B 1 380 ? 13.969 -18.375 -16.219 1 84.81 380 PRO B C 1
ATOM 9673 O O . PRO B 1 380 ? 14.094 -19.422 -16.875 1 84.81 380 PRO B O 1
ATOM 9676 N N . MET B 1 381 ? 12.953 -17.656 -16.312 1 85.94 381 MET B N 1
ATOM 9677 C CA . MET B 1 381 ? 11.852 -17.984 -17.219 1 85.94 381 MET B CA 1
ATOM 9678 C C . MET B 1 381 ? 12.32 -18.031 -18.672 1 85.94 381 MET B C 1
ATOM 9680 O O . MET B 1 381 ? 12.047 -18.984 -19.391 1 85.94 381 MET B O 1
ATOM 9684 N N . VAL B 1 382 ? 13.031 -17.031 -19.094 1 80.69 382 VAL B N 1
ATOM 9685 C CA . VAL B 1 382 ? 13.531 -16.953 -20.469 1 80.69 382 VAL B CA 1
ATOM 9686 C C . VAL B 1 382 ? 14.609 -18.016 -20.688 1 80.69 382 VAL B C 1
ATOM 9688 O O . VAL B 1 382 ? 14.656 -18.656 -21.734 1 80.69 382 VAL B O 1
ATOM 9691 N N . PHE B 1 383 ? 15.383 -18.219 -19.688 1 83.38 383 PHE B N 1
ATOM 9692 C CA . PHE B 1 383 ? 16.453 -19.219 -19.766 1 83.38 383 PHE B CA 1
ATOM 9693 C C . PHE B 1 383 ? 15.867 -20.625 -19.859 1 83.38 383 PHE B C 1
ATOM 9695 O O . PHE B 1 383 ? 16.406 -21.469 -20.578 1 83.38 383 PHE B O 1
ATOM 9702 N N . ASP B 1 384 ? 14.82 -20.812 -19.141 1 85.81 384 ASP B N 1
ATOM 9703 C CA . ASP B 1 384 ? 14.172 -22.109 -19.188 1 85.81 384 ASP B CA 1
ATOM 9704 C C . ASP B 1 384 ? 13.617 -22.406 -20.578 1 85.81 384 ASP B C 1
ATOM 9706 O O . ASP B 1 384 ? 13.664 -23.547 -21.062 1 85.81 384 ASP B O 1
ATOM 9710 N N . ILE B 1 385 ? 13.086 -21.438 -21.219 1 83.88 385 ILE B N 1
ATOM 9711 C CA . ILE B 1 385 ? 12.547 -21.594 -22.562 1 83.88 385 ILE B CA 1
ATOM 9712 C C . ILE B 1 385 ? 13.68 -21.938 -23.531 1 83.88 385 ILE B C 1
ATOM 9714 O O . ILE B 1 385 ? 13.539 -22.844 -24.375 1 83.88 385 ILE B O 1
ATOM 9718 N N . PHE B 1 386 ? 14.812 -21.312 -23.359 1 81.62 386 PHE B N 1
ATOM 9719 C CA . PHE B 1 386 ? 15.969 -21.547 -24.203 1 81.62 386 PHE B CA 1
ATOM 9720 C C . PHE B 1 386 ? 16.516 -22.953 -24 1 81.62 386 PHE B C 1
ATOM 9722 O O . PHE B 1 386 ? 16.797 -23.672 -24.969 1 81.62 386 PHE B O 1
ATOM 9729 N N . VAL B 1 387 ? 16.625 -23.344 -22.797 1 82.81 387 VAL B N 1
ATOM 9730 C CA . VAL B 1 387 ? 17.172 -24.656 -22.469 1 82.81 387 VAL B CA 1
ATOM 9731 C C . VAL B 1 387 ? 16.203 -25.734 -22.953 1 82.81 387 VAL B C 1
ATOM 9733 O O . VAL B 1 387 ? 16.625 -26.781 -23.469 1 82.81 387 VAL B O 1
ATOM 9736 N N . ALA B 1 388 ? 14.93 -25.469 -22.719 1 81.38 388 ALA B N 1
ATOM 9737 C CA . ALA B 1 388 ? 13.93 -26.422 -23.203 1 81.38 388 ALA B CA 1
ATOM 9738 C C . ALA B 1 388 ? 14.008 -26.578 -24.719 1 81.38 388 ALA B C 1
ATOM 9740 O O . ALA B 1 388 ? 13.922 -27.703 -25.234 1 81.38 388 ALA B O 1
ATOM 9741 N N . GLY B 1 389 ? 14.188 -25.438 -25.453 1 77.31 389 GLY B N 1
ATOM 9742 C CA . GLY B 1 389 ? 14.32 -25.5 -26.906 1 77.31 389 GLY B CA 1
ATOM 9743 C C . GLY B 1 389 ? 15.523 -26.297 -27.359 1 77.31 389 GLY B C 1
ATOM 9744 O O . GLY B 1 389 ? 15.414 -27.141 -28.25 1 77.31 389 GLY B O 1
ATOM 9745 N N . VAL B 1 390 ? 16.609 -26.156 -26.656 1 76.88 390 VAL B N 1
ATOM 9746 C CA . VAL B 1 390 ? 17.844 -26.844 -27.016 1 76.88 390 VAL B CA 1
ATOM 9747 C C . VAL B 1 390 ? 17.734 -28.328 -26.672 1 76.88 390 VAL B C 1
ATOM 9749 O O . VAL B 1 390 ? 18.125 -29.188 -27.453 1 76.88 390 VAL B O 1
ATOM 9752 N N . PHE B 1 391 ? 17.141 -28.594 -25.531 1 81.31 391 PHE B N 1
ATOM 9753 C CA . PHE B 1 391 ? 16.984 -29.969 -25.094 1 81.31 391 PHE B CA 1
ATOM 9754 C C . PHE B 1 391 ? 16.047 -30.734 -26.016 1 81.31 391 PHE B C 1
ATOM 9756 O O . PHE B 1 391 ? 16.328 -31.891 -26.375 1 81.31 391 PHE B O 1
ATOM 9763 N N . PHE B 1 392 ? 14.906 -30.156 -26.375 1 80.94 392 PHE B N 1
ATOM 9764 C CA . PHE B 1 392 ? 13.969 -30.812 -27.281 1 80.94 392 PHE B CA 1
ATOM 9765 C C . PHE B 1 392 ? 14.594 -31.016 -28.656 1 80.94 392 PHE B C 1
ATOM 9767 O O . PHE B 1 392 ? 14.305 -32 -29.328 1 80.94 392 PHE B O 1
ATOM 9774 N N . PHE B 1 393 ? 15.453 -30.109 -29.031 1 75.62 393 PHE B N 1
ATOM 9775 C CA . PHE B 1 393 ? 16.125 -30.219 -30.312 1 75.62 393 PHE B CA 1
ATOM 9776 C C . PHE B 1 393 ? 17.094 -31.391 -30.328 1 75.62 393 PHE B C 1
ATOM 9778 O O . PHE B 1 393 ? 17.125 -32.156 -31.281 1 75.62 393 PHE B O 1
ATOM 9785 N N . VAL B 1 394 ? 17.812 -31.578 -29.266 1 78.94 394 VAL B N 1
ATOM 9786 C CA . VAL B 1 394 ? 18.859 -32.594 -29.219 1 78.94 394 VAL B CA 1
ATOM 9787 C C . VAL B 1 394 ? 18.234 -33.969 -28.969 1 78.94 394 VAL B C 1
ATOM 9789 O O . VAL B 1 394 ? 18.609 -34.938 -29.609 1 78.94 394 VAL B O 1
ATOM 9792 N N . LYS B 1 395 ? 17.25 -34.125 -28.062 1 79.56 395 LYS B N 1
ATOM 9793 C CA . LYS B 1 395 ? 16.719 -35.438 -27.656 1 79.56 395 LYS B CA 1
ATOM 9794 C C . LYS B 1 395 ? 15.609 -35.906 -28.609 1 79.56 395 LYS B C 1
ATOM 9796 O O . LYS B 1 395 ? 15.461 -37.094 -28.844 1 79.56 395 LYS B O 1
ATOM 9801 N N . TYR B 1 396 ? 14.891 -34.938 -29.031 1 77.44 396 TYR B N 1
ATOM 9802 C CA . TYR B 1 396 ? 13.75 -35.344 -29.844 1 77.44 396 TYR B CA 1
ATOM 9803 C C . TYR B 1 396 ? 13.898 -34.844 -31.281 1 77.44 396 TYR B C 1
ATOM 9805 O O . TYR B 1 396 ? 14.906 -35.125 -31.938 1 77.44 396 TYR B O 1
ATOM 9813 N N . ASP B 1 397 ? 12.953 -34.062 -31.734 1 72.31 397 ASP B N 1
ATOM 9814 C CA . ASP B 1 397 ? 12.953 -33.562 -33.094 1 72.31 397 ASP B CA 1
ATOM 9815 C C . ASP B 1 397 ? 12.805 -32.031 -33.125 1 72.31 397 ASP B C 1
ATOM 9817 O O . ASP B 1 397 ? 12.406 -31.438 -32.125 1 72.31 397 ASP B O 1
ATOM 9821 N N . ALA B 1 398 ? 13.312 -31.516 -34.125 1 70.69 398 ALA B N 1
ATOM 9822 C CA . ALA B 1 398 ? 13.273 -30.062 -34.312 1 70.69 398 ALA B CA 1
ATOM 9823 C C . ALA B 1 398 ? 11.836 -29.547 -34.312 1 70.69 398 ALA B C 1
ATOM 9825 O O . ALA B 1 398 ? 11.586 -28.391 -34.031 1 70.69 398 ALA B O 1
ATOM 9826 N N . PHE B 1 399 ? 10.898 -30.562 -34.438 1 69.62 399 PHE B N 1
ATOM 9827 C CA . PHE B 1 399 ? 9.492 -30.172 -34.531 1 69.62 399 PHE B CA 1
ATOM 9828 C C . PHE B 1 399 ? 9.008 -29.656 -33.156 1 69.62 399 PHE B C 1
ATOM 9830 O O . PHE B 1 399 ? 8.336 -28.625 -33.094 1 69.62 399 PHE B O 1
ATOM 9837 N N . TYR B 1 400 ? 9.383 -30.312 -32.156 1 78.25 400 TYR B N 1
ATOM 9838 C CA . TYR B 1 400 ? 8.93 -29.922 -30.828 1 78.25 400 TYR B CA 1
ATOM 9839 C C . TYR B 1 400 ? 9.562 -28.609 -30.391 1 78.25 400 TYR B C 1
ATOM 9841 O O . TYR B 1 400 ? 8.93 -27.812 -29.688 1 78.25 400 TYR B O 1
ATOM 9849 N N . THR B 1 401 ? 10.75 -28.297 -30.906 1 76.75 401 THR B N 1
ATOM 9850 C CA . THR B 1 401 ? 11.438 -27.062 -30.578 1 76.75 401 THR B CA 1
ATOM 9851 C C . THR B 1 401 ? 10.719 -25.859 -31.203 1 76.75 401 THR B C 1
ATOM 9853 O O . THR B 1 401 ? 10.539 -24.828 -30.547 1 76.75 401 THR B O 1
ATOM 9856 N N . ILE B 1 402 ? 10.25 -26 -32.344 1 71.69 402 ILE B N 1
ATOM 9857 C CA . ILE B 1 402 ? 9.578 -24.922 -33.031 1 71.69 402 ILE B CA 1
ATOM 9858 C C . ILE B 1 402 ? 8.234 -24.625 -32.375 1 71.69 402 ILE B C 1
ATOM 9860 O O . ILE B 1 402 ? 7.848 -23.469 -32.219 1 71.69 402 ILE B O 1
ATOM 9864 N N . ILE B 1 403 ? 7.543 -25.688 -31.984 1 74.75 403 ILE B N 1
ATOM 9865 C CA . ILE B 1 403 ? 6.25 -25.516 -31.328 1 74.75 403 ILE B CA 1
ATOM 9866 C C . ILE B 1 403 ? 6.434 -24.75 -30.016 1 74.75 403 ILE B C 1
ATOM 9868 O O . ILE B 1 403 ? 5.723 -23.781 -29.75 1 74.75 403 ILE B O 1
ATOM 9872 N N . VAL B 1 404 ? 7.438 -25.188 -29.266 1 78.94 404 VAL B N 1
ATOM 9873 C CA . VAL B 1 404 ? 7.66 -24.578 -27.953 1 78.94 404 VAL B CA 1
ATOM 9874 C C . VAL B 1 404 ? 8.086 -23.125 -28.125 1 78.94 404 VAL B C 1
ATOM 9876 O O . VAL B 1 404 ? 7.566 -22.234 -27.438 1 78.94 404 VAL B O 1
ATOM 9879 N N . PHE B 1 405 ? 8.969 -22.828 -29 1 74.44 405 PHE B N 1
ATOM 9880 C CA . PHE B 1 405 ? 9.469 -21.469 -29.188 1 74.44 405 PHE B CA 1
ATOM 9881 C C . PHE B 1 405 ? 8.375 -20.547 -29.719 1 74.44 405 PHE B C 1
ATOM 9883 O O . PHE B 1 405 ? 8.242 -19.406 -29.266 1 74.44 405 PHE B O 1
ATOM 9890 N N . PHE B 1 406 ? 7.602 -21.047 -30.594 1 72.25 406 PHE B N 1
ATOM 9891 C CA . PHE B 1 406 ? 6.562 -20.219 -31.188 1 72.25 406 PHE B CA 1
ATOM 9892 C C . PHE B 1 406 ? 5.449 -19.938 -30.188 1 72.25 406 PHE B C 1
ATOM 9894 O O . PHE B 1 406 ? 4.949 -18.812 -30.109 1 72.25 406 PHE B O 1
ATOM 9901 N N . ILE B 1 407 ? 5.055 -20.953 -29.516 1 79.62 407 ILE B N 1
ATOM 9902 C CA . ILE B 1 407 ? 3.986 -20.781 -28.531 1 79.62 407 ILE B CA 1
ATOM 9903 C C . ILE B 1 407 ? 4.457 -19.859 -27.406 1 79.62 407 ILE B C 1
ATOM 9905 O O . ILE B 1 407 ? 3.725 -18.969 -26.984 1 79.62 407 ILE B O 1
ATOM 9909 N N . MET B 1 408 ? 5.695 -20.078 -27.016 1 83.44 408 MET B N 1
ATOM 9910 C CA . MET B 1 408 ? 6.223 -19.266 -25.922 1 83.44 408 MET B CA 1
ATOM 9911 C C . MET B 1 408 ? 6.414 -17.828 -26.375 1 83.44 408 MET B C 1
ATOM 9913 O O . MET B 1 408 ? 6.121 -16.891 -25.609 1 83.44 408 MET B O 1
ATOM 9917 N N . TRP B 1 409 ? 6.852 -17.594 -27.5 1 74.88 409 TRP B N 1
ATOM 9918 C CA . TRP B 1 409 ? 7.043 -16.25 -28.031 1 74.88 409 TRP B CA 1
ATOM 9919 C C . TRP B 1 409 ? 5.707 -15.531 -28.203 1 74.88 409 TRP B C 1
ATOM 9921 O O . TRP B 1 409 ? 5.582 -14.344 -27.891 1 74.88 409 TRP B O 1
ATOM 9931 N N . SER B 1 410 ? 4.75 -16.281 -28.797 1 78.31 410 SER B N 1
ATOM 9932 C CA . SER B 1 410 ? 3.416 -15.711 -28.953 1 78.31 410 SER B CA 1
ATOM 9933 C C . SER B 1 410 ? 2.809 -15.344 -27.609 1 78.31 410 SER B C 1
ATOM 9935 O O . SER B 1 410 ? 2.156 -14.305 -27.484 1 78.31 410 SER B O 1
ATOM 9937 N N . TYR B 1 411 ? 3.107 -16.172 -26.688 1 83.06 411 TYR B N 1
ATOM 9938 C CA . TYR B 1 411 ? 2.609 -15.93 -25.328 1 83.06 411 TYR B CA 1
ATOM 9939 C C . TYR B 1 411 ? 3.199 -14.648 -24.75 1 83.06 411 TYR B C 1
ATOM 9941 O O . TYR B 1 411 ? 2.469 -13.789 -24.266 1 83.06 411 TYR B O 1
ATOM 9949 N N . ILE B 1 412 ? 4.504 -14.539 -24.812 1 80.56 412 ILE B N 1
ATOM 9950 C CA . ILE B 1 412 ? 5.199 -13.391 -24.25 1 80.56 412 ILE B CA 1
ATOM 9951 C C . ILE B 1 412 ? 4.781 -12.125 -24.984 1 80.56 412 ILE B C 1
ATOM 9953 O O . ILE B 1 412 ? 4.48 -11.102 -24.344 1 80.56 412 ILE B O 1
ATOM 9957 N N . PHE B 1 413 ? 4.66 -12.188 -26.266 1 76.12 413 PHE B N 1
ATOM 9958 C CA . PHE B 1 413 ? 4.336 -11.023 -27.078 1 76.12 413 PHE B CA 1
ATOM 9959 C C . PHE B 1 413 ? 2.918 -10.539 -26.797 1 76.12 413 PHE B C 1
ATOM 9961 O O . PHE B 1 413 ? 2.693 -9.352 -26.594 1 76.12 413 PHE B O 1
ATOM 9968 N N . LEU B 1 414 ? 1.983 -11.461 -26.797 1 77.75 414 LEU B N 1
ATOM 9969 C CA . LEU B 1 414 ? 0.593 -11.078 -26.578 1 77.75 414 LEU B CA 1
ATOM 9970 C C . LEU B 1 414 ? 0.381 -10.594 -25.141 1 77.75 414 LEU B C 1
ATOM 9972 O O . LEU B 1 414 ? -0.443 -9.703 -24.906 1 77.75 414 LEU B O 1
ATOM 9976 N N . THR B 1 415 ? 1.142 -11.172 -24.281 1 81.88 415 THR B N 1
ATOM 9977 C CA . THR B 1 415 ? 1.045 -10.734 -22.891 1 81.88 415 THR B CA 1
ATOM 9978 C C . THR B 1 415 ? 1.528 -9.289 -22.75 1 81.88 415 THR B C 1
ATOM 9980 O O . THR B 1 415 ? 0.864 -8.469 -22.109 1 81.88 415 THR B O 1
ATOM 9983 N N . ILE B 1 416 ? 2.631 -8.977 -23.344 1 76.12 416 ILE B N 1
ATOM 9984 C CA . ILE B 1 416 ? 3.188 -7.629 -23.25 1 76.12 416 ILE B CA 1
ATOM 9985 C C . ILE B 1 416 ? 2.252 -6.637 -23.938 1 76.12 416 ILE B C 1
ATOM 9987 O O . ILE B 1 416 ? 2.025 -5.535 -23.438 1 76.12 416 ILE B O 1
ATOM 9991 N N . TYR B 1 417 ? 1.67 -7.125 -24.984 1 75.06 417 TYR B N 1
ATOM 9992 C CA . TYR B 1 417 ? 0.759 -6.273 -25.75 1 75.06 417 TYR B CA 1
ATOM 9993 C C . TYR B 1 417 ? -0.469 -5.914 -24.922 1 75.06 417 TYR B C 1
ATOM 9995 O O . TYR B 1 417 ? -0.847 -4.746 -24.844 1 75.06 417 TYR B O 1
ATOM 10003 N N . VAL B 1 418 ? -1.065 -6.852 -24.391 1 78.69 418 VAL B N 1
ATOM 10004 C CA . VAL B 1 418 ? -2.271 -6.613 -23.609 1 78.69 418 VAL B CA 1
ATOM 10005 C C . VAL B 1 418 ? -1.915 -5.859 -22.328 1 78.69 418 VAL B C 1
ATOM 10007 O O . VAL B 1 418 ? -2.68 -5.008 -21.859 1 78.69 418 VAL B O 1
ATOM 10010 N N . ALA B 1 419 ? -0.747 -6.117 -21.828 1 75.62 419 ALA B N 1
ATOM 10011 C CA . ALA B 1 419 ? -0.309 -5.441 -20.609 1 75.62 419 ALA B CA 1
ATOM 10012 C C . ALA B 1 419 ? -0.143 -3.941 -20.844 1 75.62 419 ALA B C 1
ATOM 10014 O O . ALA B 1 419 ? -0.507 -3.129 -19.984 1 75.62 419 ALA B O 1
ATOM 10015 N N . LYS B 1 420 ? 0.344 -3.551 -21.953 1 73.12 420 LYS B N 1
ATOM 10016 C CA . LYS B 1 420 ? 0.512 -2.137 -22.266 1 73.12 420 LYS B CA 1
ATOM 10017 C C . LYS B 1 420 ? -0.838 -1.449 -22.453 1 73.12 420 LYS B C 1
ATOM 10019 O O . LYS B 1 420 ? -1.032 -0.321 -22 1 73.12 420 LYS B O 1
ATOM 10024 N N . TYR B 1 421 ? -1.699 -2.195 -23.062 1 74.81 421 TYR B N 1
ATOM 10025 C CA . TYR B 1 421 ? -3.051 -1.672 -23.234 1 74.81 421 TYR B CA 1
ATOM 10026 C C . TYR B 1 421 ? -3.732 -1.481 -21.891 1 74.81 421 TYR B C 1
ATOM 10028 O O . TYR B 1 421 ? -4.406 -0.475 -21.656 1 74.81 421 TYR B O 1
ATOM 10036 N N . ARG B 1 422 ? -3.551 -2.293 -21.094 1 82.19 422 ARG B N 1
ATOM 10037 C CA . ARG B 1 422 ? -4.156 -2.26 -19.766 1 82.19 422 ARG B CA 1
ATOM 10038 C C . ARG B 1 422 ? -3.539 -1.161 -18.906 1 82.19 422 ARG B C 1
ATOM 10040 O O . ARG B 1 422 ? -4.184 -0.644 -17.984 1 82.19 422 ARG B O 1
ATOM 10047 N N . GLY B 1 423 ? -2.32 -0.797 -19.25 1 79.06 423 GLY B N 1
ATOM 10048 C CA . GLY B 1 423 ? -1.653 0.253 -18.5 1 79.06 423 GLY B CA 1
ATOM 10049 C C . GLY B 1 423 ? -2.379 1.584 -18.562 1 79.06 423 GLY B C 1
ATOM 10050 O O . GLY B 1 423 ? -2.506 2.275 -17.547 1 79.06 423 GLY B O 1
ATOM 10051 N N . LYS B 1 424 ? -2.936 1.892 -19.641 1 80.25 424 LYS B N 1
ATOM 10052 C CA . LYS B 1 424 ? -3.701 3.123 -19.812 1 80.25 424 LYS B CA 1
ATOM 10053 C C . LYS B 1 424 ? -4.988 3.086 -18.984 1 80.25 424 LYS B C 1
ATOM 10055 O O . LYS B 1 424 ? -5.344 4.07 -18.344 1 80.25 424 LYS B O 1
ATOM 10060 N N . GLN B 1 425 ? -5.652 1.999 -19.094 1 85.44 425 GLN B N 1
ATOM 10061 C CA . GLN B 1 425 ? -6.891 1.842 -18.328 1 85.44 425 GLN B CA 1
ATOM 10062 C C . GLN B 1 425 ? -6.625 1.892 -16.828 1 85.44 425 GLN B C 1
ATOM 10064 O O . GLN B 1 425 ? -7.422 2.453 -16.078 1 85.44 425 GLN B O 1
ATOM 10069 N N . ARG B 1 426 ? -5.57 1.384 -16.516 1 85.88 426 ARG B N 1
ATOM 10070 C CA . ARG B 1 426 ? -5.219 1.372 -15.094 1 85.88 426 ARG B CA 1
ATOM 10071 C C . ARG B 1 426 ? -4.918 2.781 -14.594 1 85.88 426 ARG B C 1
ATOM 10073 O O . ARG B 1 426 ? -5.289 3.141 -13.477 1 85.88 426 ARG B O 1
ATOM 10080 N N . ARG B 1 427 ? -4.27 3.553 -15.406 1 83.31 427 ARG B N 1
ATOM 10081 C CA . ARG B 1 427 ? -3.988 4.938 -15.039 1 83.31 427 ARG B CA 1
ATOM 10082 C C . ARG B 1 427 ? -5.277 5.727 -14.852 1 83.31 427 ARG B C 1
ATOM 10084 O O . ARG B 1 427 ? -5.41 6.496 -13.898 1 83.31 427 ARG B O 1
ATOM 10091 N N . ASP B 1 428 ? -6.141 5.473 -15.688 1 89 428 ASP B N 1
ATOM 10092 C CA . ASP B 1 428 ? -7.441 6.133 -15.594 1 89 428 ASP B CA 1
ATOM 10093 C C . ASP B 1 428 ? -8.172 5.715 -14.32 1 89 428 ASP B C 1
ATOM 10095 O O . ASP B 1 428 ? -8.766 6.551 -13.633 1 89 428 ASP B O 1
ATOM 10099 N N . MET B 1 429 ? -8.188 4.484 -14.023 1 91.94 429 MET B N 1
ATOM 10100 C CA . MET B 1 429 ? -8.82 3.971 -12.812 1 91.94 429 MET B CA 1
ATOM 10101 C C . MET B 1 429 ? -8.18 4.574 -11.57 1 91.94 429 MET B C 1
ATOM 10103 O O . MET B 1 429 ? -8.875 4.973 -10.633 1 91.94 429 MET B O 1
ATOM 10107 N N . ALA B 1 430 ? -6.91 4.75 -11.641 1 87.06 430 ALA B N 1
ATOM 10108 C CA . ALA B 1 430 ? -6.18 5.297 -10.5 1 87.06 430 ALA B CA 1
ATOM 10109 C C . ALA B 1 430 ? -6.539 6.766 -10.273 1 87.06 430 ALA B C 1
ATOM 10111 O O . ALA B 1 430 ? -6.703 7.203 -9.133 1 87.06 430 ALA B O 1
ATOM 10112 N N . THR B 1 431 ? -6.652 7.512 -11.289 1 88 431 THR B N 1
ATOM 10113 C CA . THR B 1 431 ? -7.031 8.914 -11.195 1 88 431 THR B CA 1
ATOM 10114 C C . THR B 1 431 ? -8.43 9.062 -10.602 1 88 431 THR B C 1
ATOM 10116 O O . THR B 1 431 ? -8.648 9.891 -9.711 1 88 431 THR B O 1
ATOM 10119 N N . LYS B 1 432 ? -9.297 8.273 -11.086 1 92.88 432 LYS B N 1
ATOM 10120 C CA . LYS B 1 432 ? -10.664 8.328 -10.594 1 92.88 432 LYS B CA 1
ATOM 10121 C C . LYS B 1 432 ? -10.742 7.871 -9.141 1 92.88 432 LYS B C 1
ATOM 10123 O O . LYS B 1 432 ? -11.562 8.375 -8.367 1 92.88 432 LYS B O 1
ATOM 10128 N N . MET B 1 433 ? -9.969 6.91 -8.789 1 91.25 433 MET B N 1
ATOM 10129 C CA . MET B 1 433 ? -9.898 6.465 -7.398 1 91.25 433 MET B CA 1
ATOM 10130 C C . MET B 1 433 ? -9.406 7.586 -6.492 1 91.25 433 MET B C 1
ATOM 10132 O O . MET B 1 433 ? -9.945 7.793 -5.402 1 91.25 433 MET B O 1
ATOM 10136 N N . ARG B 1 434 ? -8.43 8.32 -6.992 1 84.69 434 ARG B N 1
ATOM 10137 C CA . ARG B 1 434 ? -7.887 9.43 -6.223 1 84.69 434 ARG B CA 1
ATOM 10138 C C . ARG B 1 434 ? -8.938 10.523 -6.027 1 84.69 434 ARG B C 1
ATOM 10140 O O . ARG B 1 434 ? -9.039 11.102 -4.945 1 84.69 434 ARG B O 1
ATOM 10147 N N . GLU B 1 435 ? -9.594 10.758 -7.023 1 88.88 435 GLU B N 1
ATOM 10148 C CA . GLU B 1 435 ? -10.664 11.75 -6.934 1 88.88 435 GLU B CA 1
ATOM 10149 C C . GLU B 1 435 ? -11.727 11.32 -5.922 1 88.88 435 GLU B C 1
ATOM 10151 O O . GLU B 1 435 ? -12.211 12.141 -5.137 1 88.88 435 GLU B O 1
ATOM 10156 N N . MET B 1 436 ? -12.109 10.07 -5.977 1 91.06 436 MET B N 1
ATOM 10157 C CA . MET B 1 436 ? -13.094 9.531 -5.039 1 91.06 436 MET B CA 1
ATOM 10158 C C . MET B 1 436 ? -12.594 9.656 -3.604 1 91.06 436 MET B C 1
ATOM 10160 O O . MET B 1 436 ? -13.344 10.07 -2.717 1 91.06 436 MET B O 1
ATOM 10164 N N . GLU B 1 437 ? -11.352 9.352 -3.416 1 87.81 437 GLU B N 1
ATOM 10165 C CA . GLU B 1 437 ? -10.758 9.422 -2.084 1 87.81 437 GLU B CA 1
ATOM 10166 C C . GLU B 1 437 ? -10.617 10.867 -1.612 1 87.81 437 GLU B C 1
ATOM 10168 O O . GLU B 1 437 ? -10.758 11.156 -0.422 1 87.81 437 GLU B O 1
ATOM 10173 N N . ALA B 1 438 ? -10.359 11.742 -2.484 1 83.5 438 ALA B N 1
ATOM 10174 C CA . ALA B 1 438 ? -10.25 13.164 -2.154 1 83.5 438 ALA B CA 1
ATOM 10175 C C . ALA B 1 438 ? -11.578 13.719 -1.652 1 83.5 438 ALA B C 1
ATOM 10177 O O . ALA B 1 438 ? -11.617 14.477 -0.679 1 83.5 438 ALA B O 1
ATOM 10178 N N . ILE B 1 439 ? -12.594 13.391 -2.27 1 87.5 439 ILE B N 1
ATOM 10179 C CA . ILE B 1 439 ? -13.914 13.859 -1.879 1 87.5 439 ILE B CA 1
ATOM 10180 C C . ILE B 1 439 ? -14.266 13.328 -0.49 1 87.5 439 ILE B C 1
ATOM 10182 O O . ILE B 1 439 ? -14.812 14.055 0.34 1 87.5 439 ILE B O 1
ATOM 10186 N N . LYS B 1 440 ? -13.969 12.094 -0.319 1 88.5 440 LYS B N 1
ATOM 10187 C CA . LYS B 1 440 ? -14.211 11.469 0.977 1 88.5 440 LYS B CA 1
ATOM 10188 C C . LYS B 1 440 ? -13.43 12.172 2.082 1 88.5 440 LYS B C 1
ATOM 10190 O O . LYS B 1 440 ? -13.992 12.516 3.125 1 88.5 440 LYS B O 1
ATOM 10195 N N . THR B 1 441 ? -12.219 12.391 1.864 1 85.5 441 THR B N 1
ATOM 10196 C CA . THR B 1 441 ? -11.352 13.016 2.854 1 85.5 441 THR B CA 1
ATOM 10197 C C . THR B 1 441 ? -11.758 14.469 3.086 1 85.5 441 THR B C 1
ATOM 10199 O O . THR B 1 441 ? -11.742 14.953 4.223 1 85.5 441 THR B O 1
ATOM 10202 N N . ASP B 1 442 ? -12.148 15.148 2.051 1 85.25 442 ASP B N 1
ATOM 10203 C CA . ASP B 1 442 ? -12.586 16.531 2.154 1 85.25 442 ASP B CA 1
ATOM 10204 C C . ASP B 1 442 ? -13.844 16.656 3.01 1 85.25 442 ASP B C 1
ATOM 10206 O O . ASP B 1 442 ? -13.969 17.562 3.824 1 85.25 442 ASP B O 1
ATOM 10210 N N . ALA B 1 443 ? -14.711 15.812 2.758 1 87.75 443 ALA B N 1
ATOM 10211 C CA . ALA B 1 443 ? -15.977 15.852 3.496 1 87.75 443 ALA B CA 1
ATOM 10212 C C . ALA B 1 443 ? -15.75 15.578 4.98 1 87.75 443 ALA B C 1
ATOM 10214 O O . ALA B 1 443 ? -16.406 16.188 5.836 1 87.75 443 ALA B O 1
ATOM 10215 N N . ILE B 1 444 ? -14.852 14.758 5.262 1 86.62 444 ILE B N 1
ATOM 10216 C CA . ILE B 1 444 ? -14.586 14.414 6.656 1 86.62 444 ILE B CA 1
ATOM 10217 C C . ILE B 1 444 ? -13.836 15.562 7.332 1 86.62 444 ILE B C 1
ATOM 10219 O O . ILE B 1 444 ? -14.078 15.867 8.5 1 86.62 444 ILE B O 1
ATOM 10223 N N . MET B 1 445 ? -12.969 16.172 6.582 1 83.31 445 MET B N 1
ATOM 10224 C CA . MET B 1 445 ? -12.242 17.312 7.113 1 83.31 445 MET B CA 1
ATOM 10225 C C . MET B 1 445 ? -13.18 18.5 7.336 1 83.31 445 MET B C 1
ATOM 10227 O O . MET B 1 445 ? -13.008 19.266 8.289 1 83.31 445 MET B O 1
ATOM 10231 N N . ALA B 1 446 ? -14.094 18.562 6.41 1 85.44 446 ALA B N 1
ATOM 10232 C CA . ALA B 1 446 ? -15.062 19.641 6.512 1 85.44 446 ALA B CA 1
ATOM 10233 C C . ALA B 1 446 ? -16.359 19.172 7.164 1 85.44 446 ALA B C 1
ATOM 10235 O O . ALA B 1 446 ? -17.453 19.547 6.746 1 85.44 446 ALA B O 1
ATOM 10236 N N . TYR B 1 447 ? -16.25 18.312 8.117 1 87 447 TYR B N 1
ATOM 10237 C CA . TYR B 1 447 ? -17.422 17.719 8.766 1 87 447 TYR B CA 1
ATOM 10238 C C . TYR B 1 447 ? -18.344 18.797 9.312 1 87 447 TYR B C 1
ATOM 10240 O O . TYR B 1 447 ? -19.562 18.734 9.133 1 87 447 TYR B O 1
ATOM 10248 N N . GLU B 1 448 ? -17.812 19.844 10.023 1 86.19 448 GLU B N 1
ATOM 10249 C CA . GLU B 1 448 ? -18.609 20.906 10.625 1 86.19 448 GLU B CA 1
ATOM 10250 C C . GLU B 1 448 ? -19.359 21.703 9.555 1 86.19 448 GLU B C 1
ATOM 10252 O O . GLU B 1 448 ? -20.531 22.031 9.734 1 86.19 448 GLU B O 1
ATOM 10257 N N . THR B 1 449 ? -18.656 21.938 8.5 1 87 449 THR B N 1
ATOM 10258 C CA . THR B 1 449 ? -19.281 22.688 7.41 1 87 449 THR B CA 1
ATOM 10259 C C . THR B 1 449 ? -20.422 21.875 6.805 1 87 449 THR B C 1
ATOM 10261 O O . THR B 1 449 ? -21.453 22.438 6.43 1 87 449 THR B O 1
ATOM 10264 N N . VAL B 1 450 ? -20.266 20.609 6.73 1 89.56 450 VAL B N 1
ATOM 10265 C CA . VAL B 1 450 ? -21.297 19.75 6.172 1 89.56 450 VAL B CA 1
ATOM 10266 C C . VAL B 1 45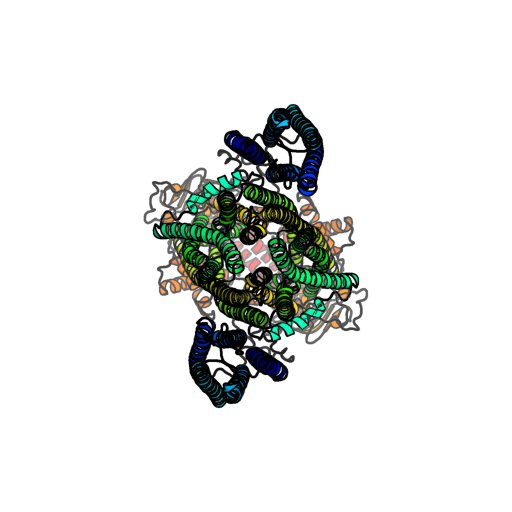0 ? -22.531 19.766 7.074 1 89.56 450 VAL B C 1
ATOM 10268 O O . VAL B 1 450 ? -23.672 19.828 6.59 1 89.56 450 VAL B O 1
ATOM 10271 N N . GLN B 1 451 ? -22.25 19.781 8.336 1 88.44 451 GLN B N 1
ATOM 10272 C CA . GLN B 1 451 ? -23.359 19.781 9.289 1 88.44 451 GLN B CA 1
ATOM 10273 C C . GLN B 1 451 ? -24.016 21.156 9.352 1 88.44 451 GLN B C 1
ATOM 10275 O O . GLN B 1 451 ? -25.25 21.25 9.445 1 88.44 451 GLN B O 1
ATOM 10280 N N . HIS B 1 452 ? -23.141 22.219 9.344 1 88.31 452 HIS B N 1
ATOM 10281 C CA . HIS B 1 452 ? -23.672 23.578 9.414 1 88.31 452 HIS B CA 1
ATOM 10282 C C . HIS B 1 452 ? -24.609 23.859 8.242 1 88.31 452 HIS B C 1
ATOM 10284 O O . HIS B 1 452 ? -25.547 24.656 8.367 1 88.31 452 HIS B O 1
ATOM 10290 N N . ASN B 1 453 ? -24.422 23.125 7.203 1 87.62 453 ASN B N 1
ATOM 10291 C CA . ASN B 1 453 ? -25.219 23.391 6.012 1 87.62 453 ASN B CA 1
ATOM 10292 C C . ASN B 1 453 ? -26.156 22.234 5.699 1 87.62 453 ASN B C 1
ATOM 10294 O O . ASN B 1 453 ? -26.734 22.172 4.605 1 87.62 453 ASN B O 1
ATOM 10298 N N . ASN B 1 454 ? -26.328 21.266 6.5 1 85.38 454 ASN B N 1
ATOM 10299 C CA . ASN B 1 454 ? -27.234 20.125 6.336 1 85.38 454 ASN B CA 1
ATOM 10300 C C . ASN B 1 454 ? -27.016 19.438 4.988 1 85.38 454 ASN B C 1
ATOM 10302 O O . ASN B 1 454 ? -27.969 19.188 4.258 1 85.38 454 ASN B O 1
ATOM 10306 N N . ALA B 1 455 ? -25.766 19.344 4.652 1 87.06 455 ALA B N 1
ATOM 10307 C CA . ALA B 1 455 ? -25.453 18.812 3.326 1 87.06 455 ALA B CA 1
ATOM 10308 C C . ALA B 1 455 ? -24.984 17.359 3.404 1 87.06 455 ALA B C 1
ATOM 10310 O O . ALA B 1 455 ? -24.156 16.922 2.598 1 87.06 455 ALA B O 1
ATOM 10311 N N . VAL B 1 456 ? -25.516 16.594 4.328 1 86.31 456 VAL B N 1
ATOM 10312 C CA . VAL B 1 456 ? -25.125 15.203 4.461 1 86.31 456 VAL B CA 1
ATOM 10313 C C . VAL B 1 456 ? -25.641 14.398 3.268 1 86.31 456 VAL B C 1
ATOM 10315 O O . VAL B 1 456 ? -24.875 13.641 2.652 1 86.31 456 VAL B O 1
ATOM 10318 N N . VAL B 1 457 ? -26.859 14.609 2.879 1 86.38 457 VAL B N 1
ATOM 10319 C CA . VAL B 1 457 ? -27.469 13.844 1.807 1 86.38 457 VAL B CA 1
ATOM 10320 C C . VAL B 1 457 ? -26.844 14.219 0.469 1 86.38 457 VAL B C 1
ATOM 10322 O O . VAL B 1 457 ? -26.406 13.336 -0.287 1 86.38 457 VAL B O 1
ATOM 10325 N N . PRO B 1 458 ? -26.656 15.5 0.234 1 86.69 458 PRO B N 1
ATOM 10326 C CA . PRO B 1 458 ? -26.016 15.828 -1.033 1 86.69 458 PRO B CA 1
ATOM 10327 C C . PRO B 1 458 ? -24.562 15.344 -1.097 1 86.69 458 PRO B C 1
ATOM 10329 O O . PRO B 1 458 ? -24.078 14.969 -2.168 1 86.69 458 PRO B O 1
ATOM 10332 N N . GLU B 1 459 ? -23.922 15.422 -0.006 1 89.38 459 GLU B N 1
ATOM 10333 C CA . GLU B 1 459 ? -22.531 14.953 0.012 1 89.38 459 GLU B CA 1
ATOM 10334 C C . GLU B 1 459 ? -22.469 13.445 -0.198 1 89.38 459 GLU B C 1
ATOM 10336 O O . GLU B 1 459 ? -21.547 12.938 -0.841 1 89.38 459 GLU B O 1
ATOM 10341 N N . THR B 1 460 ? -23.406 12.727 0.344 1 90.62 460 THR B N 1
ATOM 10342 C CA . THR B 1 460 ? -23.453 11.281 0.147 1 90.62 460 THR B CA 1
ATOM 10343 C C . THR B 1 460 ? -23.766 10.945 -1.309 1 90.62 460 THR B C 1
ATOM 10345 O O . THR B 1 460 ? -23.219 9.992 -1.862 1 90.62 460 THR B O 1
ATOM 10348 N N . GLN B 1 461 ? -24.609 11.727 -1.868 1 91.19 461 GLN B N 1
ATOM 10349 C CA . GLN B 1 461 ? -24.938 11.508 -3.271 1 91.19 461 GLN B CA 1
ATOM 10350 C C . GLN B 1 461 ? -23.75 11.852 -4.176 1 91.19 461 GLN B C 1
ATOM 10352 O O . GLN B 1 461 ? -23.5 11.164 -5.168 1 91.19 461 GLN B O 1
ATOM 10357 N N . ARG B 1 462 ? -23.078 12.867 -3.842 1 89.81 462 ARG B N 1
ATOM 10358 C CA . ARG B 1 462 ? -21.875 13.242 -4.586 1 89.81 462 ARG B CA 1
ATOM 10359 C C . ARG B 1 462 ? -20.828 12.141 -4.508 1 89.81 462 ARG B C 1
ATOM 10361 O O . ARG B 1 462 ? -20.203 11.812 -5.512 1 89.81 462 ARG B O 1
ATOM 10368 N N . PHE B 1 463 ? -20.688 11.586 -3.354 1 92.31 463 PHE B N 1
ATOM 10369 C CA . PHE B 1 463 ? -19.734 10.492 -3.174 1 92.31 463 PHE B CA 1
ATOM 10370 C C . PHE B 1 463 ? -20.172 9.266 -3.977 1 92.31 463 PHE B C 1
ATOM 10372 O O . PHE B 1 463 ? -19.344 8.625 -4.621 1 92.31 463 PHE B O 1
ATOM 10379 N N . LYS B 1 464 ? -21.422 9.016 -3.955 1 93.38 464 LYS B N 1
ATOM 10380 C CA . LYS B 1 464 ? -21.953 7.875 -4.695 1 93.38 464 LYS B CA 1
ATOM 10381 C C . LYS B 1 464 ? -21.703 8.023 -6.191 1 93.38 464 LYS B C 1
ATOM 10383 O O . LYS B 1 464 ? -21.359 7.047 -6.867 1 93.38 464 LYS B O 1
ATOM 10388 N N . GLU B 1 465 ? -21.812 9.172 -6.656 1 93.12 465 GLU B N 1
ATOM 10389 C CA . GLU B 1 465 ? -21.594 9.422 -8.078 1 93.12 465 GLU B CA 1
ATOM 10390 C C . GLU B 1 465 ? -20.141 9.172 -8.453 1 93.12 465 GLU B C 1
ATOM 10392 O O . GLU B 1 465 ? -19.859 8.609 -9.516 1 93.12 465 GLU B O 1
ATOM 10397 N N . HIS B 1 466 ? -19.266 9.586 -7.629 1 92.69 466 HIS B N 1
ATOM 10398 C CA . HIS B 1 466 ? -17.859 9.383 -7.918 1 92.69 466 HIS B CA 1
ATOM 10399 C C . HIS B 1 466 ? -17.453 7.922 -7.75 1 92.69 466 HIS B C 1
ATOM 10401 O O . HIS B 1 466 ? -16.531 7.445 -8.406 1 92.69 466 HIS B O 1
ATOM 10407 N N . VAL B 1 467 ? -18.219 7.18 -6.918 1 93.31 467 VAL B N 1
ATOM 10408 C CA . VAL B 1 467 ? -17.984 5.746 -6.781 1 93.31 467 VAL B CA 1
ATOM 10409 C C . VAL B 1 467 ? -18.375 5.031 -8.07 1 93.31 467 VAL B C 1
ATOM 10411 O O . VAL B 1 467 ? -17.672 4.141 -8.539 1 93.31 467 VAL B O 1
ATOM 10414 N N . VAL B 1 468 ? -19.438 5.488 -8.648 1 93.81 468 VAL B N 1
ATOM 10415 C CA . VAL B 1 468 ? -19.922 4.863 -9.867 1 93.81 468 VAL B CA 1
ATOM 10416 C C . VAL B 1 468 ? -18.953 5.125 -11.016 1 93.81 468 VAL B C 1
ATOM 10418 O O . VAL B 1 468 ? -18.688 4.238 -11.828 1 93.81 468 VAL B O 1
ATOM 10421 N N . VAL B 1 469 ? -18.375 6.281 -11.031 1 93.31 469 VAL B N 1
ATOM 10422 C CA . VAL B 1 469 ? -17.406 6.633 -12.07 1 93.31 469 VAL B CA 1
ATOM 10423 C C . VAL B 1 469 ? -16.141 5.797 -11.906 1 93.31 469 VAL B C 1
ATOM 10425 O O . VAL B 1 469 ? -15.578 5.312 -12.891 1 93.31 469 VAL B O 1
ATOM 10428 N N . TYR B 1 470 ? -15.672 5.586 -10.711 1 93.31 470 TYR B N 1
ATOM 10429 C CA . TYR B 1 470 ? -14.539 4.719 -10.406 1 93.31 470 TYR B CA 1
ATOM 10430 C C . TYR B 1 470 ? -14.82 3.283 -10.828 1 93.31 470 TYR B C 1
ATOM 10432 O O . TYR B 1 470 ? -13.961 2.625 -11.422 1 93.31 470 TYR B O 1
ATOM 10440 N N . GLN B 1 471 ? -16.031 2.838 -10.602 1 93.62 471 GLN B N 1
ATOM 10441 C CA . GLN B 1 471 ? -16.391 1.451 -10.883 1 93.62 471 GLN B CA 1
ATOM 10442 C C . GLN B 1 471 ? -16.453 1.193 -12.383 1 93.62 471 GLN B C 1
ATOM 10444 O O . GLN B 1 471 ? -16.141 0.094 -12.844 1 93.62 471 GLN B O 1
ATOM 10449 N N . ARG B 1 472 ? -16.828 2.17 -13.141 1 93.5 472 ARG B N 1
ATOM 10450 C CA . ARG B 1 472 ? -16.828 2.012 -14.586 1 93.5 472 ARG B CA 1
ATOM 10451 C C . ARG B 1 472 ? -15.422 1.828 -15.133 1 93.5 472 ARG B C 1
ATOM 10453 O O . ARG B 1 472 ? -15.195 1.002 -16.016 1 93.5 472 ARG B O 1
ATOM 10460 N N . ALA B 1 473 ? -14.5 2.602 -14.602 1 92.69 473 ALA B N 1
ATOM 10461 C CA . ALA B 1 473 ? -13.109 2.457 -15 1 92.69 473 ALA B CA 1
ATOM 10462 C C . ALA B 1 473 ? -12.531 1.131 -14.516 1 92.69 473 ALA B C 1
ATOM 10464 O O . ALA B 1 473 ? -11.758 0.481 -15.227 1 92.69 473 ALA B O 1
ATOM 10465 N N . GLU B 1 474 ? -12.938 0.75 -13.352 1 92.25 474 GLU B N 1
ATOM 10466 C CA . GLU B 1 474 ? -12.461 -0.504 -12.773 1 92.25 474 GLU B CA 1
ATOM 10467 C C . GLU B 1 474 ? -12.945 -1.702 -13.586 1 92.25 474 GLU B C 1
ATOM 10469 O O . GLU B 1 474 ? -12.211 -2.674 -13.773 1 92.25 474 GLU B O 1
ATOM 10474 N N . ARG B 1 475 ? -14.195 -1.644 -14.055 1 91.81 475 ARG B N 1
ATOM 10475 C CA . ARG B 1 475 ? -14.773 -2.725 -14.852 1 91.81 475 ARG B CA 1
ATOM 10476 C C . ARG B 1 475 ? -13.969 -2.955 -16.125 1 91.81 475 ARG B C 1
ATOM 10478 O O . ARG B 1 475 ? -13.742 -4.098 -16.531 1 91.81 475 ARG B O 1
ATOM 10485 N N . LEU B 1 476 ? -13.5 -1.927 -16.719 1 90.38 476 LEU B N 1
ATOM 10486 C CA . LEU B 1 476 ? -12.734 -2.043 -17.953 1 90.38 476 LEU B CA 1
ATOM 10487 C C . LEU B 1 476 ? -11.375 -2.695 -17.672 1 90.38 476 LEU B C 1
ATOM 10489 O O . LEU B 1 476 ? -10.898 -3.486 -18.5 1 90.38 476 LEU B O 1
ATOM 10493 N N . VAL B 1 477 ? -10.828 -2.34 -16.562 1 89.75 477 VAL B N 1
ATOM 10494 C CA . VAL B 1 477 ? -9.547 -2.938 -16.188 1 89.75 477 VAL B CA 1
ATOM 10495 C C . VAL B 1 477 ? -9.734 -4.43 -15.922 1 89.75 477 VAL B C 1
ATOM 10497 O O . VAL B 1 477 ? -8.93 -5.254 -16.359 1 89.75 477 VAL B O 1
ATOM 10500 N N . GLN B 1 478 ? -10.805 -4.84 -15.281 1 91.12 478 GLN B N 1
ATOM 10501 C CA . GLN B 1 478 ? -11.062 -6.242 -14.969 1 91.12 478 GLN B CA 1
ATOM 10502 C C . GLN B 1 478 ? -11.406 -7.031 -16.234 1 91.12 478 GLN B C 1
ATOM 10504 O O . GLN B 1 478 ? -11.008 -8.188 -16.375 1 91.12 478 GLN B O 1
ATOM 10509 N N . TRP B 1 479 ? -12.07 -6.375 -17.156 1 88.94 479 TRP B N 1
ATOM 10510 C CA . TRP B 1 479 ? -12.383 -7.016 -18.422 1 88.94 479 TRP B CA 1
ATOM 10511 C C . TRP B 1 479 ? -11.117 -7.285 -19.234 1 88.94 479 TRP B C 1
ATOM 10513 O O . TRP B 1 479 ? -10.969 -8.352 -19.828 1 88.94 479 TRP B O 1
ATOM 10523 N N . SER B 1 480 ? -10.297 -6.336 -19.219 1 86.81 480 SER B N 1
ATOM 10524 C CA . SER B 1 480 ? -9.055 -6.5 -19.969 1 86.81 480 SER B CA 1
ATOM 10525 C C . SER B 1 480 ? -8.172 -7.578 -19.359 1 86.81 480 SER B C 1
ATOM 10527 O O . SER B 1 480 ? -7.469 -8.297 -20.062 1 86.81 480 SER B O 1
ATOM 10529 N N . LEU B 1 481 ? -8.219 -7.723 -18.078 1 87.12 481 LEU B N 1
ATOM 10530 C CA . LEU B 1 481 ? -7.449 -8.766 -17.406 1 87.12 481 LEU B CA 1
ATOM 10531 C C . LEU B 1 481 ? -7.969 -10.148 -17.781 1 87.12 481 LEU B C 1
ATOM 10533 O O . LEU B 1 481 ? -7.188 -11.055 -18.094 1 87.12 481 LEU B O 1
ATOM 10537 N N . ASN B 1 482 ? -9.266 -10.258 -17.75 1 88.62 482 ASN B N 1
ATOM 10538 C CA . ASN B 1 482 ? -9.859 -11.531 -18.141 1 88.62 482 ASN B CA 1
ATOM 10539 C C . ASN B 1 482 ? -9.641 -11.828 -19.625 1 88.62 482 ASN B C 1
ATOM 10541 O O . ASN B 1 482 ? -9.477 -12.984 -20.016 1 88.62 482 ASN B O 1
ATOM 10545 N N . GLY B 1 483 ? -9.602 -10.75 -20.391 1 83.75 483 GLY B N 1
ATOM 10546 C CA . GLY B 1 483 ? -9.25 -10.914 -21.781 1 83.75 483 GLY B CA 1
ATOM 10547 C C . GLY B 1 483 ? -7.824 -11.391 -21.984 1 83.75 483 GLY B C 1
ATOM 10548 O O . GLY B 1 483 ? -7.57 -12.25 -22.844 1 83.75 483 GLY B O 1
ATOM 10549 N N . LEU B 1 484 ? -6.969 -10.906 -21.172 1 84.56 484 LEU B N 1
ATOM 10550 C CA . LEU B 1 484 ? -5.578 -11.344 -21.219 1 84.56 484 LEU B CA 1
ATOM 10551 C C . LEU B 1 484 ? -5.453 -12.812 -20.828 1 84.56 484 LEU B C 1
ATOM 10553 O O . LEU B 1 484 ? -4.762 -13.578 -21.516 1 84.56 484 LEU B O 1
ATOM 10557 N N . ASN B 1 485 ? -6.164 -13.219 -19.812 1 86.38 485 ASN B N 1
ATOM 10558 C CA . ASN B 1 485 ? -6.113 -14.602 -19.344 1 86.38 485 ASN B CA 1
ATOM 10559 C C . ASN B 1 485 ? -6.684 -15.555 -20.391 1 86.38 485 ASN B C 1
ATOM 10561 O O . ASN B 1 485 ? -6.125 -16.625 -20.625 1 86.38 485 ASN B O 1
ATOM 10565 N N . LEU B 1 486 ? -7.703 -15.141 -21.031 1 83.38 486 LEU B N 1
ATOM 10566 C CA . LEU B 1 486 ? -8.312 -15.969 -22.062 1 83.38 486 LEU B CA 1
ATOM 10567 C C . LEU B 1 486 ? -7.387 -16.109 -23.266 1 83.38 486 LEU B C 1
ATOM 10569 O O . LEU B 1 486 ? -7.281 -17.203 -23.844 1 83.38 486 LEU B O 1
ATOM 10573 N N . THR B 1 487 ? -6.785 -15.008 -23.578 1 81.12 487 THR B N 1
ATOM 10574 C CA . THR B 1 487 ? -5.848 -15.055 -24.688 1 81.12 487 THR B CA 1
ATOM 10575 C C . THR B 1 487 ? -4.656 -15.953 -24.359 1 81.12 487 THR B C 1
ATOM 10577 O O . THR B 1 487 ? -4.242 -16.781 -25.188 1 81.12 487 THR B O 1
ATOM 10580 N N . GLN B 1 488 ? -4.16 -15.836 -23.188 1 84.06 488 GLN B N 1
ATOM 10581 C CA . GLN B 1 488 ? -3.029 -16.656 -22.75 1 84.06 488 GLN B CA 1
ATOM 10582 C C . GLN B 1 488 ? -3.406 -18.125 -22.688 1 84.06 488 GLN B C 1
ATOM 10584 O O . GLN B 1 488 ? -2.668 -18.984 -23.188 1 84.06 488 GLN B O 1
ATOM 10589 N N . SER B 1 489 ? -4.555 -18.391 -22.141 1 86.12 489 SER B N 1
ATOM 10590 C CA . SER B 1 489 ? -5.012 -19.781 -22.016 1 86.12 489 SER B CA 1
ATOM 10591 C C . SER B 1 489 ? -5.273 -20.391 -23.391 1 86.12 489 SER B C 1
ATOM 10593 O O . SER B 1 489 ? -5.004 -21.578 -23.609 1 86.12 489 SER B O 1
ATOM 10595 N N . SER B 1 490 ? -5.738 -19.578 -24.328 1 83.31 490 SER B N 1
ATOM 10596 C CA . SER B 1 490 ? -6.008 -20.062 -25.672 1 83.31 490 SER B CA 1
ATOM 10597 C C . SER B 1 490 ? -4.715 -20.422 -26.391 1 83.31 490 SER B C 1
ATOM 10599 O O . SER B 1 490 ? -4.664 -21.422 -27.125 1 83.31 490 SER B O 1
ATOM 10601 N N . ILE B 1 491 ? -3.693 -19.703 -26.172 1 83 491 ILE B N 1
ATOM 10602 C CA . ILE B 1 491 ? -2.404 -19.969 -26.797 1 83 491 ILE B CA 1
ATOM 10603 C C . ILE B 1 491 ? -1.833 -21.281 -26.25 1 83 491 ILE B C 1
ATOM 10605 O O . ILE B 1 491 ? -1.353 -22.125 -27 1 83 491 ILE B O 1
ATOM 10609 N N . PHE B 1 492 ? -1.943 -21.516 -25.016 1 85.12 492 PHE B N 1
ATOM 10610 C CA . PHE B 1 492 ? -1.414 -22.734 -24.406 1 85.12 492 PHE B CA 1
ATOM 10611 C C . PHE B 1 492 ? -2.242 -23.938 -24.797 1 85.12 492 PHE B C 1
ATOM 10613 O O . PHE B 1 492 ? -1.703 -25.047 -24.984 1 85.12 492 PHE B O 1
ATOM 10620 N N . SER B 1 493 ? -3.561 -23.672 -24.906 1 85.38 493 SER B N 1
ATOM 10621 C CA . SER B 1 493 ? -4.406 -24.781 -25.359 1 85.38 493 SER B CA 1
ATOM 10622 C C . SER B 1 493 ? -4.078 -25.188 -26.781 1 85.38 493 SER B C 1
ATOM 10624 O O . SER B 1 493 ? -4.066 -26.375 -27.109 1 85.38 493 SER B O 1
ATOM 10626 N N . LEU B 1 494 ? -3.793 -24.219 -27.547 1 80 494 LEU B N 1
ATOM 10627 C CA . LEU B 1 494 ? -3.393 -24.5 -28.906 1 80 494 LEU B CA 1
ATOM 10628 C C . LEU B 1 494 ? -2.047 -25.219 -28.953 1 80 494 LEU B C 1
ATOM 10630 O O . LEU B 1 494 ? -1.849 -26.141 -29.75 1 80 494 LEU B O 1
ATOM 10634 N N . GLY B 1 495 ? -1.13 -24.734 -28.141 1 83.56 495 GLY B N 1
ATOM 10635 C CA . GLY B 1 495 ? 0.157 -25.406 -28.047 1 83.56 495 GLY B CA 1
ATOM 10636 C C . GLY B 1 495 ? 0.051 -26.844 -27.578 1 83.56 495 GLY B C 1
ATOM 10637 O O . GLY B 1 495 ? 0.716 -27.734 -28.125 1 83.56 495 GLY B O 1
ATOM 10638 N N . THR B 1 496 ? -0.824 -27.094 -26.625 1 87.81 496 THR B N 1
ATOM 10639 C CA . THR B 1 496 ? -1.034 -28.438 -26.125 1 87.81 496 THR B CA 1
ATOM 10640 C C . THR B 1 496 ? -1.667 -29.328 -27.203 1 87.81 496 THR B C 1
ATOM 10642 O O . THR B 1 496 ? -1.283 -30.484 -27.375 1 87.81 496 THR B O 1
ATOM 10645 N N . ALA B 1 497 ? -2.609 -28.766 -27.953 1 84 497 ALA B N 1
ATOM 10646 C CA . ALA B 1 497 ? -3.26 -29.5 -29.031 1 84 497 ALA B CA 1
ATOM 10647 C C . ALA B 1 497 ? -2.252 -29.922 -30.094 1 84 497 ALA B C 1
ATOM 10649 O O . ALA B 1 497 ? -2.258 -31.078 -30.547 1 84 497 ALA B O 1
ATOM 10650 N N . LEU B 1 498 ? -1.397 -29.031 -30.422 1 80.5 498 LEU B N 1
ATOM 10651 C CA . LEU B 1 498 ? -0.393 -29.328 -31.438 1 80.5 498 LEU B CA 1
ATOM 10652 C C . LEU B 1 498 ? 0.601 -30.359 -30.938 1 80.5 498 LEU B C 1
ATOM 10654 O O . LEU B 1 498 ? 0.967 -31.281 -31.672 1 80.5 498 LEU B O 1
ATOM 10658 N N . LEU B 1 499 ? 1 -30.25 -29.703 1 84.62 499 LEU B N 1
ATOM 10659 C CA . LEU B 1 499 ? 1.971 -31.172 -29.125 1 84.62 499 LEU B CA 1
ATOM 10660 C C . LEU B 1 499 ? 1.393 -32.562 -29.031 1 84.62 499 LEU B C 1
ATOM 10662 O O . LEU B 1 499 ? 2.062 -33.562 -29.375 1 84.62 499 LEU B O 1
ATOM 10666 N N . VAL B 1 500 ? 0.141 -32.656 -28.578 1 86.81 500 VAL B N 1
ATOM 10667 C CA . VAL B 1 500 ? -0.494 -33.969 -28.406 1 86.81 500 VAL B CA 1
ATOM 10668 C C . VAL B 1 500 ? -0.759 -34.594 -29.766 1 86.81 500 VAL B C 1
ATOM 10670 O O . VAL B 1 500 ? -0.545 -35.781 -29.953 1 86.81 500 VAL B O 1
ATOM 10673 N N . ALA B 1 501 ? -1.218 -33.812 -30.75 1 80.31 501 ALA B N 1
ATOM 10674 C CA . ALA B 1 501 ? -1.521 -34.344 -32.094 1 80.31 501 ALA B CA 1
ATOM 10675 C C . ALA B 1 501 ? -0.264 -34.875 -32.781 1 80.31 501 ALA B C 1
ATOM 10677 O O . ALA B 1 501 ? -0.273 -35.969 -33.344 1 80.31 501 ALA B O 1
ATOM 10678 N N . VAL B 1 502 ? 0.803 -34.156 -32.656 1 79.12 502 VAL B N 1
ATOM 10679 C CA . VAL B 1 502 ? 2.045 -34.562 -33.312 1 79.12 502 VAL B CA 1
ATOM 10680 C C . VAL B 1 502 ? 2.629 -35.781 -32.594 1 79.12 502 VAL B C 1
ATOM 10682 O O . VAL B 1 502 ? 3.125 -36.719 -33.219 1 79.12 502 VAL B O 1
ATOM 10685 N N . SER B 1 503 ? 2.607 -35.781 -31.266 1 85.31 503 SER B N 1
ATOM 10686 C CA . SER B 1 503 ? 3.133 -36.906 -30.516 1 85.31 503 SER B CA 1
ATOM 10687 C C . SER B 1 503 ? 2.328 -38.188 -30.781 1 85.31 503 SER B C 1
ATOM 10689 O O . SER B 1 503 ? 2.893 -39.281 -30.891 1 85.31 503 SER B O 1
ATOM 10691 N N . ALA B 1 504 ? 0.97 -38.031 -30.859 1 83.94 504 ALA B N 1
ATOM 10692 C CA . ALA B 1 504 ? 0.122 -39.156 -31.156 1 83.94 504 ALA B CA 1
ATOM 10693 C C . ALA B 1 504 ? 0.449 -39.75 -32.531 1 83.94 504 ALA B C 1
ATOM 10695 O O . ALA B 1 504 ? 0.48 -40.969 -32.688 1 83.94 504 ALA B O 1
ATOM 10696 N N . TYR B 1 505 ? 0.698 -38.906 -33.469 1 76.81 505 TYR B N 1
ATOM 10697 C CA . TYR B 1 505 ? 1.061 -39.344 -34.812 1 76.81 505 TYR B CA 1
ATOM 10698 C C . TYR B 1 505 ? 2.404 -40.062 -34.812 1 76.81 505 TYR B C 1
ATOM 10700 O O . TYR B 1 505 ? 2.539 -41.125 -35.375 1 76.81 505 TYR B O 1
ATOM 10708 N N . LYS B 1 506 ? 3.412 -39.625 -34.156 1 80.69 506 LYS B N 1
ATOM 10709 C CA . LYS B 1 506 ? 4.754 -40.188 -34.125 1 80.69 506 LYS B CA 1
ATOM 10710 C C . LYS B 1 506 ? 4.773 -41.5 -33.375 1 80.69 506 LYS B C 1
ATOM 10712 O O . LYS B 1 506 ? 5.547 -42.406 -33.688 1 80.69 506 LYS B O 1
ATOM 10717 N N . ILE B 1 507 ? 3.938 -41.594 -32.375 1 84.19 507 ILE B N 1
ATOM 10718 C CA . ILE B 1 507 ? 3.861 -42.812 -31.609 1 84.19 507 ILE B CA 1
ATOM 10719 C C . ILE B 1 507 ? 3.203 -43.906 -32.469 1 84.19 507 ILE B C 1
ATOM 10721 O O . ILE B 1 507 ? 3.598 -45.062 -32.406 1 84.19 507 ILE B O 1
ATOM 10725 N N . SER B 1 508 ? 2.168 -43.562 -33.281 1 78.44 508 SER B N 1
ATOM 10726 C CA . SER B 1 508 ? 1.465 -44.5 -34.125 1 78.44 508 SER B CA 1
ATOM 10727 C C . SER B 1 508 ? 2.396 -45.125 -35.156 1 78.44 508 SER B C 1
ATOM 10729 O O . SER B 1 508 ? 2.25 -46.281 -35.531 1 78.44 508 SER B O 1
ATOM 10731 N N . ILE B 1 509 ? 3.438 -44.312 -35.594 1 74.94 509 ILE B N 1
ATOM 10732 C CA . ILE B 1 509 ? 4.363 -44.781 -36.594 1 74.94 509 ILE B CA 1
ATOM 10733 C C . ILE B 1 509 ? 5.574 -45.438 -35.938 1 74.94 509 ILE B C 1
ATOM 10735 O O . ILE B 1 509 ? 6.449 -46 -36.594 1 74.94 509 ILE B O 1
ATOM 10739 N N . GLY B 1 510 ? 5.676 -45.406 -34.531 1 77.62 510 GLY B N 1
ATOM 10740 C CA . GLY B 1 510 ? 6.707 -46.094 -33.75 1 77.62 510 GLY B CA 1
ATOM 10741 C C . GLY B 1 510 ? 7.961 -45.25 -33.562 1 77.62 510 GLY B C 1
ATOM 10742 O O . GLY B 1 510 ? 9.016 -45.781 -33.219 1 77.62 510 GLY B O 1
ATOM 10743 N N . GLU B 1 511 ? 7.973 -44 -33.875 1 76.38 511 GLU B N 1
ATOM 10744 C CA . GLU B 1 511 ? 9.148 -43.156 -33.75 1 76.38 511 GLU B CA 1
ATOM 10745 C C . GLU B 1 511 ? 9.289 -42.562 -32.344 1 76.38 511 GLU B C 1
ATOM 10747 O O . GLU B 1 511 ? 10.367 -42.125 -31.969 1 76.38 511 GLU B O 1
ATOM 10752 N N . GLN B 1 512 ? 8.219 -42.562 -31.594 1 84.75 512 GLN B N 1
ATOM 10753 C CA . GLN B 1 512 ? 8.219 -42 -30.25 1 84.75 512 GLN B CA 1
ATOM 10754 C C . GLN B 1 512 ? 7.539 -42.938 -29.266 1 84.75 512 GLN B C 1
ATOM 10756 O O . GLN B 1 512 ? 6.594 -43.625 -29.609 1 84.75 512 GLN B O 1
ATOM 10761 N N . THR B 1 513 ? 8.18 -43.031 -28.078 1 86.19 513 THR B N 1
ATOM 10762 C CA . THR B 1 513 ? 7.598 -43.875 -27.031 1 86.19 513 THR B CA 1
ATOM 10763 C C . THR B 1 513 ? 6.562 -43.094 -26.219 1 86.19 513 THR B C 1
ATOM 10765 O O . THR B 1 513 ? 6.477 -41.875 -26.328 1 86.19 513 THR B O 1
ATOM 10768 N N . VAL B 1 514 ? 5.754 -43.875 -25.516 1 86.19 514 VAL B N 1
ATOM 10769 C CA . VAL B 1 514 ? 4.723 -43.281 -24.672 1 86.19 514 VAL B CA 1
ATOM 10770 C C . VAL B 1 514 ? 5.371 -42.469 -23.547 1 86.19 514 VAL B C 1
ATOM 10772 O O . VAL B 1 514 ? 4.879 -41.406 -23.156 1 86.19 514 VAL B O 1
ATOM 10775 N N . GLY B 1 515 ? 6.496 -42.938 -23.031 1 86.19 515 GLY B N 1
ATOM 10776 C CA . GLY B 1 515 ? 7.211 -42.219 -22 1 86.19 515 GLY B CA 1
ATOM 10777 C C . GLY B 1 515 ? 7.727 -40.875 -22.438 1 86.19 515 GLY B C 1
ATOM 10778 O O . GLY B 1 515 ? 7.684 -39.906 -21.688 1 86.19 515 GLY B O 1
ATOM 10779 N N . GLU B 1 516 ? 8.141 -40.781 -23.688 1 88.19 516 GLU B N 1
ATOM 10780 C CA . GLU B 1 516 ? 8.617 -39.531 -24.219 1 88.19 516 GLU B CA 1
ATOM 10781 C C . GLU B 1 516 ? 7.477 -38.531 -24.359 1 88.19 516 GLU B C 1
ATOM 10783 O O . GLU B 1 516 ? 7.68 -37.312 -24.203 1 88.19 516 GLU B O 1
ATOM 10788 N N . PHE B 1 517 ? 6.301 -39.062 -24.656 1 88.38 517 PHE B N 1
ATOM 10789 C CA . PHE B 1 517 ? 5.125 -38.188 -24.719 1 88.38 517 PHE B CA 1
ATOM 10790 C C . PHE B 1 517 ? 4.82 -37.594 -23.359 1 88.38 517 PHE B C 1
ATOM 10792 O O . PHE B 1 517 ? 4.559 -36.375 -23.25 1 88.38 517 PHE B O 1
ATOM 10799 N N . VAL B 1 518 ? 4.914 -38.438 -22.328 1 88.88 518 VAL B N 1
ATOM 10800 C CA . VAL B 1 518 ? 4.625 -38 -20.984 1 88.88 518 VAL B CA 1
ATOM 10801 C C . VAL B 1 518 ? 5.652 -36.938 -20.562 1 88.88 518 VAL B C 1
ATOM 10803 O O . VAL B 1 518 ? 5.309 -35.938 -19.938 1 88.88 518 VAL B O 1
ATOM 10806 N N . SER B 1 519 ? 6.84 -37.094 -20.953 1 88.94 519 SER B N 1
ATOM 10807 C CA . SER B 1 519 ? 7.887 -36.125 -20.641 1 88.94 519 SER B CA 1
ATOM 10808 C C . SER B 1 519 ? 7.637 -34.812 -21.344 1 88.94 519 SER B C 1
ATOM 10810 O O . SER B 1 519 ? 7.77 -33.75 -20.734 1 88.94 519 SER B O 1
ATOM 10812 N N . LEU B 1 520 ? 7.23 -34.844 -22.578 1 88.19 520 LEU B N 1
ATOM 10813 C CA . LEU B 1 520 ? 7.027 -33.625 -23.375 1 88.19 520 LEU B CA 1
ATOM 10814 C C . LEU B 1 520 ? 5.844 -32.844 -22.844 1 88.19 520 LEU B C 1
ATOM 10816 O O . LEU B 1 520 ? 5.922 -31.609 -22.734 1 88.19 520 LEU B O 1
ATOM 10820 N N . ILE B 1 521 ? 4.82 -33.5 -22.5 1 88.5 521 ILE B N 1
ATOM 10821 C CA . ILE B 1 521 ? 3.621 -32.812 -22.047 1 88.5 521 ILE B CA 1
ATOM 10822 C C . ILE B 1 521 ? 3.871 -32.188 -20.672 1 88.5 521 ILE B C 1
ATOM 10824 O O . ILE B 1 521 ? 3.428 -31.062 -20.406 1 88.5 521 ILE B O 1
ATOM 10828 N N . ASN B 1 522 ? 4.559 -32.906 -19.812 1 88.12 522 ASN B N 1
ATOM 10829 C CA . ASN B 1 522 ? 4.863 -32.375 -18.5 1 88.12 522 ASN B CA 1
ATOM 10830 C C . ASN B 1 522 ? 5.816 -31.188 -18.578 1 88.12 522 ASN B C 1
ATOM 10832 O O . ASN B 1 522 ? 5.684 -30.219 -17.812 1 88.12 522 ASN B O 1
ATOM 10836 N N . TYR B 1 523 ? 6.73 -31.312 -19.438 1 87.25 523 TYR B N 1
ATOM 10837 C CA . TYR B 1 523 ? 7.66 -30.203 -19.609 1 87.25 523 TYR B CA 1
ATOM 10838 C C . TYR B 1 523 ? 6.941 -28.969 -20.141 1 87.25 523 TYR B C 1
ATOM 10840 O O . TYR B 1 523 ? 7.23 -27.844 -19.734 1 87.25 523 TYR B O 1
ATOM 10848 N N . PHE B 1 524 ? 6.043 -29.219 -21.031 1 85.94 524 PHE B N 1
ATOM 10849 C CA . PHE B 1 524 ? 5.281 -28.109 -21.594 1 85.94 524 PHE B CA 1
ATOM 10850 C C . PHE B 1 524 ? 4.434 -27.422 -20.531 1 85.94 524 PHE B C 1
ATOM 10852 O O . PHE B 1 524 ? 4.371 -26.188 -20.484 1 85.94 524 PHE B O 1
ATOM 10859 N N . VAL B 1 525 ? 3.854 -28.172 -19.688 1 83.88 525 VAL B N 1
ATOM 10860 C CA . VAL B 1 525 ? 3.029 -27.625 -18.609 1 83.88 525 VAL B CA 1
ATOM 10861 C C . VAL B 1 525 ? 3.91 -26.875 -17.625 1 83.88 525 VAL B C 1
ATOM 10863 O O . VAL B 1 525 ? 3.514 -25.828 -17.094 1 83.88 525 VAL B O 1
ATOM 10866 N N . GLN B 1 526 ? 5.031 -27.375 -17.391 1 85.88 526 GLN B N 1
ATOM 10867 C CA . GLN B 1 526 ? 5.965 -26.75 -16.469 1 85.88 526 GLN B CA 1
ATOM 10868 C C . GLN B 1 526 ? 6.391 -25.359 -16.969 1 85.88 526 GLN B C 1
ATOM 10870 O O . GLN B 1 526 ? 6.559 -24.438 -16.172 1 85.88 526 GLN B O 1
ATOM 10875 N N . LEU B 1 527 ? 6.586 -25.219 -18.266 1 85.38 527 LEU B N 1
ATOM 10876 C CA . LEU B 1 527 ? 6.992 -23.953 -18.844 1 85.38 527 LEU B CA 1
ATOM 10877 C C . LEU B 1 527 ? 5.879 -22.906 -18.734 1 85.38 527 LEU B C 1
ATOM 10879 O O . LEU B 1 527 ? 6.148 -21.703 -18.688 1 85.38 527 LEU B O 1
ATOM 10883 N N . GLN B 1 528 ? 4.699 -23.406 -18.578 1 83.19 528 GLN B N 1
ATOM 10884 C CA . GLN B 1 528 ? 3.549 -22.516 -18.484 1 83.19 528 GLN B CA 1
ATOM 10885 C C . GLN B 1 528 ? 3.471 -21.844 -17.109 1 83.19 528 GLN B C 1
ATOM 10887 O O . GLN B 1 528 ? 3.004 -20.719 -16.984 1 83.19 528 GLN B O 1
ATOM 10892 N N . GLY B 1 529 ? 4.004 -22.438 -16.109 1 81.06 529 GLY B N 1
ATOM 10893 C CA . GLY B 1 529 ? 3.887 -21.969 -14.75 1 81.06 529 GLY B CA 1
ATOM 10894 C C . GLY B 1 529 ? 4.398 -20.547 -14.555 1 81.06 529 GLY B C 1
ATOM 10895 O O . GLY B 1 529 ? 3.613 -19.625 -14.305 1 81.06 529 GLY B O 1
ATOM 10896 N N . PRO B 1 530 ? 5.656 -20.375 -14.805 1 77.69 530 PRO B N 1
ATOM 10897 C CA . PRO B 1 530 ? 6.215 -19.031 -14.641 1 77.69 530 PRO B CA 1
ATOM 10898 C C . PRO B 1 530 ? 5.633 -18.016 -15.625 1 77.69 530 PRO B C 1
ATOM 10900 O O . PRO B 1 530 ? 5.543 -16.828 -15.312 1 77.69 530 PRO B O 1
ATOM 10903 N N . LEU B 1 531 ? 5.156 -18.484 -16.703 1 80.38 531 LEU B N 1
ATOM 10904 C CA . LEU B 1 531 ? 4.648 -17.594 -17.734 1 80.38 531 LEU B CA 1
ATOM 10905 C C . LEU B 1 531 ? 3.299 -17 -17.328 1 80.38 531 LEU B C 1
ATOM 10907 O O . LEU B 1 531 ? 2.928 -15.914 -17.766 1 80.38 531 LEU B O 1
ATOM 10911 N N . ASN B 1 532 ? 2.652 -17.719 -16.453 1 80.44 532 ASN B N 1
ATOM 10912 C CA . ASN B 1 532 ? 1.354 -17.234 -15.992 1 80.44 532 ASN B CA 1
ATOM 10913 C C . ASN B 1 532 ? 1.488 -15.961 -15.172 1 80.44 532 ASN B C 1
ATOM 10915 O O . ASN B 1 532 ? 0.548 -15.172 -15.094 1 80.44 532 ASN B O 1
ATOM 10919 N N . PHE B 1 533 ? 2.699 -15.828 -14.68 1 79.5 533 PHE B N 1
ATOM 10920 C CA . PHE B 1 533 ? 2.918 -14.656 -13.852 1 79.5 533 PHE B CA 1
ATOM 10921 C C . PHE B 1 533 ? 3.756 -13.617 -14.586 1 79.5 533 PHE B C 1
ATOM 10923 O O . PHE B 1 533 ? 4.191 -12.625 -13.992 1 79.5 533 PHE B O 1
ATOM 10930 N N . PHE B 1 534 ? 3.998 -13.867 -15.781 1 81.88 534 PHE B N 1
ATOM 10931 C CA . PHE B 1 534 ? 4.871 -12.977 -16.531 1 81.88 534 PHE B CA 1
ATOM 10932 C C . PHE B 1 534 ? 4.273 -11.578 -16.609 1 81.88 534 PHE B C 1
ATOM 10934 O O . PHE B 1 534 ? 4.992 -10.586 -16.5 1 81.88 534 PHE B O 1
ATOM 10941 N N . GLY B 1 535 ? 3.023 -11.523 -16.844 1 75.94 535 GLY B N 1
ATOM 10942 C CA . GLY B 1 535 ? 2.391 -10.219 -16.906 1 75.94 535 GLY B CA 1
ATOM 10943 C C . GLY B 1 535 ? 2.576 -9.398 -15.641 1 75.94 535 GLY B C 1
ATOM 10944 O O . GLY B 1 535 ? 2.85 -8.203 -15.711 1 75.94 535 GLY B O 1
ATOM 10945 N N . THR B 1 536 ? 2.463 -10.047 -14.562 1 80.62 536 THR B N 1
ATOM 10946 C CA . THR B 1 536 ? 2.635 -9.391 -13.273 1 80.62 536 THR B CA 1
ATOM 10947 C C . THR B 1 536 ? 4.086 -8.961 -13.078 1 80.62 536 THR B C 1
ATOM 10949 O O . THR B 1 536 ? 4.352 -7.84 -12.633 1 80.62 536 THR B O 1
ATOM 10952 N N . TYR B 1 537 ? 4.941 -9.828 -13.406 1 83.31 537 TYR B N 1
ATOM 10953 C CA . TYR B 1 537 ? 6.355 -9.508 -13.266 1 83.31 537 TYR B CA 1
ATOM 10954 C C . TYR B 1 537 ? 6.75 -8.359 -14.18 1 83.31 537 TYR B C 1
ATOM 10956 O O . TYR B 1 537 ? 7.551 -7.5 -13.805 1 83.31 537 TYR B O 1
ATOM 10964 N N . TYR B 1 538 ? 6.141 -8.336 -15.258 1 79 538 TYR B N 1
ATOM 10965 C CA . TYR B 1 538 ? 6.434 -7.273 -16.203 1 79 538 TYR B CA 1
ATOM 10966 C C . TYR B 1 538 ? 6.008 -5.918 -15.664 1 79 538 TYR B C 1
ATOM 10968 O O . TYR B 1 538 ? 6.781 -4.957 -15.703 1 79 538 TYR B O 1
ATOM 10976 N N . THR B 1 539 ? 4.867 -5.828 -15.18 1 77.81 539 THR B N 1
ATOM 10977 C CA . THR B 1 539 ? 4.371 -4.57 -14.633 1 77.81 539 THR B CA 1
ATOM 10978 C C . THR B 1 539 ? 5.184 -4.152 -13.406 1 77.81 539 THR B C 1
ATOM 10980 O O . THR B 1 539 ? 5.496 -2.971 -13.242 1 77.81 539 THR B O 1
ATOM 10983 N N . MET B 1 540 ? 5.504 -5.16 -12.656 1 83.38 540 MET B N 1
ATOM 10984 C CA . MET B 1 540 ? 6.309 -4.887 -11.469 1 83.38 540 MET B CA 1
ATOM 10985 C C . MET B 1 540 ? 7.68 -4.344 -11.859 1 83.38 540 MET B C 1
ATOM 10987 O O . MET B 1 540 ? 8.172 -3.393 -11.25 1 83.38 540 MET B O 1
ATOM 10991 N N . LEU B 1 541 ? 8.266 -4.898 -12.836 1 80.81 541 LEU B N 1
ATOM 10992 C CA . LEU B 1 541 ? 9.57 -4.453 -13.312 1 80.81 541 LEU B CA 1
ATOM 10993 C C . LEU B 1 541 ? 9.484 -3.027 -13.852 1 80.81 541 LEU B C 1
ATOM 10995 O O . LEU B 1 541 ? 10.367 -2.205 -13.578 1 80.81 541 LEU B O 1
ATOM 10999 N N . GLN B 1 542 ? 8.461 -2.744 -14.539 1 74.56 542 GLN B N 1
ATOM 11000 C CA . GLN B 1 542 ? 8.273 -1.401 -15.078 1 74.56 542 GLN B CA 1
ATOM 11001 C C . GLN B 1 542 ? 8.102 -0.378 -13.961 1 74.56 542 GLN B C 1
ATOM 11003 O O . GLN B 1 542 ? 8.719 0.686 -13.984 1 74.56 542 GLN B O 1
ATOM 11008 N N . ASN B 1 543 ? 7.324 -0.764 -13.031 1 77.12 543 ASN B N 1
ATOM 11009 C CA . ASN B 1 543 ? 7.078 0.141 -11.914 1 77.12 543 ASN B CA 1
ATOM 11010 C C . ASN B 1 543 ? 8.344 0.38 -11.094 1 77.12 543 ASN B C 1
ATOM 11012 O O . ASN B 1 543 ? 8.633 1.513 -10.703 1 77.12 543 ASN B O 1
ATOM 11016 N N . ASN B 1 544 ? 9.078 -0.641 -10.859 1 81.19 544 ASN B N 1
ATOM 11017 C CA . ASN B 1 544 ? 10.32 -0.514 -10.109 1 81.19 544 ASN B CA 1
ATOM 11018 C C . ASN B 1 544 ? 11.344 0.33 -10.859 1 81.19 544 ASN B C 1
ATOM 11020 O O . ASN B 1 544 ? 12.117 1.066 -10.242 1 81.19 544 ASN B O 1
ATOM 11024 N N . LEU B 1 545 ? 11.312 0.244 -12.133 1 74.94 545 LEU B N 1
ATOM 11025 C CA . LEU B 1 545 ? 12.227 1.044 -12.938 1 74.94 545 LEU B CA 1
ATOM 11026 C C . LEU B 1 545 ? 11.867 2.523 -12.867 1 74.94 545 LEU B C 1
ATOM 11028 O O . LEU B 1 545 ? 12.75 3.383 -12.797 1 74.94 545 LEU B O 1
ATOM 11032 N N . ILE B 1 546 ? 10.664 2.82 -12.906 1 73.25 546 ILE B N 1
ATOM 11033 C CA . ILE B 1 546 ? 10.195 4.199 -12.797 1 73.25 546 ILE B CA 1
ATOM 11034 C C . ILE B 1 546 ? 10.602 4.773 -11.445 1 73.25 546 ILE B C 1
ATOM 11036 O O . ILE B 1 546 ? 11.109 5.895 -11.367 1 73.25 546 ILE B O 1
ATOM 11040 N N . GLU B 1 547 ? 10.445 3.98 -10.422 1 77.06 547 GLU B N 1
ATOM 11041 C CA . GLU B 1 547 ? 10.82 4.426 -9.078 1 77.06 547 GLU B CA 1
ATOM 11042 C C . GLU B 1 547 ? 12.328 4.598 -8.953 1 77.06 547 GLU B C 1
ATOM 11044 O O . GLU B 1 547 ? 12.805 5.523 -8.297 1 77.06 547 GLU B O 1
ATOM 11049 N N . ALA B 1 548 ? 13 3.713 -9.523 1 73.69 548 ALA B N 1
ATOM 11050 C CA . ALA B 1 548 ? 14.461 3.807 -9.516 1 73.69 548 ALA B CA 1
ATOM 11051 C C . ALA B 1 548 ? 14.938 5.055 -10.25 1 73.69 548 ALA B C 1
ATOM 11053 O O . ALA B 1 548 ? 15.891 5.707 -9.828 1 73.69 548 ALA B O 1
ATOM 11054 N N . GLU B 1 549 ? 14.273 5.34 -11.305 1 71.75 549 GLU B N 1
ATOM 11055 C CA . GLU B 1 549 ? 14.609 6.543 -12.062 1 71.75 549 GLU B CA 1
ATOM 11056 C C . GLU B 1 549 ? 14.367 7.801 -11.234 1 71.75 549 GLU B C 1
ATOM 11058 O O . GLU B 1 549 ? 15.133 8.766 -11.312 1 71.75 549 GLU B O 1
ATOM 11063 N N . ARG B 1 550 ? 13.359 7.754 -10.508 1 74.5 550 ARG B N 1
ATOM 11064 C CA . ARG B 1 550 ? 13.062 8.891 -9.641 1 74.5 550 ARG B CA 1
ATOM 11065 C C . ARG B 1 550 ? 14.133 9.047 -8.562 1 74.5 550 ARG B C 1
ATOM 11067 O O . ARG B 1 550 ? 14.523 10.164 -8.219 1 74.5 550 ARG B O 1
ATOM 11074 N N . MET B 1 551 ? 14.539 8.039 -8.055 1 78.19 551 MET B N 1
ATOM 11075 C CA . MET B 1 551 ? 15.602 8.078 -7.055 1 78.19 551 MET B CA 1
ATOM 11076 C C . MET B 1 551 ? 16.906 8.562 -7.668 1 78.19 551 MET B C 1
ATOM 11078 O O . MET B 1 551 ? 17.641 9.352 -7.055 1 78.19 551 MET B O 1
ATOM 11082 N N . LEU B 1 552 ? 17.172 8.102 -8.883 1 73.38 552 LEU B N 1
ATOM 11083 C CA . LEU B 1 552 ? 18.391 8.531 -9.555 1 73.38 552 LEU B CA 1
ATOM 11084 C C . LEU B 1 552 ? 18.344 10.023 -9.883 1 73.38 552 LEU B C 1
ATOM 11086 O O . LEU B 1 552 ? 19.359 10.711 -9.844 1 73.38 552 LEU B O 1
ATOM 11090 N N . ASP B 1 553 ? 17.141 10.453 -10.148 1 74.75 553 ASP B N 1
ATOM 11091 C CA . ASP B 1 553 ? 16.953 11.883 -10.375 1 74.75 553 ASP B CA 1
ATOM 11092 C C . ASP B 1 553 ? 17.266 12.688 -9.109 1 74.75 553 ASP B C 1
ATOM 11094 O O . ASP B 1 553 ? 17.797 13.797 -9.195 1 74.75 553 ASP B O 1
ATOM 11098 N N . LEU B 1 554 ? 16.953 12.102 -8.07 1 77.44 554 LEU B N 1
ATOM 11099 C CA . LEU B 1 554 ? 17.266 12.742 -6.805 1 77.44 554 LEU B CA 1
ATOM 11100 C C . LEU B 1 554 ? 18.766 12.82 -6.59 1 77.44 554 LEU B C 1
ATOM 11102 O O . LEU B 1 554 ? 19.281 13.812 -6.066 1 77.44 554 LEU B O 1
ATOM 11106 N N . PHE B 1 555 ? 19.5 11.844 -7.027 1 76.56 555 PHE B N 1
ATOM 11107 C CA . PHE B 1 555 ? 20.953 11.812 -6.871 1 76.56 555 PHE B CA 1
ATOM 11108 C C . PHE B 1 555 ? 21.625 12.805 -7.816 1 76.56 555 PHE B C 1
ATOM 11110 O O . PHE B 1 555 ? 22.703 13.305 -7.535 1 76.56 555 PHE B O 1
ATOM 11117 N N . LYS B 1 556 ? 20.906 13.078 -8.812 1 76.06 556 LYS B N 1
ATOM 11118 C CA . LYS B 1 556 ? 21.484 14 -9.789 1 76.06 556 LYS B CA 1
ATOM 11119 C C . LYS B 1 556 ? 21.312 15.453 -9.352 1 76.06 556 LYS B C 1
ATOM 11121 O O . LYS B 1 556 ? 22.031 16.328 -9.805 1 76.06 556 LYS B O 1
ATOM 11126 N N . GLU B 1 557 ? 20.391 15.578 -8.438 1 76.88 557 GLU B N 1
ATOM 11127 C CA . GLU B 1 557 ? 20.203 16.938 -7.926 1 76.88 557 GLU B CA 1
ATOM 11128 C C . GLU B 1 557 ? 21.406 17.359 -7.082 1 76.88 557 GLU B C 1
ATOM 11130 O O . GLU B 1 557 ? 21.891 16.594 -6.254 1 76.88 557 GLU B O 1
ATOM 11135 N N . THR B 1 558 ? 22.125 18.328 -7.609 1 73 558 THR B N 1
ATOM 11136 C CA . THR B 1 558 ? 23.297 18.797 -6.879 1 73 558 THR B CA 1
ATOM 11137 C C . THR B 1 558 ? 22.938 20 -6 1 73 558 THR B C 1
ATOM 11139 O O . THR B 1 558 ? 21.984 20.719 -6.281 1 73 558 THR B O 1
ATOM 11142 N N . SER B 1 559 ? 23.656 19.922 -4.84 1 71.94 559 SER B N 1
ATOM 11143 C CA . SER B 1 559 ? 23.5 21.031 -3.914 1 71.94 559 SER B CA 1
ATOM 11144 C C . SER B 1 559 ? 23.969 22.344 -4.535 1 71.94 559 SER B C 1
ATOM 11146 O O . SER B 1 559 ? 24.891 22.359 -5.348 1 71.94 559 SER B O 1
ATOM 11148 N N . GLY B 1 560 ? 23.219 23.297 -4.551 1 65.88 560 GLY B N 1
ATOM 11149 C CA . GLY B 1 560 ? 23.609 24.609 -5.043 1 65.88 560 GLY B CA 1
ATOM 11150 C C . GLY B 1 560 ? 24.859 25.156 -4.367 1 65.88 560 GLY B C 1
ATOM 11151 O O . GLY B 1 560 ? 25.547 26 -4.926 1 65.88 560 GLY B O 1
ATOM 11152 N N . ILE B 1 561 ? 25.188 24.625 -3.107 1 77.5 561 ILE B N 1
ATOM 11153 C CA . ILE B 1 561 ? 26.312 25.203 -2.381 1 77.5 561 ILE B CA 1
ATOM 11154 C C . ILE B 1 561 ? 27.469 24.203 -2.357 1 77.5 561 ILE B C 1
ATOM 11156 O O . ILE B 1 561 ? 27.328 23.094 -1.831 1 77.5 561 ILE B O 1
ATOM 11160 N N . VAL B 1 562 ? 28.531 24.484 -3.07 1 79.44 562 VAL B N 1
ATOM 11161 C CA . VAL B 1 562 ? 29.688 23.609 -3.121 1 79.44 562 VAL B CA 1
ATOM 11162 C C . VAL B 1 562 ? 30.891 24.297 -2.473 1 79.44 562 VAL B C 1
ATOM 11164 O O . VAL B 1 562 ? 31.125 25.484 -2.717 1 79.44 562 VAL B O 1
ATOM 11167 N N . GLU B 1 563 ? 31.438 23.641 -1.511 1 83.25 563 GLU B N 1
ATOM 11168 C CA . GLU B 1 563 ? 32.656 24.141 -0.885 1 83.25 563 GLU B CA 1
ATOM 11169 C C . GLU B 1 563 ? 33.812 24.188 -1.878 1 83.25 563 GLU B C 1
ATOM 11171 O O . GLU B 1 563 ? 33.969 23.266 -2.674 1 83.25 563 GLU B O 1
ATOM 11176 N N . LYS B 1 564 ? 34.469 25.359 -1.854 1 83.56 564 LYS B N 1
ATOM 11177 C CA . LYS B 1 564 ? 35.688 25.438 -2.645 1 83.56 564 LYS B CA 1
ATOM 11178 C C . LYS B 1 564 ? 36.75 24.438 -2.131 1 83.56 564 LYS B C 1
ATOM 11180 O O . LYS B 1 564 ? 36.781 24.141 -0.938 1 83.56 564 LYS B O 1
ATOM 11185 N N . PRO B 1 565 ? 37.406 23.703 -2.969 1 85.94 565 PRO B N 1
ATOM 11186 C CA . PRO B 1 565 ? 38.406 22.719 -2.545 1 85.94 565 PRO B CA 1
ATOM 11187 C C . PRO B 1 565 ? 39.438 23.312 -1.595 1 85.94 565 PRO B C 1
ATOM 11189 O O . PRO B 1 565 ? 40 22.594 -0.749 1 85.94 565 PRO B O 1
ATOM 11192 N N . ASP B 1 566 ? 39.656 24.688 -1.703 1 87.06 566 ASP B N 1
ATOM 11193 C CA . ASP B 1 566 ? 40.656 25.328 -0.86 1 87.06 566 ASP B CA 1
ATOM 11194 C C . ASP B 1 566 ? 40 26.094 0.286 1 87.06 566 ASP B C 1
ATOM 11196 O O . ASP B 1 566 ? 40.594 27.062 0.798 1 87.06 566 ASP B O 1
ATOM 11200 N N . ALA B 1 567 ? 38.906 25.594 0.763 1 87.5 567 ALA B N 1
ATOM 11201 C CA . ALA B 1 567 ? 38.219 26.281 1.84 1 87.5 567 ALA B CA 1
ATOM 11202 C C . ALA B 1 567 ? 38.938 26.125 3.166 1 87.5 567 ALA B C 1
ATOM 11204 O O . ALA B 1 567 ? 39.5 25.062 3.449 1 87.5 567 ALA B O 1
ATOM 11205 N N . ILE B 1 568 ? 39.062 27.203 3.871 1 88.81 568 ILE B N 1
ATOM 11206 C CA . ILE B 1 568 ? 39.781 27.203 5.141 1 88.81 568 ILE B CA 1
ATOM 11207 C C . ILE B 1 568 ? 38.781 27.156 6.297 1 88.81 568 ILE B C 1
ATOM 11209 O O . ILE B 1 568 ? 37.625 27.547 6.148 1 88.81 568 ILE B O 1
ATOM 11213 N N . ALA B 1 569 ? 39.188 26.516 7.43 1 90.25 569 ALA B N 1
ATOM 11214 C CA . ALA B 1 569 ? 38.375 26.5 8.641 1 90.25 569 ALA B CA 1
ATOM 11215 C C . ALA B 1 569 ? 38.406 27.844 9.352 1 90.25 569 ALA B C 1
ATOM 11217 O O . ALA B 1 569 ? 39.438 28.5 9.406 1 90.25 569 ALA B O 1
ATOM 11218 N N . LEU B 1 570 ? 37.312 28.344 9.727 1 85 570 LEU B N 1
ATOM 11219 C CA . LEU B 1 570 ? 37.219 29.625 10.445 1 85 570 LEU B CA 1
ATOM 11220 C C . LEU B 1 570 ? 37.938 29.531 11.789 1 85 570 LEU B C 1
ATOM 11222 O O . LEU B 1 570 ? 37.562 28.703 12.633 1 85 570 LEU B O 1
ATOM 11226 N N . PRO B 1 571 ? 39 30.266 11.906 1 80.5 571 PRO B N 1
ATOM 11227 C CA . PRO B 1 571 ? 39.656 30.281 13.219 1 80.5 571 PRO B CA 1
ATOM 11228 C C . PRO B 1 571 ? 38.719 30.828 14.312 1 80.5 571 PRO B C 1
ATOM 11230 O O . PRO B 1 571 ? 37.656 31.344 14.023 1 80.5 571 PRO B O 1
ATOM 11233 N N . SER B 1 572 ? 39.031 30.734 15.609 1 80.44 572 SER B N 1
ATOM 11234 C CA . SER B 1 572 ? 38.25 31.266 16.719 1 80.44 572 SER B CA 1
ATOM 11235 C C . SER B 1 572 ? 37.812 32.688 16.453 1 80.44 572 SER B C 1
ATOM 11237 O O . SER B 1 572 ? 38.594 33.625 16.562 1 80.44 572 SER B O 1
ATOM 11239 N N . PRO B 1 573 ? 36.562 32.812 16.047 1 81.69 573 PRO B N 1
ATOM 11240 C CA . PRO B 1 573 ? 36.094 34.125 15.547 1 81.69 573 PRO B CA 1
ATOM 11241 C C . PRO B 1 573 ? 35.875 35.125 16.656 1 81.69 573 PRO B C 1
ATOM 11243 O O . PRO B 1 573 ? 35.531 34.75 17.781 1 81.69 573 PRO B O 1
ATOM 11246 N N . LYS B 1 574 ? 36.125 36.375 16.391 1 87.44 574 LYS B N 1
ATOM 11247 C CA . LYS B 1 574 ? 35.781 37.531 17.234 1 87.44 574 LYS B CA 1
ATOM 11248 C C . LYS B 1 574 ? 34.312 37.844 17.109 1 87.44 574 LYS B C 1
ATOM 11250 O O . LYS B 1 574 ? 33.688 38.344 18.062 1 87.44 574 LYS B O 1
ATOM 11255 N N . GLY B 1 575 ? 33.719 37.469 16.031 1 91.25 575 GLY B N 1
ATOM 11256 C CA . GLY B 1 575 ? 32.281 37.625 15.852 1 91.25 575 GLY B CA 1
ATOM 11257 C C . GLY B 1 575 ? 31.906 38.875 15.039 1 91.25 575 GLY B C 1
ATOM 11258 O O . GLY B 1 575 ? 30.812 39.406 15.195 1 91.25 575 GLY B O 1
ATOM 11259 N N . GLU B 1 576 ? 32.781 39.469 14.234 1 94 576 GLU B N 1
ATOM 11260 C CA . GLU B 1 576 ? 32.469 40.562 13.352 1 94 576 GLU B CA 1
ATOM 11261 C C . GLU B 1 576 ? 31.766 40.094 12.086 1 94 576 GLU B C 1
ATOM 11263 O O . GLU B 1 576 ? 32.219 39.125 11.445 1 94 576 GLU B O 1
ATOM 11268 N N . VAL B 1 577 ? 30.641 40.594 11.797 1 95.81 577 VAL B N 1
ATOM 11269 C CA . VAL B 1 577 ? 29.906 40.25 10.594 1 95.81 577 VAL B CA 1
ATOM 11270 C C . VAL B 1 577 ? 29.719 41.5 9.727 1 95.81 577 VAL B C 1
ATOM 11272 O O . VAL B 1 577 ? 29.375 42.562 10.227 1 95.81 577 VAL B O 1
ATOM 11275 N N . ALA B 1 578 ? 30 41.406 8.414 1 95.94 578 ALA B N 1
ATOM 11276 C CA . ALA B 1 578 ? 29.875 42.562 7.527 1 95.94 578 ALA B CA 1
ATOM 11277 C C . ALA B 1 578 ? 29.203 42.156 6.215 1 95.94 578 ALA B C 1
ATOM 11279 O O . ALA B 1 578 ? 29.516 41.094 5.645 1 95.94 578 ALA B O 1
ATOM 11280 N N . PHE B 1 579 ? 28.219 42.875 5.91 1 96.19 579 PHE B N 1
ATOM 11281 C CA . PHE B 1 579 ? 27.609 42.781 4.586 1 96.19 579 PHE B CA 1
ATOM 11282 C C . PHE B 1 579 ? 28.172 43.875 3.672 1 96.19 579 PHE B C 1
ATOM 11284 O O . PHE B 1 579 ? 28.094 45.062 3.994 1 96.19 579 PHE B O 1
ATOM 11291 N N . ASN B 1 580 ? 28.75 43.469 2.582 1 95.94 580 ASN B N 1
ATOM 11292 C CA . ASN B 1 580 ? 29.344 44.406 1.633 1 95.94 580 ASN B CA 1
ATOM 11293 C C . ASN B 1 580 ? 28.609 44.406 0.296 1 95.94 580 ASN B C 1
ATOM 11295 O O . ASN B 1 580 ? 28.875 43.562 -0.555 1 95.94 580 ASN B O 1
ATOM 11299 N N . ASN B 1 581 ? 27.734 45.375 0.08 1 94.44 581 ASN B N 1
ATOM 11300 C CA . ASN B 1 581 ? 26.969 45.562 -1.155 1 94.44 581 ASN B CA 1
ATOM 11301 C C . ASN B 1 581 ? 26.375 44.25 -1.649 1 94.44 581 ASN B C 1
ATOM 11303 O O . ASN B 1 581 ? 26.594 43.875 -2.795 1 94.44 581 ASN B O 1
ATOM 11307 N N . VAL B 1 582 ? 25.719 43.688 -0.785 1 94.94 582 VAL B N 1
ATOM 11308 C CA . VAL B 1 582 ? 25.172 42.375 -1.058 1 94.94 582 VAL B CA 1
ATOM 11309 C C . VAL B 1 582 ? 23.906 42.5 -1.898 1 94.94 582 VAL B C 1
ATOM 11311 O O . VAL B 1 582 ? 22.984 43.219 -1.546 1 94.94 582 VAL B O 1
ATOM 11314 N N . LYS B 1 583 ? 23.859 41.781 -3.033 1 93.19 583 LYS B N 1
ATOM 11315 C CA . LYS B 1 583 ? 22.688 41.656 -3.893 1 93.19 583 LYS B CA 1
ATOM 11316 C C . LYS B 1 583 ? 22.281 40.188 -4.035 1 93.19 583 LYS B C 1
ATOM 11318 O O . LYS B 1 583 ? 23.141 39.312 -4.258 1 93.19 583 LYS B O 1
ATOM 11323 N N . PHE B 1 584 ? 21.094 39.938 -3.758 1 92.25 584 PHE B N 1
ATOM 11324 C CA . PHE B 1 584 ? 20.609 38.562 -3.818 1 92.25 584 PHE B CA 1
ATOM 11325 C C . PHE B 1 584 ? 19.172 38.5 -4.312 1 92.25 584 PHE B C 1
ATOM 11327 O O . PHE B 1 584 ? 18.344 39.312 -3.908 1 92.25 584 PHE B O 1
ATOM 11334 N N . SER B 1 585 ? 18.938 37.625 -5.25 1 87.38 585 SER B N 1
ATOM 11335 C CA . SER B 1 585 ? 17.594 37.344 -5.734 1 87.38 585 SER B CA 1
ATOM 11336 C C . SER B 1 585 ? 17.328 35.844 -5.734 1 87.38 585 SER B C 1
ATOM 11338 O O . SER B 1 585 ? 18.219 35.031 -6.086 1 87.38 585 SER B O 1
ATOM 11340 N N . TYR B 1 586 ? 16.156 35.5 -5.145 1 78.62 586 TYR B N 1
ATOM 11341 C CA . TYR B 1 586 ? 15.789 34.094 -5.191 1 78.62 586 TYR B CA 1
ATOM 11342 C C . TYR B 1 586 ? 15.547 33.656 -6.625 1 78.62 586 TYR B C 1
ATOM 11344 O O . TYR B 1 586 ? 15.047 34.406 -7.449 1 78.62 586 TYR B O 1
ATOM 11352 N N . GLN B 1 587 ? 16.016 32.531 -6.961 1 64.5 587 GLN B N 1
ATOM 11353 C CA . GLN B 1 587 ? 15.875 32.031 -8.32 1 64.5 587 GLN B CA 1
ATOM 11354 C C . GLN B 1 587 ? 14.414 31.781 -8.68 1 64.5 587 GLN B C 1
ATOM 11356 O O . GLN B 1 587 ? 14.031 31.875 -9.852 1 64.5 587 GLN B O 1
ATOM 11361 N N . THR B 1 588 ? 13.617 31.391 -7.809 1 56.59 588 THR B N 1
ATOM 11362 C CA . THR B 1 588 ? 12.242 31.016 -8.094 1 56.59 588 THR B CA 1
ATOM 11363 C C . THR B 1 588 ? 11.367 32.25 -8.281 1 56.59 588 THR B C 1
ATOM 11365 O O . THR B 1 588 ? 10.281 32.156 -8.852 1 56.59 588 THR B O 1
ATOM 11368 N N . LYS B 1 589 ? 11.641 33.5 -7.777 1 52.97 589 LYS B N 1
ATOM 11369 C CA . LYS B 1 589 ? 10.773 34.656 -7.781 1 52.97 589 LYS B CA 1
ATOM 11370 C C . LYS B 1 589 ? 11.195 35.656 -8.852 1 52.97 589 LYS B C 1
ATOM 11372 O O . LYS B 1 589 ? 12.359 36.062 -8.906 1 52.97 589 LYS B O 1
ATOM 11377 N N . LYS B 1 590 ? 10.406 35.656 -10.023 1 51.75 590 LYS B N 1
ATOM 11378 C CA . LYS B 1 590 ? 10.586 36.656 -11.086 1 51.75 590 LYS B CA 1
ATOM 11379 C C . LYS B 1 590 ? 10.281 38.062 -10.578 1 51.75 590 LYS B C 1
ATOM 11381 O O . LYS B 1 590 ? 9.109 38.438 -10.398 1 51.75 590 LYS B O 1
ATOM 11386 N N . GLY B 1 591 ? 10.93 38.562 -9.648 1 55.75 591 GLY B N 1
ATOM 11387 C CA . GLY B 1 591 ? 10.641 39.906 -9.242 1 55.75 591 GLY B CA 1
ATOM 11388 C C . GLY B 1 591 ? 11.875 40.688 -8.797 1 55.75 591 GLY B C 1
ATOM 11389 O O . GLY B 1 591 ? 12.992 40.344 -9.211 1 55.75 591 GLY B O 1
ATOM 11390 N N . ASP B 1 592 ? 11.656 41.594 -7.953 1 67.62 592 ASP B N 1
ATOM 11391 C CA . ASP B 1 592 ? 12.609 42.5 -7.336 1 67.62 592 ASP B CA 1
ATOM 11392 C C . ASP B 1 592 ? 13.586 41.781 -6.43 1 67.62 592 ASP B C 1
ATOM 11394 O O . ASP B 1 592 ? 13.227 40.781 -5.805 1 67.62 592 ASP B O 1
ATOM 11398 N N . PRO B 1 593 ? 14.867 42 -6.551 1 83.12 593 PRO B N 1
ATOM 11399 C CA . PRO B 1 593 ? 15.867 41.375 -5.68 1 83.12 593 PRO B CA 1
ATOM 11400 C C . PRO B 1 593 ? 15.484 41.438 -4.199 1 83.12 593 PRO B C 1
ATOM 11402 O O . PRO B 1 593 ? 14.898 42.438 -3.762 1 83.12 593 PRO B O 1
ATOM 11405 N N . ALA B 1 594 ? 15.594 40.375 -3.516 1 86.69 594 ALA B N 1
ATOM 11406 C CA . ALA B 1 594 ? 15.32 40.375 -2.08 1 86.69 594 ALA B CA 1
ATOM 11407 C C . ALA B 1 594 ? 16.219 41.344 -1.332 1 86.69 594 ALA B C 1
ATOM 11409 O O . ALA B 1 594 ? 15.773 42 -0.388 1 86.69 594 ALA B O 1
ATOM 11410 N N . LEU B 1 595 ? 17.484 41.375 -1.734 1 92.06 595 LEU B N 1
ATOM 11411 C CA . LEU B 1 595 ? 18.438 42.375 -1.235 1 92.06 595 LEU B CA 1
ATOM 11412 C C . LEU B 1 595 ? 19.109 43.094 -2.389 1 92.06 595 LEU B C 1
ATOM 11414 O O . LEU B 1 595 ? 19.547 42.469 -3.355 1 92.06 595 LEU B O 1
ATOM 11418 N N . ASP B 1 596 ? 19.062 44.406 -2.305 1 93.19 596 ASP B N 1
ATOM 11419 C CA . ASP B 1 596 ? 19.609 45.25 -3.379 1 93.19 596 ASP B CA 1
ATOM 11420 C C . ASP B 1 596 ? 20.703 46.156 -2.857 1 93.19 596 ASP B C 1
ATOM 11422 O O . ASP B 1 596 ? 20.469 47.375 -2.67 1 93.19 596 ASP B O 1
ATOM 11426 N N . GLY B 1 597 ? 21.844 45.719 -2.779 1 92.25 597 GLY B N 1
ATOM 11427 C CA . GLY B 1 597 ? 23 46.531 -2.4 1 92.25 597 GLY B CA 1
ATOM 11428 C C . GLY B 1 597 ? 23.031 46.875 -0.923 1 92.25 597 GLY B C 1
ATOM 11429 O O . GLY B 1 597 ? 23.188 48.031 -0.552 1 92.25 597 GLY B O 1
ATOM 11430 N N . VAL B 1 598 ? 22.906 45.938 -0.074 1 93.69 598 VAL B N 1
ATOM 11431 C CA . VAL B 1 598 ? 22.859 46.125 1.372 1 93.69 598 VAL B CA 1
ATOM 11432 C C . VAL B 1 598 ? 24.266 46.062 1.96 1 93.69 598 VAL B C 1
ATOM 11434 O O . VAL B 1 598 ? 25.016 45.125 1.684 1 93.69 598 VAL B O 1
ATOM 11437 N N . SER B 1 599 ? 24.641 47.156 2.682 1 95.12 599 SER B N 1
ATOM 11438 C CA . SER B 1 599 ? 25.938 47.188 3.348 1 95.12 599 SER B CA 1
ATOM 11439 C C . SER B 1 599 ? 25.797 47.594 4.805 1 95.12 599 SER B C 1
ATOM 11441 O O . SER B 1 599 ? 25.25 48.656 5.09 1 95.12 599 SER B O 1
ATOM 11443 N N . PHE B 1 600 ? 26.203 46.812 5.758 1 94.44 600 PHE B N 1
ATOM 11444 C CA . PHE B 1 600 ? 26.281 47.188 7.168 1 94.44 600 PHE B CA 1
ATOM 11445 C C . PHE B 1 600 ? 27.25 46.281 7.918 1 94.44 600 PHE B C 1
ATOM 11447 O O . PHE B 1 600 ? 27.594 45.188 7.438 1 94.44 600 PHE B O 1
ATOM 11454 N N . THR B 1 601 ? 27.75 46.719 8.969 1 95.12 601 THR B N 1
ATOM 11455 C CA . THR B 1 601 ? 28.703 45.969 9.766 1 95.12 601 THR B CA 1
ATOM 11456 C C . THR B 1 601 ? 28.234 45.844 11.203 1 95.12 601 THR B C 1
ATOM 11458 O O . THR B 1 601 ? 27.688 46.781 11.773 1 95.12 601 THR B O 1
ATOM 11461 N N . VAL B 1 602 ? 28.391 44.656 11.688 1 95.19 602 VAL B N 1
ATOM 11462 C CA . VAL B 1 602 ? 28.094 44.344 13.086 1 95.19 602 VAL B CA 1
ATOM 11463 C C . VAL B 1 602 ? 29.391 44.125 13.859 1 95.19 602 VAL B C 1
ATOM 11465 O O . VAL B 1 602 ? 30.141 43.188 13.57 1 95.19 602 VAL B O 1
ATOM 11468 N N . ALA B 1 603 ? 29.625 45 14.789 1 93.31 603 ALA B N 1
ATOM 11469 C CA . ALA B 1 603 ? 30.844 44.906 15.586 1 93.31 603 ALA B CA 1
ATOM 11470 C C . ALA B 1 603 ? 30.75 43.719 16.562 1 93.31 603 ALA B C 1
ATOM 11472 O O . ALA B 1 603 ? 29.656 43.312 16.969 1 93.31 603 ALA B O 1
ATOM 11473 N N . PRO B 1 604 ? 31.922 43.125 16.922 1 94.19 604 PRO B N 1
ATOM 11474 C CA . PRO B 1 604 ? 31.922 41.969 17.828 1 94.19 604 PRO B CA 1
ATOM 11475 C C . PRO B 1 604 ? 31.328 42.312 19.203 1 94.19 604 PRO B C 1
ATOM 11477 O O . PRO B 1 604 ? 31.594 43.375 19.75 1 94.19 604 PRO B O 1
ATOM 11480 N N . GLY B 1 605 ? 30.391 41.469 19.641 1 91.25 605 GLY B N 1
ATOM 11481 C CA . GLY B 1 605 ? 29.828 41.594 20.984 1 91.25 605 GLY B CA 1
ATOM 11482 C C . GLY B 1 605 ? 28.703 42.594 21.078 1 91.25 605 GLY B C 1
ATOM 11483 O O . GLY B 1 605 ? 28.297 42.969 22.188 1 91.25 605 GLY B O 1
ATOM 11484 N N . THR B 1 606 ? 28.266 43.125 19.938 1 92.31 606 THR B N 1
ATOM 11485 C CA . THR B 1 606 ? 27.188 44.094 19.938 1 92.31 606 THR B CA 1
ATOM 11486 C C . THR B 1 606 ? 25.891 43.5 19.422 1 92.31 606 THR B C 1
ATOM 11488 O O . THR B 1 606 ? 25.891 42.375 18.891 1 92.31 606 THR B O 1
ATOM 11491 N N . LYS B 1 607 ? 24.844 44.188 19.719 1 92.56 607 LYS B N 1
ATOM 11492 C CA . LYS B 1 607 ? 23.516 43.781 19.297 1 92.56 607 LYS B CA 1
ATOM 11493 C C . LYS B 1 607 ? 22.984 44.656 18.156 1 92.56 607 LYS B C 1
ATOM 11495 O O . LYS B 1 607 ? 22.922 45.875 18.297 1 92.56 607 LYS B O 1
ATOM 11500 N N . THR B 1 608 ? 22.719 44.031 17.047 1 94.12 608 THR B N 1
ATOM 11501 C CA . THR B 1 608 ? 22.156 44.75 15.914 1 94.12 608 THR B CA 1
ATOM 11502 C C . THR B 1 608 ? 20.75 44.219 15.586 1 94.12 608 THR B C 1
ATOM 11504 O O . THR B 1 608 ? 20.547 43 15.523 1 94.12 608 THR B O 1
ATOM 11507 N N . ALA B 1 609 ? 19.781 45.094 15.445 1 93 609 ALA B N 1
ATOM 11508 C CA . ALA B 1 609 ? 18.422 44.719 15.117 1 93 609 ALA B CA 1
ATOM 11509 C C . ALA B 1 609 ? 18.062 45.125 13.68 1 93 609 ALA B C 1
ATOM 11511 O O . ALA B 1 609 ? 18.469 46.188 13.219 1 93 609 ALA B O 1
ATOM 11512 N N . ILE B 1 610 ? 17.469 44.219 13.039 1 92.38 610 ILE B N 1
ATOM 11513 C CA . ILE B 1 610 ? 16.984 44.5 11.695 1 92.38 610 ILE B CA 1
ATOM 11514 C C . ILE B 1 610 ? 15.453 44.594 11.711 1 92.38 610 ILE B C 1
ATOM 11516 O O . ILE B 1 610 ? 14.773 43.656 12.148 1 92.38 610 ILE B O 1
ATOM 11520 N N . VAL B 1 611 ? 14.945 45.75 11.25 1 89.88 611 VAL B N 1
ATOM 11521 C CA . VAL B 1 611 ? 13.508 46 11.266 1 89.88 611 VAL B CA 1
ATOM 11522 C C . VAL B 1 611 ? 13.031 46.406 9.875 1 89.88 611 VAL B C 1
ATOM 11524 O O . VAL B 1 611 ? 13.812 46.906 9.07 1 89.88 611 VAL B O 1
ATOM 11527 N N . GLY B 1 612 ? 11.852 46.031 9.602 1 84.69 612 GLY B N 1
ATOM 11528 C CA . GLY B 1 612 ? 11.242 46.344 8.32 1 84.69 612 GLY B CA 1
ATOM 11529 C C . GLY B 1 612 ? 9.914 45.656 8.102 1 84.69 612 GLY B C 1
ATOM 11530 O O . GLY B 1 612 ? 9.508 44.812 8.922 1 84.69 612 GLY B O 1
ATOM 11531 N N . GLU B 1 613 ? 9.359 46.031 7.043 1 76.06 613 GLU B N 1
ATOM 11532 C CA . GLU B 1 613 ? 8.086 45.438 6.68 1 76.06 613 GLU B CA 1
ATOM 11533 C C . GLU B 1 613 ? 8.289 44 6.207 1 76.06 613 GLU B C 1
ATOM 11535 O O . GLU B 1 613 ? 9.422 43.562 5.984 1 76.06 613 GLU B O 1
ATOM 11540 N N . SER B 1 614 ? 7.23 43.188 6.254 1 72.56 614 SER B N 1
ATOM 11541 C CA . SER B 1 614 ? 7.305 41.812 5.75 1 72.56 614 SER B CA 1
ATOM 11542 C C . SER B 1 614 ? 7.754 41.812 4.293 1 72.56 614 SER B C 1
ATOM 11544 O O . SER B 1 614 ? 7.254 42.562 3.469 1 72.56 614 SER B O 1
ATOM 11546 N N . GLY B 1 615 ? 8.742 41.062 3.971 1 74.94 615 GLY B N 1
ATOM 11547 C CA . GLY B 1 615 ? 9.258 40.969 2.615 1 74.94 615 GLY B CA 1
ATOM 11548 C C . GLY B 1 615 ? 10.391 41.906 2.322 1 74.94 615 GLY B C 1
ATOM 11549 O O . GLY B 1 615 ? 10.82 42.062 1.175 1 74.94 615 GLY B O 1
ATOM 11550 N N . SER B 1 616 ? 10.75 42.625 3.35 1 79.31 616 SER B N 1
ATOM 11551 C CA . SER B 1 616 ? 11.789 43.625 3.135 1 79.31 616 SER B CA 1
ATOM 11552 C C . SER B 1 616 ? 13.164 42.969 3 1 79.31 616 SER B C 1
ATOM 11554 O O . SER B 1 616 ? 14.125 43.625 2.58 1 79.31 616 SER B O 1
ATOM 11556 N N . GLY B 1 617 ? 13.312 41.656 3.307 1 83.75 617 GLY B N 1
ATOM 11557 C CA . GLY B 1 617 ? 14.578 40.969 3.154 1 83.75 617 GLY B CA 1
ATOM 11558 C C . GLY B 1 617 ? 15.234 40.625 4.48 1 83.75 617 GLY B C 1
ATOM 11559 O O . GLY B 1 617 ? 16.391 40.188 4.512 1 83.75 617 GLY B O 1
ATOM 11560 N N . LYS B 1 618 ? 14.594 40.781 5.527 1 87.69 618 LYS B N 1
ATOM 11561 C CA . LYS B 1 618 ? 15.148 40.562 6.855 1 87.69 618 LYS B CA 1
ATOM 11562 C C . LYS B 1 618 ? 15.617 39.094 7.012 1 87.69 618 LYS B C 1
ATOM 11564 O O . LYS B 1 618 ? 16.781 38.875 7.328 1 87.69 618 LYS B O 1
ATOM 11569 N N . SER B 1 619 ? 14.719 38.156 6.707 1 86.44 619 SER B N 1
ATOM 11570 C CA . SER B 1 619 ? 15.039 36.75 6.883 1 86.44 619 SER B CA 1
ATOM 11571 C C . SER B 1 619 ? 16.078 36.281 5.859 1 86.44 619 SER B C 1
ATOM 11573 O O . SER B 1 619 ? 16.859 35.375 6.137 1 86.44 619 SER B O 1
ATOM 11575 N N . THR B 1 620 ? 16.078 36.875 4.715 1 89 620 THR B N 1
ATOM 11576 C CA . THR B 1 620 ? 17.062 36.531 3.678 1 89 620 THR B CA 1
ATOM 11577 C C . THR B 1 620 ? 18.469 36.844 4.145 1 89 620 THR B C 1
ATOM 11579 O O . THR B 1 620 ? 19.406 36.125 3.832 1 89 620 THR B O 1
ATOM 11582 N N . SER B 1 621 ? 18.562 37.969 4.867 1 92.19 621 SER B N 1
ATOM 11583 C CA . SER B 1 621 ? 19.891 38.344 5.371 1 92.19 621 SER B CA 1
ATOM 11584 C C . SER B 1 621 ? 20.453 37.281 6.297 1 92.19 621 SER B C 1
ATOM 11586 O O . SER B 1 621 ? 21.641 36.969 6.227 1 92.19 621 SER B O 1
ATOM 11588 N N . LEU B 1 622 ? 19.609 36.75 7.113 1 91.38 622 LEU B N 1
ATOM 11589 C CA . LEU B 1 622 ? 20.062 35.719 8.039 1 91.38 622 LEU B CA 1
ATOM 11590 C C . LEU B 1 622 ? 20.375 34.406 7.293 1 91.38 622 LEU B C 1
ATOM 11592 O O . LEU B 1 622 ? 21.344 33.719 7.629 1 91.38 622 LEU B O 1
ATOM 11596 N N . LYS B 1 623 ? 19.656 34.125 6.277 1 91.06 623 LYS B N 1
ATOM 11597 C CA . LYS B 1 623 ? 19.875 32.906 5.5 1 91.06 623 LYS B CA 1
ATOM 11598 C C . LYS B 1 623 ? 21.188 32.969 4.711 1 91.06 623 LYS B C 1
ATOM 11600 O O . LYS B 1 623 ? 21.859 31.953 4.508 1 91.06 623 LYS B O 1
ATOM 11605 N N . LEU B 1 624 ? 21.469 34.156 4.289 1 92.12 624 LEU B N 1
ATOM 11606 C CA . LEU B 1 624 ? 22.734 34.344 3.578 1 92.12 624 LEU B CA 1
ATOM 11607 C C . LEU B 1 624 ? 23.922 34.219 4.523 1 92.12 624 LEU B C 1
ATOM 11609 O O . LEU B 1 624 ? 24.969 33.688 4.152 1 92.12 624 LEU B O 1
ATOM 11613 N N . LEU B 1 625 ? 23.703 34.812 5.707 1 93 625 LEU B N 1
ATOM 11614 C CA . LEU B 1 625 ? 24.766 34.719 6.695 1 93 625 LEU B CA 1
ATOM 11615 C C . LEU B 1 625 ? 25.047 33.281 7.082 1 93 625 LEU B C 1
ATOM 11617 O O . LEU B 1 625 ? 26.203 32.906 7.289 1 93 625 LEU B O 1
ATOM 11621 N N . PHE B 1 626 ? 24.031 32.5 7.137 1 92.81 626 PHE B N 1
ATOM 11622 C CA . PHE B 1 626 ? 24.188 31.078 7.457 1 92.81 626 PHE B CA 1
ATOM 11623 C C . PHE B 1 626 ? 24.547 30.281 6.211 1 92.81 626 PHE B C 1
ATOM 11625 O O . PHE B 1 626 ? 24.734 29.062 6.277 1 92.81 626 PHE B O 1
ATOM 11632 N N . ARG B 1 627 ? 24.641 30.875 5.078 1 91.75 627 ARG B N 1
ATOM 11633 C CA . ARG B 1 627 ? 25.047 30.375 3.768 1 91.75 627 ARG B CA 1
ATOM 11634 C C . ARG B 1 627 ? 24.109 29.266 3.291 1 91.75 627 ARG B C 1
ATOM 11636 O O . ARG B 1 627 ? 24.562 28.188 2.883 1 91.75 627 ARG B O 1
ATOM 11643 N N . PHE B 1 628 ? 22.906 29.516 3.525 1 89.62 628 PHE B N 1
ATOM 11644 C CA . PHE B 1 628 ? 21.922 28.672 2.859 1 89.62 628 PHE B CA 1
ATOM 11645 C C . PHE B 1 628 ? 21.875 28.953 1.362 1 89.62 628 PHE B C 1
ATOM 11647 O O . PHE B 1 628 ? 21.484 28.094 0.57 1 89.62 628 PHE B O 1
ATOM 11654 N N . TYR B 1 629 ? 22.234 30.203 1.123 1 88.19 629 TYR B N 1
ATOM 11655 C CA . TYR B 1 629 ? 22.375 30.688 -0.246 1 88.19 629 TYR B CA 1
ATOM 11656 C C . TYR B 1 629 ? 23.703 31.391 -0.44 1 88.19 629 TYR B C 1
ATOM 11658 O O . TYR B 1 629 ? 24.281 31.922 0.515 1 88.19 629 TYR B O 1
ATOM 11666 N N . ASP B 1 630 ? 24.109 31.328 -1.638 1 88.69 630 ASP B N 1
ATOM 11667 C CA . ASP B 1 630 ? 25.312 32.094 -1.958 1 88.69 630 ASP B CA 1
ATOM 11668 C C . ASP B 1 630 ? 24.953 33.469 -2.568 1 88.69 630 ASP B C 1
ATOM 11670 O O . ASP B 1 630 ? 23.984 33.562 -3.338 1 88.69 630 ASP B O 1
ATOM 11674 N N . VAL B 1 631 ? 25.672 34.375 -2.098 1 90.25 631 VAL B N 1
ATOM 11675 C CA . VAL B 1 631 ? 25.438 35.75 -2.57 1 90.25 631 VAL B CA 1
ATOM 11676 C C . VAL B 1 631 ? 25.797 35.844 -4.047 1 90.25 631 VAL B C 1
ATOM 11678 O O . VAL B 1 631 ? 26.766 35.219 -4.496 1 90.25 631 VAL B O 1
ATOM 11681 N N . GLN B 1 632 ? 25.031 36.562 -4.805 1 88.44 632 GLN B N 1
ATOM 11682 C CA . GLN B 1 632 ? 25.281 36.719 -6.234 1 88.44 632 GLN B CA 1
ATOM 11683 C C . GLN B 1 632 ? 26.297 37.844 -6.484 1 88.44 632 GLN B C 1
ATOM 11685 O O . GLN B 1 632 ? 27.219 37.656 -7.289 1 88.44 632 GLN B O 1
ATOM 11690 N N . GLU B 1 633 ? 25.984 38.969 -5.918 1 91.75 633 GLU B N 1
ATOM 11691 C CA . GLU B 1 633 ? 26.922 40.094 -5.965 1 91.75 633 GLU B CA 1
ATOM 11692 C C . GLU B 1 633 ? 27.25 40.594 -4.559 1 91.75 633 GLU B C 1
ATOM 11694 O O . GLU B 1 633 ? 26.406 40.531 -3.66 1 91.75 633 GLU B O 1
ATOM 11699 N N . GLY B 1 634 ? 28.484 41 -4.402 1 92.81 634 GLY B N 1
ATOM 11700 C CA . GLY B 1 634 ? 28.938 41.438 -3.086 1 92.81 634 GLY B CA 1
ATOM 11701 C C . GLY B 1 634 ? 29.531 40.281 -2.264 1 92.81 634 GLY B C 1
ATOM 11702 O O . GLY B 1 634 ? 29.969 39.281 -2.816 1 92.81 634 GLY B O 1
ATOM 11703 N N . ALA B 1 635 ? 29.703 40.594 -0.956 1 94.38 635 ALA B N 1
ATOM 11704 C CA . ALA B 1 635 ? 30.281 39.562 -0.107 1 94.38 635 ALA B CA 1
ATOM 11705 C C . ALA B 1 635 ? 29.828 39.719 1.342 1 94.38 635 ALA B C 1
ATOM 11707 O O . ALA B 1 635 ? 29.609 40.844 1.808 1 94.38 635 ALA B O 1
ATOM 11708 N N . VAL B 1 636 ? 29.594 38.656 1.926 1 94.81 636 VAL B N 1
ATOM 11709 C CA . VAL B 1 636 ? 29.375 38.594 3.367 1 94.81 636 VAL B CA 1
ATOM 11710 C C . VAL B 1 636 ? 30.625 38.062 4.055 1 94.81 636 VAL B C 1
ATOM 11712 O O . VAL B 1 636 ? 31.141 37 3.674 1 94.81 636 VAL B O 1
ATOM 11715 N N . THR B 1 637 ? 31.109 38.875 4.973 1 94.88 637 THR B N 1
ATOM 11716 C CA . THR B 1 637 ? 32.375 38.469 5.613 1 94.88 637 THR B CA 1
ATOM 11717 C C . THR B 1 637 ? 32.156 38.281 7.117 1 94.88 637 THR B C 1
ATOM 11719 O O . THR B 1 637 ? 31.328 38.969 7.719 1 94.88 637 THR B O 1
ATOM 11722 N N . VAL B 1 638 ? 32.875 37.344 7.676 1 94.44 638 VAL B N 1
ATOM 11723 C CA . VAL B 1 638 ? 32.969 37.125 9.117 1 94.44 638 VAL B CA 1
ATOM 11724 C C . VAL B 1 638 ? 34.406 37.281 9.57 1 94.44 638 VAL B C 1
ATOM 11726 O O . VAL B 1 638 ? 35.312 36.531 9.133 1 94.44 638 VAL B O 1
ATOM 11729 N N . ASP B 1 639 ? 34.656 38.188 10.375 1 93.5 639 ASP B N 1
ATOM 11730 C CA . ASP B 1 639 ? 36 38.531 10.828 1 93.5 639 ASP B CA 1
ATOM 11731 C C . ASP B 1 639 ? 36.938 38.781 9.648 1 93.5 639 ASP B C 1
ATOM 11733 O O . ASP B 1 639 ? 38.062 38.281 9.648 1 93.5 639 ASP B O 1
ATOM 11737 N N . GLY B 1 640 ? 36.406 39.281 8.594 1 89.38 640 GLY B N 1
ATOM 11738 C CA . GLY B 1 640 ? 37.219 39.625 7.438 1 89.38 640 GLY B CA 1
ATOM 11739 C C . GLY B 1 640 ? 37.281 38.531 6.402 1 89.38 640 GLY B C 1
ATOM 11740 O O . GLY B 1 640 ? 37.781 38.75 5.293 1 89.38 640 GLY B O 1
ATOM 11741 N N . HIS B 1 641 ? 36.844 37.375 6.727 1 92.31 641 HIS B N 1
ATOM 11742 C CA . HIS B 1 641 ? 36.875 36.281 5.785 1 92.31 641 HIS B CA 1
ATOM 11743 C C . HIS B 1 641 ? 35.562 36.125 5.043 1 92.31 641 HIS B C 1
ATOM 11745 O O . HIS B 1 641 ? 34.5 36.156 5.66 1 92.31 641 HIS B O 1
ATOM 11751 N N . ASP B 1 642 ? 35.688 35.938 3.785 1 93.06 642 ASP B N 1
ATOM 11752 C CA . ASP B 1 642 ? 34.5 35.719 2.994 1 93.06 642 ASP B CA 1
ATOM 11753 C C . ASP B 1 642 ? 33.906 34.344 3.314 1 93.06 642 ASP B C 1
ATOM 11755 O O . ASP B 1 642 ? 34.625 33.344 3.369 1 93.06 642 ASP B O 1
ATOM 11759 N N . ILE B 1 643 ? 32.625 34.312 3.508 1 92.81 643 ILE B N 1
ATOM 11760 C CA . ILE B 1 643 ? 31.938 33.094 3.908 1 92.81 643 ILE B CA 1
ATOM 11761 C C . ILE B 1 643 ? 32.062 32.031 2.807 1 92.81 643 ILE B C 1
ATOM 11763 O O . ILE B 1 643 ? 32 30.828 3.074 1 92.81 643 ILE B O 1
ATOM 11767 N N . LYS B 1 644 ? 32.281 32.375 1.552 1 91.19 644 LYS B N 1
ATOM 11768 C CA . LYS B 1 644 ? 32.438 31.453 0.428 1 91.19 644 LYS B CA 1
ATOM 11769 C C . LYS B 1 644 ? 33.75 30.688 0.508 1 91.19 644 LYS B C 1
ATOM 11771 O O . LYS B 1 644 ? 33.875 29.625 -0.074 1 91.19 644 LYS B O 1
ATOM 11776 N N . ASP B 1 645 ? 34.656 31.281 1.245 1 91.06 645 ASP B N 1
ATOM 11777 C CA . ASP B 1 645 ? 35.969 30.672 1.336 1 91.06 645 ASP B CA 1
ATOM 11778 C C . ASP B 1 645 ? 36.125 29.859 2.613 1 91.06 645 ASP B C 1
ATOM 11780 O O . ASP B 1 645 ? 37.188 29.297 2.877 1 91.06 645 ASP B O 1
ATOM 11784 N N . LEU B 1 646 ? 35.125 29.75 3.307 1 91.44 646 LEU B N 1
ATOM 11785 C CA . LEU B 1 646 ? 35.188 29.016 4.566 1 91.44 646 LEU B CA 1
ATOM 11786 C C . LEU B 1 646 ? 34.5 27.656 4.434 1 91.44 646 LEU B C 1
ATOM 11788 O O . LEU B 1 646 ? 33.625 27.469 3.562 1 91.44 646 LEU B O 1
ATOM 11792 N N . LYS B 1 647 ? 34.938 26.766 5.25 1 91.38 647 LYS B N 1
ATOM 11793 C CA . LYS B 1 647 ? 34.25 25.484 5.34 1 91.38 647 LYS B CA 1
ATOM 11794 C C . LYS B 1 647 ? 32.875 25.656 5.98 1 91.38 647 LYS B C 1
ATOM 11796 O O . LYS B 1 647 ? 32.75 26.375 6.969 1 91.38 647 LYS B O 1
ATOM 11801 N N . LEU B 1 648 ? 31.938 25.016 5.484 1 88.81 648 LEU B N 1
ATOM 11802 C CA . LEU B 1 648 ? 30.562 25.188 5.926 1 88.81 648 LEU B CA 1
ATOM 11803 C C . LEU B 1 648 ? 30.391 24.719 7.367 1 88.81 648 LEU B C 1
ATOM 11805 O O . LEU B 1 648 ? 29.688 25.359 8.156 1 88.81 648 LEU B O 1
ATOM 11809 N N . ASP B 1 649 ? 31.016 23.625 7.691 1 88.31 649 ASP B N 1
ATOM 11810 C CA . ASP B 1 649 ? 30.891 23.078 9.031 1 88.31 649 ASP B CA 1
ATOM 11811 C C . ASP B 1 649 ? 31.484 24.016 10.078 1 88.31 649 ASP B C 1
ATOM 11813 O O . ASP B 1 649 ? 30.906 24.219 11.141 1 88.31 649 ASP B O 1
ATOM 11817 N N . SER B 1 650 ? 32.625 24.594 9.719 1 90 650 SER B N 1
ATOM 11818 C CA . SER B 1 650 ? 33.281 25.5 10.641 1 90 650 SER B CA 1
ATOM 11819 C C . SER B 1 650 ? 32.5 26.797 10.812 1 90 650 SER B C 1
ATOM 11821 O O . SER B 1 650 ? 32.406 27.328 11.93 1 90 650 SER B O 1
ATOM 11823 N N . LEU B 1 651 ? 32 27.25 9.766 1 91.44 651 LEU B N 1
ATOM 11824 C CA . LEU B 1 651 ? 31.203 28.469 9.828 1 91.44 651 LEU B CA 1
ATOM 11825 C C . LEU B 1 651 ? 29.953 28.266 10.656 1 91.44 651 LEU B C 1
ATOM 11827 O O . LEU B 1 651 ? 29.672 29.047 11.578 1 91.44 651 LEU B O 1
ATOM 11831 N N . ARG B 1 652 ? 29.25 27.234 10.43 1 90.25 652 ARG B N 1
ATOM 11832 C CA . ARG B 1 652 ? 27.953 27 11.047 1 90.25 652 ARG B CA 1
ATOM 11833 C C . ARG B 1 652 ? 28.109 26.609 12.516 1 90.25 652 ARG B C 1
ATOM 11835 O O . ARG B 1 652 ? 27.188 26.812 13.32 1 90.25 652 ARG B O 1
ATOM 11842 N N . ARG B 1 653 ? 29.25 26.125 12.852 1 89.12 653 ARG B N 1
ATOM 11843 C CA . ARG B 1 653 ? 29.5 25.781 14.242 1 89.12 653 ARG B CA 1
ATOM 11844 C C . ARG B 1 653 ? 29.578 27.031 15.109 1 89.12 653 ARG B C 1
ATOM 11846 O O . ARG B 1 653 ? 29.25 26.984 16.297 1 89.12 653 ARG B O 1
ATOM 11853 N N . HIS B 1 654 ? 29.891 28.125 14.508 1 91.38 654 HIS B N 1
ATOM 11854 C CA . HIS B 1 654 ? 30.078 29.344 15.273 1 91.38 654 HIS B CA 1
ATOM 11855 C C . HIS B 1 654 ? 28.859 30.25 15.188 1 91.38 654 HIS B C 1
ATOM 11857 O O . HIS B 1 654 ? 28.875 31.375 15.672 1 91.38 654 HIS B O 1
ATOM 11863 N N . ILE B 1 655 ? 27.891 29.734 14.57 1 92.19 655 ILE B N 1
ATOM 11864 C CA . ILE B 1 655 ? 26.672 30.531 14.438 1 92.19 655 ILE B CA 1
ATOM 11865 C C . ILE B 1 655 ? 25.5 29.797 15.086 1 92.19 655 ILE B C 1
ATOM 11867 O O . ILE B 1 655 ? 25.234 28.641 14.758 1 92.19 655 ILE B O 1
ATOM 11871 N N . GLY B 1 656 ? 24.891 30.359 16.062 1 90.5 656 GLY B N 1
ATOM 11872 C CA . GLY B 1 656 ? 23.656 29.859 16.641 1 90.5 656 GLY B CA 1
ATOM 11873 C C . GLY B 1 656 ? 22.422 30.562 16.109 1 90.5 656 GLY B C 1
ATOM 11874 O O . GLY B 1 656 ? 22.438 31.766 15.883 1 90.5 656 GLY B O 1
ATOM 11875 N N . VAL B 1 657 ? 21.422 29.766 15.812 1 90.38 657 VAL B N 1
ATOM 11876 C CA . VAL B 1 657 ? 20.219 30.344 15.211 1 90.38 657 VAL B CA 1
ATOM 11877 C C . VAL B 1 657 ? 18.984 29.969 16.031 1 90.38 657 VAL B C 1
ATOM 11879 O O . VAL B 1 657 ? 18.859 28.828 16.484 1 90.38 657 VAL B O 1
ATOM 11882 N N . VAL B 1 658 ? 18.219 30.953 16.359 1 87.5 658 VAL B N 1
ATOM 11883 C CA . VAL B 1 658 ? 16.875 30.75 16.906 1 87.5 658 VAL B CA 1
ATOM 11884 C C . VAL B 1 658 ? 15.828 31.156 15.859 1 87.5 658 VAL B C 1
ATOM 11886 O O . VAL B 1 658 ? 15.555 32.344 15.672 1 87.5 658 VAL B O 1
ATOM 11889 N N . PRO B 1 659 ? 15.234 30.172 15.242 1 85 659 PRO B N 1
ATOM 11890 C CA . PRO B 1 659 ? 14.328 30.453 14.133 1 85 659 PRO B CA 1
ATOM 11891 C C . PRO B 1 659 ? 12.969 30.969 14.594 1 85 659 PRO B C 1
ATOM 11893 O O . PRO B 1 659 ? 12.656 30.922 15.789 1 85 659 PRO B O 1
ATOM 11896 N N . GLN B 1 660 ? 12.227 31.453 13.508 1 73.06 660 GLN B N 1
ATOM 11897 C CA . GLN B 1 660 ? 10.867 31.922 13.758 1 73.06 660 GLN B CA 1
ATOM 11898 C C . GLN B 1 660 ? 9.945 30.766 14.133 1 73.06 660 GLN B C 1
ATOM 11900 O O . GLN B 1 660 ? 9.234 30.844 15.133 1 73.06 660 GLN B O 1
ATOM 11905 N N . ASP B 1 661 ? 10.055 29.688 13.281 1 75.12 661 ASP B N 1
ATOM 11906 C CA . ASP B 1 661 ? 9.297 28.469 13.523 1 75.12 661 ASP B CA 1
ATOM 11907 C C . ASP B 1 661 ? 10.211 27.328 13.977 1 75.12 661 ASP B C 1
ATOM 11909 O O . ASP B 1 661 ? 11.047 26.859 13.211 1 75.12 661 ASP B O 1
ATOM 11913 N N . THR B 1 662 ? 10.016 27.031 15.305 1 75.44 662 THR B N 1
ATOM 11914 C CA . THR B 1 662 ? 10.883 25.984 15.844 1 75.44 662 THR B CA 1
ATOM 11915 C C . THR B 1 662 ? 10.266 24.609 15.625 1 75.44 662 THR B C 1
ATOM 11917 O O . THR B 1 662 ? 9.125 24.359 16.016 1 75.44 662 THR B O 1
ATOM 11920 N N . VAL B 1 663 ? 10.992 23.797 14.93 1 77.81 663 VAL B N 1
ATOM 11921 C CA . VAL B 1 663 ? 10.562 22.406 14.734 1 77.81 663 VAL B CA 1
ATOM 11922 C C . VAL B 1 663 ? 11.336 21.484 15.672 1 77.81 663 VAL B C 1
ATOM 11924 O O . VAL B 1 663 ? 12.562 21.578 15.773 1 77.81 663 VAL B O 1
ATOM 11927 N N . LEU B 1 664 ? 10.578 20.781 16.516 1 81.19 664 LEU B N 1
ATOM 11928 C CA . LEU B 1 664 ? 11.203 19.828 17.422 1 81.19 664 LEU B CA 1
ATOM 11929 C C . LEU B 1 664 ? 11.039 18.406 16.906 1 81.19 664 LEU B C 1
ATOM 11931 O O . LEU B 1 664 ? 10.07 18.094 16.203 1 81.19 664 LEU B O 1
ATOM 11935 N N . PHE B 1 665 ? 12.023 17.609 17.188 1 83.62 665 PHE B N 1
ATOM 11936 C CA . PHE B 1 665 ? 11.969 16.188 16.844 1 83.62 665 PHE B CA 1
ATOM 11937 C C . PHE B 1 665 ? 10.969 15.453 17.734 1 83.62 665 PHE B C 1
ATOM 11939 O O . PHE B 1 665 ? 10.742 15.844 18.875 1 83.62 665 PHE B O 1
ATOM 11946 N N . ASN B 1 666 ? 10.359 14.406 17.125 1 80.38 666 ASN B N 1
ATOM 11947 C CA . ASN B 1 666 ? 9.484 13.555 17.922 1 80.38 666 ASN B CA 1
ATOM 11948 C C . ASN B 1 666 ? 10.289 12.633 18.844 1 80.38 666 ASN B C 1
ATOM 11950 O O . ASN B 1 666 ? 10.266 11.414 18.672 1 80.38 666 ASN B O 1
ATOM 11954 N N . ALA B 1 667 ? 10.914 13.258 19.719 1 82.94 667 ALA B N 1
ATOM 11955 C CA . ALA B 1 667 ? 11.75 12.578 20.703 1 82.94 667 ALA B CA 1
ATOM 11956 C C . ALA B 1 667 ? 11.641 13.242 22.062 1 82.94 667 ALA B C 1
ATOM 11958 O O . ALA B 1 667 ? 10.719 14.031 22.312 1 82.94 667 ALA B O 1
ATOM 11959 N N . THR B 1 668 ? 12.508 12.852 22.984 1 87.19 668 THR B N 1
ATOM 11960 C CA . THR B 1 668 ? 12.484 13.422 24.328 1 87.19 668 THR B CA 1
ATOM 11961 C C . THR B 1 668 ? 13 14.859 24.312 1 87.19 668 THR B C 1
ATOM 11963 O O . THR B 1 668 ? 13.711 15.258 23.391 1 87.19 668 THR B O 1
ATOM 11966 N N . ILE B 1 669 ? 12.578 15.602 25.281 1 88.62 669 ILE B N 1
ATOM 11967 C CA . ILE B 1 669 ? 13.07 16.969 25.438 1 88.62 669 ILE B CA 1
ATOM 11968 C C . ILE B 1 669 ? 14.594 16.953 25.578 1 88.62 669 ILE B C 1
ATOM 11970 O O . ILE B 1 669 ? 15.281 17.812 25 1 88.62 669 ILE B O 1
ATOM 11974 N N . MET B 1 670 ? 15.078 15.961 26.281 1 89.81 670 MET B N 1
ATOM 11975 C CA . MET B 1 670 ? 16.516 15.836 26.453 1 89.81 670 MET B CA 1
ATOM 11976 C C . MET B 1 670 ? 17.234 15.633 25.125 1 89.81 670 MET B C 1
ATOM 11978 O O . MET B 1 670 ? 18.25 16.266 24.859 1 89.81 670 MET B O 1
ATOM 11982 N N . TYR B 1 671 ? 16.688 14.812 24.328 1 87.75 671 TYR B N 1
ATOM 11983 C CA . TYR B 1 671 ? 17.266 14.57 23.016 1 87.75 671 TYR B CA 1
ATOM 11984 C C . TYR B 1 671 ? 17.266 15.836 22.172 1 87.75 671 TYR B C 1
ATOM 11986 O O . TYR B 1 671 ? 18.234 16.125 21.469 1 87.75 671 TYR B O 1
ATOM 11994 N N . ASN B 1 672 ? 16.188 16.547 22.219 1 88.44 672 ASN B N 1
ATOM 11995 C CA . ASN B 1 672 ? 16.078 17.781 21.453 1 88.44 672 ASN B CA 1
ATOM 11996 C C . ASN B 1 672 ? 17.094 18.828 21.906 1 88.44 672 ASN B C 1
ATOM 11998 O O . ASN B 1 672 ? 17.609 19.594 21.094 1 88.44 672 ASN B O 1
ATOM 12002 N N . LEU B 1 673 ? 17.359 18.797 23.188 1 90 673 LEU B N 1
ATOM 12003 C CA . LEU B 1 673 ? 18.328 19.75 23.719 1 90 673 LEU B CA 1
ATOM 12004 C C . LEU B 1 673 ? 19.766 19.312 23.406 1 90 673 LEU B C 1
ATOM 12006 O O . LEU B 1 673 ? 20.594 20.141 23.031 1 90 673 LEU B O 1
ATOM 12010 N N . LEU B 1 674 ? 19.984 18.062 23.484 1 88.25 674 LEU B N 1
ATOM 12011 C CA . LEU B 1 674 ? 21.328 17.531 23.266 1 88.25 674 LEU B CA 1
ATOM 12012 C C . LEU B 1 674 ? 21.688 17.578 21.781 1 88.25 674 LEU B C 1
ATOM 12014 O O . LEU B 1 674 ? 22.859 17.406 21.422 1 88.25 674 LEU B O 1
ATOM 12018 N N . TYR B 1 675 ? 20.703 17.875 21.016 1 86.19 675 TYR B N 1
ATOM 12019 C CA . TYR B 1 675 ? 20.906 17.938 19.578 1 86.19 675 TYR B CA 1
ATOM 12020 C C . TYR B 1 675 ? 21.891 19.047 19.219 1 86.19 675 TYR B C 1
ATOM 12022 O O . TYR B 1 675 ? 22.609 18.953 18.219 1 86.19 675 TYR B O 1
ATOM 12030 N N . ALA B 1 676 ? 21.906 20.109 19.984 1 84.69 676 ALA B N 1
ATOM 12031 C CA . ALA B 1 676 ? 22.797 21.25 19.75 1 84.69 676 ALA B CA 1
ATOM 12032 C C . ALA B 1 676 ? 24.234 20.906 20.125 1 84.69 676 ALA B C 1
ATOM 12034 O O . ALA B 1 676 ? 25.172 21.359 19.453 1 84.69 676 ALA B O 1
ATOM 12035 N N . ASN B 1 677 ? 24.438 20.219 21.156 1 87.75 677 ASN B N 1
ATOM 12036 C CA . ASN B 1 677 ? 25.734 19.75 21.625 1 87.75 677 ASN B CA 1
ATOM 12037 C C . ASN B 1 677 ? 25.625 18.375 22.281 1 87.75 677 ASN B C 1
ATOM 12039 O O . ASN B 1 677 ? 25.375 18.266 23.484 1 87.75 677 ASN B O 1
ATOM 12043 N N . PRO B 1 678 ? 25.969 17.359 21.484 1 84.69 678 PRO B N 1
ATOM 12044 C CA . PRO B 1 678 ? 25.828 15.984 21.984 1 84.69 678 PRO B CA 1
ATOM 12045 C C . PRO B 1 678 ? 26.781 15.68 23.141 1 84.69 678 PRO B C 1
ATOM 12047 O O . PRO B 1 678 ? 26.531 14.742 23.906 1 84.69 678 PRO B O 1
ATOM 12050 N N . LYS B 1 679 ? 27.781 16.453 23.375 1 85 679 LYS B N 1
ATOM 12051 C CA . LYS B 1 679 ? 28.781 16.203 24.406 1 85 679 LYS B CA 1
ATOM 12052 C C . LYS B 1 679 ? 28.453 16.953 25.688 1 85 679 LYS B C 1
ATOM 12054 O O . LYS B 1 679 ? 29.141 16.797 26.703 1 85 679 LYS B O 1
ATOM 12059 N N . ALA B 1 680 ? 27.375 17.734 25.594 1 89.81 680 ALA B N 1
ATOM 12060 C CA . ALA B 1 680 ? 27.031 18.516 26.781 1 89.81 680 ALA B CA 1
ATOM 12061 C C . ALA B 1 680 ? 26.594 17.609 27.922 1 89.81 680 ALA B C 1
ATOM 12063 O O . ALA B 1 680 ? 25.953 16.578 27.703 1 89.81 680 ALA B O 1
ATOM 12064 N N . SER B 1 681 ? 26.984 17.891 29.109 1 91.81 681 SER B N 1
ATOM 12065 C CA . SER B 1 681 ? 26.594 17.141 30.297 1 91.81 681 SER B CA 1
ATOM 12066 C C . SER B 1 681 ? 25.172 17.5 30.719 1 91.81 681 SER B C 1
ATOM 12068 O O . SER B 1 681 ? 24.609 18.5 30.266 1 91.81 681 SER B O 1
ATOM 12070 N N . GLU B 1 682 ? 24.625 16.766 31.547 1 91.25 682 GLU B N 1
ATOM 12071 C CA . GLU B 1 682 ? 23.281 17 32.062 1 91.25 682 GLU B CA 1
ATOM 12072 C C . GLU B 1 682 ? 23.219 18.312 32.812 1 91.25 682 GLU B C 1
ATOM 12074 O O . GLU B 1 682 ? 22.203 19.031 32.781 1 91.25 682 GLU B O 1
ATOM 12079 N N . ALA B 1 683 ? 24.312 18.562 33.469 1 91.75 683 ALA B N 1
ATOM 12080 C CA . ALA B 1 683 ? 24.375 19.812 34.219 1 91.75 683 ALA B CA 1
ATOM 12081 C C . ALA B 1 683 ? 24.328 21.016 33.281 1 91.75 683 ALA B C 1
ATOM 12083 O O . ALA B 1 683 ? 23.688 22.031 33.594 1 91.75 683 ALA B O 1
ATOM 12084 N N . ASP B 1 684 ? 25.031 20.875 32.219 1 92.12 684 ASP B N 1
ATOM 12085 C CA . ASP B 1 684 ? 25.016 21.953 31.219 1 92.12 684 ASP B CA 1
ATOM 12086 C C . ASP B 1 684 ? 23.625 22.172 30.656 1 92.12 684 ASP B C 1
ATOM 12088 O O . ASP B 1 684 ? 23.219 23.312 30.422 1 92.12 684 ASP B O 1
ATOM 12092 N N . VAL B 1 685 ? 22.922 21.109 30.469 1 93.44 685 VAL B N 1
ATOM 12093 C CA . VAL B 1 685 ? 21.578 21.172 29.922 1 93.44 685 VAL B CA 1
ATOM 12094 C C . VAL B 1 685 ? 20.641 21.859 30.922 1 93.44 685 VAL B C 1
ATOM 12096 O O . VAL B 1 685 ? 19.828 22.703 30.531 1 93.44 685 VAL B O 1
ATOM 12099 N N . PHE B 1 686 ? 20.828 21.531 32.156 1 93.75 686 PHE B N 1
ATOM 12100 C CA . PHE B 1 686 ? 19.984 22.141 33.188 1 93.75 686 PHE B CA 1
ATOM 12101 C C . PHE B 1 686 ? 20.25 23.641 33.281 1 93.75 686 PHE B C 1
ATOM 12103 O O . PHE B 1 686 ? 19.312 24.438 33.438 1 93.75 686 PHE B O 1
ATOM 12110 N N . GLU B 1 687 ? 21.453 23.953 33.219 1 91 687 GLU B N 1
ATOM 12111 C CA . GLU B 1 687 ? 21.828 25.359 33.281 1 91 687 GLU B CA 1
ATOM 12112 C C . GLU B 1 687 ? 21.281 26.141 32.094 1 91 687 GLU B C 1
ATOM 12114 O O . GLU B 1 687 ? 20.812 27.281 32.25 1 91 687 GLU B O 1
ATOM 12119 N N . ALA B 1 688 ? 21.422 25.562 30.969 1 91.38 688 ALA B N 1
ATOM 12120 C CA . ALA B 1 688 ? 20.891 26.219 29.781 1 91.38 688 ALA B CA 1
ATOM 12121 C C . ALA B 1 688 ? 19.375 26.391 29.859 1 91.38 688 ALA B C 1
ATOM 12123 O O . ALA B 1 688 ? 18.844 27.422 29.453 1 91.38 688 ALA B O 1
ATOM 12124 N N . CYS B 1 689 ? 18.688 25.406 30.391 1 92.5 689 CYS B N 1
ATOM 12125 C CA . CYS B 1 689 ? 17.234 25.469 30.5 1 92.5 689 CYS B CA 1
ATOM 12126 C C . CYS B 1 689 ? 16.828 26.469 31.578 1 92.5 689 CYS B C 1
ATOM 12128 O O . CYS B 1 689 ? 15.781 27.109 31.453 1 92.5 689 CYS B O 1
ATOM 12130 N N . LYS B 1 690 ? 17.609 26.562 32.594 1 90.38 690 LYS B N 1
ATOM 12131 C CA . LYS B 1 690 ? 17.344 27.578 33.594 1 90.38 690 LYS B CA 1
ATOM 12132 C C . LYS B 1 690 ? 17.5 28.984 33.031 1 90.38 690 LYS B C 1
ATOM 12134 O O . LYS B 1 690 ? 16.688 29.875 33.312 1 90.38 690 LYS B O 1
ATOM 12139 N N . ALA B 1 691 ? 18.5 29.047 32.25 1 86.31 691 ALA B N 1
ATOM 12140 C CA . ALA B 1 691 ? 18.75 30.344 31.609 1 86.31 691 ALA B CA 1
ATOM 12141 C C . ALA B 1 691 ? 17.625 30.703 30.641 1 86.31 691 ALA B C 1
ATOM 12143 O O . ALA B 1 691 ? 17.312 31.875 30.453 1 86.31 691 ALA B O 1
ATOM 12144 N N . ALA B 1 692 ? 17.094 29.734 30.047 1 87.75 692 ALA B N 1
ATOM 12145 C CA . ALA B 1 692 ? 16 29.969 29.094 1 87.75 692 ALA B CA 1
ATOM 12146 C C . ALA B 1 692 ? 14.656 29.984 29.812 1 87.75 692 ALA B C 1
ATOM 12148 O O . ALA B 1 692 ? 13.609 30.125 29.172 1 87.75 692 ALA B O 1
ATOM 12149 N N . ASN B 1 693 ? 14.586 29.797 31.125 1 85.44 693 ASN B N 1
ATOM 12150 C CA . ASN B 1 693 ? 13.398 29.859 31.984 1 85.44 693 ASN B CA 1
ATOM 12151 C C . ASN B 1 693 ? 12.406 28.766 31.625 1 85.44 693 ASN B C 1
ATOM 12153 O O . ASN B 1 693 ? 11.203 29.016 31.516 1 85.44 693 ASN B O 1
ATOM 12157 N N . ILE B 1 694 ? 12.891 27.609 31.281 1 86.81 694 ILE B N 1
ATOM 12158 C CA . ILE B 1 694 ? 11.977 26.531 30.922 1 86.81 694 ILE B CA 1
ATOM 12159 C C . ILE B 1 694 ? 12.219 25.328 31.828 1 86.81 694 ILE B C 1
ATOM 12161 O O . ILE B 1 694 ? 11.414 24.391 31.859 1 86.81 694 ILE B O 1
ATOM 12165 N N . HIS B 1 695 ? 13.273 25.406 32.625 1 89.5 695 HIS B N 1
ATOM 12166 C CA . HIS B 1 695 ? 13.68 24.266 33.469 1 89.5 695 HIS B CA 1
ATOM 12167 C C . HIS B 1 695 ? 12.547 23.844 34.375 1 89.5 695 HIS B C 1
ATOM 12169 O O . HIS B 1 695 ? 12.211 22.656 34.469 1 89.5 695 HIS B O 1
ATOM 12175 N N . GLU B 1 696 ? 11.969 24.766 35.062 1 86.06 696 GLU B N 1
ATOM 12176 C CA . GLU B 1 696 ? 10.906 24.453 36 1 86.06 696 GLU B CA 1
ATOM 12177 C C . GLU B 1 696 ? 9.672 23.906 35.312 1 86.06 696 GLU B C 1
ATOM 12179 O O . GLU B 1 696 ? 9.008 23 35.812 1 86.06 696 GLU B O 1
ATOM 12184 N N . ARG B 1 697 ? 9.438 24.453 34.219 1 83.25 697 ARG B N 1
ATOM 12185 C CA . ARG B 1 697 ? 8.289 23.969 33.469 1 83.25 697 ARG B CA 1
ATOM 12186 C C . ARG B 1 697 ? 8.492 22.531 33 1 83.25 697 ARG B C 1
ATOM 12188 O O . ARG B 1 697 ? 7.543 21.75 33 1 83.25 697 ARG B O 1
ATOM 12195 N N . ILE B 1 698 ? 9.656 22.188 32.562 1 88.12 698 ILE B N 1
ATOM 12196 C CA . ILE B 1 698 ? 9.977 20.844 32.094 1 88.12 698 ILE B CA 1
ATOM 12197 C C . ILE B 1 698 ? 9.844 19.844 33.25 1 88.12 698 ILE B C 1
ATOM 12199 O O . ILE B 1 698 ? 9.367 18.719 33.062 1 88.12 698 ILE B O 1
ATOM 12203 N N . LEU B 1 699 ? 10.234 20.266 34.406 1 87.5 699 LEU B N 1
ATOM 12204 C CA . LEU B 1 699 ? 10.172 19.391 35.562 1 87.5 699 LEU B CA 1
ATOM 12205 C C . LEU B 1 699 ? 8.727 19.094 35.938 1 87.5 699 LEU B C 1
ATOM 12207 O O . LEU B 1 699 ? 8.438 18.062 36.562 1 87.5 699 LEU B O 1
ATOM 12211 N N . ASN B 1 700 ? 7.859 19.938 35.562 1 81 700 ASN B N 1
ATOM 12212 C CA . ASN B 1 700 ? 6.449 19.766 35.906 1 81 700 ASN B CA 1
ATOM 12213 C C . ASN B 1 700 ? 5.762 18.781 34.938 1 81 700 ASN B C 1
ATOM 12215 O O . ASN B 1 700 ? 4.641 18.344 35.219 1 81 700 ASN B O 1
ATOM 12219 N N . PHE B 1 701 ? 6.441 18.5 33.938 1 81.62 701 PHE B N 1
ATOM 12220 C CA . PHE B 1 701 ? 5.906 17.453 33.062 1 81.62 701 PHE B CA 1
ATOM 12221 C C . PHE B 1 701 ? 6.035 16.094 33.75 1 81.62 701 PHE B C 1
ATOM 12223 O O . PHE B 1 701 ? 6.965 15.859 34.5 1 81.62 701 PHE B O 1
ATOM 12230 N N . PRO B 1 702 ? 5.16 15.164 33.5 1 77.44 702 PRO B N 1
ATOM 12231 C CA . PRO B 1 702 ? 5.191 13.859 34.156 1 77.44 702 PRO B CA 1
ATOM 12232 C C . PRO B 1 702 ? 6.52 13.125 33.969 1 77.44 702 PRO B C 1
ATOM 12234 O O . PRO B 1 702 ? 7.02 12.5 34.906 1 77.44 702 PRO B O 1
ATOM 12237 N N . ASP B 1 703 ? 7.129 13.242 32.812 1 84.88 703 ASP B N 1
ATOM 12238 C CA . ASP B 1 703 ? 8.367 12.516 32.562 1 84.88 703 ASP B CA 1
ATOM 12239 C C . ASP B 1 703 ? 9.562 13.469 32.531 1 84.88 703 ASP B C 1
ATOM 12241 O O . ASP B 1 703 ? 10.648 13.102 32.094 1 84.88 703 ASP B O 1
ATOM 12245 N N . GLY B 1 704 ? 9.242 14.68 32.938 1 86 704 GLY B N 1
ATOM 12246 C CA . GLY B 1 704 ? 10.328 15.648 32.969 1 86 704 GLY B CA 1
ATOM 12247 C C . GLY B 1 704 ? 11.023 15.805 31.625 1 86 704 GLY B C 1
ATOM 12248 O O . GLY B 1 704 ? 10.367 15.992 30.609 1 86 704 GLY B O 1
ATOM 12249 N N . TYR B 1 705 ? 12.391 15.57 31.719 1 89.25 705 TYR B N 1
ATOM 12250 C CA . TYR B 1 705 ? 13.195 15.734 30.516 1 89.25 705 TYR B CA 1
ATOM 12251 C C . TYR B 1 705 ? 13.016 14.555 29.578 1 89.25 705 TYR B C 1
ATOM 12253 O O . TYR B 1 705 ? 13.375 14.633 28.391 1 89.25 705 TYR B O 1
ATOM 12261 N N . GLU B 1 706 ? 12.414 13.578 30.047 1 87.56 706 GLU B N 1
ATOM 12262 C CA . GLU B 1 706 ? 12.203 12.391 29.219 1 87.56 706 GLU B CA 1
ATOM 12263 C C . GLU B 1 706 ? 10.82 12.414 28.578 1 87.56 706 GLU B C 1
ATOM 12265 O O . GLU B 1 706 ? 10.438 11.469 27.875 1 87.56 706 GLU B O 1
ATOM 12270 N N . THR B 1 707 ? 10.203 13.516 28.688 1 83 707 THR B N 1
ATOM 12271 C CA . THR B 1 707 ? 8.898 13.664 28.047 1 83 707 THR B CA 1
ATOM 12272 C C . THR B 1 707 ? 9.031 13.695 26.531 1 83 707 THR B C 1
ATOM 12274 O O . THR B 1 707 ? 9.898 14.391 26 1 83 707 THR B O 1
ATOM 12277 N N . LYS B 1 708 ? 8.273 12.906 25.812 1 81.38 708 LYS B N 1
ATOM 12278 C CA . LYS B 1 708 ? 8.312 12.867 24.344 1 81.38 708 LYS B CA 1
ATOM 12279 C C . LYS B 1 708 ? 7.461 13.992 23.75 1 81.38 708 LYS B C 1
ATOM 12281 O O . LYS B 1 708 ? 6.34 14.234 24.203 1 81.38 708 LYS B O 1
ATOM 12286 N N . VAL B 1 709 ? 7.914 14.867 22.875 1 74.75 709 VAL B N 1
ATOM 12287 C CA . VAL B 1 709 ? 7.273 16.031 22.281 1 74.75 709 VAL B CA 1
ATOM 12288 C C . VAL B 1 709 ? 6.188 15.562 21.297 1 74.75 709 VAL B C 1
ATOM 12290 O O . VAL B 1 709 ? 5.141 16.203 21.188 1 74.75 709 VAL B O 1
ATOM 12293 N N . GLY B 1 710 ? 5.879 14.32 20.938 1 60.66 710 GLY B N 1
ATOM 12294 C CA . GLY B 1 710 ? 4.867 13.805 20.016 1 60.66 710 GLY B CA 1
ATOM 12295 C C . GLY B 1 710 ? 4.934 14.43 18.641 1 60.66 710 GLY B C 1
ATOM 12296 O O . GLY B 1 710 ? 5.727 15.344 18.406 1 60.66 710 GLY B O 1
ATOM 12297 N N . GLU B 1 711 ? 3.943 13.852 17.703 1 54.38 711 GLU B N 1
ATOM 12298 C CA . GLU B 1 711 ? 3.898 14.328 16.312 1 54.38 711 GLU B CA 1
ATOM 12299 C C . GLU B 1 711 ? 3.279 15.719 16.234 1 54.38 711 GLU B C 1
ATOM 12301 O O . GLU B 1 711 ? 2.232 15.977 16.828 1 54.38 711 GLU B O 1
ATOM 12306 N N . ARG B 1 712 ? 3.705 16.656 15.484 1 47.28 712 ARG B N 1
ATOM 12307 C CA . ARG B 1 712 ? 3.389 18.047 15.195 1 47.28 712 ARG B CA 1
ATOM 12308 C C . ARG B 1 712 ? 3.051 18.812 16.469 1 47.28 712 ARG B C 1
ATOM 12310 O O . ARG B 1 712 ? 2.309 19.781 16.438 1 47.28 712 ARG B O 1
ATOM 12317 N N . GLY B 1 713 ? 3.625 18.453 17.641 1 43.09 713 GLY B N 1
ATOM 12318 C CA . GLY B 1 713 ? 3.354 19.25 18.828 1 43.09 713 GLY B CA 1
ATOM 12319 C C . GLY B 1 713 ? 1.898 19.203 19.25 1 43.09 713 GLY B C 1
ATOM 12320 O O . GLY B 1 713 ? 1.456 20.031 20.047 1 43.09 713 GLY B O 1
ATOM 12321 N N . LEU B 1 714 ? 0.914 18.578 18.25 1 39.5 714 LEU B N 1
ATOM 12322 C CA . LEU B 1 714 ? -0.533 18.75 18.359 1 39.5 714 LEU B CA 1
ATOM 12323 C C . LEU B 1 714 ? -1.088 17.953 19.531 1 39.5 714 LEU B C 1
ATOM 12325 O O . LEU B 1 714 ? -2.305 17.859 19.703 1 39.5 714 LEU B O 1
ATOM 12329 N N . LYS B 1 715 ? -0.496 17.062 20.016 1 38.75 715 LYS B N 1
ATOM 12330 C CA . LYS B 1 715 ? -1.338 16.281 20.922 1 38.75 715 LYS B CA 1
ATOM 12331 C C . LYS B 1 715 ? -2.273 17.188 21.719 1 38.75 715 LYS B C 1
ATOM 12333 O O . LYS B 1 715 ? -3.043 16.719 22.547 1 38.75 715 LYS B O 1
ATOM 12338 N N . LEU B 1 716 ? -1.904 18.469 22.234 1 33.5 716 LEU B N 1
ATOM 12339 C CA . LEU B 1 716 ? -2.705 18.922 23.375 1 33.5 716 LEU B CA 1
ATOM 12340 C C . LEU B 1 716 ? -4.07 19.406 22.906 1 33.5 716 LEU B C 1
ATOM 12342 O O . LEU B 1 716 ? -4.203 19.953 21.797 1 33.5 716 LEU B O 1
ATOM 12346 N N . SER B 1 717 ? -5.109 18.938 23.281 1 33.22 717 SER B N 1
ATOM 12347 C CA . SER B 1 717 ? -6.484 19.391 23.094 1 33.22 717 SER B CA 1
ATOM 12348 C C . SER B 1 717 ? -6.555 20.906 22.969 1 33.22 717 SER B C 1
ATOM 12350 O O . SER B 1 717 ? -5.652 21.609 23.422 1 33.22 717 SER B O 1
ATOM 12352 N N . GLY B 1 718 ? -7.402 21.609 22.25 1 32.5 718 GLY B N 1
ATOM 12353 C CA . GLY B 1 718 ? -7.629 23.031 22.047 1 32.5 718 GLY B CA 1
ATOM 12354 C C . GLY B 1 718 ? -7.277 23.875 23.25 1 32.5 718 GLY B C 1
ATOM 12355 O O . GLY B 1 718 ? -6.41 24.75 23.172 1 32.5 718 GLY B O 1
ATOM 12356 N N . GLY B 1 719 ? -8.359 24.094 24.266 1 32.88 719 GLY B N 1
ATOM 12357 C CA . GLY B 1 719 ? -8.289 25.031 25.391 1 32.88 719 GLY B CA 1
ATOM 12358 C C . GLY B 1 719 ? -7.199 24.672 26.375 1 32.88 719 GLY B C 1
ATOM 12359 O O . GLY B 1 719 ? -6.508 25.562 26.891 1 32.88 719 GLY B O 1
ATOM 12360 N N . GLU B 1 720 ? -7.324 23.594 26.859 1 34.81 720 GLU B N 1
ATOM 12361 C CA . GLU B 1 720 ? -6.395 23.125 27.875 1 34.81 720 GLU B CA 1
ATOM 12362 C C . GLU B 1 720 ? -5.012 22.859 27.281 1 34.81 720 GLU B C 1
ATOM 12364 O O . GLU B 1 720 ? -4.074 22.531 28 1 34.81 720 GLU B O 1
ATOM 12369 N N . ARG B 1 721 ? -4.836 23.062 26.078 1 42.03 721 ARG B N 1
ATOM 12370 C CA . ARG B 1 721 ? -3.723 22.922 25.141 1 42.03 721 ARG B CA 1
ATOM 12371 C C . ARG B 1 721 ? -2.631 23.953 25.453 1 42.03 721 ARG B C 1
ATOM 12373 O O . ARG B 1 721 ? -1.445 23.672 25.25 1 42.03 721 ARG B O 1
ATOM 12380 N N . GLN B 1 722 ? -3.062 25.047 25.75 1 39.03 722 GLN B N 1
ATOM 12381 C CA . GLN B 1 722 ? -2.111 26.141 25.859 1 39.03 722 GLN B CA 1
ATOM 12382 C C . GLN B 1 722 ? -1.146 25.938 27.016 1 39.03 722 GLN B C 1
ATOM 12384 O O . GLN B 1 722 ? 0.035 26.266 26.922 1 39.03 722 GLN B O 1
ATOM 12389 N N . ARG B 1 723 ? -1.751 25.484 28.109 1 39.47 723 ARG B N 1
ATOM 12390 C CA . ARG B 1 723 ? -0.888 25.422 29.281 1 39.47 723 ARG B CA 1
ATOM 12391 C C . ARG B 1 723 ? 0.097 24.266 29.172 1 39.47 723 ARG B C 1
ATOM 12393 O O . ARG B 1 723 ? 1.197 24.328 29.734 1 39.47 723 ARG B O 1
ATOM 12400 N N . GLU B 1 724 ? -0.225 23.156 28.5 1 47.81 724 GLU B N 1
ATOM 12401 C CA . GLU B 1 724 ? 0.591 21.938 28.516 1 47.81 724 GLU B CA 1
ATOM 12402 C C . GLU B 1 724 ? 1.399 21.797 27.234 1 47.81 724 GLU B C 1
ATOM 12404 O O . GLU B 1 724 ? 2.076 20.797 27.016 1 47.81 724 GLU B O 1
ATOM 12409 N N . ARG B 1 725 ? 1.479 22.922 26.5 1 56.44 725 ARG B N 1
ATOM 12410 C CA . ARG B 1 725 ? 2.254 22.906 25.266 1 56.44 725 ARG B CA 1
ATOM 12411 C C . ARG B 1 725 ? 3.73 23.172 25.531 1 56.44 725 ARG B C 1
ATOM 12413 O O . ARG B 1 725 ? 4.074 24.031 26.359 1 56.44 725 ARG B O 1
ATOM 12420 N N . ILE B 1 726 ? 4.551 22.25 25.188 1 63.41 726 ILE B N 1
ATOM 12421 C CA . ILE B 1 726 ? 5.988 22.5 25.219 1 63.41 726 ILE B CA 1
ATOM 12422 C C . ILE B 1 726 ? 6.312 23.781 24.469 1 63.41 726 ILE B C 1
ATOM 12424 O O . ILE B 1 726 ? 5.938 23.938 23.312 1 63.41 726 ILE B O 1
ATOM 12428 N N . PRO B 1 727 ? 6.715 24.75 25.203 1 71.12 727 PRO B N 1
ATOM 12429 C CA . PRO B 1 727 ? 7.07 26 24.516 1 71.12 727 PRO B CA 1
ATOM 12430 C C . PRO B 1 727 ? 8.242 25.828 23.547 1 71.12 727 PRO B C 1
ATOM 12432 O O . PRO B 1 727 ? 9.406 25.844 23.984 1 71.12 727 PRO B O 1
ATOM 12435 N N . HIS B 1 728 ? 8.055 25.719 22.25 1 78.94 728 HIS B N 1
ATOM 12436 C CA . HIS B 1 728 ? 9.039 25.438 21.219 1 78.94 728 HIS B CA 1
ATOM 12437 C C . HIS B 1 728 ? 10.125 26.516 21.172 1 78.94 728 HIS B C 1
ATOM 12439 O O . HIS B 1 728 ? 11.312 26.203 21.078 1 78.94 728 HIS B O 1
ATOM 12445 N N . PRO B 1 729 ? 9.766 27.781 21.453 1 79.56 729 PRO B N 1
ATOM 12446 C CA . PRO B 1 729 ? 10.789 28.828 21.328 1 79.56 729 PRO B CA 1
ATOM 12447 C C . PRO B 1 729 ? 11.82 28.766 22.453 1 79.56 729 PRO B C 1
ATOM 12449 O O . PRO B 1 729 ? 13 29.016 22.234 1 79.56 729 PRO B O 1
ATOM 12452 N N . GLN B 1 730 ? 11.391 28.422 23.688 1 85 730 GLN B N 1
ATOM 12453 C CA . GLN B 1 730 ? 12.312 28.375 24.812 1 85 730 GLN B CA 1
ATOM 12454 C C . GLN B 1 730 ? 13.305 27.219 24.656 1 85 730 GLN B C 1
ATOM 12456 O O . GLN B 1 730 ? 14.445 27.312 25.109 1 85 730 GLN B O 1
ATOM 12461 N N . ILE B 1 731 ? 12.844 26.234 24.047 1 87.19 731 ILE B N 1
ATOM 12462 C CA . ILE B 1 731 ? 13.742 25.109 23.797 1 87.19 731 ILE B CA 1
ATOM 12463 C C . ILE B 1 731 ? 14.781 25.5 22.75 1 87.19 731 ILE B C 1
ATOM 12465 O O . ILE B 1 731 ? 15.945 25.109 22.844 1 87.19 731 ILE B O 1
ATOM 12469 N N . ALA B 1 732 ? 14.352 26.234 21.797 1 86.81 732 ALA B N 1
ATOM 12470 C CA . ALA B 1 732 ? 15.281 26.719 20.781 1 86.81 732 ALA B CA 1
ATOM 12471 C C . ALA B 1 732 ? 16.344 27.625 21.406 1 86.81 732 ALA B C 1
ATOM 12473 O O . ALA B 1 732 ? 17.516 27.594 21 1 86.81 732 ALA B O 1
ATOM 12474 N N . ILE B 1 733 ? 15.906 28.422 22.328 1 87.38 733 ILE B N 1
ATOM 12475 C CA . ILE B 1 733 ? 16.844 29.312 23.016 1 87.38 733 ILE B CA 1
ATOM 12476 C C . ILE B 1 733 ? 17.828 28.5 23.828 1 87.38 733 ILE B C 1
ATOM 12478 O O . ILE B 1 733 ? 19.031 28.781 23.844 1 87.38 733 ILE B O 1
ATOM 12482 N N . ALA B 1 734 ? 17.328 27.516 24.547 1 89.62 734 ALA B N 1
ATOM 12483 C CA . ALA B 1 734 ? 18.203 26.641 25.312 1 89.62 734 ALA B CA 1
ATOM 12484 C C . ALA B 1 734 ? 19.234 25.953 24.406 1 89.62 734 ALA B C 1
ATOM 12486 O O . ALA B 1 734 ? 20.391 25.781 24.781 1 89.62 734 ALA B O 1
ATOM 12487 N N . ARG B 1 735 ? 18.859 25.609 23.25 1 89.69 735 ARG B N 1
ATOM 12488 C CA . ARG B 1 735 ? 19.766 25 22.266 1 89.69 735 ARG B CA 1
ATOM 12489 C C . ARG B 1 735 ? 20.875 25.969 21.875 1 89.69 735 ARG B C 1
ATOM 12491 O O . ARG B 1 735 ? 22.031 25.562 21.703 1 89.69 735 ARG B O 1
ATOM 12498 N N . ALA B 1 736 ? 20.406 27.109 21.641 1 86.94 736 ALA B N 1
ATOM 12499 C CA . ALA B 1 736 ? 21.375 28.141 21.25 1 86.94 736 ALA B CA 1
ATOM 12500 C C . ALA B 1 736 ? 22.406 28.375 22.359 1 86.94 736 ALA B C 1
ATOM 12502 O O . ALA B 1 736 ? 23.578 28.609 22.078 1 86.94 736 ALA B O 1
ATOM 12503 N N . ILE B 1 737 ? 21.938 28.344 23.609 1 87.94 737 ILE B N 1
ATOM 12504 C CA . ILE B 1 737 ? 22.844 28.516 24.75 1 87.94 737 ILE B CA 1
ATOM 12505 C C . ILE B 1 737 ? 23.812 27.344 24.812 1 87.94 737 ILE B C 1
ATOM 12507 O O . ILE B 1 737 ? 25.016 27.547 25.062 1 87.94 737 ILE B O 1
ATOM 12511 N N . LEU B 1 738 ? 23.297 26.188 24.609 1 90.38 738 LEU B N 1
ATOM 12512 C CA . LEU B 1 738 ? 24.125 24.984 24.688 1 90.38 738 LEU B CA 1
ATOM 12513 C C . LEU B 1 738 ? 25.156 24.953 23.578 1 90.38 738 LEU B C 1
ATOM 12515 O O . LEU B 1 738 ? 26.266 24.438 23.766 1 90.38 738 LEU B O 1
ATOM 12519 N N . LYS B 1 739 ? 24.828 25.406 22.438 1 88.81 739 LYS B N 1
ATOM 12520 C CA . LYS B 1 739 ? 25.766 25.453 21.312 1 88.81 739 LYS B CA 1
ATOM 12521 C C . LYS B 1 739 ? 26.922 26.422 21.594 1 88.81 739 LYS B C 1
ATOM 12523 O O . LYS B 1 739 ? 28.031 26.234 21.094 1 88.81 739 LYS B O 1
ATOM 12528 N N . ASP B 1 740 ? 26.672 27.422 22.438 1 85.88 740 ASP B N 1
ATOM 12529 C CA . ASP B 1 740 ? 27.656 28.406 22.859 1 85.88 740 ASP B CA 1
ATOM 12530 C C . ASP B 1 740 ? 28.391 29.016 21.672 1 85.88 740 ASP B C 1
ATOM 12532 O O . ASP B 1 740 ? 29.625 29 21.625 1 85.88 740 ASP B O 1
ATOM 12536 N N . ALA B 1 741 ? 27.688 29.516 20.672 1 89.62 741 ALA B N 1
ATOM 12537 C CA . ALA B 1 741 ? 28.25 30.141 19.484 1 89.62 741 ALA B CA 1
ATOM 12538 C C . ALA B 1 741 ? 28.562 31.609 19.75 1 89.62 741 ALA B C 1
ATOM 12540 O O . ALA B 1 741 ? 27.891 32.25 20.562 1 89.62 741 ALA B O 1
ATOM 12541 N N . ARG B 1 742 ? 29.469 32.156 19.047 1 91.31 742 ARG B N 1
ATOM 12542 C CA . ARG B 1 742 ? 29.891 33.531 19.219 1 91.31 742 ARG B CA 1
ATOM 12543 C C . ARG B 1 742 ? 28.922 34.5 18.516 1 91.31 742 ARG B C 1
ATOM 12545 O O . ARG B 1 742 ? 28.781 35.656 18.906 1 91.31 742 ARG B O 1
ATOM 12552 N N . ILE B 1 743 ? 28.359 33.969 17.516 1 93.62 743 ILE B N 1
ATOM 12553 C CA . ILE B 1 743 ? 27.406 34.75 16.766 1 93.62 743 ILE B CA 1
ATOM 12554 C C . ILE B 1 743 ? 26 34.156 16.922 1 93.62 743 ILE B C 1
ATOM 12556 O O . ILE B 1 743 ? 25.812 32.969 16.719 1 93.62 743 ILE B O 1
ATOM 12560 N N . LEU B 1 744 ? 25.062 34.969 17.328 1 93.06 744 LEU B N 1
ATOM 12561 C CA . LEU B 1 744 ? 23.688 34.5 17.531 1 93.06 744 LEU B CA 1
ATOM 12562 C C . LEU B 1 744 ? 22.734 35.219 16.594 1 93.06 744 LEU B C 1
ATOM 12564 O O . LEU B 1 744 ? 22.766 36.438 16.453 1 93.06 744 LEU B O 1
ATOM 12568 N N . LEU B 1 745 ? 22 34.438 15.883 1 93.06 745 LEU B N 1
ATOM 12569 C CA . LEU B 1 745 ? 20.969 34.969 15 1 93.06 745 LEU B CA 1
ATOM 12570 C C . LEU B 1 745 ? 19.578 34.688 15.555 1 93.06 745 LEU B C 1
ATOM 12572 O O . LEU B 1 745 ? 19.219 33.531 15.781 1 93.06 745 LEU B O 1
ATOM 12576 N N . LEU B 1 746 ? 18.766 35.719 15.797 1 90 746 LEU B N 1
ATOM 12577 C CA . LEU B 1 746 ? 17.422 35.594 16.344 1 90 746 LEU B CA 1
ATOM 12578 C C . LEU B 1 746 ? 16.375 36.062 15.328 1 90 746 LEU B C 1
ATOM 12580 O O . LEU B 1 746 ? 16.359 37.219 14.93 1 90 746 LEU B O 1
ATOM 12584 N N . ASP B 1 747 ? 15.523 35.125 14.859 1 86.75 747 ASP B N 1
ATOM 12585 C CA . ASP B 1 747 ? 14.484 35.438 13.883 1 86.75 747 ASP B CA 1
ATOM 12586 C C . ASP B 1 747 ? 13.109 35.469 14.531 1 86.75 747 ASP B C 1
ATOM 12588 O O . ASP B 1 747 ? 12.445 34.438 14.648 1 86.75 747 ASP B O 1
ATOM 12592 N N . GLU B 1 748 ? 12.516 36.625 14.781 1 73.06 748 GLU B N 1
ATOM 12593 C CA . GLU B 1 748 ? 11.195 36.906 15.344 1 73.06 748 GLU B CA 1
ATOM 12594 C C . GLU B 1 748 ? 10.844 35.875 16.422 1 73.06 748 GLU B C 1
ATOM 12596 O O . GLU B 1 748 ? 9.766 35.281 16.406 1 73.06 748 GLU B O 1
ATOM 12601 N N . ALA B 1 749 ? 11.555 35.625 17.453 1 62.62 749 ALA B N 1
ATOM 12602 C CA . ALA B 1 749 ? 11.461 34.562 18.438 1 62.62 749 ALA B CA 1
ATOM 12603 C C . ALA B 1 749 ? 10.25 34.75 19.344 1 62.62 749 ALA B C 1
ATOM 12605 O O . ALA B 1 749 ? 9.82 33.812 20.016 1 62.62 749 ALA B O 1
ATOM 12606 N N . THR B 1 750 ? 9.562 35.875 19.344 1 59.12 750 THR B N 1
ATOM 12607 C CA . THR B 1 750 ? 8.5 36.156 20.312 1 59.12 750 THR B CA 1
ATOM 12608 C C . THR B 1 750 ? 7.164 36.375 19.609 1 59.12 750 THR B C 1
ATOM 12610 O O . THR B 1 750 ? 6.199 36.844 20.219 1 59.12 750 THR B O 1
ATOM 12613 N N . ALA B 1 751 ? 7.078 35.875 18.359 1 55.5 751 ALA B N 1
ATOM 12614 C CA . ALA B 1 751 ? 5.82 36.156 17.656 1 55.5 751 ALA B CA 1
ATOM 12615 C C . ALA B 1 751 ? 4.711 35.219 18.172 1 55.5 751 ALA B C 1
ATOM 12617 O O . ALA B 1 751 ? 4.961 34.094 18.531 1 55.5 751 ALA B O 1
ATOM 12618 N N . SER B 1 752 ? 3.523 35.781 18.438 1 50.38 752 SER B N 1
ATOM 12619 C CA . SER B 1 752 ? 2.262 35.094 18.688 1 50.38 752 SER B CA 1
ATOM 12620 C C . SER B 1 752 ? 2.174 34.594 20.125 1 50.38 752 SER B C 1
ATOM 12622 O O . SER B 1 752 ? 1.383 33.688 20.438 1 50.38 752 SER B O 1
ATOM 12624 N N . LEU B 1 753 ? 3.119 35.062 20.984 1 56.06 753 LEU B N 1
ATOM 12625 C CA . LEU B 1 753 ? 3.115 34.562 22.359 1 56.06 753 LEU B CA 1
ATOM 12626 C C . LEU B 1 753 ? 2.361 35.5 23.281 1 56.06 753 LEU B C 1
ATOM 12628 O O . LEU B 1 753 ? 2.184 36.688 22.953 1 56.06 753 LEU B O 1
ATOM 12632 N N . ASP B 1 754 ? 1.815 34.969 24.312 1 52.94 754 ASP B N 1
ATOM 12633 C CA . ASP B 1 754 ? 1.203 35.781 25.344 1 52.94 754 ASP B CA 1
ATOM 12634 C C . ASP B 1 754 ? 2.242 36.656 26.031 1 52.94 754 ASP B C 1
ATOM 12636 O O . ASP B 1 754 ? 3.439 36.375 26 1 52.94 754 ASP B O 1
ATOM 12640 N N . SER B 1 755 ? 1.801 37.75 26.547 1 54.16 755 SER B N 1
ATOM 12641 C CA . SER B 1 755 ? 2.65 38.812 27.125 1 54.16 755 SER B CA 1
ATOM 12642 C C . SER B 1 755 ? 3.551 38.25 28.219 1 54.16 755 SER B C 1
ATOM 12644 O O . SER B 1 755 ? 4.723 38.594 28.312 1 54.16 755 SER B O 1
ATOM 12646 N N . HIS B 1 756 ? 3.002 37.312 28.984 1 57.56 756 HIS B N 1
ATOM 12647 C CA . HIS B 1 756 ? 3.811 36.75 30.047 1 57.56 756 HIS B CA 1
ATOM 12648 C C . HIS B 1 756 ? 4.941 35.906 29.5 1 57.56 756 HIS B C 1
ATOM 12650 O O . HIS B 1 756 ? 6.094 36.031 29.922 1 57.56 756 HIS B O 1
ATOM 12656 N N . THR B 1 757 ? 4.641 35.094 28.656 1 66.75 757 THR B N 1
ATOM 12657 C CA . THR B 1 757 ? 5.641 34.219 28.047 1 66.75 757 THR B CA 1
ATOM 12658 C C . THR B 1 757 ? 6.652 35.031 27.25 1 66.75 757 THR B C 1
ATOM 12660 O O . THR B 1 757 ? 7.844 34.719 27.234 1 66.75 757 THR B O 1
ATOM 12663 N N . GLU B 1 758 ? 6.102 36.125 26.781 1 69.81 758 GLU B N 1
ATOM 12664 C CA . GLU B 1 758 ? 6.977 37 26.016 1 69.81 758 GLU B CA 1
ATOM 12665 C C . GLU B 1 758 ? 8.055 37.625 26.906 1 69.81 758 GLU B C 1
ATOM 12667 O O . GLU B 1 758 ? 9.211 37.719 26.5 1 69.81 758 GLU B O 1
ATOM 12672 N N . ARG B 1 759 ? 7.66 38.031 28.062 1 69.31 759 ARG B N 1
ATOM 12673 C CA . ARG B 1 759 ? 8.617 38.625 28.984 1 69.31 759 ARG B CA 1
ATOM 12674 C C . ARG B 1 759 ? 9.672 37.625 29.422 1 69.31 759 ARG B C 1
ATOM 12676 O O . ARG B 1 759 ? 10.852 37.969 29.516 1 69.31 759 ARG B O 1
ATOM 12683 N N . GLN B 1 760 ? 9.234 36.438 29.656 1 75.06 760 GLN B N 1
ATOM 12684 C CA . GLN B 1 760 ? 10.164 35.375 30.047 1 75.06 760 GLN B CA 1
ATOM 12685 C C . GLN B 1 760 ? 11.18 35.094 28.938 1 75.06 760 GLN B C 1
ATOM 12687 O O . GLN B 1 760 ? 12.367 34.906 29.219 1 75.06 760 GLN B O 1
ATOM 12692 N N . ILE B 1 761 ? 10.703 35.094 27.797 1 77.81 761 ILE B N 1
ATOM 12693 C CA . ILE B 1 761 ? 11.57 34.812 26.656 1 77.81 761 ILE B CA 1
ATOM 12694 C C . ILE B 1 761 ? 12.539 35.969 26.438 1 77.81 761 ILE B C 1
ATOM 12696 O O . ILE B 1 761 ? 13.711 35.781 26.141 1 77.81 761 ILE B O 1
ATOM 12700 N N . GLN B 1 762 ? 11.961 37.188 26.672 1 76.56 762 GLN B N 1
ATOM 12701 C CA . GLN B 1 762 ? 12.812 38.344 26.5 1 76.56 762 GLN B CA 1
ATOM 12702 C C . GLN B 1 762 ? 13.945 38.375 27.516 1 76.56 762 GLN B C 1
ATOM 12704 O O . GLN B 1 762 ? 15.078 38.719 27.203 1 76.56 762 GLN B O 1
ATOM 12709 N N . ASP B 1 763 ? 13.625 38 28.688 1 78.06 763 ASP B N 1
ATOM 12710 C CA . ASP B 1 763 ? 14.648 37.906 29.734 1 78.06 763 ASP B CA 1
ATOM 12711 C C . ASP B 1 763 ? 15.711 36.875 29.375 1 78.06 763 ASP B C 1
ATOM 12713 O O . ASP B 1 763 ? 16.906 37.094 29.562 1 78.06 763 ASP B O 1
ATOM 12717 N N . ALA B 1 764 ? 15.25 35.781 28.906 1 81.19 764 ALA B N 1
ATOM 12718 C CA . ALA B 1 764 ? 16.172 34.719 28.5 1 81.19 764 ALA B CA 1
ATOM 12719 C C . ALA B 1 764 ? 17.062 35.156 27.359 1 81.19 764 ALA B C 1
ATOM 12721 O O . ALA B 1 764 ? 18.25 34.875 27.328 1 81.19 764 ALA B O 1
ATOM 12722 N N . LEU B 1 765 ? 16.516 35.875 26.453 1 82.75 765 LEU B N 1
ATOM 12723 C CA . LEU B 1 765 ? 17.266 36.344 25.297 1 82.75 765 LEU B CA 1
ATOM 12724 C C . LEU B 1 765 ? 18.328 37.344 25.719 1 82.75 765 LEU B C 1
ATOM 12726 O O . LEU B 1 765 ? 19.422 37.375 25.141 1 82.75 765 LEU B O 1
ATOM 12730 N N . GLU B 1 766 ? 17.969 38.188 26.672 1 80.44 766 GLU B N 1
ATOM 12731 C CA . GLU B 1 766 ? 18.922 39.188 27.141 1 80.44 766 GLU B CA 1
ATOM 12732 C C . GLU B 1 766 ? 20.141 38.531 27.797 1 80.44 766 GLU B C 1
ATOM 12734 O O . GLU B 1 766 ? 21.266 38.969 27.625 1 80.44 766 GLU B O 1
ATOM 12739 N N . ARG B 1 767 ? 19.875 37.438 28.453 1 80.81 767 ARG B N 1
ATOM 12740 C CA . ARG B 1 767 ? 20.969 36.719 29.094 1 80.81 767 ARG B CA 1
ATOM 12741 C C . ARG B 1 767 ? 21.844 36 28.062 1 80.81 767 ARG B C 1
ATOM 12743 O O . ARG B 1 767 ? 23.078 36 28.188 1 80.81 767 ARG B O 1
ATOM 12750 N N . VAL B 1 768 ? 21.25 35.438 27.094 1 81.81 768 VAL B N 1
ATOM 12751 C CA . VAL B 1 768 ? 21.953 34.656 26.109 1 81.81 768 VAL B CA 1
ATOM 12752 C C . VAL B 1 768 ? 22.766 35.562 25.188 1 81.81 768 VAL B C 1
ATOM 12754 O O . VAL B 1 768 ? 23.844 35.188 24.734 1 81.81 768 VAL B O 1
ATOM 12757 N N . THR B 1 769 ? 22.234 36.719 24.938 1 85 769 THR B N 1
ATOM 12758 C CA . THR B 1 769 ? 22.875 37.625 23.984 1 85 769 THR B CA 1
ATOM 12759 C C . THR B 1 769 ? 24 38.406 24.641 1 85 769 THR B C 1
ATOM 12761 O O . THR B 1 769 ? 24.812 39.031 23.953 1 85 769 THR B O 1
ATOM 12764 N N . ALA B 1 770 ? 24.078 38.375 25.953 1 82.5 770 ALA B N 1
ATOM 12765 C CA . ALA B 1 770 ? 25.078 39.188 26.641 1 82.5 770 ALA B CA 1
ATOM 12766 C C . ALA B 1 770 ? 26.5 38.781 26.219 1 82.5 770 ALA B C 1
ATOM 12768 O O . ALA B 1 770 ? 26.875 37.625 26.344 1 82.5 770 ALA B O 1
ATOM 12769 N N . GLY B 1 771 ? 27.25 39.719 25.641 1 82.56 771 GLY B N 1
ATOM 12770 C CA . GLY B 1 771 ? 28.641 39.5 25.266 1 82.56 771 GLY B CA 1
ATOM 12771 C C . GLY B 1 771 ? 28.812 38.844 23.922 1 82.56 771 GLY B C 1
ATOM 12772 O O . GLY B 1 771 ? 29.922 38.469 23.531 1 82.56 771 GLY B O 1
ATOM 12773 N N . ARG B 1 772 ? 27.797 38.5 23.219 1 90.31 772 ARG B N 1
ATOM 12774 C CA . ARG B 1 772 ? 27.844 37.844 21.922 1 90.31 772 ARG B CA 1
ATOM 12775 C C . ARG B 1 772 ? 27.359 38.781 20.812 1 90.31 772 ARG B C 1
ATOM 12777 O O . ARG B 1 772 ? 26.609 39.719 21.078 1 90.31 772 ARG B O 1
ATOM 12784 N N . THR B 1 773 ? 27.953 38.562 19.641 1 93.88 773 THR B N 1
ATOM 12785 C CA . THR B 1 773 ? 27.438 39.281 18.469 1 93.88 773 THR B CA 1
ATOM 12786 C C . THR B 1 773 ? 26.047 38.781 18.094 1 93.88 773 THR B C 1
ATOM 12788 O O . THR B 1 773 ? 25.875 37.594 17.781 1 93.88 773 THR B O 1
ATOM 12791 N N . THR B 1 774 ? 25.109 39.594 18.25 1 93.06 774 THR B N 1
ATOM 12792 C CA . THR B 1 774 ? 23.719 39.156 18.047 1 93.06 774 THR B CA 1
ATOM 12793 C C . THR B 1 774 ? 23.047 39.969 16.953 1 93.06 774 THR B C 1
ATOM 12795 O O . THR B 1 774 ? 23.156 41.188 16.922 1 93.06 774 THR B O 1
ATOM 12798 N N . ILE B 1 775 ? 22.484 39.281 16.031 1 93.31 775 ILE B N 1
ATOM 12799 C CA . ILE B 1 775 ? 21.625 39.906 15.008 1 93.31 775 ILE B CA 1
ATOM 12800 C C . ILE B 1 775 ? 20.172 39.469 15.219 1 93.31 775 ILE B C 1
ATOM 12802 O O . ILE B 1 775 ? 19.875 38.281 15.172 1 93.31 775 ILE B O 1
ATOM 12806 N N . THR B 1 776 ? 19.297 40.406 15.484 1 90.81 776 THR B N 1
ATOM 12807 C CA . THR B 1 776 ? 17.906 40.094 15.805 1 90.81 776 THR B CA 1
ATOM 12808 C C . THR B 1 776 ? 16.969 40.719 14.789 1 90.81 776 THR B C 1
ATOM 12810 O O . THR B 1 776 ? 17.125 41.906 14.438 1 90.81 776 THR B O 1
ATOM 12813 N N . ILE B 1 777 ? 16.141 39.906 14.273 1 89.06 777 ILE B N 1
ATOM 12814 C CA . ILE B 1 777 ? 15.039 40.406 13.453 1 89.06 777 ILE B CA 1
ATOM 12815 C C . ILE B 1 777 ? 13.789 40.562 14.312 1 89.06 777 ILE B C 1
ATOM 12817 O O . ILE B 1 777 ? 13.367 39.656 15 1 89.06 777 ILE B O 1
ATOM 12821 N N . ALA B 1 778 ? 13.227 41.781 14.383 1 78.12 778 ALA B N 1
ATOM 12822 C CA . ALA B 1 778 ? 12.07 42 15.242 1 78.12 778 ALA B CA 1
ATOM 12823 C C . ALA B 1 778 ? 10.922 42.625 14.445 1 78.12 778 ALA B C 1
ATOM 12825 O O . ALA B 1 778 ? 11.141 43.375 13.5 1 78.12 778 ALA B O 1
ATOM 12826 N N . HIS B 1 779 ? 9.844 42.25 14.797 1 65.75 779 HIS B N 1
ATOM 12827 C CA . HIS B 1 779 ? 8.633 42.906 14.297 1 65.75 779 HIS B CA 1
ATOM 12828 C C . HIS B 1 779 ? 8.094 43.906 15.289 1 65.75 779 HIS B C 1
ATOM 12830 O O . HIS B 1 779 ? 7.488 44.906 14.898 1 65.75 779 HIS B O 1
ATOM 12836 N N . ARG B 1 780 ? 8.328 43.531 16.516 1 68.25 780 ARG B N 1
ATOM 12837 C CA . ARG B 1 780 ? 7.934 44.469 17.578 1 68.25 780 ARG B CA 1
ATOM 12838 C C . ARG B 1 780 ? 9.102 45.344 18 1 68.25 780 ARG B C 1
ATOM 12840 O O . ARG B 1 780 ? 10.109 44.844 18.5 1 68.25 780 ARG B O 1
ATOM 12847 N N . LEU B 1 781 ? 8.906 46.594 17.906 1 77.12 781 LEU B N 1
ATOM 12848 C CA . LEU B 1 781 ? 9.984 47.562 18.094 1 77.12 781 LEU B CA 1
ATOM 12849 C C . LEU B 1 781 ? 10.328 47.719 19.562 1 77.12 781 LEU B C 1
ATOM 12851 O O . LEU B 1 781 ? 11.445 48.125 19.906 1 77.12 781 LEU B O 1
ATOM 12855 N N . SER B 1 782 ? 9.43 47.344 20.453 1 71.75 782 SER B N 1
ATOM 12856 C CA . SER B 1 782 ? 9.656 47.5 21.891 1 71.75 782 SER B CA 1
ATOM 12857 C C . SER B 1 782 ? 10.766 46.562 22.375 1 71.75 782 SER B C 1
ATOM 12859 O O . SER B 1 782 ? 11.438 46.875 23.375 1 71.75 782 SER B O 1
ATOM 12861 N N . THR B 1 783 ? 11.094 45.594 21.641 1 74.44 783 THR B N 1
ATOM 12862 C CA . THR B 1 783 ? 12.047 44.562 22.062 1 74.44 783 THR B CA 1
ATOM 12863 C C . THR B 1 783 ? 13.461 44.938 21.641 1 74.44 783 THR B C 1
ATOM 12865 O O . THR B 1 783 ? 14.43 44.312 22.094 1 74.44 783 THR B O 1
ATOM 12868 N N . ILE B 1 784 ? 13.531 45.906 20.797 1 79.81 784 ILE B N 1
ATOM 12869 C CA . ILE B 1 784 ? 14.852 46.188 20.25 1 79.81 784 ILE B CA 1
ATOM 12870 C C . ILE B 1 784 ? 15.297 47.594 20.656 1 79.81 784 ILE B C 1
ATOM 12872 O O . ILE B 1 784 ? 16.188 48.156 20.031 1 79.81 784 ILE B O 1
ATOM 12876 N N . THR B 1 785 ? 14.727 48.156 21.625 1 81.5 785 THR B N 1
ATOM 12877 C CA . THR B 1 785 ? 15.062 49.5 22.047 1 81.5 785 THR B CA 1
ATOM 12878 C C . THR B 1 785 ? 16.469 49.562 22.641 1 81.5 785 THR B C 1
ATOM 12880 O O . THR B 1 785 ? 17.109 50.594 22.609 1 81.5 785 THR B O 1
ATOM 12883 N N . THR B 1 786 ? 16.969 48.406 23.109 1 79.88 786 THR B N 1
ATOM 12884 C CA . THR B 1 786 ? 18.266 48.375 23.781 1 79.88 786 THR B CA 1
ATOM 12885 C C . THR B 1 786 ? 19.359 47.969 22.797 1 79.88 786 THR B C 1
ATOM 12887 O O . THR B 1 786 ? 20.516 47.812 23.188 1 79.88 786 THR B O 1
ATOM 12890 N N . SER B 1 787 ? 19.094 47.844 21.578 1 89.81 787 SER B N 1
ATOM 12891 C CA . SER B 1 787 ? 20.094 47.438 20.578 1 89.81 787 SER B CA 1
ATOM 12892 C C . SER B 1 787 ? 21.094 48.562 20.312 1 89.81 787 SER B C 1
ATOM 12894 O O . SER B 1 787 ? 20.75 49.719 20.391 1 89.81 787 SER B O 1
ATOM 12896 N N . ASP B 1 788 ? 22.312 48.188 19.984 1 91.69 788 ASP B N 1
ATOM 12897 C CA . ASP B 1 788 ? 23.375 49.125 19.703 1 91.69 788 ASP B CA 1
ATOM 12898 C C . ASP B 1 788 ? 23.203 49.75 18.312 1 91.69 788 ASP B C 1
ATOM 12900 O O . ASP B 1 788 ? 23.625 50.906 18.078 1 91.69 788 ASP B O 1
ATOM 12904 N N . GLN B 1 789 ? 22.656 48.938 17.438 1 93.56 789 GLN B N 1
ATOM 12905 C CA . GLN B 1 789 ? 22.391 49.406 16.078 1 93.56 789 GLN B CA 1
ATOM 12906 C C . GLN B 1 789 ? 21.078 48.844 15.547 1 93.56 789 GLN B C 1
ATOM 12908 O O . GLN B 1 789 ? 20.75 47.656 15.789 1 93.56 789 GLN B O 1
ATOM 12913 N N . ILE B 1 790 ? 20.344 49.75 14.969 1 94.12 790 ILE B N 1
ATOM 12914 C CA . ILE B 1 790 ? 19.078 49.344 14.336 1 94.12 790 ILE B CA 1
ATOM 12915 C C . ILE B 1 790 ? 19.141 49.656 12.844 1 94.12 790 ILE B C 1
ATOM 12917 O O . ILE B 1 790 ? 19.422 50.781 12.445 1 94.12 790 ILE B O 1
ATOM 12921 N N . VAL B 1 791 ? 18.953 48.625 12.094 1 93.94 791 VAL B N 1
ATOM 12922 C CA . VAL B 1 791 ? 18.953 48.75 10.641 1 93.94 791 VAL B CA 1
ATOM 12923 C C . VAL B 1 791 ? 17.516 48.625 10.109 1 93.94 791 VAL B C 1
ATOM 12925 O O . VAL B 1 791 ? 16.875 47.594 10.336 1 93.94 791 VAL B O 1
ATOM 12928 N N . VAL B 1 792 ? 17.062 49.656 9.438 1 93.88 792 VAL B N 1
ATOM 12929 C CA . VAL B 1 792 ? 15.711 49.625 8.875 1 93.88 792 VAL B CA 1
ATOM 12930 C C . VAL B 1 792 ? 15.781 49.281 7.387 1 93.88 792 VAL B C 1
ATOM 12932 O O . VAL B 1 792 ? 16.422 49.969 6.609 1 93.88 792 VAL B O 1
ATOM 12935 N N . LEU B 1 793 ? 15.156 48.156 7.109 1 92.12 793 LEU B N 1
ATOM 12936 C CA . LEU B 1 793 ? 15.133 47.688 5.73 1 92.12 793 LEU B CA 1
ATOM 12937 C C . LEU B 1 793 ? 13.797 47.969 5.07 1 92.12 793 LEU B C 1
ATOM 12939 O O . LEU B 1 793 ? 12.742 47.844 5.699 1 92.12 793 LEU B O 1
ATOM 12943 N N . HIS B 1 794 ? 13.867 48.469 3.871 1 89.5 794 HIS B N 1
ATOM 12944 C CA . HIS B 1 794 ? 12.688 48.688 3.045 1 89.5 794 HIS B CA 1
ATOM 12945 C C . HIS B 1 794 ? 12.93 48.281 1.602 1 89.5 794 HIS B C 1
ATOM 12947 O O . HIS B 1 794 ? 13.852 48.781 0.949 1 89.5 794 HIS B O 1
ATOM 12953 N N . LYS B 1 795 ? 12.148 47.375 1.078 1 86.75 795 LYS B N 1
ATOM 12954 C CA . LYS B 1 795 ? 12.211 46.875 -0.29 1 86.75 795 LYS B CA 1
ATOM 12955 C C . LYS B 1 795 ? 13.625 46.438 -0.65 1 86.75 795 LYS B C 1
ATOM 12957 O O . LYS B 1 795 ? 14.148 46.781 -1.709 1 86.75 795 LYS B O 1
ATOM 12962 N N . GLY B 1 796 ? 14.328 45.875 0.301 1 90.19 796 GLY B N 1
ATOM 12963 C CA . GLY B 1 796 ? 15.633 45.281 0.049 1 90.19 796 GLY B CA 1
ATOM 12964 C C . GLY B 1 796 ? 16.781 46.25 0.214 1 90.19 796 GLY B C 1
ATOM 12965 O O . GLY B 1 796 ? 17.938 45.906 -0.048 1 90.19 796 GLY B O 1
ATOM 12966 N N . LYS B 1 797 ? 16.469 47.469 0.621 1 92.62 797 LYS B N 1
ATOM 12967 C CA . LYS B 1 797 ? 17.5 48.5 0.81 1 92.62 797 LYS B CA 1
ATOM 12968 C C . LYS B 1 797 ? 17.484 49.031 2.234 1 92.62 797 LYS B C 1
ATOM 12970 O O . LYS B 1 797 ? 16.438 49.062 2.885 1 92.62 797 LYS B O 1
ATOM 12975 N N . ILE B 1 798 ? 18.625 49.438 2.691 1 94 798 ILE B N 1
ATOM 12976 C CA . ILE B 1 798 ? 18.703 50.062 4 1 94 798 ILE B CA 1
ATOM 12977 C C . ILE B 1 798 ? 18.297 51.531 3.875 1 94 798 ILE B C 1
ATOM 12979 O O . ILE B 1 798 ? 18.922 52.312 3.135 1 94 798 ILE B O 1
ATOM 12983 N N . VAL B 1 799 ? 17.375 51.969 4.605 1 92.44 799 VAL B N 1
ATOM 12984 C CA . VAL B 1 799 ? 16.859 53.344 4.504 1 92.44 799 VAL B CA 1
ATOM 12985 C C . VAL B 1 799 ? 17.359 54.188 5.684 1 92.44 799 VAL B C 1
ATOM 12987 O O . VAL B 1 799 ? 17.438 55.406 5.594 1 92.44 799 VAL B O 1
ATOM 12990 N N . GLU B 1 800 ? 17.344 53.562 6.863 1 93.25 800 GLU B N 1
ATOM 12991 C CA . GLU B 1 800 ? 17.797 54.25 8.078 1 93.25 800 GLU B CA 1
ATOM 12992 C C . GLU B 1 800 ? 18.672 53.344 8.93 1 93.25 800 GLU B C 1
ATOM 12994 O O . GLU B 1 800 ? 18.531 52.094 8.891 1 93.25 800 GLU B O 1
ATOM 12999 N N . ARG B 1 801 ? 19.703 53.906 9.594 1 93.62 801 ARG B N 1
ATOM 13000 C CA . ARG B 1 801 ? 20.562 53.188 10.516 1 93.62 801 ARG B CA 1
ATOM 13001 C C . ARG B 1 801 ? 20.938 54.031 11.711 1 93.62 801 ARG B C 1
ATOM 13003 O O . ARG B 1 801 ? 21.188 55.219 11.57 1 93.62 801 ARG B O 1
ATOM 13010 N N . GLY B 1 802 ? 20.844 53.562 12.867 1 91.88 802 GLY B N 1
ATOM 13011 C CA . GLY B 1 802 ? 21.219 54.25 14.078 1 91.88 802 GLY B CA 1
ATOM 13012 C C . GLY B 1 802 ? 20.672 53.625 15.336 1 91.88 802 GLY B C 1
ATOM 13013 O O . GLY B 1 802 ? 20.266 52.469 15.336 1 91.88 802 GLY B O 1
ATOM 13014 N N . THR B 1 803 ? 20.797 54.25 16.422 1 92.38 803 THR B N 1
ATOM 13015 C CA . THR B 1 803 ? 20.234 53.812 17.688 1 92.38 803 THR B CA 1
ATOM 13016 C C . THR B 1 803 ? 18.75 54.188 17.781 1 92.38 803 THR B C 1
ATOM 13018 O O . THR B 1 803 ? 18.25 54.969 16.969 1 92.38 803 THR B O 1
ATOM 13021 N N . HIS B 1 804 ? 18.094 53.688 18.719 1 90.31 804 HIS B N 1
ATOM 13022 C CA . HIS B 1 804 ? 16.672 53.938 18.906 1 90.31 804 HIS B CA 1
ATOM 13023 C C . HIS B 1 804 ? 16.391 55.406 19.031 1 90.31 804 HIS B C 1
ATOM 13025 O O . HIS B 1 804 ? 15.523 55.938 18.344 1 90.31 804 HIS B O 1
ATOM 13031 N N . SER B 1 805 ? 17.188 56.094 19.859 1 87.94 805 SER B N 1
ATOM 13032 C CA . SER B 1 805 ? 16.984 57.531 20.125 1 87.94 805 SER B CA 1
ATOM 13033 C C . SER B 1 805 ? 17.312 58.375 18.891 1 87.94 805 SER B C 1
ATOM 13035 O O . SER B 1 805 ? 16.609 59.312 18.578 1 87.94 805 SER B O 1
ATOM 13037 N N . GLU B 1 806 ? 18.359 57.938 18.188 1 91.56 806 GLU B N 1
ATOM 13038 C CA . GLU B 1 806 ? 18.766 58.656 16.984 1 91.56 806 GLU B CA 1
ATOM 13039 C C . GLU B 1 806 ? 17.734 58.531 15.883 1 91.56 806 GLU B C 1
ATOM 13041 O O . GLU B 1 806 ? 17.438 59.5 15.18 1 91.56 806 GLU B O 1
ATOM 13046 N N . LEU B 1 807 ? 17.188 57.375 15.805 1 91.31 807 LEU B N 1
ATOM 13047 C CA . LEU B 1 807 ? 16.25 57.125 14.711 1 91.31 807 LEU B CA 1
ATOM 13048 C C . LEU B 1 807 ? 14.906 57.781 14.992 1 91.31 807 LEU B C 1
ATOM 13050 O O . LEU B 1 807 ? 14.188 58.156 14.062 1 91.31 807 LEU B O 1
ATOM 13054 N N . LEU B 1 808 ? 14.547 57.875 16.219 1 88.94 808 LEU B N 1
ATOM 13055 C CA . LEU B 1 808 ? 13.312 58.562 16.578 1 88.94 808 LEU B CA 1
ATOM 13056 C C . LEU B 1 808 ? 13.414 60.062 16.25 1 88.94 808 LEU B C 1
ATOM 13058 O O . LEU B 1 808 ? 12.43 60.656 15.852 1 88.94 808 LEU B O 1
ATOM 13062 N N . SER B 1 809 ? 14.633 60.562 16.453 1 88 809 SER B N 1
ATOM 13063 C CA . SER B 1 809 ? 14.852 62 16.219 1 88 809 SER B CA 1
ATOM 13064 C C . SER B 1 809 ? 14.883 62.312 14.727 1 88 809 SER B C 1
ATOM 13066 O O . SER B 1 809 ? 14.57 63.438 14.328 1 88 809 SER B O 1
ATOM 13068 N N . LEU B 1 810 ? 15.203 61.375 13.953 1 89.69 810 LEU B N 1
ATOM 13069 C CA . LEU B 1 810 ? 15.297 61.594 12.508 1 89.69 810 LEU B CA 1
ATOM 13070 C C . LEU B 1 810 ? 13.906 61.656 11.883 1 89.69 810 LEU B C 1
ATOM 13072 O O . LEU B 1 810 ? 13.758 62.125 10.758 1 89.69 810 LEU B O 1
ATOM 13076 N N . GLN B 1 811 ? 12.797 61.344 12.578 1 85.31 811 GLN B N 1
ATOM 13077 C CA . GLN B 1 811 ? 11.406 61.375 12.141 1 85.31 811 GLN B CA 1
ATOM 13078 C C . GLN B 1 811 ? 11.242 60.719 10.773 1 85.31 811 GLN B C 1
ATOM 13080 O O . GLN B 1 811 ? 10.602 61.25 9.883 1 85.31 811 GLN B O 1
ATOM 13085 N N . GLY B 1 812 ? 11.953 59.656 10.562 1 88.44 812 GLY B N 1
ATOM 13086 C CA . GLY B 1 812 ? 11.852 58.938 9.312 1 88.44 812 GLY B CA 1
ATOM 13087 C C . GLY B 1 812 ? 10.898 57.75 9.383 1 88.44 812 GLY B C 1
ATOM 13088 O O . GLY B 1 812 ? 9.836 57.844 10 1 88.44 812 GLY B O 1
ATOM 13089 N N . ARG B 1 813 ? 11.297 56.688 8.641 1 88.5 813 ARG B N 1
ATOM 13090 C CA . ARG B 1 813 ? 10.438 55.5 8.547 1 88.5 813 ARG B CA 1
ATOM 13091 C C . ARG B 1 813 ? 10.344 54.781 9.891 1 88.5 813 ARG B C 1
ATOM 13093 O O . ARG B 1 813 ? 9.289 54.25 10.242 1 88.5 813 ARG B O 1
ATOM 13100 N N . TYR B 1 814 ? 11.367 54.75 10.578 1 90.25 814 TYR B N 1
ATOM 13101 C CA . TYR B 1 814 ? 11.383 54.125 11.898 1 90.25 814 TYR B CA 1
ATOM 13102 C C . TYR B 1 814 ? 10.414 54.812 12.844 1 90.25 814 TYR B C 1
ATOM 13104 O O . TYR B 1 814 ? 9.695 54.156 13.602 1 90.25 814 TYR B O 1
ATOM 13112 N N . HIS B 1 815 ? 10.492 56.094 12.82 1 87.94 815 HIS B N 1
ATOM 13113 C CA . HIS B 1 815 ? 9.594 56.906 13.648 1 87.94 815 HIS B CA 1
ATOM 13114 C C . HIS B 1 815 ? 8.133 56.625 13.297 1 87.94 815 HIS B C 1
ATOM 13116 O O . HIS B 1 815 ? 7.285 56.531 14.188 1 87.94 815 HIS B O 1
ATOM 13122 N N . ALA B 1 816 ? 7.949 56.5 12.062 1 83.94 816 ALA B N 1
ATOM 13123 C CA . ALA B 1 816 ? 6.59 56.219 11.609 1 83.94 816 ALA B CA 1
ATOM 13124 C C . ALA B 1 816 ? 6.117 54.844 12.117 1 83.94 816 ALA B C 1
ATOM 13126 O O . ALA B 1 816 ? 4.961 54.688 12.516 1 83.94 816 ALA B O 1
ATOM 13127 N N . MET B 1 817 ? 7.008 53.938 12.016 1 84 817 MET B N 1
ATOM 13128 C CA . MET B 1 817 ? 6.672 52.594 12.484 1 84 817 MET B CA 1
ATOM 13129 C C . MET B 1 817 ? 6.445 52.562 13.992 1 84 817 MET B C 1
ATOM 13131 O O . MET B 1 817 ? 5.539 51.906 14.484 1 84 817 MET B O 1
ATOM 13135 N N . TRP B 1 818 ? 7.262 53.281 14.664 1 81.44 818 TRP B N 1
ATOM 13136 C CA . TRP B 1 818 ? 7.172 53.375 16.109 1 81.44 818 TRP B CA 1
ATOM 13137 C C . TRP B 1 818 ? 5.875 54.062 16.547 1 81.44 818 TRP B C 1
ATOM 13139 O O . TRP B 1 818 ? 5.203 53.594 17.469 1 81.44 818 TRP B O 1
ATOM 13149 N N . GLU B 1 819 ? 5.531 55.125 15.852 1 75.5 819 GLU B N 1
ATOM 13150 C CA . GLU B 1 819 ? 4.301 55.844 16.156 1 75.5 819 GLU B CA 1
ATOM 13151 C C . GLU B 1 819 ? 3.072 55 15.867 1 75.5 819 GLU B C 1
ATOM 13153 O O . GLU B 1 819 ? 2.102 55.031 16.625 1 75.5 819 GLU B O 1
ATOM 13158 N N . LYS B 1 820 ? 3.229 54.375 14.797 1 70.44 820 LYS B N 1
ATOM 13159 C CA . LYS B 1 820 ? 2.121 53.5 14.43 1 70.44 820 LYS B CA 1
ATOM 13160 C C . LYS B 1 820 ? 1.907 52.406 15.484 1 70.44 820 LYS B C 1
ATOM 13162 O O . LYS B 1 820 ? 0.768 52.094 15.828 1 70.44 820 LYS B O 1
ATOM 13167 N N . GLN B 1 821 ? 2.98 51.875 15.906 1 66.19 821 GLN B N 1
ATOM 13168 C CA . GLN B 1 821 ? 2.891 50.812 16.891 1 66.19 821 GLN B CA 1
ATOM 13169 C C . GLN B 1 821 ? 2.486 51.344 18.25 1 66.19 821 GLN B C 1
ATOM 13171 O O . GLN B 1 821 ? 1.751 50.688 19 1 66.19 821 GLN B O 1
ATOM 13176 N N . THR B 1 822 ? 2.881 52.656 18.5 1 59.81 822 THR B N 1
ATOM 13177 C CA . THR B 1 822 ? 2.551 53.281 19.781 1 59.81 822 THR B CA 1
ATOM 13178 C C . THR B 1 822 ? 1.146 53.875 19.75 1 59.81 822 THR B C 1
ATOM 13180 O O . THR B 1 822 ? 0.44 53.844 20.766 1 59.81 822 THR B O 1
ATOM 13183 N N . THR B 1 823 ? 0.825 54.594 18.5 1 52.91 823 THR B N 1
ATOM 13184 C CA . THR B 1 823 ? -0.512 55.156 18.375 1 52.91 823 THR B CA 1
ATOM 13185 C C . THR B 1 823 ? -1.576 54.062 18.484 1 52.91 823 THR B C 1
ATOM 13187 O O . THR B 1 823 ? -2.625 54.281 19.094 1 52.91 823 THR B O 1
ATOM 13190 N N . ILE B 1 824 ? -1.338 53.031 17.703 1 46.25 824 ILE B N 1
ATOM 13191 C CA . ILE B 1 824 ? -2.289 51.938 17.812 1 46.25 824 ILE B CA 1
ATOM 13192 C C . ILE B 1 824 ? -2.43 51.531 19.281 1 46.25 824 ILE B C 1
ATOM 13194 O O . ILE B 1 824 ? -3.539 51.312 19.766 1 46.25 824 ILE B O 1
ATOM 13198 N N . GLU B 1 825 ? -1.412 51.812 19.828 1 47.06 825 GLU B N 1
ATOM 13199 C CA . GLU B 1 825 ? -1.42 51.5 21.266 1 47.06 825 GLU B CA 1
ATOM 13200 C C . GLU B 1 825 ? -2.043 52.625 22.062 1 47.06 825 GLU B C 1
ATOM 13202 O O . GLU B 1 825 ? -2.805 52.375 23 1 47.06 825 GLU B O 1
ATOM 13207 N N . LYS B 1 826 ? -1.882 54.062 21.688 1 48.88 826 LYS B N 1
ATOM 13208 C CA . LYS B 1 826 ? -2.439 55.25 22.312 1 48.88 826 LYS B CA 1
ATOM 13209 C C . LYS B 1 826 ? -3.912 55.406 21.969 1 48.88 826 LYS B C 1
ATOM 13211 O O . LYS B 1 826 ? -4.723 55.781 22.812 1 48.88 826 LYS B O 1
ATOM 13216 N N . LYS B 1 827 ? -4.23 55.5 20.688 1 47.94 827 LYS B N 1
ATOM 13217 C CA . LYS B 1 827 ? -5.633 55.688 20.328 1 47.94 827 LYS B CA 1
ATOM 13218 C C . LYS B 1 827 ? -6.516 54.625 21.016 1 47.94 827 LYS B C 1
ATOM 13220 O O . LYS B 1 827 ? -7.656 54.938 21.375 1 47.94 827 LYS B O 1
ATOM 13225 N N . ALA B 1 828 ? -6.035 53.625 21.109 1 42.97 828 ALA B N 1
ATOM 13226 C CA . ALA B 1 828 ? -6.742 52.625 21.906 1 42.97 828 ALA B CA 1
ATOM 13227 C C . ALA B 1 828 ? -6.855 53.062 23.359 1 42.97 828 ALA B C 1
ATOM 13229 O O . ALA B 1 828 ? -7.891 52.875 24 1 42.97 828 ALA B O 1
ATOM 13230 N N . GLN B 1 829 ? -5.902 54 23.734 1 40.66 829 GLN B N 1
ATOM 13231 C CA . GLN B 1 829 ? -5.895 54.594 25.062 1 40.66 829 GLN B CA 1
ATOM 13232 C C . GLN B 1 829 ? -6.777 55.844 25.094 1 40.66 829 GLN B C 1
ATOM 13234 O O . GLN B 1 829 ? -7.5 56.062 26.078 1 40.66 829 GLN B O 1
ATOM 13239 N N . GLU B 1 830 ? -6.609 56.844 24.219 1 47.38 830 GLU B N 1
ATOM 13240 C CA . GLU B 1 830 ? -7.352 58.094 24.234 1 47.38 830 GLU B CA 1
ATOM 13241 C C . GLU B 1 830 ? -8.852 57.844 24.047 1 47.38 830 GLU B C 1
ATOM 13243 O O . GLU B 1 830 ? -9.672 58.594 24.625 1 47.38 830 GLU B O 1
ATOM 13248 N N . LYS B 1 831 ? -9.258 57.062 23.188 1 46.06 831 LYS B N 1
ATOM 13249 C CA . LYS B 1 831 ? -10.688 56.812 23.078 1 46.06 831 LYS B CA 1
ATOM 13250 C C . LYS B 1 831 ? -11.234 56.25 24.406 1 46.06 831 LYS B C 1
ATOM 13252 O O . LYS B 1 831 ? -12.359 56.594 24.781 1 46.06 831 LYS B O 1
ATOM 13257 N N . THR B 1 832 ? -10.461 55.719 25.062 1 41.06 832 THR B N 1
ATOM 13258 C CA . THR B 1 832 ? -10.844 55.281 26.391 1 41.06 832 THR B CA 1
ATOM 13259 C C . THR B 1 832 ? -10.891 56.469 27.359 1 41.06 832 THR B C 1
ATOM 13261 O O . THR B 1 832 ? -11.766 56.531 28.234 1 41.06 832 THR B O 1
ATOM 13264 N N . GLU B 1 833 ? -9.984 57.531 27.297 1 43.91 833 GLU B N 1
ATOM 13265 C CA . GLU B 1 833 ? -9.992 58.719 28.172 1 43.91 833 GLU B CA 1
ATOM 13266 C C . GLU B 1 833 ? -11.133 59.656 27.812 1 43.91 833 GLU B C 1
ATOM 13268 O O . GLU B 1 833 ? -11.758 60.25 28.688 1 43.91 833 GLU B O 1
ATOM 13273 N N . LYS B 1 834 ? -11.43 59.969 26.609 1 54.62 834 LYS B N 1
ATOM 13274 C CA . LYS B 1 834 ? -12.508 60.875 26.25 1 54.62 834 LYS B CA 1
ATOM 13275 C C . LYS B 1 834 ? -13.875 60.312 26.609 1 54.62 834 LYS B C 1
ATOM 13277 O O . LYS B 1 834 ? -14.781 61.031 27 1 54.62 834 LYS B O 1
ATOM 13282 N N . GLU B 1 835 ? -14.023 59.125 26.344 1 44.47 835 GLU B N 1
ATOM 13283 C CA . GLU B 1 835 ? -15.297 58.531 26.75 1 44.47 835 GLU B CA 1
ATOM 13284 C C . GLU B 1 835 ? -15.43 58.5 28.266 1 44.47 835 GLU B C 1
ATOM 13286 O O . GLU B 1 835 ? -16.547 58.5 28.797 1 44.47 835 GLU B O 1
ATOM 13291 N N . GLY B 1 836 ? -14.289 58.594 28.953 1 42.53 836 GLY B N 1
ATOM 13292 C CA . GLY B 1 836 ? -14.328 58.781 30.391 1 42.53 836 GLY B CA 1
ATOM 13293 C C . GLY B 1 836 ? -14.68 60.219 30.781 1 42.53 836 GLY B C 1
ATOM 13294 O O . GLY B 1 836 ? -15.383 60.438 31.766 1 42.53 836 GLY B O 1
ATOM 13295 N N . GLU B 1 837 ? -14.164 61.281 30.125 1 45.06 837 GLU B N 1
ATOM 13296 C CA . GLU B 1 837 ? -14.484 62.656 30.469 1 45.06 837 GLU B CA 1
ATOM 13297 C C . GLU B 1 837 ? -15.93 63 30.109 1 45.06 837 GLU B C 1
ATOM 13299 O O . GLU B 1 837 ? -16.578 63.781 30.812 1 45.06 837 GLU B O 1
ATOM 13304 N N . SER B 1 838 ? -16.438 62.562 29 1 47.47 838 SER B N 1
ATOM 13305 C CA . SER B 1 838 ? -17.828 62.906 28.672 1 47.47 838 SER B CA 1
ATOM 13306 C C . SER B 1 838 ? -18.797 62.281 29.672 1 47.47 838 SER B C 1
ATOM 13308 O O . SER B 1 838 ? -19.891 62.812 29.906 1 47.47 838 SER B O 1
ATOM 13310 N N . SER B 1 839 ? -18.422 61.25 30.281 1 43.16 839 SER B N 1
ATOM 13311 C CA . SER B 1 839 ? -19.281 60.656 31.312 1 43.16 839 SER B CA 1
ATOM 13312 C C . SER B 1 839 ? -19.188 61.438 32.625 1 43.16 839 SER B C 1
ATOM 13314 O O . SER B 1 839 ? -20.141 61.5 33.375 1 43.16 839 SER B O 1
ATOM 13316 N N . GLU B 1 840 ? -18.047 62.188 32.938 1 41.91 840 GLU B N 1
ATOM 13317 C CA . GLU B 1 840 ? -18 63.031 34.125 1 41.91 840 GLU B CA 1
ATOM 13318 C C . GLU B 1 840 ? -18.812 64.312 33.938 1 41.91 840 GLU B C 1
ATOM 13320 O O . GLU B 1 840 ? -19.406 64.812 34.906 1 41.91 840 GLU B O 1
ATOM 13325 N N . THR B 1 841 ? -18.891 64.938 32.781 1 47.22 841 THR B N 1
ATOM 13326 C CA . THR B 1 841 ? -19.656 66.188 32.625 1 47.22 841 THR B CA 1
ATOM 13327 C C . THR B 1 841 ? -21.156 65.875 32.719 1 47.22 841 THR B C 1
ATOM 13329 O O . THR B 1 841 ? -21.938 66.812 33.031 1 47.22 841 THR B O 1
ATOM 13332 N N . ALA B 1 842 ? -21.656 64.688 32.312 1 48.44 842 ALA B N 1
ATOM 13333 C CA . ALA B 1 842 ? -23.094 64.438 32.344 1 48.44 842 ALA B CA 1
ATOM 13334 C C . ALA B 1 842 ? -23.562 64.188 33.781 1 48.44 842 ALA B C 1
ATOM 13336 O O . ALA B 1 842 ? -24.75 64.375 34.094 1 48.44 842 ALA B O 1
ATOM 13337 N N . SER B 1 843 ? -22.609 63.844 34.719 1 42.62 843 SER B N 1
ATOM 13338 C CA . SER B 1 843 ? -23.078 63.656 36.094 1 42.62 843 SER B CA 1
ATOM 13339 C C . SER B 1 843 ? -23.188 65 36.812 1 42.62 843 SER B C 1
ATOM 13341 O O . SER B 1 843 ? -23.688 65.062 37.938 1 42.62 843 SER B O 1
ATOM 13343 N N . GLN B 1 844 ? -22.5 66.125 36.312 1 39.97 844 GLN B N 1
ATOM 13344 C CA . GLN B 1 844 ? -22.609 67.375 37.062 1 39.97 844 GLN B CA 1
ATOM 13345 C C . GLN B 1 844 ? -23.828 68.188 36.594 1 39.97 844 GLN B C 1
ATOM 13347 O O . GLN B 1 844 ? -24.234 69.125 37.25 1 39.97 844 GLN B O 1
ATOM 13352 N N . GLU B 1 845 ? -24.422 68.062 35.406 1 33.06 845 GLU B N 1
ATOM 13353 C CA . GLU B 1 845 ? -25.625 68.812 35.156 1 33.06 845 GLU B CA 1
ATOM 13354 C C . GLU B 1 845 ? -26.859 68.125 35.688 1 33.06 845 GLU B C 1
ATOM 13356 O O . GLU B 1 845 ? -26.969 66.875 35.562 1 33.06 845 GLU B O 1
#

Foldseek 3Di:
DVVVLVVLLVLLLVLLVLLVCLLVVLVVVVVVVPVVPPPLPFDPDVVLVVLLVVLLVVLLVLLVVLLVLLVVLLVLLVVQVPVPPPPDPDDQSHPSLSNNLSSVLVSLVSVLLNDQFQVHGSRDDPSNLRSLVSNLVSLVVSLVCLVPCVVVRPGDPVSSVSNSVSSVVSNVSSVVSSVSNVVSCVVSPGDDRPPPPPPLPPVVPDPDDDPPDDPPPPPPDPPPSPPDPVPDDPVVLVVLVVVCVVLLDPPPDVVLVVLVVVLVVLLVVQLVLLLVLLLLQLVCVVVVVVVDDPPVSVVVNVVSVQQYDCPHPSNVVSVVSCVVSLVVSLVVLLVVLVVLVVVAFPVVVVPDDPVVSVLLSVLSNLVSVLCCLVVRQVVSLVVSLVVNLVVCVVPHNNSLSSLSVSLVVSLLSLLVRLLSNLVVLVVVLVVLVVVLVVLVVVCVVCVVVCVVVVVPVVSVVVSVVSVVVSVVSVVVSVVSVVVSVVVNVVSLVVSLVSLVVVQVSCVVVPNDDPSVSSSSNVSSVSSVVSSVCVSVSVVSNVVSSSSVVSSVVSVPRDHPQDADPQAAFDDPFLAKKWFAQFWAADPVDPDFTLAGGETDIFGFQFEEEEEEDPSLNQVVVVCVQLPSDDTDDTFMDTNRHGPSRHDNVRSNLQEAEQAPDFDADQFFLLCRQCVLPVPDDPVLLLVLLVLLVCQVVLCPDPVRRRDGCDDPLPPDDDPVSVSNGDLRLSSSSSSSLSSVHQEYEAEQSQPPDDPVSSVSNLSSVCVSSRRGRYYYYHHDPVSCLPGQKYFYGGNNYTDDMGHNVVVCVVCDPSVVSVCVVVVVVCVVVVVVVVVVVVVVVVVVD/DVVVLVVLLVLLLVLLVLLVCLLVVLVVVVVVVPVVPPPLPFDPDVVLVVLLVVLLVVLLVLLVVLLVLLVVLLVLLVCQVPPDPPPDDDDDENPSLSNNLSSVLVSLVSVLLNDQFQVHGSRDDPSNLRSLVSNLVSLVVSLVCLVPCVVSHPGPPVSSVSNNVSSVVSNVSSVVSNVSNVVSCVVPPGDDRPPPVPPLPPVVPDPPPDPPDDPPPPPPDPPPSPPDPVPDDPVVLVVLVVVCVVLLDPPPDVVLVVLVVVLVVLLVVQLVLLLVLLLLQLVCVVVVVVVDDPPVSVVVNVVSVQQYDCPHPSNVVSVVSCVVSLVVSLVVLLVVLVVLVVVAFPVVVVPDDPVVSVLLSVLSNLVSVLCCLVVPQVVSLVVSLVVNLVVCVVPHNNSLSSLSVSLLVSLLSLLVRLLSNLVVLVVVLVVLVVVLVVLVVVCVVCVVVCVVVVVPVVSVVVSVVSVVVSVVSVVVSVVSVVVSVVVNVVSLVVSLVSLVVVQVVCVVVPNDDPSVSSSSNVSSVSSVVSSVCVSVSVVSNVVSSSSVVSSVVSVPRDHPQDADPQAAFDDPFLAKKWFAQFWAADPVDPDFTLAGGETDIFGFQFEEEEEEDPSLNQVVVVCVQLPSDDTPDTFMDTNRHGPSRHDNVRSNLQEAEQAPDFDADQFFLLCRQCVLPVPDDPVLLLVLLVLLVCQVVLCPDPVRRRDGCDDPLPPDDDPVSVSNGDPRLSSSSSSSQSSVHQEYEAEQSQPPDDPVSSVSNLSSCCVSSRRGRYYYYHHDPVSCLPGQKYFYGGNNYTDDMGHNVVVCVVCDPSVVSVCVVVVVVCVVVVVVVVVVVVVVVVVVD

Nearest PDB structures (foldseek):
  7pru-assembly1_B  TM=9.076E-01  e=1.659E-37  Thermochaetoides thermophila DSM 1495
  7psl-assembly1_A  TM=8.759E-01  e=1.233E-35  Saccharomyces cerevisiae S288C
  7pqx-assembly1_A  TM=8.305E-01  e=1.995E-36  Thermochaetoides thermophila DSM 1495
  8t4h-assembly1_B  TM=8.845E-01  e=2.328E-27  Homo sapiens
  8t4i-assembly1_B  TM=8.685E-01  e=2.130E-27  Homo sapiens

Organism: Colletotrichum gloeosporioides (NCBI:txid474922)

Sequence (1690 aa):
MAGMQLGLQVAFYLYPCGLFVALLGAQSVQFWRERRGGPRRDAPDEKAVALRKFYNRLIWFFQLILSAVLFASTIVAVREAFGGHYEGPAKVDFPFAAYIASYVAVLLYFLAGLLPDPEGPWVPTACHAYAWIVAILFEAVIAALFFSEHPYLRVSKPLLDSLSSLGFARIAILLFMSIALAFREYRLRPSTPRSTPEERQSLLQNGNGSANYGGAHPHGPPAGPRQQVQGTGWLDYFAGFKVLFPYLWPKDSPLYQAIVVFCLVILILQRTVNVFAPVLLGSLVDELGHGGIPYREIILYVVFRALQGNQGILGALRSVLWIPVSQSLFRRLSCAAFEHVLGLSLEFHLNKKIGEVTSALSRGAAMNTFLENFCFQVFPMVFDIFVAGVFFFVKYDAFYTIIVFFIMWSYIFLTIYVAKYRGKQRRDMATKMREMEAIKTDAIMAYETVQHNNAVVPETQRFKEHVVVYQRAERLVQWSLNGLNLTQSSIFSLGTALLVAVSAYKISIGEQTVGEFVSLINYFVQLQGPLNFFGTYYTMLQNNLIEAERMLDLFKETSGIVEKPDAIALPSPKGEVAFNNVKFSYQTKKGDPALDGVSFTVAPGTKTAIVGESGSGKSTSLKLLFRFYDVQEGAVTVDGHDIKDLKLDSLRRHIGVVPQDTVLFNATIMYNLLYANPKASEADVFEACKAANIHERILNFPDGYETKVGERGLKLSGGERQRERIPHPQIAIARAILKDARILLLDEATASLDSHTERQIQDALERVTAGRTTITIAHRLSTITTSDQIVVLHKGKIVERGTHSELLSLQGRYHAMWEKQTTIEKKAQEKTEKEGESSETASQEMAGMQLGLQVAFYLYPCGLFVALLGAQSVQFWRERRGGPRRDAPDEKAVALRKFYNRLIWFFQLILSAVLFASTIVAVREAFGGHYEGPAKVDFPFAAYIASYVAVLLYFLAGLLPDPEGPWVPTACHAYAWIVAILFEAVIAALFFSEHPYLRVSKPLLDSLSSLGFARIAILLFMSIALAFREYRLRPSTPRSTPEERQSLLQNGNGSANYGGAHPHGPPAGPRQQVQGTGWLDYFAGFKVLFPYLWPKDSPLYQAIVVFCLVILILQRTVNVFAPVLLGSLVDELGHGGIPYREIILYVVFRALQGNQGILGALRSVLWIPVSQSLFRRLSCAAFEHVLGLSLEFHLNKKIGEVTSALSRGAAMNTFLENFCFQVFPMVFDIFVAGVFFFVKYDAFYTIIVFFIMWSYIFLTIYVAKYRGKQRRDMATKMREMEAIKTDAIMAYETVQHNNAVVPETQRFKEHVVVYQRAERLVQWSLNGLNLTQSSIFSLGTALLVAVSAYKISIGEQTVGEFVSLINYFVQLQGPLNFFGTYYTMLQNNLIEAERMLDLFKETSGIVEKPDAIALPSPKGEVAFNNVKFSYQTKKGDPALDGVSFTVAPGTKTAIVGESGSGKSTSLKLLFRFYDVQEGAVTVDGHDIKDLKLDSLRRHIGVVPQDTVLFNATIMYNLLYANPKASEADVFEACKAANIHERILNFPDGYETKVGERGLKLSGGERQRERIPHPQIAIARAILKDARILLLDEATASLDSHTERQIQDALERVTAGRTTITIAHRLSTITTSDQIVVLHKGKIVERGTHSELLSLQGRYHAMWEKQTTIEKKAQEKTEKEGESSETASQE